Protein 6VSS (pdb70)

GO terms:
  GO:0034214 protein hexamerization (P, IDA)
  GO:0004053 arginase activity (F, IDA)

Structure (mmCIF, N/CA/C/O backbone):
data_6VSS
#
_entry.id   6VSS
#
_cell.length_a   79.331
_cell.length_b   142.907
_cell.length_c   90.045
_cell.angle_alpha   90.000
_cell.angle_beta   115.900
_cell.angle_gamma   90.000
#
_symmetry.space_group_name_H-M   'P 1 21 1'
#
loop_
_entity.id
_entity.type
_entity.pdbx_description
1 polymer Arginase
2 non-polymer 'MANGANESE (II) ION'
3 water water
#
loop_
_atom_site.group_PDB
_atom_site.id
_atom_site.type_symbol
_atom_site.label_atom_id
_atom_site.label_alt_id
_atom_site.label_comp_id
_atom_site.label_asym_id
_atom_site.label_entity_id
_atom_site.label_seq_id
_atom_site.pdbx_PDB_ins_code
_atom_site.Cartn_x
_atom_site.Cartn_y
_atom_site.Cartn_z
_atom_site.occupancy
_atom_site.B_iso_or_equiv
_atom_site.auth_seq_id
_atom_site.auth_comp_id
_atom_site.auth_asym_id
_atom_site.auth_atom_id
_atom_site.pdbx_PDB_model_num
ATOM 1 N N . VAL A 1 23 ? -17.333 33.057 89.203 1.00 98.24 20 VAL A N 1
ATOM 2 C CA . VAL A 1 23 ? -16.509 32.186 88.289 1.00 98.98 20 VAL A CA 1
ATOM 3 C C . VAL A 1 23 ? -15.660 31.219 89.126 1.00 97.70 20 VAL A C 1
ATOM 4 O O . VAL A 1 23 ? -14.712 31.694 89.776 1.00 102.14 20 VAL A O 1
ATOM 8 N N . SER A 1 24 ? -15.970 29.914 89.078 1.00 94.10 21 SER A N 1
ATOM 9 C CA . SER A 1 24 ? -15.254 28.824 89.801 1.00 87.57 21 SER A CA 1
ATOM 10 C C . SER A 1 24 ? -13.748 28.919 89.560 1.00 83.58 21 SER A C 1
ATOM 11 O O . SER A 1 24 ? -13.294 29.109 88.432 1.00 80.80 21 SER A O 1
ATOM 14 N N . PRO A 1 25 ? -12.918 28.770 90.616 1.00 83.61 22 PRO A N 1
ATOM 15 C CA . PRO A 1 25 ? -11.472 28.916 90.466 1.00 80.55 22 PRO A CA 1
ATOM 16 C C . PRO A 1 25 ? -10.829 27.637 89.913 1.00 74.97 22 PRO A C 1
ATOM 17 O O . PRO A 1 25 ? -9.970 27.764 89.061 1.00 75.92 22 PRO A O 1
ATOM 21 N N . ALA A 1 26 ? -11.259 26.454 90.376 1.00 69.55 23 ALA A N 1
ATOM 22 C CA . ALA A 1 26 ? -10.703 25.142 89.943 1.00 66.28 23 ALA A CA 1
ATOM 23 C C . ALA A 1 26 ? -11.232 24.742 88.550 1.00 59.65 23 ALA A C 1
ATOM 24 O O . ALA A 1 26 ? -10.847 23.669 88.069 1.00 58.01 23 ALA A O 1
ATOM 26 N N . LEU A 1 27 ? -12.135 25.519 87.952 1.00 52.63 24 LEU A N 1
ATOM 27 C CA . LEU A 1 27 ? -12.545 25.290 86.549 1.00 49.59 24 LEU A CA 1
ATOM 28 C C . LEU A 1 27 ? -11.467 25.919 85.667 1.00 47.16 24 LEU A C 1
ATOM 29 O O . LEU A 1 27 ? -10.873 25.207 84.816 1.00 44.90 24 LEU A O 1
ATOM 34 N N . LEU A 1 28 ? -11.185 27.195 85.914 1.00 47.17 25 LEU A N 1
ATOM 35 C CA . LEU A 1 28 ? -10.193 27.965 85.144 1.00 48.06 25 LEU A CA 1
ATOM 36 C C . LEU A 1 28 ? -8.842 27.276 85.256 1.00 49.88 25 LEU A C 1
ATOM 37 O O . LEU A 1 28 ? -8.192 27.097 84.182 1.00 47.69 25 LEU A O 1
ATOM 42 N N . GLU A 1 29 ? -8.450 26.933 86.486 1.00 50.46 26 GLU A N 1
ATOM 43 C CA . GLU A 1 29 ? -7.117 26.347 86.770 1.00 51.31 26 GLU A CA 1
ATOM 44 C C . GLU A 1 29 ? -6.943 25.016 86.034 1.00 47.73 26 GLU A C 1
ATOM 45 O O . GLU A 1 29 ? -5.866 24.838 85.447 1.00 48.05 26 GLU A O 1
ATOM 51 N N . LYS A 1 30 ? -7.952 24.141 85.998 1.00 45.92 27 LYS A N 1
ATOM 52 C CA . LYS A 1 30 ? -7.695 22.909 85.200 1.00 47.19 27 LYS A CA 1
ATOM 53 C C . LYS A 1 30 ? -7.914 23.150 83.695 1.00 43.45 27 LYS A C 1
ATOM 54 O O . LYS A 1 30 ? -7.216 22.506 82.909 1.00 39.25 27 LYS A O 1
ATOM 60 N N . ALA A 1 31 ? -8.781 24.080 83.291 1.00 40.92 28 ALA A N 1
ATOM 61 C CA . ALA A 1 31 ? -8.803 24.525 81.885 1.00 39.55 28 ALA A CA 1
ATOM 62 C C . ALA A 1 31 ? -7.395 25.029 81.525 1.00 38.93 28 ALA A C 1
ATOM 63 O O . ALA A 1 31 ? -6.829 24.507 80.554 1.00 38.28 28 ALA A O 1
ATOM 65 N N . GLN A 1 32 ? -6.820 25.980 82.269 1.00 38.75 29 GLN A N 1
ATOM 66 C CA . GLN A 1 32 ? -5.450 26.459 81.962 1.00 39.41 29 GLN A CA 1
ATOM 67 C C . GLN A 1 32 ? -4.535 25.260 81.756 1.00 38.50 29 GLN A C 1
ATOM 68 O O . GLN A 1 32 ? -3.842 25.204 80.732 1.00 36.31 29 GLN A O 1
ATOM 74 N N . ASN A 1 33 ? -4.503 24.329 82.711 1.00 38.55 30 ASN A N 1
ATOM 75 C CA . ASN A 1 33 ? -3.547 23.191 82.604 1.00 38.45 30 ASN A CA 1
ATOM 76 C C . ASN A 1 33 ? -3.795 22.422 81.307 1.00 35.46 30 ASN A C 1
ATOM 77 O O . ASN A 1 33 ? -2.833 22.063 80.615 1.00 33.71 30 ASN A O 1
ATOM 82 N N . ARG A 1 34 ? -5.048 22.106 81.056 1.00 34.69 31 ARG A N 1
ATOM 83 C CA . ARG A 1 34 ? -5.423 21.134 80.020 1.00 35.93 31 ARG A CA 1
ATOM 84 C C . ARG A 1 34 ? -5.158 21.755 78.633 1.00 34.28 31 ARG A C 1
ATOM 85 O O . ARG A 1 34 ? -4.581 21.071 77.788 1.00 31.77 31 ARG A O 1
ATOM 93 N N . VAL A 1 35 ? -5.475 23.039 78.440 1.00 33.94 32 VAL A N 1
ATOM 94 C CA . VAL A 1 35 ? -5.365 23.676 77.105 1.00 33.38 32 VAL A CA 1
ATOM 95 C C . VAL A 1 35 ? -3.885 23.926 76.789 1.00 32.47 32 VAL A C 1
ATOM 96 O O . VAL A 1 35 ? -3.434 23.582 75.668 1.00 31.09 32 VAL A O 1
ATOM 100 N N . ILE A 1 36 ? -3.121 24.463 77.753 1.00 32.79 33 ILE A N 1
ATOM 101 C CA . ILE A 1 36 ? -1.643 24.619 77.587 1.00 32.18 33 ILE A CA 1
ATOM 102 C C . ILE A 1 36 ? -1.060 23.262 77.190 1.00 31.54 33 ILE A C 1
ATOM 103 O O . ILE A 1 36 ? -0.302 23.218 76.221 1.00 30.25 33 ILE A O 1
ATOM 108 N N . ASP A 1 37 ? -1.367 22.203 77.938 1.00 32.01 34 ASP A N 1
ATOM 109 C CA . ASP A 1 37 ? -0.801 20.865 77.648 1.00 32.81 34 ASP A CA 1
ATOM 110 C C . ASP A 1 37 ? -1.158 20.428 76.216 1.00 31.34 34 ASP A C 1
ATOM 111 O O . ASP A 1 37 ? -0.287 19.895 75.470 1.00 31.05 34 ASP A O 1
ATOM 116 N N . ALA A 1 38 ? -2.409 20.603 75.807 1.00 31.12 35 ALA A N 1
ATOM 117 C CA . ALA A 1 38 ? -2.836 20.156 74.467 1.00 30.18 35 ALA A CA 1
ATOM 118 C C . ALA A 1 38 ? -2.105 21.005 73.389 1.00 29.37 35 ALA A C 1
ATOM 119 O O . ALA A 1 38 ? -1.611 20.452 72.412 1.00 27.84 35 ALA A O 1
ATOM 121 N N . ALA A 1 39 ? -1.907 22.302 73.632 1.00 28.93 36 ALA A N 1
ATOM 122 C CA . ALA A 1 39 ? -1.175 23.203 72.703 1.00 29.18 36 ALA A CA 1
ATOM 123 C C . ALA A 1 39 ? 0.299 22.799 72.564 1.00 29.15 36 ALA A C 1
ATOM 124 O O . ALA A 1 39 ? 0.803 22.682 71.413 1.00 26.95 36 ALA A O 1
ATOM 126 N N . LEU A 1 40 ? 0.977 22.574 73.691 1.00 30.52 37 LEU A N 1
ATOM 127 C CA . LEU A 1 40 ? 2.402 22.157 73.704 1.00 31.06 37 LEU A CA 1
ATOM 128 C C . LEU A 1 40 ? 2.524 20.760 73.070 1.00 30.57 37 LEU A C 1
ATOM 129 O O . LEU A 1 40 ? 3.474 20.561 72.289 1.00 29.03 37 LEU A O 1
ATOM 134 N N . THR A 1 41 ? 1.587 19.838 73.329 1.00 31.22 38 THR A N 1
ATOM 135 C CA . THR A 1 41 ? 1.605 18.480 72.693 1.00 30.74 38 THR A CA 1
ATOM 136 C C . THR A 1 41 ? 1.444 18.641 71.176 1.00 30.33 38 THR A C 1
ATOM 137 O O . THR A 1 41 ? 2.083 17.910 70.439 1.00 28.08 38 THR A O 1
ATOM 141 N N . PHE A 1 42 ? 0.693 19.631 70.681 1.00 30.58 39 PHE A N 1
ATOM 142 C CA . PHE A 1 42 ? 0.601 19.785 69.198 1.00 31.16 39 PHE A CA 1
ATOM 143 C C . PHE A 1 42 ? 1.960 20.222 68.593 1.00 30.11 39 PHE A C 1
ATOM 144 O O . PHE A 1 42 ? 2.435 19.670 67.588 1.00 28.33 39 PHE A O 1
ATOM 152 N N . ILE A 1 43 ? 2.598 21.207 69.216 1.00 31.46 40 ILE A N 1
ATOM 153 C CA . ILE A 1 43 ? 3.940 21.720 68.844 1.00 31.56 40 ILE A CA 1
ATOM 154 C C . ILE A 1 43 ? 4.950 20.581 68.937 1.00 31.99 40 ILE A C 1
ATOM 155 O O . ILE A 1 43 ? 5.793 20.480 68.057 1.00 30.36 40 ILE A O 1
ATOM 160 N N . ARG A 1 44 ? 4.857 19.752 69.964 1.00 35.40 41 ARG A N 1
ATOM 161 C CA . ARG A 1 44 ? 5.772 18.598 70.123 1.00 35.58 41 ARG A CA 1
ATOM 162 C C . ARG A 1 44 ? 5.583 17.641 68.954 1.00 34.24 41 ARG A C 1
ATOM 163 O O . ARG A 1 44 ? 6.595 17.233 68.362 1.00 33.86 41 ARG A O 1
ATOM 171 N N . GLU A 1 45 ? 4.359 17.202 68.677 1.00 33.86 42 GLU A N 1
ATOM 172 C CA . GLU A 1 45 ? 4.149 16.188 67.603 1.00 33.97 42 GLU A CA 1
ATOM 173 C C . GLU A 1 45 ? 4.627 16.756 66.246 1.00 32.02 42 GLU A C 1
ATOM 174 O O . GLU A 1 45 ? 5.179 16.041 65.428 1.00 30.26 42 GLU A O 1
ATOM 180 N N . ARG A 1 46 ? 4.427 18.047 66.014 1.00 31.68 43 ARG A N 1
ATOM 181 C CA . ARG A 1 46 ? 4.829 18.769 64.784 1.00 31.36 43 ARG A CA 1
ATOM 182 C C . ARG A 1 46 ? 6.356 18.855 64.728 1.00 30.88 43 ARG A C 1
ATOM 183 O O . ARG A 1 46 ? 6.937 18.604 63.641 1.00 31.28 43 ARG A O 1
ATOM 191 N N . ALA A 1 47 ? 7.009 19.202 65.829 1.00 29.88 44 ALA A N 1
ATOM 192 C CA . ALA A 1 47 ? 8.485 19.274 65.836 1.00 30.55 44 ALA A CA 1
ATOM 193 C C . ALA A 1 47 ? 9.054 17.847 65.646 1.00 31.73 44 ALA A C 1
ATOM 194 O O . ALA A 1 47 ? 10.040 17.621 64.832 1.00 32.22 44 ALA A O 1
ATOM 196 N N . LYS A 1 48 ? 8.475 16.899 66.355 1.00 33.53 45 LYS A N 1
ATOM 197 C CA . LYS A 1 48 ? 8.905 15.479 66.275 1.00 34.68 45 LYS A CA 1
ATOM 198 C C . LYS A 1 48 ? 8.772 15.035 64.817 1.00 34.79 45 LYS A C 1
ATOM 199 O O . LYS A 1 48 ? 9.766 14.575 64.311 1.00 35.62 45 LYS A O 1
ATOM 205 N N . PHE A 1 49 ? 7.632 15.257 64.141 1.00 36.32 46 PHE A N 1
ATOM 206 C CA . PHE A 1 49 ? 7.430 14.980 62.680 1.00 37.69 46 PHE A CA 1
ATOM 207 C C . PHE A 1 49 ? 8.569 15.585 61.841 1.00 36.36 46 PHE A C 1
ATOM 208 O O . PHE A 1 49 ? 9.239 14.852 61.150 1.00 35.82 46 PHE A O 1
ATOM 216 N N . LYS A 1 50 ? 8.819 16.882 61.944 1.00 34.74 47 LYS A N 1
ATOM 217 C CA . LYS A 1 50 ? 9.838 17.591 61.126 1.00 35.72 47 LYS A CA 1
ATOM 218 C C . LYS A 1 50 ? 11.267 17.140 61.469 1.00 35.58 47 LYS A C 1
ATOM 219 O O . LYS A 1 50 ? 12.019 16.979 60.528 1.00 32.83 47 LYS A O 1
ATOM 225 N N . GLY A 1 51 ? 11.630 16.960 62.748 1.00 37.38 48 GLY A N 1
ATOM 226 C CA . GLY A 1 51 ? 12.924 16.372 63.169 1.00 38.17 48 GLY A CA 1
ATOM 227 C C . GLY A 1 51 ? 13.144 15.027 62.503 1.00 40.41 48 GLY A C 1
ATOM 228 O O . GLY A 1 51 ? 14.135 14.863 61.805 1.00 41.21 48 GLY A O 1
ATOM 229 N N . GLU A 1 52 ? 12.173 14.132 62.607 1.00 43.32 49 GLU A N 1
ATOM 230 C CA . GLU A 1 52 ? 12.217 12.789 61.973 1.00 47.72 49 GLU A CA 1
ATOM 231 C C . GLU A 1 52 ? 12.440 12.947 60.458 1.00 46.48 49 GLU A C 1
ATOM 232 O O . GLU A 1 52 ? 13.293 12.215 59.906 1.00 48.09 49 GLU A O 1
ATOM 238 N N . LEU A 1 53 ? 11.719 13.868 59.804 1.00 43.62 50 LEU A N 1
ATOM 239 C CA . LEU A 1 53 ? 11.832 14.137 58.336 1.00 43.49 50 LEU A CA 1
ATOM 240 C C . LEU A 1 53 ? 13.291 14.500 57.981 1.00 43.33 50 LEU A C 1
ATOM 241 O O . LEU A 1 53 ? 13.884 13.764 57.173 1.00 41.83 50 LEU A O 1
ATOM 246 N N . MET A 1 54 ? 13.822 15.576 58.560 1.00 41.81 51 MET A N 1
ATOM 247 C CA . MET A 1 54 ? 15.188 16.069 58.271 1.00 43.31 51 MET A CA 1
ATOM 248 C C . MET A 1 54 ? 16.206 14.934 58.403 1.00 44.96 51 MET A C 1
ATOM 249 O O . MET A 1 54 ? 17.095 14.832 57.572 1.00 43.56 51 MET A O 1
ATOM 254 N N . ARG A 1 55 ? 16.052 14.124 59.437 1.00 48.23 52 ARG A N 1
ATOM 255 C CA . ARG A 1 55 ? 16.953 12.964 59.719 1.00 50.40 52 ARG A CA 1
ATOM 256 C C . ARG A 1 55 ? 16.823 11.920 58.602 1.00 52.27 52 ARG A C 1
ATOM 257 O O . ARG A 1 55 ? 17.866 11.453 58.128 1.00 55.20 52 ARG A O 1
ATOM 265 N N . SER A 1 56 ? 15.623 11.609 58.123 1.00 54.09 53 SER A N 1
ATOM 266 C CA . SER A 1 56 ? 15.467 10.596 57.047 1.00 58.22 53 SER A CA 1
ATOM 267 C C . SER A 1 56 ? 16.097 11.087 55.722 1.00 57.50 53 SER A C 1
ATOM 268 O O . SER A 1 56 ? 16.530 10.257 54.942 1.00 57.68 53 SER A O 1
ATOM 271 N N . LEU A 1 57 ? 16.124 12.393 55.447 1.00 57.94 54 LEU A N 1
ATOM 272 C CA . LEU A 1 57 ? 16.687 12.945 54.186 1.00 54.49 54 LEU A CA 1
ATOM 273 C C . LEU A 1 57 ? 18.197 12.984 54.352 1.00 54.16 54 LEU A C 1
ATOM 274 O O . LEU A 1 57 ? 18.889 12.722 53.379 1.00 61.10 54 LEU A O 1
ATOM 279 N N . GLY A 1 58 ? 18.688 13.357 55.525 1.00 55.29 55 GLY A N 1
ATOM 280 C CA . GLY A 1 58 ? 20.140 13.394 55.769 1.00 54.93 55 GLY A CA 1
ATOM 281 C C . GLY A 1 58 ? 20.850 14.592 55.163 1.00 55.35 55 GLY A C 1
ATOM 282 O O . GLY A 1 58 ? 20.216 15.407 54.495 1.00 52.72 55 GLY A O 1
ATOM 283 N N . GLY A 1 59 ? 22.151 14.709 55.430 1.00 56.23 56 GLY A N 1
ATOM 284 C CA . GLY A 1 59 ? 22.934 15.839 54.904 1.00 54.40 56 GLY A CA 1
ATOM 285 C C . GLY A 1 59 ? 22.357 17.154 55.380 1.00 52.89 56 GLY A C 1
ATOM 286 O O . GLY A 1 59 ? 21.884 17.926 54.562 1.00 55.99 56 GLY A O 1
ATOM 287 N N . VAL A 1 60 ? 22.422 17.379 56.681 1.00 50.65 57 VAL A N 1
ATOM 288 C CA . VAL A 1 60 ? 21.872 18.602 57.320 1.00 46.99 57 VAL A CA 1
ATOM 289 C C . VAL A 1 60 ? 22.405 18.669 58.749 1.00 43.42 57 VAL A C 1
ATOM 290 O O . VAL A 1 60 ? 22.348 17.664 59.435 1.00 45.53 57 VAL A O 1
ATOM 294 N N . ALA A 1 61 ? 22.982 19.800 59.126 1.00 40.55 58 ALA A N 1
ATOM 295 C CA . ALA A 1 61 ? 23.443 20.031 60.509 1.00 39.26 58 ALA A CA 1
ATOM 296 C C . ALA A 1 61 ? 22.404 20.901 61.240 1.00 38.63 58 ALA A C 1
ATOM 297 O O . ALA A 1 61 ? 22.317 20.801 62.460 1.00 38.73 58 ALA A O 1
ATOM 299 N N . ALA A 1 62 ? 21.655 21.726 60.502 1.00 36.40 59 ALA A N 1
ATOM 300 C CA . ALA A 1 62 ? 20.625 22.601 61.104 1.00 35.14 59 ALA A CA 1
ATOM 301 C C . ALA A 1 62 ? 19.561 22.963 60.064 1.00 34.04 59 ALA A C 1
ATOM 302 O O . ALA A 1 62 ? 19.910 23.213 58.937 1.00 31.86 59 ALA A O 1
ATOM 304 N N . THR A 1 63 ? 18.300 22.957 60.479 1.00 33.36 60 THR A N 1
ATOM 305 C CA . THR A 1 63 ? 17.164 23.340 59.612 1.00 32.71 60 THR A CA 1
ATOM 306 C C . THR A 1 63 ? 16.384 24.455 60.309 1.00 31.44 60 THR A C 1
ATOM 307 O O . THR A 1 63 ? 15.948 24.242 61.406 1.00 30.78 60 THR A O 1
ATOM 311 N N . SER A 1 64 ? 16.290 25.623 59.700 1.00 30.00 61 SER A N 1
ATOM 312 C CA . SER A 1 64 ? 15.469 26.720 60.284 1.00 29.06 61 SER A CA 1
ATOM 313 C C . SER A 1 64 ? 13.979 26.295 60.383 1.00 28.27 61 SER A C 1
ATOM 314 O O . SER A 1 64 ? 13.385 25.922 59.373 1.00 29.15 61 SER A O 1
ATOM 317 N N . SER A 1 65 ? 13.411 26.314 61.585 1.00 27.06 62 SER A N 1
ATOM 318 C CA . SER A 1 65 ? 12.065 25.833 61.898 1.00 28.25 62 SER A CA 1
ATOM 319 C C . SER A 1 65 ? 11.173 26.977 62.420 1.00 28.27 62 SER A C 1
ATOM 320 O O . SER A 1 65 ? 11.474 27.565 63.483 1.00 27.61 62 SER A O 1
ATOM 323 N N . LEU A 1 66 ? 10.055 27.230 61.715 1.00 27.94 63 LEU A N 1
ATOM 324 C CA . LEU A 1 66 ? 9.187 28.396 62.006 1.00 26.95 63 LEU A CA 1
ATOM 325 C C . LEU A 1 66 ? 8.197 27.994 63.103 1.00 26.97 63 LEU A C 1
ATOM 326 O O . LEU A 1 66 ? 7.379 27.040 62.954 1.00 27.82 63 LEU A O 1
ATOM 331 N N . LEU A 1 67 ? 8.271 28.748 64.179 1.00 26.26 64 LEU A N 1
ATOM 332 C CA . LEU A 1 67 ? 7.339 28.714 65.307 1.00 25.72 64 LEU A CA 1
ATOM 333 C C . LEU A 1 67 ? 6.709 30.105 65.393 1.00 24.58 64 LEU A C 1
ATOM 334 O O . LEU A 1 67 ? 7.434 31.067 65.656 1.00 23.78 64 LEU A O 1
ATOM 339 N N . GLY A 1 68 ? 5.405 30.194 65.157 1.00 24.09 65 GLY A N 1
ATOM 340 C CA . GLY A 1 68 ? 4.699 31.460 65.294 1.00 24.09 65 GLY A CA 1
ATOM 341 C C . GLY A 1 68 ? 4.308 31.711 66.729 1.00 24.34 65 GLY A C 1
ATOM 342 O O . GLY A 1 68 ? 3.924 30.770 67.409 1.00 24.89 65 GLY A O 1
ATOM 343 N N . VAL A 1 69 ? 4.324 32.976 67.146 1.00 24.04 66 VAL A N 1
ATOM 344 C CA . VAL A 1 69 ? 3.833 33.389 68.484 1.00 24.16 66 VAL A CA 1
ATOM 345 C C . VAL A 1 69 ? 2.947 34.603 68.258 1.00 24.76 66 VAL A C 1
ATOM 346 O O . VAL A 1 69 ? 3.437 35.744 68.195 1.00 23.81 66 VAL A O 1
ATOM 350 N N . PRO A 1 70 ? 1.664 34.319 67.911 1.00 24.73 67 PRO A N 1
ATOM 351 C CA . PRO A 1 70 ? 0.708 35.347 67.500 1.00 25.08 67 PRO A CA 1
ATOM 352 C C . PRO A 1 70 ? 0.234 36.147 68.709 1.00 25.98 67 PRO A C 1
ATOM 353 O O . PRO A 1 70 ? -0.883 36.038 69.085 1.00 27.16 67 PRO A O 1
ATOM 357 N N . LEU A 1 71 ? 1.130 36.906 69.323 1.00 25.82 68 LEU A N 1
ATOM 358 C CA . LEU A 1 71 ? 0.822 37.679 70.531 1.00 25.70 68 LEU A CA 1
ATOM 359 C C . LEU A 1 71 ? 0.969 39.165 70.218 1.00 25.54 68 LEU A C 1
ATOM 360 O O . LEU A 1 71 ? 2.064 39.554 69.752 1.00 26.50 68 LEU A O 1
ATOM 365 N N . GLY A 1 72 ? 0.004 39.973 70.572 1.00 25.67 69 GLY A N 1
ATOM 366 C CA . GLY A 1 72 ? 0.024 41.418 70.299 1.00 27.48 69 GLY A CA 1
ATOM 367 C C . GLY A 1 72 ? -0.393 42.274 71.479 1.00 28.87 69 GLY A C 1
ATOM 368 O O . GLY A 1 72 ? -0.227 43.506 71.392 1.00 29.40 69 GLY A O 1
ATOM 369 N N . HIS A 1 73 ? -0.840 41.652 72.575 1.00 31.49 70 HIS A N 1
ATOM 370 C CA . HIS A 1 73 ? -1.404 42.338 73.759 1.00 33.19 70 HIS A CA 1
ATOM 371 C C . HIS A 1 73 ? -0.288 43.013 74.594 1.00 33.18 70 HIS A C 1
ATOM 372 O O . HIS A 1 73 ? -0.665 43.700 75.504 1.00 34.31 70 HIS A O 1
ATOM 379 N N . HIS A 1 74 ? 1.006 42.915 74.275 1.00 32.46 71 HIS A N 1
ATOM 380 C CA . HIS A 1 74 ? 2.108 43.594 75.018 1.00 32.39 71 HIS A CA 1
ATOM 381 C C . HIS A 1 74 ? 2.553 44.852 74.258 1.00 33.05 71 HIS A C 1
ATOM 382 O O . HIS A 1 74 ? 3.598 45.469 74.603 1.00 30.72 71 HIS A O 1
ATOM 389 N N . SER A 1 75 ? 1.761 45.232 73.259 1.00 33.45 72 SER A N 1
ATOM 390 C CA . SER A 1 75 ? 2.048 46.369 72.354 1.00 33.77 72 SER A CA 1
ATOM 391 C C . SER A 1 75 ? 1.461 47.597 73.035 1.00 34.21 72 SER A C 1
ATOM 392 O O . SER A 1 75 ? 0.466 47.492 73.709 1.00 33.84 72 SER A O 1
ATOM 395 N N . SER A 1 76 ? 2.069 48.741 72.889 1.00 35.67 73 SER A N 1
ATOM 396 C CA . SER A 1 76 ? 1.600 49.936 73.620 1.00 36.87 73 SER A CA 1
ATOM 397 C C . SER A 1 76 ? 0.667 50.746 72.728 1.00 37.53 73 SER A C 1
ATOM 398 O O . SER A 1 76 ? 0.151 51.737 73.274 1.00 40.28 73 SER A O 1
ATOM 401 N N . PHE A 1 77 ? 0.487 50.382 71.428 1.00 36.44 74 PHE A N 1
ATOM 402 C CA . PHE A 1 77 ? -0.240 51.224 70.427 1.00 37.78 74 PHE A CA 1
ATOM 403 C C . PHE A 1 77 ? -1.258 50.407 69.584 1.00 36.76 74 PHE A C 1
ATOM 404 O O . PHE A 1 77 ? -2.402 50.863 69.500 1.00 33.94 74 PHE A O 1
ATOM 412 N N . HIS A 1 78 ? -0.876 49.274 68.980 1.00 32.26 75 HIS A N 1
ATOM 413 C CA . HIS A 1 78 ? -1.732 48.488 68.055 1.00 31.59 75 HIS A CA 1
ATOM 414 C C . HIS A 1 78 ? -1.296 47.036 68.232 1.00 30.53 75 HIS A C 1
ATOM 415 O O . HIS A 1 78 ? -0.124 46.827 68.482 1.00 30.94 75 HIS A O 1
ATOM 422 N N . GLU A 1 79 ? -2.213 46.085 68.168 1.00 30.68 76 GLU A N 1
ATOM 423 C CA . GLU A 1 79 ? -2.006 44.648 68.537 1.00 29.71 76 GLU A CA 1
ATOM 424 C C . GLU A 1 79 ? -1.994 43.788 67.268 1.00 28.00 76 GLU A C 1
ATOM 425 O O . GLU A 1 79 ? -1.979 42.553 67.382 1.00 26.94 76 GLU A O 1
ATOM 431 N N . GLY A 1 80 ? -1.935 44.443 66.097 1.00 26.29 77 GLY A N 1
ATOM 432 C CA . GLY A 1 80 ? -2.137 43.830 64.762 1.00 25.22 77 GLY A CA 1
ATOM 433 C C . GLY A 1 80 ? -1.097 42.798 64.406 1.00 24.44 77 GLY A C 1
ATOM 434 O O . GLY A 1 80 ? -1.426 41.838 63.714 1.00 22.85 77 GLY A O 1
ATOM 435 N N . SER A 1 81 ? 0.011 42.878 65.136 1.00 23.90 78 SER A N 1
ATOM 436 C CA . SER A 1 81 ? 1.171 41.961 65.163 1.00 24.51 78 SER A CA 1
ATOM 437 C C . SER A 1 81 ? 0.683 40.522 65.336 1.00 23.86 78 SER A C 1
ATOM 438 O O . SER A 1 81 ? 1.254 39.640 64.758 1.00 22.97 78 SER A O 1
ATOM 441 N N . ALA A 1 82 ? -0.292 40.350 66.218 1.00 24.25 79 ALA A N 1
ATOM 442 C CA . ALA A 1 82 ? -0.846 39.034 66.576 1.00 24.57 79 ALA A CA 1
ATOM 443 C C . ALA A 1 82 ? -1.176 38.272 65.290 1.00 25.25 79 ALA A C 1
ATOM 444 O O . ALA A 1 82 ? -1.190 37.023 65.361 1.00 26.18 79 ALA A O 1
ATOM 446 N N . PHE A 1 83 ? -1.530 38.958 64.179 1.00 23.69 80 PHE A N 1
ATOM 447 C CA . PHE A 1 83 ? -1.989 38.237 62.964 1.00 23.49 80 PHE A CA 1
ATOM 448 C C . PHE A 1 83 ? -0.855 38.012 61.961 1.00 22.53 80 PHE A C 1
ATOM 449 O O . PHE A 1 83 ? -1.134 37.561 60.822 1.00 22.81 80 PHE A O 1
ATOM 457 N N . ALA A 1 84 ? 0.378 38.355 62.302 1.00 21.58 81 ALA A N 1
ATOM 458 C CA . ALA A 1 84 ? 1.504 38.307 61.339 1.00 21.55 81 ALA A CA 1
ATOM 459 C C . ALA A 1 84 ? 1.884 36.874 60.947 1.00 21.56 81 ALA A C 1
ATOM 460 O O . ALA A 1 84 ? 2.128 36.586 59.786 1.00 21.84 81 ALA A O 1
ATOM 462 N N . PRO A 1 85 ? 2.038 35.884 61.838 1.00 21.55 82 PRO A N 1
ATOM 463 C CA . PRO A 1 85 ? 2.751 34.677 61.413 1.00 21.78 82 PRO A CA 1
ATOM 464 C C . PRO A 1 85 ? 2.177 33.994 60.177 1.00 22.22 82 PRO A C 1
ATOM 465 O O . PRO A 1 85 ? 2.914 33.662 59.263 1.00 22.08 82 PRO A O 1
ATOM 469 N N . PRO A 1 86 ? 0.864 33.734 60.093 1.00 23.50 83 PRO A N 1
ATOM 470 C CA . PRO A 1 86 ? 0.318 33.095 58.892 1.00 23.79 83 PRO A CA 1
ATOM 471 C C . PRO A 1 86 ? 0.522 33.923 57.618 1.00 23.66 83 PRO A C 1
ATOM 472 O O . PRO A 1 86 ? 0.720 33.350 56.615 1.00 23.55 83 PRO A O 1
ATOM 476 N N . ARG A 1 87 ? 0.442 35.243 57.702 1.00 24.10 84 ARG A N 1
ATOM 477 C CA . ARG A 1 87 ? 0.613 36.154 56.549 1.00 25.36 84 ARG A CA 1
ATOM 478 C C . ARG A 1 87 ? 2.063 36.072 56.022 1.00 24.38 84 ARG A C 1
ATOM 479 O O . ARG A 1 87 ? 2.264 36.040 54.826 1.00 24.03 84 ARG A O 1
ATOM 487 N N . ILE A 1 88 ? 3.055 36.019 56.904 1.00 23.99 85 ILE A N 1
ATOM 488 C CA . ILE A 1 88 ? 4.497 35.836 56.585 1.00 23.38 85 ILE A CA 1
ATOM 489 C C . ILE A 1 88 ? 4.689 34.480 55.883 1.00 23.68 85 ILE A C 1
ATOM 490 O O . ILE A 1 88 ? 5.329 34.446 54.800 1.00 21.79 85 ILE A O 1
ATOM 495 N N . ARG A 1 89 ? 4.143 33.391 56.413 1.00 25.02 86 ARG A N 1
ATOM 496 C CA . ARG A 1 89 ? 4.375 32.046 55.789 1.00 26.68 86 ARG A CA 1
ATOM 497 C C . ARG A 1 89 ? 3.751 32.005 54.387 1.00 27.76 86 ARG A C 1
ATOM 498 O O . ARG A 1 89 ? 4.301 31.367 53.507 1.00 27.10 86 ARG A O 1
ATOM 506 N N . GLU A 1 90 ? 2.631 32.683 54.170 1.00 28.79 87 GLU A N 1
ATOM 507 C CA . GLU A 1 90 ? 2.050 32.785 52.820 1.00 30.56 87 GLU A CA 1
ATOM 508 C C . GLU A 1 90 ? 2.986 33.566 51.907 1.00 30.78 87 GLU A C 1
ATOM 509 O O . GLU A 1 90 ? 3.171 33.125 50.766 1.00 29.37 87 GLU A O 1
ATOM 515 N N . ALA A 1 91 ? 3.548 34.684 52.362 1.00 30.16 88 ALA A N 1
ATOM 516 C CA . ALA A 1 91 ? 4.487 35.439 51.517 1.00 31.63 88 ALA A CA 1
ATOM 517 C C . ALA A 1 91 ? 5.800 34.659 51.331 1.00 33.70 88 ALA A C 1
ATOM 518 O O . ALA A 1 91 ? 6.391 34.807 50.299 1.00 33.66 88 ALA A O 1
ATOM 520 N N . ILE A 1 92 ? 6.269 33.831 52.270 1.00 35.54 89 ILE A N 1
ATOM 521 C CA . ILE A 1 92 ? 7.455 32.951 52.030 1.00 36.80 89 ILE A CA 1
ATOM 522 C C . ILE A 1 92 ? 7.219 32.008 50.852 1.00 42.63 89 ILE A C 1
ATOM 523 O O . ILE A 1 92 ? 8.138 31.921 50.013 1.00 43.96 89 ILE A O 1
ATOM 528 N N . TRP A 1 93 ? 6.102 31.276 50.844 1.00 45.97 90 TRP A N 1
ATOM 529 C CA . TRP A 1 93 ? 5.923 30.071 49.982 1.00 51.11 90 TRP A CA 1
ATOM 530 C C . TRP A 1 93 ? 5.093 30.387 48.738 1.00 50.75 90 TRP A C 1
ATOM 531 O O . TRP A 1 93 ? 4.768 29.445 48.014 1.00 52.47 90 TRP A O 1
ATOM 542 N N . CYS A 1 94 ? 4.931 31.665 48.436 1.00 53.79 91 CYS A N 1
ATOM 543 C CA . CYS A 1 94 ? 4.238 32.057 47.194 1.00 60.51 91 CYS A CA 1
ATOM 544 C C . CYS A 1 94 ? 5.307 32.449 46.165 1.00 65.99 91 CYS A C 1
ATOM 545 O O . CYS A 1 94 ? 5.124 33.468 45.465 1.00 75.80 91 CYS A O 1
ATOM 548 N N . ASN A 1 98 ? 11.242 34.122 43.145 1.00 78.94 95 ASN A N 1
ATOM 549 C CA . ASN A 1 98 ? 11.725 32.735 42.917 1.00 78.14 95 ASN A CA 1
ATOM 550 C C . ASN A 1 98 ? 11.745 31.966 44.241 1.00 75.09 95 ASN A C 1
ATOM 551 O O . ASN A 1 98 ? 11.365 32.544 45.263 1.00 71.67 95 ASN A O 1
ATOM 556 N N . SER A 1 99 ? 12.137 30.693 44.177 1.00 72.73 96 SER A N 1
ATOM 557 C CA . SER A 1 99 ? 12.241 29.772 45.345 1.00 70.38 96 SER A CA 1
ATOM 558 C C . SER A 1 99 ? 13.668 29.757 45.928 1.00 67.73 96 SER A C 1
ATOM 559 O O . SER A 1 99 ? 14.015 28.790 46.683 1.00 57.28 96 SER A O 1
ATOM 562 N N . THR A 1 100 ? 14.468 30.763 45.560 1.00 62.18 97 THR A N 1
ATOM 563 C CA . THR A 1 100 ? 15.934 30.786 45.770 1.00 64.35 97 THR A CA 1
ATOM 564 C C . THR A 1 100 ? 16.278 32.096 46.492 1.00 61.87 97 THR A C 1
ATOM 565 O O . THR A 1 100 ? 15.770 33.153 46.061 1.00 55.87 97 THR A O 1
ATOM 569 N N . THR A 1 101 ? 17.096 31.992 47.554 1.00 63.98 98 THR A N 1
ATOM 570 C CA . THR A 1 101 ? 17.500 33.085 48.488 1.00 65.13 98 THR A CA 1
ATOM 571 C C . THR A 1 101 ? 18.677 33.832 47.850 1.00 64.97 98 THR A C 1
ATOM 572 O O . THR A 1 101 ? 19.300 33.238 46.940 1.00 67.91 98 THR A O 1
ATOM 576 N N . GLU A 1 102 ? 19.040 34.991 48.383 1.00 65.52 99 GLU A N 1
ATOM 577 C CA . GLU A 1 102 ? 19.949 35.937 47.692 1.00 67.36 99 GLU A CA 1
ATOM 578 C C . GLU A 1 102 ? 21.274 35.273 47.319 1.00 72.26 99 GLU A C 1
ATOM 579 O O . GLU A 1 102 ? 21.967 35.794 46.434 1.00 74.42 99 GLU A O 1
ATOM 585 N N . GLU A 1 103 ? 21.613 34.197 48.012 1.00 76.02 100 GLU A N 1
ATOM 586 C CA . GLU A 1 103 ? 22.914 33.477 47.847 1.00 75.27 100 GLU A CA 1
ATOM 587 C C . GLU A 1 103 ? 22.710 32.040 47.330 1.00 71.35 100 GLU A C 1
ATOM 588 O O . GLU A 1 103 ? 23.713 31.317 47.255 1.00 68.33 100 GLU A O 1
ATOM 594 N N . GLY A 1 104 ? 21.473 31.651 46.969 1.00 70.50 101 GLY A N 1
ATOM 595 C CA . GLY A 1 104 ? 21.150 30.411 46.230 1.00 65.24 101 GLY A CA 1
ATOM 596 C C . GLY A 1 104 ? 20.905 29.179 47.104 1.00 66.07 101 GLY A C 1
ATOM 597 O O . GLY A 1 104 ? 21.197 28.084 46.623 1.00 65.89 101 GLY A O 1
ATOM 598 N N . LYS A 1 105 ? 20.344 29.298 48.316 1.00 65.33 102 LYS A N 1
ATOM 599 C CA . LYS A 1 105 ? 19.757 28.124 49.029 1.00 63.68 102 LYS A CA 1
ATOM 600 C C . LYS A 1 105 ? 18.329 27.914 48.497 1.00 66.97 102 LYS A C 1
ATOM 601 O O . LYS A 1 105 ? 17.723 28.910 47.993 1.00 64.16 102 LYS A O 1
ATOM 607 N N . ASN A 1 106 ? 17.804 26.683 48.598 1.00 67.10 103 ASN A N 1
ATOM 608 C CA . ASN A 1 106 ? 16.521 26.267 47.957 1.00 67.87 103 ASN A CA 1
ATOM 609 C C . ASN A 1 106 ? 15.357 26.162 48.967 1.00 66.77 103 ASN A C 1
ATOM 610 O O . ASN A 1 106 ? 15.281 25.135 49.698 1.00 64.86 103 ASN A O 1
ATOM 615 N N . LEU A 1 107 ? 14.418 27.117 48.921 1.00 67.55 104 LEU A N 1
ATOM 616 C CA . LEU A 1 107 ? 13.289 27.245 49.890 1.00 66.30 104 LEU A CA 1
ATOM 617 C C . LEU A 1 107 ? 12.383 26.010 49.900 1.00 67.25 104 LEU A C 1
ATOM 618 O O . LEU A 1 107 ? 11.756 25.762 50.930 1.00 72.75 104 LEU A O 1
ATOM 623 N N . ARG A 1 108 ? 12.248 25.316 48.777 1.00 66.64 105 ARG A N 1
ATOM 624 C CA . ARG A 1 108 ? 11.380 24.113 48.725 1.00 67.73 105 ARG A CA 1
ATOM 625 C C . ARG A 1 108 ? 12.150 22.933 49.297 1.00 63.19 105 ARG A C 1
ATOM 626 O O . ARG A 1 108 ? 11.534 21.878 49.499 1.00 64.43 105 ARG A O 1
ATOM 634 N N . ASP A 1 109 ? 13.449 23.100 49.547 1.00 59.49 106 ASP A N 1
ATOM 635 C CA . ASP A 1 109 ? 14.191 22.097 50.343 1.00 55.23 106 ASP A CA 1
ATOM 636 C C . ASP A 1 109 ? 13.710 22.262 51.780 1.00 53.40 106 ASP A C 1
ATOM 637 O O . ASP A 1 109 ? 13.834 23.333 52.378 1.00 51.12 106 ASP A O 1
ATOM 642 N N . PRO A 1 110 ? 13.110 21.209 52.364 1.00 49.44 107 PRO A N 1
ATOM 643 C CA . PRO A 1 110 ? 12.593 21.314 53.719 1.00 48.59 107 PRO A CA 1
ATOM 644 C C . PRO A 1 110 ? 13.772 21.417 54.685 1.00 46.89 107 PRO A C 1
ATOM 645 O O . PRO A 1 110 ? 13.577 21.848 55.820 1.00 43.40 107 PRO A O 1
ATOM 649 N N . ARG A 1 111 ? 14.952 21.050 54.198 1.00 44.91 108 ARG A N 1
ATOM 650 C CA . ARG A 1 111 ? 16.161 21.076 55.052 1.00 43.77 108 ARG A CA 1
ATOM 651 C C . ARG A 1 111 ? 16.640 22.514 55.270 1.00 39.59 108 ARG A C 1
ATOM 652 O O . ARG A 1 111 ? 17.350 22.709 56.234 1.00 37.36 108 ARG A O 1
ATOM 660 N N . VAL A 1 112 ? 16.218 23.454 54.413 1.00 38.14 109 VAL A N 1
ATOM 661 C CA . VAL A 1 112 ? 16.619 24.896 54.462 1.00 36.13 109 VAL A CA 1
ATOM 662 C C . VAL A 1 112 ? 15.641 25.652 55.343 1.00 35.63 109 VAL A C 1
ATOM 663 O O . VAL A 1 112 ? 16.084 26.602 56.005 1.00 36.78 109 VAL A O 1
ATOM 667 N N . ILE A 1 113 ? 14.355 25.297 55.279 1.00 34.33 110 ILE A N 1
ATOM 668 C CA . ILE A 1 113 ? 13.268 25.996 56.020 1.00 32.99 110 ILE A CA 1
ATOM 669 C C . ILE A 1 113 ? 12.080 25.045 56.086 1.00 32.61 110 ILE A C 1
ATOM 670 O O . ILE A 1 113 ? 11.732 24.442 55.043 1.00 31.97 110 ILE A O 1
ATOM 675 N N . THR A 1 114 ? 11.411 24.977 57.245 1.00 31.94 111 THR A N 1
ATOM 676 C CA . THR A 1 114 ? 10.213 24.136 57.408 1.00 31.79 111 THR A CA 1
ATOM 677 C C . THR A 1 114 ? 9.305 24.813 58.424 1.00 31.64 111 THR A C 1
ATOM 678 O O . THR A 1 114 ? 9.803 25.619 59.231 1.00 31.29 111 THR A O 1
ATOM 682 N N . ASN A 1 115 ? 8.031 24.449 58.456 1.00 32.36 112 ASN A N 1
ATOM 683 C CA . ASN A 1 115 ? 7.092 25.058 59.435 1.00 32.70 112 ASN A CA 1
ATOM 684 C C . ASN A 1 115 ? 6.878 24.105 60.595 1.00 32.54 112 ASN A C 1
ATOM 685 O O . ASN A 1 115 ? 6.646 22.911 60.365 1.00 31.30 112 ASN A O 1
ATOM 690 N N . VAL A 1 116 ? 6.904 24.633 61.806 1.00 32.05 113 VAL A N 1
ATOM 691 C CA . VAL A 1 116 ? 6.399 23.832 62.953 1.00 32.68 113 VAL A CA 1
ATOM 692 C C . VAL A 1 116 ? 4.941 24.169 63.200 1.00 32.28 113 VAL A C 1
ATOM 693 O O . VAL A 1 116 ? 4.095 23.250 63.106 1.00 31.74 113 VAL A O 1
ATOM 697 N N . GLY A 1 117 ? 4.644 25.444 63.459 1.00 31.45 114 GLY A N 1
ATOM 698 C CA . GLY A 1 117 ? 3.280 25.827 63.856 1.00 31.79 114 GLY A CA 1
ATOM 699 C C . GLY A 1 117 ? 3.271 27.122 64.640 1.00 31.18 114 GLY A C 1
ATOM 700 O O . GLY A 1 117 ? 4.333 27.722 64.774 1.00 29.63 114 GLY A O 1
ATOM 701 N N . ASP A 1 118 ? 2.096 27.484 65.129 1.00 31.47 115 ASP A N 1
ATOM 702 C CA . ASP A 1 118 ? 1.819 28.664 65.967 1.00 33.06 115 ASP A CA 1
ATOM 703 C C . ASP A 1 118 ? 1.411 28.172 67.349 1.00 33.11 115 ASP A C 1
ATOM 704 O O . ASP A 1 118 ? 0.579 27.278 67.464 1.00 35.61 115 ASP A O 1
ATOM 709 N N . VAL A 1 119 ? 1.904 28.836 68.359 1.00 32.34 116 VAL A N 1
ATOM 710 C CA . VAL A 1 119 ? 1.323 28.780 69.724 1.00 31.46 116 VAL A CA 1
ATOM 711 C C . VAL A 1 119 ? -0.021 29.486 69.714 1.00 32.41 116 VAL A C 1
ATOM 712 O O . VAL A 1 119 ? -0.110 30.668 69.346 1.00 31.05 116 VAL A O 1
ATOM 716 N N . PRO A 1 120 ? -1.092 28.764 70.127 1.00 30.55 117 PRO A N 1
ATOM 717 C CA . PRO A 1 120 ? -2.445 29.312 70.141 1.00 30.25 117 PRO A CA 1
ATOM 718 C C . PRO A 1 120 ? -2.678 30.209 71.370 1.00 30.84 117 PRO A C 1
ATOM 719 O O . PRO A 1 120 ? -3.376 29.849 72.363 1.00 30.69 117 PRO A O 1
ATOM 723 N N . ILE A 1 121 ? -2.046 31.383 71.295 1.00 29.79 118 ILE A N 1
ATOM 724 C CA . ILE A 1 121 ? -2.057 32.443 72.333 1.00 29.67 118 ILE A CA 1
ATOM 725 C C . ILE A 1 121 ? -3.492 32.781 72.761 1.00 30.63 118 ILE A C 1
ATOM 726 O O . ILE A 1 121 ? -3.758 32.804 73.930 1.00 30.52 118 ILE A O 1
ATOM 731 N N . GLU A 1 122 ? -4.396 33.072 71.831 1.00 33.04 119 GLU A N 1
ATOM 732 C CA . GLU A 1 122 ? -5.769 33.616 72.083 1.00 34.84 119 GLU A CA 1
ATOM 733 C C . GLU A 1 122 ? -6.546 32.627 72.954 1.00 33.74 119 GLU A C 1
ATOM 734 O O . GLU A 1 122 ? -7.148 33.046 73.961 1.00 35.74 119 GLU A O 1
ATOM 740 N N . GLU A 1 123 ? -6.485 31.351 72.596 1.00 32.96 120 GLU A N 1
ATOM 741 C CA . GLU A 1 123 ? -7.163 30.228 73.285 1.00 33.92 120 GLU A CA 1
ATOM 742 C C . GLU A 1 123 ? -6.556 30.017 74.668 1.00 34.96 120 GLU A C 1
ATOM 743 O O . GLU A 1 123 ? -7.316 29.766 75.625 1.00 36.92 120 GLU A O 1
ATOM 749 N N . ILE A 1 124 ? -5.236 30.153 74.786 1.00 33.43 121 ILE A N 1
ATOM 750 C CA . ILE A 1 124 ? -4.552 30.041 76.102 1.00 32.79 121 ILE A CA 1
ATOM 751 C C . ILE A 1 124 ? -4.951 31.236 76.976 1.00 32.92 121 ILE A C 1
ATOM 752 O O . ILE A 1 124 ? -5.372 30.984 78.118 1.00 33.17 121 ILE A O 1
ATOM 757 N N . ARG A 1 125 ? -4.956 32.461 76.461 1.00 31.30 122 ARG A N 1
ATOM 758 C CA . ARG A 1 125 ? -5.344 33.658 77.265 1.00 33.45 122 ARG A CA 1
ATOM 759 C C . ARG A 1 125 ? -6.806 33.581 77.717 1.00 32.90 122 ARG A C 1
ATOM 760 O O . ARG A 1 125 ? -7.123 33.974 78.806 1.00 31.31 122 ARG A O 1
ATOM 768 N N . ASP A 1 126 ? -7.683 33.107 76.849 1.00 34.84 123 ASP A N 1
ATOM 769 C CA . ASP A 1 126 ? -9.117 32.905 77.145 1.00 36.86 123 ASP A CA 1
ATOM 770 C C . ASP A 1 126 ? -9.305 31.921 78.343 1.00 38.52 123 ASP A C 1
ATOM 771 O O . ASP A 1 126 ? -10.438 31.740 78.783 1.00 38.07 123 ASP A O 1
ATOM 776 N N . CYS A 1 127 ? -8.269 31.246 78.856 1.00 36.96 124 CYS A N 1
ATOM 777 C CA . CYS A 1 127 ? -8.397 30.331 80.021 1.00 38.43 124 CYS A CA 1
ATOM 778 C C . CYS A 1 127 ? -8.042 31.084 81.311 1.00 38.10 124 CYS A C 1
ATOM 779 O O . CYS A 1 127 ? -8.076 30.470 82.364 1.00 40.42 124 CYS A O 1
ATOM 782 N N . GLY A 1 128 ? -7.615 32.337 81.171 1.00 37.70 125 GLY A N 1
ATOM 783 C CA . GLY A 1 128 ? -7.325 33.260 82.268 1.00 38.37 125 GLY A CA 1
ATOM 784 C C . GLY A 1 128 ? -5.871 33.185 82.627 1.00 39.29 125 GLY A C 1
ATOM 785 O O . GLY A 1 128 ? -5.514 33.678 83.657 1.00 44.12 125 GLY A O 1
ATOM 786 N N . VAL A 1 129 ? -5.062 32.535 81.816 1.00 39.71 126 VAL A N 1
ATOM 787 C CA . VAL A 1 129 ? -3.600 32.371 82.056 1.00 40.93 126 VAL A CA 1
ATOM 788 C C . VAL A 1 129 ? -2.975 33.760 82.256 1.00 41.36 126 VAL A C 1
ATOM 789 O O . VAL A 1 129 ? -3.439 34.688 81.643 1.00 43.98 126 VAL A O 1
ATOM 793 N N . ASP A 1 130 ? -2.053 33.960 83.194 1.00 41.55 127 ASP A N 1
ATOM 794 C CA . ASP A 1 130 ? -1.467 35.317 83.387 1.00 40.86 127 ASP A CA 1
ATOM 795 C C . ASP A 1 130 ? -0.222 35.362 82.502 1.00 40.83 127 ASP A C 1
ATOM 796 O O . ASP A 1 130 ? 0.141 34.278 81.971 1.00 38.59 127 ASP A O 1
ATOM 801 N N . ASP A 1 131 ? 0.410 36.530 82.380 1.00 39.77 128 ASP A N 1
ATOM 802 C CA . ASP A 1 131 ? 1.489 36.810 81.399 1.00 39.38 128 ASP A CA 1
ATOM 803 C C . ASP A 1 131 ? 2.743 36.010 81.737 1.00 36.41 128 ASP A C 1
ATOM 804 O O . ASP A 1 131 ? 3.420 35.605 80.806 1.00 33.23 128 ASP A O 1
ATOM 809 N N . LYS A 1 132 ? 3.033 35.799 83.009 1.00 36.70 129 LYS A N 1
ATOM 810 C CA . LYS A 1 132 ? 4.229 35.038 83.435 1.00 38.46 129 LYS A CA 1
ATOM 811 C C . LYS A 1 132 ? 4.087 33.614 82.918 1.00 36.95 129 LYS A C 1
ATOM 812 O O . LYS A 1 132 ? 5.112 33.067 82.455 1.00 34.51 129 LYS A O 1
ATOM 818 N N . ARG A 1 133 ? 2.906 33.022 83.041 1.00 35.32 130 ARG A N 1
ATOM 819 C CA . ARG A 1 133 ? 2.764 31.618 82.619 1.00 36.69 130 ARG A CA 1
ATOM 820 C C . ARG A 1 133 ? 2.781 31.579 81.086 1.00 35.88 130 ARG A C 1
ATOM 821 O O . ARG A 1 133 ? 3.123 30.520 80.494 1.00 34.10 130 ARG A O 1
ATOM 829 N N . LEU A 1 134 ? 2.370 32.676 80.456 1.00 36.52 131 LEU A N 1
ATOM 830 C CA . LEU A 1 134 ? 2.230 32.726 78.987 1.00 35.99 131 LEU A CA 1
ATOM 831 C C . LEU A 1 134 ? 3.647 32.737 78.422 1.00 34.27 131 LEU A C 1
ATOM 832 O O . LEU A 1 134 ? 3.912 31.978 77.463 1.00 34.30 131 LEU A O 1
ATOM 837 N N . ALA A 1 135 ? 4.523 33.487 79.082 1.00 32.07 132 ALA A N 1
ATOM 838 C CA . ALA A 1 135 ? 5.966 33.576 78.797 1.00 32.03 132 ALA A CA 1
ATOM 839 C C . ALA A 1 135 ? 6.589 32.193 78.913 1.00 31.86 132 ALA A C 1
ATOM 840 O O . ALA A 1 135 ? 7.425 31.832 78.068 1.00 30.55 132 ALA A O 1
ATOM 842 N N . ASN A 1 136 ? 6.196 31.441 79.926 1.00 33.50 133 ASN A N 1
ATOM 843 C CA . ASN A 1 136 ? 6.677 30.053 80.156 1.00 34.69 133 ASN A CA 1
ATOM 844 C C . ASN A 1 136 ? 6.173 29.130 79.049 1.00 32.19 133 ASN A C 1
ATOM 845 O O . ASN A 1 136 ? 6.865 28.198 78.671 1.00 31.18 133 ASN A O 1
ATOM 850 N N . VAL A 1 137 ? 4.978 29.350 78.569 1.00 32.07 134 VAL A N 1
ATOM 851 C CA . VAL A 1 137 ? 4.436 28.514 77.464 1.00 32.92 134 VAL A CA 1
ATOM 852 C C . VAL A 1 137 ? 5.282 28.722 76.200 1.00 30.68 134 VAL A C 1
ATOM 853 O O . VAL A 1 137 ? 5.672 27.710 75.544 1.00 30.03 134 VAL A O 1
ATOM 857 N N . ILE A 1 138 ? 5.573 29.982 75.893 1.00 29.25 135 ILE A N 1
ATOM 858 C CA . ILE A 1 138 ? 6.432 30.382 74.752 1.00 29.06 135 ILE A CA 1
ATOM 859 C C . ILE A 1 138 ? 7.810 29.725 74.901 1.00 27.92 135 ILE A C 1
ATOM 860 O O . ILE A 1 138 ? 8.234 29.160 73.964 1.00 27.51 135 ILE A O 1
ATOM 865 N N . SER A 1 139 ? 8.491 29.881 76.028 1.00 28.73 136 SER A N 1
ATOM 866 C CA . SER A 1 139 ? 9.797 29.248 76.303 1.00 29.78 136 SER A CA 1
ATOM 867 C C . SER A 1 139 ? 9.723 27.727 76.114 1.00 29.87 136 SER A C 1
ATOM 868 O O . SER A 1 139 ? 10.618 27.178 75.449 1.00 29.69 136 SER A O 1
ATOM 871 N N . GLU A 1 140 ? 8.711 27.065 76.660 1.00 30.23 137 GLU A N 1
ATOM 872 C CA . GLU A 1 140 ? 8.581 25.601 76.541 1.00 32.52 137 GLU A CA 1
ATOM 873 C C . GLU A 1 140 ? 8.402 25.244 75.070 1.00 33.21 137 GLU A C 1
ATOM 874 O O . GLU A 1 140 ? 9.071 24.263 74.674 1.00 32.48 137 GLU A O 1
ATOM 880 N N . SER A 1 141 ? 7.596 26.007 74.289 1.00 31.68 138 SER A N 1
ATOM 881 C CA . SER A 1 141 ? 7.425 25.772 72.831 1.00 32.09 138 SER A CA 1
ATOM 882 C C . SER A 1 141 ? 8.770 25.750 72.103 1.00 31.38 138 SER A C 1
ATOM 883 O O . SER A 1 141 ? 8.946 24.882 71.274 1.00 31.60 138 SER A O 1
ATOM 886 N N . VAL A 1 142 ? 9.595 26.780 72.320 1.00 30.67 139 VAL A N 1
ATOM 887 C CA . VAL A 1 142 ? 10.965 26.935 71.784 1.00 30.54 139 VAL A CA 1
ATOM 888 C C . VAL A 1 142 ? 11.773 25.677 72.173 1.00 31.45 139 VAL A C 1
ATOM 889 O O . VAL A 1 142 ? 12.406 25.055 71.300 1.00 31.65 139 VAL A O 1
ATOM 893 N N . LYS A 1 143 ? 11.769 25.268 73.424 1.00 31.42 140 LYS A N 1
ATOM 894 C CA . LYS A 1 143 ? 12.572 24.075 73.822 1.00 32.38 140 LYS A CA 1
ATOM 895 C C . LYS A 1 143 ? 12.047 22.793 73.171 1.00 32.34 140 LYS A C 1
ATOM 896 O O . LYS A 1 143 ? 12.883 21.962 72.894 1.00 34.98 140 LYS A O 1
ATOM 902 N N . LEU A 1 144 ? 10.758 22.693 72.823 1.00 32.15 141 LEU A N 1
ATOM 903 C CA . LEU A 1 144 ? 10.185 21.499 72.123 1.00 32.99 141 LEU A CA 1
ATOM 904 C C . LEU A 1 144 ? 10.793 21.354 70.728 1.00 32.21 141 LEU A C 1
ATOM 905 O O . LEU A 1 144 ? 11.008 20.222 70.289 1.00 30.98 141 LEU A O 1
ATOM 910 N N . VAL A 1 145 ? 11.134 22.475 70.106 1.00 31.98 142 VAL A N 1
ATOM 911 C CA . VAL A 1 145 ? 11.670 22.524 68.719 1.00 32.51 142 VAL A CA 1
ATOM 912 C C . VAL A 1 145 ? 13.135 22.075 68.756 1.00 32.89 142 VAL A C 1
ATOM 913 O O . VAL A 1 145 ? 13.482 21.060 68.094 1.00 34.99 142 VAL A O 1
ATOM 917 N N . MET A 1 146 ? 13.926 22.819 69.520 1.00 33.32 143 MET A N 1
ATOM 918 C CA . MET A 1 146 ? 15.352 22.586 69.848 1.00 34.12 143 MET A CA 1
ATOM 919 C C . MET A 1 146 ? 15.626 21.126 70.253 1.00 35.73 143 MET A C 1
ATOM 920 O O . MET A 1 146 ? 16.723 20.653 69.948 1.00 34.84 143 MET A O 1
ATOM 925 N N . ASP A 1 147 ? 14.740 20.484 71.007 1.00 37.95 144 ASP A N 1
ATOM 926 C CA . ASP A 1 147 ? 14.921 19.060 71.415 1.00 41.31 144 ASP A CA 1
ATOM 927 C C . ASP A 1 147 ? 14.942 18.159 70.186 1.00 41.50 144 ASP A C 1
ATOM 928 O O . ASP A 1 147 ? 15.529 17.101 70.288 1.00 42.31 144 ASP A O 1
ATOM 933 N N . GLU A 1 148 ? 14.312 18.546 69.074 1.00 40.63 145 GLU A N 1
ATOM 934 C CA . GLU A 1 148 ? 14.283 17.667 67.881 1.00 42.37 145 GLU A CA 1
ATOM 935 C C . GLU A 1 148 ? 15.413 18.059 66.912 1.00 40.60 145 GLU A C 1
ATOM 936 O O . GLU A 1 148 ? 15.275 18.995 66.150 1.00 40.73 145 GLU A O 1
ATOM 942 N N . ASP A 1 149 ? 16.515 17.314 66.950 1.00 41.22 146 ASP A N 1
ATOM 943 C CA . ASP A 1 149 ? 17.714 17.463 66.099 1.00 40.92 146 ASP A CA 1
ATOM 944 C C . ASP A 1 149 ? 17.252 17.184 64.685 1.00 39.32 146 ASP A C 1
ATOM 945 O O . ASP A 1 149 ? 16.444 16.294 64.512 1.00 41.51 146 ASP A O 1
ATOM 950 N N . PRO A 1 150 ? 17.571 17.986 63.652 1.00 38.03 147 PRO A N 1
ATOM 951 C CA . PRO A 1 150 ? 18.433 19.161 63.739 1.00 37.25 147 PRO A CA 1
ATOM 952 C C . PRO A 1 150 ? 17.686 20.500 63.638 1.00 36.75 147 PRO A C 1
ATOM 953 O O . PRO A 1 150 ? 18.184 21.414 63.050 1.00 36.35 147 PRO A O 1
ATOM 957 N N . LEU A 1 151 ? 16.521 20.583 64.247 1.00 34.44 148 LEU A N 1
ATOM 958 C CA . LEU A 1 151 ? 15.724 21.832 64.101 1.00 33.21 148 LEU A CA 1
ATOM 959 C C . LEU A 1 151 ? 16.351 22.942 64.954 1.00 31.76 148 LEU A C 1
ATOM 960 O O . LEU A 1 151 ? 16.795 22.657 66.129 1.00 30.67 148 LEU A O 1
ATOM 965 N N . ARG A 1 152 ? 16.336 24.174 64.437 1.00 31.00 149 ARG A N 1
ATOM 966 C CA . ARG A 1 152 ? 16.742 25.397 65.173 1.00 30.71 149 ARG A CA 1
ATOM 967 C C . ARG A 1 152 ? 15.642 26.440 65.027 1.00 29.46 149 ARG A C 1
ATOM 968 O O . ARG A 1 152 ? 15.161 26.622 63.938 1.00 30.01 149 ARG A O 1
ATOM 976 N N . PRO A 1 153 ? 15.292 27.210 66.075 1.00 27.81 150 PRO A N 1
ATOM 977 C CA . PRO A 1 153 ? 14.063 27.986 66.093 1.00 27.82 150 PRO A CA 1
ATOM 978 C C . PRO A 1 153 ? 14.193 29.332 65.378 1.00 27.21 150 PRO A C 1
ATOM 979 O O . PRO A 1 153 ? 15.091 30.105 65.606 1.00 26.16 150 PRO A O 1
ATOM 983 N N . LEU A 1 154 ? 13.294 29.537 64.447 1.00 27.82 151 LEU A N 1
ATOM 984 C CA . LEU A 1 154 ? 13.103 30.853 63.828 1.00 26.57 151 LEU A CA 1
ATOM 985 C C . LEU A 1 154 ? 11.687 31.262 64.174 1.00 26.49 151 LEU A C 1
ATOM 986 O O . LEU A 1 154 ? 10.754 30.678 63.595 1.00 26.22 151 LEU A O 1
ATOM 991 N N . VAL A 1 155 ? 11.556 32.219 65.093 1.00 25.16 152 VAL A N 1
ATOM 992 C CA . VAL A 1 155 ? 10.245 32.594 65.682 1.00 24.53 152 VAL A CA 1
ATOM 993 C C . VAL A 1 155 ? 9.661 33.725 64.851 1.00 24.19 152 VAL A C 1
ATOM 994 O O . VAL A 1 155 ? 10.404 34.706 64.532 1.00 24.52 152 VAL A O 1
ATOM 998 N N . LEU A 1 156 ? 8.408 33.568 64.469 1.00 23.72 153 LEU A N 1
ATOM 999 C CA . LEU A 1 156 ? 7.618 34.666 63.870 1.00 23.29 153 LEU A CA 1
ATOM 1000 C C . LEU A 1 156 ? 6.739 35.323 64.958 1.00 22.80 153 LEU A C 1
ATOM 1001 O O . LEU A 1 156 ? 5.850 34.669 65.503 1.00 21.25 153 LEU A O 1
ATOM 1006 N N . GLY A 1 157 ? 6.927 36.630 65.171 1.00 22.05 154 GLY A N 1
ATOM 1007 C CA . GLY A 1 157 ? 5.965 37.405 65.955 1.00 21.71 154 GLY A CA 1
ATOM 1008 C C . GLY A 1 157 ? 4.792 37.882 65.129 1.00 21.88 154 GLY A C 1
ATOM 1009 O O . GLY A 1 157 ? 4.765 37.703 63.897 1.00 21.94 154 GLY A O 1
ATOM 1010 N N . GLY A 1 158 ? 3.836 38.530 65.796 1.00 21.08 155 GLY A N 1
ATOM 1011 C CA . GLY A 1 158 ? 3.893 38.797 67.214 1.00 22.41 155 GLY A CA 1
ATOM 1012 C C . GLY A 1 158 ? 4.652 40.078 67.521 1.00 22.59 155 GLY A C 1
ATOM 1013 O O . GLY A 1 158 ? 5.484 40.489 66.704 1.00 23.70 155 GLY A O 1
ATOM 1014 N N . ASP A 1 159 ? 4.391 40.661 68.683 1.00 22.79 156 ASP A N 1
ATOM 1015 C CA . ASP A 1 159 ? 5.107 41.883 69.131 1.00 24.11 156 ASP A CA 1
ATOM 1016 C C . ASP A 1 159 ? 6.457 41.446 69.735 1.00 23.89 156 ASP A C 1
ATOM 1017 O O . ASP A 1 159 ? 6.691 40.207 69.967 1.00 24.53 156 ASP A O 1
ATOM 1022 N N . HIS A 1 160 ? 7.342 42.408 69.919 1.00 23.15 157 HIS A N 1
ATOM 1023 C CA . HIS A 1 160 ? 8.748 42.169 70.357 1.00 23.61 157 HIS A CA 1
ATOM 1024 C C . HIS A 1 160 ? 8.824 41.613 71.780 1.00 24.03 157 HIS A C 1
ATOM 1025 O O . HIS A 1 160 ? 9.919 41.149 72.184 1.00 24.29 157 HIS A O 1
ATOM 1032 N N . SER A 1 161 ? 7.748 41.654 72.563 1.00 24.84 158 SER A N 1
ATOM 1033 C CA . SER A 1 161 ? 7.770 41.100 73.943 1.00 25.09 158 SER A CA 1
ATOM 1034 C C . SER A 1 161 ? 8.162 39.630 73.862 1.00 26.36 158 SER A C 1
ATOM 1035 O O . SER A 1 161 ? 8.778 39.148 74.823 1.00 27.72 158 SER A O 1
ATOM 1038 N N . ILE A 1 162 ? 7.955 38.956 72.731 1.00 26.94 159 ILE A N 1
ATOM 1039 C CA . ILE A 1 162 ? 8.211 37.480 72.674 1.00 26.62 159 ILE A CA 1
ATOM 1040 C C . ILE A 1 162 ? 9.714 37.161 72.658 1.00 26.32 159 ILE A C 1
ATOM 1041 O O . ILE A 1 162 ? 10.078 36.013 72.999 1.00 24.80 159 ILE A O 1
ATOM 1046 N N . SER A 1 163 ? 10.574 38.099 72.274 1.00 26.05 160 SER A N 1
ATOM 1047 C CA . SER A 1 163 ? 12.040 37.825 72.250 1.00 26.65 160 SER A CA 1
ATOM 1048 C C . SER A 1 163 ? 12.564 37.364 73.636 1.00 26.93 160 SER A C 1
ATOM 1049 O O . SER A 1 163 ? 13.481 36.523 73.724 1.00 27.10 160 SER A O 1
ATOM 1052 N N . PHE A 1 164 ? 12.045 37.933 74.700 1.00 27.04 161 PHE A N 1
ATOM 1053 C CA . PHE A 1 164 ? 12.530 37.566 76.034 1.00 28.25 161 PHE A CA 1
ATOM 1054 C C . PHE A 1 164 ? 12.320 36.061 76.239 1.00 27.57 161 PHE A C 1
ATOM 1055 O O . PHE A 1 164 ? 13.285 35.350 76.500 1.00 26.60 161 PHE A O 1
ATOM 1063 N N . PRO A 1 165 ? 11.081 35.552 76.266 1.00 26.75 162 PRO A N 1
ATOM 1064 C CA . PRO A 1 165 ? 10.863 34.127 76.522 1.00 27.57 162 PRO A CA 1
ATOM 1065 C C . PRO A 1 165 ? 11.638 33.233 75.548 1.00 27.78 162 PRO A C 1
ATOM 1066 O O . PRO A 1 165 ? 11.966 32.121 75.908 1.00 28.21 162 PRO A O 1
ATOM 1070 N N . VAL A 1 166 ? 11.841 33.703 74.311 1.00 27.97 163 VAL A N 1
ATOM 1071 C CA . VAL A 1 166 ? 12.532 32.894 73.260 1.00 27.73 163 VAL A CA 1
ATOM 1072 C C . VAL A 1 166 ? 14.018 32.789 73.604 1.00 27.02 163 VAL A C 1
ATOM 1073 O O . VAL A 1 166 ? 14.580 31.638 73.630 1.00 25.49 163 VAL A O 1
ATOM 1077 N N . VAL A 1 167 ? 14.649 33.936 73.784 1.00 26.73 164 VAL A N 1
ATOM 1078 C CA . VAL A 1 167 ? 16.101 34.010 74.126 1.00 27.95 164 VAL A CA 1
ATOM 1079 C C . VAL A 1 167 ? 16.320 33.286 75.435 1.00 29.41 164 VAL A C 1
ATOM 1080 O O . VAL A 1 167 ? 17.353 32.611 75.527 1.00 28.92 164 VAL A O 1
ATOM 1084 N N . ARG A 1 168 ? 15.395 33.449 76.393 1.00 29.75 165 ARG A N 1
ATOM 1085 C CA . ARG A 1 168 ? 15.523 32.753 77.690 1.00 31.38 165 ARG A CA 1
ATOM 1086 C C . ARG A 1 168 ? 15.646 31.239 77.407 1.00 31.75 165 ARG A C 1
ATOM 1087 O O . ARG A 1 168 ? 16.557 30.580 78.037 1.00 32.65 165 ARG A O 1
ATOM 1095 N N . ALA A 1 169 ? 14.790 30.718 76.523 1.00 30.05 166 ALA A N 1
ATOM 1096 C CA . ALA A 1 169 ? 14.654 29.275 76.219 1.00 30.09 166 ALA A CA 1
ATOM 1097 C C . ALA A 1 169 ? 15.928 28.767 75.539 1.00 31.16 166 ALA A C 1
ATOM 1098 O O . ALA A 1 169 ? 16.439 27.735 75.997 1.00 31.77 166 ALA A O 1
ATOM 1100 N N . VAL A 1 170 ? 16.463 29.521 74.576 1.00 30.87 167 VAL A N 1
ATOM 1101 C CA . VAL A 1 170 ? 17.691 29.172 73.815 1.00 31.98 167 VAL A CA 1
ATOM 1102 C C . VAL A 1 170 ? 18.881 29.129 74.783 1.00 34.50 167 VAL A C 1
ATOM 1103 O O . VAL A 1 170 ? 19.671 28.155 74.730 1.00 35.37 167 VAL A O 1
ATOM 1107 N N . SER A 1 171 ? 18.985 30.103 75.670 1.00 34.87 168 SER A N 1
ATOM 1108 C CA . SER A 1 171 ? 20.093 30.178 76.649 1.00 37.51 168 SER A CA 1
ATOM 1109 C C . SER A 1 171 ? 20.027 28.994 77.635 1.00 37.72 168 SER A C 1
ATOM 1110 O O . SER A 1 171 ? 21.026 28.323 77.801 1.00 35.99 168 SER A O 1
ATOM 1113 N N . GLU A 1 172 ? 18.857 28.727 78.213 1.00 39.98 169 GLU A N 1
ATOM 1114 C CA . GLU A 1 172 ? 18.615 27.569 79.113 1.00 39.97 169 GLU A CA 1
ATOM 1115 C C . GLU A 1 172 ? 18.915 26.273 78.360 1.00 39.87 169 GLU A C 1
ATOM 1116 O O . GLU A 1 172 ? 19.668 25.470 78.889 1.00 38.56 169 GLU A O 1
ATOM 1122 N N . LYS A 1 173 ? 18.401 26.075 77.153 1.00 37.41 170 LYS A N 1
ATOM 1123 C CA . LYS A 1 173 ? 18.612 24.763 76.491 1.00 39.89 170 LYS A CA 1
ATOM 1124 C C . LYS A 1 173 ? 20.118 24.560 76.238 1.00 39.71 170 LYS A C 1
ATOM 1125 O O . LYS A 1 173 ? 20.622 23.458 76.474 1.00 39.91 170 LYS A O 1
ATOM 1131 N N . LEU A 1 174 ? 20.808 25.586 75.746 1.00 38.82 171 LEU A N 1
ATOM 1132 C CA . LEU A 1 174 ? 22.219 25.503 75.289 1.00 38.56 171 LEU A CA 1
ATOM 1133 C C . LEU A 1 174 ? 23.199 25.548 76.463 1.00 37.95 171 LEU A C 1
ATOM 1134 O O . LEU A 1 174 ? 24.391 25.220 76.267 1.00 40.48 171 LEU A O 1
ATOM 1139 N N . GLY A 1 175 ? 22.767 25.999 77.620 1.00 36.90 172 GLY A N 1
ATOM 1140 C CA . GLY A 1 175 ? 23.610 25.937 78.826 1.00 36.85 172 GLY A CA 1
ATOM 1141 C C . GLY A 1 175 ? 24.487 27.157 78.966 1.00 36.35 172 GLY A C 1
ATOM 1142 O O . GLY A 1 175 ? 25.398 27.063 79.734 1.00 37.81 172 GLY A O 1
ATOM 1143 N N . GLY A 1 176 ? 24.226 28.269 78.263 1.00 34.66 173 GLY A N 1
ATOM 1144 C CA . GLY A 1 176 ? 24.898 29.543 78.587 1.00 34.36 173 GLY A CA 1
ATOM 1145 C C . GLY A 1 176 ? 24.370 30.732 77.797 1.00 34.89 173 GLY A C 1
ATOM 1146 O O . GLY A 1 176 ? 23.286 30.617 77.178 1.00 33.58 173 GLY A O 1
ATOM 1147 N N . ALA A 1 177 ? 25.147 31.816 77.756 1.00 34.58 174 ALA A N 1
ATOM 1148 C CA . ALA A 1 177 ? 24.785 33.066 77.060 1.00 35.76 174 ALA A CA 1
ATOM 1149 C C . ALA A 1 177 ? 24.995 32.939 75.535 1.00 35.84 174 ALA A C 1
ATOM 1150 O O . ALA A 1 177 ? 25.790 32.106 75.072 1.00 36.23 174 ALA A O 1
ATOM 1152 N N . VAL A 1 178 ? 24.259 33.758 74.774 1.00 34.09 175 VAL A N 1
ATOM 1153 C CA . VAL A 1 178 ? 24.441 33.958 73.309 1.00 32.33 175 VAL A CA 1
ATOM 1154 C C . VAL A 1 178 ? 24.794 35.433 73.114 1.00 31.48 175 VAL A C 1
ATOM 1155 O O . VAL A 1 178 ? 24.532 36.222 74.039 1.00 31.37 175 VAL A O 1
ATOM 1159 N N . ASP A 1 179 ? 25.375 35.800 71.979 1.00 30.66 176 ASP A N 1
ATOM 1160 C CA . ASP A 1 179 ? 25.436 37.225 71.571 1.00 30.40 176 ASP A CA 1
ATOM 1161 C C . ASP A 1 179 ? 24.222 37.491 70.646 1.00 30.17 176 ASP A C 1
ATOM 1162 O O . ASP A 1 179 ? 23.752 36.553 69.960 1.00 29.10 176 ASP A O 1
ATOM 1167 N N . ILE A 1 180 ? 23.758 38.739 70.617 1.00 28.23 177 ILE A N 1
ATOM 1168 C CA . ILE A 1 180 ? 22.551 39.104 69.862 1.00 28.58 177 ILE A CA 1
ATOM 1169 C C . ILE A 1 180 ? 22.907 40.236 68.920 1.00 27.59 177 ILE A C 1
ATOM 1170 O O . ILE A 1 180 ? 23.464 41.266 69.364 1.00 27.62 177 ILE A O 1
ATOM 1175 N N . LEU A 1 181 ? 22.459 40.028 67.701 1.00 26.75 178 LEU A N 1
ATOM 1176 C CA . LEU A 1 181 ? 22.220 41.076 66.701 1.00 26.63 178 LEU A CA 1
ATOM 1177 C C . LEU A 1 181 ? 20.717 41.416 66.677 1.00 25.33 178 LEU A C 1
ATOM 1178 O O . LEU A 1 181 ? 19.890 40.520 66.477 1.00 24.27 178 LEU A O 1
ATOM 1183 N N . HIS A 1 182 ? 20.409 42.691 66.853 1.00 24.14 179 HIS A N 1
ATOM 1184 C CA . HIS A 1 182 ? 19.057 43.202 67.110 1.00 24.05 179 HIS A CA 1
ATOM 1185 C C . HIS A 1 182 ? 18.880 44.375 66.192 1.00 23.85 179 HIS A C 1
ATOM 1186 O O . HIS A 1 182 ? 19.554 45.437 66.378 1.00 24.71 179 HIS A O 1
ATOM 1193 N N . PHE A 1 183 ? 17.986 44.219 65.240 1.00 23.28 180 PHE A N 1
ATOM 1194 C CA . PHE A 1 183 ? 17.578 45.370 64.426 1.00 22.94 180 PHE A CA 1
ATOM 1195 C C . PHE A 1 183 ? 16.285 45.886 64.996 1.00 22.37 180 PHE A C 1
ATOM 1196 O O . PHE A 1 183 ? 15.346 45.104 65.156 1.00 23.53 180 PHE A O 1
ATOM 1204 N N . ASP A 1 184 ? 16.221 47.186 65.212 1.00 22.23 181 ASP A N 1
ATOM 1205 C CA . ASP A 1 184 ? 15.012 47.854 65.714 1.00 22.49 181 ASP A CA 1
ATOM 1206 C C . ASP A 1 184 ? 15.163 49.365 65.535 1.00 22.61 181 ASP A C 1
ATOM 1207 O O . ASP A 1 184 ? 16.275 49.819 65.598 1.00 23.06 181 ASP A O 1
ATOM 1212 N N . ALA A 1 185 ? 14.075 50.098 65.474 1.00 22.07 182 ALA A N 1
ATOM 1213 C CA . ALA A 1 185 ? 14.054 51.578 65.644 1.00 23.11 182 ALA A CA 1
ATOM 1214 C C . ALA A 1 185 ? 14.215 51.917 67.144 1.00 24.01 182 ALA A C 1
ATOM 1215 O O . ALA A 1 185 ? 14.491 53.095 67.473 1.00 23.72 182 ALA A O 1
ATOM 1217 N N . HIS A 1 186 ? 13.877 50.970 68.013 1.00 23.89 183 HIS A N 1
ATOM 1218 C CA . HIS A 1 186 ? 13.739 51.212 69.481 1.00 25.92 183 HIS A CA 1
ATOM 1219 C C . HIS A 1 186 ? 14.662 50.273 70.248 1.00 25.59 183 HIS A C 1
ATOM 1220 O O . HIS A 1 186 ? 14.722 49.077 69.987 1.00 25.11 183 HIS A O 1
ATOM 1227 N N . PRO A 1 187 ? 15.352 50.744 71.294 1.00 27.85 184 PRO A N 1
ATOM 1228 C CA . PRO A 1 187 ? 16.201 49.838 72.066 1.00 27.27 184 PRO A CA 1
ATOM 1229 C C . PRO A 1 187 ? 15.458 48.727 72.810 1.00 26.93 184 PRO A C 1
ATOM 1230 O O . PRO A 1 187 ? 16.092 47.710 73.101 1.00 26.62 184 PRO A O 1
ATOM 1234 N N . ASP A 1 188 ? 14.185 48.936 73.177 1.00 26.65 185 ASP A N 1
ATOM 1235 C CA . ASP A 1 188 ? 13.441 47.911 73.972 1.00 26.96 185 ASP A CA 1
ATOM 1236 C C . ASP A 1 188 ? 14.230 47.515 75.246 1.00 26.44 185 ASP A C 1
ATOM 1237 O O . ASP A 1 188 ? 14.253 46.300 75.660 1.00 24.75 185 ASP A O 1
ATOM 1242 N N . LEU A 1 189 ? 14.814 48.514 75.895 1.00 27.77 186 LEU A N 1
ATOM 1243 C CA . LEU A 1 189 ? 15.602 48.347 77.134 1.00 29.52 186 LEU A CA 1
ATOM 1244 C C . LEU A 1 189 ? 14.905 49.027 78.318 1.00 31.35 186 LEU A C 1
ATOM 1245 O O . LEU A 1 189 ? 15.565 49.171 79.338 1.00 31.27 186 LEU A O 1
ATOM 1250 N N . TYR A 1 190 ? 13.628 49.425 78.214 1.00 33.80 187 TYR A N 1
ATOM 1251 C CA . TYR A 1 190 ? 12.834 49.988 79.342 1.00 37.00 187 TYR A CA 1
ATOM 1252 C C . TYR A 1 190 ? 12.850 49.052 80.547 1.00 35.71 187 TYR A C 1
ATOM 1253 O O . TYR A 1 190 ? 12.415 47.883 80.382 1.00 35.07 187 TYR A O 1
ATOM 1262 N N . HIS A 1 191 ? 13.351 49.569 81.678 1.00 36.31 188 HIS A N 1
ATOM 1263 C CA . HIS A 1 191 ? 13.295 48.888 82.986 1.00 38.25 188 HIS A CA 1
ATOM 1264 C C . HIS A 1 191 ? 11.815 48.665 83.264 1.00 39.00 188 HIS A C 1
ATOM 1265 O O . HIS A 1 191 ? 11.413 47.498 83.400 1.00 39.32 188 HIS A O 1
ATOM 1272 N N . ASP A 1 192 ? 11.059 49.765 83.196 1.00 40.92 189 ASP A N 1
ATOM 1273 C CA . ASP A 1 192 ? 9.636 49.823 83.592 1.00 43.86 189 ASP A CA 1
ATOM 1274 C C . ASP A 1 192 ? 8.843 50.596 82.526 1.00 42.95 189 ASP A C 1
ATOM 1275 O O . ASP A 1 192 ? 8.932 51.845 82.499 1.00 45.00 189 ASP A O 1
ATOM 1280 N N . PHE A 1 193 ? 8.062 49.880 81.703 1.00 42.58 190 PHE A N 1
ATOM 1281 C CA . PHE A 1 193 ? 7.156 50.479 80.690 1.00 43.74 190 PHE A CA 1
ATOM 1282 C C . PHE A 1 193 ? 5.700 50.337 81.136 1.00 42.09 190 PHE A C 1
ATOM 1283 O O . PHE A 1 193 ? 5.228 49.212 81.182 1.00 40.58 190 PHE A O 1
ATOM 1291 N N . GLU A 1 194 ? 5.056 51.437 81.533 1.00 45.57 191 GLU A N 1
ATOM 1292 C CA . GLU A 1 194 ? 3.615 51.491 81.919 1.00 49.40 191 GLU A CA 1
ATOM 1293 C C . GLU A 1 194 ? 3.296 50.363 82.937 1.00 48.47 191 GLU A C 1
ATOM 1294 O O . GLU A 1 194 ? 2.200 49.781 82.850 1.00 50.95 191 GLU A O 1
ATOM 1300 N N . GLY A 1 195 ? 4.194 50.063 83.883 1.00 43.90 192 GLY A N 1
ATOM 1301 C CA . GLY A 1 195 ? 4.018 48.990 84.885 1.00 44.09 192 GLY A CA 1
ATOM 1302 C C . GLY A 1 195 ? 3.925 47.577 84.303 1.00 44.26 192 GLY A C 1
ATOM 1303 O O . GLY A 1 195 ? 3.624 46.651 85.077 1.00 43.79 192 GLY A O 1
ATOM 1304 N N . ASN A 1 196 ? 4.201 47.385 83.002 1.00 43.48 193 ASN A N 1
ATOM 1305 C CA . ASN A 1 196 ? 4.028 46.073 82.326 1.00 41.47 193 ASN A CA 1
ATOM 1306 C C . ASN A 1 196 ? 5.416 45.451 82.153 1.00 38.94 193 ASN A C 1
ATOM 1307 O O . ASN A 1 196 ? 6.110 45.807 81.180 1.00 36.02 193 ASN A O 1
ATOM 1312 N N . TYR A 1 197 ? 5.798 44.581 83.087 1.00 36.89 194 TYR A N 1
ATOM 1313 C CA . TYR A 1 197 ? 7.044 43.775 83.019 1.00 37.82 194 TYR A CA 1
ATOM 1314 C C . TYR A 1 197 ? 7.188 43.112 81.632 1.00 36.88 194 TYR A C 1
ATOM 1315 O O . TYR A 1 197 ? 8.337 42.908 81.232 1.00 35.50 194 TYR A O 1
ATOM 1324 N N . TYR A 1 198 ? 6.092 42.739 80.961 1.00 35.47 195 TYR A N 1
ATOM 1325 C CA . TYR A 1 198 ? 6.132 41.932 79.697 1.00 37.15 195 TYR A CA 1
ATOM 1326 C C . TYR A 1 198 ? 5.910 42.837 78.450 1.00 36.08 195 TYR A C 1
ATOM 1327 O O . TYR A 1 198 ? 5.620 42.303 77.353 1.00 37.14 195 TYR A O 1
ATOM 1336 N N . SER A 1 199 ? 6.084 44.161 78.588 1.00 33.27 196 SER A N 1
ATOM 1337 C CA . SER A 1 199 ? 5.901 45.173 77.520 1.00 31.98 196 SER A CA 1
ATOM 1338 C C . SER A 1 199 ? 6.812 44.824 76.339 1.00 32.28 196 SER A C 1
ATOM 1339 O O . SER A 1 199 ? 7.917 44.358 76.603 1.00 31.59 196 SER A O 1
ATOM 1342 N N . HIS A 1 200 ? 6.385 45.040 75.088 1.00 33.47 197 HIS A N 1
ATOM 1343 C CA . HIS A 1 200 ? 7.249 44.882 73.879 1.00 34.19 197 HIS A CA 1
ATOM 1344 C C . HIS A 1 200 ? 8.353 45.950 73.871 1.00 33.82 197 HIS A C 1
ATOM 1345 O O . HIS A 1 200 ? 9.213 45.856 73.011 1.00 35.56 197 HIS A O 1
ATOM 1352 N N . ALA A 1 201 ? 8.322 46.922 74.791 1.00 32.43 198 ALA A N 1
ATOM 1353 C CA . ALA A 1 201 ? 9.400 47.913 74.963 1.00 32.91 198 ALA A CA 1
ATOM 1354 C C . ALA A 1 201 ? 10.404 47.526 76.086 1.00 32.03 198 ALA A C 1
ATOM 1355 O O . ALA A 1 201 ? 11.290 48.380 76.389 1.00 30.74 198 ALA A O 1
ATOM 1357 N N . SER A 1 202 ? 10.329 46.310 76.669 1.00 29.32 199 SER A N 1
ATOM 1358 C CA . SER A 1 202 ? 11.253 45.857 77.742 1.00 28.89 199 SER A CA 1
ATOM 1359 C C . SER A 1 202 ? 11.867 44.470 77.551 1.00 28.20 199 SER A C 1
ATOM 1360 O O . SER A 1 202 ? 12.582 43.996 78.426 1.00 28.46 199 SER A O 1
ATOM 1363 N N . PRO A 1 203 ? 11.761 43.763 76.406 1.00 27.10 200 PRO A N 1
ATOM 1364 C CA . PRO A 1 203 ? 12.309 42.407 76.378 1.00 27.07 200 PRO A CA 1
ATOM 1365 C C . PRO A 1 203 ? 13.840 42.353 76.526 1.00 27.10 200 PRO A C 1
ATOM 1366 O O . PRO A 1 203 ? 14.303 41.369 77.067 1.00 27.16 200 PRO A O 1
ATOM 1370 N N . PHE A 1 204 ? 14.580 43.371 76.096 1.00 26.53 201 PHE A N 1
ATOM 1371 C CA . PHE A 1 204 ? 16.070 43.281 76.148 1.00 27.60 201 PHE A CA 1
ATOM 1372 C C . PHE A 1 204 ? 16.531 43.602 77.566 1.00 28.13 201 PHE A C 1
ATOM 1373 O O . PHE A 1 204 ? 17.596 43.052 77.955 1.00 29.39 201 PHE A O 1
ATOM 1381 N N . ALA A 1 205 ? 15.744 44.402 78.308 1.00 27.99 202 ALA A N 1
ATOM 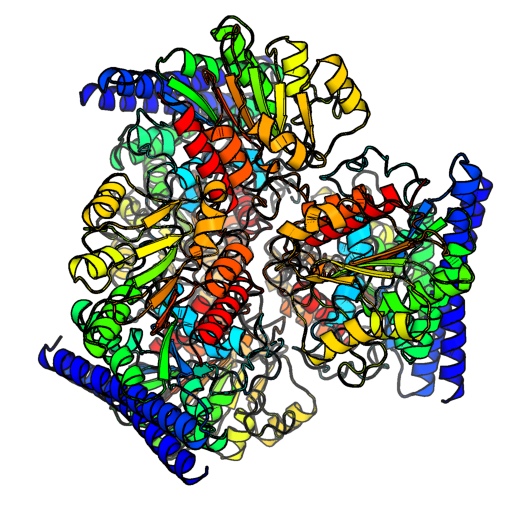1382 C CA . ALA A 1 205 ? 15.910 44.652 79.746 1.00 27.40 202 ALA A CA 1
ATOM 1383 C C . ALA A 1 205 ? 15.787 43.313 80.462 1.00 27.74 202 ALA A C 1
ATOM 1384 O O . ALA A 1 205 ? 16.673 42.977 81.251 1.00 27.15 202 ALA A O 1
ATOM 1386 N N . ARG A 1 206 ? 14.713 42.585 80.192 1.00 27.94 203 ARG A N 1
ATOM 1387 C CA . ARG A 1 206 ? 14.490 41.254 80.797 1.00 29.93 203 ARG A CA 1
ATOM 1388 C C . ARG A 1 206 ? 15.653 40.326 80.433 1.00 28.56 203 ARG A C 1
ATOM 1389 O O . ARG A 1 206 ? 16.190 39.707 81.333 1.00 29.11 203 ARG A O 1
ATOM 1397 N N . ILE A 1 207 ? 16.038 40.304 79.158 1.00 29.91 204 ILE A N 1
ATOM 1398 C CA . ILE A 1 207 ? 17.143 39.450 78.651 1.00 30.28 204 ILE A CA 1
ATOM 1399 C C . ILE A 1 207 ? 18.467 39.793 79.363 1.00 32.63 204 ILE A C 1
ATOM 1400 O O . ILE A 1 207 ? 19.166 38.797 79.825 1.00 31.29 204 ILE A O 1
ATOM 1405 N N . MET A 1 208 ? 18.841 41.083 79.415 1.00 32.28 205 MET A N 1
ATOM 1406 C CA . MET A 1 208 ? 20.113 41.500 80.074 1.00 34.74 205 MET A CA 1
ATOM 1407 C C . MET A 1 208 ? 19.999 41.311 81.601 1.00 34.97 205 MET A C 1
ATOM 1408 O O . MET A 1 208 ? 20.953 40.796 82.183 1.00 33.52 205 MET A O 1
ATOM 1413 N N . GLU A 1 209 ? 18.871 41.649 82.238 1.00 35.36 206 GLU A N 1
ATOM 1414 C CA . GLU A 1 209 ? 18.677 41.382 83.689 1.00 37.00 206 GLU A CA 1
ATOM 1415 C C . GLU A 1 209 ? 18.940 39.890 83.968 1.00 38.26 206 GLU A C 1
ATOM 1416 O O . GLU A 1 209 ? 19.377 39.595 85.109 1.00 38.75 206 GLU A O 1
ATOM 1422 N N . GLY A 1 210 ? 18.701 38.977 83.012 1.00 36.82 207 GLY A N 1
ATOM 1423 C CA . GLY A 1 210 ? 18.817 37.513 83.248 1.00 35.20 207 GLY A CA 1
ATOM 1424 C C . GLY A 1 210 ? 20.180 36.941 82.884 1.00 35.67 207 GLY A C 1
ATOM 1425 O O . GLY A 1 210 ? 20.417 35.712 83.122 1.00 36.98 207 GLY A O 1
ATOM 1426 N N . GLY A 1 211 ? 21.022 37.734 82.243 1.00 33.24 208 GLY A N 1
ATOM 1427 C CA . GLY A 1 211 ? 22.342 37.284 81.795 1.00 33.66 208 GLY A CA 1
ATOM 1428 C C . GLY A 1 211 ? 22.275 36.362 80.596 1.00 33.88 208 GLY A C 1
ATOM 1429 O O . GLY A 1 211 ? 23.235 35.652 80.382 1.00 33.86 208 GLY A O 1
ATOM 1430 N N . TYR A 1 212 ? 21.208 36.385 79.792 1.00 33.61 209 TYR A N 1
ATOM 1431 C CA . TYR A 1 212 ? 20.971 35.387 78.715 1.00 33.22 209 TYR A CA 1
ATOM 1432 C C . TYR A 1 212 ? 21.807 35.741 77.488 1.00 32.75 209 TYR A C 1
ATOM 1433 O O . TYR A 1 212 ? 22.155 34.828 76.730 1.00 32.88 209 TYR A O 1
ATOM 1442 N N . ALA A 1 213 ? 22.148 37.027 77.347 1.00 32.99 210 ALA A N 1
ATOM 1443 C CA . ALA A 1 213 ? 23.051 37.558 76.300 1.00 33.43 210 ALA A CA 1
ATOM 1444 C C . ALA A 1 213 ? 24.350 38.118 76.897 1.00 33.85 210 ALA A C 1
ATOM 1445 O O . ALA A 1 213 ? 24.330 38.711 77.940 1.00 34.55 210 ALA A O 1
ATOM 1447 N N . ARG A 1 214 ? 25.438 38.024 76.150 1.00 33.57 211 ARG A N 1
ATOM 1448 C CA . ARG A 1 214 ? 26.666 38.768 76.465 1.00 34.40 211 ARG A CA 1
ATOM 1449 C C . ARG A 1 214 ? 26.627 40.087 75.693 1.00 32.48 211 ARG A C 1
ATOM 1450 O O . ARG A 1 214 ? 26.239 41.128 76.272 1.00 30.62 211 ARG A O 1
ATOM 1458 N N . ARG A 1 215 ? 26.920 40.005 74.407 1.00 31.66 212 ARG A N 1
ATOM 1459 C CA . ARG A 1 215 ? 26.948 41.177 73.520 1.00 31.53 212 ARG A CA 1
ATOM 1460 C C . ARG A 1 215 ? 25.525 41.398 73.017 1.00 28.97 212 ARG A C 1
ATOM 1461 O O . ARG A 1 215 ? 24.811 40.419 72.784 1.00 27.52 212 ARG A O 1
ATOM 1469 N N . LEU A 1 216 ? 25.112 42.648 72.965 1.00 27.74 213 LEU A N 1
ATOM 1470 C CA . LEU A 1 216 ? 23.828 43.015 72.333 1.00 28.01 213 LEU A CA 1
ATOM 1471 C C . LEU A 1 216 ? 24.168 44.129 71.341 1.00 27.27 213 LEU A C 1
ATOM 1472 O O . LEU A 1 216 ? 24.568 45.234 71.761 1.00 26.18 213 LEU A O 1
ATOM 1477 N N . VAL A 1 217 ? 24.107 43.754 70.074 1.00 26.92 214 VAL A N 1
ATOM 1478 C CA . VAL A 1 217 ? 24.469 44.656 68.962 1.00 27.64 214 VAL A CA 1
ATOM 1479 C C . VAL A 1 217 ? 23.165 45.148 68.351 1.00 26.94 214 VAL A C 1
ATOM 1480 O O . VAL A 1 217 ? 22.447 44.302 67.756 1.00 28.13 214 VAL A O 1
ATOM 1484 N N . GLN A 1 218 ? 22.880 46.425 68.534 1.00 26.00 215 GLN A N 1
ATOM 1485 C CA . GLN A 1 218 ? 21.586 47.018 68.121 1.00 27.24 215 GLN A CA 1
ATOM 1486 C C . GLN A 1 218 ? 21.826 47.938 66.918 1.00 26.67 215 GLN A C 1
ATOM 1487 O O . GLN A 1 218 ? 22.731 48.795 66.967 1.00 26.34 215 GLN A O 1
ATOM 1493 N N . VAL A 1 219 ? 20.960 47.822 65.925 1.00 26.88 216 VAL A N 1
ATOM 1494 C CA . VAL A 1 219 ? 21.136 48.501 64.603 1.00 27.42 216 VAL A CA 1
ATOM 1495 C C . VAL A 1 219 ? 19.786 49.052 64.172 1.00 26.55 216 VAL A C 1
ATOM 1496 O O . VAL A 1 219 ? 18.824 48.325 64.289 1.00 26.32 216 VAL A O 1
ATOM 1500 N N . GLY A 1 220 ? 19.748 50.335 63.794 1.00 26.65 217 GLY A N 1
ATOM 1501 C CA . GLY A 1 220 ? 18.560 51.039 63.287 1.00 25.47 217 GLY A CA 1
ATOM 1502 C C . GLY A 1 220 ? 18.024 52.098 64.242 1.00 25.05 217 GLY A C 1
ATOM 1503 O O . GLY A 1 220 ? 16.951 52.675 63.917 1.00 24.48 217 GLY A O 1
ATOM 1504 N N . ILE A 1 221 ? 18.659 52.253 65.410 1.00 25.29 218 ILE A N 1
ATOM 1505 C CA . ILE A 1 221 ? 18.078 52.948 66.586 1.00 25.65 218 ILE A CA 1
ATOM 1506 C C . ILE A 1 221 ? 17.943 54.406 66.214 1.00 26.19 218 ILE A C 1
ATOM 1507 O O . ILE A 1 221 ? 18.939 55.041 65.862 1.00 24.72 218 ILE A O 1
ATOM 1512 N N . ARG A 1 222 ? 16.727 54.912 66.395 1.00 27.75 219 ARG A N 1
ATOM 1513 C CA . ARG A 1 222 ? 16.383 56.339 66.163 1.00 30.85 219 ARG A CA 1
ATOM 1514 C C . ARG A 1 222 ? 15.346 56.866 67.176 1.00 34.12 219 ARG A C 1
ATOM 1515 O O . ARG A 1 222 ? 15.041 58.031 67.099 1.00 37.17 219 ARG A O 1
ATOM 1523 N N . SER A 1 223 ? 14.836 56.024 68.070 1.00 35.38 220 SER A N 1
ATOM 1524 C CA . SER A 1 223 ? 13.931 56.429 69.166 1.00 38.23 220 SER A CA 1
ATOM 1525 C C . SER A 1 223 ? 14.466 55.863 70.499 1.00 40.45 220 SER A C 1
ATOM 1526 O O . SER A 1 223 ? 14.257 54.617 70.775 1.00 38.97 220 SER A O 1
ATOM 1529 N N . ILE A 1 224 ? 15.106 56.732 71.286 1.00 40.12 221 ILE A N 1
ATOM 1530 C CA . ILE A 1 224 ? 15.786 56.370 72.556 1.00 41.68 221 ILE A CA 1
ATOM 1531 C C . ILE A 1 224 ? 15.688 57.517 73.587 1.00 44.81 221 ILE A C 1
ATOM 1532 O O . ILE A 1 224 ? 16.176 58.644 73.291 1.00 45.19 221 ILE A O 1
ATOM 1537 N N . THR A 1 225 ? 15.140 57.213 74.776 1.00 42.92 222 THR A N 1
ATOM 1538 C CA . THR A 1 225 ? 15.152 58.092 75.967 1.00 44.40 222 THR A CA 1
ATOM 1539 C C . THR A 1 225 ? 16.525 58.068 76.634 1.00 43.40 222 THR A C 1
ATOM 1540 O O . THR A 1 225 ? 17.250 57.114 76.449 1.00 40.87 222 THR A O 1
ATOM 1544 N N . ASN A 1 226 ? 16.768 59.079 77.458 1.00 45.57 223 ASN A N 1
ATOM 1545 C CA . ASN A 1 226 ? 17.983 59.303 78.281 1.00 44.85 223 ASN A CA 1
ATOM 1546 C C . ASN A 1 226 ? 18.109 58.238 79.368 1.00 42.28 223 ASN A C 1
ATOM 1547 O O . ASN A 1 226 ? 19.244 57.804 79.649 1.00 41.26 223 ASN A O 1
ATOM 1552 N N . ASP A 1 227 ? 17.005 57.857 79.994 1.00 41.48 224 ASP A N 1
ATOM 1553 C CA . ASP A 1 227 ? 16.985 56.741 80.977 1.00 41.49 224 ASP A CA 1
ATOM 1554 C C . ASP A 1 227 ? 17.456 55.449 80.325 1.00 38.81 224 ASP A C 1
ATOM 1555 O O . ASP A 1 227 ? 18.071 54.616 80.999 1.00 37.77 224 ASP A O 1
ATOM 1560 N N . VAL A 1 228 ? 17.077 55.247 79.066 1.00 37.11 225 VAL A N 1
ATOM 1561 C CA . VAL A 1 228 ? 17.429 54.003 78.341 1.00 35.90 225 VAL A CA 1
ATOM 1562 C C . VAL A 1 228 ? 18.904 54.092 77.948 1.00 34.46 225 VAL A C 1
ATOM 1563 O O . VAL A 1 228 ? 19.542 53.035 77.884 1.00 32.29 225 VAL A O 1
ATOM 1567 N N . ARG A 1 229 ? 19.440 55.292 77.710 1.00 36.32 226 ARG A N 1
ATOM 1568 C CA . ARG A 1 229 ? 20.918 55.436 77.523 1.00 37.84 226 ARG A CA 1
ATOM 1569 C C . ARG A 1 229 ? 21.609 54.984 78.820 1.00 35.94 226 ARG A C 1
ATOM 1570 O O . ARG A 1 229 ? 22.714 54.412 78.734 1.00 35.31 226 ARG A O 1
ATOM 1578 N N . GLU A 1 230 ? 20.980 55.120 79.993 1.00 36.57 227 GLU A N 1
ATOM 1579 C CA . GLU A 1 230 ? 21.641 54.621 81.245 1.00 37.87 227 GLU A CA 1
ATOM 1580 C C . GLU A 1 230 ? 21.660 53.088 81.205 1.00 35.52 227 GLU A C 1
ATOM 1581 O O . GLU A 1 230 ? 22.659 52.498 81.638 1.00 34.15 227 GLU A O 1
ATOM 1587 N N . GLN A 1 231 ? 20.583 52.478 80.704 1.00 32.84 228 GLN A N 1
ATOM 1588 C CA . GLN A 1 231 ? 20.450 50.995 80.570 1.00 32.74 228 GLN A CA 1
ATOM 1589 C C . GLN A 1 231 ? 21.529 50.471 79.609 1.00 32.25 228 GLN A C 1
ATOM 1590 O O . GLN A 1 231 ? 22.132 49.442 79.863 1.00 32.90 228 GLN A O 1
ATOM 1596 N N . VAL A 1 232 ? 21.700 51.166 78.495 1.00 32.88 229 VAL A N 1
ATOM 1597 C CA . VAL A 1 232 ? 22.742 50.871 77.458 1.00 33.81 229 VAL A CA 1
ATOM 1598 C C . VAL A 1 232 ? 24.100 50.797 78.176 1.00 33.99 229 VAL A C 1
ATOM 1599 O O . VAL A 1 232 ? 24.808 49.759 77.983 1.00 31.91 229 VAL A O 1
ATOM 1603 N N . LYS A 1 233 ? 24.434 51.821 78.969 1.00 37.07 230 LYS A N 1
ATOM 1604 C CA . LYS A 1 233 ? 25.705 51.851 79.743 1.00 38.52 230 LYS A CA 1
ATOM 1605 C C . LYS A 1 233 ? 25.732 50.745 80.804 1.00 37.95 230 LYS A C 1
ATOM 1606 O O . LYS A 1 233 ? 26.752 50.043 80.886 1.00 37.73 230 LYS A O 1
ATOM 1612 N N . LYS A 1 234 ? 24.633 50.569 81.545 1.00 36.60 231 LYS A N 1
ATOM 1613 C CA . LYS A 1 234 ? 24.616 49.596 82.665 1.00 35.46 231 LYS A CA 1
ATOM 1614 C C . LYS A 1 234 ? 24.957 48.209 82.106 1.00 35.03 231 LYS A C 1
ATOM 1615 O O . LYS A 1 234 ? 25.738 47.482 82.749 1.00 32.20 231 LYS A O 1
ATOM 1621 N N . TYR A 1 235 ? 24.452 47.838 80.915 1.00 33.83 232 TYR A N 1
ATOM 1622 C CA . TYR A 1 235 ? 24.628 46.447 80.401 1.00 33.73 232 TYR A CA 1
ATOM 1623 C C . TYR A 1 235 ? 25.711 46.320 79.325 1.00 34.09 232 TYR A C 1
ATOM 1624 O O . TYR A 1 235 ? 25.913 45.166 78.870 1.00 37.12 232 TYR A O 1
ATOM 1633 N N . GLY A 1 236 ? 26.405 47.389 78.916 1.00 33.20 233 GLY A N 1
ATOM 1634 C CA . GLY A 1 236 ? 27.463 47.257 77.893 1.00 32.33 233 GLY A CA 1
ATOM 1635 C C . GLY A 1 236 ? 26.887 46.952 76.527 1.00 31.67 233 GLY A C 1
ATOM 1636 O O . GLY A 1 236 ? 27.484 46.222 75.727 1.00 31.65 233 GLY A O 1
ATOM 1637 N N . VAL A 1 237 ? 25.722 47.506 76.239 1.00 31.70 234 VAL A N 1
ATOM 1638 C CA . VAL A 1 237 ? 25.034 47.325 74.939 1.00 29.72 234 VAL A CA 1
ATOM 1639 C C . VAL A 1 237 ? 25.764 48.174 73.912 1.00 30.33 234 VAL A C 1
ATOM 1640 O O . VAL A 1 237 ? 26.074 49.360 74.177 1.00 31.40 234 VAL A O 1
ATOM 1644 N N . GLU A 1 238 ? 25.969 47.568 72.751 1.00 29.94 235 GLU A N 1
ATOM 1645 C CA . GLU A 1 238 ? 26.525 48.195 71.546 1.00 30.45 235 GLU A CA 1
ATOM 1646 C C . GLU A 1 238 ? 25.343 48.701 70.693 1.00 31.52 235 GLU A C 1
ATOM 1647 O O . GLU A 1 238 ? 24.967 48.036 69.683 1.00 31.36 235 GLU A O 1
ATOM 1653 N N . THR A 1 239 ? 24.870 49.895 71.037 1.00 31.01 236 THR A N 1
ATOM 1654 C CA . THR A 1 239 ? 23.676 50.539 70.454 1.00 31.45 236 THR A CA 1
ATOM 1655 C C . THR A 1 239 ? 24.134 51.454 69.336 1.00 30.44 236 THR A C 1
ATOM 1656 O O . THR A 1 239 ? 24.670 52.506 69.657 1.00 31.30 236 THR A O 1
ATOM 1660 N N . HIS A 1 240 ? 23.841 51.107 68.091 1.00 29.87 237 HIS A N 1
ATOM 1661 C CA . HIS A 1 240 ? 24.248 51.898 66.895 1.00 28.90 237 HIS A CA 1
ATOM 1662 C C . HIS A 1 240 ? 23.024 52.659 66.435 1.00 30.08 237 HIS A C 1
ATOM 1663 O O . HIS A 1 240 ? 22.005 51.977 66.126 1.00 28.95 237 HIS A O 1
ATOM 1670 N N . GLU A 1 241 ? 23.087 53.990 66.514 1.00 30.06 238 GLU A N 1
ATOM 1671 C CA . GLU A 1 241 ? 21.968 54.887 66.159 1.00 31.05 238 GLU A CA 1
ATOM 1672 C C . GLU A 1 241 ? 22.084 55.266 64.675 1.00 30.60 238 GLU A C 1
ATOM 1673 O O . GLU A 1 241 ? 23.205 55.367 64.172 1.00 30.17 238 GLU A O 1
ATOM 1679 N N . MET A 1 242 ? 20.956 55.534 64.017 1.00 30.03 239 MET A N 1
ATOM 1680 C CA . MET A 1 242 ? 20.902 55.981 62.599 1.00 30.69 239 MET A CA 1
ATOM 1681 C C . MET A 1 242 ? 21.766 57.240 62.378 1.00 32.59 239 MET A C 1
ATOM 1682 O O . MET A 1 242 ? 22.249 57.390 61.239 1.00 30.10 239 MET A O 1
ATOM 1687 N N . ARG A 1 243 ? 21.923 58.113 63.378 1.00 32.95 240 ARG A N 1
ATOM 1688 C CA . ARG A 1 243 ? 22.613 59.425 63.163 1.00 36.21 240 ARG A CA 1
ATOM 1689 C C . ARG A 1 243 ? 24.128 59.192 62.997 1.00 36.39 240 ARG A C 1
ATOM 1690 O O . ARG A 1 243 ? 24.802 60.118 62.565 1.00 36.04 240 ARG A O 1
ATOM 1698 N N . THR A 1 244 ? 24.625 57.977 63.258 1.00 37.07 241 THR A N 1
ATOM 1699 C CA . THR A 1 244 ? 26.031 57.560 62.991 1.00 38.01 241 THR A CA 1
ATOM 1700 C C . THR A 1 244 ? 26.153 56.385 62.012 1.00 36.32 241 THR A C 1
ATOM 1701 O O . THR A 1 244 ? 27.236 55.792 61.967 1.00 34.95 241 THR A O 1
ATOM 1705 N N . LEU A 1 245 ? 25.124 56.039 61.234 1.00 35.26 242 LEU A N 1
ATOM 1706 C CA . LEU A 1 245 ? 25.173 54.794 60.407 1.00 34.96 242 LEU A CA 1
ATOM 1707 C C . LEU A 1 245 ? 26.293 54.935 59.380 1.00 35.10 242 LEU A C 1
ATOM 1708 O O . LEU A 1 245 ? 26.879 53.934 59.046 1.00 32.54 242 LEU A O 1
ATOM 1713 N N . SER A 1 246 ? 26.512 56.118 58.819 1.00 37.78 243 SER A N 1
ATOM 1714 C CA . SER A 1 246 ? 27.487 56.247 57.705 1.00 43.55 243 SER A CA 1
ATOM 1715 C C . SER A 1 246 ? 28.904 55.967 58.266 1.00 43.93 243 SER A C 1
ATOM 1716 O O . SER A 1 246 ? 29.683 55.216 57.649 1.00 47.54 243 SER A O 1
ATOM 1719 N N . ARG A 1 247 ? 29.178 56.433 59.472 1.00 44.44 244 ARG A N 1
ATOM 1720 C CA . ARG A 1 247 ? 30.440 56.148 60.211 1.00 46.24 244 ARG A CA 1
ATOM 1721 C C . ARG A 1 247 ? 30.544 54.652 60.546 1.00 42.57 244 ARG A C 1
ATOM 1722 O O . ARG A 1 247 ? 31.660 54.147 60.696 1.00 36.32 244 ARG A O 1
ATOM 1730 N N . ASP A 1 248 ? 29.413 53.947 60.645 1.00 39.13 245 ASP A N 1
ATOM 1731 C CA . ASP A 1 248 ? 29.362 52.624 61.320 1.00 38.15 245 ASP A CA 1
ATOM 1732 C C . ASP A 1 248 ? 29.361 51.494 60.300 1.00 34.91 245 ASP A C 1
ATOM 1733 O O . ASP A 1 248 ? 29.440 50.291 60.715 1.00 32.31 245 ASP A O 1
ATOM 1738 N N . ARG A 1 249 ? 29.280 51.828 59.020 1.00 34.59 246 ARG A N 1
ATOM 1739 C CA . ARG A 1 249 ? 28.970 50.785 58.008 1.00 35.41 246 ARG A CA 1
ATOM 1740 C C . ARG A 1 249 ? 30.009 49.678 57.983 1.00 34.58 246 ARG A C 1
ATOM 1741 O O . ARG A 1 249 ? 29.635 48.520 57.802 1.00 34.88 246 ARG A O 1
ATOM 1749 N N . PRO A 1 250 ? 31.321 50.005 58.008 1.00 34.37 247 PRO A N 1
ATOM 1750 C CA . PRO A 1 250 ? 32.346 48.975 57.871 1.00 33.80 247 PRO A CA 1
ATOM 1751 C C . PRO A 1 250 ? 32.334 47.981 59.042 1.00 33.49 247 PRO A C 1
ATOM 1752 O O . PRO A 1 250 ? 32.437 46.800 58.820 1.00 34.45 247 PRO A O 1
ATOM 1756 N N . ILE A 1 251 ? 32.086 48.484 60.236 1.00 33.69 248 ILE A N 1
ATOM 1757 C CA . ILE A 1 251 ? 31.853 47.666 61.468 1.00 35.86 248 ILE A CA 1
ATOM 1758 C C . ILE A 1 251 ? 30.619 46.773 61.239 1.00 33.99 248 ILE A C 1
ATOM 1759 O O . ILE A 1 251 ? 30.695 45.503 61.394 1.00 33.71 248 ILE A O 1
ATOM 1764 N N . LEU A 1 252 ? 29.521 47.390 60.852 1.00 31.78 249 LEU A N 1
ATOM 1765 C CA . LEU A 1 252 ? 28.214 46.680 60.794 1.00 34.14 249 LEU A CA 1
ATOM 1766 C C . LEU A 1 252 ? 28.237 45.619 59.701 1.00 35.34 249 LEU A C 1
ATOM 1767 O O . LEU A 1 252 ? 27.584 44.542 59.902 1.00 36.70 249 LEU A O 1
ATOM 1772 N N . GLU A 1 253 ? 29.029 45.840 58.650 1.00 35.58 250 GLU A N 1
ATOM 1773 C CA . GLU A 1 253 ? 29.120 44.905 57.516 1.00 38.12 250 GLU A CA 1
ATOM 1774 C C . GLU A 1 253 ? 30.173 43.819 57.758 1.00 39.00 250 GLU A C 1
ATOM 1775 O O . GLU A 1 253 ? 30.381 43.043 56.834 1.00 40.29 250 GLU A O 1
ATOM 1781 N N . ASN A 1 254 ? 30.807 43.797 58.927 1.00 36.97 251 ASN A N 1
ATOM 1782 C CA . ASN A 1 254 ? 31.855 42.812 59.300 1.00 38.66 251 ASN A CA 1
ATOM 1783 C C . ASN A 1 254 ? 31.673 42.413 60.763 1.00 35.59 251 ASN A C 1
ATOM 1784 O O . ASN A 1 254 ? 32.655 42.415 61.511 1.00 32.52 251 ASN A O 1
ATOM 1789 N N . LEU A 1 255 ? 30.452 42.129 61.170 1.00 32.86 252 LEU A N 1
ATOM 1790 C CA . LEU A 1 255 ? 30.224 41.658 62.536 1.00 35.04 252 LEU A CA 1
ATOM 1791 C C . LEU A 1 255 ? 30.615 40.191 62.611 1.00 35.48 252 LEU A C 1
ATOM 1792 O O . LEU A 1 255 ? 30.405 39.477 61.613 1.00 34.81 252 LEU A O 1
ATOM 1797 N N . LYS A 1 256 ? 31.138 39.817 63.779 1.00 37.00 253 LYS A N 1
ATOM 1798 C CA . LYS A 1 256 ? 31.610 38.462 64.150 1.00 39.00 253 LYS A CA 1
ATOM 1799 C C . LYS A 1 256 ? 31.204 38.256 65.601 1.00 39.89 253 LYS A C 1
ATOM 1800 O O . LYS A 1 256 ? 31.772 38.971 66.442 1.00 41.41 253 LYS A O 1
ATOM 1806 N N . LEU A 1 257 ? 30.234 37.376 65.877 1.00 36.44 254 LEU A N 1
ATOM 1807 C CA . LEU A 1 257 ? 29.618 37.277 67.224 1.00 35.25 254 LEU A CA 1
ATOM 1808 C C . LEU A 1 257 ? 29.683 35.821 67.673 1.00 34.20 254 LEU A C 1
ATOM 1809 O O . LEU A 1 257 ? 29.868 34.956 66.796 1.00 33.19 254 LEU A O 1
ATOM 1814 N N . GLY A 1 258 ? 29.516 35.582 68.974 1.00 34.69 255 GLY A N 1
ATOM 1815 C CA . GLY A 1 258 ? 29.304 34.245 69.553 1.00 37.01 255 GLY A CA 1
ATOM 1816 C C . GLY A 1 258 ? 30.594 33.563 69.961 1.00 39.17 255 GLY A C 1
ATOM 1817 O O . GLY A 1 258 ? 30.505 32.489 70.522 1.00 38.50 255 GLY A O 1
ATOM 1818 N N . GLU A 1 259 ? 31.756 34.125 69.642 1.00 45.45 256 GLU A N 1
ATOM 1819 C CA . GLU A 1 259 ? 33.083 33.477 69.946 1.00 48.08 256 GLU A CA 1
ATOM 1820 C C . GLU A 1 259 ? 33.228 33.299 71.468 1.00 43.39 256 GLU A C 1
ATOM 1821 O O . GLU A 1 259 ? 33.249 34.294 72.170 1.00 38.53 256 GLU A O 1
ATOM 1827 N N . GLY A 1 260 ? 33.318 32.059 71.950 1.00 42.50 257 GLY A N 1
ATOM 1828 C CA . GLY A 1 260 ? 33.402 31.774 73.390 1.00 43.08 257 GLY A CA 1
ATOM 1829 C C . GLY A 1 260 ? 32.080 31.835 74.138 1.00 42.58 257 GLY A C 1
ATOM 1830 O O . GLY A 1 260 ? 32.108 31.812 75.374 1.00 41.50 257 GLY A O 1
ATOM 1831 N N . VAL A 1 261 ? 30.934 31.900 73.465 1.00 41.23 258 VAL A N 1
ATOM 1832 C CA . VAL A 1 261 ? 29.630 31.669 74.144 1.00 40.44 258 VAL A CA 1
ATOM 1833 C C . VAL A 1 261 ? 28.856 30.677 73.272 1.00 40.68 258 VAL A C 1
ATOM 1834 O O . VAL A 1 261 ? 29.446 30.147 72.334 1.00 40.67 258 VAL A O 1
ATOM 1838 N N . LYS A 1 262 ? 27.596 30.393 73.587 1.00 40.15 259 LYS A N 1
ATOM 1839 C CA . LYS A 1 262 ? 26.901 29.199 73.045 1.00 39.62 259 LYS A CA 1
ATOM 1840 C C . LYS A 1 262 ? 26.494 29.443 71.609 1.00 38.20 259 LYS A C 1
ATOM 1841 O O . LYS A 1 262 ? 26.239 28.466 70.927 1.00 40.52 259 LYS A O 1
ATOM 1847 N N . GLY A 1 263 ? 26.476 30.697 71.177 1.00 36.33 260 GLY A N 1
ATOM 1848 C CA . GLY A 1 263 ? 26.137 31.045 69.793 1.00 36.23 260 GLY A CA 1
ATOM 1849 C C . GLY A 1 263 ? 25.564 32.453 69.665 1.00 35.16 260 GLY A C 1
ATOM 1850 O O . GLY A 1 263 ? 25.795 33.304 70.543 1.00 34.62 260 GLY A O 1
ATOM 1851 N N . VAL A 1 264 ? 24.843 32.660 68.573 1.00 33.06 261 VAL A N 1
ATOM 1852 C CA . VAL A 1 264 ? 24.373 33.979 68.092 1.00 32.70 261 VAL A CA 1
ATOM 1853 C C . VAL A 1 264 ? 22.869 33.832 67.891 1.00 32.09 261 VAL A C 1
ATOM 1854 O O . VAL A 1 264 ? 22.463 32.797 67.344 1.00 33.84 261 VAL A O 1
ATOM 1858 N N . TYR A 1 265 ? 22.121 34.825 68.322 1.00 29.16 262 TYR A N 1
ATOM 1859 C CA . TYR A 1 265 ? 20.646 34.912 68.193 1.00 27.80 262 TYR A CA 1
ATOM 1860 C C . TYR A 1 265 ? 20.362 36.185 67.406 1.00 27.95 262 TYR A C 1
ATOM 1861 O O . TYR A 1 265 ? 20.952 37.243 67.823 1.00 27.51 262 TYR A O 1
ATOM 1870 N N . VAL A 1 266 ? 19.577 36.118 66.320 1.00 26.39 263 VAL A N 1
ATOM 1871 C CA . VAL A 1 266 ? 19.244 37.383 65.590 1.00 26.58 263 VAL A CA 1
ATOM 1872 C C . VAL A 1 266 ? 17.759 37.749 65.734 1.00 24.80 263 VAL A C 1
ATOM 1873 O O . VAL A 1 266 ? 16.894 36.984 65.317 1.00 23.96 263 VAL A O 1
ATOM 1877 N N . SER A 1 267 ? 17.499 38.958 66.185 1.00 24.91 264 SER A N 1
ATOM 1878 C CA . SER A 1 267 ? 16.149 39.535 66.341 1.00 25.37 264 SER A CA 1
ATOM 1879 C C . SER A 1 267 ? 15.962 40.672 65.342 1.00 25.36 264 SER A C 1
ATOM 1880 O O . SER A 1 267 ? 16.653 41.721 65.424 1.00 24.19 264 SER A O 1
ATOM 1883 N N . ILE A 1 268 ? 14.953 40.509 64.480 1.00 25.89 265 ILE A N 1
ATOM 1884 C CA . ILE A 1 268 ? 14.634 41.524 63.455 1.00 25.31 265 ILE A CA 1
ATOM 1885 C C . ILE A 1 268 ? 13.247 42.084 63.772 1.00 24.56 265 ILE A C 1
ATOM 1886 O O . ILE A 1 268 ? 12.231 41.324 63.600 1.00 23.31 265 ILE A O 1
ATOM 1891 N N . ASP A 1 269 ? 13.220 43.348 64.201 1.00 24.06 266 ASP A N 1
ATOM 1892 C CA . ASP A 1 269 ? 11.982 44.168 64.322 1.00 24.53 266 ASP A CA 1
ATOM 1893 C C . ASP A 1 269 ? 11.819 44.887 62.982 1.00 23.76 266 ASP A C 1
ATOM 1894 O O . ASP A 1 269 ? 12.652 45.663 62.619 1.00 23.31 266 ASP A O 1
ATOM 1899 N N . VAL A 1 270 ? 10.760 44.566 62.255 1.00 23.57 267 VAL A N 1
ATOM 1900 C CA . VAL A 1 270 ? 10.492 45.122 60.908 1.00 24.16 267 VAL A CA 1
ATOM 1901 C C . VAL A 1 270 ? 10.450 46.671 61.020 1.00 23.72 267 VAL A C 1
ATOM 1902 O O . VAL A 1 270 ? 10.799 47.298 60.018 1.00 24.52 267 VAL A O 1
ATOM 1906 N N . ASP A 1 271 ? 10.160 47.284 62.172 1.00 22.97 268 ASP A N 1
ATOM 1907 C CA . ASP A 1 271 ? 10.094 48.783 62.274 1.00 23.22 268 ASP A CA 1
ATOM 1908 C C . ASP A 1 271 ? 11.528 49.399 62.274 1.00 23.46 268 ASP A C 1
ATOM 1909 O O . ASP A 1 271 ? 11.713 50.672 62.180 1.00 21.84 268 ASP A O 1
ATOM 1914 N N . SER A 1 272 ? 12.547 48.544 62.340 1.00 22.53 269 SER A N 1
ATOM 1915 C CA . SER A 1 272 ? 13.939 48.935 62.013 1.00 23.96 269 SER A CA 1
ATOM 1916 C C . SER A 1 272 ? 14.041 49.564 60.589 1.00 23.17 269 SER A C 1
ATOM 1917 O O . SER A 1 272 ? 14.855 50.479 60.373 1.00 23.52 269 SER A O 1
ATOM 1920 N N . LEU A 1 273 ? 13.255 49.091 59.636 1.00 23.39 270 LEU A N 1
ATOM 1921 C CA . LEU A 1 273 ? 13.191 49.587 58.232 1.00 22.87 270 LEU A CA 1
ATOM 1922 C C . LEU A 1 273 ? 12.389 50.890 58.191 1.00 23.01 270 LEU A C 1
ATOM 1923 O O . LEU A 1 273 ? 11.392 51.057 58.999 1.00 22.23 270 LEU A O 1
ATOM 1928 N N . ASP A 1 274 ? 12.836 51.792 57.332 1.00 24.10 271 ASP A N 1
ATOM 1929 C CA . ASP A 1 274 ? 12.107 53.056 57.068 1.00 25.12 271 ASP A CA 1
ATOM 1930 C C . ASP A 1 274 ? 10.635 52.737 56.741 1.00 25.47 271 ASP A C 1
ATOM 1931 O O . ASP A 1 274 ? 10.315 51.757 56.071 1.00 24.31 271 ASP A O 1
ATOM 1936 N N . PRO A 1 275 ? 9.697 53.507 57.323 1.00 25.95 272 PRO A N 1
ATOM 1937 C CA . PRO A 1 275 ? 8.261 53.333 57.074 1.00 26.56 272 PRO A CA 1
ATOM 1938 C C . PRO A 1 275 ? 7.836 53.365 55.599 1.00 26.12 272 PRO A C 1
ATOM 1939 O O . PRO A 1 275 ? 6.876 52.732 55.280 1.00 26.64 272 PRO A O 1
ATOM 1943 N N . SER A 1 276 ? 8.615 54.014 54.745 1.00 26.67 273 SER A N 1
ATOM 1944 C CA . SER A 1 276 ? 8.419 54.065 53.271 1.00 27.06 273 SER A CA 1
ATOM 1945 C C . SER A 1 276 ? 8.517 52.653 52.726 1.00 27.31 273 SER A C 1
ATOM 1946 O O . SER A 1 276 ? 7.787 52.321 51.819 1.00 27.20 273 SER A O 1
ATOM 1949 N N . ILE A 1 277 ? 9.367 51.819 53.280 1.00 29.10 274 ILE A N 1
ATOM 1950 C CA . ILE A 1 277 ? 9.521 50.433 52.731 1.00 31.64 274 ILE A CA 1
ATOM 1951 C C . ILE A 1 277 ? 8.826 49.400 53.593 1.00 29.09 274 ILE A C 1
ATOM 1952 O O . ILE A 1 277 ? 8.567 48.331 53.076 1.00 31.64 274 ILE A O 1
ATOM 1957 N N . ALA A 1 278 ? 8.477 49.710 54.828 1.00 27.51 275 ALA A N 1
ATOM 1958 C CA . ALA A 1 278 ? 7.784 48.747 55.709 1.00 25.55 275 ALA A CA 1
ATOM 1959 C C . ALA A 1 278 ? 6.690 49.465 56.468 1.00 25.02 275 ALA A C 1
ATOM 1960 O O . ALA A 1 278 ? 6.797 49.637 57.683 1.00 24.58 275 ALA A O 1
ATOM 1962 N N . PRO A 1 279 ? 5.603 49.853 55.782 1.00 24.13 276 PRO A N 1
ATOM 1963 C CA . PRO A 1 279 ? 4.486 50.553 56.399 1.00 23.66 276 PRO A CA 1
ATOM 1964 C C . PRO A 1 279 ? 3.693 49.713 57.410 1.00 22.55 276 PRO A C 1
ATOM 1965 O O . PRO A 1 279 ? 3.167 50.262 58.311 1.00 21.78 276 PRO A O 1
ATOM 1969 N N . GLY A 1 280 ? 3.689 48.400 57.198 1.00 22.54 277 GLY A N 1
ATOM 1970 C CA . GLY A 1 280 ? 3.013 47.386 58.009 1.00 21.75 277 GLY A CA 1
ATOM 1971 C C . GLY A 1 280 ? 3.686 47.130 59.335 1.00 21.49 277 GLY A C 1
ATOM 1972 O O . GLY A 1 280 ? 4.051 45.950 59.565 1.00 20.57 277 GLY A O 1
ATOM 1973 N N . VAL A 1 281 ? 3.719 48.152 60.194 1.00 21.07 278 VAL A N 1
ATOM 1974 C CA . VAL A 1 281 ? 4.185 48.096 61.610 1.00 22.53 278 VAL A CA 1
ATOM 1975 C C . VAL A 1 281 ? 3.327 49.038 62.469 1.00 23.36 278 VAL A C 1
ATOM 1976 O O . VAL A 1 281 ? 2.642 49.912 61.924 1.00 25.49 278 VAL A O 1
ATOM 1980 N N . SER A 1 282 ? 3.338 48.826 63.775 1.00 24.45 279 SER A N 1
ATOM 1981 C CA . SER A 1 282 ? 2.628 49.657 64.750 1.00 25.13 279 SER A CA 1
ATOM 1982 C C . SER A 1 282 ? 3.364 50.977 64.902 1.00 25.48 279 SER A C 1
ATOM 1983 O O . SER A 1 282 ? 2.704 52.010 64.999 1.00 25.20 279 SER A O 1
ATOM 1986 N N . HIS A 1 283 ? 4.689 50.955 64.909 1.00 27.64 280 HIS A N 1
ATOM 1987 C CA . HIS A 1 283 ? 5.474 52.153 65.323 1.00 29.18 280 HIS A CA 1
ATOM 1988 C C . HIS A 1 283 ? 6.241 52.710 64.142 1.00 28.92 280 HIS A C 1
ATOM 1989 O O . HIS A 1 283 ? 7.369 52.333 63.943 1.00 29.18 280 HIS A O 1
ATOM 1996 N N . HIS A 1 284 ? 5.619 53.614 63.417 1.00 28.85 281 HIS A N 1
ATOM 1997 C CA . HIS A 1 284 ? 6.292 54.323 62.304 1.00 30.03 281 HIS A CA 1
ATOM 1998 C C . HIS A 1 284 ? 7.339 55.243 62.922 1.00 29.57 281 HIS A C 1
ATOM 1999 O O . HIS A 1 284 ? 6.977 56.089 63.731 1.00 28.05 281 HIS A O 1
ATOM 2006 N N . GLU A 1 285 ? 8.592 55.090 62.511 1.00 29.49 282 GLU A N 1
ATOM 2007 C CA . GLU A 1 285 ? 9.662 56.021 62.905 1.00 29.56 282 GLU A CA 1
ATOM 2008 C C . GLU A 1 285 ? 10.443 56.454 61.682 1.00 27.33 282 GLU A C 1
ATOM 2009 O O . GLU A 1 285 ? 11.321 55.732 61.227 1.00 26.00 282 GLU A O 1
ATOM 2015 N N . PRO A 1 286 ? 10.209 57.672 61.145 1.00 27.43 283 PRO A N 1
ATOM 2016 C CA . PRO A 1 286 ? 10.897 58.086 59.913 1.00 26.61 283 PRO A CA 1
ATOM 2017 C C . PRO A 1 286 ? 12.418 58.144 60.055 1.00 25.48 283 PRO A C 1
ATOM 2018 O O . PRO A 1 286 ? 12.917 58.326 61.107 1.00 25.81 283 PRO A O 1
ATOM 2022 N N . GLY A 1 287 ? 13.122 57.923 58.955 1.00 25.73 284 GLY A N 1
ATOM 2023 C CA . GLY A 1 287 ? 14.597 57.926 58.952 1.00 25.57 284 GLY A CA 1
ATOM 2024 C C . GLY A 1 287 ? 15.171 56.598 59.382 1.00 24.82 284 GLY A C 1
ATOM 2025 O O . GLY A 1 287 ? 16.167 56.655 60.115 1.00 25.35 284 GLY A O 1
ATOM 2026 N N . GLY A 1 288 ? 14.681 55.472 58.856 1.00 23.79 285 GLY A N 1
ATOM 2027 C CA . GLY A 1 288 ? 15.138 54.126 59.248 1.00 23.85 285 GLY A CA 1
ATOM 2028 C C . GLY A 1 288 ? 16.078 53.425 58.284 1.00 24.41 285 GLY A C 1
ATOM 2029 O O . GLY A 1 288 ? 16.601 54.052 57.352 1.00 25.80 285 GLY A O 1
ATOM 2030 N N . LEU A 1 289 ? 16.249 52.112 58.437 1.00 23.71 286 LEU A N 1
ATOM 2031 C CA . LEU A 1 289 ? 17.127 51.339 57.524 1.00 23.99 286 LEU A CA 1
ATOM 2032 C C . LEU A 1 289 ? 16.477 51.143 56.139 1.00 24.19 286 LEU A C 1
ATOM 2033 O O . LEU A 1 289 ? 15.235 51.144 56.063 1.00 23.15 286 LEU A O 1
ATOM 2038 N N . LEU A 1 290 ? 17.290 50.975 55.080 1.00 24.98 287 LEU A N 1
ATOM 2039 C CA . LEU A 1 290 ? 16.810 50.472 53.769 1.00 26.41 287 LEU A CA 1
ATOM 2040 C C . LEU A 1 290 ? 16.940 48.956 53.814 1.00 27.59 287 LEU A C 1
ATOM 2041 O O . LEU A 1 290 ? 17.653 48.434 54.692 1.00 27.20 287 LEU A O 1
ATOM 2046 N N . PHE A 1 291 ? 16.261 48.259 52.931 1.00 29.23 288 PHE A N 1
ATOM 2047 C CA . PHE A 1 291 ? 16.245 46.775 52.891 1.00 31.16 288 PHE A CA 1
ATOM 2048 C C . PHE A 1 291 ? 17.678 46.223 52.825 1.00 30.92 288 PHE A C 1
ATOM 2049 O O . PHE A 1 291 ? 17.954 45.253 53.474 1.00 31.09 288 PHE A O 1
ATOM 2057 N N . ARG A 1 292 ? 18.543 46.860 52.044 1.00 33.27 289 ARG A N 1
ATOM 2058 C CA . ARG A 1 292 ? 19.949 46.500 51.745 1.00 36.34 289 ARG A CA 1
ATOM 2059 C C . ARG A 1 292 ? 20.759 46.586 53.024 1.00 33.69 289 ARG A C 1
ATOM 2060 O O . ARG A 1 292 ? 21.697 45.787 53.249 1.00 36.22 289 ARG A O 1
ATOM 2068 N N . ASP A 1 293 ? 20.462 47.574 53.835 1.00 32.56 290 ASP A N 1
ATOM 2069 C CA . ASP A 1 293 ? 21.182 47.738 55.119 1.00 30.69 290 ASP A CA 1
ATOM 2070 C C . ASP A 1 293 ? 21.065 46.444 55.911 1.00 29.82 290 ASP A C 1
ATOM 2071 O O . ASP A 1 293 ? 22.073 45.982 56.457 1.00 30.21 290 ASP A O 1
ATOM 2076 N N . ILE A 1 294 ? 19.872 45.889 56.034 1.00 28.15 291 ILE A N 1
ATOM 2077 C CA . ILE A 1 294 ? 19.692 44.640 56.836 1.00 28.29 291 ILE A CA 1
ATOM 2078 C C . ILE A 1 294 ? 20.320 43.468 56.088 1.00 28.37 291 ILE A C 1
ATOM 2079 O O . ILE A 1 294 ? 21.088 42.757 56.698 1.00 30.45 291 ILE A O 1
ATOM 2084 N N . LEU A 1 295 ? 20.112 43.333 54.795 1.00 30.61 292 LEU A N 1
ATOM 2085 C CA . LEU A 1 295 ? 20.649 42.192 54.020 1.00 32.17 292 LEU A CA 1
ATOM 2086 C C . LEU A 1 295 ? 22.176 42.193 54.028 1.00 32.82 292 LEU A C 1
ATOM 2087 O O . LEU A 1 295 ? 22.747 41.100 54.235 1.00 33.57 292 LEU A O 1
ATOM 2092 N N . ASN A 1 296 ? 22.835 43.338 53.904 1.00 32.19 293 ASN A N 1
ATOM 2093 C CA . ASN A 1 296 ? 24.320 43.359 53.896 1.00 32.13 293 ASN A CA 1
ATOM 2094 C C . ASN A 1 296 ? 24.825 42.913 55.263 1.00 31.72 293 ASN A C 1
ATOM 2095 O O . ASN A 1 296 ? 25.777 42.118 55.380 1.00 33.20 293 ASN A O 1
ATOM 2100 N N . ILE A 1 297 ? 24.228 43.457 56.310 1.00 30.28 294 ILE A N 1
ATOM 2101 C CA . ILE A 1 297 ? 24.664 43.159 57.695 1.00 29.48 294 ILE A CA 1
ATOM 2102 C C . ILE A 1 297 ? 24.430 41.685 58.009 1.00 29.62 294 ILE A C 1
ATOM 2103 O O . ILE A 1 297 ? 25.360 41.029 58.414 1.00 29.29 294 ILE A O 1
ATOM 2108 N N . LEU A 1 298 ? 23.257 41.166 57.705 1.00 32.10 295 LEU A N 1
ATOM 2109 C CA . LEU A 1 298 ? 22.882 39.751 57.979 1.00 33.87 295 LEU A CA 1
ATOM 2110 C C . LEU A 1 298 ? 23.740 38.779 57.184 1.00 33.33 295 LEU A C 1
ATOM 2111 O O . LEU A 1 298 ? 24.235 37.814 57.788 1.00 34.30 295 LEU A O 1
ATOM 2116 N N . GLN A 1 299 ? 23.937 39.049 55.890 1.00 33.91 296 GLN A N 1
ATOM 2117 C CA . GLN A 1 299 ? 24.715 38.163 54.982 1.00 36.70 296 GLN A CA 1
ATOM 2118 C C . GLN A 1 299 ? 26.174 38.106 55.463 1.00 36.47 296 GLN A C 1
ATOM 2119 O O . GLN A 1 299 ? 26.743 36.986 55.534 1.00 37.14 296 GLN A O 1
ATOM 2125 N N . ASN A 1 300 ? 26.731 39.238 55.880 1.00 35.41 297 ASN A N 1
ATOM 2126 C CA . ASN A 1 300 ? 28.173 39.340 56.227 1.00 36.40 297 ASN A CA 1
ATOM 2127 C C . ASN A 1 300 ? 28.451 38.816 57.641 1.00 36.62 297 ASN A C 1
ATOM 2128 O O . ASN A 1 300 ? 29.640 38.695 57.989 1.00 37.76 297 ASN A O 1
ATOM 2133 N N . LEU A 1 301 ? 27.405 38.573 58.449 1.00 35.93 298 LEU A N 1
ATOM 2134 C CA . LEU A 1 301 ? 27.510 38.211 59.882 1.00 34.43 298 LEU A CA 1
ATOM 2135 C C . LEU A 1 301 ? 28.196 36.849 60.026 1.00 34.62 298 LEU A C 1
ATOM 2136 O O . LEU A 1 301 ? 27.671 35.854 59.513 1.00 35.07 298 LEU A O 1
ATOM 2141 N N . GLN A 1 302 ? 29.287 36.793 60.781 1.00 35.95 299 GLN A N 1
ATOM 2142 C CA . GLN A 1 302 ? 29.970 35.518 61.127 1.00 37.18 299 GLN A CA 1
ATOM 2143 C C . GLN A 1 302 ? 29.551 35.078 62.530 1.00 35.76 299 GLN A C 1
ATOM 2144 O O . GLN A 1 302 ? 29.408 35.916 63.400 1.00 33.84 299 GLN A O 1
ATOM 2150 N N . GLY A 1 303 ? 29.349 33.777 62.703 1.00 34.99 300 GLY A N 1
ATOM 2151 C CA . GLY A 1 303 ? 29.049 33.144 63.990 1.00 36.02 300 GLY A CA 1
ATOM 2152 C C . GLY A 1 303 ? 28.051 32.021 63.762 1.00 35.43 300 GLY A C 1
ATOM 2153 O O . GLY A 1 303 ? 27.469 31.989 62.668 1.00 36.34 300 GLY A O 1
ATOM 2154 N N . ASP A 1 304 ? 27.926 31.109 64.725 1.00 34.78 301 ASP A N 1
ATOM 2155 C CA . ASP A 1 304 ? 26.969 29.972 64.736 1.00 35.48 301 ASP A CA 1
ATOM 2156 C C . ASP A 1 304 ? 25.591 30.477 65.229 1.00 33.47 301 ASP A C 1
ATOM 2157 O O . ASP A 1 304 ? 25.356 30.721 66.448 1.00 31.13 301 ASP A O 1
ATOM 2162 N N . ILE A 1 305 ? 24.692 30.672 64.280 1.00 33.18 302 ILE A N 1
ATOM 2163 C CA . ILE A 1 305 ? 23.324 31.177 64.573 1.00 32.02 302 ILE A CA 1
ATOM 2164 C C . ILE A 1 305 ? 22.491 30.015 65.094 1.00 31.11 302 ILE A C 1
ATOM 2165 O O . ILE A 1 305 ? 22.334 29.073 64.365 1.00 31.57 302 ILE A O 1
ATOM 2170 N N . VAL A 1 306 ? 22.037 30.134 66.350 1.00 30.92 303 VAL A N 1
ATOM 2171 C CA . VAL A 1 306 ? 21.308 29.110 67.159 1.00 30.30 303 VAL A CA 1
ATOM 2172 C C . VAL A 1 306 ? 19.839 29.459 67.151 1.00 29.29 303 VAL A C 1
ATOM 2173 O O . VAL A 1 306 ? 19.083 28.602 67.499 1.00 31.29 303 VAL A O 1
ATOM 2177 N N . GLY A 1 307 ? 19.462 30.664 66.707 1.00 28.37 304 GLY A N 1
ATOM 2178 C CA . GLY A 1 307 ? 18.038 31.045 66.693 1.00 27.49 304 GLY A CA 1
ATOM 2179 C C . GLY A 1 307 ? 17.841 32.501 66.326 1.00 26.42 304 GLY A C 1
ATOM 2180 O O . GLY A 1 307 ? 18.792 33.279 66.312 1.00 25.58 304 GLY A O 1
ATOM 2181 N N . GLY A 1 308 ? 16.603 32.862 66.026 1.00 25.80 305 GLY A N 1
ATOM 2182 C CA . GLY A 1 308 ? 16.316 34.217 65.555 1.00 25.78 305 GLY A CA 1
ATOM 2183 C C . GLY A 1 308 ? 14.822 34.400 65.519 1.00 26.34 305 GLY A C 1
ATOM 2184 O O . GLY A 1 308 ? 14.082 33.356 65.704 1.00 25.27 305 GLY A O 1
ATOM 2185 N N . ASP A 1 309 ? 14.420 35.666 65.409 1.00 25.48 306 ASP A N 1
ATOM 2186 C CA . ASP A 1 309 ? 12.991 36.044 65.331 1.00 25.80 306 ASP A CA 1
ATOM 2187 C C . ASP A 1 309 ? 12.790 37.123 64.260 1.00 24.77 306 ASP A C 1
ATOM 2188 O O . ASP A 1 309 ? 13.735 37.819 63.878 1.00 26.18 306 ASP A O 1
ATOM 2193 N N . VAL A 1 310 ? 11.580 37.189 63.726 1.00 24.04 307 VAL A N 1
ATOM 2194 C CA . VAL A 1 310 ? 11.145 38.336 62.904 1.00 23.06 307 VAL A CA 1
ATOM 2195 C C . VAL A 1 310 ? 9.817 38.790 63.483 1.00 22.45 307 VAL A C 1
ATOM 2196 O O . VAL A 1 310 ? 8.865 37.979 63.549 1.00 23.14 307 VAL A O 1
ATOM 2200 N N . VAL A 1 311 ? 9.788 40.017 63.962 1.00 21.28 308 VAL A N 1
ATOM 2201 C CA . VAL A 1 311 ? 8.699 40.502 64.840 1.00 21.59 308 VAL A CA 1
ATOM 2202 C C . VAL A 1 311 ? 8.219 41.876 64.352 1.00 21.31 308 VAL A C 1
ATOM 2203 O O . VAL A 1 311 ? 8.930 42.591 63.618 1.00 20.47 308 VAL A O 1
ATOM 2207 N N . GLU A 1 312 ? 7.045 42.197 64.856 1.00 21.71 309 GLU A N 1
ATOM 2208 C CA . GLU A 1 312 ? 6.335 43.499 64.731 1.00 22.24 309 GLU A CA 1
ATOM 2209 C C . GLU A 1 312 ? 5.791 43.682 63.325 1.00 22.18 309 GLU A C 1
ATOM 2210 O O . GLU A 1 312 ? 5.378 44.823 63.039 1.00 23.80 309 GLU A O 1
ATOM 2216 N N . TYR A 1 313 ? 5.744 42.655 62.485 1.00 22.10 310 TYR A N 1
ATOM 2217 C CA . TYR A 1 313 ? 4.916 42.781 61.249 1.00 22.61 310 TYR A CA 1
ATOM 2218 C C . TYR A 1 313 ? 3.444 42.849 61.661 1.00 22.52 310 TYR A C 1
ATOM 2219 O O . TYR A 1 313 ? 2.898 41.967 62.361 1.00 23.78 310 TYR A O 1
ATOM 2228 N N . ASN A 1 314 ? 2.836 43.974 61.317 1.00 23.09 311 ASN A N 1
ATOM 2229 C CA . ASN A 1 314 ? 1.412 44.294 61.558 1.00 22.29 311 ASN A CA 1
ATOM 2230 C C . ASN A 1 314 ? 0.642 44.269 60.238 1.00 22.36 311 ASN A C 1
ATOM 2231 O O . ASN A 1 314 ? 0.587 45.270 59.556 1.00 21.91 311 ASN A O 1
ATOM 2236 N N . PRO A 1 315 ? -0.039 43.169 59.838 1.00 22.44 312 PRO A N 1
ATOM 2237 C CA . PRO A 1 315 ? -0.825 43.176 58.607 1.00 22.92 312 PRO A CA 1
ATOM 2238 C C . PRO A 1 315 ? -1.951 44.214 58.507 1.00 22.89 312 PRO A C 1
ATOM 2239 O O . PRO A 1 315 ? -2.316 44.589 57.405 1.00 22.17 312 PRO A O 1
ATOM 2243 N N . GLN A 1 316 ? -2.508 44.635 59.619 1.00 23.57 313 GLN A N 1
ATOM 2244 C CA . GLN A 1 316 ? -3.648 45.570 59.653 1.00 25.40 313 GLN A CA 1
ATOM 2245 C C . GLN A 1 316 ? -3.152 46.978 59.344 1.00 25.94 313 GLN A C 1
ATOM 2246 O O . GLN A 1 316 ? -3.987 47.819 59.092 1.00 25.55 313 GLN A O 1
ATOM 2252 N N . ARG A 1 317 ? -1.845 47.178 59.226 1.00 26.17 314 ARG A N 1
ATOM 2253 C CA . ARG A 1 317 ? -1.302 48.519 58.899 1.00 27.29 314 ARG A CA 1
ATOM 2254 C C . ARG A 1 317 ? -0.508 48.448 57.600 1.00 26.26 314 ARG A C 1
ATOM 2255 O O . ARG A 1 317 ? 0.065 49.442 57.218 1.00 24.65 314 ARG A O 1
ATOM 2263 N N . ASP A 1 318 ? -0.500 47.283 56.963 1.00 25.34 315 ASP A N 1
ATOM 2264 C CA . ASP A 1 318 ? 0.229 47.098 55.691 1.00 25.92 315 ASP A CA 1
ATOM 2265 C C . ASP A 1 318 ? -0.567 47.747 54.541 1.00 26.42 315 ASP A C 1
ATOM 2266 O O . ASP A 1 318 ? -1.739 48.028 54.682 1.00 25.14 315 ASP A O 1
ATOM 2271 N N . THR A 1 319 ? 0.054 47.879 53.381 1.00 27.69 316 THR A N 1
ATOM 2272 C CA . THR A 1 319 ? -0.684 48.398 52.210 1.00 30.08 316 THR A CA 1
ATOM 2273 C C . THR A 1 319 ? -1.528 47.261 51.602 1.00 30.74 316 THR A C 1
ATOM 2274 O O . THR A 1 319 ? -1.313 46.100 51.926 1.00 29.97 316 THR A O 1
ATOM 2278 N N . TYR A 1 320 ? -2.417 47.567 50.665 1.00 33.13 317 TYR A N 1
ATOM 2279 C CA . TYR A 1 320 ? -3.305 46.513 50.118 1.00 36.37 317 TYR A CA 1
ATOM 2280 C C . TYR A 1 320 ? -2.520 45.416 49.398 1.00 36.15 317 TYR A C 1
ATOM 2281 O O . TYR A 1 320 ? -2.936 44.289 49.470 1.00 36.78 317 TYR A O 1
ATOM 2290 N N . ASP A 1 321 ? -1.415 45.761 48.749 1.00 36.05 318 ASP A N 1
ATOM 2291 C CA . ASP A 1 321 ? -0.535 44.800 48.036 1.00 37.22 318 ASP A CA 1
ATOM 2292 C C . ASP A 1 321 ? 0.338 43.967 49.001 1.00 35.54 318 ASP A C 1
ATOM 2293 O O . ASP A 1 321 ? 1.070 43.136 48.510 1.00 33.46 318 ASP A O 1
ATOM 2298 N N . GLY A 1 322 ? 0.279 44.207 50.312 1.00 31.68 319 GLY A N 1
ATOM 2299 C CA . GLY A 1 322 ? 1.042 43.434 51.305 1.00 30.03 319 GLY A CA 1
ATOM 2300 C C . GLY A 1 322 ? 2.536 43.496 51.081 1.00 28.30 319 GLY A C 1
ATOM 2301 O O . GLY A 1 322 ? 3.158 42.466 51.160 1.00 24.60 319 GLY A O 1
ATOM 2302 N N . ILE A 1 323 ? 3.060 44.690 50.816 1.00 27.59 320 ILE A N 1
ATOM 2303 C CA . ILE A 1 323 ? 4.516 44.904 50.587 1.00 28.19 320 ILE A CA 1
ATOM 2304 C C . ILE A 1 323 ? 5.297 44.497 51.846 1.00 26.32 320 ILE A C 1
ATOM 2305 O O . ILE A 1 323 ? 6.309 43.866 51.706 1.00 25.28 320 ILE A O 1
ATOM 2310 N N . THR A 1 324 ? 4.773 44.804 53.027 1.00 25.58 321 THR A N 1
ATOM 2311 C CA . THR A 1 324 ? 5.432 44.516 54.314 1.00 24.35 321 THR A CA 1
ATOM 2312 C C . THR A 1 324 ? 5.429 42.999 54.584 1.00 24.20 321 THR A C 1
ATOM 2313 O O . THR A 1 324 ? 6.450 42.534 55.079 1.00 25.21 321 THR A O 1
ATOM 2317 N N . ALA A 1 325 ? 4.416 42.225 54.226 1.00 23.39 322 ALA A N 1
ATOM 2318 C CA . ALA A 1 325 ? 4.471 40.744 54.347 1.00 23.27 322 ALA A CA 1
ATOM 2319 C C . ALA A 1 325 ? 5.621 40.229 53.488 1.00 24.34 322 ALA A C 1
ATOM 2320 O O . ALA A 1 325 ? 6.368 39.320 53.907 1.00 23.71 322 ALA A O 1
ATOM 2322 N N . LEU A 1 326 ? 5.762 40.807 52.286 1.00 25.21 323 LEU A N 1
ATOM 2323 C CA . LEU A 1 326 ? 6.800 40.339 51.348 1.00 26.57 323 LEU A CA 1
ATOM 2324 C C . LEU A 1 326 ? 8.188 40.652 51.955 1.00 25.47 323 LEU A C 1
ATOM 2325 O O . LEU A 1 326 ? 9.031 39.767 51.954 1.00 23.42 323 LEU A O 1
ATOM 2330 N N . VAL A 1 327 ? 8.399 41.879 52.417 1.00 24.44 324 VAL A N 1
ATOM 2331 C CA . VAL A 1 327 ? 9.651 42.287 53.089 1.00 24.94 324 VAL A CA 1
ATOM 2332 C C . VAL A 1 327 ? 9.896 41.329 54.246 1.00 24.14 324 VAL A C 1
ATOM 2333 O O . VAL A 1 327 ? 10.990 40.768 54.312 1.00 25.13 324 VAL A O 1
ATOM 2337 N N . ALA A 1 328 ? 8.898 41.109 55.091 1.00 22.79 325 ALA A N 1
ATOM 2338 C CA . ALA A 1 328 ? 9.057 40.257 56.271 1.00 22.90 325 ALA A CA 1
ATOM 2339 C C . ALA A 1 328 ? 9.454 38.841 55.826 1.00 22.80 325 ALA A C 1
ATOM 2340 O O . ALA A 1 328 ? 10.398 38.250 56.496 1.00 22.43 325 ALA A O 1
ATOM 2342 N N . ALA A 1 329 ? 8.795 38.299 54.792 1.00 23.22 326 ALA A N 1
ATOM 2343 C CA . ALA A 1 329 ? 9.099 36.945 54.235 1.00 24.59 326 ALA A CA 1
ATOM 2344 C C . ALA A 1 329 ? 10.553 36.875 53.729 1.00 25.19 326 ALA A C 1
ATOM 2345 O O . ALA A 1 329 ? 11.230 35.835 53.903 1.00 24.79 326 ALA A O 1
ATOM 2347 N N . LYS A 1 330 ? 11.036 37.964 53.152 1.00 26.37 327 LYS A N 1
ATOM 2348 C CA . LYS A 1 330 ? 12.391 38.064 52.563 1.00 29.08 327 LYS A CA 1
ATOM 2349 C C . LYS A 1 330 ? 13.409 37.950 53.702 1.00 27.02 327 LYS A C 1
ATOM 2350 O O . LYS A 1 330 ? 14.399 37.193 53.580 1.00 27.52 327 LYS A O 1
ATOM 2356 N N . LEU A 1 331 ? 13.179 38.710 54.746 1.00 25.61 328 LEU A N 1
ATOM 2357 C CA . LEU A 1 331 ? 14.023 38.730 55.964 1.00 25.33 328 LEU A CA 1
ATOM 2358 C C . LEU A 1 331 ? 14.019 37.333 56.599 1.00 24.74 328 LEU A C 1
ATOM 2359 O O . LEU A 1 331 ? 15.075 36.842 56.968 1.00 23.66 328 LEU A O 1
ATOM 2364 N N . VAL A 1 332 ? 12.885 36.669 56.652 1.00 24.73 329 VAL A N 1
ATOM 2365 C CA . VAL A 1 332 ? 12.821 35.277 57.173 1.00 25.98 329 VAL A CA 1
ATOM 2366 C C . VAL A 1 332 ? 13.635 34.318 56.289 1.00 26.18 329 VAL A C 1
ATOM 2367 O O . VAL A 1 332 ? 14.395 33.498 56.821 1.00 26.85 329 VAL A O 1
ATOM 2371 N N . ARG A 1 333 ? 13.465 34.389 54.982 1.00 27.65 330 ARG A N 1
ATOM 2372 C CA . ARG A 1 333 ? 14.250 33.597 54.006 1.00 29.62 330 ARG A CA 1
ATOM 2373 C C . ARG A 1 333 ? 15.761 33.783 54.238 1.00 29.32 330 ARG A C 1
ATOM 2374 O O . ARG A 1 333 ? 16.482 32.758 54.247 1.00 27.67 330 ARG A O 1
ATOM 2382 N N . GLU A 1 334 ? 16.219 35.016 54.457 1.00 29.61 331 GLU A N 1
ATOM 2383 C CA . GLU A 1 334 ? 17.661 35.319 54.555 1.00 31.82 331 GLU A CA 1
ATOM 2384 C C . GLU A 1 334 ? 18.178 34.858 55.913 1.00 29.85 331 GLU A C 1
ATOM 2385 O O . GLU A 1 334 ? 19.278 34.217 55.935 1.00 27.81 331 GLU A O 1
ATOM 2391 N N . LEU A 1 335 ? 17.406 35.088 56.986 1.00 27.26 332 LEU A N 1
ATOM 2392 C CA . LEU A 1 335 ? 17.749 34.521 58.290 1.00 27.87 332 LEU A CA 1
ATOM 2393 C C . LEU A 1 335 ? 17.877 32.981 58.181 1.00 28.42 332 LEU A C 1
ATOM 2394 O O . LEU A 1 335 ? 18.858 32.438 58.727 1.00 28.61 332 LEU A O 1
ATOM 2399 N N . ALA A 1 336 ? 16.972 32.310 57.476 1.00 29.62 333 ALA A N 1
ATOM 2400 C CA . ALA A 1 336 ? 16.911 30.830 57.423 1.00 31.38 333 ALA A CA 1
ATOM 2401 C C . ALA A 1 336 ? 18.125 30.315 56.650 1.00 33.84 333 ALA A C 1
ATOM 2402 O O . ALA A 1 336 ? 18.648 29.281 57.008 1.00 32.76 333 ALA A O 1
ATOM 2404 N N . ALA A 1 337 ? 18.573 31.057 55.646 1.00 36.77 334 ALA A N 1
ATOM 2405 C CA . ALA A 1 337 ? 19.696 30.648 54.788 1.00 38.03 334 ALA A CA 1
ATOM 2406 C C . ALA A 1 337 ? 20.978 30.767 55.597 1.00 40.01 334 ALA A C 1
ATOM 2407 O O . ALA A 1 337 ? 21.863 29.965 55.342 1.00 41.53 334 ALA A O 1
ATOM 2409 N N . LYS A 1 338 ? 21.086 31.751 56.498 1.00 40.30 335 LYS A N 1
ATOM 2410 C CA . LYS A 1 338 ? 22.250 31.867 57.406 1.00 39.46 335 LYS A CA 1
ATOM 2411 C C . LYS A 1 338 ? 22.164 30.754 58.454 1.00 38.67 335 LYS A C 1
ATOM 2412 O O . LYS A 1 338 ? 23.215 30.212 58.811 1.00 38.26 335 LYS A O 1
ATOM 2418 N N . MET A 1 339 ? 20.982 30.445 58.976 1.00 34.98 336 MET A N 1
ATOM 2419 C CA . MET A 1 339 ? 20.902 29.561 60.152 1.00 35.46 336 MET A CA 1
ATOM 2420 C C . MET A 1 339 ? 20.872 28.080 59.733 1.00 34.76 336 MET A C 1
ATOM 2421 O O . MET A 1 339 ? 21.384 27.249 60.477 1.00 35.77 336 MET A O 1
ATOM 2426 N N . SER A 1 340 ? 20.255 27.742 58.624 1.00 33.74 337 SER A N 1
ATOM 2427 C CA . SER A 1 340 ? 20.267 26.368 58.059 1.00 36.19 337 SER A CA 1
ATOM 2428 C C . SER A 1 340 ? 21.684 26.065 57.562 1.00 38.97 337 SER A C 1
ATOM 2429 O O . SER A 1 340 ? 22.330 26.949 56.979 1.00 37.98 337 SER A O 1
ATOM 2432 N N . LYS A 1 341 ? 22.156 24.858 57.844 1.00 41.71 338 LYS A N 1
ATOM 2433 C CA . LYS A 1 341 ? 23.476 24.398 57.354 1.00 43.14 338 LYS A CA 1
ATOM 2434 C C . LYS A 1 341 ? 23.481 22.871 57.271 1.00 43.88 338 LYS A C 1
ATOM 2435 O O . LYS A 1 341 ? 22.588 22.239 57.755 1.00 41.43 338 LYS A O 1
ATOM 2442 N N . VAL B 1 23 ? -23.142 94.797 50.158 1.00 69.55 20 VAL B N 1
ATOM 2443 C CA . VAL B 1 23 ? -22.308 94.843 51.382 1.00 68.09 20 VAL B CA 1
ATOM 2444 C C . VAL B 1 23 ? -21.681 96.243 51.499 1.00 69.47 20 VAL B C 1
ATOM 2445 O O . VAL B 1 23 ? -20.669 96.490 50.803 1.00 68.79 20 VAL B O 1
ATOM 2449 N N . SER B 1 24 ? -22.243 97.109 52.361 1.00 68.59 21 SER B N 1
ATOM 2450 C CA . SER B 1 24 ? -21.618 98.376 52.830 1.00 68.62 21 SER B CA 1
ATOM 2451 C C . SER B 1 24 ? -20.121 98.155 53.049 1.00 68.98 21 SER B C 1
ATOM 2452 O O . SER B 1 24 ? -19.709 97.210 53.734 1.00 65.38 21 SER B O 1
ATOM 2455 N N . PRO B 1 25 ? -19.257 99.019 52.465 1.00 65.52 22 PRO B N 1
ATOM 2456 C CA . PRO B 1 25 ? -17.811 98.930 52.702 1.00 66.01 22 PRO B CA 1
ATOM 2457 C C . PRO B 1 25 ? -17.390 99.336 54.134 1.00 62.86 22 PRO B C 1
ATOM 2458 O O . PRO B 1 25 ? -16.446 98.736 54.645 1.00 59.81 22 PRO B O 1
ATOM 2462 N N . ALA B 1 26 ? -18.077 100.340 54.713 1.00 58.50 23 ALA B N 1
ATOM 2463 C CA . ALA B 1 26 ? -18.072 100.746 56.141 1.00 58.57 23 ALA B CA 1
ATOM 2464 C C . ALA B 1 26 ? -18.113 99.526 57.083 1.00 55.67 23 ALA B C 1
ATOM 2465 O O . ALA B 1 26 ? -17.145 99.327 57.850 1.00 51.54 23 ALA B O 1
ATOM 2467 N N . LEU B 1 27 ? -19.192 98.758 57.015 1.00 52.65 24 LEU B N 1
ATOM 2468 C CA . LEU B 1 27 ? -19.399 97.630 57.953 1.00 53.11 24 LEU B CA 1
ATOM 2469 C C . LEU B 1 27 ? -18.253 96.626 57.832 1.00 52.40 24 LEU B C 1
ATOM 2470 O O . LEU B 1 27 ? -17.712 96.258 58.850 1.00 51.82 24 LEU B O 1
ATOM 2475 N N . LEU B 1 28 ? -17.846 96.322 56.609 1.00 52.48 25 LEU B N 1
ATOM 2476 C CA . LEU B 1 28 ? -16.799 95.305 56.314 1.00 55.44 25 LEU B CA 1
ATOM 2477 C C . LEU B 1 28 ? -15.450 95.773 56.890 1.00 54.69 25 LEU B C 1
ATOM 2478 O O . LEU B 1 28 ? -14.784 94.940 57.551 1.00 55.45 25 LEU B O 1
ATOM 2483 N N . GLU B 1 29 ? -15.127 97.060 56.719 1.00 52.93 26 GLU B N 1
ATOM 2484 C CA . GLU B 1 29 ? -13.848 97.654 57.194 1.00 54.30 26 GLU B CA 1
ATOM 2485 C C . GLU B 1 29 ? -13.755 97.538 58.719 1.00 52.82 26 GLU B C 1
ATOM 2486 O O . GLU B 1 29 ? -12.682 97.164 59.218 1.00 47.52 26 GLU B O 1
ATOM 2492 N N . LYS B 1 30 ? -14.854 97.831 59.417 1.00 53.46 27 LYS B N 1
ATOM 2493 C CA . LYS B 1 30 ? -14.878 97.796 60.899 1.00 55.43 27 LYS B CA 1
ATOM 2494 C C . LYS B 1 30 ? -14.880 96.332 61.360 1.00 52.00 27 LYS B C 1
ATOM 2495 O O . LYS B 1 30 ? -14.213 96.036 62.342 1.00 51.72 27 LYS B O 1
ATOM 2501 N N . ALA B 1 31 ? -15.577 95.431 60.669 1.00 47.99 28 ALA B N 1
ATOM 2502 C CA . ALA B 1 31 ? -15.484 93.982 60.971 1.00 47.08 28 ALA B CA 1
ATOM 2503 C C . ALA B 1 31 ? -14.006 93.582 60.933 1.00 45.76 28 ALA B C 1
ATOM 2504 O O . ALA B 1 31 ? -13.524 92.999 61.933 1.00 46.20 28 ALA B O 1
ATOM 2506 N N . GLN B 1 32 ? -13.323 93.927 59.836 1.00 42.78 29 GLN B N 1
ATOM 2507 C CA . GLN B 1 32 ? -11.893 93.627 59.580 1.00 43.01 29 GLN B CA 1
ATOM 2508 C C . GLN B 1 32 ? -11.042 94.055 60.797 1.00 41.02 29 GLN B C 1
ATOM 2509 O O . GLN B 1 32 ? -10.466 93.182 61.425 1.00 38.65 29 GLN B O 1
ATOM 2515 N N . ASN B 1 33 ? -10.980 95.338 61.143 1.00 37.92 30 ASN B N 1
ATOM 2516 C CA . ASN B 1 33 ? -10.151 95.865 62.256 1.00 39.13 30 ASN B CA 1
ATOM 2517 C C . ASN B 1 33 ? -10.388 95.098 63.557 1.00 38.46 30 ASN B C 1
ATOM 2518 O O . ASN B 1 33 ? -9.408 94.717 64.233 1.00 37.11 30 ASN B O 1
ATOM 2523 N N . ARG B 1 34 ? -11.656 94.927 63.910 1.00 38.13 31 ARG B N 1
ATOM 2524 C CA . ARG B 1 34 ? -12.109 94.342 65.191 1.00 38.26 31 ARG B CA 1
ATOM 2525 C C . ARG B 1 34 ? -11.720 92.853 65.240 1.00 36.80 31 ARG B C 1
ATOM 2526 O O . ARG B 1 34 ? -11.210 92.347 66.311 1.00 35.48 31 ARG B O 1
ATOM 2534 N N . VAL B 1 35 ? -11.959 92.134 64.153 1.00 35.00 32 VAL B N 1
ATOM 2535 C CA . VAL B 1 35 ? -11.700 90.654 64.179 1.00 35.55 32 VAL B CA 1
ATOM 2536 C C . VAL B 1 35 ? -10.180 90.431 64.214 1.00 35.08 32 VAL B C 1
ATOM 2537 O O . VAL B 1 35 ? -9.714 89.522 64.878 1.00 34.21 32 VAL B O 1
ATOM 2541 N N . ILE B 1 36 ? -9.430 91.249 63.507 1.00 36.54 33 ILE B N 1
ATOM 2542 C CA . ILE B 1 36 ? -7.946 91.138 63.470 1.00 37.38 33 ILE B CA 1
ATOM 2543 C C . ILE B 1 36 ? -7.403 91.453 64.874 1.00 38.07 33 ILE B C 1
ATOM 2544 O O . ILE B 1 36 ? -6.606 90.616 65.397 1.00 36.94 33 ILE B O 1
ATOM 2549 N N . ASP B 1 37 ? -7.809 92.580 65.453 1.00 36.89 34 ASP B N 1
ATOM 2550 C CA . ASP B 1 37 ? -7.500 92.930 66.862 1.00 39.01 34 ASP B CA 1
ATOM 2551 C C . ASP B 1 37 ? -7.717 91.737 67.792 1.00 35.84 34 ASP B C 1
ATOM 2552 O O . ASP B 1 37 ? -6.880 91.458 68.668 1.00 34.88 34 ASP B O 1
ATOM 2557 N N . ALA B 1 38 ? -8.895 91.151 67.721 1.00 33.94 35 ALA B N 1
ATOM 2558 C CA . ALA B 1 38 ? -9.270 89.994 68.568 1.00 33.06 35 ALA B CA 1
ATOM 2559 C C . ALA B 1 38 ? -8.334 88.824 68.288 1.00 31.14 35 ALA B C 1
ATOM 2560 O O . ALA B 1 38 ? -7.986 88.088 69.217 1.00 31.60 35 ALA B O 1
ATOM 2562 N N . ALA B 1 39 ? -7.953 88.640 67.038 1.00 31.40 36 ALA B N 1
ATOM 2563 C CA . ALA B 1 39 ? -7.098 87.513 66.649 1.00 31.10 36 ALA B CA 1
ATOM 2564 C C . ALA B 1 39 ? -5.727 87.724 67.285 1.00 32.03 36 ALA B C 1
ATOM 2565 O O . ALA B 1 39 ? -5.149 86.762 67.842 1.00 29.40 36 ALA B O 1
ATOM 2567 N N . LEU B 1 40 ? -5.191 88.940 67.166 1.00 32.66 37 LEU B N 1
ATOM 2568 C CA . LEU B 1 40 ? -3.774 89.166 67.529 1.00 33.50 37 LEU B CA 1
ATOM 2569 C C . LEU B 1 40 ? -3.679 89.135 69.052 1.00 34.57 37 LEU B C 1
ATOM 2570 O O . LEU B 1 40 ? -2.735 88.502 69.589 1.00 36.53 37 LEU B O 1
ATOM 2575 N N . THR B 1 41 ? -4.638 89.758 69.731 1.00 35.67 38 THR B N 1
ATOM 2576 C CA . THR B 1 41 ? -4.796 89.650 71.199 1.00 34.28 38 THR B CA 1
ATOM 2577 C C . THR B 1 41 ? -4.820 88.165 71.604 1.00 33.01 38 THR B C 1
ATOM 2578 O O . THR B 1 41 ? -4.177 87.852 72.572 1.00 32.86 38 THR B O 1
ATOM 2582 N N . PHE B 1 42 ? -5.511 87.261 70.900 1.00 32.10 39 PHE B N 1
ATOM 2583 C CA . PHE B 1 42 ? -5.533 85.827 71.303 1.00 31.67 39 PHE B CA 1
ATOM 2584 C C . PHE B 1 42 ? -4.089 85.309 71.273 1.00 31.57 39 PHE B C 1
ATOM 2585 O O . PHE B 1 42 ? -3.625 84.679 72.284 1.00 31.67 39 PHE B O 1
ATOM 2593 N N . ILE B 1 43 ? -3.401 85.550 70.145 1.00 30.42 40 ILE B N 1
ATOM 2594 C CA . ILE B 1 43 ? -1.971 85.150 69.951 1.00 31.34 40 ILE B CA 1
ATOM 2595 C C . ILE B 1 43 ? -1.149 85.847 71.042 1.00 31.10 40 ILE B C 1
ATOM 2596 O O . ILE B 1 43 ? -0.313 85.194 71.633 1.00 30.42 40 ILE B O 1
ATOM 2601 N N . ARG B 1 44 ? -1.406 87.127 71.324 1.00 33.25 41 ARG B N 1
ATOM 2602 C CA . ARG B 1 44 ? -0.629 87.865 72.356 1.00 35.05 41 ARG B CA 1
ATOM 2603 C C . ARG B 1 44 ? -0.719 87.059 73.658 1.00 32.41 41 ARG B C 1
ATOM 2604 O O . ARG B 1 44 ? 0.324 86.832 74.257 1.00 32.76 41 ARG B O 1
ATOM 2612 N N . GLU B 1 45 ? -1.911 86.641 74.050 1.00 30.59 42 GLU B N 1
ATOM 2613 C CA . GLU B 1 45 ? -2.168 86.016 75.379 1.00 31.10 42 GLU B CA 1
ATOM 2614 C C . GLU B 1 45 ? -1.585 84.602 75.416 1.00 30.63 42 GLU B C 1
ATOM 2615 O O . GLU B 1 45 ? -1.089 84.174 76.478 1.00 28.98 42 GLU B O 1
ATOM 2621 N N . ARG B 1 46 ? -1.611 83.885 74.296 1.00 29.59 43 ARG B N 1
ATOM 2622 C CA . ARG B 1 46 ? -0.990 82.536 74.333 1.00 29.91 43 ARG B CA 1
ATOM 2623 C C . ARG B 1 46 ? 0.516 82.727 74.431 1.00 29.14 43 ARG B C 1
ATOM 2624 O O . ARG B 1 46 ? 1.154 81.977 75.193 1.00 29.72 43 ARG B O 1
ATOM 2632 N N . ALA B 1 47 ? 1.086 83.699 73.713 1.00 30.20 44 ALA B N 1
ATOM 2633 C CA . ALA B 1 47 ? 2.557 83.891 73.764 1.00 32.00 44 ALA B CA 1
ATOM 2634 C C . ALA B 1 47 ? 2.957 84.356 75.183 1.00 33.52 44 ALA B C 1
ATOM 2635 O O . ALA B 1 47 ? 4.063 83.988 75.702 1.00 35.64 44 ALA B O 1
ATOM 2637 N N . LYS B 1 48 ? 2.105 85.140 75.825 1.00 34.02 45 LYS B N 1
ATOM 2638 C CA . LYS B 1 48 ? 2.396 85.718 77.162 1.00 34.89 45 LYS B CA 1
ATOM 2639 C C . LYS B 1 48 ? 2.466 84.543 78.144 1.00 33.56 45 LYS B C 1
ATOM 2640 O O . LYS B 1 48 ? 3.416 84.462 78.929 1.00 32.06 45 LYS B O 1
ATOM 2646 N N . PHE B 1 49 ? 1.454 83.680 78.112 1.00 33.29 46 PHE B N 1
ATOM 2647 C CA . PHE B 1 49 ? 1.406 82.440 78.922 1.00 32.70 46 PHE B CA 1
ATOM 2648 C C . PHE B 1 49 ? 2.754 81.691 78.782 1.00 33.06 46 PHE B C 1
ATOM 2649 O O . PHE B 1 49 ? 3.506 81.567 79.783 1.00 31.00 46 PHE B O 1
ATOM 2657 N N . LYS B 1 50 ? 3.109 81.275 77.558 1.00 33.11 47 LYS B N 1
ATOM 2658 C CA . LYS B 1 50 ? 4.274 80.389 77.304 1.00 33.22 47 LYS B CA 1
ATOM 2659 C C . LYS B 1 50 ? 5.575 81.120 77.649 1.00 32.83 47 LYS B C 1
ATOM 2660 O O . LYS B 1 50 ? 6.448 80.460 78.218 1.00 30.66 47 LYS B O 1
ATOM 2666 N N . GLY B 1 51 ? 5.651 82.444 77.469 1.00 33.04 48 GLY B N 1
ATOM 2667 C CA . GLY B 1 51 ? 6.850 83.207 77.842 1.00 34.42 48 GLY B CA 1
ATOM 2668 C C . GLY B 1 51 ? 7.104 83.215 79.356 1.00 35.70 48 GLY B C 1
ATOM 2669 O O . GLY B 1 51 ? 8.239 83.014 79.782 1.00 36.46 48 GLY B O 1
ATOM 2670 N N . GLU B 1 52 ? 6.072 83.506 80.147 1.00 37.51 49 GLU B N 1
ATOM 2671 C CA . GLU B 1 52 ? 6.097 83.532 81.633 1.00 37.76 49 GLU B CA 1
ATOM 2672 C C . GLU B 1 52 ? 6.453 82.138 82.113 1.00 36.43 49 GLU B C 1
ATOM 2673 O O . GLU B 1 52 ? 7.262 82.013 82.999 1.00 34.79 49 GLU B O 1
ATOM 2679 N N . LEU B 1 53 ? 5.828 81.117 81.517 1.00 35.15 50 LEU B N 1
ATOM 2680 C CA . LEU B 1 53 ? 6.102 79.731 81.934 1.00 35.76 50 LEU B CA 1
ATOM 2681 C C . LEU B 1 53 ? 7.612 79.501 81.817 1.00 35.86 50 LEU B C 1
ATOM 2682 O O . LEU B 1 53 ? 8.260 79.147 82.811 1.00 35.54 50 LEU B O 1
ATOM 2687 N N . MET B 1 54 ? 8.175 79.720 80.638 1.00 35.76 51 MET B N 1
ATOM 2688 C CA . MET B 1 54 ? 9.614 79.437 80.462 1.00 37.69 51 MET B CA 1
ATOM 2689 C C . MET B 1 54 ? 10.419 80.324 81.403 1.00 38.82 51 MET B C 1
ATOM 2690 O O . MET B 1 54 ? 11.357 79.792 82.019 1.00 38.39 51 MET B O 1
ATOM 2695 N N . ARG B 1 55 ? 10.082 81.621 81.477 1.00 39.73 52 ARG B N 1
ATOM 2696 C CA . ARG B 1 55 ? 10.845 82.587 82.307 1.00 42.93 52 ARG B CA 1
ATOM 2697 C C . ARG B 1 55 ? 10.711 82.170 83.784 1.00 46.45 52 ARG B C 1
ATOM 2698 O O . ARG B 1 55 ? 11.595 82.531 84.602 1.00 47.15 52 ARG B O 1
ATOM 2706 N N . SER B 1 56 ? 9.698 81.396 84.155 1.00 44.56 53 SER B N 1
ATOM 2707 C CA . SER B 1 56 ? 9.635 81.000 85.571 1.00 46.41 53 SER B CA 1
ATOM 2708 C C . SER B 1 56 ? 10.309 79.632 85.776 1.00 47.64 53 SER B C 1
ATOM 2709 O O . SER B 1 56 ? 10.855 79.406 86.877 1.00 49.59 53 SER B O 1
ATOM 2712 N N . LEU B 1 57 ? 10.396 78.772 84.762 1.00 46.66 54 LEU B N 1
ATOM 2713 C CA . LEU B 1 57 ? 11.191 77.522 84.904 1.00 46.67 54 LEU B CA 1
ATOM 2714 C C . LEU B 1 57 ? 12.691 77.821 85.012 1.00 47.23 54 LEU B C 1
ATOM 2715 O O . LEU B 1 57 ? 13.389 77.047 85.657 1.00 46.48 54 LEU B O 1
ATOM 2720 N N . GLY B 1 58 ? 13.160 78.885 84.359 1.00 46.88 55 GLY B N 1
ATOM 2721 C CA . GLY B 1 58 ? 14.584 79.213 84.167 1.00 45.22 55 GLY B CA 1
ATOM 2722 C C . GLY B 1 58 ? 15.374 78.146 83.426 1.00 43.90 55 GLY B C 1
ATOM 2723 O O . GLY B 1 58 ? 14.775 77.113 83.010 1.00 41.05 55 GLY B O 1
ATOM 2724 N N . GLY B 1 59 ? 16.692 78.383 83.299 1.00 43.75 56 GLY B N 1
ATOM 2725 C CA . GLY B 1 59 ? 17.691 77.502 82.657 1.00 42.79 56 GLY B CA 1
ATOM 2726 C C . GLY B 1 59 ? 17.439 77.357 81.159 1.00 42.97 56 GLY B C 1
ATOM 2727 O O . GLY B 1 59 ? 17.486 76.239 80.650 1.00 45.24 56 GLY B O 1
ATOM 2728 N N . VAL B 1 60 ? 17.149 78.457 80.475 1.00 41.46 57 VAL B N 1
ATOM 2729 C CA . VAL B 1 60 ? 16.622 78.449 79.086 1.00 39.36 57 VAL B CA 1
ATOM 2730 C C . VAL B 1 60 ? 17.007 79.761 78.417 1.00 37.61 57 VAL B C 1
ATOM 2731 O O . VAL B 1 60 ? 16.729 80.835 78.970 1.00 36.45 57 VAL B O 1
ATOM 2735 N N . ALA B 1 61 ? 17.652 79.633 77.274 1.00 35.52 58 ALA B N 1
ATOM 2736 C CA . ALA B 1 61 ? 18.087 80.734 76.409 1.00 36.46 58 ALA B CA 1
ATOM 2737 C C . ALA B 1 61 ? 17.099 80.858 75.262 1.00 34.41 58 ALA B C 1
ATOM 2738 O O . ALA B 1 61 ? 16.898 81.977 74.814 1.00 33.56 58 ALA B O 1
ATOM 2740 N N . ALA B 1 62 ? 16.526 79.752 74.780 1.00 32.56 59 ALA B N 1
ATOM 2741 C CA . ALA B 1 62 ? 15.550 79.827 73.668 1.00 32.13 59 ALA B CA 1
ATOM 2742 C C . ALA B 1 62 ? 14.595 78.639 73.716 1.00 31.77 59 ALA B C 1
ATOM 2743 O O . ALA B 1 62 ? 15.034 77.503 74.103 1.00 31.64 59 ALA B O 1
ATOM 2745 N N . THR B 1 63 ? 13.339 78.908 73.345 1.00 30.78 60 THR B N 1
ATOM 2746 C CA . THR B 1 63 ? 12.269 77.896 73.247 1.00 29.90 60 THR B CA 1
ATOM 2747 C C . THR B 1 63 ? 11.553 77.988 71.895 1.00 28.77 60 THR B C 1
ATOM 2748 O O . THR B 1 63 ? 10.922 79.028 71.561 1.00 27.51 60 THR B O 1
ATOM 2752 N N . SER B 1 64 ? 11.628 76.892 71.150 1.00 27.71 61 SER B N 1
ATOM 2753 C CA . SER B 1 64 ? 10.906 76.709 69.871 1.00 27.36 61 SER B CA 1
ATOM 2754 C C . SER B 1 64 ? 9.399 76.725 70.205 1.00 26.79 61 SER B C 1
ATOM 2755 O O . SER B 1 64 ? 8.933 75.904 71.031 1.00 26.39 61 SER B O 1
ATOM 2758 N N . SER B 1 65 ? 8.674 77.641 69.577 1.00 27.80 62 SER B N 1
ATOM 2759 C CA . SER B 1 65 ? 7.270 78.016 69.860 1.00 27.62 62 SER B CA 1
ATOM 2760 C C . SER B 1 65 ? 6.439 77.911 68.579 1.00 27.68 62 SER B C 1
ATOM 2761 O O . SER B 1 65 ? 6.751 78.626 67.572 1.00 27.06 62 SER B O 1
ATOM 2764 N N . LEU B 1 66 ? 5.503 76.940 68.562 1.00 26.15 63 LEU B N 1
ATOM 2765 C CA . LEU B 1 66 ? 4.730 76.621 67.358 1.00 24.70 63 LEU B CA 1
ATOM 2766 C C . LEU B 1 66 ? 3.711 77.728 67.153 1.00 24.14 63 LEU B C 1
ATOM 2767 O O . LEU B 1 66 ? 2.869 77.948 68.010 1.00 23.55 63 LEU B O 1
ATOM 2772 N N . LEU B 1 67 ? 3.762 78.349 65.991 1.00 24.57 64 LEU B N 1
ATOM 2773 C CA . LEU B 1 67 ? 2.708 79.244 65.449 1.00 24.77 64 LEU B CA 1
ATOM 2774 C C . LEU B 1 67 ? 2.216 78.654 64.134 1.00 24.18 64 LEU B C 1
ATOM 2775 O O . LEU B 1 67 ? 3.022 78.544 63.184 1.00 23.91 64 LEU B O 1
ATOM 2780 N N . GLY B 1 68 ? 0.972 78.177 64.130 1.00 24.71 65 GLY B N 1
ATOM 2781 C CA . GLY B 1 68 ? 0.221 77.737 62.955 1.00 25.62 65 GLY B CA 1
ATOM 2782 C C . GLY B 1 68 ? -0.225 78.911 62.097 1.00 26.74 65 GLY B C 1
ATOM 2783 O O . GLY B 1 68 ? -0.714 79.955 62.646 1.00 25.90 65 GLY B O 1
ATOM 2784 N N . VAL B 1 69 ? -0.022 78.751 60.782 1.00 27.78 66 VAL B N 1
ATOM 2785 C CA . VAL B 1 69 ? -0.589 79.655 59.744 1.00 28.66 66 VAL B CA 1
ATOM 2786 C C . VAL B 1 69 ? -1.268 78.751 58.722 1.00 29.43 66 VAL B C 1
ATOM 2787 O O . VAL B 1 69 ? -0.641 78.339 57.740 1.00 28.14 66 VAL B O 1
ATOM 2791 N N . PRO B 1 70 ? -2.534 78.354 59.039 1.00 29.58 67 PRO B N 1
ATOM 2792 C CA . PRO B 1 70 ? -3.341 77.457 58.209 1.00 29.31 67 PRO B CA 1
ATOM 2793 C C . PRO B 1 70 ? -3.924 78.169 56.973 1.00 31.03 67 PRO B C 1
ATOM 2794 O O . PRO B 1 70 ? -5.059 78.470 56.949 1.00 30.83 67 PRO B O 1
ATOM 2798 N N . LEU B 1 71 ? -3.055 78.431 56.000 1.00 30.55 68 LEU B N 1
ATOM 2799 C CA . LEU B 1 71 ? -3.307 79.175 54.752 1.00 31.57 68 LEU B CA 1
ATOM 2800 C C . LEU B 1 71 ? -2.884 78.302 53.575 1.00 31.12 68 LEU B C 1
ATOM 2801 O O . LEU B 1 71 ? -1.710 77.856 53.525 1.00 29.91 68 LEU B O 1
ATOM 2806 N N . GLY B 1 72 ? -3.838 78.020 52.684 1.00 31.64 69 GLY B N 1
ATOM 2807 C CA . GLY B 1 72 ? -3.675 77.175 51.487 1.00 30.90 69 GLY B CA 1
ATOM 2808 C C . GLY B 1 72 ? -3.997 77.941 50.247 1.00 31.87 69 GLY B C 1
ATOM 2809 O O . GLY B 1 72 ? -3.723 77.400 49.152 1.00 30.94 69 GLY B O 1
ATOM 2810 N N . HIS B 1 73 ? -4.506 79.178 50.371 1.00 33.76 70 HIS B N 1
ATOM 2811 C CA . HIS B 1 73 ? -5.153 79.823 49.198 1.00 37.22 70 HIS B CA 1
ATOM 2812 C C . HIS B 1 73 ? -4.097 80.361 48.207 1.00 37.92 70 HIS B C 1
ATOM 2813 O O . HIS B 1 73 ? -4.485 80.935 47.171 1.00 38.33 70 HIS B O 1
ATOM 2820 N N . HIS B 1 74 ? -2.819 80.230 48.518 1.00 37.17 71 HIS B N 1
ATOM 2821 C CA . HIS B 1 74 ? -1.721 80.749 47.664 1.00 40.19 71 HIS B CA 1
ATOM 2822 C C . HIS B 1 74 ? -1.147 79.593 46.851 1.00 38.39 71 HIS B C 1
ATOM 2823 O O . HIS B 1 74 ? -0.269 79.841 46.060 1.00 39.97 71 HIS B O 1
ATOM 2830 N N . SER B 1 75 ? -1.614 78.367 47.071 1.00 38.22 72 SER B N 1
ATOM 2831 C CA . SER B 1 75 ? -1.128 77.154 46.368 1.00 37.53 72 SER B CA 1
ATOM 2832 C C . SER B 1 75 ? -1.641 77.170 44.920 1.00 38.86 72 SER B C 1
ATOM 2833 O O . SER B 1 75 ? -2.770 77.659 44.660 1.00 38.63 72 SER B O 1
ATOM 2836 N N . SER B 1 76 ? -0.855 76.616 44.014 1.00 37.45 73 SER B N 1
ATOM 2837 C CA . SER B 1 76 ? -1.091 76.627 42.551 1.00 40.21 73 SER B CA 1
ATOM 2838 C C . SER B 1 76 ? -1.972 75.426 42.158 1.00 41.69 73 SER B C 1
ATOM 2839 O O . SER B 1 76 ? -2.676 75.529 41.149 1.00 42.38 73 SER B O 1
ATOM 2842 N N . PHE B 1 77 ? -1.980 74.349 42.952 1.00 40.22 74 PHE B N 1
ATOM 2843 C CA . PHE B 1 77 ? -2.595 73.055 42.541 1.00 40.15 74 PHE B CA 1
ATOM 2844 C C . PHE B 1 77 ? -3.593 72.590 43.598 1.00 37.67 74 PHE B C 1
ATOM 2845 O O . PHE B 1 77 ? -4.666 72.187 43.203 1.00 36.15 74 PHE B O 1
ATOM 2853 N N . HIS B 1 78 ? -3.224 72.565 44.880 1.00 35.98 75 HIS B N 1
ATOM 2854 C CA . HIS B 1 78 ? -4.059 71.975 45.956 1.00 35.24 75 HIS B CA 1
ATOM 2855 C C . HIS B 1 78 ? -3.869 72.756 47.267 1.00 34.90 75 HIS B C 1
ATOM 2856 O O . HIS B 1 78 ? -2.698 73.008 47.674 1.00 36.58 75 HIS B O 1
ATOM 2863 N N . GLU B 1 79 ? -4.963 73.153 47.903 1.00 33.36 76 GLU B N 1
ATOM 2864 C CA . GLU B 1 79 ? -4.939 74.027 49.108 1.00 33.05 76 GLU B CA 1
ATOM 2865 C C . GLU B 1 79 ? -4.983 73.253 50.437 1.00 30.91 76 GLU B C 1
ATOM 2866 O O . GLU B 1 79 ? -5.085 73.887 51.454 1.00 29.84 76 GLU B O 1
ATOM 2872 N N . GLY B 1 80 ? -4.895 71.930 50.400 1.00 28.03 77 GLY B N 1
ATOM 2873 C CA . GLY B 1 80 ? -4.951 71.055 51.585 1.00 26.45 77 GLY B CA 1
ATOM 2874 C C . GLY B 1 80 ? -3.954 71.391 52.683 1.00 25.08 77 GLY B C 1
ATOM 2875 O O . GLY B 1 80 ? -4.231 71.067 53.866 1.00 23.63 77 GLY B O 1
ATOM 2876 N N . SER B 1 81 ? -2.786 71.965 52.380 1.00 24.64 78 SER B N 1
ATOM 2877 C CA . SER B 1 81 ? -1.823 72.290 53.475 1.00 24.63 78 SER B CA 1
ATOM 2878 C C . SER B 1 81 ? -2.481 73.266 54.472 1.00 23.81 78 SER B C 1
ATOM 2879 O O . SER B 1 81 ? -1.997 73.331 55.566 1.00 22.83 78 SER B O 1
ATOM 2882 N N . ALA B 1 82 ? -3.619 73.913 54.177 1.00 23.96 79 ALA B N 1
ATOM 2883 C CA . ALA B 1 82 ? -4.332 74.776 55.155 1.00 24.39 79 ALA B CA 1
ATOM 2884 C C . ALA B 1 82 ? -4.722 73.964 56.404 1.00 24.45 79 ALA B C 1
ATOM 2885 O O . ALA B 1 82 ? -4.762 74.524 57.494 1.00 23.96 79 ALA B O 1
ATOM 2887 N N . PHE B 1 83 ? -4.853 72.634 56.284 1.00 24.30 80 PHE B N 1
ATOM 2888 C CA . PHE B 1 83 ? -5.373 71.781 57.367 1.00 24.85 80 PHE B CA 1
ATOM 2889 C C . PHE B 1 83 ? -4.207 71.226 58.168 1.00 24.03 80 PHE B C 1
ATOM 2890 O O . PHE B 1 83 ? -4.447 70.519 59.164 1.00 24.08 80 PHE B O 1
ATOM 2898 N N . ALA B 1 84 ? -2.976 71.498 57.733 1.00 22.66 81 ALA B N 1
ATOM 2899 C CA . ALA B 1 84 ? -1.773 70.849 58.288 1.00 21.86 81 ALA B CA 1
ATOM 2900 C C . ALA B 1 84 ? -1.512 71.126 59.778 1.00 21.73 81 ALA B C 1
ATOM 2901 O O . ALA B 1 84 ? -1.168 70.200 60.523 1.00 20.84 81 ALA B O 1
ATOM 2903 N N . PRO B 1 85 ? -1.515 72.372 60.309 1.00 21.06 82 PRO B N 1
ATOM 2904 C CA . PRO B 1 85 ? -0.914 72.572 61.620 1.00 21.19 82 PRO B CA 1
ATOM 2905 C C . PRO B 1 85 ? -1.469 71.670 62.741 1.00 21.27 82 PRO B C 1
ATOM 2906 O O . PRO B 1 85 ? -0.661 71.074 63.440 1.00 20.81 82 PRO B O 1
ATOM 2910 N N . PRO B 1 86 ? -2.803 71.525 62.964 1.00 21.43 83 PRO B N 1
ATOM 2911 C CA . PRO B 1 86 ? -3.352 70.698 64.045 1.00 22.27 83 PRO B CA 1
ATOM 2912 C C . PRO B 1 86 ? -2.996 69.216 63.882 1.00 22.39 83 PRO B C 1
ATOM 2913 O O . PRO B 1 86 ? -2.795 68.547 64.888 1.00 23.19 83 PRO B O 1
ATOM 2917 N N . ARG B 1 87 ? -2.851 68.764 62.643 1.00 22.89 84 ARG B N 1
ATOM 2918 C CA A ARG B 1 87 ? -2.433 67.361 62.334 0.50 23.93 84 ARG B CA 1
ATOM 2919 C CA B ARG B 1 87 ? -2.426 67.364 62.321 0.50 24.07 84 ARG B CA 1
ATOM 2920 C C . ARG B 1 87 ? -0.969 67.193 62.753 1.00 23.71 84 ARG B C 1
ATOM 2921 O O . ARG B 1 87 ? -0.661 66.199 63.351 1.00 22.10 84 ARG B O 1
ATOM 2936 N N . ILE B 1 88 ? -0.143 68.198 62.486 1.00 24.05 85 ILE B N 1
ATOM 2937 C CA . ILE B 1 88 ? 1.292 68.128 62.909 1.00 24.85 85 ILE B CA 1
ATOM 2938 C C . ILE B 1 88 ? 1.383 68.137 64.441 1.00 24.67 85 ILE B C 1
ATOM 2939 O O . ILE B 1 88 ? 2.030 67.221 64.985 1.00 25.52 85 ILE B O 1
ATOM 2944 N N . ARG B 1 89 ? 0.703 69.031 65.150 1.00 24.94 86 ARG B N 1
ATOM 2945 C CA . ARG B 1 89 ? 0.785 68.985 66.641 1.00 24.73 86 ARG B CA 1
ATOM 2946 C C . ARG B 1 89 ? 0.336 67.617 67.164 1.00 24.62 86 ARG B C 1
ATOM 2947 O O . ARG B 1 89 ? 0.894 67.115 68.125 1.00 24.03 86 ARG B O 1
ATOM 2955 N N . GLU B 1 90 ? -0.750 67.095 66.671 1.00 24.78 87 GLU B N 1
ATOM 2956 C CA . GLU B 1 90 ? -1.206 65.793 67.187 1.00 25.93 87 GLU B CA 1
ATOM 2957 C C . GLU B 1 90 ? -0.086 64.762 66.964 1.00 24.75 87 GLU B C 1
ATOM 2958 O O . GLU B 1 90 ? 0.103 63.911 67.806 1.00 24.10 87 GLU B O 1
ATOM 2964 N N . ALA B 1 91 ? 0.543 64.728 65.785 1.00 24.08 88 ALA B N 1
ATOM 2965 C CA . ALA B 1 91 ? 1.590 63.730 65.509 1.00 24.76 88 ALA B CA 1
ATOM 2966 C C . ALA B 1 91 ? 2.830 63.984 66.383 1.00 25.52 88 ALA B C 1
ATOM 2967 O O . ALA B 1 91 ? 3.466 63.026 66.751 1.00 24.72 88 ALA B O 1
ATOM 2969 N N . ILE B 1 92 ? 3.164 65.232 66.721 1.00 26.78 89 ILE B N 1
ATOM 2970 C CA . ILE B 1 92 ? 4.315 65.501 67.613 1.00 29.05 89 ILE B CA 1
ATOM 2971 C C . ILE B 1 92 ? 4.068 64.773 68.922 1.00 32.64 89 ILE B C 1
ATOM 2972 O O . ILE B 1 92 ? 5.026 64.247 69.493 1.00 31.43 89 ILE B O 1
ATOM 2977 N N . TRP B 1 93 ? 2.836 64.897 69.401 1.00 37.57 90 TRP B N 1
ATOM 2978 C CA . TRP B 1 93 ? 2.387 64.471 70.737 1.00 41.52 90 TRP B CA 1
ATOM 2979 C C . TRP B 1 93 ? 1.667 63.111 70.576 1.00 47.02 90 TRP B C 1
ATOM 2980 O O . TRP B 1 93 ? 0.871 62.819 71.425 1.00 53.21 90 TRP B O 1
ATOM 2991 N N . CYS B 1 94 ? 2.068 62.242 69.603 1.00 51.34 91 CYS B N 1
ATOM 2992 C CA . CYS B 1 94 ? 1.403 60.956 69.180 1.00 55.51 91 CYS B CA 1
ATOM 2993 C C . CYS B 1 94 ? 1.821 59.718 70.005 1.00 61.63 91 CYS B C 1
ATOM 2994 O O . CYS B 1 94 ? 3.044 59.529 70.261 1.00 62.03 91 CYS B O 1
ATOM 2997 N N . ASP B 1 95 ? 0.875 58.828 70.307 1.00 61.45 92 ASP B N 1
ATOM 2998 C CA . ASP B 1 95 ? 1.076 57.695 71.257 1.00 66.05 92 ASP B CA 1
ATOM 2999 C C . ASP B 1 95 ? 2.183 56.701 70.859 1.00 67.60 92 ASP B C 1
ATOM 3000 O O . ASP B 1 95 ? 2.694 56.023 71.767 1.00 75.49 92 ASP B O 1
ATOM 3005 N N . SER B 1 96 ? 2.523 56.594 69.575 1.00 61.66 93 SER B N 1
ATOM 3006 C CA . SER B 1 96 ? 3.458 55.551 69.062 1.00 59.99 93 SER B CA 1
ATOM 3007 C C . SER B 1 96 ? 4.932 55.987 69.254 1.00 53.78 93 SER B C 1
ATOM 3008 O O . SER B 1 96 ? 5.822 55.118 69.128 1.00 51.81 93 SER B O 1
ATOM 3011 N N . THR B 1 97 ? 5.165 57.265 69.595 1.00 50.71 94 THR B N 1
ATOM 3012 C CA . THR B 1 97 ? 6.479 57.954 69.664 1.00 51.65 94 THR B CA 1
ATOM 3013 C C . THR B 1 97 ? 6.856 58.230 71.134 1.00 51.77 94 THR B C 1
ATOM 3014 O O . THR B 1 97 ? 5.923 58.520 71.910 1.00 55.95 94 THR B O 1
ATOM 3018 N N . ASN B 1 98 ? 8.123 58.137 71.565 1.00 47.11 95 ASN B N 1
ATOM 3019 C CA . ASN B 1 98 ? 8.484 58.700 72.900 1.00 49.16 95 ASN B CA 1
ATOM 3020 C C . ASN B 1 98 ? 8.667 60.198 72.677 1.00 45.29 95 ASN B C 1
ATOM 3021 O O . ASN B 1 98 ? 8.487 60.645 71.557 1.00 43.63 95 ASN B O 1
ATOM 3026 N N . SER B 1 99 ? 8.965 60.933 73.727 1.00 46.11 96 SER B N 1
ATOM 3027 C CA . SER B 1 99 ? 9.073 62.403 73.691 1.00 46.37 96 SER B CA 1
ATOM 3028 C C . SER B 1 99 ? 10.548 62.827 73.705 1.00 42.63 96 SER B C 1
ATOM 3029 O O . SER B 1 99 ? 10.789 63.947 74.130 1.00 41.80 96 SER B O 1
ATOM 3032 N N . THR B 1 100 ? 11.477 61.992 73.222 1.00 40.49 97 THR B N 1
ATOM 3033 C CA . THR B 1 100 ? 12.924 62.359 73.093 1.00 41.15 97 THR B CA 1
ATOM 3034 C C . THR B 1 100 ? 13.328 62.533 71.614 1.00 38.12 97 THR B C 1
ATOM 3035 O O . THR B 1 100 ? 13.045 61.652 70.815 1.00 39.03 97 THR B O 1
ATOM 3039 N N . THR B 1 101 ? 13.971 63.656 71.273 1.00 35.72 98 THR B N 1
ATOM 3040 C CA . THR B 1 101 ? 14.531 63.924 69.940 1.00 34.19 98 THR B CA 1
ATOM 3041 C C . THR B 1 101 ? 15.740 63.012 69.751 1.00 33.85 98 THR B C 1
ATOM 3042 O O . THR B 1 101 ? 16.186 62.442 70.721 1.00 31.19 98 THR B O 1
ATOM 3046 N N . GLU B 1 102 ? 16.191 62.895 68.508 1.00 34.98 99 GLU B N 1
ATOM 3047 C CA . GLU B 1 102 ? 17.220 61.929 68.072 1.00 37.57 99 GLU B CA 1
ATOM 3048 C C . GLU B 1 102 ? 18.479 62.187 68.885 1.00 38.59 99 GLU B C 1
ATOM 3049 O O . GLU B 1 102 ? 19.106 61.181 69.324 1.00 38.07 99 GLU B O 1
ATOM 3055 N N . GLU B 1 103 ? 18.798 63.465 69.126 1.00 38.93 100 GLU B N 1
ATOM 3056 C CA . GLU B 1 103 ? 20.035 63.824 69.864 1.00 42.70 100 GLU B CA 1
ATOM 3057 C C . GLU B 1 103 ? 19.803 64.063 71.363 1.00 41.72 100 GLU B C 1
ATOM 3058 O O . GLU B 1 103 ? 20.703 64.634 71.971 1.00 45.55 100 GLU B O 1
ATOM 3064 N N . GLY B 1 104 ? 18.719 63.555 71.946 1.00 39.03 101 GLY B N 1
ATOM 3065 C CA . GLY B 1 104 ? 18.565 63.419 73.403 1.00 39.63 101 GLY B CA 1
ATOM 3066 C C . GLY B 1 104 ? 17.722 64.492 74.061 1.00 39.28 101 GLY B C 1
ATOM 3067 O O . GLY B 1 104 ? 17.608 64.416 75.279 1.00 39.97 101 GLY B O 1
ATOM 3068 N N . LYS B 1 105 ? 17.139 65.453 73.341 1.00 38.26 102 LYS B N 1
ATOM 3069 C CA . LYS B 1 105 ? 16.316 66.498 74.016 1.00 38.56 102 LYS B CA 1
ATOM 3070 C C . LYS B 1 105 ? 14.914 65.947 74.376 1.00 38.86 102 LYS B C 1
ATOM 3071 O O . LYS B 1 105 ? 14.350 65.097 73.648 1.00 37.68 102 LYS B O 1
ATOM 3077 N N . ASN B 1 106 ? 14.374 66.385 75.506 1.00 38.52 103 ASN B N 1
ATOM 3078 C CA . ASN B 1 106 ? 13.065 65.929 76.045 1.00 40.09 103 ASN B CA 1
ATOM 3079 C C . ASN B 1 106 ? 11.944 66.917 75.637 1.00 39.18 103 ASN B C 1
ATOM 3080 O O . ASN B 1 106 ? 11.797 68.021 76.231 1.00 36.93 103 ASN B O 1
ATOM 3085 N N . LEU B 1 107 ? 11.081 66.488 74.717 1.00 38.34 104 LEU B N 1
ATOM 3086 C CA . LEU B 1 107 ? 9.930 67.288 74.220 1.00 38.38 104 LEU B CA 1
ATOM 3087 C C . LEU B 1 107 ? 8.889 67.526 75.328 1.00 40.08 104 LEU B C 1
ATOM 3088 O O . LEU B 1 107 ? 8.139 68.508 75.219 1.00 43.62 104 LEU B O 1
ATOM 3093 N N . ARG B 1 108 ? 8.845 66.703 76.374 1.00 41.32 105 ARG B N 1
ATOM 3094 C CA . ARG B 1 108 ? 8.032 66.978 77.595 1.00 42.14 105 ARG B CA 1
ATOM 3095 C C . ARG B 1 108 ? 8.518 68.238 78.315 1.00 40.01 105 ARG B C 1
ATOM 3096 O O . ARG B 1 108 ? 7.725 68.843 79.039 1.00 42.05 105 ARG B O 1
ATOM 3104 N N . ASP B 1 109 ? 9.781 68.607 78.197 1.00 36.97 106 ASP B N 1
ATOM 3105 C CA . ASP B 1 109 ? 10.225 69.886 78.780 1.00 35.45 106 ASP B CA 1
ATOM 3106 C C . ASP B 1 109 ? 9.641 71.012 77.924 1.00 35.09 106 ASP B C 1
ATOM 3107 O O . ASP B 1 109 ? 9.953 71.109 76.756 1.00 35.23 106 ASP B O 1
ATOM 3112 N N . PRO B 1 110 ? 8.768 71.904 78.456 1.00 35.14 107 PRO B N 1
ATOM 3113 C CA . PRO B 1 110 ? 8.258 73.043 77.707 1.00 35.70 107 PRO B CA 1
ATOM 3114 C C . PRO B 1 110 ? 9.325 73.998 77.179 1.00 34.63 107 PRO B C 1
ATOM 3115 O O . PRO B 1 110 ? 9.047 74.722 76.239 1.00 35.41 107 PRO B O 1
ATOM 3119 N N . ARG B 1 111 ? 10.517 73.957 77.749 1.00 33.38 108 ARG B N 1
ATOM 3120 C CA . ARG B 1 111 ? 11.595 74.875 77.336 1.00 34.31 108 ARG B CA 1
ATOM 3121 C C . ARG B 1 111 ? 12.174 74.358 76.021 1.00 31.66 108 ARG B C 1
ATOM 3122 O O . ARG B 1 111 ? 12.826 75.081 75.345 1.00 31.34 108 ARG B O 1
ATOM 3130 N N . VAL B 1 112 ? 11.934 73.102 75.700 1.00 31.33 109 VAL B N 1
ATOM 3131 C CA . VAL B 1 112 ? 12.380 72.514 74.412 1.00 30.94 109 VAL B CA 1
ATOM 3132 C C . VAL B 1 112 ? 11.365 72.834 73.320 1.00 28.58 109 VAL B C 1
ATOM 3133 O O . VAL B 1 112 ? 11.778 73.136 72.207 1.00 27.43 109 VAL B O 1
ATOM 3137 N N . ILE B 1 113 ? 10.078 72.704 73.604 1.00 28.62 110 ILE B N 1
ATOM 3138 C CA . ILE B 1 113 ? 9.044 72.982 72.564 1.00 28.29 110 ILE B CA 1
ATOM 3139 C C . ILE B 1 113 ? 7.717 73.315 73.232 1.00 29.17 110 ILE B C 1
ATOM 3140 O O . ILE B 1 113 ? 7.360 72.695 74.236 1.00 29.32 110 ILE B O 1
ATOM 3145 N N . THR B 1 114 ? 7.021 74.303 72.683 1.00 28.89 111 THR B N 1
ATOM 3146 C CA . THR B 1 114 ? 5.723 74.708 73.226 1.00 28.50 111 THR B CA 1
ATOM 3147 C C . THR B 1 114 ? 4.820 75.121 72.059 1.00 27.34 111 THR B C 1
ATOM 3148 O O . THR B 1 114 ? 5.324 75.698 71.083 1.00 26.24 111 THR B O 1
ATOM 3152 N N . ASN B 1 115 ? 3.513 74.970 72.232 1.00 27.82 112 ASN B N 1
ATOM 3153 C CA . ASN B 1 115 ? 2.510 75.449 71.253 1.00 27.81 112 ASN B CA 1
ATOM 3154 C C . ASN B 1 115 ? 2.046 76.848 71.646 1.00 27.87 112 ASN B C 1
ATOM 3155 O O . ASN B 1 115 ? 1.648 77.010 72.772 1.00 28.09 112 ASN B O 1
ATOM 3160 N N . VAL B 1 116 ? 2.033 77.799 70.736 1.00 28.62 113 VAL B N 1
ATOM 3161 C CA . VAL B 1 116 ? 1.389 79.121 70.960 1.00 30.12 113 VAL B CA 1
ATOM 3162 C C . VAL B 1 116 ? -0.019 79.027 70.369 1.00 30.50 113 VAL B C 1
ATOM 3163 O O . VAL B 1 116 ? -0.977 79.037 71.141 1.00 29.37 113 VAL B O 1
ATOM 3167 N N . GLY B 1 117 ? -0.134 78.773 69.062 1.00 30.36 114 GLY B N 1
ATOM 3168 C CA . GLY B 1 117 ? -1.433 78.467 68.438 1.00 29.94 114 GLY B CA 1
ATOM 3169 C C . GLY B 1 117 ? -1.481 78.865 66.979 1.00 29.47 114 GLY B C 1
ATOM 3170 O O . GLY B 1 117 ? -0.432 79.018 66.398 1.00 28.32 114 GLY B O 1
ATOM 3171 N N . ASP B 1 118 ? -2.685 78.952 66.418 1.00 29.02 115 ASP B N 1
ATOM 3172 C CA . ASP B 1 118 ? -2.923 79.111 64.988 1.00 30.10 115 ASP B CA 1
ATOM 3173 C C . ASP B 1 118 ? -3.450 80.528 64.799 1.00 31.70 115 ASP B C 1
ATOM 3174 O O . ASP B 1 118 ? -4.345 80.934 65.542 1.00 30.96 115 ASP B O 1
ATOM 3179 N N . VAL B 1 119 ? -2.880 81.260 63.856 1.00 32.33 116 VAL B N 1
ATOM 3180 C CA . VAL B 1 119 ? -3.536 82.465 63.285 1.00 33.73 116 VAL B CA 1
ATOM 3181 C C . VAL B 1 119 ? -4.787 81.993 62.544 1.00 34.67 116 VAL B C 1
ATOM 3182 O O . VAL B 1 119 ? -4.649 81.237 61.585 1.00 32.30 116 VAL B O 1
ATOM 3186 N N . PRO B 1 120 ? -5.990 82.491 62.925 1.00 31.22 117 PRO B N 1
ATOM 3187 C CA . PRO B 1 120 ? -7.267 82.105 62.307 1.00 30.98 117 PRO B CA 1
ATOM 3188 C C . PRO B 1 120 ? -7.514 82.732 60.929 1.00 32.32 117 PRO B C 1
ATOM 3189 O O . PRO B 1 120 ? -8.343 83.683 60.741 1.00 31.17 117 PRO B O 1
ATOM 3193 N N . ILE B 1 121 ? -6.792 82.173 59.956 1.00 31.45 118 ILE B N 1
ATOM 3194 C CA . ILE B 1 121 ? -6.703 82.687 58.567 1.00 31.34 118 ILE B CA 1
ATOM 3195 C C . ILE B 1 121 ? -8.113 82.728 57.948 1.00 32.13 118 ILE B C 1
ATOM 3196 O O . ILE B 1 121 ? -8.506 83.786 57.393 1.00 31.48 118 ILE B O 1
ATOM 3201 N N . GLU B 1 122 ? -8.825 81.602 58.013 1.00 31.81 119 GLU B N 1
ATOM 3202 C CA . GLU B 1 122 ? -10.163 81.429 57.390 1.00 33.19 119 GLU B CA 1
ATOM 3203 C C . GLU B 1 122 ? -11.099 82.539 57.897 1.00 33.50 119 GLU B C 1
ATOM 3204 O O . GLU B 1 122 ? -11.717 83.229 57.077 1.00 36.25 119 GLU B O 1
ATOM 3210 N N . GLU B 1 123 ? -11.246 82.705 59.199 1.00 32.81 120 GLU B N 1
ATOM 3211 C CA . GLU B 1 123 ? -12.175 83.716 59.782 1.00 34.80 120 GLU B CA 1
ATOM 3212 C C . GLU B 1 123 ? -11.786 85.158 59.391 1.00 33.09 120 GLU B C 1
ATOM 3213 O O . GLU B 1 123 ? -12.692 86.001 59.119 1.00 32.89 120 GLU B O 1
ATOM 3219 N N . ILE B 1 124 ? -10.502 85.435 59.293 1.00 32.42 121 ILE B N 1
ATOM 3220 C CA . ILE B 1 124 ? -10.015 86.765 58.852 1.00 34.76 121 ILE B CA 1
ATOM 3221 C C . ILE B 1 124 ? -10.302 86.963 57.367 1.00 37.04 121 ILE B C 1
ATOM 3222 O O . ILE B 1 124 ? -10.853 88.037 57.026 1.00 36.29 121 ILE B O 1
ATOM 3227 N N . ARG B 1 125 ? -9.918 86.014 56.514 1.00 38.57 122 ARG B N 1
ATOM 3228 C CA . ARG B 1 125 ? -10.209 86.112 55.055 1.00 39.85 122 ARG B CA 1
ATOM 3229 C C . ARG B 1 125 ? -11.719 86.331 54.936 1.00 40.08 122 ARG B C 1
ATOM 3230 O O . ARG B 1 125 ? -12.134 87.178 54.154 1.00 40.46 122 ARG B O 1
ATOM 3238 N N . ASP B 1 126 ? -12.513 85.585 55.699 1.00 40.42 123 ASP B N 1
ATOM 3239 C CA . ASP B 1 126 ? -14.000 85.664 55.624 1.00 42.70 123 ASP B CA 1
ATOM 3240 C C . ASP B 1 126 ? -14.529 87.057 56.042 1.00 42.15 123 ASP B C 1
ATOM 3241 O O . ASP B 1 126 ? -15.716 87.231 55.941 1.00 46.60 123 ASP B O 1
ATOM 3246 N N . CYS B 1 127 ? -13.723 87.988 56.550 1.00 41.79 124 CYS B N 1
ATOM 3247 C CA . CYS B 1 127 ? -14.120 89.402 56.825 1.00 41.40 124 CYS B CA 1
ATOM 3248 C C . CYS B 1 127 ? -13.815 90.281 55.614 1.00 42.52 124 CYS B C 1
ATOM 3249 O O . CYS B 1 127 ? -13.994 91.519 55.708 1.00 41.20 124 CYS B O 1
ATOM 3252 N N . GLY B 1 128 ? -13.284 89.656 54.565 1.00 43.08 125 GLY B N 1
ATOM 3253 C CA . GLY B 1 128 ? -12.950 90.286 53.279 1.00 43.28 125 GLY B CA 1
ATOM 3254 C C . GLY B 1 128 ? -11.604 90.956 53.315 1.00 43.25 125 GLY B C 1
ATOM 3255 O O . GLY B 1 128 ? -11.396 91.848 52.500 1.00 46.10 125 GLY B O 1
ATOM 3256 N N . VAL B 1 129 ? -10.692 90.500 54.174 1.00 43.22 126 VAL B N 1
ATOM 3257 C CA . VAL B 1 129 ? -9.320 91.070 54.272 1.00 43.38 126 VAL B CA 1
ATOM 3258 C C . VAL B 1 129 ? -8.513 90.654 53.031 1.00 43.56 126 VAL B C 1
ATOM 3259 O O . VAL B 1 129 ? -8.554 89.482 52.671 1.00 44.80 126 VAL B O 1
ATOM 3263 N N . ASP B 1 130 ? -7.766 91.578 52.433 1.00 44.22 127 ASP B N 1
ATOM 3264 C CA . ASP B 1 130 ? -6.961 91.338 51.203 1.00 45.09 127 ASP B CA 1
ATOM 3265 C C . ASP B 1 130 ? -5.657 90.659 51.628 1.00 44.42 127 ASP B C 1
ATOM 3266 O O . ASP B 1 130 ? -5.335 90.704 52.841 1.00 43.71 127 ASP B O 1
ATOM 3271 N N . ASP B 1 131 ? -4.936 90.065 50.674 1.00 43.01 128 ASP B N 1
ATOM 3272 C CA . ASP B 1 131 ? -3.723 89.257 50.955 1.00 42.79 128 ASP B CA 1
ATOM 3273 C C . ASP B 1 131 ? -2.569 90.103 51.499 1.00 40.65 128 ASP B C 1
ATOM 3274 O O . ASP B 1 131 ? -1.787 89.566 52.251 1.00 38.99 128 ASP B O 1
ATOM 3279 N N . LYS B 1 132 ? -2.479 91.381 51.158 1.00 43.02 129 LYS B N 1
ATOM 3280 C CA . LYS B 1 132 ? -1.415 92.274 51.691 1.00 44.48 129 LYS B CA 1
ATOM 3281 C C . LYS B 1 132 ? -1.642 92.427 53.191 1.00 42.69 129 LYS B C 1
ATOM 3282 O O . LYS B 1 132 ? -0.699 92.249 53.953 1.00 44.79 129 LYS B O 1
ATOM 3288 N N . ARG B 1 133 ? -2.873 92.675 53.623 1.00 42.60 130 ARG B N 1
ATOM 3289 C CA . ARG B 1 133 ? -3.176 92.872 55.060 1.00 41.73 130 ARG B CA 1
ATOM 3290 C C . ARG B 1 133 ? -3.090 91.497 55.727 1.00 38.18 130 ARG B C 1
ATOM 3291 O O . ARG B 1 133 ? -2.543 91.381 56.817 1.00 37.61 130 ARG B O 1
ATOM 3299 N N . LEU B 1 134 ? -3.526 90.442 55.066 1.00 36.23 131 LEU B N 1
ATOM 3300 C CA . LEU B 1 134 ? -3.329 89.083 55.644 1.00 36.21 131 LEU B CA 1
ATOM 3301 C C . LEU B 1 134 ? -1.845 88.822 55.987 1.00 34.90 131 LEU B C 1
ATOM 3302 O O . LEU B 1 134 ? -1.532 88.317 57.064 1.00 34.25 131 LEU B O 1
ATOM 3307 N N . ALA B 1 135 ? -0.936 89.104 55.052 1.00 35.44 132 ALA B N 1
ATOM 3308 C CA . ALA B 1 135 ? 0.523 88.955 55.238 1.00 34.52 132 ALA B CA 1
ATOM 3309 C C . ALA B 1 135 ? 0.980 89.786 56.451 1.00 34.50 132 ALA B C 1
ATOM 3310 O O . ALA B 1 135 ? 1.757 89.269 57.261 1.00 33.52 132 ALA B O 1
ATOM 3312 N N . ASN B 1 136 ? 0.461 91.005 56.576 1.00 35.11 133 ASN B N 1
ATOM 3313 C CA . ASN B 1 136 ? 0.787 91.905 57.706 1.00 35.22 133 ASN B CA 1
ATOM 3314 C C . ASN B 1 136 ? 0.376 91.238 59.018 1.00 33.64 133 ASN B C 1
ATOM 3315 O O . ASN B 1 136 ? 1.114 91.303 59.963 1.00 30.69 133 ASN B O 1
ATOM 3320 N N . VAL B 1 137 ? -0.788 90.602 59.036 1.00 33.97 134 VAL B N 1
ATOM 3321 C CA . VAL B 1 137 ? -1.305 89.932 60.258 1.00 33.80 134 VAL B CA 1
ATOM 3322 C C . VAL B 1 137 ? -0.398 88.737 60.598 1.00 32.49 134 VAL B C 1
ATOM 3323 O O . VAL B 1 137 ? -0.148 88.503 61.800 1.00 30.36 134 VAL B O 1
ATOM 3327 N N . ILE B 1 138 ? 0.115 88.022 59.600 1.00 32.39 135 ILE B N 1
ATOM 3328 C CA . ILE B 1 138 ? 1.038 86.873 59.853 1.00 32.43 135 ILE B CA 1
ATOM 3329 C C . ILE B 1 138 ? 2.341 87.415 60.471 1.00 32.51 135 ILE B C 1
ATOM 3330 O O . ILE B 1 138 ? 2.856 86.825 61.456 1.00 31.56 135 ILE B O 1
ATOM 3335 N N . SER B 1 139 ? 2.845 88.531 59.951 1.00 33.27 136 SER B N 1
ATOM 3336 C CA . SER B 1 139 ? 4.090 89.182 60.460 1.00 34.24 136 SER B CA 1
ATOM 3337 C C . SER B 1 139 ? 3.890 89.593 61.927 1.00 34.16 136 SER B C 1
ATOM 3338 O O . SER B 1 139 ? 4.814 89.372 62.742 1.00 32.42 136 SER B O 1
ATOM 3341 N N . GLU B 1 140 ? 2.785 90.293 62.230 1.00 34.35 137 GLU B N 1
ATOM 3342 C CA . GLU B 1 140 ? 2.504 90.755 63.618 1.00 33.79 137 GLU B CA 1
ATOM 3343 C C . GLU B 1 140 ? 2.487 89.535 64.526 1.00 31.74 137 GLU B C 1
ATOM 3344 O O . GLU B 1 140 ? 3.121 89.573 65.569 1.00 29.85 137 GLU B O 1
ATOM 3350 N N . SER B 1 141 ? 1.839 88.446 64.103 1.00 30.49 138 SER B N 1
ATOM 3351 C CA . SER B 1 141 ? 1.806 87.175 64.860 1.00 30.32 138 SER B CA 1
ATOM 3352 C C . SER B 1 141 ? 3.220 86.727 65.207 1.00 29.81 138 SER B C 1
ATOM 3353 O O . SER B 1 141 ? 3.491 86.476 66.404 1.00 29.56 138 SER B O 1
ATOM 3356 N N . VAL B 1 142 ? 4.099 86.681 64.219 1.00 29.19 139 VAL B N 1
ATOM 3357 C CA . VAL B 1 142 ? 5.518 86.283 64.435 1.00 30.22 139 VAL B CA 1
ATOM 3358 C C . VAL B 1 142 ? 6.152 87.202 65.473 1.00 29.92 139 VAL B C 1
ATOM 3359 O O . VAL B 1 142 ? 6.773 86.678 66.377 1.00 29.27 139 VAL B O 1
ATOM 3363 N N . LYS B 1 143 ? 5.898 88.510 65.391 1.00 31.25 140 LYS B N 1
ATOM 3364 C CA . LYS B 1 143 ? 6.551 89.529 66.252 1.00 32.50 140 LYS B CA 1
ATOM 3365 C C . LYS B 1 143 ? 6.081 89.364 67.700 1.00 32.76 140 LYS B C 1
ATOM 3366 O O . LYS B 1 143 ? 6.935 89.520 68.620 1.00 32.30 140 LYS B O 1
ATOM 3372 N N . LEU B 1 144 ? 4.791 89.045 67.884 1.00 32.16 141 LEU B N 1
ATOM 3373 C CA . LEU B 1 144 ? 4.187 88.784 69.205 1.00 32.96 141 LEU B CA 1
ATOM 3374 C C . LEU B 1 144 ? 4.892 87.576 69.853 1.00 33.06 141 LEU B C 1
ATOM 3375 O O . LEU B 1 144 ? 5.144 87.683 71.056 1.00 32.50 141 LEU B O 1
ATOM 3380 N N . VAL B 1 145 ? 5.294 86.533 69.107 1.00 33.02 142 VAL B N 1
ATOM 3381 C CA . VAL B 1 145 ? 6.061 85.385 69.708 1.00 33.67 142 VAL B CA 1
ATOM 3382 C C . VAL B 1 145 ? 7.488 85.853 70.052 1.00 34.47 142 VAL B C 1
ATOM 3383 O O . VAL B 1 145 ? 8.001 85.605 71.162 1.00 35.16 142 VAL B O 1
ATOM 3387 N N . MET B 1 146 ? 8.092 86.601 69.153 1.00 35.96 143 MET B N 1
ATOM 3388 C CA . MET B 1 146 ? 9.507 87.009 69.279 1.00 35.68 143 MET B CA 1
ATOM 3389 C C . MET B 1 146 ? 9.639 87.956 70.463 1.00 36.85 143 MET B C 1
ATOM 3390 O O . MET B 1 146 ? 10.714 87.908 71.106 1.00 36.35 143 MET B O 1
ATOM 3395 N N . ASP B 1 147 ? 8.598 88.744 70.728 1.00 36.34 144 ASP B N 1
ATOM 3396 C CA . ASP B 1 147 ? 8.631 89.748 71.814 1.00 39.50 144 ASP B CA 1
ATOM 3397 C C . ASP B 1 147 ? 8.635 89.045 73.159 1.00 41.51 144 ASP B C 1
ATOM 3398 O O . ASP B 1 147 ? 9.005 89.727 74.138 1.00 42.10 144 ASP B O 1
ATOM 3403 N N . GLU B 1 148 ? 8.182 87.785 73.215 1.00 36.82 145 GLU B N 1
ATOM 3404 C CA . GLU B 1 148 ? 8.152 87.001 74.467 1.00 38.38 145 GLU B CA 1
ATOM 3405 C C . GLU B 1 148 ? 9.394 86.121 74.600 1.00 37.25 145 GLU B C 1
ATOM 3406 O O . GLU B 1 148 ? 9.227 84.926 74.662 1.00 35.52 145 GLU B O 1
ATOM 3412 N N . ASP B 1 149 ? 10.566 86.733 74.783 1.00 40.16 146 ASP B N 1
ATOM 3413 C CA . ASP B 1 149 ? 11.815 85.948 74.951 1.00 41.22 146 ASP B CA 1
ATOM 3414 C C . ASP B 1 149 ? 11.619 85.061 76.183 1.00 37.99 146 ASP B C 1
ATOM 3415 O O . ASP B 1 149 ? 11.072 85.557 77.176 1.00 37.48 146 ASP B O 1
ATOM 3420 N N . PRO B 1 150 ? 12.018 83.773 76.164 1.00 36.72 147 PRO B N 1
ATOM 3421 C CA . PRO B 1 150 ? 13.005 83.253 75.224 1.00 34.74 147 PRO B CA 1
ATOM 3422 C C . PRO B 1 150 ? 12.356 82.536 74.030 1.00 35.35 147 PRO B C 1
ATOM 3423 O O . PRO B 1 150 ? 13.028 81.746 73.407 1.00 33.94 147 PRO B O 1
ATOM 3427 N N . LEU B 1 151 ? 11.068 82.792 73.779 1.00 33.89 148 LEU B N 1
ATOM 3428 C CA . LEU B 1 151 ? 10.336 82.100 72.687 1.00 33.74 148 LEU B CA 1
ATOM 3429 C C . LEU B 1 151 ? 10.972 82.467 71.354 1.00 32.83 148 LEU B C 1
ATOM 3430 O O . LEU B 1 151 ? 11.290 83.671 71.134 1.00 32.67 148 LEU B O 1
ATOM 3435 N N . ARG B 1 152 ? 11.067 81.482 70.469 1.00 30.91 149 ARG B N 1
ATOM 3436 C CA . ARG B 1 152 ? 11.532 81.634 69.072 1.00 30.55 149 ARG B CA 1
ATOM 3437 C C . ARG B 1 152 ? 10.504 80.936 68.160 1.00 30.24 149 ARG B C 1
ATOM 3438 O O . ARG B 1 152 ? 10.133 79.802 68.437 1.00 27.43 149 ARG B O 1
ATOM 3446 N N . PRO B 1 153 ? 10.051 81.613 67.097 1.00 29.41 150 PRO B N 1
ATOM 3447 C CA . PRO B 1 153 ? 8.962 81.139 66.243 1.00 29.67 150 PRO B CA 1
ATOM 3448 C C . PRO B 1 153 ? 9.357 79.970 65.334 1.00 28.33 150 PRO B C 1
ATOM 3449 O O . PRO B 1 153 ? 10.265 80.119 64.503 1.00 27.21 150 PRO B O 1
ATOM 3453 N N . LEU B 1 154 ? 8.716 78.832 65.568 1.00 27.65 151 LEU B N 1
ATOM 3454 C CA . LEU B 1 154 ? 8.730 77.658 64.654 1.00 26.53 151 LEU B CA 1
ATOM 3455 C C . LEU B 1 154 ? 7.323 77.609 64.016 1.00 25.14 151 LEU B C 1
ATOM 3456 O O . LEU B 1 154 ? 6.357 77.240 64.647 1.00 23.33 151 LEU B O 1
ATOM 3461 N N . VAL B 1 155 ? 7.209 78.169 62.815 1.00 25.54 152 VAL B N 1
ATOM 3462 C CA . VAL B 1 155 ? 5.920 78.316 62.108 1.00 25.35 152 VAL B CA 1
ATOM 3463 C C . VAL B 1 155 ? 5.502 76.985 61.472 1.00 24.72 152 VAL B C 1
ATOM 3464 O O . VAL B 1 155 ? 6.335 76.325 60.775 1.00 24.84 152 VAL B O 1
ATOM 3468 N N . LEU B 1 156 ? 4.238 76.604 61.646 1.00 24.35 153 LEU B N 1
ATOM 3469 C CA . LEU B 1 156 ? 3.671 75.442 60.897 1.00 24.41 153 LEU B CA 1
ATOM 3470 C C . LEU B 1 156 ? 2.738 75.953 59.807 1.00 24.65 153 LEU B C 1
ATOM 3471 O O . LEU B 1 156 ? 1.782 76.732 60.151 1.00 23.95 153 LEU B O 1
ATOM 3476 N N . GLY B 1 157 ? 3.091 75.650 58.540 1.00 24.35 154 GLY B N 1
ATOM 3477 C CA . GLY B 1 157 ? 2.229 75.962 57.383 1.00 23.35 154 GLY B CA 1
ATOM 3478 C C . GLY B 1 157 ? 1.251 74.815 57.207 1.00 23.24 154 GLY B C 1
ATOM 3479 O O . GLY B 1 157 ? 1.359 73.772 57.865 1.00 21.35 154 GLY B O 1
ATOM 3480 N N . GLY B 1 158 ? 0.332 75.003 56.267 1.00 23.23 155 GLY B N 1
ATOM 3481 C CA . GLY B 1 158 ? 0.339 76.171 55.420 1.00 24.06 155 GLY B CA 1
ATOM 3482 C C . GLY B 1 158 ? 1.201 75.955 54.199 1.00 24.09 155 GLY B C 1
ATOM 3483 O O . GLY B 1 158 ? 2.177 75.204 54.269 1.00 25.15 155 GLY B O 1
ATOM 3484 N N . ASP B 1 159 ? 0.868 76.623 53.109 1.00 25.73 156 ASP B N 1
ATOM 3485 C CA . ASP B 1 159 ? 1.689 76.606 51.868 1.00 25.53 156 ASP B CA 1
ATOM 3486 C C . ASP B 1 159 ? 2.873 77.555 52.011 1.00 26.51 156 ASP B C 1
ATOM 3487 O O . ASP B 1 159 ? 2.986 78.318 53.019 1.00 27.84 156 ASP B O 1
ATOM 3492 N N . HIS B 1 160 ? 3.795 77.486 51.059 1.00 26.66 157 HIS B N 1
ATOM 3493 C CA . HIS B 1 160 ? 5.123 78.055 51.264 1.00 27.89 157 HIS B CA 1
ATOM 3494 C C . HIS B 1 160 ? 5.054 79.582 51.240 1.00 27.29 157 HIS B C 1
ATOM 3495 O O . HIS B 1 160 ? 6.028 80.145 51.662 1.00 29.79 157 HIS B O 1
ATOM 3502 N N . SER B 1 161 ? 3.958 80.209 50.817 1.00 27.50 158 SER B N 1
ATOM 3503 C CA . SER B 1 161 ? 3.812 81.693 50.687 1.00 28.03 158 SER B CA 1
ATOM 3504 C C . SER B 1 161 ? 4.102 82.378 52.026 1.00 28.06 158 SER B C 1
ATOM 3505 O O . SER B 1 161 ? 4.540 83.604 52.043 1.00 30.16 158 SER B O 1
ATOM 3508 N N . ILE B 1 162 ? 3.859 81.653 53.102 1.00 27.21 159 ILE B N 1
ATOM 3509 C CA . ILE B 1 162 ? 3.909 82.216 54.476 1.00 27.95 159 ILE B CA 1
ATOM 3510 C C . ILE B 1 162 ? 5.361 82.579 54.837 1.00 27.50 159 ILE B C 1
ATOM 3511 O O . ILE B 1 162 ? 5.579 83.505 55.644 1.00 30.06 159 ILE B O 1
ATOM 3516 N N . SER B 1 163 ? 6.361 81.962 54.238 1.00 27.72 160 SER B N 1
ATOM 3517 C CA . SER B 1 163 ? 7.766 82.187 54.665 1.00 27.65 160 SER B CA 1
ATOM 3518 C C . SER B 1 163 ? 8.121 83.658 54.414 1.00 28.22 160 SER B C 1
ATOM 3519 O O . SER B 1 163 ? 8.872 84.215 55.197 1.00 26.79 160 SER B O 1
ATOM 3522 N N . PHE B 1 164 ? 7.533 84.295 53.391 1.00 29.79 161 PHE B N 1
ATOM 3523 C CA . PHE B 1 164 ? 7.819 85.732 53.112 1.00 30.29 161 PHE B CA 1
ATOM 3524 C C . PHE B 1 164 ? 7.474 86.553 54.346 1.00 30.72 161 PHE B C 1
ATOM 3525 O O . PHE B 1 164 ? 8.388 87.104 54.958 1.00 29.22 161 PHE B O 1
ATOM 3533 N N . PRO B 1 165 ? 6.179 86.661 54.753 1.00 30.97 162 PRO B N 1
ATOM 3534 C CA . PRO B 1 165 ? 5.804 87.430 55.942 1.00 30.85 162 PRO B CA 1
ATOM 3535 C C . PRO B 1 165 ? 6.478 86.993 57.254 1.00 30.44 162 PRO B C 1
ATOM 3536 O O . PRO B 1 165 ? 6.734 87.863 58.119 1.00 29.46 162 PRO B O 1
ATOM 3540 N N . VAL B 1 166 ? 6.784 85.699 57.396 1.00 28.22 163 VAL B N 1
ATOM 3541 C CA . VAL B 1 166 ? 7.523 85.209 58.591 1.00 28.32 163 VAL B CA 1
ATOM 3542 C C . VAL B 1 166 ? 8.939 85.794 58.548 1.00 28.78 163 VAL B C 1
ATOM 3543 O O . VAL B 1 166 ? 9.387 86.354 59.542 1.00 29.19 163 VAL B O 1
ATOM 3547 N N . VAL B 1 167 ? 9.633 85.658 57.431 1.00 28.97 164 VAL B N 1
ATOM 3548 C CA . VAL B 1 167 ? 11.065 86.040 57.399 1.00 29.71 164 VAL B CA 1
ATOM 3549 C C . VAL B 1 167 ? 11.154 87.576 57.442 1.00 31.27 164 VAL B C 1
ATOM 3550 O O . VAL B 1 167 ? 12.060 88.090 58.099 1.00 30.84 164 VAL B O 1
ATOM 3554 N N . ARG B 1 168 ? 10.203 88.282 56.842 1.00 32.23 165 ARG B N 1
ATOM 3555 C CA . ARG B 1 168 ? 10.157 89.763 56.914 1.00 34.32 165 ARG B CA 1
ATOM 3556 C C . ARG B 1 168 ? 10.089 90.187 58.387 1.00 35.58 165 ARG B C 1
ATOM 3557 O O . ARG B 1 168 ? 10.771 91.186 58.810 1.00 36.34 165 ARG B O 1
ATOM 3565 N N . ALA B 1 169 ? 9.215 89.516 59.132 1.00 35.07 166 ALA B N 1
ATOM 3566 C CA . ALA B 1 169 ? 8.925 89.804 60.550 1.00 34.81 166 ALA B CA 1
ATOM 3567 C C . ALA B 1 169 ? 10.168 89.490 61.386 1.00 35.39 166 ALA B C 1
ATOM 3568 O O . ALA B 1 169 ? 10.505 90.327 62.264 1.00 35.08 166 ALA B O 1
ATOM 3570 N N . VAL B 1 170 ? 10.842 88.366 61.115 1.00 31.97 167 VAL B N 1
ATOM 3571 C CA . VAL B 1 170 ? 12.073 88.004 61.864 1.00 32.78 167 VAL B CA 1
ATOM 3572 C C . VAL B 1 170 ? 13.152 89.082 61.660 1.00 34.48 167 VAL B C 1
ATOM 3573 O O . VAL B 1 170 ? 13.726 89.554 62.641 1.00 36.25 167 VAL B O 1
ATOM 3577 N N . SER B 1 171 ? 13.407 89.437 60.415 1.00 37.01 168 SER B N 1
ATOM 3578 C CA . SER B 1 171 ? 14.433 90.401 59.965 1.00 39.43 168 SER B CA 1
ATOM 3579 C C . SER B 1 171 ? 14.141 91.786 60.519 1.00 40.76 168 SER B C 1
ATOM 3580 O O . SER B 1 171 ? 15.102 92.481 60.886 1.00 41.31 168 SER B O 1
ATOM 3583 N N . GLU B 1 172 ? 12.886 92.206 60.462 1.00 40.14 169 GLU B N 1
ATOM 3584 C CA . GLU B 1 172 ? 12.492 93.567 60.876 1.00 40.92 169 GLU B CA 1
ATOM 3585 C C . GLU B 1 172 ? 12.629 93.609 62.394 1.00 42.84 169 GLU B C 1
ATOM 3586 O O . GLU B 1 172 ? 13.186 94.596 62.901 1.00 40.89 169 GLU B O 1
ATOM 3592 N N . LYS B 1 173 ? 12.188 92.555 63.092 1.00 42.77 170 LYS B N 1
ATOM 3593 C CA . LYS B 1 173 ? 12.321 92.545 64.563 1.00 44.76 170 LYS B CA 1
ATOM 3594 C C . LYS B 1 173 ? 13.805 92.439 64.949 1.00 44.75 170 LYS B C 1
ATOM 3595 O O . LYS B 1 173 ? 14.176 93.081 65.938 1.00 45.72 170 LYS B O 1
ATOM 3601 N N . LEU B 1 174 ? 14.648 91.676 64.242 1.00 44.85 171 LEU B N 1
ATOM 3602 C CA . LEU B 1 174 ? 16.062 91.522 64.688 1.00 43.41 171 LEU B CA 1
ATOM 3603 C C . LEU B 1 174 ? 16.833 92.785 64.326 1.00 43.34 171 LEU B C 1
ATOM 3604 O O . LEU B 1 174 ? 17.863 93.017 64.957 1.00 43.79 171 LEU B O 1
ATOM 3609 N N . GLY B 1 175 ? 16.306 93.555 63.382 1.00 41.56 172 GLY B N 1
ATOM 3610 C CA . GLY B 1 175 ? 16.954 94.732 62.782 1.00 41.28 172 GLY B CA 1
ATOM 3611 C C . GLY B 1 175 ? 17.996 94.374 61.734 1.00 39.96 172 GLY B C 1
ATOM 3612 O O . GLY B 1 175 ? 18.969 95.095 61.639 1.00 39.73 172 GLY B O 1
ATOM 3613 N N . GLY B 1 176 ? 17.842 93.323 60.934 1.00 38.84 173 GLY B N 1
ATOM 3614 C CA . GLY B 1 176 ? 18.780 93.125 59.810 1.00 38.62 173 GLY B CA 1
ATOM 3615 C C . GLY B 1 176 ? 18.594 91.810 59.102 1.00 37.91 173 GLY B C 1
ATOM 3616 O O . GLY B 1 176 ? 17.569 91.204 59.311 1.00 36.42 173 GLY B O 1
ATOM 3617 N N . ALA B 1 177 ? 19.576 91.413 58.284 1.00 37.85 174 ALA B N 1
ATOM 3618 C CA . ALA B 1 177 ? 19.449 90.271 57.362 1.00 37.58 174 ALA B CA 1
ATOM 3619 C C . ALA B 1 177 ? 19.655 88.970 58.149 1.00 37.10 174 ALA B C 1
ATOM 3620 O O . ALA B 1 177 ? 20.264 88.996 59.232 1.00 38.95 174 ALA B O 1
ATOM 3622 N N . VAL B 1 178 ? 19.115 87.877 57.655 1.00 34.19 175 VAL B N 1
ATOM 3623 C CA . VAL B 1 178 ? 19.371 86.541 58.229 1.00 33.79 175 VAL B CA 1
ATOM 3624 C C . VAL B 1 178 ? 19.951 85.737 57.081 1.00 33.78 175 VAL B C 1
ATOM 3625 O O . VAL B 1 178 ? 19.788 86.175 55.919 1.00 35.38 175 VAL B O 1
ATOM 3629 N N . ASP B 1 179 ? 20.615 84.624 57.369 1.00 34.18 176 ASP B N 1
ATOM 3630 C CA . ASP B 1 179 ? 20.949 83.617 56.326 1.00 33.22 176 ASP B CA 1
ATOM 3631 C C . ASP B 1 179 ? 19.832 82.591 56.377 1.00 30.04 176 ASP B C 1
ATOM 3632 O O . ASP B 1 179 ? 19.366 82.368 57.464 1.00 28.94 176 ASP B O 1
ATOM 3637 N N . ILE B 1 180 ? 19.478 81.980 55.247 1.00 29.16 177 ILE B N 1
ATOM 3638 C CA . ILE B 1 180 ? 18.394 80.972 55.178 1.00 27.19 177 ILE B CA 1
ATOM 3639 C C . ILE B 1 180 ? 18.919 79.654 54.632 1.00 26.58 177 ILE B C 1
ATOM 3640 O O . ILE B 1 180 ? 19.636 79.623 53.645 1.00 26.50 177 ILE B O 1
ATOM 3645 N N . LEU B 1 181 ? 18.537 78.594 55.302 1.00 25.47 178 LEU B N 1
ATOM 3646 C CA . LEU B 1 181 ? 18.710 77.217 54.831 1.00 24.73 178 LEU B CA 1
ATOM 3647 C C . LEU B 1 181 ? 17.307 76.778 54.477 1.00 24.62 178 LEU B C 1
ATOM 3648 O O . LEU B 1 181 ? 16.445 76.874 55.366 1.00 23.53 178 LEU B O 1
ATOM 3653 N N . HIS B 1 182 ? 17.094 76.439 53.206 1.00 24.50 179 HIS B N 1
ATOM 3654 C CA . HIS B 1 182 ? 15.761 76.234 52.616 1.00 24.53 179 HIS B CA 1
ATOM 3655 C C . HIS B 1 182 ? 15.791 74.857 51.978 1.00 25.31 179 HIS B C 1
ATOM 3656 O O . HIS B 1 182 ? 16.588 74.662 51.037 1.00 27.12 179 HIS B O 1
ATOM 3663 N N . PHE B 1 183 ? 14.987 73.937 52.481 1.00 24.77 180 PHE B N 1
ATOM 3664 C CA . PHE B 1 183 ? 14.759 72.599 51.875 1.00 25.41 180 PHE B CA 1
ATOM 3665 C C . PHE B 1 183 ? 13.515 72.664 51.002 1.00 25.69 180 PHE B C 1
ATOM 3666 O O . PHE B 1 183 ? 12.458 73.043 51.469 1.00 24.82 180 PHE B O 1
ATOM 3674 N N . ASP B 1 184 ? 13.654 72.263 49.753 1.00 25.84 181 ASP B N 1
ATOM 3675 C CA . ASP B 1 184 ? 12.513 72.314 48.818 1.00 26.22 181 ASP B CA 1
ATOM 3676 C C . ASP B 1 184 ? 12.811 71.479 47.567 1.00 25.66 181 ASP B C 1
ATOM 3677 O O . ASP B 1 184 ? 13.953 71.426 47.187 1.00 26.21 181 ASP B O 1
ATOM 3682 N N . ALA B 1 185 ? 11.811 70.902 46.911 1.00 25.25 182 ALA B N 1
ATOM 3683 C CA . ALA B 1 185 ? 11.925 70.453 45.501 1.00 25.43 182 ALA B CA 1
ATOM 3684 C C . ALA B 1 185 ? 12.019 71.663 44.555 1.00 26.61 182 ALA B C 1
ATOM 3685 O O . ALA B 1 185 ? 12.588 71.499 43.423 1.00 25.82 182 ALA B O 1
ATOM 3687 N N . HIS B 1 186 ? 11.533 72.833 44.979 1.00 26.86 183 HIS B N 1
ATOM 3688 C CA . HIS B 1 186 ? 11.185 73.972 44.093 1.00 28.14 183 HIS B CA 1
ATOM 3689 C C . HIS B 1 186 ? 11.892 75.198 44.617 1.00 28.08 183 HIS B C 1
ATOM 3690 O O . HIS B 1 186 ? 11.922 75.421 45.810 1.00 26.25 183 HIS B O 1
ATOM 3697 N N . PRO B 1 187 ? 12.588 75.984 43.778 1.00 29.62 184 PRO B N 1
ATOM 3698 C CA . PRO B 1 187 ? 13.297 77.144 44.317 1.00 29.90 184 PRO B CA 1
ATOM 3699 C C . PRO B 1 187 ? 12.372 78.178 44.982 1.00 30.74 184 PRO B C 1
ATOM 3700 O O . PRO B 1 187 ? 12.868 79.004 45.732 1.00 31.66 184 PRO B O 1
ATOM 3704 N N . ASP B 1 188 ? 11.101 78.230 44.598 1.00 30.94 185 ASP B N 1
ATOM 3705 C CA . ASP B 1 188 ? 10.153 79.279 45.040 1.00 31.88 185 ASP B CA 1
ATOM 3706 C C . ASP B 1 188 ? 10.732 80.681 44.814 1.00 33.37 185 ASP B C 1
ATOM 3707 O O . ASP B 1 188 ? 10.449 81.551 45.629 1.00 31.66 185 ASP B O 1
ATOM 3712 N N . LEU B 1 189 ? 11.324 80.927 43.636 1.00 36.04 186 LEU B N 1
ATOM 3713 C CA . LEU B 1 189 ? 11.971 82.225 43.298 1.00 37.00 186 LEU B CA 1
ATOM 3714 C C . LEU B 1 189 ? 11.333 82.910 42.080 1.00 37.88 186 LEU B C 1
ATOM 3715 O O . LEU B 1 189 ? 11.912 83.885 41.627 1.00 37.06 186 LEU B O 1
ATOM 3720 N N . TYR B 1 190 ? 10.178 82.454 41.585 1.00 40.59 187 TYR B N 1
ATOM 3721 C CA . TYR B 1 190 ? 9.460 83.118 40.467 1.00 43.38 187 TYR B CA 1
ATOM 3722 C C . TYR B 1 190 ? 9.227 84.606 40.755 1.00 44.68 187 TYR B C 1
ATOM 3723 O O . TYR B 1 190 ? 8.765 84.946 41.862 1.00 44.46 187 TYR B O 1
ATOM 3732 N N . HIS B 1 191 ? 9.463 85.478 39.777 1.00 45.76 188 HIS B N 1
ATOM 3733 C CA . HIS B 1 191 ? 9.160 86.927 39.932 1.00 47.82 188 HIS B CA 1
ATOM 3734 C C . HIS B 1 191 ? 7.643 87.097 39.891 1.00 47.66 188 HIS B C 1
ATOM 3735 O O . HIS B 1 191 ? 7.135 87.942 40.625 1.00 46.07 188 HIS B O 1
ATOM 3742 N N . ASP B 1 192 ? 6.957 86.256 39.115 1.00 49.37 189 ASP B N 1
ATOM 3743 C CA . ASP B 1 192 ? 5.555 86.491 38.673 1.00 50.08 189 ASP B CA 1
ATOM 3744 C C . ASP B 1 192 ? 4.944 85.141 38.283 1.00 49.14 189 ASP B C 1
ATOM 3745 O O . ASP B 1 192 ? 5.108 84.690 37.152 1.00 51.93 189 ASP B O 1
ATOM 3750 N N . PHE B 1 193 ? 4.250 84.531 39.228 1.00 49.29 190 PHE B N 1
ATOM 3751 C CA . PHE B 1 193 ? 3.475 83.280 39.076 1.00 48.48 190 PHE B CA 1
ATOM 3752 C C . PHE B 1 193 ? 1.985 83.648 39.057 1.00 50.51 190 PHE B C 1
ATOM 3753 O O . PHE B 1 193 ? 1.425 83.914 40.165 1.00 49.72 190 PHE B O 1
ATOM 3761 N N . GLU B 1 194 ? 1.399 83.689 37.845 1.00 52.56 191 GLU B N 1
ATOM 3762 C CA . GLU B 1 194 ? -0.054 83.860 37.548 1.00 52.15 191 GLU B CA 1
ATOM 3763 C C . GLU B 1 194 ? -0.541 85.195 38.140 1.00 53.11 191 GLU B C 1
ATOM 3764 O O . GLU B 1 194 ? -1.640 85.212 38.710 1.00 54.38 191 GLU B O 1
ATOM 3770 N N . GLY B 1 195 ? 0.278 86.261 38.045 1.00 55.56 192 GLY B N 1
ATOM 3771 C CA . GLY B 1 195 ? 0.038 87.605 38.621 1.00 53.89 192 GLY B CA 1
ATOM 3772 C C . GLY B 1 195 ? -0.245 87.610 40.127 1.00 55.99 192 GLY B C 1
ATOM 3773 O O . GLY B 1 195 ? -0.723 88.670 40.613 1.00 55.53 192 GLY B O 1
ATOM 3774 N N . ASN B 1 196 ? 0.036 86.513 40.860 1.00 55.04 193 ASN B N 1
ATOM 3775 C CA . ASN B 1 196 ? -0.112 86.433 42.344 1.00 52.59 193 ASN B CA 1
ATOM 3776 C C . ASN B 1 196 ? 1.237 86.696 43.020 1.00 51.78 193 ASN B C 1
ATOM 3777 O O . ASN B 1 196 ? 2.018 85.747 43.265 1.00 51.44 193 ASN B O 1
ATOM 3782 N N . TYR B 1 197 ? 1.452 87.948 43.375 1.00 48.50 194 TYR B N 1
ATOM 3783 C CA . TYR B 1 197 ? 2.571 88.437 44.202 1.00 49.12 194 TYR B CA 1
ATOM 3784 C C . TYR B 1 197 ? 2.898 87.528 45.413 1.00 47.66 194 TYR B C 1
ATOM 3785 O O . TYR B 1 197 ? 4.048 87.412 45.789 1.00 46.88 194 TYR B O 1
ATOM 3794 N N . TYR B 1 198 ? 1.891 86.959 46.062 1.00 47.19 195 TYR B N 1
ATOM 3795 C CA . TYR B 1 198 ? 2.003 86.169 47.317 1.00 48.43 195 TYR B CA 1
ATOM 3796 C C . TYR B 1 198 ? 1.965 84.657 47.032 1.00 45.29 195 TYR B C 1
ATOM 3797 O O . TYR B 1 198 ? 1.639 83.893 47.955 1.00 44.25 195 TYR B O 1
ATOM 3806 N N . SER B 1 199 ? 2.214 84.231 45.797 1.00 43.32 196 SER B N 1
ATOM 3807 C CA . SER B 1 199 ? 2.155 82.797 45.393 1.00 42.16 196 SER B CA 1
ATOM 3808 C C . SER B 1 199 ? 3.111 81.978 46.272 1.00 38.37 196 SER B C 1
ATOM 3809 O O . SER B 1 199 ? 4.161 82.516 46.647 1.00 35.66 196 SER B O 1
ATOM 3812 N N . HIS B 1 200 ? 2.849 80.682 46.435 1.00 37.37 197 HIS B N 1
ATOM 3813 C CA . HIS B 1 200 ? 3.742 79.755 47.177 1.00 35.98 197 HIS B CA 1
ATOM 3814 C C . HIS B 1 200 ? 5.007 79.438 46.378 1.00 36.72 197 HIS B C 1
ATOM 3815 O O . HIS B 1 200 ? 5.902 78.787 46.942 1.00 39.31 197 HIS B O 1
ATOM 3822 N N . ALA B 1 201 ? 5.114 79.976 45.154 1.00 38.25 198 ALA B N 1
ATOM 3823 C CA . ALA B 1 201 ? 6.239 79.808 44.211 1.00 37.90 198 ALA B CA 1
ATOM 3824 C C . ALA B 1 201 ? 7.095 81.090 44.080 1.00 36.94 198 ALA B C 1
ATOM 3825 O O . ALA B 1 201 ? 8.021 81.068 43.226 1.00 35.44 198 ALA B O 1
ATOM 3827 N N . SER B 1 202 ? 6.776 82.169 44.813 1.00 37.16 199 SER B N 1
ATOM 3828 C CA . SER B 1 202 ? 7.548 83.450 44.885 1.00 36.29 199 SER B CA 1
ATOM 3829 C C . SER B 1 202 ? 7.956 83.888 46.292 1.00 34.66 199 SER B C 1
ATOM 3830 O O . SER B 1 202 ? 8.525 84.973 46.436 1.00 34.32 199 SER B O 1
ATOM 3833 N N . PRO B 1 203 ? 7.758 83.110 47.384 1.00 33.45 200 PRO B N 1
ATOM 3834 C CA . PRO B 1 203 ? 8.118 83.637 48.686 1.00 32.97 200 PRO B CA 1
ATOM 3835 C C . PRO B 1 203 ? 9.550 84.143 48.655 1.00 33.26 200 PRO B C 1
ATOM 3836 O O . PRO B 1 203 ? 9.809 85.172 49.201 1.00 34.00 200 PRO B O 1
ATOM 3840 N N . PHE B 1 204 ? 10.459 83.395 48.047 1.00 33.28 201 PHE B N 1
ATOM 3841 C CA . PHE B 1 204 ? 11.897 83.728 48.175 1.00 32.77 201 PHE B CA 1
ATOM 3842 C C . PHE B 1 204 ? 12.261 84.872 47.210 1.00 34.23 201 PHE B C 1
ATOM 3843 O O . PHE B 1 204 ? 13.239 85.527 47.477 1.00 29.85 201 PHE B O 1
ATOM 3851 N N . ALA B 1 205 ? 11.513 85.096 46.127 1.00 34.33 202 ALA B N 1
ATOM 3852 C CA . ALA B 1 205 ? 11.686 86.329 45.319 1.00 35.05 202 ALA B CA 1
ATOM 3853 C C . ALA B 1 205 ? 11.314 87.529 46.201 1.00 35.83 202 ALA B C 1
ATOM 3854 O O . ALA B 1 205 ? 12.107 88.456 46.276 1.00 36.16 202 ALA B O 1
ATOM 3856 N N . ARG B 1 206 ? 10.188 87.470 46.920 1.00 37.71 203 ARG B N 1
ATOM 3857 C CA . ARG B 1 206 ? 9.765 88.561 47.838 1.00 38.47 203 ARG B CA 1
ATOM 3858 C C . ARG B 1 206 ? 10.895 88.806 48.841 1.00 38.79 203 ARG B C 1
ATOM 3859 O O . ARG B 1 206 ? 11.339 89.970 49.026 1.00 41.37 203 ARG B O 1
ATOM 3867 N N . ILE B 1 207 ? 11.407 87.733 49.433 1.00 37.05 204 ILE B N 1
ATOM 3868 C CA . ILE B 1 207 ? 12.363 87.833 50.568 1.00 36.99 204 ILE B CA 1
ATOM 3869 C C . ILE B 1 207 ? 13.606 88.500 50.011 1.00 38.74 204 ILE B C 1
ATOM 3870 O O . ILE B 1 207 ? 13.980 89.553 50.526 1.00 40.63 204 ILE B O 1
ATOM 3875 N N . MET B 1 208 ? 14.187 87.900 48.975 1.00 40.04 205 MET B N 1
ATOM 3876 C CA . MET B 1 208 ? 15.406 88.401 48.318 1.00 41.59 205 MET B CA 1
ATOM 3877 C C . MET B 1 208 ? 15.177 89.845 47.819 1.00 42.11 205 MET B C 1
ATOM 3878 O O . MET B 1 208 ? 16.028 90.680 48.087 1.00 41.87 205 MET B O 1
ATOM 3883 N N . GLU B 1 209 ? 14.069 90.143 47.133 1.00 43.35 206 GLU B N 1
ATOM 3884 C CA . GLU B 1 209 ? 13.756 91.522 46.681 1.00 44.73 206 GLU B CA 1
ATOM 3885 C C . GLU B 1 209 ? 13.890 92.471 47.866 1.00 44.05 206 GLU B C 1
ATOM 3886 O O . GLU B 1 209 ? 14.373 93.554 47.637 1.00 46.11 206 GLU B O 1
ATOM 3892 N N . GLY B 1 210 ? 13.390 92.082 49.048 1.00 41.55 207 GLY B N 1
ATOM 3893 C CA . GLY B 1 210 ? 13.340 92.905 50.270 1.00 40.75 207 GLY B CA 1
ATOM 3894 C C . GLY B 1 210 ? 14.686 93.028 50.956 1.00 42.43 207 GLY B C 1
ATOM 3895 O O . GLY B 1 210 ? 14.775 93.792 51.938 1.00 42.10 207 GLY B O 1
ATOM 3896 N N . GLY B 1 211 ? 15.706 92.308 50.470 1.00 43.05 208 GLY B N 1
ATOM 3897 C CA . GLY B 1 211 ? 17.011 92.166 51.146 1.00 41.35 208 GLY B CA 1
ATOM 3898 C C . GLY B 1 211 ? 16.825 91.668 52.561 1.00 41.35 208 GLY B C 1
ATOM 3899 O O . GLY B 1 211 ? 17.564 92.060 53.417 1.00 42.70 208 GLY B O 1
ATOM 3900 N N . TYR B 1 212 ? 15.824 90.848 52.846 1.00 40.94 209 TYR B N 1
ATOM 3901 C CA . TYR B 1 212 ? 15.582 90.369 54.232 1.00 39.84 209 TYR B CA 1
ATOM 3902 C C . TYR B 1 212 ? 16.566 89.256 54.529 1.00 37.81 209 TYR B C 1
ATOM 3903 O O . TYR B 1 212 ? 16.766 88.959 55.675 1.00 36.23 209 TYR B O 1
ATOM 3912 N N . ALA B 1 213 ? 17.139 88.653 53.492 1.00 39.05 210 ALA B N 1
ATOM 3913 C CA . ALA B 1 213 ? 18.089 87.521 53.605 1.00 38.80 210 ALA B CA 1
ATOM 3914 C C . ALA B 1 213 ? 19.381 87.860 52.859 1.00 39.96 210 ALA B C 1
ATOM 3915 O O . ALA B 1 213 ? 19.298 88.599 51.864 1.00 39.75 210 ALA B O 1
ATOM 3917 N N . ARG B 1 214 ? 20.522 87.372 53.356 1.00 40.32 211 ARG B N 1
ATOM 3918 C CA . ARG B 1 214 ? 21.835 87.509 52.670 1.00 40.65 211 ARG B CA 1
ATOM 3919 C C . ARG B 1 214 ? 22.108 86.216 51.899 1.00 38.30 211 ARG B C 1
ATOM 3920 O O . ARG B 1 214 ? 21.853 86.192 50.726 1.00 38.53 211 ARG B O 1
ATOM 3928 N N . ARG B 1 215 ? 22.536 85.162 52.572 1.00 36.12 212 ARG B N 1
ATOM 3929 C CA . ARG B 1 215 ? 22.665 83.828 51.974 1.00 34.61 212 ARG B CA 1
ATOM 3930 C C . ARG B 1 215 ? 21.304 83.134 51.987 1.00 34.35 212 ARG B C 1
ATOM 3931 O O . ARG B 1 215 ? 20.454 83.407 52.872 1.00 34.54 212 ARG B O 1
ATOM 3939 N N . LEU B 1 216 ? 21.048 82.401 50.926 1.00 33.37 213 LEU B N 1
ATOM 3940 C CA . LEU B 1 216 ? 19.883 81.508 50.805 1.00 32.07 213 LEU B CA 1
ATOM 3941 C C . LEU B 1 216 ? 20.447 80.202 50.281 1.00 30.83 213 LEU B C 1
ATOM 3942 O O . LEU B 1 216 ? 20.834 80.147 49.119 1.00 33.65 213 LEU B O 1
ATOM 3947 N N . VAL B 1 217 ? 20.542 79.210 51.120 1.00 29.54 214 VAL B N 1
ATOM 3948 C CA . VAL B 1 217 ? 21.140 77.907 50.731 1.00 29.54 214 VAL B CA 1
ATOM 3949 C C . VAL B 1 217 ? 19.991 76.949 50.496 1.00 29.01 214 VAL B C 1
ATOM 3950 O O . VAL B 1 217 ? 19.267 76.736 51.459 1.00 29.30 214 VAL B O 1
ATOM 3954 N N . GLN B 1 218 ? 19.800 76.500 49.254 1.00 29.01 215 GLN B N 1
ATOM 3955 C CA . GLN B 1 218 ? 18.618 75.703 48.862 1.00 29.30 215 GLN B CA 1
ATOM 3956 C C . GLN B 1 218 ? 19.089 74.276 48.695 1.00 28.59 215 GLN B C 1
ATOM 3957 O O . GLN B 1 218 ? 20.085 74.056 47.984 1.00 30.51 215 GLN B O 1
ATOM 3963 N N . VAL B 1 219 ? 18.357 73.327 49.213 1.00 27.68 216 VAL B N 1
ATOM 3964 C CA . VAL B 1 219 ? 18.745 71.890 49.145 1.00 27.48 216 VAL B CA 1
ATOM 3965 C C . VAL B 1 219 ? 17.527 71.047 48.764 1.00 27.13 216 VAL B C 1
ATOM 3966 O O . VAL B 1 219 ? 16.478 71.237 49.348 1.00 25.88 216 VAL B O 1
ATOM 3970 N N . GLY B 1 220 ? 17.719 70.085 47.861 1.00 28.06 217 GLY B N 1
ATOM 3971 C CA . GLY B 1 220 ? 16.698 69.155 47.338 1.00 27.83 217 GLY B CA 1
ATOM 3972 C C . GLY B 1 220 ? 16.078 69.603 46.019 1.00 26.90 217 GLY B C 1
ATOM 3973 O O . GLY B 1 220 ? 15.150 68.943 45.549 1.00 25.72 217 GLY B O 1
ATOM 3974 N N . ILE B 1 221 ? 16.641 70.632 45.397 1.00 26.33 218 ILE B N 1
ATOM 3975 C CA . ILE B 1 221 ? 16.040 71.267 44.202 1.00 27.09 218 ILE B CA 1
ATOM 3976 C C . ILE B 1 221 ? 16.131 70.313 43.006 1.00 26.20 218 ILE B C 1
ATOM 3977 O O . ILE B 1 221 ? 17.229 69.830 42.747 1.00 25.42 218 ILE B O 1
ATOM 3982 N N . ARG B 1 222 ? 14.999 70.042 42.359 1.00 26.04 219 ARG B N 1
ATOM 3983 C CA . ARG B 1 222 ? 14.914 69.140 41.202 1.00 27.58 219 ARG B CA 1
ATOM 3984 C C . ARG B 1 222 ? 13.819 69.594 40.236 1.00 29.13 219 ARG B C 1
ATOM 3985 O O . ARG B 1 222 ? 13.516 68.847 39.370 1.00 29.19 219 ARG B O 1
ATOM 3993 N N . SER B 1 223 ? 13.339 70.827 40.338 1.00 31.12 220 SER B N 1
ATOM 3994 C CA . SER B 1 223 ? 12.177 71.352 39.573 1.00 33.11 220 SER B CA 1
ATOM 3995 C C . SER B 1 223 ? 12.354 72.866 39.397 1.00 34.74 220 SER B C 1
ATOM 3996 O O . SER B 1 223 ? 11.981 73.618 40.301 1.00 34.35 220 SER B O 1
ATOM 3999 N N . ILE B 1 224 ? 12.929 73.280 38.282 1.00 35.60 221 ILE B N 1
ATOM 4000 C CA . ILE B 1 224 ? 13.386 74.676 38.132 1.00 38.32 221 ILE B CA 1
ATOM 4001 C C . ILE B 1 224 ? 13.325 75.018 36.643 1.00 39.02 221 ILE B C 1
ATOM 4002 O O . ILE B 1 224 ? 13.772 74.228 35.805 1.00 42.11 221 ILE B O 1
ATOM 4007 N N . THR B 1 225 ? 12.653 76.112 36.349 1.00 39.06 222 THR B N 1
ATOM 4008 C CA . THR B 1 225 ? 12.487 76.651 34.981 1.00 39.99 222 THR B CA 1
ATOM 4009 C C . THR B 1 225 ? 13.739 77.459 34.686 1.00 39.64 222 THR B C 1
ATOM 4010 O O . THR B 1 225 ? 14.410 77.847 35.641 1.00 37.55 222 THR B O 1
ATOM 4014 N N . ASN B 1 226 ? 14.013 77.719 33.416 1.00 40.10 223 ASN B N 1
ATOM 4015 C CA . ASN B 1 226 ? 15.226 78.458 33.007 1.00 41.21 223 ASN B CA 1
ATOM 4016 C C . ASN B 1 226 ? 15.069 79.922 33.433 1.00 40.97 223 ASN B C 1
ATOM 4017 O O . ASN B 1 226 ? 16.078 80.532 33.705 1.00 45.25 223 ASN B O 1
ATOM 4022 N N . ASP B 1 227 ? 13.877 80.464 33.588 1.00 41.47 224 ASP B N 1
ATOM 4023 C CA . ASP B 1 227 ? 13.740 81.881 34.032 1.00 44.27 224 ASP B CA 1
ATOM 4024 C C . ASP B 1 227 ? 14.100 82.022 35.509 1.00 43.01 224 ASP B C 1
ATOM 4025 O O . ASP B 1 227 ? 14.545 83.096 35.916 1.00 43.11 224 ASP B O 1
ATOM 4030 N N . VAL B 1 228 ? 13.914 80.963 36.286 1.00 41.84 225 VAL B N 1
ATOM 4031 C CA . VAL B 1 228 ? 14.199 80.981 37.754 1.00 40.99 225 VAL B CA 1
ATOM 4032 C C . VAL B 1 228 ? 15.686 80.720 37.934 1.00 39.51 225 VAL B C 1
ATOM 4033 O O . VAL B 1 228 ? 16.252 81.269 38.883 1.00 37.65 225 VAL B O 1
ATOM 4037 N N . ARG B 1 229 ? 16.306 80.004 36.984 1.00 40.16 226 ARG B N 1
ATOM 4038 C CA . ARG B 1 229 ? 17.788 79.913 36.927 1.00 41.34 226 ARG B CA 1
ATOM 4039 C C . ARG B 1 229 ? 18.342 81.332 36.832 1.00 42.32 226 ARG B C 1
ATOM 4040 O O . ARG B 1 229 ? 19.344 81.574 37.506 1.00 43.91 226 ARG B O 1
ATOM 4048 N N . GLU B 1 230 ? 17.674 82.245 36.109 1.00 45.81 227 GLU B N 1
ATOM 4049 C CA . GLU B 1 230 ? 18.085 83.686 36.059 1.00 48.18 227 GLU B CA 1
ATOM 4050 C C . GLU B 1 230 ? 18.017 84.250 37.474 1.00 44.30 227 GLU B C 1
ATOM 4051 O O . GLU B 1 230 ? 18.893 85.018 37.862 1.00 44.35 227 GLU B O 1
ATOM 4057 N N . GLN B 1 231 ? 16.923 83.953 38.173 1.00 43.09 228 GLN B N 1
ATOM 4058 C CA . GLN B 1 231 ? 16.625 84.558 39.501 1.00 42.45 228 GLN B CA 1
ATOM 4059 C C . GLN B 1 231 ? 17.736 84.132 40.473 1.00 41.27 228 GLN B C 1
ATOM 4060 O O . GLN B 1 231 ? 18.297 85.015 41.155 1.00 38.29 228 GLN B O 1
ATOM 4066 N N . VAL B 1 232 ? 18.095 82.837 40.433 1.00 41.23 229 VAL B N 1
ATOM 4067 C CA . VAL B 1 232 ? 19.204 82.217 41.220 1.00 40.87 229 VAL B CA 1
ATOM 4068 C C . VAL B 1 232 ? 20.495 83.004 41.004 1.00 43.60 229 VAL B C 1
ATOM 4069 O O . VAL B 1 232 ? 21.123 83.382 41.992 1.00 44.49 229 VAL B O 1
ATOM 4073 N N . LYS B 1 233 ? 20.864 83.254 39.751 1.00 46.47 230 LYS B N 1
ATOM 4074 C CA . LYS B 1 233 ? 22.104 84.007 39.434 1.00 49.33 230 LYS B CA 1
ATOM 4075 C C . LYS B 1 233 ? 21.947 85.475 39.858 1.00 46.75 230 LYS B C 1
ATOM 4076 O O . LYS B 1 233 ? 22.892 86.020 40.370 1.00 46.46 230 LYS B O 1
ATOM 4082 N N . LYS B 1 234 ? 20.789 86.088 39.652 1.00 45.56 231 LYS B N 1
ATOM 4083 C CA . LYS B 1 234 ? 20.592 87.534 39.919 1.00 46.71 231 LYS B CA 1
ATOM 4084 C C . LYS B 1 234 ? 20.735 87.826 41.427 1.00 47.57 231 LYS B C 1
ATOM 4085 O O . LYS B 1 234 ? 21.260 88.899 41.790 1.00 44.14 231 LYS B O 1
ATOM 4091 N N . TYR B 1 235 ? 20.231 86.958 42.307 1.00 45.53 232 TYR B N 1
ATOM 4092 C CA . TYR B 1 235 ? 20.275 87.234 43.767 1.00 44.66 232 TYR B CA 1
ATOM 4093 C C . TYR B 1 235 ? 21.439 86.463 44.409 1.00 42.10 232 TYR B C 1
ATOM 4094 O O . TYR B 1 235 ? 21.541 86.517 45.585 1.00 43.90 232 TYR B O 1
ATOM 4103 N N . GLY B 1 236 ? 22.345 85.852 43.645 1.00 40.91 233 GLY B N 1
ATOM 4104 C CA . GLY B 1 236 ? 23.458 85.051 44.185 1.00 40.36 233 GLY B CA 1
ATOM 4105 C C . GLY B 1 236 ? 22.948 83.978 45.148 1.00 38.97 233 GLY B C 1
ATOM 4106 O O . GLY B 1 236 ? 23.561 83.763 46.214 1.00 40.39 233 GLY B O 1
ATOM 4107 N N . VAL B 1 237 ? 21.861 83.315 44.785 1.00 37.05 234 VAL B N 1
ATOM 4108 C CA . VAL B 1 237 ? 21.268 82.209 45.579 1.00 35.30 234 VAL B CA 1
ATOM 4109 C C . VAL B 1 237 ? 22.153 80.994 45.415 1.00 34.11 234 VAL B C 1
ATOM 4110 O O . VAL B 1 237 ? 22.549 80.701 44.288 1.00 32.84 234 VAL B O 1
ATOM 4114 N N . GLU B 1 238 ? 22.424 80.307 46.509 1.00 34.82 235 GLU B N 1
ATOM 4115 C CA . GLU B 1 238 ? 23.217 79.062 46.498 1.00 35.42 235 GLU B CA 1
ATOM 4116 C C . GLU B 1 238 ? 22.274 77.883 46.292 1.00 36.19 235 GLU B C 1
ATOM 4117 O O . GLU B 1 238 ? 22.011 77.155 47.264 1.00 37.59 235 GLU B O 1
ATOM 4123 N N . THR B 1 239 ? 21.831 77.648 45.071 1.00 34.51 236 THR B N 1
ATOM 4124 C CA . THR B 1 239 ? 20.885 76.546 44.787 1.00 34.17 236 THR B CA 1
ATOM 4125 C C . THR B 1 239 ? 21.649 75.232 44.655 1.00 33.89 236 THR B C 1
ATOM 4126 O O . THR B 1 239 ? 22.395 75.102 43.708 1.00 36.33 236 THR B O 1
ATOM 4130 N N . HIS B 1 240 ? 21.389 74.239 45.492 1.00 32.24 237 HIS B N 1
ATOM 4131 C CA . HIS B 1 240 ? 21.954 72.891 45.306 1.00 32.03 237 HIS B CA 1
ATOM 4132 C C . HIS B 1 240 ? 20.893 71.963 44.723 1.00 32.19 237 HIS B C 1
ATOM 4133 O O . HIS B 1 240 ? 19.923 71.649 45.423 1.00 30.90 237 HIS B O 1
ATOM 4140 N N . GLU B 1 241 ? 21.145 71.452 43.518 1.00 33.54 238 GLU B N 1
ATOM 4141 C CA . GLU B 1 241 ? 20.256 70.512 42.779 1.00 33.85 238 GLU B CA 1
ATOM 4142 C C . GLU B 1 241 ? 20.550 69.050 43.150 1.00 32.21 238 GLU B C 1
ATOM 4143 O O . GLU B 1 241 ? 21.744 68.703 43.434 1.00 32.93 238 GLU B O 1
ATOM 4149 N N . MET B 1 242 ? 19.518 68.211 43.175 1.00 29.62 239 MET B N 1
ATOM 4150 C CA . MET B 1 242 ? 19.693 66.763 43.490 1.00 29.80 239 MET B CA 1
ATOM 4151 C C . MET B 1 242 ? 20.731 66.116 42.554 1.00 30.43 239 MET B C 1
ATOM 4152 O O . MET B 1 242 ? 21.434 65.225 42.987 1.00 29.12 239 MET B O 1
ATOM 4157 N N . ARG B 1 243 ? 20.801 66.537 41.289 1.00 32.83 240 ARG B N 1
ATOM 4158 C CA . ARG B 1 243 ? 21.757 65.952 40.302 1.00 34.81 240 ARG B CA 1
ATOM 4159 C C . ARG B 1 243 ? 23.227 66.229 40.682 1.00 35.56 240 ARG B C 1
ATOM 4160 O O . ARG B 1 243 ? 24.081 65.588 40.042 1.00 39.44 240 ARG B O 1
ATOM 4168 N N . THR B 1 244 ? 23.554 67.070 41.684 1.00 36.12 241 THR B N 1
ATOM 4169 C CA . THR B 1 244 ? 24.957 67.315 42.146 1.00 36.06 241 THR B CA 1
ATOM 4170 C C . THR B 1 244 ? 25.122 66.945 43.610 1.00 36.46 241 THR B C 1
ATOM 4171 O O . THR B 1 244 ? 26.085 67.448 44.265 1.00 38.35 241 THR B O 1
ATOM 4175 N N . LEU B 1 245 ? 24.222 66.138 44.158 1.00 36.33 242 LEU B N 1
ATOM 4176 C CA . LEU B 1 245 ? 24.139 66.005 45.628 1.00 34.82 242 LEU B CA 1
ATOM 4177 C C . LEU B 1 245 ? 25.408 65.340 46.151 1.00 37.11 242 LEU B C 1
ATOM 4178 O O . LEU B 1 245 ? 25.929 65.770 47.213 1.00 37.47 242 LEU B O 1
ATOM 4183 N N . SER B 1 246 ? 25.778 64.205 45.564 1.00 39.02 243 SER B N 1
ATOM 4184 C CA . SER B 1 246 ? 26.825 63.354 46.169 1.00 40.31 243 SER B CA 1
ATOM 4185 C C . SER B 1 246 ? 28.121 64.184 46.211 1.00 41.61 243 SER B C 1
ATOM 4186 O O . SER B 1 246 ? 28.748 64.205 47.235 1.00 42.19 243 SER B O 1
ATOM 4189 N N . ARG B 1 247 ? 28.343 65.013 45.192 1.00 42.38 244 ARG B N 1
ATOM 4190 C CA . ARG B 1 247 ? 29.486 65.962 45.209 1.00 43.76 244 ARG B CA 1
ATOM 4191 C C . ARG B 1 247 ? 29.285 67.022 46.311 1.00 43.68 244 ARG B C 1
ATOM 4192 O O . ARG B 1 247 ? 30.299 67.477 46.866 1.00 42.00 244 ARG B O 1
ATOM 4200 N N . ASP B 1 248 ? 28.040 67.461 46.558 1.00 42.29 245 ASP B N 1
ATOM 4201 C CA . ASP B 1 248 ? 27.744 68.523 47.549 1.00 39.40 245 ASP B CA 1
ATOM 4202 C C . ASP B 1 248 ? 27.723 67.987 48.975 1.00 38.33 245 ASP B C 1
ATOM 4203 O O . ASP B 1 248 ? 27.701 68.843 49.898 1.00 36.19 245 ASP B O 1
ATOM 4208 N N . ARG B 1 249 ? 27.689 66.662 49.213 1.00 38.53 246 ARG B N 1
ATOM 4209 C CA . ARG B 1 249 ? 27.496 66.146 50.610 1.00 38.86 246 ARG B CA 1
ATOM 4210 C C . ARG B 1 249 ? 28.475 66.814 51.565 1.00 40.21 246 ARG B C 1
ATOM 4211 O O . ARG B 1 249 ? 28.071 67.336 52.599 1.00 39.22 246 ARG B O 1
ATOM 4219 N N . PRO B 1 250 ? 29.785 66.846 51.245 1.00 40.60 247 PRO B N 1
ATOM 4220 C CA . PRO B 1 250 ? 30.774 67.345 52.199 1.00 41.30 247 PRO B CA 1
ATOM 4221 C C . PRO B 1 250 ? 30.507 68.804 52.606 1.00 41.56 247 PRO B C 1
ATOM 4222 O O . PRO B 1 250 ? 30.701 69.142 53.748 1.00 43.07 247 PRO B O 1
ATOM 4226 N N . ILE B 1 251 ? 30.012 69.636 51.703 1.00 41.19 248 ILE B N 1
ATOM 4227 C CA . ILE B 1 251 ? 29.720 71.065 52.035 1.00 41.99 248 ILE B CA 1
ATOM 4228 C C . ILE B 1 251 ? 28.418 71.109 52.819 1.00 39.78 248 ILE B C 1
ATOM 4229 O O . ILE B 1 251 ? 28.270 71.958 53.690 1.00 37.89 248 ILE B O 1
ATOM 4234 N N . LEU B 1 252 ? 27.454 70.293 52.432 1.00 37.99 249 LEU B N 1
ATOM 4235 C CA . LEU B 1 252 ? 26.083 70.451 52.983 1.00 37.99 249 LEU B CA 1
ATOM 4236 C C . LEU B 1 252 ? 26.087 69.941 54.424 1.00 38.37 249 LEU B C 1
ATOM 4237 O O . LEU B 1 252 ? 25.398 70.547 55.245 1.00 40.70 249 LEU B O 1
ATOM 4242 N N . GLU B 1 253 ? 26.878 68.910 54.704 1.00 37.74 250 GLU B N 1
ATOM 4243 C CA . GLU B 1 253 ? 27.095 68.361 56.063 1.00 38.55 250 GLU B CA 1
ATOM 4244 C C . GLU B 1 253 ? 28.038 69.224 56.917 1.00 36.70 250 GLU B C 1
ATOM 4245 O O . GLU B 1 253 ? 28.457 68.784 57.956 1.00 35.93 250 GLU B O 1
ATOM 4251 N N . ASN B 1 254 ? 28.309 70.460 56.570 1.00 38.17 251 ASN B N 1
ATOM 4252 C CA . ASN B 1 254 ? 29.199 71.298 57.405 1.00 38.39 251 ASN B CA 1
ATOM 4253 C C . ASN B 1 254 ? 28.926 72.754 57.153 1.00 36.81 251 ASN B C 1
ATOM 4254 O O . ASN B 1 254 ? 29.880 73.517 57.105 1.00 39.57 251 ASN B O 1
ATOM 4259 N N . LEU B 1 255 ? 27.678 73.112 57.011 1.00 34.30 252 LEU B N 1
ATOM 4260 C CA . LEU B 1 255 ? 27.278 74.502 56.772 1.00 35.85 252 LEU B CA 1
ATOM 4261 C C . LEU B 1 255 ? 27.482 75.321 58.032 1.00 37.50 252 LEU B C 1
ATOM 4262 O O . LEU B 1 255 ? 27.242 74.803 59.137 1.00 36.56 252 LEU B O 1
ATOM 4267 N N . LYS B 1 256 ? 27.899 76.565 57.848 1.00 38.31 253 LYS B N 1
ATOM 4268 C CA . LYS B 1 256 ? 28.070 77.528 58.954 1.00 40.14 253 LYS B CA 1
ATOM 4269 C C . LYS B 1 256 ? 27.422 78.831 58.509 1.00 37.72 253 LYS B C 1
ATOM 4270 O O . LYS B 1 256 ? 27.961 79.507 57.624 1.00 36.30 253 LYS B O 1
ATOM 4276 N N . LEU B 1 257 ? 26.248 79.118 59.041 1.00 36.01 254 LEU B N 1
ATOM 4277 C CA . LEU B 1 257 ? 25.428 80.203 58.461 1.00 37.07 254 LEU B CA 1
ATOM 4278 C C . LEU B 1 257 ? 25.329 81.295 59.499 1.00 36.03 254 LEU B C 1
ATOM 4279 O O . LEU B 1 257 ? 25.539 80.999 60.661 1.00 36.95 254 LEU B O 1
ATOM 4284 N N . GLY B 1 258 ? 25.008 82.501 59.062 1.00 36.81 255 GLY B N 1
ATOM 4285 C CA . GLY B 1 258 ? 24.617 83.587 59.966 1.00 38.21 255 GLY B CA 1
ATOM 4286 C C . GLY B 1 258 ? 25.818 84.390 60.455 1.00 39.91 255 GLY B C 1
ATOM 4287 O O . GLY B 1 258 ? 25.593 85.396 61.136 1.00 39.16 255 GLY B O 1
ATOM 4288 N N . GLU B 1 259 ? 27.046 84.004 60.135 1.00 42.20 256 GLU B N 1
ATOM 4289 C CA . GLU B 1 259 ? 28.214 84.733 60.703 1.00 45.52 256 GLU B CA 1
ATOM 4290 C C . GLU B 1 259 ? 28.214 86.153 60.133 1.00 42.90 256 GLU B C 1
ATOM 4291 O O . GLU B 1 259 ? 28.392 86.309 58.895 1.00 42.50 256 GLU B O 1
ATOM 4297 N N . GLY B 1 260 ? 27.942 87.128 61.004 1.00 42.22 257 GLY B N 1
ATOM 4298 C CA . GLY B 1 260 ? 27.983 88.578 60.711 1.00 42.86 257 GLY B CA 1
ATOM 4299 C C . GLY B 1 260 ? 26.626 89.117 60.274 1.00 44.88 257 GLY B C 1
ATOM 4300 O O . GLY B 1 260 ? 26.578 90.254 59.785 1.00 42.67 257 GLY B O 1
ATOM 4301 N N . VAL B 1 261 ? 25.544 88.333 60.367 1.00 41.74 258 VAL B N 1
ATOM 4302 C CA . VAL B 1 261 ? 24.188 88.912 60.169 1.00 42.83 258 VAL B CA 1
ATOM 4303 C C . VAL B 1 261 ? 23.410 88.550 61.422 1.00 42.83 258 VAL B C 1
ATOM 4304 O O . VAL B 1 261 ? 24.034 88.118 62.378 1.00 44.01 258 VAL B O 1
ATOM 4308 N N . LYS B 1 262 ? 22.100 88.715 61.441 1.00 43.76 259 LYS B N 1
ATOM 4309 C CA . LYS B 1 262 ? 21.339 88.670 62.707 1.00 40.79 259 LYS B CA 1
ATOM 4310 C C . LYS B 1 262 ? 21.060 87.216 63.089 1.00 41.16 259 LYS B C 1
ATOM 4311 O O . LYS B 1 262 ? 20.612 86.973 64.217 1.00 42.19 259 LYS B O 1
ATOM 4317 N N . GLY B 1 263 ? 21.308 86.264 62.198 1.00 41.00 260 GLY B N 1
ATOM 4318 C CA . GLY B 1 263 ? 21.166 84.839 62.527 1.00 38.88 260 GLY B CA 1
ATOM 4319 C C . GLY B 1 263 ? 20.649 84.045 61.345 1.00 38.67 260 GLY B C 1
ATOM 4320 O O . GLY B 1 263 ? 20.739 84.549 60.181 1.00 33.84 260 GLY B O 1
ATOM 4321 N N . VAL B 1 264 ? 20.141 82.844 61.659 1.00 35.94 261 VAL B N 1
ATOM 4322 C CA . VAL B 1 264 ? 19.822 81.782 60.670 1.00 36.33 261 VAL B CA 1
ATOM 4323 C C . VAL B 1 264 ? 18.333 81.434 60.772 1.00 34.07 261 VAL B C 1
ATOM 4324 O O . VAL B 1 264 ? 17.855 81.103 61.892 1.00 34.15 261 VAL B O 1
ATOM 4328 N N . TYR B 1 265 ? 17.647 81.436 59.630 1.00 32.94 262 TYR B N 1
ATOM 4329 C CA . TYR B 1 265 ? 16.239 80.956 59.503 1.00 31.09 262 TYR B CA 1
ATOM 4330 C C . TYR B 1 265 ? 16.211 79.657 58.688 1.00 29.84 262 TYR B C 1
ATOM 4331 O O . TYR B 1 265 ? 16.902 79.621 57.619 1.00 29.22 262 TYR B O 1
ATOM 4340 N N . VAL B 1 266 ? 15.482 78.644 59.163 1.00 27.60 263 VAL B N 1
ATOM 4341 C CA . VAL B 1 266 ? 15.441 77.300 58.511 1.00 27.18 263 VAL B CA 1
ATOM 4342 C C . VAL B 1 266 ? 14.033 77.011 58.001 1.00 26.19 263 VAL B C 1
ATOM 4343 O O . VAL B 1 266 ? 13.140 76.845 58.797 1.00 25.93 263 VAL B O 1
ATOM 4347 N N . SER B 1 267 ? 13.848 76.976 56.691 1.00 25.83 264 SER B N 1
ATOM 4348 C CA . SER B 1 267 ? 12.536 76.754 56.045 1.00 25.00 264 SER B CA 1
ATOM 4349 C C . SER B 1 267 ? 12.527 75.335 55.465 1.00 24.33 264 SER B C 1
ATOM 4350 O O . SER B 1 267 ? 13.353 75.034 54.564 1.00 24.14 264 SER B O 1
ATOM 4353 N N . ILE B 1 268 ? 11.692 74.463 55.970 1.00 23.59 265 ILE B N 1
ATOM 4354 C CA . ILE B 1 268 ? 11.598 73.067 55.442 1.00 23.64 265 ILE B CA 1
ATOM 4355 C C . ILE B 1 268 ? 10.288 72.900 54.654 1.00 23.63 265 ILE B C 1
ATOM 4356 O O . ILE B 1 268 ? 9.174 72.853 55.293 1.00 22.66 265 ILE B O 1
ATOM 4361 N N . ASP B 1 269 ? 10.389 72.790 53.319 1.00 23.51 266 ASP B N 1
ATOM 4362 C CA . ASP B 1 269 ? 9.238 72.341 52.496 1.00 24.21 266 ASP B CA 1
ATOM 4363 C C . ASP B 1 269 ? 9.236 70.796 52.472 1.00 24.13 266 ASP B C 1
ATOM 4364 O O . ASP B 1 269 ? 10.238 70.203 52.127 1.00 24.33 266 ASP B O 1
ATOM 4369 N N . VAL B 1 270 ? 8.173 70.174 52.998 1.00 23.66 267 VAL B N 1
ATOM 4370 C CA . VAL B 1 270 ? 8.026 68.688 53.104 1.00 23.60 267 VAL B CA 1
ATOM 4371 C C . VAL B 1 270 ? 8.234 68.063 51.712 1.00 22.88 267 VAL B C 1
ATOM 4372 O O . VAL B 1 270 ? 8.721 66.927 51.673 1.00 22.36 267 VAL B O 1
ATOM 4376 N N . ASP B 1 271 ? 7.915 68.781 50.623 1.00 22.24 268 ASP B N 1
ATOM 4377 C CA . ASP B 1 271 ? 8.091 68.232 49.243 1.00 23.15 268 ASP B CA 1
ATOM 4378 C C . ASP B 1 271 ? 9.560 68.205 48.856 1.00 22.35 268 ASP B C 1
ATOM 4379 O O . ASP B 1 271 ? 9.786 67.524 47.853 1.00 23.67 268 ASP B O 1
ATOM 4384 N N . SER B 1 272 ? 10.498 68.694 49.679 1.00 21.64 269 SER B N 1
ATOM 4385 C CA . SER B 1 272 ? 11.942 68.385 49.548 1.00 21.76 269 SER B CA 1
ATOM 4386 C C . SER B 1 272 ? 12.166 66.869 49.593 1.00 21.76 269 SER B C 1
ATOM 4387 O O . SER B 1 272 ? 13.026 66.362 48.865 1.00 20.72 269 SER B O 1
ATOM 4390 N N . LEU B 1 273 ? 11.378 66.160 50.373 1.00 21.79 270 LEU B N 1
ATOM 4391 C CA . LEU B 1 273 ? 11.557 64.698 50.543 1.00 22.88 270 LEU B CA 1
ATOM 4392 C C . LEU B 1 273 ? 10.941 63.966 49.372 1.00 23.87 270 LEU B C 1
ATOM 4393 O O . LEU B 1 273 ? 9.947 64.462 48.774 1.00 24.02 270 LEU B O 1
ATOM 4398 N N . ASP B 1 274 ? 11.536 62.822 49.041 1.00 25.13 271 ASP B N 1
ATOM 4399 C CA . ASP B 1 274 ? 10.985 61.959 47.987 1.00 24.45 271 ASP B CA 1
ATOM 4400 C C . ASP B 1 274 ? 9.526 61.671 48.350 1.00 23.57 271 ASP B C 1
ATOM 4401 O O . ASP B 1 274 ? 9.138 61.510 49.512 1.00 22.84 271 ASP B O 1
ATOM 4406 N N . PRO B 1 275 ? 8.632 61.657 47.353 1.00 23.24 272 PRO B N 1
ATOM 4407 C CA . PRO B 1 275 ? 7.237 61.308 47.607 1.00 23.48 272 PRO B CA 1
ATOM 4408 C C . PRO B 1 275 ? 7.045 59.880 48.162 1.00 23.20 272 PRO B C 1
ATOM 4409 O O . PRO B 1 275 ? 6.059 59.682 48.708 1.00 23.92 272 PRO B O 1
ATOM 4413 N N . SER B 1 276 ? 8.000 58.964 48.077 1.00 23.08 273 SER B N 1
ATOM 4414 C CA . SER B 1 276 ? 7.897 57.625 48.717 1.00 23.87 273 SER B CA 1
ATOM 4415 C C . SER B 1 276 ? 7.886 57.797 50.247 1.00 24.42 273 SER B C 1
ATOM 4416 O O . SER B 1 276 ? 7.458 56.858 50.961 1.00 24.83 273 SER B O 1
ATOM 4419 N N . ILE B 1 277 ? 8.517 58.875 50.724 1.00 25.11 274 ILE B N 1
ATOM 4420 C CA . ILE B 1 277 ? 8.685 59.226 52.165 1.00 25.95 274 ILE B CA 1
ATOM 4421 C C . ILE B 1 277 ? 7.547 60.170 52.602 1.00 24.43 274 ILE B C 1
ATOM 4422 O O . ILE B 1 277 ? 6.991 60.026 53.726 1.00 26.24 274 ILE B O 1
ATOM 4427 N N . ALA B 1 278 ? 7.224 61.127 51.762 1.00 23.05 275 ALA B N 1
ATOM 4428 C CA . ALA B 1 278 ? 6.324 62.251 52.067 1.00 22.90 275 ALA B CA 1
ATOM 4429 C C . ALA B 1 278 ? 5.220 62.319 51.024 1.00 22.51 275 ALA B C 1
ATOM 4430 O O . ALA B 1 278 ? 5.220 63.235 50.241 1.00 24.01 275 ALA B O 1
ATOM 4432 N N . PRO B 1 279 ? 4.314 61.336 50.934 1.00 22.42 276 PRO B N 1
ATOM 4433 C CA . PRO B 1 279 ? 3.261 61.391 49.947 1.00 21.96 276 PRO B CA 1
ATOM 4434 C C . PRO B 1 279 ? 2.261 62.532 50.185 1.00 21.54 276 PRO B C 1
ATOM 4435 O O . PRO B 1 279 ? 1.680 62.991 49.272 1.00 21.39 276 PRO B O 1
ATOM 4439 N N . GLY B 1 280 ? 2.148 62.970 51.429 1.00 21.11 277 GLY B N 1
ATOM 4440 C CA . GLY B 1 280 ? 1.190 63.995 51.847 1.00 21.63 277 GLY B CA 1
ATOM 4441 C C . GLY B 1 280 ? 1.665 65.378 51.464 1.00 21.23 277 GLY B C 1
ATOM 4442 O O . GLY B 1 280 ? 1.957 66.126 52.359 1.00 21.23 277 GLY B O 1
ATOM 4443 N N . VAL B 1 281 ? 1.796 65.681 50.167 1.00 21.64 278 VAL B N 1
ATOM 4444 C CA . VAL B 1 281 ? 2.158 67.050 49.677 1.00 22.31 278 VAL B CA 1
ATOM 4445 C C . VAL B 1 281 ? 1.324 67.352 48.435 1.00 23.15 278 VAL B C 1
ATOM 4446 O O . VAL B 1 281 ? 0.889 66.383 47.789 1.00 23.67 278 VAL B O 1
ATOM 4450 N N . SER B 1 282 ? 1.189 68.613 48.049 1.00 23.67 279 SER B N 1
ATOM 4451 C CA . SER B 1 282 ? 0.523 69.026 46.792 1.00 25.69 279 SER B CA 1
ATOM 4452 C C . SER B 1 282 ? 1.363 68.674 45.539 1.00 25.81 279 SER B C 1
ATOM 4453 O O . SER B 1 282 ? 0.760 68.251 44.541 1.00 27.25 279 SER B O 1
ATOM 4456 N N . HIS B 1 283 ? 2.685 68.785 45.564 1.00 24.89 280 HIS B N 1
ATOM 4457 C CA . HIS B 1 283 ? 3.516 68.671 44.344 1.00 25.70 280 HIS B CA 1
ATOM 4458 C C . HIS B 1 283 ? 4.422 67.467 44.506 1.00 25.01 280 HIS B C 1
ATOM 4459 O O . HIS B 1 283 ? 5.510 67.649 44.972 1.00 25.68 280 HIS B O 1
ATOM 4466 N N . HIS B 1 284 ? 4.002 66.289 44.100 1.00 25.70 281 HIS B N 1
ATOM 4467 C CA . HIS B 1 284 ? 4.902 65.112 44.050 1.00 26.59 281 HIS B CA 1
ATOM 4468 C C . HIS B 1 284 ? 6.060 65.378 43.045 1.00 27.14 281 HIS B C 1
ATOM 4469 O O . HIS B 1 284 ? 5.773 65.702 41.902 1.00 26.39 281 HIS B O 1
ATOM 4476 N N . GLU B 1 285 ? 7.336 65.278 43.445 1.00 27.38 282 GLU B N 1
ATOM 4477 C CA . GLU B 1 285 ? 8.482 65.420 42.492 1.00 27.08 282 GLU B CA 1
ATOM 4478 C C . GLU B 1 285 ? 9.430 64.252 42.724 1.00 24.97 282 GLU B C 1
ATOM 4479 O O . GLU B 1 285 ? 10.268 64.318 43.609 1.00 24.20 282 GLU B O 1
ATOM 4485 N N . PRO B 1 286 ? 9.347 63.149 41.963 1.00 24.35 283 PRO B N 1
ATOM 4486 C CA . PRO B 1 286 ? 10.204 61.994 42.249 1.00 24.77 283 PRO B CA 1
ATOM 4487 C C . PRO B 1 286 ? 11.692 62.333 42.161 1.00 25.04 283 PRO B C 1
ATOM 4488 O O . PRO B 1 286 ? 12.092 63.274 41.467 1.00 27.27 283 PRO B O 1
ATOM 4492 N N . GLY B 1 287 ? 12.469 61.628 42.955 1.00 24.83 284 GLY B N 1
ATOM 4493 C CA . GLY B 1 287 ? 13.932 61.812 43.030 1.00 24.88 284 GLY B CA 1
ATOM 4494 C C . GLY B 1 287 ? 14.362 62.784 44.117 1.00 24.74 284 GLY B C 1
ATOM 4495 O O . GLY B 1 287 ? 15.371 63.469 43.873 1.00 25.15 284 GLY B O 1
ATOM 4496 N N . GLY B 1 288 ? 13.721 62.748 45.303 1.00 23.90 285 GLY B N 1
ATOM 4497 C CA . GLY B 1 288 ? 13.898 63.762 46.335 1.00 24.04 285 GLY B CA 1
ATOM 4498 C C . GLY B 1 288 ? 14.864 63.292 47.398 1.00 24.18 285 GLY B C 1
ATOM 4499 O O . GLY B 1 288 ? 15.410 62.195 47.272 1.00 24.73 285 GLY B O 1
ATOM 4500 N N . LEU B 1 289 ? 14.970 64.045 48.468 1.00 24.11 286 LEU B N 1
ATOM 4501 C CA . LEU B 1 289 ? 15.820 63.709 49.647 1.00 24.14 286 LEU B CA 1
ATOM 4502 C C . LEU B 1 289 ? 15.261 62.508 50.427 1.00 24.51 286 LEU B C 1
ATOM 4503 O O . LEU B 1 289 ? 14.031 62.292 50.438 1.00 23.49 286 LEU B O 1
ATOM 4508 N N . LEU B 1 290 ? 16.131 61.793 51.100 1.00 25.04 287 LEU B N 1
ATOM 4509 C CA . LEU B 1 290 ? 15.688 60.842 52.134 1.00 26.58 287 LEU B CA 1
ATOM 4510 C C . LEU B 1 290 ? 15.605 61.617 53.434 1.00 26.07 287 LEU B C 1
ATOM 4511 O O . LEU B 1 290 ? 16.188 62.720 53.564 1.00 25.87 287 LEU B O 1
ATOM 4516 N N . PHE B 1 291 ? 14.822 61.077 54.346 1.00 26.23 288 PHE B N 1
ATOM 4517 C CA . PHE B 1 291 ? 14.549 61.732 55.638 1.00 27.58 288 PHE B CA 1
ATOM 4518 C C . PHE B 1 291 ? 15.876 62.102 56.343 1.00 27.71 288 PHE B C 1
ATOM 4519 O O . PHE B 1 291 ? 16.060 63.260 56.796 1.00 27.23 288 PHE B O 1
ATOM 4527 N N . ARG B 1 292 ? 16.788 61.147 56.371 1.00 29.20 289 ARG B N 1
ATOM 4528 C CA . ARG B 1 292 ? 18.122 61.202 57.010 1.00 31.18 289 ARG B CA 1
ATOM 4529 C C . ARG B 1 292 ? 19.000 62.243 56.296 1.00 31.86 289 ARG B C 1
ATOM 4530 O O . ARG B 1 292 ? 19.967 62.685 56.870 1.00 33.19 289 ARG B O 1
ATOM 4538 N N . ASP B 1 293 ? 18.740 62.629 55.055 1.00 30.87 290 ASP B N 1
ATOM 4539 C CA . ASP B 1 293 ? 19.583 63.691 54.431 1.00 30.64 290 ASP B CA 1
ATOM 4540 C C . ASP B 1 293 ? 19.289 65.029 55.120 1.00 29.13 290 ASP B C 1
ATOM 4541 O O . ASP B 1 293 ? 20.210 65.756 55.489 1.00 28.19 290 ASP B O 1
ATOM 4546 N N . ILE B 1 294 ? 18.023 65.348 55.333 1.00 27.43 291 ILE B N 1
ATOM 4547 C CA . ILE B 1 294 ? 17.667 66.606 56.058 1.00 27.95 291 ILE B CA 1
ATOM 4548 C C . ILE B 1 294 ? 18.296 66.565 57.476 1.00 28.90 291 ILE B C 1
ATOM 4549 O O . ILE B 1 294 ? 18.782 67.627 57.970 1.00 26.55 291 ILE B O 1
ATOM 4554 N N . LEU B 1 295 ? 18.274 65.403 58.148 1.00 29.51 292 LEU B N 1
ATOM 4555 C CA . LEU B 1 295 ? 18.733 65.332 59.564 1.00 30.98 292 LEU B CA 1
ATOM 4556 C C . LEU B 1 295 ? 20.258 65.524 59.592 1.00 31.79 292 LEU B C 1
ATOM 4557 O O . LEU B 1 295 ? 20.770 66.182 60.493 1.00 31.50 292 LEU B O 1
ATOM 4562 N N . ASN B 1 296 ? 20.973 64.919 58.654 1.00 32.56 293 ASN B N 1
ATOM 4563 C CA . ASN B 1 296 ? 22.453 65.082 58.558 1.00 32.60 293 ASN B CA 1
ATOM 4564 C C . ASN B 1 296 ? 22.813 66.572 58.443 1.00 33.50 293 ASN B C 1
ATOM 4565 O O . ASN B 1 296 ? 23.688 67.075 59.201 1.00 32.79 293 ASN B O 1
ATOM 4570 N N . ILE B 1 297 ? 22.180 67.267 57.517 1.00 31.79 294 ILE B N 1
ATOM 4571 C CA . ILE B 1 297 ? 22.468 68.707 57.292 1.00 33.65 294 ILE B CA 1
ATOM 4572 C C . ILE B 1 297 ? 22.109 69.499 58.559 1.00 33.77 294 ILE B C 1
ATOM 4573 O O . ILE B 1 297 ? 22.868 70.412 58.977 1.00 33.02 294 ILE B O 1
ATOM 4578 N N . LEU B 1 298 ? 21.001 69.144 59.192 1.00 34.71 295 LEU B N 1
ATOM 4579 C CA . LEU B 1 298 ? 20.420 69.980 60.265 1.00 36.62 295 LEU B CA 1
ATOM 4580 C C . LEU B 1 298 ? 21.212 69.741 61.548 1.00 36.79 295 LEU B C 1
ATOM 4581 O O . LEU B 1 298 ? 21.547 70.730 62.269 1.00 34.86 295 LEU B O 1
ATOM 4586 N N . GLN B 1 299 ? 21.573 68.478 61.773 1.00 36.87 296 GLN B N 1
ATOM 4587 C CA . GLN B 1 299 ? 22.365 68.038 62.935 1.00 38.08 296 GLN B CA 1
ATOM 4588 C C . GLN B 1 299 ? 23.744 68.688 62.840 1.00 39.28 296 GLN B C 1
ATOM 4589 O O . GLN B 1 299 ? 24.263 69.114 63.862 1.00 41.00 296 GLN B O 1
ATOM 4595 N N . ASN B 1 300 ? 24.274 68.875 61.650 1.00 39.54 297 ASN B N 1
ATOM 4596 C CA . ASN B 1 300 ? 25.639 69.406 61.451 1.00 40.45 297 ASN B CA 1
ATOM 4597 C C . ASN B 1 300 ? 25.617 70.938 61.379 1.00 39.43 297 ASN B C 1
ATOM 4598 O O . ASN B 1 300 ? 26.660 71.519 61.538 1.00 37.19 297 ASN B O 1
ATOM 4603 N N . LEU B 1 301 ? 24.468 71.582 61.212 1.00 38.71 298 LEU B N 1
ATOM 4604 C CA . LEU B 1 301 ? 24.421 73.038 60.879 1.00 38.80 298 LEU B CA 1
ATOM 4605 C C . LEU B 1 301 ? 24.926 73.874 62.055 1.00 39.47 298 LEU B C 1
ATOM 4606 O O . LEU B 1 301 ? 24.487 73.622 63.161 1.00 37.99 298 LEU B O 1
ATOM 4611 N N . GLN B 1 302 ? 25.800 74.845 61.782 1.00 40.21 299 GLN B N 1
ATOM 4612 C CA . GLN B 1 302 ? 26.265 75.856 62.755 1.00 40.62 299 GLN B CA 1
ATOM 4613 C C . GLN B 1 302 ? 25.615 77.195 62.427 1.00 37.88 299 GLN B C 1
ATOM 4614 O O . GLN B 1 302 ? 25.456 77.549 61.251 1.00 39.11 299 GLN B O 1
ATOM 4620 N N . GLY B 1 303 ? 25.323 77.950 63.458 1.00 35.95 300 GLY B N 1
ATOM 4621 C CA . GLY B 1 303 ? 24.687 79.268 63.350 1.00 34.89 300 GLY B CA 1
ATOM 4622 C C . GLY B 1 303 ? 23.625 79.406 64.422 1.00 34.57 300 GLY B C 1
ATOM 4623 O O . GLY B 1 303 ? 23.113 78.398 64.961 1.00 32.22 300 GLY B O 1
ATOM 4624 N N . ASP B 1 304 ? 23.335 80.641 64.768 1.00 35.17 301 ASP B N 1
ATOM 4625 C CA . ASP B 1 304 ? 22.270 80.995 65.716 1.00 35.41 301 ASP B CA 1
ATOM 4626 C C . ASP B 1 304 ? 20.950 80.914 64.949 1.00 33.26 301 ASP B C 1
ATOM 4627 O O . ASP B 1 304 ? 20.621 81.873 64.232 1.00 32.73 301 ASP B O 1
ATOM 4632 N N . ILE B 1 305 ? 20.199 79.824 65.118 1.00 33.36 302 ILE B N 1
ATOM 4633 C CA . ILE B 1 305 ? 18.823 79.673 64.564 1.00 30.61 302 ILE B CA 1
ATOM 4634 C C . ILE B 1 305 ? 17.831 80.557 65.339 1.00 29.25 302 ILE B C 1
ATOM 4635 O O . ILE B 1 305 ? 17.544 80.307 66.550 1.00 28.40 302 ILE B O 1
ATOM 4640 N N . VAL B 1 306 ? 17.315 81.560 64.623 1.00 28.49 303 VAL B N 1
ATOM 4641 C CA . VAL B 1 306 ? 16.376 82.595 65.143 1.00 29.60 303 VAL B CA 1
ATOM 4642 C C . VAL B 1 306 ? 14.919 82.288 64.756 1.00 29.73 303 VAL B C 1
ATOM 4643 O O . VAL B 1 306 ? 13.982 82.767 65.425 1.00 30.01 303 VAL B O 1
ATOM 4647 N N . GLY B 1 307 ? 14.689 81.509 63.704 1.00 31.83 304 GLY B N 1
ATOM 4648 C CA . GLY B 1 307 ? 13.334 81.064 63.372 1.00 29.40 304 GLY B CA 1
ATOM 4649 C C . GLY B 1 307 ? 13.355 79.926 62.387 1.00 29.26 304 GLY B C 1
ATOM 4650 O O . GLY B 1 307 ? 14.410 79.622 61.842 1.00 28.23 304 GLY B O 1
ATOM 4651 N N . GLY B 1 308 ? 12.172 79.405 62.061 1.00 28.52 305 GLY B N 1
ATOM 4652 C CA . GLY B 1 308 ? 12.081 78.299 61.113 1.00 29.36 305 GLY B CA 1
ATOM 4653 C C . GLY B 1 308 ? 10.642 78.014 60.760 1.00 28.90 305 GLY B C 1
ATOM 4654 O O . GLY B 1 308 ? 9.742 78.571 61.362 1.00 27.95 305 GLY B O 1
ATOM 4655 N N . ASP B 1 309 ? 10.440 77.184 59.761 1.00 28.78 306 ASP B N 1
ATOM 4656 C CA . ASP B 1 309 ? 9.075 76.804 59.355 1.00 27.44 306 ASP B CA 1
ATOM 4657 C C . ASP B 1 309 ? 9.109 75.391 58.770 1.00 25.76 306 ASP B C 1
ATOM 4658 O O . ASP B 1 309 ? 10.183 74.865 58.374 1.00 27.37 306 ASP B O 1
ATOM 4663 N N . VAL B 1 310 ? 7.985 74.736 58.877 1.00 23.69 307 VAL B N 1
ATOM 4664 C CA . VAL B 1 310 ? 7.710 73.448 58.210 1.00 22.49 307 VAL B CA 1
ATOM 4665 C C . VAL B 1 310 ? 6.400 73.603 57.447 1.00 21.74 307 VAL B C 1
ATOM 4666 O O . VAL B 1 310 ? 5.409 73.833 58.109 1.00 21.13 307 VAL B O 1
ATOM 4670 N N . VAL B 1 311 ? 6.463 73.569 56.099 1.00 21.55 308 VAL B N 1
ATOM 4671 C CA . VAL B 1 311 ? 5.375 73.943 55.168 1.00 22.10 308 VAL B CA 1
ATOM 4672 C C . VAL B 1 311 ? 5.059 72.816 54.198 1.00 22.23 308 VAL B C 1
ATOM 4673 O O . VAL B 1 311 ? 5.900 71.934 54.071 1.00 21.12 308 VAL B O 1
ATOM 4677 N N . GLU B 1 312 ? 3.842 72.901 53.640 1.00 21.91 309 GLU B N 1
ATOM 4678 C CA . GLU B 1 312 ? 3.375 72.168 52.467 1.00 22.30 309 GLU B CA 1
ATOM 4679 C C . GLU B 1 312 ? 3.069 70.707 52.881 1.00 22.37 309 GLU B C 1
ATOM 4680 O O . GLU B 1 312 ? 2.701 69.930 51.983 1.00 22.21 309 GLU B O 1
ATOM 4686 N N . TYR B 1 313 ? 3.009 70.348 54.181 1.00 22.28 310 TYR B N 1
ATOM 4687 C CA . TYR B 1 313 ? 2.301 69.098 54.562 1.00 22.28 310 TYR B CA 1
ATOM 4688 C C . TYR B 1 313 ? 0.821 69.290 54.148 1.00 22.64 310 TYR B C 1
ATOM 4689 O O . TYR B 1 313 ? 0.220 70.295 54.530 1.00 22.18 310 TYR B O 1
ATOM 4698 N N . ASN B 1 314 ? 0.273 68.332 53.384 1.00 22.97 311 ASN B N 1
ATOM 4699 C CA . ASN B 1 314 ? -1.131 68.321 52.899 1.00 23.10 311 ASN B CA 1
ATOM 4700 C C . ASN B 1 314 ? -1.773 67.038 53.405 1.00 22.97 311 ASN B C 1
ATOM 4701 O O . ASN B 1 314 ? -1.682 65.980 52.783 1.00 22.88 311 ASN B O 1
ATOM 4706 N N . PRO B 1 315 ? -2.516 67.087 54.519 1.00 23.36 312 PRO B N 1
ATOM 4707 C CA . PRO B 1 315 ? -3.157 65.895 55.051 1.00 24.06 312 PRO B CA 1
ATOM 4708 C C . PRO B 1 315 ? -4.233 65.281 54.143 1.00 25.02 312 PRO B C 1
ATOM 4709 O O . PRO B 1 315 ? -4.470 64.122 54.229 1.00 25.15 312 PRO B O 1
ATOM 4713 N N . GLN B 1 316 ? -4.814 66.054 53.240 1.00 27.20 313 GLN B N 1
ATOM 4714 C CA . GLN B 1 316 ? -5.765 65.529 52.221 1.00 28.30 313 GLN B CA 1
ATOM 4715 C C . GLN B 1 316 ? -5.037 64.653 51.216 1.00 27.32 313 GLN B C 1
ATOM 4716 O O . GLN B 1 316 ? -5.742 64.023 50.511 1.00 27.48 313 GLN B O 1
ATOM 4722 N N . ARG B 1 317 ? -3.719 64.693 51.116 1.00 26.25 314 ARG B N 1
ATOM 4723 C CA . ARG B 1 317 ? -3.038 63.831 50.120 1.00 27.76 314 ARG B CA 1
ATOM 4724 C C . ARG B 1 317 ? -2.168 62.792 50.828 1.00 27.06 314 ARG B C 1
ATOM 4725 O O . ARG B 1 317 ? -1.412 62.119 50.155 1.00 26.89 314 ARG B O 1
ATOM 4733 N N . ASP B 1 318 ? -2.324 62.670 52.142 1.00 25.49 315 ASP B N 1
ATOM 4734 C CA . ASP B 1 318 ? -1.524 61.729 52.962 1.00 25.43 315 ASP B CA 1
ATOM 4735 C C . ASP B 1 318 ? -2.085 60.306 52.825 1.00 25.94 315 ASP B C 1
ATOM 4736 O O . ASP B 1 318 ? -3.169 60.130 52.302 1.00 26.57 315 ASP B O 1
ATOM 4741 N N . THR B 1 319 ? -1.373 59.319 53.350 1.00 27.21 316 THR B N 1
ATOM 4742 C CA . THR B 1 319 ? -1.905 57.939 53.347 1.00 29.18 316 THR B CA 1
ATOM 4743 C C . THR B 1 319 ? -2.914 57.792 54.495 1.00 29.86 316 THR B C 1
ATOM 4744 O O . THR B 1 319 ? -2.991 58.646 55.377 1.00 27.32 316 THR B O 1
ATOM 4748 N N . TYR B 1 320 ? -3.600 56.661 54.546 1.00 31.17 317 TYR B N 1
ATOM 4749 C CA . TYR B 1 320 ? -4.619 56.475 55.604 1.00 33.82 317 TYR B CA 1
ATOM 4750 C C . TYR B 1 320 ? -3.989 56.484 57.003 1.00 33.29 317 TYR B C 1
ATOM 4751 O O . TYR B 1 320 ? -4.624 56.979 57.892 1.00 32.56 317 TYR B O 1
ATOM 4760 N N . ASP B 1 321 ? -2.760 55.992 57.155 1.00 32.26 318 ASP B N 1
ATOM 4761 C CA . ASP B 1 321 ? -2.023 55.938 58.446 1.00 32.65 318 ASP B CA 1
ATOM 4762 C C . ASP B 1 321 ? -1.438 57.306 58.839 1.00 30.49 318 ASP B C 1
ATOM 4763 O O . ASP B 1 321 ? -0.916 57.391 59.894 1.00 31.46 318 ASP B O 1
ATOM 4768 N N . GLY B 1 322 ? -1.524 58.326 57.998 1.00 29.41 319 GLY B N 1
ATOM 4769 C CA . GLY B 1 322 ? -0.986 59.654 58.344 1.00 28.03 319 GLY B CA 1
ATOM 4770 C C . GLY B 1 322 ? 0.530 59.665 58.415 1.00 28.11 319 GLY B C 1
ATOM 4771 O O . GLY B 1 322 ? 1.050 60.406 59.211 1.00 27.99 319 GLY B O 1
ATOM 4772 N N . ILE B 1 323 ? 1.207 58.873 57.587 1.00 26.91 320 ILE B N 1
ATOM 4773 C CA . ILE B 1 323 ? 2.699 58.828 57.628 1.00 26.08 320 ILE B CA 1
ATOM 4774 C C . ILE B 1 323 ? 3.300 60.236 57.466 1.00 24.33 320 ILE B C 1
ATOM 4775 O O . ILE B 1 323 ? 4.189 60.563 58.198 1.00 23.36 320 ILE B O 1
ATOM 4780 N N . THR B 1 324 ? 2.779 61.046 56.573 1.00 22.64 321 THR B N 1
ATOM 4781 C CA . THR B 1 324 ? 3.395 62.372 56.350 1.00 22.42 321 THR B CA 1
ATOM 4782 C C . THR B 1 324 ? 3.183 63.268 57.559 1.00 21.79 321 THR B C 1
ATOM 4783 O O . THR B 1 324 ? 4.031 64.090 57.799 1.00 21.99 321 THR B O 1
ATOM 4787 N N . ALA B 1 325 ? 2.110 63.127 58.319 1.00 22.63 322 ALA B N 1
ATOM 4788 C CA . ALA B 1 325 ? 1.942 63.911 59.564 1.00 22.57 322 ALA B CA 1
ATOM 4789 C C . ALA B 1 325 ? 3.135 63.631 60.499 1.00 22.21 322 ALA B C 1
ATOM 4790 O O . ALA B 1 325 ? 3.724 64.575 61.075 1.00 21.13 322 ALA B O 1
ATOM 4792 N N . LEU B 1 326 ? 3.473 62.342 60.623 1.00 22.49 323 LEU B N 1
ATOM 4793 C CA . LEU B 1 326 ? 4.616 61.872 61.449 1.00 23.80 323 LEU B CA 1
ATOM 4794 C C . LEU B 1 326 ? 5.923 62.427 60.875 1.00 22.61 323 LEU B C 1
ATOM 4795 O O . LEU B 1 326 ? 6.744 62.914 61.668 1.00 21.20 323 LEU B O 1
ATOM 4800 N N . VAL B 1 327 ? 6.091 62.378 59.549 1.00 21.12 324 VAL B N 1
ATOM 4801 C CA . VAL B 1 327 ? 7.299 62.943 58.935 1.00 20.88 324 VAL B CA 1
ATOM 4802 C C . VAL B 1 327 ? 7.397 64.461 59.289 1.00 20.81 324 VAL B C 1
ATOM 4803 O O . VAL B 1 327 ? 8.461 64.978 59.714 1.00 20.62 324 VAL B O 1
ATOM 4807 N N . ALA B 1 328 ? 6.377 65.216 59.037 1.00 20.41 325 ALA B N 1
ATOM 4808 C CA . ALA B 1 328 ? 6.371 66.666 59.350 1.00 20.75 325 ALA B CA 1
ATOM 4809 C C . ALA B 1 328 ? 6.651 66.880 60.866 1.00 21.31 325 ALA B C 1
ATOM 4810 O O . ALA B 1 328 ? 7.420 67.765 61.211 1.00 21.14 325 ALA B O 1
ATOM 4812 N N . ALA B 1 329 ? 6.042 66.073 61.738 1.00 22.01 326 ALA B N 1
ATOM 4813 C CA . ALA B 1 329 ? 6.156 66.180 63.212 1.00 22.44 326 ALA B CA 1
ATOM 4814 C C . ALA B 1 329 ? 7.611 65.930 63.632 1.00 23.56 326 ALA B C 1
ATOM 4815 O O . ALA B 1 329 ? 8.168 66.760 64.363 1.00 23.63 326 ALA B O 1
ATOM 4817 N N . LYS B 1 330 ? 8.271 64.933 63.025 1.00 24.99 327 LYS B N 1
ATOM 4818 C CA . LYS B 1 330 ? 9.697 64.655 63.275 1.00 25.84 327 LYS B CA 1
ATOM 4819 C C . LYS B 1 330 ? 10.598 65.777 62.741 1.00 25.49 327 LYS B C 1
ATOM 4820 O O . LYS B 1 330 ? 11.560 66.101 63.409 1.00 24.72 327 LYS B O 1
ATOM 4826 N N . LEU B 1 331 ? 10.330 66.331 61.562 1.00 25.59 328 LEU B N 1
ATOM 4827 C CA . LEU B 1 331 ? 11.041 67.564 61.098 1.00 25.76 328 LEU B CA 1
ATOM 4828 C C . LEU B 1 331 ? 10.866 68.678 62.131 1.00 25.47 328 LEU B C 1
ATOM 4829 O O . LEU B 1 331 ? 11.863 69.331 62.440 1.00 26.14 328 LEU B O 1
ATOM 4834 N N . VAL B 1 332 ? 9.671 68.877 62.669 1.00 25.86 329 VAL B N 1
ATOM 4835 C CA . VAL B 1 332 ? 9.426 69.944 63.687 1.00 26.17 329 VAL B CA 1
ATOM 4836 C C . VAL B 1 332 ? 10.258 69.623 64.930 1.00 25.85 329 VAL B C 1
ATOM 4837 O O . VAL B 1 332 ? 10.905 70.541 65.472 1.00 24.16 329 VAL B O 1
ATOM 4841 N N . ARG B 1 333 ? 10.249 68.376 65.379 1.00 26.13 330 ARG B N 1
ATOM 4842 C CA . ARG B 1 333 ? 10.940 67.971 66.631 1.00 27.61 330 ARG B CA 1
ATOM 4843 C C . ARG B 1 333 ? 12.445 68.215 66.482 1.00 27.37 330 ARG B C 1
ATOM 4844 O O . ARG B 1 333 ? 13.055 68.769 67.383 1.00 28.28 330 ARG B O 1
ATOM 4852 N N . GLU B 1 334 ? 13.029 67.871 65.356 1.00 26.88 331 GLU B N 1
ATOM 4853 C CA . GLU B 1 334 ? 14.473 67.970 65.217 1.00 27.34 331 GLU B CA 1
ATOM 4854 C C . GLU B 1 334 ? 14.838 69.442 64.983 1.00 27.98 331 GLU B C 1
ATOM 4855 O O . GLU B 1 334 ? 15.882 69.856 65.453 1.00 27.27 331 GLU B O 1
ATOM 4861 N N . LEU B 1 335 ? 14.010 70.218 64.290 1.00 28.15 332 LEU B N 1
ATOM 4862 C CA . LEU B 1 335 ? 14.237 71.681 64.161 1.00 28.06 332 LEU B CA 1
ATOM 4863 C C . LEU B 1 335 ? 14.178 72.326 65.542 1.00 28.91 332 LEU B C 1
ATOM 4864 O O . LEU B 1 335 ? 15.082 73.136 65.834 1.00 28.92 332 LEU B O 1
ATOM 4869 N N . ALA B 1 336 ? 13.143 72.031 66.358 1.00 28.96 333 ALA B N 1
ATOM 4870 C CA . ALA B 1 336 ? 13.024 72.540 67.746 1.00 28.64 333 ALA B CA 1
ATOM 4871 C C . ALA B 1 336 ? 14.285 72.178 68.573 1.00 29.30 333 ALA B C 1
ATOM 4872 O O . ALA B 1 336 ? 14.792 73.051 69.266 1.00 27.33 333 ALA B O 1
ATOM 4874 N N . ALA B 1 337 ? 14.752 70.924 68.513 1.00 30.00 334 ALA B N 1
ATOM 4875 C CA . ALA B 1 337 ? 15.951 70.417 69.213 1.00 30.30 334 ALA B CA 1
ATOM 4876 C C . ALA B 1 337 ? 17.161 71.300 68.880 1.00 32.36 334 ALA B C 1
ATOM 4877 O O . ALA B 1 337 ? 17.998 71.532 69.780 1.00 33.53 334 ALA B O 1
ATOM 4879 N N . LYS B 1 338 ? 17.313 71.734 67.634 1.00 33.38 335 LYS B N 1
ATOM 4880 C CA . LYS B 1 338 ? 18.405 72.642 67.238 1.00 35.31 335 LYS B CA 1
ATOM 4881 C C . LYS B 1 338 ? 18.127 74.089 67.664 1.00 35.59 335 LYS B C 1
ATOM 4882 O O . LYS B 1 338 ? 19.084 74.814 67.989 1.00 35.39 335 LYS B O 1
ATOM 4888 N N . MET B 1 339 ? 16.906 74.581 67.533 1.00 32.79 336 MET B N 1
ATOM 4889 C CA . MET B 1 339 ? 16.684 76.026 67.748 1.00 34.90 336 MET B CA 1
ATOM 4890 C C . MET B 1 339 ? 16.583 76.307 69.270 1.00 35.69 336 MET B C 1
ATOM 4891 O O . MET B 1 339 ? 16.996 77.375 69.740 1.00 37.20 336 MET B O 1
ATOM 4896 N N . SER B 1 340 ? 16.044 75.368 70.038 1.00 35.81 337 SER B N 1
ATOM 4897 C CA . SER B 1 340 ? 15.971 75.461 71.508 1.00 35.88 337 SER B CA 1
ATOM 4898 C C . SER B 1 340 ? 17.359 75.340 72.127 1.00 36.72 337 SER B C 1
ATOM 4899 O O . SER B 1 340 ? 18.200 74.608 71.628 1.00 37.04 337 SER B O 1
ATOM 4902 N N . LYS B 1 341 ? 17.523 75.994 73.260 1.00 40.17 338 LYS B N 1
ATOM 4903 C CA . LYS B 1 341 ? 18.852 76.315 73.845 1.00 43.32 338 LYS B CA 1
ATOM 4904 C C . LYS B 1 341 ? 18.636 76.753 75.290 1.00 42.53 338 LYS B C 1
ATOM 4905 O O . LYS B 1 341 ? 17.517 77.172 75.641 1.00 39.66 338 LYS B O 1
ATOM 4912 N N . SER C 1 24 ? -14.471 29.982 8.952 1.00 85.38 21 SER C N 1
ATOM 4913 C CA . SER C 1 24 ? -13.859 30.237 7.629 1.00 84.06 21 SER C CA 1
ATOM 4914 C C . SER C 1 24 ? -12.353 30.363 7.785 1.00 85.49 21 SER C C 1
ATOM 4915 O O . SER C 1 24 ? -11.875 31.009 8.711 1.00 86.99 21 SER C O 1
ATOM 4918 N N . PRO C 1 25 ? -11.558 29.793 6.860 1.00 86.53 22 PRO C N 1
ATOM 4919 C CA . PRO C 1 25 ? -10.131 30.091 6.831 1.00 85.85 22 PRO C CA 1
ATOM 4920 C C . PRO C 1 25 ? -9.901 31.531 6.344 1.00 85.07 22 PRO C C 1
ATOM 4921 O O . PRO C 1 25 ? -9.248 32.271 7.071 1.00 92.60 22 PRO C O 1
ATOM 4925 N N . ALA C 1 26 ? -10.474 31.905 5.188 1.00 81.95 23 ALA C N 1
ATOM 4926 C CA . ALA C 1 26 ? -10.150 33.145 4.431 1.00 80.05 23 ALA C CA 1
ATOM 4927 C C . ALA C 1 26 ? -10.564 34.376 5.244 1.00 75.41 23 ALA C C 1
ATOM 4928 O O . ALA C 1 26 ? -9.712 35.258 5.470 1.00 67.95 23 ALA C O 1
ATOM 4930 N N . LEU C 1 27 ? -11.825 34.417 5.675 1.00 72.77 24 LEU C N 1
ATOM 4931 C CA . LEU C 1 27 ? -12.350 35.507 6.533 1.00 75.81 24 LEU C CA 1
ATOM 4932 C C . LEU C 1 27 ? -11.200 36.007 7.415 1.00 75.41 24 LEU C C 1
ATOM 4933 O O . LEU C 1 27 ? -10.891 37.218 7.364 1.00 76.04 24 LEU C O 1
ATOM 4938 N N . LEU C 1 28 ? -10.582 35.088 8.167 1.00 70.61 25 LEU C N 1
ATOM 4939 C CA . LEU C 1 28 ? -9.556 35.391 9.188 1.00 64.42 25 LEU C CA 1
ATOM 4940 C C . LEU C 1 28 ? -8.343 35.991 8.497 1.00 58.76 25 LEU C C 1
ATOM 4941 O O . LEU C 1 28 ? -8.082 37.186 8.719 1.00 51.79 25 LEU C O 1
ATOM 4946 N N . GLU C 1 29 ? -7.626 35.176 7.730 1.00 58.26 26 GLU C N 1
ATOM 4947 C CA . GLU C 1 29 ? -6.523 35.636 6.857 1.00 59.24 26 GLU C CA 1
ATOM 4948 C C . GLU C 1 29 ? -6.853 37.047 6.343 1.00 56.38 26 GLU C C 1
ATOM 4949 O O . GLU C 1 29 ? -6.042 37.948 6.544 1.00 48.53 26 GLU C O 1
ATOM 4955 N N . LYS C 1 30 ? -8.041 37.220 5.751 1.00 60.57 27 LYS C N 1
ATOM 4956 C CA . LYS C 1 30 ? -8.514 38.459 5.063 1.00 60.98 27 LYS C CA 1
ATOM 4957 C C . LYS C 1 30 ? -8.590 39.595 6.063 1.00 52.02 27 LYS C C 1
ATOM 4958 O O . LYS C 1 30 ? -8.021 40.646 5.797 1.00 51.78 27 LYS C O 1
ATOM 4964 N N . ALA C 1 31 ? -9.391 39.382 7.096 1.00 48.00 28 ALA C N 1
ATOM 4965 C CA . ALA C 1 31 ? -9.688 40.355 8.158 1.00 47.74 28 ALA C CA 1
ATOM 4966 C C . ALA C 1 31 ? -8.380 40.864 8.724 1.00 42.14 28 ALA C C 1
ATOM 4967 O O . ALA C 1 31 ? -8.199 42.125 8.823 1.00 39.32 28 ALA C O 1
ATOM 4969 N N . GLN C 1 32 ? -7.559 39.896 9.120 1.00 37.00 29 GLN C N 1
ATOM 4970 C CA . GLN C 1 32 ? -6.285 40.136 9.837 1.00 36.66 29 GLN C CA 1
ATOM 4971 C C . GLN C 1 32 ? -5.490 41.150 9.040 1.00 33.79 29 GLN C C 1
ATOM 4972 O O . GLN C 1 32 ? -5.065 42.182 9.628 1.00 32.18 29 GLN C O 1
ATOM 4978 N N . ASN C 1 33 ? -5.364 40.893 7.732 1.00 33.27 30 ASN C N 1
ATOM 4979 C CA . ASN C 1 33 ? -4.456 41.672 6.880 1.00 33.17 30 ASN C CA 1
ATOM 4980 C C . ASN C 1 33 ? -5.051 43.054 6.786 1.00 30.12 30 ASN C C 1
ATOM 4981 O O . ASN C 1 33 ? -4.284 44.044 6.818 1.00 28.18 30 ASN C O 1
ATOM 4986 N N . ARG C 1 34 ? -6.365 43.122 6.650 1.00 29.51 31 ARG C N 1
ATOM 4987 C CA . ARG C 1 34 ? -6.981 44.438 6.385 1.00 31.49 31 ARG C CA 1
ATOM 4988 C C . ARG C 1 34 ? -6.917 45.297 7.626 1.00 29.63 31 ARG C C 1
ATOM 4989 O O . ARG C 1 34 ? -6.543 46.465 7.494 1.00 29.62 31 ARG C O 1
ATOM 4997 N N . VAL C 1 35 ? -7.290 44.721 8.772 1.00 28.18 32 VAL C N 1
ATOM 4998 C CA . VAL C 1 35 ? -7.242 45.405 10.092 1.00 27.96 32 VAL C CA 1
ATOM 4999 C C . VAL C 1 35 ? -5.784 45.819 10.388 1.00 26.82 32 VAL C C 1
ATOM 5000 O O . VAL C 1 35 ? -5.575 46.986 10.802 1.00 24.88 32 VAL C O 1
ATOM 5004 N N . ILE C 1 36 ? -4.825 44.935 10.144 1.00 26.51 33 ILE C N 1
ATOM 5005 C CA . ILE C 1 36 ? -3.397 45.287 10.407 1.00 27.13 33 ILE C CA 1
ATOM 5006 C C . ILE C 1 36 ? -2.983 46.450 9.508 1.00 28.13 33 ILE C C 1
ATOM 5007 O O . ILE C 1 36 ? -2.364 47.348 10.042 1.00 26.08 33 ILE C O 1
ATOM 5012 N N . ASP C 1 37 ? -3.392 46.440 8.218 1.00 29.41 34 ASP C N 1
ATOM 5013 C CA . ASP C 1 37 ? -2.994 47.502 7.280 1.00 30.08 34 ASP C CA 1
ATOM 5014 C C . ASP C 1 37 ? -3.612 48.836 7.714 1.00 27.70 34 ASP C C 1
ATOM 5015 O O . ASP C 1 37 ? -2.937 49.864 7.603 1.00 26.03 34 ASP C O 1
ATOM 5020 N N . ALA C 1 38 ? -4.879 48.852 8.130 1.00 26.63 35 ALA C N 1
ATOM 5021 C CA . ALA C 1 38 ? -5.510 50.102 8.606 1.00 26.27 35 ALA C CA 1
ATOM 5022 C C . ALA C 1 38 ? -4.806 50.623 9.887 1.00 25.97 35 ALA C C 1
ATOM 5023 O O . ALA C 1 38 ? -4.649 51.894 10.041 1.00 24.52 35 ALA C O 1
ATOM 5025 N N . ALA C 1 39 ? -4.438 49.739 10.813 1.00 25.46 36 ALA C N 1
ATOM 5026 C CA . ALA C 1 39 ? -3.714 50.163 12.042 1.00 27.19 36 ALA C CA 1
ATOM 5027 C C . ALA C 1 39 ? -2.359 50.786 11.697 1.00 26.76 36 ALA C C 1
ATOM 5028 O O . ALA C 1 39 ? -2.070 51.873 12.255 1.00 27.18 36 ALA C O 1
ATOM 5030 N N . LEU C 1 40 ? -1.591 50.171 10.787 1.00 26.91 37 LEU C N 1
ATOM 5031 C CA . LEU C 1 40 ? -0.219 50.659 10.436 1.00 26.48 37 LEU C CA 1
ATOM 5032 C C . LEU C 1 40 ? -0.353 51.963 9.661 1.00 25.82 37 LEU C C 1
ATOM 5033 O O . LEU C 1 40 ? 0.477 52.847 9.924 1.00 25.67 37 LEU C O 1
ATOM 5038 N N . THR C 1 41 ? -1.439 52.105 8.886 1.00 24.42 38 THR C N 1
ATOM 5039 C CA . THR C 1 41 ? -1.740 53.327 8.117 1.00 24.80 38 THR C CA 1
ATOM 5040 C C . THR C 1 41 ? -1.971 54.485 9.082 1.00 24.28 38 THR C C 1
ATOM 5041 O O . THR C 1 41 ? -1.516 55.552 8.761 1.00 23.25 38 THR C O 1
ATOM 5045 N N . PHE C 1 42 ? -2.740 54.271 10.169 1.00 25.22 39 PHE C N 1
ATOM 5046 C CA . PHE C 1 42 ? -3.011 55.274 11.233 1.00 25.24 39 PHE C CA 1
ATOM 5047 C C . PHE C 1 42 ? -1.680 55.725 11.860 1.00 25.17 39 PHE C C 1
ATOM 5048 O O . PHE C 1 42 ? -1.415 56.985 12.013 1.00 25.27 39 PHE C O 1
ATOM 5056 N N . ILE C 1 43 ? -0.823 54.772 12.191 1.00 24.56 40 ILE C N 1
ATOM 5057 C CA . ILE C 1 43 ? 0.515 55.139 12.757 1.00 25.99 40 ILE C CA 1
ATOM 5058 C C . ILE C 1 43 ? 1.300 55.944 11.720 1.00 26.01 40 ILE C C 1
ATOM 5059 O O . ILE C 1 43 ? 1.918 56.988 12.141 1.00 25.31 40 ILE C O 1
ATOM 5064 N N . ARG C 1 44 ? 1.301 55.479 10.441 1.00 26.88 41 ARG C N 1
ATOM 5065 C CA . ARG C 1 44 ? 2.064 56.129 9.352 1.00 27.29 41 ARG C CA 1
ATOM 5066 C C . ARG C 1 44 ? 1.608 57.596 9.298 1.00 27.61 41 ARG C C 1
ATOM 5067 O O . ARG C 1 44 ? 2.457 58.500 9.310 1.00 27.49 41 ARG C O 1
ATOM 5075 N N . GLU C 1 45 ? 0.304 57.840 9.343 1.00 28.79 42 GLU C N 1
ATOM 5076 C CA . GLU C 1 45 ? -0.223 59.204 9.098 1.00 29.69 42 GLU C CA 1
ATOM 5077 C C . GLU C 1 45 ? 0.195 60.069 10.273 1.00 28.60 42 GLU C C 1
ATOM 5078 O O . GLU C 1 45 ? 0.530 61.236 10.050 1.00 28.97 42 GLU C O 1
ATOM 5084 N N . ARG C 1 46 ? 0.108 59.525 11.488 1.00 27.13 43 ARG C N 1
ATOM 5085 C CA . ARG C 1 46 ? 0.452 60.279 12.715 1.00 26.16 43 ARG C CA 1
ATOM 5086 C C . ARG C 1 46 ? 1.949 60.613 12.692 1.00 25.64 43 ARG C C 1
ATOM 5087 O O . ARG C 1 46 ? 2.300 61.764 12.919 1.00 24.65 43 ARG C O 1
ATOM 5095 N N . ALA C 1 47 ? 2.790 59.635 12.397 1.00 26.14 44 ALA C N 1
ATOM 5096 C CA . ALA C 1 47 ? 4.262 59.842 12.294 1.00 27.13 44 ALA C CA 1
ATOM 5097 C C . ALA C 1 47 ? 4.526 60.910 11.235 1.00 27.96 44 ALA C C 1
ATOM 5098 O O . ALA C 1 47 ? 5.281 61.888 11.488 1.00 27.40 44 ALA C O 1
ATOM 5100 N N . LYS C 1 48 ? 3.919 60.751 10.060 1.00 29.82 45 LYS C N 1
ATOM 5101 C CA . LYS C 1 48 ? 4.110 61.714 8.954 1.00 30.39 45 LYS C CA 1
ATOM 5102 C C . LYS C 1 48 ? 3.739 63.134 9.393 1.00 30.38 45 LYS C C 1
ATOM 5103 O O . LYS C 1 48 ? 4.442 64.090 9.083 1.00 28.76 45 LYS C O 1
ATOM 5109 N N . PHE C 1 49 ? 2.644 63.264 10.115 1.00 31.79 46 PHE C N 1
ATOM 5110 C CA . PHE C 1 49 ? 2.166 64.572 10.601 1.00 33.40 46 PHE C CA 1
ATOM 5111 C C . PHE C 1 49 ? 3.247 65.164 11.520 1.00 32.61 46 PHE C C 1
ATOM 5112 O O . PHE C 1 49 ? 3.580 66.352 11.385 1.00 33.12 46 PHE C O 1
ATOM 5120 N N . LYS C 1 50 ? 3.782 64.370 12.455 1.00 31.25 47 LYS C N 1
ATOM 5121 C CA . LYS C 1 50 ? 4.737 64.879 13.493 1.00 30.58 47 LYS C CA 1
ATOM 5122 C C . LYS C 1 50 ? 6.105 65.137 12.833 1.00 31.16 47 LYS C C 1
ATOM 5123 O O . LYS C 1 50 ? 6.787 66.142 13.161 1.00 30.75 47 LYS C O 1
ATOM 5129 N N . GLY C 1 51 ? 6.507 64.284 11.907 1.00 31.05 48 GLY C N 1
ATOM 5130 C CA . GLY C 1 51 ? 7.738 64.530 11.141 1.00 32.89 48 GLY C CA 1
ATOM 5131 C C . GLY C 1 51 ? 7.690 65.873 10.393 1.00 34.39 48 GLY C C 1
ATOM 5132 O O . GLY C 1 51 ? 8.682 66.638 10.425 1.00 33.30 48 GLY C O 1
ATOM 5133 N N . GLU C 1 52 ? 6.584 66.124 9.705 1.00 35.48 49 GLU C N 1
ATOM 5134 C CA . GLU C 1 52 ? 6.388 67.339 8.889 1.00 38.96 49 GLU C CA 1
ATOM 5135 C C . GLU C 1 52 ? 6.416 68.562 9.807 1.00 37.81 49 GLU C C 1
ATOM 5136 O O . GLU C 1 52 ? 7.105 69.506 9.487 1.00 37.13 49 GLU C O 1
ATOM 5142 N N . LEU C 1 53 ? 5.717 68.496 10.935 1.00 37.99 50 LEU C N 1
ATOM 5143 C CA . LEU C 1 53 ? 5.745 69.615 11.909 1.00 36.89 50 LEU C CA 1
ATOM 5144 C C . LEU C 1 53 ? 7.197 69.916 12.328 1.00 36.63 50 LEU C C 1
ATOM 5145 O O . LEU C 1 53 ? 7.600 71.076 12.312 1.00 36.13 50 LEU C O 1
ATOM 5150 N N . MET C 1 54 ? 7.959 68.906 12.736 1.00 35.06 51 MET C N 1
ATOM 5151 C CA . MET C 1 54 ? 9.295 69.150 13.320 1.00 35.76 51 MET C CA 1
ATOM 5152 C C . MET C 1 54 ? 10.142 69.852 12.251 1.00 37.49 51 MET C C 1
ATOM 5153 O O . MET C 1 54 ? 10.864 70.839 12.601 1.00 35.84 51 MET C O 1
ATOM 5158 N N . ARG C 1 55 ? 10.094 69.315 11.018 1.00 38.11 52 ARG C N 1
ATOM 5159 C CA . ARG C 1 55 ? 10.944 69.803 9.888 1.00 38.70 52 ARG C CA 1
ATOM 5160 C C . ARG C 1 55 ? 10.480 71.212 9.529 1.00 39.67 52 ARG C C 1
ATOM 5161 O O . ARG C 1 55 ? 11.322 72.022 9.147 1.00 42.03 52 ARG C O 1
ATOM 5169 N N . SER C 1 56 ? 9.205 71.529 9.719 1.00 42.10 53 SER C N 1
ATOM 5170 C CA . SER C 1 56 ? 8.695 72.891 9.434 1.00 43.79 53 SER C CA 1
ATOM 5171 C C . SER C 1 56 ? 9.218 73.855 10.514 1.00 44.35 53 SER C C 1
ATOM 5172 O O . SER C 1 56 ? 9.652 74.947 10.150 1.00 47.48 53 SER C O 1
ATOM 5175 N N . LEU C 1 57 ? 9.307 73.436 11.773 1.00 43.55 54 LEU C N 1
ATOM 5176 C CA . LEU C 1 57 ? 9.822 74.315 12.851 1.00 42.70 54 LEU C CA 1
ATOM 5177 C C . LEU C 1 57 ? 11.304 74.569 12.622 1.00 42.61 54 LEU C C 1
ATOM 5178 O O . LEU C 1 57 ? 11.717 75.716 12.825 1.00 44.44 54 LEU C O 1
ATOM 5183 N N . GLY C 1 58 ? 12.061 73.524 12.286 1.00 39.58 55 GLY C N 1
ATOM 5184 C CA . GLY C 1 58 ? 13.515 73.611 12.051 1.00 40.20 55 GLY C CA 1
ATOM 5185 C C . GLY C 1 58 ? 14.317 73.668 13.343 1.00 39.61 55 GLY C C 1
ATOM 5186 O O . GLY C 1 58 ? 13.701 73.658 14.442 1.00 37.34 55 GLY C O 1
ATOM 5187 N N . GLY C 1 59 ? 15.646 73.683 13.220 1.00 39.62 56 GLY C N 1
ATOM 5188 C CA . GLY C 1 59 ? 16.596 73.703 14.354 1.00 40.71 56 GLY C CA 1
ATOM 5189 C C . GLY C 1 59 ? 16.456 72.475 15.241 1.00 41.06 56 GLY C C 1
ATOM 5190 O O . GLY C 1 59 ? 16.288 72.677 16.419 1.00 42.83 56 GLY C O 1
ATOM 5191 N N . VAL C 1 60 ? 16.457 71.247 14.694 1.00 39.83 57 VAL C N 1
ATOM 5192 C CA . VAL C 1 60 ? 16.229 69.996 15.484 1.00 38.18 57 VAL C CA 1
ATOM 5193 C C . VAL C 1 60 ? 16.865 68.829 14.733 1.00 36.70 57 VAL C C 1
ATOM 5194 O O . VAL C 1 60 ? 16.584 68.668 13.547 1.00 39.53 57 VAL C O 1
ATOM 5198 N N . ALA C 1 61 ? 17.688 68.055 15.418 1.00 34.50 58 ALA C N 1
ATOM 5199 C CA . ALA C 1 61 ? 18.391 66.849 14.939 1.00 34.34 58 ALA C CA 1
ATOM 5200 C C . ALA C 1 61 ? 17.646 65.569 15.375 1.00 33.56 58 ALA C C 1
ATOM 5201 O O . ALA C 1 61 ? 17.663 64.563 14.600 1.00 32.21 58 ALA C O 1
ATOM 5203 N N . ALA C 1 62 ? 17.003 65.575 16.559 1.00 32.10 59 ALA C N 1
ATOM 5204 C CA . ALA C 1 62 ? 16.239 64.400 17.030 1.00 32.16 59 ALA C CA 1
ATOM 5205 C C . ALA C 1 62 ? 15.067 64.828 17.944 1.00 31.62 59 ALA C C 1
ATOM 5206 O O . ALA C 1 62 ? 15.249 65.738 18.800 1.00 33.29 59 ALA C O 1
ATOM 5208 N N . THR C 1 63 ? 13.900 64.221 17.742 1.00 30.48 60 THR C N 1
ATOM 5209 C CA . THR C 1 63 ? 12.688 64.432 18.567 1.00 29.11 60 THR C CA 1
ATOM 5210 C C . THR C 1 63 ? 12.212 63.089 19.089 1.00 28.19 60 THR C C 1
ATOM 5211 O O . THR C 1 63 ? 11.858 62.206 18.293 1.00 27.39 60 THR C O 1
ATOM 5215 N N . SER C 1 64 ? 12.224 62.967 20.406 1.00 27.87 61 SER C N 1
ATOM 5216 C CA . SER C 1 64 ? 11.700 61.794 21.153 1.00 27.10 61 SER C CA 1
ATOM 5217 C C . SER C 1 64 ? 10.214 61.668 20.856 1.00 26.51 61 SER C C 1
ATOM 5218 O O . SER C 1 64 ? 9.542 62.627 21.093 1.00 26.46 61 SER C O 1
ATOM 5221 N N . SER C 1 65 ? 9.776 60.563 20.244 1.00 26.29 62 SER C N 1
ATOM 5222 C CA . SER C 1 65 ? 8.411 60.387 19.666 1.00 25.47 62 SER C CA 1
ATOM 5223 C C . SER C 1 65 ? 7.719 59.210 20.358 1.00 24.72 62 SER C C 1
ATOM 5224 O O . SER C 1 65 ? 8.184 58.075 20.116 1.00 23.36 62 SER C O 1
ATOM 5227 N N . LEU C 1 66 ? 6.629 59.467 21.137 1.00 24.24 63 LEU C N 1
ATOM 5228 C CA . LEU C 1 66 ? 5.975 58.425 21.963 1.00 24.37 63 LEU C CA 1
ATOM 5229 C C . LEU C 1 66 ? 5.129 57.469 21.124 1.00 24.48 63 LEU C C 1
ATOM 5230 O O . LEU C 1 66 ? 4.238 57.933 20.339 1.00 25.30 63 LEU C O 1
ATOM 5235 N N . LEU C 1 67 ? 5.416 56.177 21.235 1.00 24.70 64 LEU C N 1
ATOM 5236 C CA . LEU C 1 67 ? 4.650 55.112 20.553 1.00 24.46 64 LEU C CA 1
ATOM 5237 C C . LEU C 1 67 ? 4.221 54.122 21.632 1.00 24.20 64 LEU C C 1
ATOM 5238 O O . LEU C 1 67 ? 5.065 53.462 22.199 1.00 22.22 64 LEU C O 1
ATOM 5243 N N . GLY C 1 68 ? 2.925 54.099 21.954 1.00 23.08 65 GLY C N 1
ATOM 5244 C CA . GLY C 1 68 ? 2.422 53.143 22.929 1.00 23.54 65 GLY C CA 1
ATOM 5245 C C . GLY C 1 68 ? 2.302 51.800 22.266 1.00 23.61 65 GLY C C 1
ATOM 5246 O O . GLY C 1 68 ? 1.794 51.696 21.120 1.00 25.86 65 GLY C O 1
ATOM 5247 N N . VAL C 1 69 ? 2.670 50.798 23.004 1.00 23.76 66 VAL C N 1
ATOM 5248 C CA . VAL C 1 69 ? 2.386 49.392 22.686 1.00 23.66 66 VAL C CA 1
ATOM 5249 C C . VAL C 1 69 ? 1.655 48.844 23.897 1.00 23.86 66 VAL C C 1
ATOM 5250 O O . VAL C 1 69 ? 2.258 48.313 24.800 1.00 23.40 66 VAL C O 1
ATOM 5254 N N . PRO C 1 70 ? 0.309 49.026 23.968 1.00 24.57 67 PRO C N 1
ATOM 5255 C CA . PRO C 1 70 ? -0.477 48.611 25.133 1.00 25.55 67 PRO C CA 1
ATOM 5256 C C . PRO C 1 70 ? -0.678 47.082 25.118 1.00 27.18 67 PRO C C 1
ATOM 5257 O O . PRO C 1 70 ? -1.796 46.630 24.916 1.00 27.36 67 PRO C O 1
ATOM 5261 N N . LEU C 1 71 ? 0.396 46.310 25.313 1.00 28.96 68 LEU C N 1
ATOM 5262 C CA . LEU C 1 71 ? 0.344 44.819 25.374 1.00 30.59 68 LEU C CA 1
ATOM 5263 C C . LEU C 1 71 ? 0.729 44.296 26.764 1.00 31.97 68 LEU C C 1
ATOM 5264 O O . LEU C 1 71 ? 1.801 44.670 27.231 1.00 31.34 68 LEU C O 1
ATOM 5269 N N . GLY C 1 72 ? -0.077 43.399 27.343 1.00 32.85 69 GLY C N 1
ATOM 5270 C CA . GLY C 1 72 ? 0.064 42.828 28.694 1.00 35.21 69 GLY C CA 1
ATOM 5271 C C . GLY C 1 72 ? 0.005 41.305 28.740 1.00 39.12 69 GLY C C 1
ATOM 5272 O O . GLY C 1 72 ? 0.376 40.731 29.764 1.00 40.90 69 GLY C O 1
ATOM 5273 N N . HIS C 1 73 ? -0.478 40.618 27.717 1.00 43.10 70 HIS C N 1
ATOM 5274 C CA . HIS C 1 73 ? -0.844 39.166 27.810 1.00 48.05 70 HIS C CA 1
ATOM 5275 C C . HIS C 1 73 ? 0.417 38.265 27.857 1.00 48.17 70 HIS C C 1
ATOM 5276 O O . HIS C 1 73 ? 0.266 37.029 27.784 1.00 47.70 70 HIS C O 1
ATOM 5283 N N . HIS C 1 74 ? 1.593 38.887 27.871 1.00 48.13 71 HIS C N 1
ATOM 5284 C CA . HIS C 1 74 ? 2.886 38.156 27.896 1.00 53.06 71 HIS C CA 1
ATOM 5285 C C . HIS C 1 74 ? 3.463 38.150 29.321 1.00 53.19 71 HIS C C 1
ATOM 5286 O O . HIS C 1 74 ? 4.538 37.572 29.518 1.00 48.44 71 HIS C O 1
ATOM 5293 N N . SER C 1 75 ? 2.726 38.761 30.253 1.00 54.49 72 SER C N 1
ATOM 5294 C CA . SER C 1 75 ? 3.032 38.893 31.708 1.00 54.28 72 SER C CA 1
ATOM 5295 C C . SER C 1 75 ? 2.785 37.555 32.424 1.00 54.65 72 SER C C 1
ATOM 5296 O O . SER C 1 75 ? 1.871 36.864 32.044 1.00 50.94 72 SER C O 1
ATOM 5299 N N . SER C 1 76 ? 3.526 37.247 33.486 1.00 59.16 73 SER C N 1
ATOM 5300 C CA . SER C 1 76 ? 3.472 35.933 34.186 1.00 63.74 73 SER C CA 1
ATOM 5301 C C . SER C 1 76 ? 2.645 36.021 35.474 1.00 65.24 73 SER C C 1
ATOM 5302 O O . SER C 1 76 ? 2.556 34.988 36.145 1.00 69.53 73 SER C O 1
ATOM 5305 N N . PHE C 1 77 ? 2.107 37.200 35.832 1.00 64.53 74 PHE C N 1
ATOM 5306 C CA . PHE C 1 77 ? 1.334 37.423 37.091 1.00 65.01 74 PHE C CA 1
ATOM 5307 C C . PHE C 1 77 ? 0.130 38.357 36.842 1.00 58.90 74 PHE C C 1
ATOM 5308 O O . PHE C 1 77 ? -0.924 38.072 37.418 1.00 57.91 74 PHE C O 1
ATOM 5316 N N . HIS C 1 78 ? 0.316 39.424 36.054 1.00 54.58 75 HIS C N 1
ATOM 5317 C CA . HIS C 1 78 ? -0.712 40.479 35.834 1.00 50.64 75 HIS C CA 1
ATOM 5318 C C . HIS C 1 78 ? -0.478 41.167 34.482 1.00 46.67 75 HIS C C 1
ATOM 5319 O O . HIS C 1 78 ? 0.671 41.417 34.181 1.00 44.60 75 HIS C O 1
ATOM 5326 N N . GLU C 1 79 ? -1.552 41.484 33.741 1.00 41.12 76 GLU C N 1
ATOM 5327 C CA . GLU C 1 79 ? -1.535 42.041 32.359 1.00 40.23 76 GLU C CA 1
ATOM 5328 C C . GLU C 1 79 ? -1.936 43.524 32.348 1.00 36.53 76 GLU C C 1
ATOM 5329 O O . GLU C 1 79 ? -2.126 44.076 31.276 1.00 32.68 76 GLU C O 1
ATOM 5335 N N . GLY C 1 80 ? -1.988 44.164 33.518 1.00 32.02 77 GLY C N 1
ATOM 5336 C CA . GLY C 1 80 ? -2.444 45.555 33.694 1.00 29.45 77 GLY C CA 1
ATOM 5337 C C . GLY C 1 80 ? -1.527 46.609 33.134 1.00 27.56 77 GLY C C 1
ATOM 5338 O O . GLY C 1 80 ? -1.968 47.752 33.012 1.00 25.62 77 GLY C O 1
ATOM 5339 N N . SER C 1 81 ? -0.271 46.293 32.796 1.00 27.68 78 SER C N 1
ATOM 5340 C CA . SER C 1 81 ? 0.604 47.258 32.090 1.00 27.19 78 SER C CA 1
ATOM 5341 C C . SER C 1 81 ? 0.061 47.553 30.671 1.00 26.31 78 SER C C 1
ATOM 5342 O O . SER C 1 81 ? 0.460 48.560 30.108 1.00 24.80 78 SER C O 1
ATOM 5345 N N . ALA C 1 82 ? -0.921 46.811 30.128 1.00 26.45 79 ALA C N 1
ATOM 5346 C CA . ALA C 1 82 ? -1.555 47.200 28.854 1.00 25.94 79 ALA C CA 1
ATOM 5347 C C . ALA C 1 82 ? -2.227 48.576 28.986 1.00 25.60 79 ALA C C 1
ATOM 5348 O O . ALA C 1 82 ? -2.380 49.236 27.946 1.00 26.17 79 ALA C O 1
ATOM 5350 N N . PHE C 1 83 ? -2.522 49.053 30.205 1.00 24.48 80 PHE C N 1
ATOM 5351 C CA . PHE C 1 83 ? -3.266 50.320 30.393 1.00 23.98 80 PHE C CA 1
ATOM 5352 C C . PHE C 1 83 ? -2.276 51.474 30.462 1.00 22.52 80 PHE C C 1
ATOM 5353 O O . PHE C 1 83 ? -2.701 52.621 30.526 1.00 21.79 80 PHE C O 1
ATOM 5361 N N . ALA C 1 84 ? -0.958 51.231 30.519 1.00 22.58 81 ALA C N 1
ATOM 5362 C CA . ALA C 1 84 ? -0.029 52.306 30.940 1.00 21.50 81 ALA C CA 1
ATOM 5363 C C . ALA C 1 84 ? 0.048 53.488 29.995 1.00 21.63 81 ALA C C 1
ATOM 5364 O O . ALA C 1 84 ? 0.076 54.635 30.458 1.00 21.33 81 ALA C O 1
ATOM 5366 N N . PRO C 1 85 ? 0.235 53.290 28.654 1.00 20.79 82 PRO C N 1
ATOM 5367 C CA . PRO C 1 85 ? 0.618 54.393 27.812 1.00 20.61 82 PRO C CA 1
ATOM 5368 C C . PRO C 1 85 ? -0.195 55.666 27.956 1.00 21.04 82 PRO C C 1
ATOM 5369 O O . PRO C 1 85 ? 0.336 56.777 28.140 1.00 20.63 82 PRO C O 1
ATOM 5373 N N . PRO C 1 86 ? -1.528 55.633 27.827 1.00 22.06 83 PRO C N 1
ATOM 5374 C CA . PRO C 1 86 ? -2.251 56.901 27.928 1.00 22.47 83 PRO C CA 1
ATOM 5375 C C . PRO C 1 86 ? -2.099 57.523 29.326 1.00 23.13 83 PRO C C 1
ATOM 5376 O O . PRO C 1 86 ? -2.083 58.780 29.491 1.00 23.09 83 PRO C O 1
ATOM 5380 N N . ARG C 1 87 ? -1.993 56.685 30.354 1.00 23.38 84 ARG C N 1
ATOM 5381 C CA . ARG C 1 87 ? -1.811 57.232 31.734 1.00 24.87 84 ARG C CA 1
ATOM 5382 C C . ARG C 1 87 ? -0.449 57.926 31.846 1.00 23.97 84 ARG C C 1
ATOM 5383 O O . ARG C 1 87 ? -0.324 58.940 32.556 1.00 23.70 84 ARG C O 1
ATOM 5391 N N . ILE C 1 88 ? 0.573 57.386 31.204 1.00 24.10 85 ILE C N 1
ATOM 5392 C CA . ILE C 1 88 ? 1.944 58.009 31.232 1.00 23.29 85 ILE C CA 1
ATOM 5393 C C . ILE C 1 88 ? 1.865 59.365 30.542 1.00 24.35 85 ILE C C 1
ATOM 5394 O O . ILE C 1 88 ? 2.404 60.338 31.123 1.00 21.93 85 ILE C O 1
ATOM 5399 N N . ARG C 1 89 ? 1.245 59.395 29.358 1.00 25.44 86 ARG C N 1
ATOM 5400 C CA . ARG C 1 89 ? 1.095 60.612 28.524 1.00 27.60 86 ARG C CA 1
ATOM 5401 C C . ARG C 1 89 ? 0.347 61.703 29.292 1.00 28.38 86 ARG C C 1
ATOM 5402 O O . ARG C 1 89 ? 0.699 62.844 29.167 1.00 29.03 86 ARG C O 1
ATOM 5410 N N . GLU C 1 90 ? -0.653 61.324 30.065 1.00 30.31 87 GLU C N 1
ATOM 5411 C CA . GLU C 1 90 ? -1.436 62.303 30.836 1.00 31.64 87 GLU C CA 1
ATOM 5412 C C . GLU C 1 90 ? -0.534 62.885 31.905 1.00 30.13 87 GLU C C 1
ATOM 5413 O O . GLU C 1 90 ? -0.541 64.110 32.103 1.00 28.35 87 GLU C O 1
ATOM 5419 N N . ALA C 1 91 ? 0.219 62.015 32.570 1.00 28.88 88 ALA C N 1
ATOM 5420 C CA . ALA C 1 91 ? 1.115 62.426 33.677 1.00 28.95 88 ALA C CA 1
ATOM 5421 C C . ALA C 1 91 ? 2.255 63.288 33.140 1.00 30.01 88 ALA C C 1
ATOM 5422 O O . ALA C 1 91 ? 2.727 64.080 33.913 1.00 29.33 88 ALA C O 1
ATOM 5424 N N . ILE C 1 92 ? 2.674 63.156 31.877 1.00 29.77 89 ILE C N 1
ATOM 5425 C CA . ILE C 1 92 ? 3.741 64.041 31.334 1.00 32.68 89 ILE C CA 1
ATOM 5426 C C . ILE C 1 92 ? 3.258 65.495 31.311 1.00 37.70 89 ILE C C 1
ATOM 5427 O O . ILE C 1 92 ? 4.069 66.368 31.561 1.00 38.41 89 ILE C O 1
ATOM 5432 N N . TRP C 1 93 ? 1.977 65.710 31.052 1.00 45.65 90 TRP C N 1
ATOM 5433 C CA . TRP C 1 93 ? 1.315 67.022 30.776 1.00 52.78 90 TRP C CA 1
ATOM 5434 C C . TRP C 1 93 ? 0.221 67.226 31.844 1.00 55.18 90 TRP C C 1
ATOM 5435 O O . TRP C 1 93 ? -0.952 67.327 31.457 1.00 68.19 90 TRP C O 1
ATOM 5446 N N . CYS C 1 94 ? 0.592 67.195 33.139 1.00 57.68 91 CYS C N 1
ATOM 5447 C CA . CYS C 1 94 ? -0.292 67.134 34.348 1.00 61.10 91 CYS C CA 1
ATOM 5448 C C . CYS C 1 94 ? -0.010 68.336 35.257 1.00 67.07 91 CYS C C 1
ATOM 5449 O O . CYS C 1 94 ? 1.128 68.871 35.211 1.00 68.24 91 CYS C O 1
ATOM 5452 N N . ASP C 1 95 ? -0.975 68.691 36.109 1.00 65.60 92 ASP C N 1
ATOM 5453 C CA . ASP C 1 95 ? -1.141 70.071 36.650 1.00 68.15 92 ASP C CA 1
ATOM 5454 C C . ASP C 1 95 ? -0.138 70.416 37.764 1.00 64.75 92 ASP C C 1
ATOM 5455 O O . ASP C 1 95 ? 0.121 71.629 37.910 1.00 66.79 92 ASP C O 1
ATOM 5460 N N . SER C 1 96 ? 0.371 69.430 38.528 1.00 62.86 93 SER C N 1
ATOM 5461 C CA . SER C 1 96 ? 1.280 69.600 39.710 1.00 60.53 93 SER C CA 1
ATOM 5462 C C . SER C 1 96 ? 2.715 70.001 39.293 1.00 58.31 93 SER C C 1
ATOM 5463 O O . SER C 1 96 ? 3.358 70.689 40.113 1.00 59.30 93 SER C O 1
ATOM 5466 N N . THR C 1 97 ? 3.196 69.594 38.101 1.00 54.81 94 THR C N 1
ATOM 5467 C CA . THR C 1 97 ? 4.604 69.743 37.618 1.00 53.07 94 THR C CA 1
ATOM 5468 C C . THR C 1 97 ? 4.688 70.917 36.633 1.00 50.34 94 THR C C 1
ATOM 5469 O O . THR C 1 97 ? 3.652 71.253 36.090 1.00 53.23 94 THR C O 1
ATOM 5473 N N . ASN C 1 98 ? 5.885 71.441 36.337 1.00 47.25 95 ASN C N 1
ATOM 5474 C CA . ASN C 1 98 ? 6.138 72.349 35.185 1.00 42.96 95 ASN C CA 1
ATOM 5475 C C . ASN C 1 98 ? 6.649 71.549 33.996 1.00 39.39 95 ASN C C 1
ATOM 5476 O O . ASN C 1 98 ? 6.941 70.367 34.109 1.00 37.35 95 ASN C O 1
ATOM 5481 N N . SER C 1 99 ? 6.847 72.229 32.890 1.00 38.55 96 SER C N 1
ATOM 5482 C CA . SER C 1 99 ? 7.168 71.595 31.597 1.00 38.95 96 SER C CA 1
ATOM 5483 C C . SER C 1 99 ? 8.669 71.569 31.355 1.00 35.61 96 SER C C 1
ATOM 5484 O O . SER C 1 99 ? 9.026 71.278 30.266 1.00 35.56 96 SER C O 1
ATOM 5487 N N . THR C 1 100 ? 9.507 71.885 32.335 1.00 34.49 97 THR C N 1
ATOM 5488 C CA . THR C 1 100 ? 10.982 71.912 32.193 1.00 33.76 97 THR C CA 1
ATOM 5489 C C . THR C 1 100 ? 11.567 70.648 32.848 1.00 32.54 97 THR C C 1
ATOM 5490 O O . THR C 1 100 ? 11.212 70.330 33.983 1.00 31.24 97 THR C O 1
ATOM 5494 N N . THR C 1 101 ? 12.418 69.917 32.151 1.00 30.73 98 THR C N 1
ATOM 5495 C CA . THR C 1 101 ? 13.122 68.751 32.733 1.00 30.92 98 THR C CA 1
ATOM 5496 C C . THR C 1 101 ? 14.205 69.230 33.708 1.00 29.78 98 THR C C 1
ATOM 5497 O O . THR C 1 101 ? 14.439 70.447 33.807 1.00 28.82 98 THR C O 1
ATOM 5501 N N . GLU C 1 102 ? 14.856 68.312 34.391 1.00 30.58 99 GLU C N 1
ATOM 5502 C CA . GLU C 1 102 ? 15.804 68.668 35.509 1.00 32.88 99 GLU C CA 1
ATOM 5503 C C . GLU C 1 102 ? 16.989 69.516 35.033 1.00 35.13 99 GLU C C 1
ATOM 5504 O O . GLU C 1 102 ? 17.450 70.456 35.763 1.00 34.16 99 GLU C O 1
ATOM 5510 N N . GLU C 1 103 ? 17.464 69.178 33.835 1.00 38.46 100 GLU C N 1
ATOM 5511 C CA . GLU C 1 103 ? 18.642 69.814 33.230 1.00 38.32 100 GLU C CA 1
ATOM 5512 C C . GLU C 1 103 ? 18.183 70.891 32.233 1.00 37.42 100 GLU C C 1
ATOM 5513 O O . GLU C 1 103 ? 19.038 71.320 31.460 1.00 39.00 100 GLU C O 1
ATOM 5519 N N . GLY C 1 104 ? 16.917 71.308 32.213 1.00 34.92 101 GLY C N 1
ATOM 5520 C CA . GLY C 1 104 ? 16.508 72.576 31.553 1.00 35.80 101 GLY C CA 1
ATOM 5521 C C . GLY C 1 104 ? 15.921 72.466 30.143 1.00 37.32 101 GLY C C 1
ATOM 5522 O O . GLY C 1 104 ? 15.642 73.526 29.579 1.00 38.62 101 GLY C O 1
ATOM 5523 N N . LYS C 1 105 ? 15.569 71.288 29.608 1.00 37.64 102 LYS C N 1
ATOM 5524 C CA . LYS C 1 105 ? 14.787 71.235 28.332 1.00 37.81 102 LYS C CA 1
ATOM 5525 C C . LYS C 1 105 ? 13.288 71.571 28.580 1.00 39.68 102 LYS C C 1
ATOM 5526 O O . LYS C 1 105 ? 12.720 71.246 29.645 1.00 38.65 102 LYS C O 1
ATOM 5532 N N . ASN C 1 106 ? 12.646 72.213 27.603 1.00 40.42 103 ASN C N 1
ATOM 5533 C CA . ASN C 1 106 ? 11.253 72.683 27.709 1.00 40.31 103 ASN C CA 1
ATOM 5534 C C . ASN C 1 106 ? 10.371 71.674 26.982 1.00 37.67 103 ASN C C 1
ATOM 5535 O O . ASN C 1 106 ? 10.512 71.606 25.785 1.00 37.26 103 ASN C O 1
ATOM 5540 N N . LEU C 1 107 ? 9.456 70.991 27.662 1.00 36.73 104 LEU C N 1
ATOM 5541 C CA . LEU C 1 107 ? 8.625 69.909 27.059 1.00 38.39 104 LEU C CA 1
ATOM 5542 C C . LEU C 1 107 ? 7.476 70.504 26.243 1.00 39.65 104 LEU C C 1
ATOM 5543 O O . LEU C 1 107 ? 6.776 69.731 25.592 1.00 42.34 104 LEU C O 1
ATOM 5548 N N . ARG C 1 108 ? 7.268 71.814 26.271 1.00 42.19 105 ARG C N 1
ATOM 5549 C CA . ARG C 1 108 ? 6.162 72.418 25.479 1.00 45.23 105 ARG C CA 1
ATOM 5550 C C . ARG C 1 108 ? 6.669 72.663 24.054 1.00 43.84 105 ARG C C 1
ATOM 5551 O O . ARG C 1 108 ? 5.834 72.821 23.185 1.00 51.16 105 ARG C O 1
ATOM 5559 N N . ASP C 1 109 ? 7.984 72.640 23.816 1.00 41.94 106 ASP C N 1
ATOM 5560 C CA . ASP C 1 109 ? 8.584 72.547 22.461 1.00 38.32 106 ASP C CA 1
ATOM 5561 C C . ASP C 1 109 ? 8.372 71.122 21.952 1.00 38.20 106 ASP C C 1
ATOM 5562 O O . ASP C 1 109 ? 8.999 70.162 22.400 1.00 34.31 106 ASP C O 1
ATOM 5567 N N . PRO C 1 110 ? 7.541 70.989 20.895 1.00 39.60 107 PRO C N 1
ATOM 5568 C CA . PRO C 1 110 ? 7.292 69.710 20.225 1.00 38.36 107 PRO C CA 1
ATOM 5569 C C . PRO C 1 110 ? 8.552 69.016 19.674 1.00 37.24 107 PRO C C 1
ATOM 5570 O O . PRO C 1 110 ? 8.525 67.776 19.447 1.00 33.01 107 PRO C O 1
ATOM 5574 N N . ARG C 1 111 ? 9.637 69.787 19.493 1.00 35.14 108 ARG C N 1
ATOM 5575 C CA . ARG C 1 111 ? 10.947 69.214 19.060 1.00 36.41 108 ARG C CA 1
ATOM 5576 C C . ARG C 1 111 ? 11.603 68.471 20.213 1.00 33.50 108 ARG C C 1
ATOM 5577 O O . ARG C 1 111 ? 12.450 67.565 19.947 1.00 34.37 108 ARG C O 1
ATOM 5585 N N . VAL C 1 112 ? 11.204 68.779 21.442 1.00 30.75 109 VAL C N 1
ATOM 5586 C CA . VAL C 1 112 ? 11.753 68.037 22.594 1.00 28.92 109 VAL C CA 1
ATOM 5587 C C . VAL C 1 112 ? 10.978 66.727 22.792 1.00 28.08 109 VAL C C 1
ATOM 5588 O O . VAL C 1 112 ? 11.611 65.690 23.118 1.00 27.32 109 VAL C O 1
ATOM 5592 N N . ILE C 1 113 ? 9.655 66.752 22.647 1.00 26.94 110 ILE C N 1
ATOM 5593 C CA . ILE C 1 113 ? 8.864 65.501 22.789 1.00 26.11 110 ILE C CA 1
ATOM 5594 C C . ILE C 1 113 ? 7.543 65.646 22.042 1.00 25.57 110 ILE C C 1
ATOM 5595 O O . ILE C 1 113 ? 7.055 66.769 21.827 1.00 25.32 110 ILE C O 1
ATOM 5600 N N . THR C 1 114 ? 7.072 64.535 21.536 1.00 24.25 111 THR C N 1
ATOM 5601 C CA . THR C 1 114 ? 5.857 64.538 20.732 1.00 26.10 111 THR C CA 1
ATOM 5602 C C . THR C 1 114 ? 5.279 63.138 20.812 1.00 25.91 111 THR C C 1
ATOM 5603 O O . THR C 1 114 ? 6.011 62.195 21.117 1.00 25.91 111 THR C O 1
ATOM 5607 N N . ASN C 1 115 ? 3.973 63.079 20.636 1.00 26.04 112 ASN C N 1
ATOM 5608 C CA . ASN C 1 115 ? 3.223 61.832 20.684 1.00 25.63 112 ASN C CA 1
ATOM 5609 C C . ASN C 1 115 ? 2.942 61.393 19.259 1.00 25.72 112 ASN C C 1
ATOM 5610 O O . ASN C 1 115 ? 2.412 62.215 18.475 1.00 26.97 112 ASN C O 1
ATOM 5615 N N . VAL C 1 116 ? 3.078 60.106 19.005 1.00 25.47 113 VAL C N 1
ATOM 5616 C CA . VAL C 1 116 ? 2.541 59.516 17.759 1.00 26.92 113 VAL C CA 1
ATOM 5617 C C . VAL C 1 116 ? 1.171 58.909 18.056 1.00 26.06 113 VAL C C 1
ATOM 5618 O O . VAL C 1 116 ? 0.184 59.362 17.515 1.00 26.90 113 VAL C O 1
ATOM 5622 N N . GLY C 1 117 ? 1.093 57.980 18.972 1.00 26.38 114 GLY C N 1
ATOM 5623 C CA . GLY C 1 117 ? -0.145 57.228 19.201 1.00 26.01 114 GLY C CA 1
ATOM 5624 C C . GLY C 1 117 ? 0.185 55.826 19.650 1.00 25.88 114 GLY C C 1
ATOM 5625 O O . GLY C 1 117 ? 1.355 55.524 19.856 1.00 24.94 114 GLY C O 1
ATOM 5626 N N . ASP C 1 118 ? -0.835 55.009 19.711 1.00 25.64 115 ASP C N 1
ATOM 5627 C CA . ASP C 1 118 ? -0.828 53.705 20.377 1.00 27.19 115 ASP C CA 1
ATOM 5628 C C . ASP C 1 118 ? -1.112 52.686 19.294 1.00 28.41 115 ASP C C 1
ATOM 5629 O O . ASP C 1 118 ? -2.152 52.864 18.548 1.00 28.76 115 ASP C O 1
ATOM 5634 N N . VAL C 1 119 ? -0.284 51.643 19.242 1.00 28.81 116 VAL C N 1
ATOM 5635 C CA . VAL C 1 119 ? -0.616 50.457 18.415 1.00 29.51 116 VAL C CA 1
ATOM 5636 C C . VAL C 1 119 ? -1.840 49.791 19.027 1.00 28.47 116 VAL C C 1
ATOM 5637 O O . VAL C 1 119 ? -1.833 49.498 20.216 1.00 27.90 116 VAL C O 1
ATOM 5641 N N . PRO C 1 120 ? -2.944 49.580 18.261 1.00 27.26 117 PRO C N 1
ATOM 5642 C CA . PRO C 1 120 ? -4.175 48.988 18.810 1.00 27.39 117 PRO C CA 1
ATOM 5643 C C . PRO C 1 120 ? -4.078 47.450 18.966 1.00 28.78 117 PRO C C 1
ATOM 5644 O O . PRO C 1 120 ? -4.681 46.631 18.286 1.00 26.56 117 PRO C O 1
ATOM 5648 N N . ILE C 1 121 ? -3.311 47.084 19.973 1.00 29.67 118 ILE C N 1
ATOM 5649 C CA . ILE C 1 121 ? -2.900 45.693 20.246 1.00 30.27 118 ILE C CA 1
ATOM 5650 C C . ILE C 1 121 ? -4.169 44.868 20.479 1.00 30.10 118 ILE C C 1
ATOM 5651 O O . ILE C 1 121 ? -4.318 43.854 19.799 1.00 31.02 118 ILE C O 1
ATOM 5656 N N . GLU C 1 122 ? -5.041 45.322 21.376 1.00 31.00 119 GLU C N 1
ATOM 5657 C CA . GLU C 1 122 ? -6.287 44.603 21.737 1.00 33.40 119 GLU C CA 1
ATOM 5658 C C . GLU C 1 122 ? -7.060 44.216 20.468 1.00 32.64 119 GLU C C 1
ATOM 5659 O O . GLU C 1 122 ? -7.357 43.027 20.283 1.00 32.01 119 GLU C O 1
ATOM 5665 N N . GLU C 1 123 ? -7.230 45.178 19.578 1.00 31.28 120 GLU C N 1
ATOM 5666 C CA . GLU C 1 123 ? -8.077 45.028 18.375 1.00 33.11 120 GLU C CA 1
ATOM 5667 C C . GLU C 1 123 ? -7.438 44.001 17.444 1.00 32.34 120 GLU C C 1
ATOM 5668 O O . GLU C 1 123 ? -8.200 43.136 16.969 1.00 32.71 120 GLU C O 1
ATOM 5674 N N . ILE C 1 124 ? -6.117 44.088 17.241 1.00 31.71 121 ILE C N 1
ATOM 5675 C CA . ILE C 1 124 ? -5.332 43.177 16.385 1.00 31.57 121 ILE C CA 1
ATOM 5676 C C . ILE C 1 124 ? -5.342 41.761 16.962 1.00 33.91 121 ILE C C 1
ATOM 5677 O O . ILE C 1 124 ? -5.636 40.850 16.174 1.00 33.44 121 ILE C O 1
ATOM 5682 N N . ARG C 1 125 ? -5.071 41.591 18.266 1.00 36.74 122 ARG C N 1
ATOM 5683 C CA . ARG C 1 125 ? -5.157 40.284 18.980 1.00 39.55 122 ARG C CA 1
ATOM 5684 C C . ARG C 1 125 ? -6.548 39.682 18.739 1.00 39.17 122 ARG C C 1
ATOM 5685 O O . ARG C 1 125 ? -6.671 38.457 18.487 1.00 36.54 122 ARG C O 1
ATOM 5693 N N . ASP C 1 126 ? -7.559 40.528 18.831 1.00 37.58 123 ASP C N 1
ATOM 5694 C CA . ASP C 1 126 ? -8.972 40.098 18.857 1.00 41.27 123 ASP C CA 1
ATOM 5695 C C . ASP C 1 126 ? -9.334 39.606 17.457 1.00 40.75 123 ASP C C 1
ATOM 5696 O O . ASP C 1 126 ? -10.387 38.983 17.349 1.00 46.12 123 ASP C O 1
ATOM 5701 N N . CYS C 1 127 ? -8.484 39.816 16.446 1.00 38.87 124 CYS C N 1
ATOM 5702 C CA . CYS C 1 127 ? -8.644 39.204 15.091 1.00 38.84 124 CYS C CA 1
ATOM 5703 C C . CYS C 1 127 ? -8.024 37.795 14.986 1.00 37.46 124 CYS C C 1
ATOM 5704 O O . CYS C 1 127 ? -8.045 37.273 13.877 1.00 37.14 124 CYS C O 1
ATOM 5707 N N . GLY C 1 128 ? -7.487 37.220 16.062 1.00 37.19 125 GLY C N 1
ATOM 5708 C CA . GLY C 1 128 ? -6.912 35.863 16.089 1.00 38.32 125 GLY C CA 1
ATOM 5709 C C . GLY C 1 128 ? -5.494 35.823 15.553 1.00 39.29 125 GLY C C 1
ATOM 5710 O O . GLY C 1 128 ? -5.025 34.755 15.071 1.00 39.96 125 GLY C O 1
ATOM 5711 N N . VAL C 1 129 ? -4.807 36.947 15.670 1.00 40.38 126 VAL C N 1
ATOM 5712 C CA . VAL C 1 129 ? -3.395 37.143 15.244 1.00 41.90 126 VAL C CA 1
ATOM 5713 C C . VAL C 1 129 ? -2.436 36.611 16.328 1.00 43.82 126 VAL C C 1
ATOM 5714 O O . VAL C 1 129 ? -2.525 37.107 17.473 1.00 44.40 126 VAL C O 1
ATOM 5718 N N . ASP C 1 130 ? -1.511 35.710 15.974 1.00 43.83 127 ASP C N 1
ATOM 5719 C CA . ASP C 1 130 ? -0.571 35.074 16.935 1.00 45.18 127 ASP C CA 1
ATOM 5720 C C . ASP C 1 130 ? 0.518 36.070 17.294 1.00 44.44 127 ASP C C 1
ATOM 5721 O O . ASP C 1 130 ? 0.661 37.051 16.579 1.00 44.49 127 ASP C O 1
ATOM 5726 N N . ASP C 1 131 ? 1.288 35.768 18.339 1.00 44.30 128 ASP C N 1
ATOM 5727 C CA . ASP C 1 131 ? 2.326 36.644 18.926 1.00 44.11 128 ASP C CA 1
ATOM 5728 C C . ASP C 1 131 ? 3.434 36.951 17.926 1.00 40.89 128 ASP C C 1
ATOM 5729 O O . ASP C 1 131 ? 3.921 38.111 17.940 1.00 38.69 128 ASP C O 1
ATOM 5734 N N . LYS C 1 132 ? 3.783 35.988 17.070 1.00 39.42 129 LYS C N 1
ATOM 5735 C CA . LYS C 1 132 ? 4.820 36.202 16.032 1.00 40.08 129 LYS C CA 1
ATOM 5736 C C . LYS C 1 132 ? 4.354 37.331 15.109 1.00 36.93 129 LYS C C 1
ATOM 5737 O O . LYS C 1 132 ? 5.178 38.190 14.799 1.00 35.16 129 LYS C O 1
ATOM 5743 N N . ARG C 1 133 ? 3.099 37.310 14.650 1.00 34.60 130 ARG C N 1
ATOM 5744 C CA . ARG C 1 133 ? 2.603 38.367 13.740 1.00 35.78 130 ARG C CA 1
ATOM 5745 C C . ARG C 1 133 ? 2.556 39.676 14.533 1.00 33.12 130 ARG C C 1
ATOM 5746 O O . ARG C 1 133 ? 2.956 40.701 14.012 1.00 31.29 130 ARG C O 1
ATOM 5754 N N . LEU C 1 134 ? 2.152 39.614 15.789 1.00 33.72 131 LEU C N 1
ATOM 5755 C CA . LEU C 1 134 ? 2.010 40.812 16.650 1.00 34.81 131 LEU C CA 1
ATOM 5756 C C . LEU C 1 134 ? 3.351 41.531 16.825 1.00 33.66 131 LEU C C 1
ATOM 5757 O O . LEU C 1 134 ? 3.385 42.757 16.732 1.00 35.27 131 LEU C O 1
ATOM 5762 N N . ALA C 1 135 ? 4.399 40.778 17.142 1.00 34.98 132 ALA C N 1
ATOM 5763 C CA . ALA C 1 135 ? 5.820 41.220 17.161 1.00 33.11 132 ALA C CA 1
ATOM 5764 C C . ALA C 1 135 ? 6.154 41.907 15.824 1.00 31.46 132 ALA C C 1
ATOM 5765 O O . ALA C 1 135 ? 6.754 43.041 15.850 1.00 30.05 132 ALA C O 1
ATOM 5767 N N . ASN C 1 136 ? 5.696 41.364 14.691 1.00 31.81 133 ASN C N 1
ATOM 5768 C CA . ASN C 1 136 ? 6.026 41.993 13.371 1.00 31.32 133 ASN C CA 1
ATOM 5769 C C . ASN C 1 136 ? 5.301 43.321 13.232 1.00 28.93 133 ASN C C 1
ATOM 5770 O O . ASN C 1 136 ? 5.933 44.269 12.730 1.00 27.96 133 ASN C O 1
ATOM 5775 N N . VAL C 1 137 ? 4.063 43.417 13.724 1.00 28.08 134 VAL C N 1
ATOM 5776 C CA . VAL C 1 137 ? 3.302 44.700 13.697 1.00 27.18 134 VAL C CA 1
ATOM 5777 C C . VAL C 1 137 ? 3.987 45.759 14.564 1.00 26.64 134 VAL C C 1
ATOM 5778 O O . VAL C 1 137 ? 4.036 46.963 14.161 1.00 27.15 134 VAL C O 1
ATOM 5782 N N . ILE C 1 138 ? 4.421 45.352 15.752 1.00 26.87 135 ILE C N 1
ATOM 5783 C CA . ILE C 1 138 ? 5.152 46.238 16.701 1.00 27.54 135 ILE C CA 1
ATOM 5784 C C . ILE C 1 138 ? 6.436 46.668 16.009 1.00 26.86 135 ILE C C 1
ATOM 5785 O O . ILE C 1 138 ? 6.740 47.895 15.961 1.00 27.44 135 ILE C O 1
ATOM 5790 N N . SER C 1 139 ? 7.111 45.734 15.370 1.00 27.39 136 SER C N 1
ATOM 5791 C CA . SER C 1 139 ? 8.367 46.061 14.607 1.00 27.34 136 SER C CA 1
ATOM 5792 C C . SER C 1 139 ? 8.074 47.107 13.519 1.00 27.29 136 SER C C 1
ATOM 5793 O O . SER C 1 139 ? 8.788 48.137 13.450 1.00 26.79 136 SER C O 1
ATOM 5796 N N . GLU C 1 140 ? 7.032 46.905 12.733 1.00 27.91 137 GLU C N 1
ATOM 5797 C CA . GLU C 1 140 ? 6.779 47.798 11.593 1.00 28.96 137 GLU C CA 1
ATOM 5798 C C . GLU C 1 140 ? 6.370 49.159 12.120 1.00 27.57 137 GLU C C 1
ATOM 5799 O O . GLU C 1 140 ? 6.729 50.147 11.468 1.00 27.16 137 GLU C O 1
ATOM 5805 N N . SER C 1 141 ? 5.626 49.209 13.224 1.00 26.45 138 SER C N 1
ATOM 5806 C CA . SER C 1 141 ? 5.155 50.484 13.787 1.00 27.02 138 SER C CA 1
ATOM 5807 C C . SER C 1 141 ? 6.365 51.312 14.184 1.00 26.54 138 SER C C 1
ATOM 5808 O O . SER C 1 141 ? 6.382 52.517 13.961 1.00 27.50 138 SER C O 1
ATOM 5811 N N . VAL C 1 142 ? 7.326 50.694 14.834 1.00 26.17 139 VAL C N 1
ATOM 5812 C CA . VAL C 1 142 ? 8.566 51.421 15.173 1.00 27.29 139 VAL C CA 1
ATOM 5813 C C . VAL C 1 142 ? 9.249 51.922 13.890 1.00 27.88 139 VAL C C 1
ATOM 5814 O O . VAL C 1 142 ? 9.680 53.097 13.849 1.00 28.06 139 VAL C O 1
ATOM 5818 N N . LYS C 1 143 ? 9.372 51.106 12.864 1.00 28.60 140 LYS C N 1
ATOM 5819 C CA . LYS C 1 143 ? 10.056 51.589 11.609 1.00 29.30 140 LYS C CA 1
ATOM 5820 C C . LYS C 1 143 ? 9.350 52.790 10.991 1.00 30.21 140 LYS C C 1
ATOM 5821 O O . LYS C 1 143 ? 10.022 53.632 10.420 1.00 30.43 140 LYS C O 1
ATOM 5827 N N . LEU C 1 144 ? 8.026 52.857 11.112 1.00 30.45 141 LEU C N 1
ATOM 5828 C CA . LEU C 1 144 ? 7.198 53.940 10.562 1.00 30.85 141 LEU C CA 1
ATOM 5829 C C . LEU C 1 144 ? 7.578 55.224 11.291 1.00 29.86 141 LEU C C 1
ATOM 5830 O O . LEU C 1 144 ? 7.611 56.253 10.665 1.00 31.40 141 LEU C O 1
ATOM 5835 N N . VAL C 1 145 ? 7.841 55.169 12.588 1.00 28.64 142 VAL C N 1
ATOM 5836 C CA . VAL C 1 145 ? 8.306 56.384 13.296 1.00 28.23 142 VAL C CA 1
ATOM 5837 C C . VAL C 1 145 ? 9.736 56.736 12.837 1.00 29.01 142 VAL C C 1
ATOM 5838 O O . VAL C 1 145 ? 10.024 57.911 12.524 1.00 28.19 142 VAL C O 1
ATOM 5842 N N . MET C 1 146 ? 10.602 55.743 12.759 1.00 29.10 143 MET C N 1
ATOM 5843 C CA . MET C 1 146 ? 12.010 56.000 12.347 1.00 31.84 143 MET C CA 1
ATOM 5844 C C . MET C 1 146 ? 12.056 56.450 10.874 1.00 33.64 143 MET C C 1
ATOM 5845 O O . MET C 1 146 ? 13.011 57.180 10.516 1.00 33.75 143 MET C O 1
ATOM 5850 N N . ASP C 1 147 ? 11.069 56.094 10.057 1.00 34.59 144 ASP C N 1
ATOM 5851 C CA . ASP C 1 147 ? 11.037 56.571 8.654 1.00 37.30 144 ASP C CA 1
ATOM 5852 C C . ASP C 1 147 ? 10.776 58.094 8.592 1.00 36.54 144 ASP C C 1
ATOM 5853 O O . ASP C 1 147 ? 10.848 58.644 7.504 1.00 37.13 144 ASP C O 1
ATOM 5858 N N . GLU C 1 148 ? 10.488 58.785 9.694 1.00 35.13 145 GLU C N 1
ATOM 5859 C CA . GLU C 1 148 ? 10.176 60.245 9.682 1.00 35.95 145 GLU C CA 1
ATOM 5860 C C . GLU C 1 148 ? 11.212 61.037 10.480 1.00 36.89 145 GLU C C 1
ATOM 5861 O O . GLU C 1 148 ? 10.973 61.314 11.638 1.00 38.47 145 GLU C O 1
ATOM 5867 N N . ASP C 1 149 ? 12.327 61.416 9.863 1.00 41.79 146 ASP C N 1
ATOM 5868 C CA . ASP C 1 149 ? 13.367 62.265 10.487 1.00 41.88 146 ASP C CA 1
ATOM 5869 C C . ASP C 1 149 ? 12.712 63.614 10.761 1.00 41.11 146 ASP C C 1
ATOM 5870 O O . ASP C 1 149 ? 11.856 64.087 9.993 1.00 43.29 146 ASP C O 1
ATOM 5875 N N . PRO C 1 150 ? 12.997 64.230 11.926 1.00 36.42 147 PRO C N 1
ATOM 5876 C CA . PRO C 1 150 ? 13.959 63.699 12.909 1.00 34.95 147 PRO C CA 1
ATOM 5877 C C . PRO C 1 150 ? 13.433 62.881 14.109 1.00 31.41 147 PRO C C 1
ATOM 5878 O O . PRO C 1 150 ? 14.054 62.842 15.127 1.00 29.92 147 PRO C O 1
ATOM 5882 N N . LEU C 1 151 ? 12.308 62.205 13.944 1.00 30.51 148 LEU C N 1
ATOM 5883 C CA . LEU C 1 151 ? 11.648 61.467 15.068 1.00 28.87 148 LEU C CA 1
ATOM 5884 C C . LEU C 1 151 ? 12.547 60.298 15.444 1.00 27.87 148 LEU C C 1
ATOM 5885 O O . LEU C 1 151 ? 13.124 59.663 14.552 1.00 27.78 148 LEU C O 1
ATOM 5890 N N . ARG C 1 152 ? 12.658 60.024 16.734 1.00 27.48 149 ARG C N 1
ATOM 5891 C CA . ARG C 1 152 ? 13.223 58.748 17.228 1.00 26.93 149 ARG C CA 1
ATOM 5892 C C . ARG C 1 152 ? 12.220 58.154 18.200 1.00 25.34 149 ARG C C 1
ATOM 5893 O O . ARG C 1 152 ? 11.602 58.912 18.916 1.00 23.12 149 ARG C O 1
ATOM 5901 N N . PRO C 1 153 ? 12.079 56.800 18.205 1.00 24.70 150 PRO C N 1
ATOM 5902 C CA . PRO C 1 153 ? 11.031 56.126 18.941 1.00 24.44 150 PRO C CA 1
ATOM 5903 C C . PRO C 1 153 ? 11.291 55.999 20.449 1.00 23.47 150 PRO C C 1
ATOM 5904 O O . PRO C 1 153 ? 12.310 55.483 20.885 1.00 23.26 150 PRO C O 1
ATOM 5908 N N . LEU C 1 154 ? 10.364 56.522 21.218 1.00 22.70 151 LEU C N 1
ATOM 5909 C CA . LEU C 1 154 ? 10.350 56.286 22.670 1.00 22.65 151 LEU C CA 1
ATOM 5910 C C . LEU C 1 154 ? 9.068 55.523 22.940 1.00 22.15 151 LEU C C 1
ATOM 5911 O O . LEU C 1 154 ? 8.002 56.075 22.849 1.00 21.60 151 LEU C O 1
ATOM 5916 N N . VAL C 1 155 ? 9.211 54.232 23.157 1.00 22.10 152 VAL C N 1
ATOM 5917 C CA . VAL C 1 155 ? 8.058 53.319 23.275 1.00 22.01 152 VAL C CA 1
ATOM 5918 C C . VAL C 1 155 ? 7.570 53.285 24.721 1.00 21.75 152 VAL C C 1
ATOM 5919 O O . VAL C 1 155 ? 8.383 53.159 25.651 1.00 21.43 152 VAL C O 1
ATOM 5923 N N . LEU C 1 156 ? 6.276 53.410 24.904 1.00 21.57 153 LEU C N 1
ATOM 5924 C CA . LEU C 1 156 ? 5.593 53.199 26.206 1.00 21.81 153 LEU C CA 1
ATOM 5925 C C . LEU C 1 156 ? 4.949 51.818 26.178 1.00 22.31 153 LEU C C 1
ATOM 5926 O O . LEU C 1 156 ? 4.058 51.544 25.295 1.00 22.66 153 LEU C O 1
ATOM 5931 N N . GLY C 1 157 ? 5.462 50.926 27.015 1.00 21.75 154 GLY C N 1
ATOM 5932 C CA . GLY C 1 157 ? 4.788 49.659 27.272 1.00 21.45 154 GLY C CA 1
ATOM 5933 C C . GLY C 1 157 ? 3.623 49.849 28.229 1.00 21.08 154 GLY C C 1
ATOM 5934 O O . GLY C 1 157 ? 3.400 50.930 28.777 1.00 21.31 154 GLY C O 1
ATOM 5935 N N . GLY C 1 158 ? 2.882 48.788 28.502 1.00 21.41 155 GLY C N 1
ATOM 5936 C CA . GLY C 1 158 ? 3.097 47.453 27.994 1.00 22.33 155 GLY C CA 1
ATOM 5937 C C . GLY C 1 158 ? 4.113 46.702 28.798 1.00 23.86 155 GLY C C 1
ATOM 5938 O O . GLY C 1 158 ? 4.963 47.381 29.454 1.00 22.37 155 GLY C O 1
ATOM 5939 N N . ASP C 1 159 ? 4.093 45.366 28.692 1.00 25.33 156 ASP C N 1
ATOM 5940 C CA . ASP C 1 159 ? 5.048 44.527 29.436 1.00 26.68 156 ASP C CA 1
ATOM 5941 C C . ASP C 1 159 ? 6.390 44.447 28.682 1.00 27.13 156 ASP C C 1
ATOM 5942 O O . ASP C 1 159 ? 6.525 45.016 27.535 1.00 25.65 156 ASP C O 1
ATOM 5947 N N . HIS C 1 160 ? 7.390 43.818 29.313 1.00 28.18 157 HIS C N 1
ATOM 5948 C CA . HIS C 1 160 ? 8.783 43.916 28.810 1.00 29.09 157 HIS C CA 1
ATOM 5949 C C . HIS C 1 160 ? 8.994 43.165 27.499 1.00 28.66 157 HIS C C 1
ATOM 5950 O O . HIS C 1 160 ? 9.980 43.457 26.881 1.00 29.60 157 HIS C O 1
ATOM 5957 N N . SER C 1 161 ? 8.130 42.216 27.130 1.00 28.65 158 SER C N 1
ATOM 5958 C CA . SER C 1 161 ? 8.196 41.420 25.888 1.00 28.35 158 SER C CA 1
ATOM 5959 C C . SER C 1 161 ? 8.343 42.353 24.692 1.00 28.40 158 SER C C 1
ATOM 5960 O O . SER C 1 161 ? 8.924 41.953 23.702 1.00 27.63 158 SER C O 1
ATOM 5963 N N . ILE C 1 162 ? 7.841 43.581 24.787 1.00 27.93 159 ILE C N 1
ATOM 5964 C CA . ILE C 1 162 ? 7.853 44.490 23.616 1.00 27.44 159 ILE C CA 1
ATOM 5965 C C . ILE C 1 162 ? 9.275 44.874 23.222 1.00 27.50 159 ILE C C 1
ATOM 5966 O O . ILE C 1 162 ? 9.468 45.229 22.025 1.00 27.29 159 ILE C O 1
ATOM 5971 N N . SER C 1 163 ? 10.218 44.912 24.167 1.00 27.51 160 SER C N 1
ATOM 5972 C CA . SER C 1 163 ? 11.588 45.432 23.893 1.00 28.86 160 SER C CA 1
ATOM 5973 C C . SER C 1 163 ? 12.225 44.625 22.756 1.00 29.46 160 SER C C 1
ATOM 5974 O O . SER C 1 163 ? 12.954 45.195 21.964 1.00 31.95 160 SER C O 1
ATOM 5977 N N . PHE C 1 164 ? 11.928 43.334 22.643 1.00 29.97 161 PHE C N 1
ATOM 5978 C CA . PHE C 1 164 ? 12.506 42.456 21.609 1.00 30.81 161 PHE C CA 1
ATOM 5979 C C . PHE C 1 164 ? 12.101 42.970 20.233 1.00 29.48 161 PHE C C 1
ATOM 5980 O O . PHE C 1 164 ? 12.952 43.425 19.492 1.00 27.16 161 PHE C O 1
ATOM 5988 N N . PRO C 1 165 ? 10.810 42.985 19.845 1.00 28.09 162 PRO C N 1
ATOM 5989 C CA . PRO C 1 165 ? 10.442 43.505 18.534 1.00 28.64 162 PRO C CA 1
ATOM 5990 C C . PRO C 1 165 ? 10.862 44.981 18.344 1.00 27.84 162 PRO C C 1
ATOM 5991 O O . PRO C 1 165 ? 11.183 45.352 17.215 1.00 28.16 162 PRO C O 1
ATOM 5995 N N . VAL C 1 166 ? 10.902 45.797 19.395 1.00 27.57 163 VAL C N 1
ATOM 5996 C CA . VAL C 1 166 ? 11.319 47.229 19.231 1.00 28.45 163 VAL C CA 1
ATOM 5997 C C . VAL C 1 166 ? 12.813 47.316 18.848 1.00 28.30 163 VAL C C 1
ATOM 5998 O O . VAL C 1 166 ? 13.167 47.975 17.843 1.00 28.75 163 VAL C O 1
ATOM 6002 N N . VAL C 1 167 ? 13.649 46.631 19.597 1.00 27.33 164 VAL C N 1
ATOM 6003 C CA . VAL C 1 167 ? 15.133 46.638 19.400 1.00 27.99 164 VAL C CA 1
ATOM 6004 C C . VAL C 1 167 ? 15.486 45.964 18.070 1.00 29.13 164 VAL C C 1
ATOM 6005 O O . VAL C 1 167 ? 16.343 46.491 17.368 1.00 28.48 164 VAL C O 1
ATOM 6009 N N . ARG C 1 168 ? 14.815 44.864 17.729 1.00 30.35 165 ARG C N 1
ATOM 6010 C CA . ARG C 1 168 ? 14.957 44.241 16.405 1.00 32.00 165 ARG C CA 1
ATOM 6011 C C . ARG C 1 168 ? 14.727 45.322 15.348 1.00 32.08 165 ARG C C 1
ATOM 6012 O O . ARG C 1 168 ? 15.557 45.393 14.411 1.00 32.67 165 ARG C O 1
ATOM 6020 N N . ALA C 1 169 ? 13.695 46.153 15.499 1.00 31.05 166 ALA C N 1
ATOM 6021 C CA . ALA C 1 169 ? 13.329 47.144 14.456 1.00 31.72 166 ALA C CA 1
ATOM 6022 C C . ALA C 1 169 ? 14.422 48.198 14.375 1.00 31.97 166 ALA C C 1
ATOM 6023 O O . ALA C 1 169 ? 14.820 48.584 13.276 1.00 31.34 166 ALA C O 1
ATOM 6025 N N . VAL C 1 170 ? 14.852 48.693 15.506 1.00 32.32 167 VAL C N 1
ATOM 6026 C CA . VAL C 1 170 ? 15.877 49.774 15.534 1.00 32.38 167 VAL C CA 1
ATOM 6027 C C . VAL C 1 170 ? 17.178 49.274 14.888 1.00 32.58 167 VAL C C 1
ATOM 6028 O O . VAL C 1 170 ? 17.761 49.992 14.093 1.00 33.30 167 VAL C O 1
ATOM 6032 N N . SER C 1 171 ? 17.575 48.061 15.196 1.00 32.92 168 SER C N 1
ATOM 6033 C CA . SER C 1 171 ? 18.785 47.418 14.675 1.00 35.66 168 SER C CA 1
ATOM 6034 C C . SER C 1 171 ? 18.701 47.270 13.147 1.00 36.61 168 SER C C 1
ATOM 6035 O O . SER C 1 171 ? 19.560 47.833 12.420 1.00 34.55 168 SER C O 1
ATOM 6038 N N . GLU C 1 172 ? 17.654 46.590 12.688 1.00 38.80 169 GLU C N 1
ATOM 6039 C CA . GLU C 1 172 ? 17.368 46.357 11.254 1.00 37.94 169 GLU C CA 1
ATOM 6040 C C . GLU C 1 172 ? 17.371 47.703 10.559 1.00 38.78 169 GLU C C 1
ATOM 6041 O O . GLU C 1 172 ? 18.014 47.814 9.500 1.00 36.27 169 GLU C O 1
ATOM 6047 N N . LYS C 1 173 ? 16.717 48.694 11.147 1.00 36.59 170 LYS C N 1
ATOM 6048 C CA . LYS C 1 173 ? 16.560 49.992 10.464 1.00 39.11 170 LYS C CA 1
ATOM 6049 C C . LYS C 1 173 ? 17.926 50.675 10.366 1.00 38.63 170 LYS C C 1
ATOM 6050 O O . LYS C 1 173 ? 18.217 51.254 9.308 1.00 39.64 170 LYS C O 1
ATOM 6056 N N . LEU C 1 174 ? 18.748 50.631 11.412 1.00 37.13 171 LEU C N 1
ATOM 6057 C CA . LEU C 1 174 ? 20.029 51.376 11.391 1.00 37.62 171 LEU C CA 1
ATOM 6058 C C . LEU C 1 174 ? 21.121 50.564 10.688 1.00 38.78 171 LEU C C 1
ATOM 6059 O O . LEU C 1 174 ? 22.149 51.168 10.409 1.00 38.08 171 LEU C O 1
ATOM 6064 N N . GLY C 1 175 ? 20.897 49.257 10.482 1.00 37.48 172 GLY C N 1
ATOM 6065 C CA . GLY C 1 175 ? 21.763 48.341 9.726 1.00 37.37 172 GLY C CA 1
ATOM 6066 C C . GLY C 1 175 ? 22.862 47.814 10.592 1.00 39.32 172 GLY C C 1
ATOM 6067 O O . GLY C 1 175 ? 23.960 47.666 10.090 1.00 39.59 172 GLY C O 1
ATOM 6068 N N . GLY C 1 176 ? 22.603 47.505 11.863 1.00 37.65 173 GLY C N 1
ATOM 6069 C CA . GLY C 1 176 ? 23.669 46.951 12.716 1.00 37.05 173 GLY C CA 1
ATOM 6070 C C . GLY C 1 176 ? 23.322 47.050 14.176 1.00 36.70 173 GLY C C 1
ATOM 6071 O O . GLY C 1 176 ? 22.185 47.542 14.490 1.00 35.45 173 GLY C O 1
ATOM 6072 N N . ALA C 1 177 ? 24.260 46.683 15.037 1.00 34.44 174 ALA C N 1
ATOM 6073 C CA . ALA C 1 177 ? 23.981 46.491 16.476 1.00 35.36 174 ALA C CA 1
ATOM 6074 C C . ALA C 1 177 ? 23.903 47.833 17.210 1.00 33.56 174 ALA C C 1
ATOM 6075 O O . ALA C 1 177 ? 24.424 48.847 16.739 1.00 33.19 174 ALA C O 1
ATOM 6077 N N . VAL C 1 178 ? 23.248 47.780 18.370 1.00 33.92 175 VAL C N 1
ATOM 6078 C CA . VAL C 1 178 ? 23.154 48.876 19.375 1.00 32.40 175 VAL C CA 1
ATOM 6079 C C . VAL C 1 178 ? 23.708 48.344 20.685 1.00 30.45 175 VAL C C 1
ATOM 6080 O O . VAL C 1 178 ? 23.798 47.112 20.877 1.00 30.44 175 VAL C O 1
ATOM 6084 N N . ASP C 1 179 ? 24.184 49.252 21.495 1.00 29.64 176 ASP C N 1
ATOM 6085 C CA . ASP C 1 179 ? 24.484 48.934 22.903 1.00 29.75 176 ASP C CA 1
ATOM 6086 C C . ASP C 1 179 ? 23.223 49.277 23.686 1.00 29.25 176 ASP C C 1
ATOM 6087 O O . ASP C 1 179 ? 22.614 50.314 23.347 1.00 29.36 176 ASP C O 1
ATOM 6092 N N . ILE C 1 180 ? 22.909 48.506 24.739 1.00 29.69 177 ILE C N 1
ATOM 6093 C CA . ILE C 1 180 ? 21.674 48.683 25.561 1.00 28.87 177 ILE C CA 1
ATOM 6094 C C . ILE C 1 180 ? 22.023 48.949 27.023 1.00 28.20 177 ILE C C 1
ATOM 6095 O O . ILE C 1 180 ? 22.709 48.114 27.633 1.00 29.95 177 ILE C O 1
ATOM 6100 N N . LEU C 1 181 ? 21.451 50.013 27.574 1.00 26.59 178 LEU C N 1
ATOM 6101 C CA . LEU C 1 181 ? 21.294 50.195 29.027 1.00 26.13 178 LEU C CA 1
ATOM 6102 C C . LEU C 1 181 ? 19.870 49.763 29.417 1.00 26.32 178 LEU C C 1
ATOM 6103 O O . LEU C 1 181 ? 18.922 50.345 28.873 1.00 25.54 178 LEU C O 1
ATOM 6108 N N . HIS C 1 182 ? 19.768 48.786 30.307 1.00 26.10 179 HIS C N 1
ATOM 6109 C CA . HIS C 1 182 ? 18.552 48.081 30.731 1.00 26.17 179 HIS C CA 1
ATOM 6110 C C . HIS C 1 182 ? 18.444 48.236 32.225 1.00 26.11 179 HIS C C 1
ATOM 6111 O O . HIS C 1 182 ? 19.352 47.816 32.908 1.00 27.05 179 HIS C O 1
ATOM 6118 N N . PHE C 1 183 ? 17.398 48.889 32.713 1.00 26.07 180 PHE C N 1
ATOM 6119 C CA . PHE C 1 183 ? 17.065 48.949 34.153 1.00 25.37 180 PHE C CA 1
ATOM 6120 C C . PHE C 1 183 ? 16.029 47.886 34.449 1.00 24.85 180 PHE C C 1
ATOM 6121 O O . PHE C 1 183 ? 14.975 47.889 33.784 1.00 23.75 180 PHE C O 1
ATOM 6129 N N . ASP C 1 184 ? 16.278 47.027 35.434 1.00 24.52 181 ASP C N 1
ATOM 6130 C CA . ASP C 1 184 ? 15.274 45.980 35.752 1.00 25.94 181 ASP C CA 1
ATOM 6131 C C . ASP C 1 184 ? 15.554 45.274 37.083 1.00 25.68 181 ASP C C 1
ATOM 6132 O O . ASP C 1 184 ? 16.687 45.250 37.490 1.00 25.37 181 ASP C O 1
ATOM 6137 N N . ALA C 1 185 ? 14.509 44.834 37.778 1.00 25.61 182 ALA C N 1
ATOM 6138 C CA . ALA C 1 185 ? 14.686 43.897 38.926 1.00 26.31 182 ALA C CA 1
ATOM 6139 C C . ALA C 1 185 ? 15.126 42.492 38.479 1.00 28.36 182 ALA C C 1
ATOM 6140 O O . ALA C 1 185 ? 15.772 41.778 39.291 1.00 29.31 182 ALA C O 1
ATOM 6142 N N . HIS C 1 186 ? 14.750 42.137 37.251 1.00 30.54 183 HIS C N 1
ATOM 6143 C CA . HIS C 1 186 ? 14.915 40.797 36.638 1.00 33.45 183 HIS C CA 1
ATOM 6144 C C . HIS C 1 186 ? 15.865 40.831 35.442 1.00 34.10 183 HIS C C 1
ATOM 6145 O O . HIS C 1 186 ? 15.876 41.787 34.746 1.00 35.17 183 HIS C O 1
ATOM 6152 N N . PRO C 1 187 ? 16.691 39.814 35.179 1.00 38.77 184 PRO C N 1
ATOM 6153 C CA . PRO C 1 187 ? 17.524 39.818 33.981 1.00 40.31 184 PRO C CA 1
ATOM 6154 C C . PRO C 1 187 ? 16.769 39.682 32.644 1.00 40.36 184 PRO C C 1
ATOM 6155 O O . PRO C 1 187 ? 17.267 40.164 31.686 1.00 38.17 184 PRO C O 1
ATOM 6159 N N . ASP C 1 188 ? 15.580 39.077 32.649 1.00 42.11 185 ASP C N 1
ATOM 6160 C CA . ASP C 1 188 ? 14.754 38.808 31.440 1.00 45.32 185 ASP C CA 1
ATOM 6161 C C . ASP C 1 188 ? 15.598 38.057 30.397 1.00 46.45 185 ASP C C 1
ATOM 6162 O O . ASP C 1 188 ? 15.429 38.303 29.157 1.00 45.78 185 ASP C O 1
ATOM 6167 N N . LEU C 1 189 ? 16.427 37.121 30.861 1.00 48.40 186 LEU C N 1
ATOM 6168 C CA . LEU C 1 189 ? 17.348 36.348 29.982 1.00 51.94 186 LEU C CA 1
ATOM 6169 C C . LEU C 1 189 ? 17.016 34.846 29.984 1.00 53.59 186 LEU C C 1
ATOM 6170 O O . LEU C 1 189 ? 17.832 34.072 29.471 1.00 55.48 186 LEU C O 1
ATOM 6175 N N . TYR C 1 190 ? 15.849 34.450 30.487 1.00 56.44 187 TYR C N 1
ATOM 6176 C CA . TYR C 1 190 ? 15.311 33.071 30.364 1.00 59.68 187 TYR C CA 1
ATOM 6177 C C . TYR C 1 190 ? 15.291 32.623 28.890 1.00 62.46 187 TYR C C 1
ATOM 6178 O O . TYR C 1 190 ? 14.777 33.369 28.017 1.00 57.16 187 TYR C O 1
ATOM 6187 N N . HIS C 1 191 ? 15.810 31.417 28.623 1.00 65.08 188 HIS C N 1
ATOM 6188 C CA . HIS C 1 191 ? 15.697 30.732 27.303 1.00 69.44 188 HIS C CA 1
ATOM 6189 C C . HIS C 1 191 ? 14.255 30.228 27.084 1.00 68.76 188 HIS C C 1
ATOM 6190 O O . HIS C 1 191 ? 13.809 30.275 25.937 1.00 65.61 188 HIS C O 1
ATOM 6197 N N . ASP C 1 192 ? 13.560 29.795 28.147 1.00 71.58 189 ASP C N 1
ATOM 6198 C CA . ASP C 1 192 ? 12.195 29.194 28.123 1.00 73.75 189 ASP C CA 1
ATOM 6199 C C . ASP C 1 192 ? 11.463 29.519 29.439 1.00 74.48 189 ASP C C 1
ATOM 6200 O O . ASP C 1 192 ? 11.510 28.675 30.372 1.00 69.67 189 ASP C O 1
ATOM 6205 N N . PHE C 1 193 ? 10.854 30.710 29.541 1.00 79.29 190 PHE C N 1
ATOM 6206 C CA . PHE C 1 193 ? 9.845 31.026 30.589 1.00 80.45 190 PHE C CA 1
ATOM 6207 C C . PHE C 1 193 ? 8.546 30.375 30.126 1.00 81.70 190 PHE C C 1
ATOM 6208 O O . PHE C 1 193 ? 7.789 30.981 29.326 1.00 84.06 190 PHE C O 1
ATOM 6216 N N . GLU C 1 194 ? 8.392 29.119 30.553 1.00 83.63 191 GLU C N 1
ATOM 6217 C CA . GLU C 1 194 ? 7.124 28.349 30.579 1.00 83.72 191 GLU C CA 1
ATOM 6218 C C . GLU C 1 194 ? 6.628 28.168 29.142 1.00 79.20 191 GLU C C 1
ATOM 6219 O O . GLU C 1 194 ? 5.422 28.280 28.926 1.00 84.40 191 GLU C O 1
ATOM 6225 N N . GLY C 1 195 ? 7.529 27.919 28.192 1.00 74.90 192 GLY C N 1
ATOM 6226 C CA . GLY C 1 195 ? 7.165 27.595 26.800 1.00 74.51 192 GLY C CA 1
ATOM 6227 C C . GLY C 1 195 ? 6.694 28.804 26.009 1.00 70.64 192 GLY C C 1
ATOM 6228 O O . GLY C 1 195 ? 6.274 28.606 24.871 1.00 66.27 192 GLY C O 1
ATOM 6229 N N . ASN C 1 196 ? 6.748 30.013 26.578 1.00 69.97 193 ASN C N 1
ATOM 6230 C CA . ASN C 1 196 ? 6.342 31.256 25.871 1.00 65.83 193 ASN C CA 1
ATOM 6231 C C . ASN C 1 196 ? 7.603 31.976 25.387 1.00 63.96 193 ASN C C 1
ATOM 6232 O O . ASN C 1 196 ? 8.284 32.622 26.197 1.00 61.24 193 ASN C O 1
ATOM 6237 N N . TYR C 1 197 ? 7.885 31.836 24.095 1.00 64.42 194 TYR C N 1
ATOM 6238 C CA . TYR C 1 197 ? 8.991 32.500 23.362 1.00 63.41 194 TYR C CA 1
ATOM 6239 C C . TYR C 1 197 ? 8.923 34.025 23.553 1.00 59.91 194 TYR C C 1
ATOM 6240 O O . TYR C 1 197 ? 9.980 34.614 23.860 1.00 60.36 194 TYR C O 1
ATOM 6249 N N . TYR C 1 198 ? 7.745 34.648 23.434 1.00 57.15 195 TYR C N 1
ATOM 6250 C CA . TYR C 1 198 ? 7.551 36.110 23.662 1.00 56.52 195 TYR C CA 1
ATOM 6251 C C . TYR C 1 198 ? 7.190 36.393 25.132 1.00 54.67 195 TYR C C 1
ATOM 6252 O O . TYR C 1 198 ? 6.487 37.386 25.362 1.00 51.90 195 TYR C O 1
ATOM 6261 N N . SER C 1 199 ? 7.662 35.587 26.095 1.00 51.81 196 SER C N 1
ATOM 6262 C CA . SER C 1 199 ? 7.531 35.918 27.537 1.00 54.40 196 SER C CA 1
ATOM 6263 C C . SER C 1 199 ? 8.113 37.321 27.768 1.00 54.53 196 SER C C 1
ATOM 6264 O O . SER C 1 199 ? 9.003 37.718 26.972 1.00 52.81 196 SER C O 1
ATOM 6267 N N . HIS C 1 200 ? 7.624 38.043 28.799 1.00 54.70 197 HIS C N 1
ATOM 6268 C CA . HIS C 1 200 ? 8.209 39.321 29.327 1.00 49.44 197 HIS C CA 1
ATOM 6269 C C . HIS C 1 200 ? 9.500 39.061 30.120 1.00 48.26 197 HIS C C 1
ATOM 6270 O O . HIS C 1 200 ? 10.182 40.077 30.389 1.00 45.77 197 HIS C O 1
ATOM 6277 N N . ALA C 1 201 ? 9.802 37.787 30.465 1.00 47.69 198 ALA C N 1
ATOM 6278 C CA . ALA C 1 201 ? 11.031 37.344 31.191 1.00 50.65 198 ALA C CA 1
ATOM 6279 C C . ALA C 1 201 ? 12.103 36.829 30.205 1.00 48.26 198 ALA C C 1
ATOM 6280 O O . ALA C 1 201 ? 13.114 36.255 30.695 1.00 48.08 198 ALA C O 1
ATOM 6282 N N . SER C 1 202 ? 11.914 36.989 28.879 1.00 46.11 199 SER C N 1
ATOM 6283 C CA . SER C 1 202 ? 12.860 36.480 27.842 1.00 45.64 199 SER C CA 1
ATOM 6284 C C . SER C 1 202 ? 13.247 37.499 26.768 1.00 43.88 199 SER C C 1
ATOM 6285 O O . SER C 1 202 ? 14.011 37.149 25.870 1.00 42.87 199 SER C O 1
ATOM 6288 N N . PRO C 1 203 ? 12.797 38.776 26.773 1.00 41.05 200 PRO C N 1
ATOM 6289 C CA . PRO C 1 203 ? 13.064 39.643 25.618 1.00 40.56 200 PRO C CA 1
ATOM 6290 C C . PRO C 1 203 ? 14.562 39.821 25.305 1.00 39.30 200 PRO C C 1
ATOM 6291 O O . PRO C 1 203 ? 14.975 39.866 24.135 1.00 37.20 200 PRO C O 1
ATOM 6295 N N . PHE C 1 204 ? 15.398 39.872 26.332 1.00 39.60 201 PHE C N 1
ATOM 6296 C CA . PHE C 1 204 ? 16.858 40.082 26.125 1.00 38.52 201 PHE C CA 1
ATOM 6297 C C . PHE C 1 204 ? 17.531 38.772 25.674 1.00 39.35 201 PHE C C 1
ATOM 6298 O O . PHE C 1 204 ? 18.551 38.846 24.906 1.00 38.64 201 PHE C O 1
ATOM 6306 N N . ALA C 1 205 ? 16.965 37.621 26.025 1.00 39.43 202 ALA C N 1
ATOM 6307 C CA . ALA C 1 205 ? 17.418 36.339 25.425 1.00 41.20 202 ALA C CA 1
ATOM 6308 C C . ALA C 1 205 ? 17.301 36.466 23.900 1.00 41.00 202 ALA C C 1
ATOM 6309 O O . ALA C 1 205 ? 18.324 36.354 23.237 1.00 45.57 202 ALA C O 1
ATOM 6311 N N . ARG C 1 206 ? 16.141 36.862 23.376 1.00 40.98 203 ARG C N 1
ATOM 6312 C CA . ARG C 1 206 ? 15.871 36.977 21.917 1.00 40.22 203 ARG C CA 1
ATOM 6313 C C . ARG C 1 206 ? 16.782 38.030 21.275 1.00 39.62 203 ARG C C 1
ATOM 6314 O O . ARG C 1 206 ? 17.167 37.836 20.121 1.00 40.19 203 ARG C O 1
ATOM 6322 N N . ILE C 1 207 ? 17.045 39.154 21.949 1.00 37.63 204 ILE C N 1
ATOM 6323 C CA . ILE C 1 207 ? 17.865 40.266 21.384 1.00 38.76 204 ILE C CA 1
ATOM 6324 C C . ILE C 1 207 ? 19.318 39.771 21.193 1.00 40.50 204 ILE C C 1
ATOM 6325 O O . ILE C 1 207 ? 19.903 39.998 20.114 1.00 41.94 204 ILE C O 1
ATOM 6330 N N . MET C 1 208 ? 19.905 39.165 22.229 1.00 42.61 205 MET C N 1
ATOM 6331 C CA . MET C 1 208 ? 21.318 38.727 22.191 1.00 44.61 205 MET C CA 1
ATOM 6332 C C . MET C 1 208 ? 21.467 37.590 21.156 1.00 46.21 205 MET C C 1
ATOM 6333 O O . MET C 1 208 ? 22.372 37.721 20.340 1.00 46.35 205 MET C O 1
ATOM 6338 N N . GLU C 1 209 ? 20.555 36.599 21.127 1.00 49.64 206 GLU C N 1
ATOM 6339 C CA . GLU C 1 209 ? 20.438 35.509 20.099 1.00 51.35 206 GLU C CA 1
ATOM 6340 C C . GLU C 1 209 ? 20.459 36.068 18.673 1.00 51.56 206 GLU C C 1
ATOM 6341 O O . GLU C 1 209 ? 21.033 35.420 17.797 1.00 52.47 206 GLU C O 1
ATOM 6347 N N . GLY C 1 210 ? 19.769 37.186 18.441 1.00 49.96 207 GLY C N 1
ATOM 6348 C CA . GLY C 1 210 ? 19.575 37.780 17.110 1.00 46.09 207 GLY C CA 1
ATOM 6349 C C . GLY C 1 210 ? 20.766 38.611 16.692 1.00 43.15 207 GLY C C 1
ATOM 6350 O O . GLY C 1 210 ? 20.885 38.912 15.516 1.00 44.20 207 GLY C O 1
ATOM 6351 N N . GLY C 1 211 ? 21.625 38.991 17.617 1.00 41.14 208 GLY C N 1
ATOM 6352 C CA . GLY C 1 211 ? 22.757 39.868 17.294 1.00 41.25 208 GLY C CA 1
ATOM 6353 C C . GLY C 1 211 ? 22.413 41.351 17.317 1.00 41.35 208 GLY C C 1
ATOM 6354 O O . GLY C 1 211 ? 23.282 42.144 16.877 1.00 40.12 208 GLY C O 1
ATOM 6355 N N . TYR C 1 212 ? 21.251 41.763 17.856 1.00 38.30 209 TYR C N 1
ATOM 6356 C CA . TYR C 1 212 ? 20.795 43.165 17.649 1.00 37.80 209 TYR C CA 1
ATOM 6357 C C . TYR C 1 212 ? 21.510 44.123 18.601 1.00 37.59 209 TYR C C 1
ATOM 6358 O O . TYR C 1 212 ? 21.555 45.336 18.304 1.00 36.39 209 TYR C O 1
ATOM 6367 N N . ALA C 1 213 ? 22.117 43.580 19.665 1.00 38.90 210 ALA C N 1
ATOM 6368 C CA . ALA C 1 213 ? 22.871 44.337 20.684 1.00 38.11 210 ALA C CA 1
ATOM 6369 C C . ALA C 1 213 ? 24.290 43.777 20.882 1.00 38.33 210 ALA C C 1
ATOM 6370 O O . ALA C 1 213 ? 24.506 42.570 20.848 1.00 37.64 210 ALA C O 1
ATOM 6372 N N . ARG C 1 214 ? 25.248 44.666 21.095 1.00 38.32 211 ARG C N 1
ATOM 6373 C CA . ARG C 1 214 ? 26.654 44.308 21.430 1.00 36.86 211 ARG C CA 1
ATOM 6374 C C . ARG C 1 214 ? 26.805 44.319 22.956 1.00 36.04 211 ARG C C 1
ATOM 6375 O O . ARG C 1 214 ? 26.934 43.254 23.520 1.00 36.24 211 ARG C O 1
ATOM 6383 N N . ARG C 1 215 ? 26.773 45.474 23.605 1.00 34.81 212 ARG C N 1
ATOM 6384 C CA . ARG C 1 215 ? 26.787 45.522 25.097 1.00 35.70 212 ARG C CA 1
ATOM 6385 C C . ARG C 1 215 ? 25.335 45.539 25.630 1.00 34.37 212 ARG C C 1
ATOM 6386 O O . ARG C 1 215 ? 24.450 46.216 25.002 1.00 34.64 212 ARG C O 1
ATOM 6394 N N . LEU C 1 216 ? 25.093 44.807 26.724 1.00 33.89 213 LEU C N 1
ATOM 6395 C CA . LEU C 1 216 ? 23.844 44.822 27.539 1.00 32.41 213 LEU C CA 1
ATOM 6396 C C . LEU C 1 216 ? 24.229 45.127 28.984 1.00 32.30 213 LEU C C 1
ATOM 6397 O O . LEU C 1 216 ? 24.612 44.210 29.710 1.00 33.19 213 LEU C O 1
ATOM 6402 N N . VAL C 1 217 ? 24.097 46.392 29.380 1.00 31.04 214 VAL C N 1
ATOM 6403 C CA . VAL C 1 217 ? 24.327 46.862 30.768 1.00 30.83 214 VAL C CA 1
ATOM 6404 C C . VAL C 1 217 ? 22.997 46.851 31.577 1.00 31.41 214 VAL C C 1
ATOM 6405 O O . VAL C 1 217 ? 22.079 47.695 31.289 1.00 30.31 214 VAL C O 1
ATOM 6409 N N . GLN C 1 218 ? 22.856 45.907 32.522 1.00 30.75 215 GLN C N 1
ATOM 6410 C CA . GLN C 1 218 ? 21.641 45.718 33.361 1.00 30.74 215 GLN C CA 1
ATOM 6411 C C . GLN C 1 218 ? 21.941 46.285 34.735 1.00 29.74 215 GLN C C 1
ATOM 6412 O O . GLN C 1 218 ? 23.020 46.008 35.310 1.00 30.82 215 GLN C O 1
ATOM 6418 N N . VAL C 1 219 ? 21.025 47.082 35.230 1.00 28.63 216 VAL C N 1
ATOM 6419 C CA . VAL C 1 219 ? 21.134 47.843 36.504 1.00 28.56 216 VAL C CA 1
ATOM 6420 C C . VAL C 1 219 ? 19.854 47.589 37.290 1.00 27.62 216 VAL C C 1
ATOM 6421 O O . VAL C 1 219 ? 18.796 47.688 36.628 1.00 27.03 216 VAL C O 1
ATOM 6425 N N . GLY C 1 220 ? 19.940 47.234 38.579 1.00 26.88 217 GLY C N 1
ATOM 6426 C CA . GLY C 1 220 ? 18.808 47.053 39.510 1.00 26.66 217 GLY C CA 1
ATOM 6427 C C . GLY C 1 220 ? 18.545 45.585 39.819 1.00 26.97 217 GLY C C 1
ATOM 6428 O O . GLY C 1 220 ? 17.715 45.299 40.628 1.00 25.66 217 GLY C O 1
ATOM 6429 N N . ILE C 1 221 ? 19.276 44.675 39.204 1.00 27.72 218 ILE C N 1
ATOM 6430 C CA . ILE C 1 221 ? 18.983 43.228 39.378 1.00 30.51 218 ILE C CA 1
ATOM 6431 C C . ILE C 1 221 ? 19.028 42.794 40.844 1.00 31.72 218 ILE C C 1
ATOM 6432 O O . ILE C 1 221 ? 19.979 43.128 41.538 1.00 31.72 218 ILE C O 1
ATOM 6437 N N . ARG C 1 222 ? 18.004 42.053 41.255 1.00 34.21 219 ARG C N 1
ATOM 6438 C CA . ARG C 1 222 ? 17.908 41.489 42.625 1.00 38.08 219 ARG C CA 1
ATOM 6439 C C . ARG C 1 222 ? 17.138 40.163 42.608 1.00 44.28 219 ARG C C 1
ATOM 6440 O O . ARG C 1 222 ? 16.964 39.584 43.687 1.00 47.32 219 ARG C O 1
ATOM 6448 N N . SER C 1 223 ? 16.683 39.717 41.434 1.00 47.10 220 SER C N 1
ATOM 6449 C CA . SER C 1 223 ? 15.929 38.450 41.303 1.00 50.03 220 SER C CA 1
ATOM 6450 C C . SER C 1 223 ? 16.565 37.684 40.156 1.00 58.46 220 SER C C 1
ATOM 6451 O O . SER C 1 223 ? 16.362 38.118 39.032 1.00 59.80 220 SER C O 1
ATOM 6454 N N . ILE C 1 224 ? 17.310 36.612 40.449 1.00 60.71 221 ILE C N 1
ATOM 6455 C CA . ILE C 1 224 ? 18.081 35.909 39.385 1.00 63.40 221 ILE C CA 1
ATOM 6456 C C . ILE C 1 224 ? 18.408 34.467 39.782 1.00 66.64 221 ILE C C 1
ATOM 6457 O O . ILE C 1 224 ? 19.140 34.284 40.758 1.00 68.01 221 ILE C O 1
ATOM 6462 N N . THR C 1 225 ? 17.964 33.489 38.991 1.00 68.05 222 THR C N 1
ATOM 6463 C CA . THR C 1 225 ? 18.265 32.064 39.304 1.00 70.04 222 THR C CA 1
ATOM 6464 C C . THR C 1 225 ? 19.652 31.699 38.758 1.00 72.76 222 THR C C 1
ATOM 6465 O O . THR C 1 225 ? 20.216 32.496 38.003 1.00 70.28 222 THR C O 1
ATOM 6469 N N . ASN C 1 226 ? 20.160 30.532 39.137 1.00 78.19 223 ASN C N 1
ATOM 6470 C CA . ASN C 1 226 ? 21.497 30.029 38.717 1.00 77.00 223 ASN C CA 1
ATOM 6471 C C . ASN C 1 226 ? 21.526 29.753 37.204 1.00 72.40 223 ASN C C 1
ATOM 6472 O O . ASN C 1 226 ? 22.487 30.158 36.561 1.00 66.47 223 ASN C O 1
ATOM 6477 N N . ASP C 1 227 ? 20.429 29.224 36.679 1.00 73.31 224 ASP C N 1
ATOM 6478 C CA . ASP C 1 227 ? 20.319 28.902 35.242 1.00 74.17 224 ASP C CA 1
ATOM 6479 C C . ASP C 1 227 ? 20.515 30.182 34.439 1.00 72.98 224 ASP C C 1
ATOM 6480 O O . ASP C 1 227 ? 21.166 30.118 33.411 1.00 71.97 224 ASP C O 1
ATOM 6485 N N . VAL C 1 228 ? 19.980 31.298 34.930 1.00 72.96 225 VAL C N 1
ATOM 6486 C CA . VAL C 1 228 ? 20.108 32.625 34.259 1.00 71.85 225 VAL C CA 1
ATOM 6487 C C . VAL C 1 228 ? 21.537 33.169 34.348 1.00 69.88 225 VAL C C 1
ATOM 6488 O O . VAL C 1 228 ? 21.984 33.734 33.353 1.00 70.49 225 VAL C O 1
ATOM 6492 N N . ARG C 1 229 ? 22.200 33.050 35.502 1.00 67.36 226 ARG C N 1
ATOM 6493 C CA . ARG C 1 229 ? 23.594 33.549 35.666 1.00 66.13 226 ARG C CA 1
ATOM 6494 C C . ARG C 1 229 ? 24.481 33.053 34.517 1.00 66.56 226 ARG C C 1
ATOM 6495 O O . ARG C 1 229 ? 25.429 33.763 34.153 1.00 68.40 226 ARG C O 1
ATOM 6503 N N . GLU C 1 230 ? 24.169 31.871 33.991 1.00 64.03 227 GLU C N 1
ATOM 6504 C CA . GLU C 1 230 ? 24.876 31.167 32.888 1.00 65.76 227 GLU C CA 1
ATOM 6505 C C . GLU C 1 230 ? 24.511 31.786 31.540 1.00 64.50 227 GLU C C 1
ATOM 6506 O O . GLU C 1 230 ? 25.383 31.830 30.650 1.00 61.19 227 GLU C O 1
ATOM 6512 N N . GLN C 1 231 ? 23.260 32.212 31.366 1.00 62.61 228 GLN C N 1
ATOM 6513 C CA . GLN C 1 231 ? 22.869 33.054 30.203 1.00 61.99 228 GLN C CA 1
ATOM 6514 C C . GLN C 1 231 ? 23.721 34.347 30.166 1.00 58.86 228 GLN C C 1
ATOM 6515 O O . GLN C 1 231 ? 24.189 34.714 29.064 1.00 53.75 228 GLN C O 1
ATOM 6521 N N . VAL C 1 232 ? 23.932 34.995 31.323 1.00 56.79 229 VAL C N 1
ATOM 6522 C CA . VAL C 1 232 ? 24.747 36.238 31.501 1.00 57.34 229 VAL C CA 1
ATOM 6523 C C . VAL C 1 232 ? 26.190 35.973 31.032 1.00 59.80 229 VAL C C 1
ATOM 6524 O O . VAL C 1 232 ? 26.740 36.796 30.221 1.00 58.07 229 VAL C O 1
ATOM 6528 N N . LYS C 1 233 ? 26.788 34.860 31.475 1.00 63.32 230 LYS C N 1
ATOM 6529 C CA . LYS C 1 233 ? 28.197 34.531 31.105 1.00 67.12 230 LYS C CA 1
ATOM 6530 C C . LYS C 1 233 ? 28.227 34.238 29.601 1.00 64.71 230 LYS C C 1
ATOM 6531 O O . LYS C 1 233 ? 29.137 34.756 28.919 1.00 64.15 230 LYS C O 1
ATOM 6537 N N . LYS C 1 234 ? 27.202 33.551 29.095 1.00 61.58 231 LYS C N 1
ATOM 6538 C CA . LYS C 1 234 ? 27.089 33.125 27.671 1.00 61.40 231 LYS C CA 1
ATOM 6539 C C . LYS C 1 234 ? 27.050 34.331 26.711 1.00 59.44 231 LYS C C 1
ATOM 6540 O O . LYS C 1 234 ? 27.634 34.218 25.627 1.00 57.63 231 LYS C O 1
ATOM 6546 N N . TYR C 1 235 ? 26.412 35.453 27.054 1.00 58.81 232 TYR C N 1
ATOM 6547 C CA . TYR C 1 235 ? 26.242 36.590 26.108 1.00 60.32 232 TYR C CA 1
ATOM 6548 C C . TYR C 1 235 ? 27.161 37.771 26.456 1.00 59.93 232 TYR C C 1
ATOM 6549 O O . TYR C 1 235 ? 27.141 38.769 25.702 1.00 60.12 232 TYR C O 1
ATOM 6558 N N . GLY C 1 236 ? 27.975 37.652 27.509 1.00 58.83 233 GLY C N 1
ATOM 6559 C CA . GLY C 1 236 ? 28.910 38.715 27.942 1.00 57.13 233 GLY C CA 1
ATOM 6560 C C . GLY C 1 236 ? 28.143 39.902 28.497 1.00 52.99 233 GLY C C 1
ATOM 6561 O O . GLY C 1 236 ? 28.597 41.050 28.370 1.00 50.24 233 GLY C O 1
ATOM 6562 N N . VAL C 1 237 ? 27.003 39.640 29.117 1.00 50.12 234 VAL C N 1
ATOM 6563 C CA . VAL C 1 237 ? 26.111 40.727 29.615 1.00 46.76 234 VAL C CA 1
ATOM 6564 C C . VAL C 1 237 ? 26.759 41.335 30.848 1.00 44.33 234 VAL C C 1
ATOM 6565 O O . VAL C 1 237 ? 27.324 40.546 31.620 1.00 43.93 234 VAL C O 1
ATOM 6569 N N . GLU C 1 238 ? 26.681 42.665 30.992 1.00 41.21 235 GLU C N 1
ATOM 6570 C CA . GLU C 1 238 ? 27.176 43.426 32.168 1.00 39.18 235 GLU C CA 1
ATOM 6571 C C . GLU C 1 238 ? 25.987 43.624 33.132 1.00 38.81 235 GLU C C 1
ATOM 6572 O O . GLU C 1 238 ? 25.384 44.755 33.207 1.00 34.20 235 GLU C O 1
ATOM 6578 N N . THR C 1 239 ? 25.683 42.551 33.863 1.00 38.23 236 THR C N 1
ATOM 6579 C CA . THR C 1 239 ? 24.651 42.456 34.918 1.00 39.28 236 THR C CA 1
ATOM 6580 C C . THR C 1 239 ? 25.153 43.037 36.244 1.00 39.92 236 THR C C 1
ATOM 6581 O O . THR C 1 239 ? 26.036 42.392 36.886 1.00 40.67 236 THR C O 1
ATOM 6585 N N . HIS C 1 240 ? 24.638 44.209 36.653 1.00 38.68 237 HIS C N 1
ATOM 6586 C CA . HIS C 1 240 ? 24.946 44.867 37.955 1.00 38.55 237 HIS C CA 1
ATOM 6587 C C . HIS C 1 240 ? 23.813 44.564 38.970 1.00 40.34 237 HIS C C 1
ATOM 6588 O O . HIS C 1 240 ? 22.661 45.031 38.805 1.00 41.50 237 HIS C O 1
ATOM 6595 N N . GLU C 1 241 ? 24.128 43.802 40.006 1.00 39.74 238 GLU C N 1
ATOM 6596 C CA . GLU C 1 241 ? 23.148 43.451 41.059 1.00 37.86 238 GLU C CA 1
ATOM 6597 C C . GLU C 1 241 ? 23.114 44.569 42.113 1.00 36.49 238 GLU C C 1
ATOM 6598 O O . GLU C 1 241 ? 24.059 45.324 42.185 1.00 34.62 238 GLU C O 1
ATOM 6604 N N . MET C 1 242 ? 22.001 44.692 42.836 1.00 32.86 239 MET C N 1
ATOM 6605 C CA . MET C 1 242 ? 21.787 45.676 43.935 1.00 32.69 239 MET C CA 1
ATOM 6606 C C . MET C 1 242 ? 22.859 45.522 45.044 1.00 32.71 239 MET C C 1
ATOM 6607 O O . MET C 1 242 ? 23.298 46.545 45.619 1.00 28.07 239 MET C O 1
ATOM 6612 N N . ARG C 1 243 ? 23.241 44.283 45.356 1.00 35.37 240 ARG C N 1
ATOM 6613 C CA . ARG C 1 243 ? 24.214 44.025 46.447 1.00 40.46 240 ARG C CA 1
ATOM 6614 C C . ARG C 1 243 ? 25.576 44.657 46.144 1.00 40.74 240 ARG C C 1
ATOM 6615 O O . ARG C 1 243 ? 26.317 44.901 47.108 1.00 43.47 240 ARG C O 1
ATOM 6623 N N . THR C 1 244 ? 25.919 44.942 44.887 1.00 39.61 241 THR C N 1
ATOM 6624 C CA . THR C 1 244 ? 27.169 45.675 44.570 1.00 39.68 241 THR C CA 1
ATOM 6625 C C . THR C 1 244 ? 26.900 47.118 44.137 1.00 39.58 241 THR C C 1
ATOM 6626 O O . THR C 1 244 ? 27.841 47.727 43.620 1.00 39.54 241 THR C O 1
ATOM 6630 N N . LEU C 1 245 ? 25.700 47.667 44.349 1.00 38.60 242 LEU C N 1
ATOM 6631 C CA . LEU C 1 245 ? 25.340 48.978 43.766 1.00 40.24 242 LEU C CA 1
ATOM 6632 C C . LEU C 1 245 ? 26.263 50.088 44.270 1.00 42.41 242 LEU C C 1
ATOM 6633 O O . LEU C 1 245 ? 26.607 51.008 43.461 1.00 40.31 242 LEU C O 1
ATOM 6638 N N . SER C 1 246 ? 26.507 50.089 45.574 1.00 44.58 243 SER C N 1
ATOM 6639 C CA . SER C 1 246 ? 27.215 51.189 46.273 1.00 47.99 243 SER C CA 1
ATOM 6640 C C . SER C 1 246 ? 28.649 51.299 45.726 1.00 47.05 243 SER C C 1
ATOM 6641 O O . SER C 1 246 ? 29.080 52.438 45.481 1.00 45.77 243 SER C O 1
ATOM 6644 N N . ARG C 1 247 ? 29.307 50.155 45.477 1.00 45.33 244 ARG C N 1
ATOM 6645 C CA . ARG C 1 247 ? 30.650 50.055 44.847 1.00 45.06 244 ARG C CA 1
ATOM 6646 C C . ARG C 1 247 ? 30.613 50.465 43.359 1.00 45.22 244 ARG C C 1
ATOM 6647 O O . ARG C 1 247 ? 31.571 51.170 42.958 1.00 44.30 244 ARG C O 1
ATOM 6655 N N . ASP C 1 248 ? 29.629 49.970 42.557 1.00 40.84 245 ASP C N 1
ATOM 6656 C CA . ASP C 1 248 ? 29.521 50.167 41.084 1.00 39.34 245 ASP C CA 1
ATOM 6657 C C . ASP C 1 248 ? 29.103 51.597 40.762 1.00 39.32 245 ASP C C 1
ATOM 6658 O O . ASP C 1 248 ? 29.121 51.945 39.593 1.00 37.03 245 ASP C O 1
ATOM 6663 N N . ARG C 1 249 ? 28.789 52.428 41.746 1.00 40.07 246 ARG C N 1
ATOM 6664 C CA . ARG C 1 249 ? 28.275 53.790 41.438 1.00 41.47 246 ARG C CA 1
ATOM 6665 C C . ARG C 1 249 ? 29.150 54.498 40.414 1.00 40.26 246 ARG C C 1
ATOM 6666 O O . ARG C 1 249 ? 28.678 54.966 39.378 1.00 37.87 246 ARG C O 1
ATOM 6674 N N . PRO C 1 250 ? 30.467 54.632 40.650 1.00 42.55 247 PRO C N 1
ATOM 6675 C CA . PRO C 1 250 ? 31.297 55.390 39.715 1.00 39.86 247 PRO C CA 1
ATOM 6676 C C . PRO C 1 250 ? 31.223 54.842 38.284 1.00 37.57 247 PRO C C 1
ATOM 6677 O O . PRO C 1 250 ? 31.268 55.670 37.416 1.00 39.47 247 PRO C O 1
ATOM 6681 N N . ILE C 1 251 ? 31.154 53.522 38.058 1.00 35.44 248 ILE C N 1
ATOM 6682 C CA . ILE C 1 251 ? 31.013 52.929 36.683 1.00 37.50 248 ILE C CA 1
ATOM 6683 C C . ILE C 1 251 ? 29.699 53.456 36.066 1.00 35.94 248 ILE C C 1
ATOM 6684 O O . ILE C 1 251 ? 29.680 53.913 34.939 1.00 32.97 248 ILE C O 1
ATOM 6689 N N . LEU C 1 252 ? 28.607 53.282 36.815 1.00 36.35 249 LEU C N 1
ATOM 6690 C CA . LEU C 1 252 ? 27.196 53.439 36.340 1.00 35.26 249 LEU C CA 1
ATOM 6691 C C . LEU C 1 252 ? 26.896 54.933 36.154 1.00 35.22 249 LEU C C 1
ATOM 6692 O O . LEU C 1 252 ? 26.155 55.264 35.206 1.00 36.14 249 LEU C O 1
ATOM 6697 N N . GLU C 1 253 ? 27.631 55.802 36.839 1.00 35.60 250 GLU C N 1
ATOM 6698 C CA . GLU C 1 253 ? 27.516 57.276 36.716 1.00 36.25 250 GLU C CA 1
ATOM 6699 C C . GLU C 1 253 ? 28.517 57.754 35.666 1.00 37.09 250 GLU C C 1
ATOM 6700 O O . GLU C 1 253 ? 28.571 58.974 35.402 1.00 37.26 250 GLU C O 1
ATOM 6706 N N . ASN C 1 254 ? 29.175 56.825 34.961 1.00 35.16 251 ASN C N 1
ATOM 6707 C CA . ASN C 1 254 ? 30.117 57.222 33.885 1.00 35.96 251 ASN C CA 1
ATOM 6708 C C . ASN C 1 254 ? 29.983 56.308 32.668 1.00 34.95 251 ASN C C 1
ATOM 6709 O O . ASN C 1 254 ? 31.004 56.054 32.032 1.00 34.94 251 ASN C O 1
ATOM 6714 N N . LEU C 1 255 ? 28.773 55.890 32.289 1.00 33.05 252 LEU C N 1
ATOM 6715 C CA . LEU C 1 255 ? 28.637 54.967 31.133 1.00 34.12 252 LEU C CA 1
ATOM 6716 C C . LEU C 1 255 ? 28.903 55.721 29.840 1.00 32.82 252 LEU C C 1
ATOM 6717 O O . LEU C 1 255 ? 28.542 56.933 29.685 1.00 29.58 252 LEU C O 1
ATOM 6722 N N . LYS C 1 256 ? 29.575 55.045 28.930 1.00 35.19 253 LYS C N 1
ATOM 6723 C CA . LYS C 1 256 ? 29.763 55.599 27.558 1.00 35.84 253 LYS C CA 1
ATOM 6724 C C . LYS C 1 256 ? 29.431 54.446 26.629 1.00 36.44 253 LYS C C 1
ATOM 6725 O O . LYS C 1 256 ? 30.226 53.486 26.581 1.00 36.58 253 LYS C O 1
ATOM 6731 N N . LEU C 1 257 ? 28.277 54.514 25.955 1.00 36.63 254 LEU C N 1
ATOM 6732 C CA . LEU C 1 257 ? 27.807 53.362 25.152 1.00 36.35 254 LEU C CA 1
ATOM 6733 C C . LEU C 1 257 ? 27.711 53.698 23.669 1.00 33.75 254 LEU C C 1
ATOM 6734 O O . LEU C 1 257 ? 27.597 54.882 23.296 1.00 31.62 254 LEU C O 1
ATOM 6739 N N . GLY C 1 258 ? 27.715 52.641 22.873 1.00 32.47 255 GLY C N 1
ATOM 6740 C CA . GLY C 1 258 ? 27.402 52.713 21.434 1.00 34.92 255 GLY C CA 1
ATOM 6741 C C . GLY C 1 258 ? 28.579 53.093 20.523 1.00 36.36 255 GLY C C 1
ATOM 6742 O O . GLY C 1 258 ? 28.363 53.161 19.287 1.00 37.02 255 GLY C O 1
ATOM 6743 N N . GLU C 1 259 ? 29.736 53.443 21.083 1.00 37.72 256 GLU C N 1
ATOM 6744 C CA . GLU C 1 259 ? 30.909 53.825 20.256 1.00 40.02 256 GLU C CA 1
ATOM 6745 C C . GLU C 1 259 ? 31.349 52.601 19.477 1.00 37.53 256 GLU C C 1
ATOM 6746 O O . GLU C 1 259 ? 31.452 51.512 20.080 1.00 35.62 256 GLU C O 1
ATOM 6752 N N . GLY C 1 260 ? 31.511 52.806 18.175 1.00 38.07 257 GLY C N 1
ATOM 6753 C CA . GLY C 1 260 ? 31.825 51.766 17.181 1.00 37.09 257 GLY C CA 1
ATOM 6754 C C . GLY C 1 260 ? 30.597 51.033 16.681 1.00 38.07 257 GLY C C 1
ATOM 6755 O O . GLY C 1 260 ? 30.790 50.250 15.722 1.00 39.52 257 GLY C O 1
ATOM 6756 N N . VAL C 1 261 ? 29.379 51.193 17.262 1.00 35.60 258 VAL C N 1
ATOM 6757 C CA . VAL C 1 261 ? 28.165 50.569 16.661 1.00 35.05 258 VAL C CA 1
ATOM 6758 C C . VAL C 1 261 ? 27.129 51.644 16.331 1.00 35.93 258 VAL C C 1
ATOM 6759 O O . VAL C 1 261 ? 27.522 52.815 16.299 1.00 37.76 258 VAL C O 1
ATOM 6763 N N . LYS C 1 262 ? 25.860 51.284 16.084 1.00 37.06 259 LYS C N 1
ATOM 6764 C CA . LYS C 1 262 ? 24.842 52.219 15.531 1.00 37.59 259 LYS C CA 1
ATOM 6765 C C . LYS C 1 262 ? 24.328 53.178 16.583 1.00 37.61 259 LYS C C 1
ATOM 6766 O O . LYS C 1 262 ? 23.683 54.161 16.202 1.00 38.87 259 LYS C O 1
ATOM 6772 N N . GLY C 1 263 ? 24.559 52.866 17.855 1.00 37.64 260 GLY C N 1
ATOM 6773 C CA . GLY C 1 263 ? 24.243 53.773 18.976 1.00 35.62 260 GLY C CA 1
ATOM 6774 C C . GLY C 1 263 ? 23.726 53.027 20.181 1.00 33.24 260 GLY C C 1
ATOM 6775 O O . GLY C 1 263 ? 24.043 51.790 20.348 1.00 31.08 260 GLY C O 1
ATOM 6776 N N . VAL C 1 264 ? 22.853 53.719 20.924 1.00 31.52 261 VAL C N 1
ATOM 6777 C CA . VAL C 1 264 ? 22.419 53.296 22.288 1.00 31.06 261 VAL C CA 1
ATOM 6778 C C . VAL C 1 264 ? 20.888 53.268 22.356 1.00 29.44 261 VAL C C 1
ATOM 6779 O O . VAL C 1 264 ? 20.234 54.274 21.939 1.00 28.59 261 VAL C O 1
ATOM 6783 N N . TYR C 1 265 ? 20.377 52.164 22.902 1.00 28.15 262 TYR C N 1
ATOM 6784 C CA . TYR C 1 265 ? 18.955 51.956 23.239 1.00 27.81 262 TYR C CA 1
ATOM 6785 C C . TYR C 1 265 ? 18.833 51.841 24.761 1.00 27.97 262 TYR C C 1
ATOM 6786 O O . TYR C 1 265 ? 19.599 51.070 25.401 1.00 27.87 262 TYR C O 1
ATOM 6795 N N . VAL C 1 266 ? 17.877 52.583 25.342 1.00 27.39 263 VAL C N 1
ATOM 6796 C CA . VAL C 1 266 ? 17.661 52.624 26.819 1.00 26.89 263 VAL C CA 1
ATOM 6797 C C . VAL C 1 266 ? 16.285 52.025 27.108 1.00 27.34 263 VAL C C 1
ATOM 6798 O O . VAL C 1 266 ? 15.281 52.675 26.724 1.00 26.78 263 VAL C O 1
ATOM 6802 N N . SER C 1 267 ? 16.262 50.851 27.753 1.00 27.07 264 SER C N 1
ATOM 6803 C CA . SER C 1 267 ? 15.048 50.143 28.220 1.00 26.27 264 SER C CA 1
ATOM 6804 C C . SER C 1 267 ? 14.881 50.301 29.737 1.00 25.16 264 SER C C 1
ATOM 6805 O O . SER C 1 267 ? 15.722 49.772 30.505 1.00 24.71 264 SER C O 1
ATOM 6808 N N . ILE C 1 268 ? 13.827 50.984 30.193 1.00 24.40 265 ILE C N 1
ATOM 6809 C CA . ILE C 1 268 ? 13.526 51.197 31.648 1.00 24.07 265 ILE C CA 1
ATOM 6810 C C . ILE C 1 268 ? 12.281 50.399 32.066 1.00 24.24 265 ILE C C 1
ATOM 6811 O O . ILE C 1 268 ? 11.169 50.841 31.766 1.00 22.67 265 ILE C O 1
ATOM 6816 N N . ASP C 1 269 ? 12.478 49.228 32.681 1.00 24.52 266 ASP C N 1
ATOM 6817 C CA . ASP C 1 269 ? 11.458 48.467 33.411 1.00 25.09 266 ASP C CA 1
ATOM 6818 C C . ASP C 1 269 ? 11.228 49.168 34.780 1.00 26.44 266 ASP C C 1
ATOM 6819 O O . ASP C 1 269 ? 12.124 49.251 35.655 1.00 26.71 266 ASP C O 1
ATOM 6824 N N . VAL C 1 270 ? 10.020 49.677 35.005 1.00 25.84 267 VAL C N 1
ATOM 6825 C CA . VAL C 1 270 ? 9.658 50.505 36.187 1.00 25.03 267 VAL C CA 1
ATOM 6826 C C . VAL C 1 270 ? 9.871 49.668 37.462 1.00 24.42 267 VAL C C 1
ATOM 6827 O O . VAL C 1 270 ? 10.126 50.299 38.564 1.00 23.43 267 VAL C O 1
ATOM 6831 N N . ASP C 1 271 ? 9.829 48.341 37.317 1.00 24.01 268 ASP C N 1
ATOM 6832 C CA . ASP C 1 271 ? 10.038 47.402 38.453 1.00 25.09 268 ASP C CA 1
ATOM 6833 C C . ASP C 1 271 ? 11.470 47.504 39.019 1.00 24.70 268 ASP C C 1
ATOM 6834 O O . ASP C 1 271 ? 11.653 47.104 40.129 1.00 24.27 268 ASP C O 1
ATOM 6839 N N . SER C 1 272 ? 12.443 47.917 38.198 1.00 24.04 269 SER C N 1
ATOM 6840 C CA . SER C 1 272 ? 13.821 48.314 38.615 1.00 24.22 269 SER C CA 1
ATOM 6841 C C . SER C 1 272 ? 13.756 49.120 39.943 1.00 23.34 269 SER C C 1
ATOM 6842 O O . SER C 1 272 ? 14.655 49.010 40.793 1.00 22.13 269 SER C O 1
ATOM 6845 N N . LEU C 1 273 ? 12.764 49.993 40.080 1.00 23.79 270 LEU C N 1
ATOM 6846 C CA . LEU C 1 273 ? 12.705 50.908 41.220 1.00 24.67 270 LEU C CA 1
ATOM 6847 C C . LEU C 1 273 ? 12.121 50.144 42.405 1.00 25.24 270 LEU C C 1
ATOM 6848 O O . LEU C 1 273 ? 11.223 49.278 42.191 1.00 25.85 270 LEU C O 1
ATOM 6853 N N . ASP C 1 274 ? 12.497 50.548 43.617 1.00 26.20 271 ASP C N 1
ATOM 6854 C CA . ASP C 1 274 ? 11.875 50.036 44.861 1.00 27.08 271 ASP C CA 1
ATOM 6855 C C . ASP C 1 274 ? 10.369 50.207 44.770 1.00 27.63 271 ASP C C 1
ATOM 6856 O O . ASP C 1 274 ? 9.877 51.240 44.368 1.00 27.49 271 ASP C O 1
ATOM 6861 N N . PRO C 1 275 ? 9.577 49.201 45.161 1.00 29.59 272 PRO C N 1
ATOM 6862 C CA . PRO C 1 275 ? 8.127 49.359 45.280 1.00 29.77 272 PRO C CA 1
ATOM 6863 C C . PRO C 1 275 ? 7.590 50.505 46.139 1.00 29.13 272 PRO C C 1
ATOM 6864 O O . PRO C 1 275 ? 6.445 50.841 45.936 1.00 29.19 272 PRO C O 1
ATOM 6868 N N . SER C 1 276 ? 8.397 51.089 47.026 1.00 28.63 273 SER C N 1
ATOM 6869 C CA . SER C 1 276 ? 8.023 52.289 47.823 1.00 28.91 273 SER C CA 1
ATOM 6870 C C . SER C 1 276 ? 7.890 53.497 46.907 1.00 28.71 273 SER C C 1
ATOM 6871 O O . SER C 1 276 ? 7.213 54.446 47.267 1.00 30.22 273 SER C O 1
ATOM 6874 N N . ILE C 1 277 ? 8.576 53.458 45.791 1.00 27.32 274 ILE C N 1
ATOM 6875 C CA . ILE C 1 277 ? 8.650 54.560 44.804 1.00 27.81 274 ILE C CA 1
ATOM 6876 C C . ILE C 1 277 ? 7.712 54.235 43.646 1.00 24.97 274 ILE C C 1
ATOM 6877 O O . ILE C 1 277 ? 7.084 55.162 43.130 1.00 25.23 274 ILE C O 1
ATOM 6882 N N . ALA C 1 278 ? 7.629 52.962 43.277 1.00 23.35 275 ALA C N 1
ATOM 6883 C CA . ALA C 1 278 ? 6.857 52.494 42.112 1.00 24.08 275 ALA C CA 1
ATOM 6884 C C . ALA C 1 278 ? 6.001 51.285 42.479 1.00 23.85 275 ALA C C 1
ATOM 6885 O O . ALA C 1 278 ? 6.366 50.212 42.114 1.00 23.88 275 ALA C O 1
ATOM 6887 N N . PRO C 1 279 ? 4.910 51.462 43.252 1.00 24.58 276 PRO C N 1
ATOM 6888 C CA . PRO C 1 279 ? 4.042 50.366 43.632 1.00 24.47 276 PRO C CA 1
ATOM 6889 C C . PRO C 1 279 ? 3.246 49.810 42.443 1.00 25.24 276 PRO C C 1
ATOM 6890 O O . PRO C 1 279 ? 2.930 48.676 42.494 1.00 25.10 276 PRO C O 1
ATOM 6894 N N . GLY C 1 280 ? 2.983 50.646 41.431 1.00 24.75 277 GLY C N 1
ATOM 6895 C CA . GLY C 1 280 ? 2.282 50.306 40.187 1.00 24.31 277 GLY C CA 1
ATOM 6896 C C . GLY C 1 280 ? 3.109 49.400 39.298 1.00 24.32 277 GLY C C 1
ATOM 6897 O O . GLY C 1 280 ? 3.404 49.799 38.199 1.00 22.22 277 GLY C O 1
ATOM 6898 N N . VAL C 1 281 ? 3.365 48.167 39.718 1.00 24.33 278 VAL C N 1
ATOM 6899 C CA . VAL C 1 281 ? 4.051 47.185 38.832 1.00 24.99 278 VAL C CA 1
ATOM 6900 C C . VAL C 1 281 ? 3.463 45.823 39.149 1.00 26.45 278 VAL C C 1
ATOM 6901 O O . VAL C 1 281 ? 2.801 45.741 40.161 1.00 26.94 278 VAL C O 1
ATOM 6905 N N . SER C 1 282 ? 3.640 44.817 38.306 1.00 28.13 279 SER C N 1
ATOM 6906 C CA . SER C 1 282 ? 3.049 43.473 38.548 1.00 30.55 279 SER C CA 1
ATOM 6907 C C . SER C 1 282 ? 3.894 42.683 39.528 1.00 32.72 279 SER C C 1
ATOM 6908 O O . SER C 1 282 ? 3.325 41.934 40.281 1.00 34.82 279 SER C O 1
ATOM 6911 N N . HIS C 1 283 ? 5.218 42.837 39.534 1.00 35.81 280 HIS C N 1
ATOM 6912 C CA . HIS C 1 283 ? 6.086 42.069 40.462 1.00 36.77 280 HIS C CA 1
ATOM 6913 C C . HIS C 1 283 ? 6.833 43.053 41.331 1.00 35.03 280 HIS C C 1
ATOM 6914 O O . HIS C 1 283 ? 7.774 43.695 40.796 1.00 34.46 280 HIS C O 1
ATOM 6921 N N . HIS C 1 284 ? 6.462 43.094 42.608 1.00 33.87 281 HIS C N 1
ATOM 6922 C CA . HIS C 1 284 ? 7.147 43.855 43.676 1.00 33.68 281 HIS C CA 1
ATOM 6923 C C . HIS C 1 284 ? 8.426 43.116 44.036 1.00 32.97 281 HIS C C 1
ATOM 6924 O O . HIS C 1 284 ? 8.348 41.933 44.258 1.00 33.28 281 HIS C O 1
ATOM 6931 N N . GLU C 1 285 ? 9.557 43.803 44.070 1.00 31.41 282 GLU C N 1
ATOM 6932 C CA . GLU C 1 285 ? 10.831 43.214 44.512 1.00 31.93 282 GLU C CA 1
ATOM 6933 C C . GLU C 1 285 ? 11.469 44.204 45.470 1.00 31.64 282 GLU C C 1
ATOM 6934 O O . GLU C 1 285 ? 12.016 45.197 45.021 1.00 30.70 282 GLU C O 1
ATOM 6940 N N . PRO C 1 286 ? 11.416 43.965 46.806 1.00 31.19 283 PRO C N 1
ATOM 6941 C CA . PRO C 1 286 ? 12.083 44.826 47.787 1.00 31.06 283 PRO C CA 1
ATOM 6942 C C . PRO C 1 286 ? 13.558 45.077 47.493 1.00 28.80 283 PRO C C 1
ATOM 6943 O O . PRO C 1 286 ? 14.138 44.309 46.823 1.00 31.12 283 PRO C O 1
ATOM 6947 N N . GLY C 1 287 ? 14.099 46.193 47.958 1.00 27.49 284 GLY C N 1
ATOM 6948 C CA . GLY C 1 287 ? 15.539 46.479 47.798 1.00 26.60 284 GLY C CA 1
ATOM 6949 C C . GLY C 1 287 ? 15.894 47.007 46.408 1.00 25.76 284 GLY C C 1
ATOM 6950 O O . GLY C 1 287 ? 16.917 46.707 45.939 1.00 25.68 284 GLY C O 1
ATOM 6951 N N . GLY C 1 288 ? 15.106 47.870 45.797 1.00 25.39 285 GLY C N 1
ATOM 6952 C CA . GLY C 1 288 ? 15.356 48.281 44.413 1.00 24.93 285 GLY C CA 1
ATOM 6953 C C . GLY C 1 288 ? 16.036 49.619 44.370 1.00 25.07 285 GLY C C 1
ATOM 6954 O O . GLY C 1 288 ? 16.376 50.154 45.435 1.00 25.47 285 GLY C O 1
ATOM 6955 N N . LEU C 1 289 ? 16.197 50.160 43.168 1.00 24.31 286 LEU C N 1
ATOM 6956 C CA . LEU C 1 289 ? 16.753 51.512 42.934 1.00 24.20 286 LEU C CA 1
ATOM 6957 C C . LEU C 1 289 ? 15.872 52.598 43.548 1.00 24.79 286 LEU C C 1
ATOM 6958 O O . LEU C 1 289 ? 14.630 52.430 43.639 1.00 23.94 286 LEU C O 1
ATOM 6963 N N . LEU C 1 290 ? 16.515 53.650 44.052 1.00 26.10 287 LEU C N 1
ATOM 6964 C CA . LEU C 1 290 ? 15.871 54.977 44.232 1.00 26.63 287 LEU C CA 1
ATOM 6965 C C . LEU C 1 290 ? 15.737 55.654 42.859 1.00 26.38 287 LEU C C 1
ATOM 6966 O O . LEU C 1 290 ? 16.453 55.322 41.850 1.00 24.78 287 LEU C O 1
ATOM 6971 N N . PHE C 1 291 ? 14.748 56.519 42.743 1.00 27.24 288 PHE C N 1
ATOM 6972 C CA . PHE C 1 291 ? 14.483 57.216 41.457 1.00 26.83 288 PHE C CA 1
ATOM 6973 C C . PHE C 1 291 ? 15.741 58.008 41.090 1.00 26.73 288 PHE C C 1
ATOM 6974 O O . PHE C 1 291 ? 16.104 58.047 39.931 1.00 25.37 288 PHE C O 1
ATOM 6982 N N . ARG C 1 292 ? 16.405 58.608 42.081 1.00 26.90 289 ARG C N 1
ATOM 6983 C CA . ARG C 1 292 ? 17.659 59.369 41.887 1.00 27.97 289 ARG C CA 1
ATOM 6984 C C . ARG C 1 292 ? 18.798 58.470 41.401 1.00 28.17 289 ARG C C 1
ATOM 6985 O O . ARG C 1 292 ? 19.573 58.976 40.617 1.00 28.09 289 ARG C O 1
ATOM 6993 N N . ASP C 1 293 ? 18.821 57.177 41.751 1.00 27.83 290 ASP C N 1
ATOM 6994 C CA . ASP C 1 293 ? 19.766 56.166 41.196 1.00 27.44 290 ASP C CA 1
ATOM 6995 C C . ASP C 1 293 ? 19.613 56.091 39.650 1.00 26.42 290 ASP C C 1
ATOM 6996 O O . ASP C 1 293 ? 20.634 56.196 38.898 1.00 25.39 290 ASP C O 1
ATOM 7001 N N . ILE C 1 294 ? 18.378 55.975 39.133 1.00 25.93 291 ILE C N 1
ATOM 7002 C CA . ILE C 1 294 ? 18.137 55.944 37.672 1.00 25.45 291 ILE C CA 1
ATOM 7003 C C . ILE C 1 294 ? 18.564 57.297 37.120 1.00 24.79 291 ILE C C 1
ATOM 7004 O O . ILE C 1 294 ? 19.253 57.309 36.074 1.00 24.47 291 ILE C O 1
ATOM 7009 N N . LEU C 1 295 ? 18.154 58.407 37.716 1.00 24.32 292 LEU C N 1
ATOM 7010 C CA . LEU C 1 295 ? 18.471 59.711 37.057 1.00 25.37 292 LEU C CA 1
ATOM 7011 C C . LEU C 1 295 ? 19.985 59.945 36.961 1.00 26.43 292 LEU C C 1
ATOM 7012 O O . LEU C 1 295 ? 20.434 60.455 35.897 1.00 25.96 292 LEU C O 1
ATOM 7017 N N . ASN C 1 296 ? 20.735 59.594 38.014 1.00 26.70 293 ASN C N 1
ATOM 7018 C CA . ASN C 1 296 ? 22.214 59.763 38.035 1.00 28.23 293 ASN C CA 1
ATOM 7019 C C . ASN C 1 296 ? 22.810 59.069 36.807 1.00 28.63 293 ASN C C 1
ATOM 7020 O O . ASN C 1 296 ? 23.629 59.661 36.124 1.00 30.30 293 ASN C O 1
ATOM 7025 N N . ILE C 1 297 ? 22.418 57.838 36.549 1.00 27.84 294 ILE C N 1
ATOM 7026 C CA . ILE C 1 297 ? 22.963 57.005 35.473 1.00 27.91 294 ILE C CA 1
ATOM 7027 C C . ILE C 1 297 ? 22.525 57.598 34.140 1.00 28.21 294 ILE C C 1
ATOM 7028 O O . ILE C 1 297 ? 23.351 57.794 33.271 1.00 28.48 294 ILE C O 1
ATOM 7033 N N . LEU C 1 298 ? 21.246 57.882 34.014 1.00 28.22 295 LEU C N 1
ATOM 7034 C CA . LEU C 1 298 ? 20.655 58.299 32.746 1.00 29.71 295 LEU C CA 1
ATOM 7035 C C . LEU C 1 298 ? 21.161 59.709 32.409 1.00 30.28 295 LEU C C 1
ATOM 7036 O O . LEU C 1 298 ? 21.583 59.908 31.262 1.00 29.38 295 LEU C O 1
ATOM 7041 N N . GLN C 1 299 ? 21.124 60.669 33.316 1.00 30.88 296 GLN C N 1
ATOM 7042 C CA . GLN C 1 299 ? 21.627 62.031 32.990 1.00 33.30 296 GLN C CA 1
ATOM 7043 C C . GLN C 1 299 ? 23.125 61.962 32.629 1.00 34.73 296 GLN C C 1
ATOM 7044 O O . GLN C 1 299 ? 23.546 62.632 31.670 1.00 35.39 296 GLN C O 1
ATOM 7050 N N . ASN C 1 300 ? 23.930 61.125 33.283 1.00 34.60 297 ASN C N 1
ATOM 7051 C CA . ASN C 1 300 ? 25.380 61.076 32.957 1.00 35.13 297 ASN C CA 1
ATOM 7052 C C . ASN C 1 300 ? 25.705 60.246 31.688 1.00 35.12 297 ASN C C 1
ATOM 7053 O O . ASN C 1 300 ? 26.833 60.257 31.271 1.00 33.43 297 ASN C O 1
ATOM 7058 N N . LEU C 1 301 ? 24.759 59.541 31.063 1.00 35.20 298 LEU C N 1
ATOM 7059 C CA . LEU C 1 301 ? 25.064 58.552 29.995 1.00 34.37 298 LEU C CA 1
ATOM 7060 C C . LEU C 1 301 ? 25.571 59.319 28.788 1.00 34.00 298 LEU C C 1
ATOM 7061 O O . LEU C 1 301 ? 24.934 60.298 28.436 1.00 34.69 298 LEU C O 1
ATOM 7066 N N . GLN C 1 302 ? 26.727 58.948 28.254 1.00 32.95 299 GLN C N 1
ATOM 7067 C CA . GLN C 1 302 ? 27.218 59.501 26.977 1.00 33.15 299 GLN C CA 1
ATOM 7068 C C . GLN C 1 302 ? 26.978 58.489 25.877 1.00 31.52 299 GLN C C 1
ATOM 7069 O O . GLN C 1 302 ? 27.102 57.297 26.105 1.00 29.55 299 GLN C O 1
ATOM 7075 N N . GLY C 1 303 ? 26.622 58.963 24.700 1.00 32.59 300 GLY C N 1
ATOM 7076 C CA . GLY C 1 303 ? 26.379 58.063 23.554 1.00 32.39 300 GLY C CA 1
ATOM 7077 C C . GLY C 1 303 ? 25.134 58.507 22.797 1.00 31.76 300 GLY C C 1
ATOM 7078 O O . GLY C 1 303 ? 24.309 59.135 23.374 1.00 32.05 300 GLY C O 1
ATOM 7079 N N . ASP C 1 304 ? 25.064 58.184 21.515 1.00 31.75 301 ASP C N 1
ATOM 7080 C CA . ASP C 1 304 ? 23.976 58.478 20.558 1.00 31.87 301 ASP C CA 1
ATOM 7081 C C . ASP C 1 304 ? 22.757 57.596 20.864 1.00 29.42 301 ASP C C 1
ATOM 7082 O O . ASP C 1 304 ? 22.695 56.419 20.420 1.00 27.78 301 ASP C O 1
ATOM 7087 N N . ILE C 1 305 ? 21.828 58.139 21.648 1.00 28.32 302 ILE C N 1
ATOM 7088 C CA . ILE C 1 305 ? 20.568 57.436 21.990 1.00 27.65 302 ILE C CA 1
ATOM 7089 C C . ILE C 1 305 ? 19.659 57.505 20.776 1.00 27.53 302 ILE C C 1
ATOM 7090 O O . ILE C 1 305 ? 19.347 58.624 20.319 1.00 26.86 302 ILE C O 1
ATOM 7095 N N . VAL C 1 306 ? 19.331 56.324 20.262 1.00 27.35 303 VAL C N 1
ATOM 7096 C CA . VAL C 1 306 ? 18.595 56.130 18.989 1.00 28.61 303 VAL C CA 1
ATOM 7097 C C . VAL C 1 306 ? 17.185 55.624 19.287 1.00 27.26 303 VAL C C 1
ATOM 7098 O O . VAL C 1 306 ? 16.415 55.575 18.360 1.00 27.30 303 VAL C O 1
ATOM 7102 N N . GLY C 1 307 ? 16.904 55.231 20.539 1.00 26.30 304 GLY C N 1
ATOM 7103 C CA . GLY C 1 307 ? 15.556 54.907 20.963 1.00 25.84 304 GLY C CA 1
ATOM 7104 C C . GLY C 1 307 ? 15.563 54.339 22.336 1.00 25.34 304 GLY C C 1
ATOM 7105 O O . GLY C 1 307 ? 16.620 54.186 22.896 1.00 24.59 304 GLY C O 1
ATOM 7106 N N . GLY C 1 308 ? 14.368 54.096 22.856 1.00 24.77 305 GLY C N 1
ATOM 7107 C CA . GLY C 1 308 ? 14.208 53.662 24.242 1.00 24.26 305 GLY C CA 1
ATOM 7108 C C . GLY C 1 308 ? 12.784 53.266 24.541 1.00 24.41 305 GLY C C 1
ATOM 7109 O O . GLY C 1 308 ? 11.909 53.490 23.662 1.00 23.11 305 GLY C O 1
ATOM 7110 N N . ASP C 1 309 ? 12.584 52.649 25.716 1.00 24.51 306 ASP C N 1
ATOM 7111 C CA . ASP C 1 309 ? 11.246 52.253 26.221 1.00 24.79 306 ASP C CA 1
ATOM 7112 C C . ASP C 1 309 ? 11.166 52.381 27.747 1.00 23.09 306 ASP C C 1
ATOM 7113 O O . ASP C 1 309 ? 12.169 52.269 28.462 1.00 22.18 306 ASP C O 1
ATOM 7118 N N . VAL C 1 310 ? 9.947 52.589 28.213 1.00 22.21 307 VAL C N 1
ATOM 7119 C CA . VAL C 1 310 ? 9.551 52.613 29.639 1.00 22.49 307 VAL C CA 1
ATOM 7120 C C . VAL C 1 310 ? 8.408 51.623 29.738 1.00 22.45 307 VAL C C 1
ATOM 7121 O O . VAL C 1 310 ? 7.405 51.881 29.069 1.00 23.08 307 VAL C O 1
ATOM 7125 N N . VAL C 1 311 ? 8.652 50.454 30.327 1.00 22.12 308 VAL C N 1
ATOM 7126 C CA . VAL C 1 311 ? 7.728 49.296 30.348 1.00 22.21 308 VAL C CA 1
ATOM 7127 C C . VAL C 1 311 ? 7.343 48.964 31.791 1.00 22.63 308 VAL C C 1
ATOM 7128 O O . VAL C 1 311 ? 8.012 49.436 32.728 1.00 22.44 308 VAL C O 1
ATOM 7132 N N . GLU C 1 312 ? 6.298 48.154 31.935 1.00 23.18 309 GLU C N 1
ATOM 7133 C CA . GLU C 1 312 ? 5.897 47.415 33.162 1.00 24.28 309 GLU C CA 1
ATOM 7134 C C . GLU C 1 312 ? 5.230 48.312 34.202 1.00 24.21 309 GLU C C 1
ATOM 7135 O O . GLU C 1 312 ? 4.855 47.814 35.248 1.00 25.85 309 GLU C O 1
ATOM 7141 N N . TYR C 1 313 ? 4.997 49.583 33.932 1.00 24.31 310 TYR C N 1
ATOM 7142 C CA . TYR C 1 313 ? 4.064 50.364 34.765 1.00 24.13 310 TYR C CA 1
ATOM 7143 C C . TYR C 1 313 ? 2.672 49.721 34.647 1.00 24.20 310 TYR C C 1
ATOM 7144 O O . TYR C 1 313 ? 2.168 49.531 33.530 1.00 24.81 310 TYR C O 1
ATOM 7153 N N . ASN C 1 314 ? 2.026 49.461 35.782 1.00 23.96 311 ASN C N 1
ATOM 7154 C CA . ASN C 1 314 ? 0.747 48.718 35.839 1.00 24.54 311 ASN C CA 1
ATOM 7155 C C . ASN C 1 314 ? -0.235 49.602 36.575 1.00 24.14 311 ASN C C 1
ATOM 7156 O O . ASN C 1 314 ? -0.327 49.525 37.762 1.00 24.43 311 ASN C O 1
ATOM 7161 N N . PRO C 1 315 ? -0.997 50.494 35.929 1.00 24.53 312 PRO C N 1
ATOM 7162 C CA . PRO C 1 315 ? -1.942 51.347 36.670 1.00 25.32 312 PRO C CA 1
ATOM 7163 C C . PRO C 1 315 ? -2.918 50.647 37.654 1.00 26.09 312 PRO C C 1
ATOM 7164 O O . PRO C 1 315 ? -3.479 51.250 38.542 1.00 24.87 312 PRO C O 1
ATOM 7168 N N . GLN C 1 316 ? -3.179 49.345 37.465 1.00 27.59 313 GLN C N 1
ATOM 7169 C CA . GLN C 1 316 ? -4.175 48.605 38.272 1.00 28.07 313 GLN C CA 1
ATOM 7170 C C . GLN C 1 316 ? -3.506 48.203 39.581 1.00 28.41 313 GLN C C 1
ATOM 7171 O O . GLN C 1 316 ? -4.206 47.695 40.408 1.00 29.66 313 GLN C O 1
ATOM 7177 N N . ARG C 1 317 ? -2.217 48.491 39.787 1.00 28.09 314 ARG C N 1
ATOM 7178 C CA . ARG C 1 317 ? -1.555 48.236 41.098 1.00 28.38 314 ARG C CA 1
ATOM 7179 C C . ARG C 1 317 ? -0.995 49.555 41.639 1.00 26.82 314 ARG C C 1
ATOM 7180 O O . ARG C 1 317 ? -0.251 49.540 42.573 1.00 25.05 314 ARG C O 1
ATOM 7188 N N . ASP C 1 318 ? -1.387 50.661 41.043 1.00 26.52 315 ASP C N 1
ATOM 7189 C CA . ASP C 1 318 ? -0.874 51.973 41.488 1.00 27.05 315 ASP C CA 1
ATOM 7190 C C . ASP C 1 318 ? -1.672 52.451 42.695 1.00 29.01 315 ASP C C 1
ATOM 7191 O O . ASP C 1 318 ? -2.727 51.916 42.974 1.00 27.06 315 ASP C O 1
ATOM 7196 N N . THR C 1 319 ? -1.170 53.497 43.328 1.00 31.53 316 THR C N 1
ATOM 7197 C CA . THR C 1 319 ? -1.832 54.151 44.471 1.00 33.31 316 THR C CA 1
ATOM 7198 C C . THR C 1 319 ? -2.951 55.054 43.960 1.00 32.65 316 THR C C 1
ATOM 7199 O O . THR C 1 319 ? -3.011 55.349 42.783 1.00 30.39 316 THR C O 1
ATOM 7203 N N . TYR C 1 320 ? -3.751 55.560 44.884 1.00 33.29 317 TYR C N 1
ATOM 7204 C CA . TYR C 1 320 ? -4.895 56.425 44.533 1.00 35.02 317 TYR C CA 1
ATOM 7205 C C . TYR C 1 320 ? -4.414 57.712 43.857 1.00 36.20 317 TYR C C 1
ATOM 7206 O O . TYR C 1 320 ? -5.082 58.153 42.965 1.00 37.96 317 TYR C O 1
ATOM 7215 N N . ASP C 1 321 ? -3.254 58.253 44.222 1.00 36.22 318 ASP C N 1
ATOM 7216 C CA . ASP C 1 321 ? -2.758 59.509 43.600 1.00 37.86 318 ASP C CA 1
ATOM 7217 C C . ASP C 1 321 ? -2.022 59.227 42.283 1.00 35.36 318 ASP C C 1
ATOM 7218 O O . ASP C 1 321 ? -1.620 60.167 41.661 1.00 34.06 318 ASP C O 1
ATOM 7223 N N . GLY C 1 322 ? -1.842 57.961 41.921 1.00 32.87 319 GLY C N 1
ATOM 7224 C CA . GLY C 1 322 ? -1.186 57.562 40.667 1.00 31.19 319 GLY C CA 1
ATOM 7225 C C . GLY C 1 322 ? 0.263 57.986 40.628 1.00 29.55 319 GLY C C 1
ATOM 7226 O O . GLY C 1 322 ? 0.680 58.492 39.634 1.00 27.03 319 GLY C O 1
ATOM 7227 N N . ILE C 1 323 ? 0.988 57.756 41.711 1.00 27.41 320 ILE C N 1
ATOM 7228 C CA . ILE C 1 323 ? 2.407 58.191 41.777 1.00 27.13 320 ILE C CA 1
ATOM 7229 C C . ILE C 1 323 ? 3.260 57.463 40.726 1.00 26.27 320 ILE C C 1
ATOM 7230 O O . ILE C 1 323 ? 4.124 58.076 40.179 1.00 25.59 320 ILE C O 1
ATOM 7235 N N . THR C 1 324 ? 2.998 56.188 40.486 1.00 24.48 321 THR C N 1
ATOM 7236 C CA . THR C 1 324 ? 3.806 55.409 39.553 1.00 23.88 321 THR C CA 1
ATOM 7237 C C . THR C 1 324 ? 3.613 56.017 38.169 1.00 22.92 321 THR C C 1
ATOM 7238 O O . THR C 1 324 ? 4.567 55.987 37.449 1.00 22.50 321 THR C O 1
ATOM 7242 N N . ALA C 1 325 ? 2.432 56.488 37.814 1.00 23.46 322 ALA C N 1
ATOM 7243 C CA . ALA C 1 325 ? 2.187 57.207 36.545 1.00 23.87 322 ALA C CA 1
ATOM 7244 C C . ALA C 1 325 ? 3.155 58.399 36.513 1.00 24.06 322 ALA C C 1
ATOM 7245 O O . ALA C 1 325 ? 3.701 58.687 35.429 1.00 21.98 322 ALA C O 1
ATOM 7247 N N . LEU C 1 326 ? 3.298 59.107 37.633 1.00 24.19 323 LEU C N 1
ATOM 7248 C CA . LEU C 1 326 ? 4.142 60.325 37.657 1.00 25.69 323 LEU C CA 1
ATOM 7249 C C . LEU C 1 326 ? 5.623 59.919 37.556 1.00 24.77 323 LEU C C 1
ATOM 7250 O O . LEU C 1 326 ? 6.389 60.506 36.796 1.00 23.89 323 LEU C O 1
ATOM 7255 N N . VAL C 1 327 ? 5.988 58.856 38.240 1.00 24.27 324 VAL C N 1
ATOM 7256 C CA . VAL C 1 327 ? 7.336 58.240 38.121 1.00 23.90 324 VAL C CA 1
ATOM 7257 C C . VAL C 1 327 ? 7.608 57.824 36.661 1.00 23.63 324 VAL C C 1
ATOM 7258 O O . VAL C 1 327 ? 8.652 58.184 36.157 1.00 22.09 324 VAL C O 1
ATOM 7262 N N . ALA C 1 328 ? 6.700 57.065 36.000 1.00 23.34 325 ALA C N 1
ATOM 7263 C CA . ALA C 1 328 ? 6.912 56.660 34.592 1.00 23.13 325 ALA C CA 1
ATOM 7264 C C . ALA C 1 328 ? 7.046 57.929 33.713 1.00 22.63 325 ALA C C 1
ATOM 7265 O O . ALA C 1 328 ? 7.994 58.022 32.831 1.00 22.36 325 ALA C O 1
ATOM 7267 N N . ALA C 1 329 ? 6.179 58.911 33.925 1.00 22.37 326 ALA C N 1
ATOM 7268 C CA . ALA C 1 329 ? 6.228 60.154 33.134 1.00 22.98 326 ALA C CA 1
ATOM 7269 C C . ALA C 1 329 ? 7.587 60.852 33.316 1.00 22.52 326 ALA C C 1
ATOM 7270 O O . ALA C 1 329 ? 8.175 61.269 32.335 1.00 21.46 326 ALA C O 1
ATOM 7272 N N . LYS C 1 330 ? 8.099 60.918 34.545 1.00 23.83 327 LYS C N 1
ATOM 7273 C CA . LYS C 1 330 ? 9.415 61.579 34.778 1.00 23.67 327 LYS C CA 1
ATOM 7274 C C . LYS C 1 330 ? 10.531 60.751 34.119 1.00 23.84 327 LYS C C 1
ATOM 7275 O O . LYS C 1 330 ? 11.389 61.375 33.497 1.00 24.09 327 LYS C O 1
ATOM 7281 N N . LEU C 1 331 ? 10.503 59.416 34.184 1.00 23.21 328 LEU C N 1
ATOM 7282 C CA . LEU C 1 331 ? 11.476 58.601 33.443 1.00 23.04 328 LEU C CA 1
ATOM 7283 C C . LEU C 1 331 ? 11.418 58.987 31.960 1.00 23.24 328 LEU C C 1
ATOM 7284 O O . LEU C 1 331 ? 12.494 59.111 31.322 1.00 23.23 328 LEU C O 1
ATOM 7289 N N . VAL C 1 332 ? 10.199 59.060 31.392 1.00 22.41 329 VAL C N 1
ATOM 7290 C CA . VAL C 1 332 ? 10.014 59.370 29.959 1.00 22.65 329 VAL C CA 1
ATOM 7291 C C . VAL C 1 332 ? 10.523 60.801 29.707 1.00 23.62 329 VAL C C 1
ATOM 7292 O O . VAL C 1 332 ? 11.210 61.013 28.690 1.00 24.06 329 VAL C O 1
ATOM 7296 N N . ARG C 1 333 ? 10.164 61.756 30.546 1.00 24.66 330 ARG C N 1
ATOM 7297 C CA . ARG C 1 333 ? 10.638 63.142 30.333 1.00 26.14 330 ARG C CA 1
ATOM 7298 C C . ARG C 1 333 ? 12.171 63.183 30.349 1.00 26.60 330 ARG C C 1
ATOM 7299 O O . ARG C 1 333 ? 12.738 63.816 29.485 1.00 25.64 330 ARG C O 1
ATOM 7307 N N . GLU C 1 334 ? 12.791 62.464 31.276 1.00 26.35 331 GLU C N 1
ATOM 7308 C CA . GLU C 1 334 ? 14.271 62.567 31.414 1.00 27.51 331 GLU C CA 1
ATOM 7309 C C . GLU C 1 334 ? 14.959 61.798 30.269 1.00 27.43 331 GLU C C 1
ATOM 7310 O O . GLU C 1 334 ? 15.949 62.319 29.758 1.00 29.07 331 GLU C O 1
ATOM 7316 N N . LEU C 1 335 ? 14.440 60.655 29.819 1.00 27.12 332 LEU C N 1
ATOM 7317 C CA . LEU C 1 335 ? 14.933 59.932 28.623 1.00 26.91 332 LEU C CA 1
ATOM 7318 C C . LEU C 1 335 ? 14.748 60.797 27.376 1.00 27.08 332 LEU C C 1
ATOM 7319 O O . LEU C 1 335 ? 15.695 60.863 26.570 1.00 27.73 332 LEU C O 1
ATOM 7324 N N . ALA C 1 336 ? 13.602 61.445 27.200 1.00 26.64 333 ALA C N 1
ATOM 7325 C CA . ALA C 1 336 ? 13.402 62.393 26.077 1.00 26.56 333 ALA C CA 1
ATOM 7326 C C . ALA C 1 336 ? 14.466 63.514 26.078 1.00 28.01 333 ALA C C 1
ATOM 7327 O O . ALA C 1 336 ? 14.957 63.854 24.975 1.00 26.95 333 ALA C O 1
ATOM 7329 N N . ALA C 1 337 ? 14.797 64.095 27.234 1.00 28.57 334 ALA C N 1
ATOM 7330 C CA . ALA C 1 337 ? 15.800 65.186 27.358 1.00 31.11 334 ALA C CA 1
ATOM 7331 C C . ALA C 1 337 ? 17.112 64.726 26.741 1.00 31.79 334 ALA C C 1
ATOM 7332 O O . ALA C 1 337 ? 17.751 65.535 26.093 1.00 32.18 334 ALA C O 1
ATOM 7334 N N . LYS C 1 338 ? 17.434 63.445 26.900 1.00 31.85 335 LYS C N 1
ATOM 7335 C CA . LYS C 1 338 ? 18.726 62.881 26.491 1.00 31.69 335 LYS C CA 1
ATOM 7336 C C . LYS C 1 338 ? 18.651 62.506 25.014 1.00 32.97 335 LYS C C 1
ATOM 7337 O O . LYS C 1 338 ? 19.652 62.727 24.322 1.00 31.60 335 LYS C O 1
ATOM 7343 N N . MET C 1 339 ? 17.518 61.969 24.530 1.00 31.49 336 MET C N 1
ATOM 7344 C CA . MET C 1 339 ? 17.479 61.423 23.157 1.00 32.36 336 MET C CA 1
ATOM 7345 C C . MET C 1 339 ? 17.187 62.565 22.203 1.00 32.28 336 MET C C 1
ATOM 7346 O O . MET C 1 339 ? 17.676 62.530 21.085 1.00 34.46 336 MET C O 1
ATOM 7351 N N . SER C 1 340 ? 16.442 63.552 22.650 1.00 31.68 337 SER C N 1
ATOM 7352 C CA . SER C 1 340 ? 16.105 64.731 21.819 1.00 32.47 337 SER C CA 1
ATOM 7353 C C . SER C 1 340 ? 17.318 65.651 21.730 1.00 34.30 337 SER C C 1
ATOM 7354 O O . SER C 1 340 ? 18.019 65.834 22.746 1.00 35.26 337 SER C O 1
ATOM 7357 N N . LYS C 1 341 ? 17.567 66.185 20.541 1.00 34.71 338 LYS C N 1
ATOM 7358 C CA . LYS C 1 341 ? 18.658 67.159 20.354 1.00 37.07 338 LYS C CA 1
ATOM 7359 C C . LYS C 1 341 ? 18.447 67.970 19.080 1.00 38.20 338 LYS C C 1
ATOM 7360 O O . LYS C 1 341 ? 19.331 68.778 18.899 1.00 39.88 338 LYS C O 1
ATOM 7367 N N . SER D 1 24 ? 9.492 8.747 52.770 1.00 76.66 21 SER D N 1
ATOM 7368 C CA . SER D 1 24 ? 9.415 7.559 53.655 1.00 76.15 21 SER D CA 1
ATOM 7369 C C . SER D 1 24 ? 7.976 7.399 54.136 1.00 76.97 21 SER D C 1
ATOM 7370 O O . SER D 1 24 ? 7.496 8.297 54.821 1.00 79.80 21 SER D O 1
ATOM 7373 N N . PRO D 1 25 ? 7.305 6.268 53.848 1.00 77.44 22 PRO D N 1
ATOM 7374 C CA . PRO D 1 25 ? 5.888 6.102 54.169 1.00 77.89 22 PRO D CA 1
ATOM 7375 C C . PRO D 1 25 ? 5.393 6.001 55.621 1.00 80.10 22 PRO D C 1
ATOM 7376 O O . PRO D 1 25 ? 4.514 6.754 55.972 1.00 86.14 22 PRO D O 1
ATOM 7380 N N . ALA D 1 26 ? 6.011 5.148 56.439 1.00 79.77 23 ALA D N 1
ATOM 7381 C CA . ALA D 1 26 ? 5.553 4.913 57.827 1.00 77.01 23 ALA D CA 1
ATOM 7382 C C . ALA D 1 26 ? 5.567 6.249 58.553 1.00 75.08 23 ALA D C 1
ATOM 7383 O O . ALA D 1 26 ? 4.682 6.525 59.348 1.00 78.61 23 ALA D O 1
ATOM 7385 N N . LEU D 1 27 ? 6.546 7.054 58.198 1.00 75.48 24 LEU D N 1
ATOM 7386 C CA . LEU D 1 27 ? 6.743 8.414 58.785 1.00 75.37 24 LEU D CA 1
ATOM 7387 C C . LEU D 1 27 ? 5.446 9.227 58.702 1.00 76.54 24 LEU D C 1
ATOM 7388 O O . LEU D 1 27 ? 5.112 9.881 59.709 1.00 74.67 24 LEU D O 1
ATOM 7393 N N . LEU D 1 28 ? 4.764 9.205 57.548 1.00 78.77 25 LEU D N 1
ATOM 7394 C CA . LEU D 1 28 ? 3.544 10.026 57.293 1.00 77.66 25 LEU D CA 1
ATOM 7395 C C . LEU D 1 28 ? 2.348 9.425 58.031 1.00 75.09 25 LEU D C 1
ATOM 7396 O O . LEU D 1 28 ? 1.844 10.086 58.951 1.00 75.94 25 LEU D O 1
ATOM 7401 N N . GLU D 1 29 ? 1.912 8.235 57.627 1.00 73.14 26 GLU D N 1
ATOM 7402 C CA . GLU D 1 29 ? 0.916 7.436 58.386 1.00 74.19 26 GLU D CA 1
ATOM 7403 C C . GLU D 1 29 ? 1.008 7.852 59.863 1.00 68.97 26 GLU D C 1
ATOM 7404 O O . GLU D 1 29 ? 0.025 8.431 60.382 1.00 61.22 26 GLU D O 1
ATOM 7410 N N . LYS D 1 30 ? 2.186 7.621 60.464 1.00 69.40 27 LYS D N 1
ATOM 7411 C CA . LYS D 1 30 ? 2.523 7.816 61.904 1.00 68.63 27 LYS D CA 1
ATOM 7412 C C . LYS D 1 30 ? 2.148 9.225 62.334 1.00 59.87 27 LYS D C 1
ATOM 7413 O O . LYS D 1 30 ? 1.227 9.364 63.175 1.00 58.56 27 LYS D O 1
ATOM 7419 N N . ALA D 1 31 ? 2.909 10.185 61.800 1.00 53.19 28 ALA D N 1
ATOM 7420 C CA . ALA D 1 31 ? 2.906 11.621 62.145 1.00 51.26 28 ALA D CA 1
ATOM 7421 C C . ALA D 1 31 ? 1.510 12.181 61.926 1.00 47.18 28 ALA D C 1
ATOM 7422 O O . ALA D 1 31 ? 1.005 12.853 62.823 1.00 47.11 28 ALA D O 1
ATOM 7424 N N . GLN D 1 32 ? 0.948 11.910 60.749 1.00 42.95 29 GLN D N 1
ATOM 7425 C CA . GLN D 1 32 ? -0.365 12.443 60.327 1.00 41.71 29 GLN D CA 1
ATOM 7426 C C . GLN D 1 32 ? -1.429 12.153 61.380 1.00 38.90 29 GLN D C 1
ATOM 7427 O O . GLN D 1 32 ? -2.061 13.096 61.851 1.00 39.04 29 GLN D O 1
ATOM 7433 N N . ASN D 1 33 ? -1.631 10.892 61.724 1.00 39.64 30 ASN D N 1
ATOM 7434 C CA . ASN D 1 33 ? -2.605 10.471 62.758 1.00 39.74 30 ASN D CA 1
ATOM 7435 C C . ASN D 1 33 ? -2.289 11.147 64.098 1.00 38.05 30 ASN D C 1
ATOM 7436 O O . ASN D 1 33 ? -3.239 11.568 64.774 1.00 38.50 30 ASN D O 1
ATOM 7441 N N . ARG D 1 34 ? -1.017 11.176 64.498 1.00 36.91 31 ARG D N 1
ATOM 7442 C CA . ARG D 1 34 ? -0.563 11.785 65.783 1.00 36.28 31 ARG D CA 1
ATOM 7443 C C . ARG D 1 34 ? -0.717 13.315 65.769 1.00 34.84 31 ARG D C 1
ATOM 7444 O O . ARG D 1 34 ? -1.138 13.864 66.791 1.00 34.53 31 ARG D O 1
ATOM 7452 N N . VAL D 1 35 ? -0.435 13.999 64.670 1.00 34.29 32 VAL D N 1
ATOM 7453 C CA . VAL D 1 35 ? -0.664 15.481 64.595 1.00 35.20 32 VAL D CA 1
ATOM 7454 C C . VAL D 1 35 ? -2.174 15.773 64.648 1.00 34.31 32 VAL D C 1
ATOM 7455 O O . VAL D 1 35 ? -2.566 16.787 65.267 1.00 35.91 32 VAL D O 1
ATOM 7459 N N . ILE D 1 36 ? -2.977 14.981 63.946 1.00 33.99 33 ILE D N 1
ATOM 7460 C CA . ILE D 1 36 ? -4.461 15.118 63.894 1.00 34.00 33 ILE D CA 1
ATOM 7461 C C . ILE D 1 36 ? -4.995 14.844 65.293 1.00 34.02 33 ILE D C 1
ATOM 7462 O O . ILE D 1 36 ? -5.788 15.656 65.805 1.00 32.53 33 ILE D O 1
ATOM 7467 N N . ASP D 1 37 ? -4.542 13.749 65.915 1.00 35.51 34 ASP D N 1
ATOM 7468 C CA . ASP D 1 37 ? -5.002 13.388 67.277 1.00 37.45 34 ASP D CA 1
ATOM 7469 C C . ASP D 1 37 ? -4.749 14.556 68.240 1.00 33.19 34 ASP D C 1
ATOM 7470 O O . ASP D 1 37 ? -5.601 14.844 69.060 1.00 32.84 34 ASP D O 1
ATOM 7475 N N . ALA D 1 38 ? -3.568 15.126 68.205 1.00 30.92 35 ALA D N 1
ATOM 7476 C CA . ALA D 1 38 ? -3.196 16.286 69.036 1.00 31.57 35 ALA D CA 1
ATOM 7477 C C . ALA D 1 38 ? -4.084 17.513 68.701 1.00 30.45 35 ALA D C 1
ATOM 7478 O O . ALA D 1 38 ? -4.532 18.169 69.662 1.00 29.96 35 ALA D O 1
ATOM 7480 N N . ALA D 1 39 ? -4.411 17.767 67.429 1.00 30.08 36 ALA D N 1
ATOM 7481 C CA . ALA D 1 39 ? -5.313 18.877 67.023 1.00 30.07 36 ALA D CA 1
ATOM 7482 C C . ALA D 1 39 ? -6.689 18.632 67.628 1.00 30.29 36 ALA D C 1
ATOM 7483 O O . ALA D 1 39 ? -7.273 19.544 68.215 1.00 29.29 36 ALA D O 1
ATOM 7485 N N . LEU D 1 40 ? -7.222 17.419 67.452 1.00 31.22 37 LEU D N 1
ATOM 7486 C CA . LEU D 1 40 ? -8.588 17.107 67.921 1.00 30.45 37 LEU D CA 1
ATOM 7487 C C . LEU D 1 40 ? -8.604 17.167 69.455 1.00 31.79 37 LEU D C 1
ATOM 7488 O O . LEU D 1 40 ? -9.568 17.680 70.021 1.00 33.90 37 LEU D O 1
ATOM 7493 N N . THR D 1 41 ? -7.545 16.699 70.118 1.00 32.13 38 THR D N 1
ATOM 7494 C CA . THR D 1 41 ? -7.407 16.783 71.576 1.00 30.24 38 THR D CA 1
ATOM 7495 C C . THR D 1 41 ? -7.591 18.244 71.967 1.00 30.71 38 THR D C 1
ATOM 7496 O O . THR D 1 41 ? -8.439 18.508 72.899 1.00 30.85 38 THR D O 1
ATOM 7500 N N . PHE D 1 42 ? -6.889 19.161 71.297 1.00 30.90 39 PHE D N 1
ATOM 7501 C CA . PHE D 1 42 ? -6.935 20.618 71.608 1.00 30.47 39 PHE D CA 1
ATOM 7502 C C . PHE D 1 42 ? -8.402 21.070 71.613 1.00 30.79 39 PHE D C 1
ATOM 7503 O O . PHE D 1 42 ? -8.860 21.646 72.611 1.00 29.73 39 PHE D O 1
ATOM 7511 N N . ILE D 1 43 ? -9.136 20.770 70.543 1.00 30.98 40 ILE D N 1
ATOM 7512 C CA . ILE D 1 43 ? -10.536 21.254 70.356 1.00 31.10 40 ILE D CA 1
ATOM 7513 C C . ILE D 1 43 ? -11.432 20.677 71.467 1.00 33.04 40 ILE D C 1
ATOM 7514 O O . ILE D 1 43 ? -12.161 21.483 72.080 1.00 32.17 40 ILE D O 1
ATOM 7519 N N . ARG D 1 44 ? -11.327 19.364 71.760 1.00 34.53 41 ARG D N 1
ATOM 7520 C CA . ARG D 1 44 ? -12.046 18.650 72.861 1.00 36.47 41 ARG D CA 1
ATOM 7521 C C . ARG D 1 44 ? -11.857 19.355 74.205 1.00 34.69 41 ARG D C 1
ATOM 7522 O O . ARG D 1 44 ? -12.856 19.580 74.874 1.00 33.88 41 ARG D O 1
ATOM 7530 N N . GLU D 1 45 ? -10.631 19.689 74.584 1.00 34.14 42 GLU D N 1
ATOM 7531 C CA . GLU D 1 45 ? -10.364 20.338 75.888 1.00 35.24 42 GLU D CA 1
ATOM 7532 C C . GLU D 1 45 ? -10.997 21.730 75.912 1.00 33.88 42 GLU D C 1
ATOM 7533 O O . GLU D 1 45 ? -11.539 22.109 76.974 1.00 32.53 42 GLU D O 1
ATOM 7539 N N . ARG D 1 46 ? -10.919 22.496 74.822 1.00 31.55 43 ARG D N 1
ATOM 7540 C CA . ARG D 1 46 ? -11.596 23.811 74.786 1.00 30.63 43 ARG D CA 1
ATOM 7541 C C . ARG D 1 46 ? -13.115 23.575 74.939 1.00 31.10 43 ARG D C 1
ATOM 7542 O O . ARG D 1 46 ? -13.746 24.285 75.788 1.00 32.00 43 ARG D O 1
ATOM 7550 N N . ALA D 1 47 ? -13.694 22.631 74.181 1.00 30.40 44 ALA D N 1
ATOM 7551 C CA . ALA D 1 47 ? -15.145 22.360 74.195 1.00 32.85 44 ALA D CA 1
ATOM 7552 C C . ALA D 1 47 ? -15.542 21.860 75.594 1.00 34.01 44 ALA D C 1
ATOM 7553 O O . ALA D 1 47 ? -16.610 22.276 76.103 1.00 33.82 44 ALA D O 1
ATOM 7555 N N . LYS D 1 48 ? -14.701 21.047 76.223 1.00 34.85 45 LYS D N 1
ATOM 7556 C CA . LYS D 1 48 ? -15.018 20.528 77.574 1.00 35.10 45 LYS D CA 1
ATOM 7557 C C . LYS D 1 48 ? -14.979 21.661 78.584 1.00 34.40 45 LYS D C 1
ATOM 7558 O O . LYS D 1 48 ? -15.902 21.704 79.401 1.00 36.47 45 LYS D O 1
ATOM 7564 N N . PHE D 1 49 ? -13.987 22.536 78.546 1.00 33.32 46 PHE D N 1
ATOM 7565 C CA . PHE D 1 49 ? -13.924 23.747 79.410 1.00 33.98 46 PHE D CA 1
ATOM 7566 C C . PHE D 1 49 ? -15.201 24.591 79.229 1.00 33.74 46 PHE D C 1
ATOM 7567 O O . PHE D 1 49 ? -15.807 25.014 80.231 1.00 33.72 46 PHE D O 1
ATOM 7575 N N . LYS D 1 50 ? -15.586 24.871 77.983 1.00 33.40 47 LYS D N 1
ATOM 7576 C CA . LYS D 1 50 ? -16.687 25.827 77.660 1.00 33.25 47 LYS D CA 1
ATOM 7577 C C . LYS D 1 50 ? -18.033 25.195 78.024 1.00 32.98 47 LYS D C 1
ATOM 7578 O O . LYS D 1 50 ? -18.916 25.939 78.501 1.00 31.65 47 LYS D O 1
ATOM 7584 N N . GLY D 1 51 ? -18.164 23.876 77.852 1.00 31.64 48 GLY D N 1
ATOM 7585 C CA . GLY D 1 51 ? -19.411 23.163 78.153 1.00 34.43 48 GLY D CA 1
ATOM 7586 C C . GLY D 1 51 ? -19.691 23.150 79.640 1.00 37.38 48 GLY D C 1
ATOM 7587 O O . GLY D 1 51 ? -20.842 23.429 80.023 1.00 36.92 48 GLY D O 1
ATOM 7588 N N . GLU D 1 52 ? -18.638 22.893 80.438 1.00 40.01 49 GLU D N 1
ATOM 7589 C CA . GLU D 1 52 ? -18.711 22.796 81.915 1.00 41.80 49 GLU D CA 1
ATOM 7590 C C . GLU D 1 52 ? -19.030 24.172 82.476 1.00 39.04 49 GLU D C 1
ATOM 7591 O O . GLU D 1 52 ? -19.876 24.243 83.340 1.00 36.98 49 GLU D O 1
ATOM 7597 N N . LEU D 1 53 ? -18.406 25.213 81.928 1.00 37.65 50 LEU D N 1
ATOM 7598 C CA . LEU D 1 53 ? -18.705 26.630 82.278 1.00 38.17 50 LEU D CA 1
ATOM 7599 C C . LEU D 1 53 ? -20.207 26.945 82.131 1.00 38.61 50 LEU D C 1
ATOM 7600 O O . LEU D 1 53 ? -20.849 27.363 83.125 1.00 39.36 50 LEU D O 1
ATOM 7605 N N . MET D 1 54 ? -20.792 26.728 80.955 1.00 37.30 51 MET D N 1
ATOM 7606 C CA . MET D 1 54 ? -22.247 26.953 80.770 1.00 37.32 51 MET D CA 1
ATOM 7607 C C . MET D 1 54 ? -23.049 26.096 81.767 1.00 39.89 51 MET D C 1
ATOM 7608 O O . MET D 1 54 ? -23.980 26.652 82.415 1.00 37.34 51 MET D O 1
ATOM 7613 N N . ARG D 1 55 ? -22.700 24.811 81.912 1.00 40.77 52 ARG D N 1
ATOM 7614 C CA . ARG D 1 55 ? -23.442 23.906 82.832 1.00 43.57 52 ARG D CA 1
ATOM 7615 C C . ARG D 1 55 ? -23.385 24.433 84.289 1.00 43.51 52 ARG D C 1
ATOM 7616 O O . ARG D 1 55 ? -24.433 24.464 84.927 1.00 44.71 52 ARG D O 1
ATOM 7624 N N . SER D 1 56 ? -22.235 24.896 84.774 1.00 43.83 53 SER D N 1
ATOM 7625 C CA . SER D 1 56 ? -22.044 25.574 86.084 1.00 43.89 53 SER D CA 1
ATOM 7626 C C . SER D 1 56 ? -22.845 26.875 86.205 1.00 45.67 53 SER D C 1
ATOM 7627 O O . SER D 1 56 ? -23.341 27.141 87.278 1.00 49.17 53 SER D O 1
ATOM 7630 N N . LEU D 1 57 ? -22.945 27.697 85.172 1.00 44.94 54 LEU D N 1
ATOM 7631 C CA . LEU D 1 57 ? -23.730 28.961 85.249 1.00 44.96 54 LEU D CA 1
ATOM 7632 C C . LEU D 1 57 ? -25.222 28.649 85.322 1.00 44.82 54 LEU D C 1
ATOM 7633 O O . LEU D 1 57 ? -25.906 29.413 85.936 1.00 46.51 54 LEU D O 1
ATOM 7638 N N . GLY D 1 58 ? -25.687 27.584 84.665 1.00 45.10 55 GLY D N 1
ATOM 7639 C CA . GLY D 1 58 ? -27.110 27.225 84.519 1.00 43.80 55 GLY D CA 1
ATOM 7640 C C . GLY D 1 58 ? -27.927 28.244 83.737 1.00 43.97 55 GLY D C 1
ATOM 7641 O O . GLY D 1 58 ? -27.379 29.246 83.283 1.00 43.25 55 GLY D O 1
ATOM 7642 N N . GLY D 1 59 ? -29.224 27.974 83.591 1.00 44.86 56 GLY D N 1
ATOM 7643 C CA . GLY D 1 59 ? -30.204 28.872 82.954 1.00 43.38 56 GLY D CA 1
ATOM 7644 C C . GLY D 1 59 ? -29.979 28.971 81.460 1.00 42.76 56 GLY D C 1
ATOM 7645 O O . GLY D 1 59 ? -30.220 30.041 80.892 1.00 46.66 56 GLY D O 1
ATOM 7646 N N . VAL D 1 60 ? -29.513 27.902 80.838 1.00 42.57 57 VAL D N 1
ATOM 7647 C CA . VAL D 1 60 ? -29.124 27.900 79.398 1.00 41.49 57 VAL D CA 1
ATOM 7648 C C . VAL D 1 60 ? -29.575 26.584 78.770 1.00 39.76 57 VAL D C 1
ATOM 7649 O O . VAL D 1 60 ? -29.312 25.547 79.340 1.00 38.68 57 VAL D O 1
ATOM 7653 N N . ALA D 1 61 ? -30.154 26.671 77.589 1.00 37.85 58 ALA D N 1
ATOM 7654 C CA . ALA D 1 61 ? -30.525 25.535 76.732 1.00 38.38 58 ALA D CA 1
ATOM 7655 C C . ALA D 1 61 ? -29.532 25.368 75.572 1.00 36.96 58 ALA D C 1
ATOM 7656 O O . ALA D 1 61 ? -29.323 24.219 75.150 1.00 37.98 58 ALA D O 1
ATOM 7658 N N . ALA D 1 62 ? -28.944 26.448 75.038 1.00 35.81 59 ALA D N 1
ATOM 7659 C CA . ALA D 1 62 ? -28.017 26.387 73.876 1.00 33.82 59 ALA D CA 1
ATOM 7660 C C . ALA D 1 62 ? -27.047 27.574 73.900 1.00 33.19 59 ALA D C 1
ATOM 7661 O O . ALA D 1 62 ? -27.482 28.718 74.138 1.00 32.02 59 ALA D O 1
ATOM 7663 N N . THR D 1 63 ? -25.757 27.288 73.669 1.00 32.52 60 THR D N 1
ATOM 7664 C CA . THR D 1 63 ? -24.670 28.300 73.599 1.00 29.50 60 THR D CA 1
ATOM 7665 C C . THR D 1 63 ? -23.987 28.170 72.241 1.00 28.29 60 THR D C 1
ATOM 7666 O O . THR D 1 63 ? -23.421 27.091 71.907 1.00 28.75 60 THR D O 1
ATOM 7670 N N . SER D 1 64 ? -24.030 29.285 71.538 1.00 27.87 61 SER D N 1
ATOM 7671 C CA . SER D 1 64 ? -23.338 29.573 70.265 1.00 27.82 61 SER D CA 1
ATOM 7672 C C . SER D 1 64 ? -21.839 29.517 70.527 1.00 27.09 61 SER D C 1
ATOM 7673 O O . SER D 1 64 ? -21.390 30.282 71.330 1.00 27.33 61 SER D O 1
ATOM 7676 N N . SER D 1 65 ? -21.158 28.590 69.873 1.00 27.67 62 SER D N 1
ATOM 7677 C CA . SER D 1 65 ? -19.761 28.198 70.151 1.00 27.89 62 SER D CA 1
ATOM 7678 C C . SER D 1 65 ? -18.920 28.282 68.876 1.00 27.16 62 SER D C 1
ATOM 7679 O O . SER D 1 65 ? -19.176 27.515 67.923 1.00 26.29 62 SER D O 1
ATOM 7682 N N . LEU D 1 66 ? -17.990 29.245 68.836 1.00 26.82 63 LEU D N 1
ATOM 7683 C CA . LEU D 1 66 ? -17.192 29.585 67.642 1.00 26.30 63 LEU D CA 1
ATOM 7684 C C . LEU D 1 66 ? -16.112 28.520 67.386 1.00 25.86 63 LEU D C 1
ATOM 7685 O O . LEU D 1 66 ? -15.224 28.326 68.196 1.00 25.83 63 LEU D O 1
ATOM 7690 N N . LEU D 1 67 ? -16.146 27.873 66.242 1.00 25.97 64 LEU D N 1
ATOM 7691 C CA . LEU D 1 67 ? -15.079 26.958 65.767 1.00 27.09 64 LEU D CA 1
ATOM 7692 C C . LEU D 1 67 ? -14.558 27.534 64.466 1.00 26.96 64 LEU D C 1
ATOM 7693 O O . LEU D 1 67 ? -15.347 27.559 63.435 1.00 28.60 64 LEU D O 1
ATOM 7698 N N . GLY D 1 68 ? -13.314 27.997 64.485 1.00 26.87 65 GLY D N 1
ATOM 7699 C CA . GLY D 1 68 ? -12.605 28.482 63.284 1.00 26.69 65 GLY D CA 1
ATOM 7700 C C . GLY D 1 68 ? -12.164 27.352 62.359 1.00 27.67 65 GLY D C 1
ATOM 7701 O O . GLY D 1 68 ? -11.490 26.384 62.849 1.00 24.90 65 GLY D O 1
ATOM 7702 N N . VAL D 1 69 ? -12.469 27.471 61.055 1.00 27.10 66 VAL D N 1
ATOM 7703 C CA . VAL D 1 69 ? -11.854 26.593 60.028 1.00 28.58 66 VAL D CA 1
ATOM 7704 C C . VAL D 1 69 ? -11.129 27.459 58.997 1.00 28.12 66 VAL D C 1
ATOM 7705 O O . VAL D 1 69 ? -11.722 27.922 58.015 1.00 27.30 66 VAL D O 1
ATOM 7709 N N . PRO D 1 70 ? -9.848 27.804 59.272 1.00 27.57 67 PRO D N 1
ATOM 7710 C CA . PRO D 1 70 ? -9.105 28.775 58.475 1.00 28.01 67 PRO D CA 1
ATOM 7711 C C . PRO D 1 70 ? -8.592 28.093 57.205 1.00 29.13 67 PRO D C 1
ATOM 7712 O O . PRO D 1 70 ? -7.419 27.841 57.118 1.00 30.22 67 PRO D O 1
ATOM 7716 N N . LEU D 1 71 ? -9.496 27.775 56.285 1.00 28.58 68 LEU D N 1
ATOM 7717 C CA . LEU D 1 71 ? -9.203 27.006 55.054 1.00 29.04 68 LEU D CA 1
ATOM 7718 C C . LEU D 1 71 ? -9.639 27.829 53.857 1.00 27.95 68 LEU D C 1
ATOM 7719 O O . LEU D 1 71 ? -10.792 28.144 53.798 1.00 28.50 68 LEU D O 1
ATOM 7724 N N . GLY D 1 72 ? -8.719 28.112 52.947 1.00 28.39 69 GLY D N 1
ATOM 7725 C CA . GLY D 1 72 ? -8.921 28.951 51.756 1.00 30.94 69 GLY D CA 1
ATOM 7726 C C . GLY D 1 72 ? -8.527 28.256 50.472 1.00 31.96 69 GLY D C 1
ATOM 7727 O O . GLY D 1 72 ? -8.798 28.839 49.392 1.00 32.28 69 GLY D O 1
ATOM 7728 N N . HIS D 1 73 ? -7.970 27.043 50.543 1.00 33.45 70 HIS D N 1
ATOM 7729 C CA . HIS D 1 73 ? -7.313 26.409 49.366 1.00 37.46 70 HIS D CA 1
ATOM 7730 C C . HIS D 1 73 ? -8.335 25.773 48.411 1.00 40.21 70 HIS D C 1
ATOM 7731 O O . HIS D 1 73 ? -7.910 25.139 47.458 1.00 41.37 70 HIS D O 1
ATOM 7738 N N . HIS D 1 74 ? -9.624 25.916 48.665 1.00 38.84 71 HIS D N 1
ATOM 7739 C CA . HIS D 1 74 ? -10.691 25.378 47.794 1.00 40.61 71 HIS D CA 1
ATOM 7740 C C . HIS D 1 74 ? -11.270 26.569 47.041 1.00 38.80 71 HIS D C 1
ATOM 7741 O O . HIS D 1 74 ? -12.242 26.382 46.314 1.00 35.93 71 HIS D O 1
ATOM 7748 N N . SER D 1 75 ? -10.626 27.726 47.191 1.00 37.59 72 SER D N 1
ATOM 7749 C CA . SER D 1 75 ? -11.047 28.996 46.553 1.00 38.74 72 SER D CA 1
ATOM 7750 C C . SER D 1 75 ? -10.616 28.971 45.092 1.00 39.36 72 SER D C 1
ATOM 7751 O O . SER D 1 75 ? -9.564 28.431 44.819 1.00 38.22 72 SER D O 1
ATOM 7754 N N . SER D 1 76 ? -11.410 29.585 44.221 1.00 39.15 73 SER D N 1
ATOM 7755 C CA . SER D 1 76 ? -11.207 29.641 42.746 1.00 41.37 73 SER D CA 1
ATOM 7756 C C . SER D 1 76 ? -10.443 30.916 42.317 1.00 42.00 73 SER D C 1
ATOM 7757 O O . SER D 1 76 ? -9.938 30.947 41.188 1.00 48.26 73 SER D O 1
ATOM 7760 N N . PHE D 1 77 ? -10.386 31.960 43.135 1.00 40.50 74 PHE D N 1
ATOM 7761 C CA . PHE D 1 77 ? -9.799 33.265 42.732 1.00 41.79 74 PHE D CA 1
ATOM 7762 C C . PHE D 1 77 ? -8.790 33.716 43.793 1.00 41.40 74 PHE D C 1
ATOM 7763 O O . PHE D 1 77 ? -7.647 34.009 43.430 1.00 42.96 74 PHE D O 1
ATOM 7771 N N . HIS D 1 78 ? -9.194 33.754 45.067 1.00 37.75 75 HIS D N 1
ATOM 7772 C CA . HIS D 1 78 ? -8.348 34.250 46.168 1.00 36.34 75 HIS D CA 1
ATOM 7773 C C . HIS D 1 78 ? -8.624 33.424 47.425 1.00 34.94 75 HIS D C 1
ATOM 7774 O O . HIS D 1 78 ? -9.821 33.179 47.760 1.00 34.81 75 HIS D O 1
ATOM 7781 N N . GLU D 1 79 ? -7.544 33.051 48.121 1.00 34.07 76 GLU D N 1
ATOM 7782 C CA . GLU D 1 79 ? -7.582 32.145 49.290 1.00 32.71 76 GLU D CA 1
ATOM 7783 C C . GLU D 1 79 ? -7.513 32.923 50.617 1.00 30.18 76 GLU D C 1
ATOM 7784 O O . GLU D 1 79 ? -7.338 32.258 51.634 1.00 28.69 76 GLU D O 1
ATOM 7790 N N . GLY D 1 80 ? -7.581 34.266 50.602 1.00 27.13 77 GLY D N 1
ATOM 7791 C CA . GLY D 1 80 ? -7.374 35.084 51.790 1.00 26.78 77 GLY D CA 1
ATOM 7792 C C . GLY D 1 80 ? -8.418 34.865 52.897 1.00 26.50 77 GLY D C 1
ATOM 7793 O O . GLY D 1 80 ? -8.121 35.197 54.045 1.00 24.50 77 GLY D O 1
ATOM 7794 N N . SER D 1 81 ? -9.555 34.212 52.631 1.00 26.48 78 SER D N 1
ATOM 7795 C CA . SER D 1 81 ? -10.553 33.860 53.672 1.00 25.91 78 SER D CA 1
ATOM 7796 C C . SER D 1 81 ? -9.949 32.866 54.685 1.00 24.93 78 SER D C 1
ATOM 7797 O O . SER D 1 81 ? -10.441 32.745 55.795 1.00 22.91 78 SER D O 1
ATOM 7800 N N . ALA D 1 82 ? -8.850 32.215 54.353 1.00 26.03 79 ALA D N 1
ATOM 7801 C CA . ALA D 1 82 ? -8.067 31.416 55.339 1.00 25.91 79 ALA D CA 1
ATOM 7802 C C . ALA D 1 82 ? -7.714 32.255 56.572 1.00 25.09 79 ALA D C 1
ATOM 7803 O O . ALA D 1 82 ? -7.608 31.675 57.581 1.00 24.65 79 ALA D O 1
ATOM 7805 N N . PHE D 1 83 ? -7.559 33.580 56.473 1.00 24.69 80 PHE D N 1
ATOM 7806 C CA . PHE D 1 83 ? -7.030 34.426 57.567 1.00 24.86 80 PHE D CA 1
ATOM 7807 C C . PHE D 1 83 ? -8.162 35.043 58.416 1.00 24.21 80 PHE D C 1
ATOM 7808 O O . PHE D 1 83 ? -7.852 35.757 59.380 1.00 23.08 80 PHE D O 1
ATOM 7816 N N . ALA D 1 84 ? -9.423 34.726 58.078 1.00 22.75 81 ALA D N 1
ATOM 7817 C CA . ALA D 1 84 ? -10.636 35.412 58.570 1.00 21.82 81 ALA D CA 1
ATOM 7818 C C . ALA D 1 84 ? -10.964 35.120 60.026 1.00 21.00 81 ALA D C 1
ATOM 7819 O O . ALA D 1 84 ? -11.288 36.098 60.688 1.00 20.62 81 ALA D O 1
ATOM 7821 N N . PRO D 1 85 ? -10.973 33.857 60.557 1.00 20.36 82 PRO D N 1
ATOM 7822 C CA . PRO D 1 85 ? -11.526 33.592 61.868 1.00 20.48 82 PRO D CA 1
ATOM 7823 C C . PRO D 1 85 ? -10.960 34.509 62.942 1.00 21.20 82 PRO D C 1
ATOM 7824 O O . PRO D 1 85 ? -11.741 35.146 63.648 1.00 21.28 82 PRO D O 1
ATOM 7828 N N . PRO D 1 86 ? -9.623 34.683 63.081 1.00 21.53 83 PRO D N 1
ATOM 7829 C CA . PRO D 1 86 ? -9.109 35.472 64.189 1.00 21.91 83 PRO D CA 1
ATOM 7830 C C . PRO D 1 86 ? -9.446 36.954 64.021 1.00 22.23 83 PRO D C 1
ATOM 7831 O O . PRO D 1 86 ? -9.652 37.653 65.031 1.00 22.57 83 PRO D O 1
ATOM 7835 N N . ARG D 1 87 ? -9.576 37.417 62.783 1.00 21.81 84 ARG D N 1
ATOM 7836 C CA A ARG D 1 87 ? -9.991 38.825 62.515 0.50 22.09 84 ARG D CA 1
ATOM 7837 C CA B ARG D 1 87 ? -9.985 38.827 62.517 0.50 22.38 84 ARG D CA 1
ATOM 7838 C C . ARG D 1 87 ? -11.444 39.006 62.937 1.00 21.64 84 ARG D C 1
ATOM 7839 O O . ARG D 1 87 ? -11.808 40.130 63.371 1.00 20.49 84 ARG D O 1
ATOM 7854 N N . ILE D 1 88 ? -12.253 37.962 62.756 1.00 22.18 85 ILE D N 1
ATOM 7855 C CA . ILE D 1 88 ? -13.716 38.026 63.063 1.00 22.59 85 ILE D CA 1
ATOM 7856 C C . ILE D 1 88 ? -13.849 38.104 64.594 1.00 22.81 85 ILE D C 1
ATOM 7857 O O . ILE D 1 88 ? -14.473 39.051 65.100 1.00 22.61 85 ILE D O 1
ATOM 7862 N N . ARG D 1 89 ? -13.145 37.250 65.318 1.00 23.57 86 ARG D N 1
ATOM 7863 C CA . ARG D 1 89 ? -13.170 37.242 66.813 1.00 24.85 86 ARG D CA 1
ATOM 7864 C C . ARG D 1 89 ? -12.696 38.604 67.364 1.00 25.25 86 ARG D C 1
ATOM 7865 O O . ARG D 1 89 ? -13.351 39.174 68.257 1.00 24.88 86 ARG D O 1
ATOM 7873 N N . GLU D 1 90 ? -11.587 39.120 66.884 1.00 25.98 87 GLU D N 1
ATOM 7874 C CA . GLU D 1 90 ? -11.177 40.471 67.340 1.00 27.03 87 GLU D CA 1
ATOM 7875 C C . GLU D 1 90 ? -12.328 41.470 67.106 1.00 25.99 87 GLU D C 1
ATOM 7876 O O . GLU D 1 90 ? -12.620 42.291 68.016 1.00 25.10 87 GLU D O 1
ATOM 7882 N N . ALA D 1 91 ? -12.971 41.474 65.925 1.00 25.81 88 ALA D N 1
ATOM 7883 C CA . ALA D 1 91 ? -14.055 42.451 65.660 1.00 25.85 88 ALA D CA 1
ATOM 7884 C C . ALA D 1 91 ? -15.235 42.200 66.621 1.00 26.43 88 ALA D C 1
ATOM 7885 O O . ALA D 1 91 ? -15.853 43.156 67.032 1.00 25.75 88 ALA D O 1
ATOM 7887 N N . ILE D 1 92 ? -15.511 40.954 67.033 1.00 26.61 89 ILE D N 1
ATOM 7888 C CA . ILE D 1 92 ? -16.698 40.634 67.867 1.00 28.47 89 ILE D CA 1
ATOM 7889 C C . ILE D 1 92 ? -16.580 41.400 69.171 1.00 33.24 89 ILE D C 1
ATOM 7890 O O . ILE D 1 92 ? -17.593 41.902 69.656 1.00 35.12 89 ILE D O 1
ATOM 7895 N N . TRP D 1 93 ? -15.352 41.488 69.662 1.00 38.75 90 TRP D N 1
ATOM 7896 C CA . TRP D 1 93 ? -14.981 41.854 71.040 1.00 43.14 90 TRP D CA 1
ATOM 7897 C C . TRP D 1 93 ? -14.193 43.169 70.973 1.00 49.22 90 TRP D C 1
ATOM 7898 O O . TRP D 1 93 ? -13.398 43.426 71.849 1.00 57.97 90 TRP D O 1
ATOM 7909 N N . CYS D 1 94 ? -14.495 44.012 69.985 1.00 56.05 91 CYS D N 1
ATOM 7910 C CA . CYS D 1 94 ? -13.784 45.279 69.605 1.00 62.43 91 CYS D CA 1
ATOM 7911 C C . CYS D 1 94 ? -14.262 46.472 70.460 1.00 62.29 91 CYS D C 1
ATOM 7912 O O . CYS D 1 94 ? -15.438 46.492 70.882 1.00 61.50 91 CYS D O 1
ATOM 7915 N N . ASP D 1 95 ? -13.385 47.467 70.644 1.00 63.74 92 ASP D N 1
ATOM 7916 C CA . ASP D 1 95 ? -13.518 48.584 71.626 1.00 65.89 92 ASP D CA 1
ATOM 7917 C C . ASP D 1 95 ? -14.167 49.813 70.960 1.00 65.05 92 ASP D C 1
ATOM 7918 O O . ASP D 1 95 ? -14.219 50.866 71.608 1.00 69.24 92 ASP D O 1
ATOM 7923 N N . SER D 1 96 ? -14.651 49.717 69.719 1.00 63.81 93 SER D N 1
ATOM 7924 C CA . SER D 1 96 ? -15.548 50.747 69.106 1.00 62.08 93 SER D CA 1
ATOM 7925 C C . SER D 1 96 ? -17.009 50.286 69.240 1.00 54.95 93 SER D C 1
ATOM 7926 O O . SER D 1 96 ? -17.882 51.133 69.139 1.00 47.27 93 SER D O 1
ATOM 7929 N N . THR D 1 97 ? -17.234 48.976 69.425 1.00 55.69 94 THR D N 1
ATOM 7930 C CA . THR D 1 97 ? -18.572 48.352 69.600 1.00 56.46 94 THR D CA 1
ATOM 7931 C C . THR D 1 97 ? -18.787 47.995 71.072 1.00 57.16 94 THR D C 1
ATOM 7932 O O . THR D 1 97 ? -17.779 47.685 71.752 1.00 58.77 94 THR D O 1
ATOM 7936 N N . ASN D 1 98 ? -20.049 48.008 71.525 1.00 55.50 95 ASN D N 1
ATOM 7937 C CA . ASN D 1 98 ? -20.444 47.443 72.846 1.00 52.28 95 ASN D CA 1
ATOM 7938 C C . ASN D 1 98 ? -20.918 45.998 72.664 1.00 47.58 95 ASN D C 1
ATOM 7939 O O . ASN D 1 98 ? -20.999 45.462 71.502 1.00 43.48 95 ASN D O 1
ATOM 7944 N N . SER D 1 99 ? -21.258 45.390 73.789 1.00 44.53 96 SER D N 1
ATOM 7945 C CA . SER D 1 99 ? -21.363 43.920 73.908 1.00 42.25 96 SER D CA 1
ATOM 7946 C C . SER D 1 99 ? -22.828 43.474 73.884 1.00 38.35 96 SER D C 1
ATOM 7947 O O . SER D 1 99 ? -23.044 42.323 74.259 1.00 38.98 96 SER D O 1
ATOM 7950 N N . THR D 1 100 ? -23.757 44.319 73.390 1.00 36.76 97 THR D N 1
ATOM 7951 C CA . THR D 1 100 ? -25.209 44.025 73.294 1.00 35.16 97 THR D CA 1
ATOM 7952 C C . THR D 1 100 ? -25.644 43.858 71.839 1.00 34.14 97 THR D C 1
ATOM 7953 O O . THR D 1 100 ? -25.373 44.758 71.057 1.00 33.93 97 THR D O 1
ATOM 7957 N N . THR D 1 101 ? -26.338 42.752 71.512 1.00 31.59 98 THR D N 1
ATOM 7958 C CA . THR D 1 101 ? -26.882 42.475 70.171 1.00 30.86 98 THR D CA 1
ATOM 7959 C C . THR D 1 101 ? -28.088 43.393 69.981 1.00 32.35 98 THR D C 1
ATOM 7960 O O . THR D 1 101 ? -28.504 44.019 70.960 1.00 32.21 98 THR D O 1
ATOM 7964 N N . GLU D 1 102 ? -28.630 43.452 68.768 1.00 33.62 99 GLU D N 1
ATOM 7965 C CA . GLU D 1 102 ? -29.673 44.435 68.358 1.00 35.98 99 GLU D CA 1
ATOM 7966 C C . GLU D 1 102 ? -30.931 44.211 69.184 1.00 38.02 99 GLU D C 1
ATOM 7967 O O . GLU D 1 102 ? -31.558 45.241 69.542 1.00 37.15 99 GLU D O 1
ATOM 7973 N N . GLU D 1 103 ? -31.253 42.930 69.447 1.00 39.56 100 GLU D N 1
ATOM 7974 C CA . GLU D 1 103 ? -32.476 42.512 70.191 1.00 42.17 100 GLU D CA 1
ATOM 7975 C C . GLU D 1 103 ? -32.166 42.294 71.683 1.00 42.35 100 GLU D C 1
ATOM 7976 O O . GLU D 1 103 ? -33.058 41.801 72.384 1.00 42.66 100 GLU D O 1
ATOM 7982 N N . GLY D 1 104 ? -30.981 42.705 72.141 1.00 41.03 101 GLY D N 1
ATOM 7983 C CA . GLY D 1 104 ? -30.698 43.019 73.545 1.00 40.41 101 GLY D CA 1
ATOM 7984 C C . GLY D 1 104 ? -30.068 41.843 74.264 1.00 41.71 101 GLY D C 1
ATOM 7985 O O . GLY D 1 104 ? -30.237 41.791 75.488 1.00 43.92 101 GLY D O 1
ATOM 7986 N N . LYS D 1 105 ? -29.399 40.904 73.578 1.00 39.23 102 LYS D N 1
ATOM 7987 C CA . LYS D 1 105 ? -28.629 39.850 74.296 1.00 37.28 102 LYS D CA 1
ATOM 7988 C C . LYS D 1 105 ? -27.235 40.394 74.619 1.00 36.59 102 LYS D C 1
ATOM 7989 O O . LYS D 1 105 ? -26.644 41.135 73.816 1.00 34.90 102 LYS D O 1
ATOM 7995 N N . ASN D 1 106 ? -26.730 40.065 75.791 1.00 37.13 103 ASN D N 1
ATOM 7996 C CA . ASN D 1 106 ? -25.411 40.535 76.261 1.00 38.74 103 ASN D CA 1
ATOM 7997 C C . ASN D 1 106 ? -24.385 39.455 75.889 1.00 39.70 103 ASN D C 1
ATOM 7998 O O . ASN D 1 106 ? -24.378 38.345 76.517 1.00 35.84 103 ASN D O 1
ATOM 8003 N N . LEU D 1 107 ? -23.489 39.821 74.968 1.00 40.14 104 LEU D N 1
ATOM 8004 C CA . LEU D 1 107 ? -22.412 38.940 74.479 1.00 41.30 104 LEU D CA 1
ATOM 8005 C C . LEU D 1 107 ? -21.359 38.742 75.587 1.00 42.95 104 LEU D C 1
ATOM 8006 O O . LEU D 1 107 ? -20.674 37.700 75.517 1.00 42.79 104 LEU D O 1
ATOM 8011 N N . ARG D 1 108 ? -21.358 39.570 76.632 1.00 43.27 105 ARG D N 1
ATOM 8012 C CA . ARG D 1 108 ? -20.402 39.364 77.756 1.00 45.48 105 ARG D CA 1
ATOM 8013 C C . ARG D 1 108 ? -20.762 38.080 78.523 1.00 41.76 105 ARG D C 1
ATOM 8014 O O . ARG D 1 108 ? -19.911 37.604 79.296 1.00 38.91 105 ARG D O 1
ATOM 8022 N N . ASP D 1 109 ? -21.993 37.581 78.352 1.00 37.57 106 ASP D N 1
ATOM 8023 C CA . ASP D 1 109 ? -22.480 36.350 79.025 1.00 37.93 106 ASP D CA 1
ATOM 8024 C C . ASP D 1 109 ? -21.987 35.147 78.219 1.00 36.64 106 ASP D C 1
ATOM 8025 O O . ASP D 1 109 ? -22.393 34.967 77.087 1.00 37.45 106 ASP D O 1
ATOM 8030 N N . PRO D 1 110 ? -21.055 34.315 78.759 1.00 36.22 107 PRO D N 1
ATOM 8031 C CA . PRO D 1 110 ? -20.553 33.131 78.070 1.00 34.73 107 PRO D CA 1
ATOM 8032 C C . PRO D 1 110 ? -21.663 32.255 77.477 1.00 33.38 107 PRO D C 1
ATOM 8033 O O . PRO D 1 110 ? -21.381 31.601 76.507 1.00 30.78 107 PRO D O 1
ATOM 8037 N N . ARG D 1 111 ? -22.864 32.284 78.056 1.00 32.12 108 ARG D N 1
ATOM 8038 C CA . ARG D 1 111 ? -24.012 31.429 77.631 1.00 33.30 108 ARG D CA 1
ATOM 8039 C C . ARG D 1 111 ? -24.560 31.913 76.285 1.00 30.67 108 ARG D C 1
ATOM 8040 O O . ARG D 1 111 ? -25.268 31.143 75.628 1.00 27.98 108 ARG D O 1
ATOM 8048 N N . VAL D 1 112 ? -24.302 33.176 75.964 1.00 29.83 109 VAL D N 1
ATOM 8049 C CA . VAL D 1 112 ? -24.722 33.825 74.704 1.00 30.58 109 VAL D CA 1
ATOM 8050 C C . VAL D 1 112 ? -23.730 33.487 73.563 1.00 28.47 109 VAL D C 1
ATOM 8051 O O . VAL D 1 112 ? -24.185 33.068 72.461 1.00 28.69 109 VAL D O 1
ATOM 8055 N N . ILE D 1 113 ? -22.429 33.639 73.770 1.00 26.71 110 ILE D N 1
ATOM 8056 C CA . ILE D 1 113 ? -21.413 33.318 72.715 1.00 26.00 110 ILE D CA 1
ATOM 8057 C C . ILE D 1 113 ? -20.103 32.976 73.426 1.00 26.77 110 ILE D C 1
ATOM 8058 O O . ILE D 1 113 ? -19.794 33.564 74.431 1.00 26.67 110 ILE D O 1
ATOM 8063 N N . THR D 1 114 ? -19.444 31.915 72.989 1.00 27.02 111 THR D N 1
ATOM 8064 C CA . THR D 1 114 ? -18.156 31.489 73.545 1.00 26.81 111 THR D CA 1
ATOM 8065 C C . THR D 1 114 ? -17.224 31.157 72.372 1.00 26.78 111 THR D C 1
ATOM 8066 O O . THR D 1 114 ? -17.707 30.753 71.340 1.00 28.73 111 THR D O 1
ATOM 8070 N N . ASN D 1 115 ? -15.921 31.215 72.565 1.00 27.02 112 ASN D N 1
ATOM 8071 C CA . ASN D 1 115 ? -14.937 30.729 71.585 1.00 27.05 112 ASN D CA 1
ATOM 8072 C C . ASN D 1 115 ? -14.487 29.330 72.001 1.00 27.52 112 ASN D C 1
ATOM 8073 O O . ASN D 1 115 ? -14.043 29.186 73.161 1.00 29.87 112 ASN D O 1
ATOM 8078 N N . VAL D 1 116 ? -14.518 28.364 71.097 1.00 26.17 113 VAL D N 1
ATOM 8079 C CA . VAL D 1 116 ? -13.770 27.087 71.264 1.00 26.55 113 VAL D CA 1
ATOM 8080 C C . VAL D 1 116 ? -12.356 27.218 70.691 1.00 26.90 113 VAL D C 1
ATOM 8081 O O . VAL D 1 116 ? -11.387 27.198 71.479 1.00 25.34 113 VAL D O 1
ATOM 8085 N N . GLY D 1 117 ? -12.188 27.372 69.376 1.00 27.89 114 GLY D N 1
ATOM 8086 C CA . GLY D 1 117 ? -10.841 27.589 68.810 1.00 28.07 114 GLY D CA 1
ATOM 8087 C C . GLY D 1 117 ? -10.823 27.346 67.319 1.00 28.59 114 GLY D C 1
ATOM 8088 O O . GLY D 1 117 ? -11.950 27.153 66.750 1.00 28.09 114 GLY D O 1
ATOM 8089 N N . ASP D 1 118 ? -9.626 27.392 66.707 1.00 29.32 115 ASP D N 1
ATOM 8090 C CA . ASP D 1 118 ? -9.386 27.127 65.253 1.00 28.87 115 ASP D CA 1
ATOM 8091 C C . ASP D 1 118 ? -8.847 25.695 65.115 1.00 29.82 115 ASP D C 1
ATOM 8092 O O . ASP D 1 118 ? -8.021 25.304 65.918 1.00 30.76 115 ASP D O 1
ATOM 8097 N N . VAL D 1 119 ? -9.417 24.914 64.217 1.00 29.63 116 VAL D N 1
ATOM 8098 C CA . VAL D 1 119 ? -8.795 23.702 63.628 1.00 32.55 116 VAL D CA 1
ATOM 8099 C C . VAL D 1 119 ? -7.550 24.172 62.875 1.00 33.37 116 VAL D C 1
ATOM 8100 O O . VAL D 1 119 ? -7.643 25.012 61.970 1.00 29.84 116 VAL D O 1
ATOM 8104 N N . PRO D 1 120 ? -6.347 23.657 63.230 1.00 34.18 117 PRO D N 1
ATOM 8105 C CA . PRO D 1 120 ? -5.091 24.092 62.602 1.00 33.78 117 PRO D CA 1
ATOM 8106 C C . PRO D 1 120 ? -4.881 23.461 61.208 1.00 32.14 117 PRO D C 1
ATOM 8107 O O . PRO D 1 120 ? -4.010 22.622 60.974 1.00 32.40 117 PRO D O 1
ATOM 8111 N N . ILE D 1 121 ? -5.668 23.946 60.265 1.00 32.04 118 ILE D N 1
ATOM 8112 C CA . ILE D 1 121 ? -5.718 23.454 58.866 1.00 32.50 118 ILE D CA 1
ATOM 8113 C C . ILE D 1 121 ? -4.307 23.448 58.253 1.00 32.33 118 ILE D C 1
ATOM 8114 O O . ILE D 1 121 ? -3.901 22.399 57.731 1.00 31.75 118 ILE D O 1
ATOM 8119 N N . GLU D 1 122 ? -3.627 24.585 58.276 1.00 30.54 119 GLU D N 1
ATOM 8120 C CA . GLU D 1 122 ? -2.314 24.747 57.611 1.00 30.85 119 GLU D CA 1
ATOM 8121 C C . GLU D 1 122 ? -1.425 23.598 58.091 1.00 28.95 119 GLU D C 1
ATOM 8122 O O . GLU D 1 122 ? -0.806 22.957 57.289 1.00 28.23 119 GLU D O 1
ATOM 8128 N N . GLU D 1 123 ? -1.329 23.428 59.389 1.00 29.39 120 GLU D N 1
ATOM 8129 C CA . GLU D 1 123 ? -0.344 22.542 60.046 1.00 30.62 120 GLU D CA 1
ATOM 8130 C C . GLU D 1 123 ? -0.693 21.095 59.676 1.00 30.78 120 GLU D C 1
ATOM 8131 O O . GLU D 1 123 ? 0.211 20.368 59.351 1.00 32.29 120 GLU D O 1
ATOM 8137 N N . ILE D 1 124 ? -1.975 20.741 59.631 1.00 31.06 121 ILE D N 1
ATOM 8138 C CA . ILE D 1 124 ? -2.422 19.368 59.254 1.00 33.06 121 ILE D CA 1
ATOM 8139 C C . ILE D 1 124 ? -2.160 19.171 57.754 1.00 34.46 121 ILE D C 1
ATOM 8140 O O . ILE D 1 124 ? -1.650 18.081 57.347 1.00 31.94 121 ILE D O 1
ATOM 8145 N N . ARG D 1 125 ? -2.434 20.191 56.960 1.00 33.14 122 ARG D N 1
ATOM 8146 C CA . ARG D 1 125 ? -2.188 20.066 55.515 1.00 37.33 122 ARG D CA 1
ATOM 8147 C C . ARG D 1 125 ? -0.689 19.885 55.299 1.00 36.56 122 ARG D C 1
ATOM 8148 O O . ARG D 1 125 ? -0.313 19.055 54.470 1.00 38.03 122 ARG D O 1
ATOM 8156 N N . ASP D 1 126 ? 0.135 20.556 56.091 1.00 35.41 123 ASP 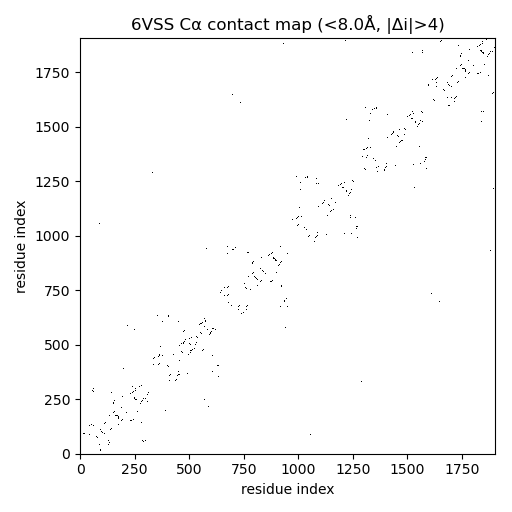D N 1
ATOM 8157 C CA . ASP D 1 126 ? 1.610 20.484 55.922 1.00 36.18 123 ASP D CA 1
ATOM 8158 C C . ASP D 1 126 ? 2.168 19.168 56.499 1.00 36.64 123 ASP D C 1
ATOM 8159 O O . ASP D 1 126 ? 3.350 19.131 56.765 1.00 38.28 123 ASP D O 1
ATOM 8164 N N . CYS D 1 127 ? 1.356 18.153 56.745 1.00 37.12 124 CYS D N 1
ATOM 8165 C CA . CYS D 1 127 ? 1.810 16.773 57.091 1.00 40.23 124 CYS D CA 1
ATOM 8166 C C . CYS D 1 127 ? 1.485 15.865 55.908 1.00 40.38 124 CYS D C 1
ATOM 8167 O O . CYS D 1 127 ? 1.625 14.609 56.028 1.00 41.86 124 CYS D O 1
ATOM 8170 N N . GLY D 1 128 ? 1.028 16.498 54.833 1.00 41.19 125 GLY D N 1
ATOM 8171 C CA . GLY D 1 128 ? 0.637 15.879 53.553 1.00 41.59 125 GLY D CA 1
ATOM 8172 C C . GLY D 1 128 ? -0.714 15.210 53.641 1.00 40.55 125 GLY D C 1
ATOM 8173 O O . GLY D 1 128 ? -0.900 14.231 52.986 1.00 41.68 125 GLY D O 1
ATOM 8174 N N . VAL D 1 129 ? -1.640 15.745 54.428 1.00 40.97 126 VAL D N 1
ATOM 8175 C CA . VAL D 1 129 ? -2.999 15.166 54.589 1.00 41.66 126 VAL D CA 1
ATOM 8176 C C . VAL D 1 129 ? -3.868 15.655 53.423 1.00 40.96 126 VAL D C 1
ATOM 8177 O O . VAL D 1 129 ? -3.887 16.887 53.136 1.00 39.16 126 VAL D O 1
ATOM 8181 N N . ASP D 1 130 ? -4.601 14.737 52.811 1.00 39.98 127 ASP D N 1
ATOM 8182 C CA . ASP D 1 130 ? -5.390 15.027 51.584 1.00 42.07 127 ASP D CA 1
ATOM 8183 C C . ASP D 1 130 ? -6.744 15.662 51.968 1.00 41.38 127 ASP D C 1
ATOM 8184 O O . ASP D 1 130 ? -7.103 15.727 53.184 1.00 38.35 127 ASP D O 1
ATOM 8189 N N . ASP D 1 131 ? -7.497 16.090 50.963 1.00 41.60 128 ASP D N 1
ATOM 8190 C CA . ASP D 1 131 ? -8.702 16.925 51.172 1.00 42.89 128 ASP D CA 1
ATOM 8191 C C . ASP D 1 131 ? -9.824 16.119 51.827 1.00 41.85 128 ASP D C 1
ATOM 8192 O O . ASP D 1 131 ? -10.512 16.712 52.649 1.00 37.96 128 ASP D O 1
ATOM 8197 N N . LYS D 1 132 ? -9.956 14.812 51.549 1.00 44.30 129 LYS D N 1
ATOM 8198 C CA . LYS D 1 132 ? -11.008 13.981 52.185 1.00 42.95 129 LYS D CA 1
ATOM 8199 C C . LYS D 1 132 ? -10.749 13.893 53.698 1.00 41.65 129 LYS D C 1
ATOM 8200 O O . LYS D 1 132 ? -11.709 14.009 54.512 1.00 38.33 129 LYS D O 1
ATOM 8206 N N . ARG D 1 133 ? -9.488 13.717 54.073 1.00 39.88 130 ARG D N 1
ATOM 8207 C CA . ARG D 1 133 ? -9.082 13.489 55.469 1.00 40.69 130 ARG D CA 1
ATOM 8208 C C . ARG D 1 133 ? -9.273 14.802 56.233 1.00 38.88 130 ARG D C 1
ATOM 8209 O O . ARG D 1 133 ? -9.766 14.771 57.365 1.00 38.24 130 ARG D O 1
ATOM 8217 N N . LEU D 1 134 ? -8.955 15.918 55.602 1.00 38.25 131 LEU D N 1
ATOM 8218 C CA . LEU D 1 134 ? -9.212 17.286 56.140 1.00 38.79 131 LEU D CA 1
ATOM 8219 C C . LEU D 1 134 ? -10.706 17.497 56.417 1.00 36.06 131 LEU D C 1
ATOM 8220 O O . LEU D 1 134 ? -11.054 18.016 57.455 1.00 36.63 131 LEU D O 1
ATOM 8225 N N . ALA D 1 135 ? -11.567 17.160 55.473 1.00 34.35 132 ALA D N 1
ATOM 8226 C CA . ALA D 1 135 ? -13.027 17.262 55.636 1.00 33.46 132 ALA D CA 1
ATOM 8227 C C . ALA D 1 135 ? -13.435 16.436 56.868 1.00 33.00 132 ALA D C 1
ATOM 8228 O O . ALA D 1 135 ? -14.222 16.886 57.716 1.00 29.64 132 ALA D O 1
ATOM 8230 N N . ASN D 1 136 ? -12.856 15.255 57.016 1.00 33.83 133 ASN D N 1
ATOM 8231 C CA . ASN D 1 136 ? -13.233 14.405 58.154 1.00 34.40 133 ASN D CA 1
ATOM 8232 C C . ASN D 1 136 ? -12.753 15.037 59.488 1.00 32.88 133 ASN D C 1
ATOM 8233 O O . ASN D 1 136 ? -13.411 14.858 60.512 1.00 32.18 133 ASN D O 1
ATOM 8238 N N . VAL D 1 137 ? -11.614 15.704 59.524 1.00 31.12 134 VAL D N 1
ATOM 8239 C CA . VAL D 1 137 ? -11.108 16.422 60.726 1.00 31.25 134 VAL D CA 1
ATOM 8240 C C . VAL D 1 137 ? -12.056 17.579 61.051 1.00 30.18 134 VAL D C 1
ATOM 8241 O O . VAL D 1 137 ? -12.368 17.794 62.233 1.00 28.86 134 VAL D O 1
ATOM 8245 N N . ILE D 1 138 ? -12.475 18.315 60.035 1.00 30.28 135 ILE D N 1
ATOM 8246 C CA . ILE D 1 138 ? -13.471 19.413 60.227 1.00 31.06 135 ILE D CA 1
ATOM 8247 C C . ILE D 1 138 ? -14.756 18.828 60.819 1.00 30.42 135 ILE D C 1
ATOM 8248 O O . ILE D 1 138 ? -15.251 19.382 61.820 1.00 29.05 135 ILE D O 1
ATOM 8253 N N . SER D 1 139 ? -15.258 17.719 60.260 1.00 31.60 136 SER D N 1
ATOM 8254 C CA . SER D 1 139 ? -16.507 17.098 60.744 1.00 31.21 136 SER D CA 1
ATOM 8255 C C . SER D 1 139 ? -16.312 16.703 62.210 1.00 32.29 136 SER D C 1
ATOM 8256 O O . SER D 1 139 ? -17.188 17.050 63.042 1.00 32.86 136 SER D O 1
ATOM 8259 N N . GLU D 1 140 ? -15.217 16.003 62.531 1.00 33.22 137 GLU D N 1
ATOM 8260 C CA . GLU D 1 140 ? -14.947 15.490 63.898 1.00 33.55 137 GLU D CA 1
ATOM 8261 C C . GLU D 1 140 ? -14.845 16.681 64.819 1.00 32.19 137 GLU D C 1
ATOM 8262 O O . GLU D 1 140 ? -15.304 16.591 65.974 1.00 31.42 137 GLU D O 1
ATOM 8268 N N . SER D 1 141 ? -14.215 17.767 64.358 1.00 30.38 138 SER D N 1
ATOM 8269 C CA . SER D 1 141 ? -14.100 18.964 65.226 1.00 29.31 138 SER D CA 1
ATOM 8270 C C . SER D 1 141 ? -15.500 19.445 65.631 1.00 28.40 138 SER D C 1
ATOM 8271 O O . SER D 1 141 ? -15.738 19.679 66.790 1.00 26.56 138 SER D O 1
ATOM 8274 N N . VAL D 1 142 ? -16.389 19.573 64.670 1.00 29.72 139 VAL D N 1
ATOM 8275 C CA . VAL D 1 142 ? -17.798 20.014 64.872 1.00 31.09 139 VAL D CA 1
ATOM 8276 C C . VAL D 1 142 ? -18.440 19.079 65.908 1.00 32.21 139 VAL D C 1
ATOM 8277 O O . VAL D 1 142 ? -19.132 19.586 66.786 1.00 32.54 139 VAL D O 1
ATOM 8281 N N . LYS D 1 143 ? -18.216 17.777 65.757 1.00 33.68 140 LYS D N 1
ATOM 8282 C CA . LYS D 1 143 ? -18.789 16.712 66.616 1.00 36.21 140 LYS D CA 1
ATOM 8283 C C . LYS D 1 143 ? -18.301 16.851 68.057 1.00 36.29 140 LYS D C 1
ATOM 8284 O O . LYS D 1 143 ? -19.099 16.645 68.957 1.00 35.39 140 LYS D O 1
ATOM 8290 N N . LEU D 1 144 ? -17.046 17.223 68.249 1.00 35.29 141 LEU D N 1
ATOM 8291 C CA . LEU D 1 144 ? -16.545 17.422 69.626 1.00 35.39 141 LEU D CA 1
ATOM 8292 C C . LEU D 1 144 ? -17.297 18.586 70.290 1.00 34.86 141 LEU D C 1
ATOM 8293 O O . LEU D 1 144 ? -17.642 18.453 71.437 1.00 37.09 141 LEU D O 1
ATOM 8298 N N . VAL D 1 145 ? -17.571 19.674 69.572 1.00 34.17 142 VAL D N 1
ATOM 8299 C CA . VAL D 1 145 ? -18.307 20.826 70.172 1.00 32.44 142 VAL D CA 1
ATOM 8300 C C . VAL D 1 145 ? -19.728 20.369 70.521 1.00 32.88 142 VAL D C 1
ATOM 8301 O O . VAL D 1 145 ? -20.146 20.577 71.630 1.00 33.51 142 VAL D O 1
ATOM 8305 N N . MET D 1 146 ? -20.382 19.660 69.609 1.00 33.68 143 MET D N 1
ATOM 8306 C CA . MET D 1 146 ? -21.789 19.194 69.746 1.00 35.24 143 MET D CA 1
ATOM 8307 C C . MET D 1 146 ? -21.936 18.197 70.899 1.00 37.33 143 MET D C 1
ATOM 8308 O O . MET D 1 146 ? -23.001 18.159 71.484 1.00 37.23 143 MET D O 1
ATOM 8313 N N . ASP D 1 147 ? -20.882 17.440 71.200 1.00 37.03 144 ASP D N 1
ATOM 8314 C CA . ASP D 1 147 ? -20.857 16.463 72.310 1.00 39.74 144 ASP D CA 1
ATOM 8315 C C . ASP D 1 147 ? -20.921 17.174 73.666 1.00 40.58 144 ASP D C 1
ATOM 8316 O O . ASP D 1 147 ? -21.386 16.572 74.601 1.00 40.48 144 ASP D O 1
ATOM 8321 N N . GLU D 1 148 ? -20.454 18.414 73.756 1.00 38.74 145 GLU D N 1
ATOM 8322 C CA . GLU D 1 148 ? -20.468 19.138 75.042 1.00 39.30 145 GLU D CA 1
ATOM 8323 C C . GLU D 1 148 ? -21.774 19.907 75.224 1.00 39.02 145 GLU D C 1
ATOM 8324 O O . GLU D 1 148 ? -21.883 21.011 74.707 1.00 39.95 145 GLU D O 1
ATOM 8330 N N . ASP D 1 149 ? -22.780 19.342 75.887 1.00 38.84 146 ASP D N 1
ATOM 8331 C CA . ASP D 1 149 ? -24.061 20.069 76.100 1.00 37.92 146 ASP D CA 1
ATOM 8332 C C . ASP D 1 149 ? -23.741 21.306 76.936 1.00 36.30 146 ASP D C 1
ATOM 8333 O O . ASP D 1 149 ? -22.946 21.165 77.822 1.00 37.28 146 ASP D O 1
ATOM 8338 N N . PRO D 1 150 ? -24.275 22.515 76.697 1.00 33.31 147 PRO D N 1
ATOM 8339 C CA . PRO D 1 150 ? -25.239 22.804 75.657 1.00 33.05 147 PRO D CA 1
ATOM 8340 C C . PRO D 1 150 ? -24.673 23.566 74.449 1.00 33.40 147 PRO D C 1
ATOM 8341 O O . PRO D 1 150 ? -25.361 24.319 73.856 1.00 34.53 147 PRO D O 1
ATOM 8345 N N . LEU D 1 151 ? -23.430 23.286 74.107 1.00 32.77 148 LEU D N 1
ATOM 8346 C CA . LEU D 1 151 ? -22.727 23.986 73.006 1.00 32.68 148 LEU D CA 1
ATOM 8347 C C . LEU D 1 151 ? -23.396 23.640 71.686 1.00 31.35 148 LEU D C 1
ATOM 8348 O O . LEU D 1 151 ? -23.651 22.463 71.445 1.00 30.31 148 LEU D O 1
ATOM 8353 N N . ARG D 1 152 ? -23.619 24.633 70.848 1.00 31.53 149 ARG D N 1
ATOM 8354 C CA . ARG D 1 152 ? -23.946 24.387 69.409 1.00 32.37 149 ARG D CA 1
ATOM 8355 C C . ARG D 1 152 ? -22.994 25.158 68.480 1.00 31.57 149 ARG D C 1
ATOM 8356 O O . ARG D 1 152 ? -22.569 26.292 68.768 1.00 29.73 149 ARG D O 1
ATOM 8364 N N . PRO D 1 153 ? -22.581 24.491 67.381 1.00 30.55 150 PRO D N 1
ATOM 8365 C CA . PRO D 1 153 ? -21.484 24.959 66.533 1.00 28.94 150 PRO D CA 1
ATOM 8366 C C . PRO D 1 153 ? -21.855 26.154 65.645 1.00 27.04 150 PRO D C 1
ATOM 8367 O O . PRO D 1 153 ? -22.798 26.061 64.893 1.00 28.10 150 PRO D O 1
ATOM 8371 N N . LEU D 1 154 ? -21.196 27.286 65.848 1.00 25.75 151 LEU D N 1
ATOM 8372 C CA . LEU D 1 154 ? -21.205 28.444 64.910 1.00 24.61 151 LEU D CA 1
ATOM 8373 C C . LEU D 1 154 ? -19.803 28.546 64.262 1.00 23.42 151 LEU D C 1
ATOM 8374 O O . LEU D 1 154 ? -18.826 29.010 64.887 1.00 23.35 151 LEU D O 1
ATOM 8379 N N . VAL D 1 155 ? -19.677 28.051 63.038 1.00 23.14 152 VAL D N 1
ATOM 8380 C CA . VAL D 1 155 ? -18.365 27.929 62.347 1.00 23.08 152 VAL D CA 1
ATOM 8381 C C . VAL D 1 155 ? -17.975 29.231 61.635 1.00 22.84 152 VAL D C 1
ATOM 8382 O O . VAL D 1 155 ? -18.795 29.832 60.907 1.00 22.49 152 VAL D O 1
ATOM 8386 N N . LEU D 1 156 ? -16.722 29.624 61.813 1.00 23.17 153 LEU D N 1
ATOM 8387 C CA . LEU D 1 156 ? -16.158 30.782 61.101 1.00 24.33 153 LEU D CA 1
ATOM 8388 C C . LEU D 1 156 ? -15.241 30.255 59.989 1.00 24.69 153 LEU D C 1
ATOM 8389 O O . LEU D 1 156 ? -14.220 29.637 60.310 1.00 24.04 153 LEU D O 1
ATOM 8394 N N . GLY D 1 157 ? -15.603 30.466 58.721 1.00 24.32 154 GLY D N 1
ATOM 8395 C CA . GLY D 1 157 ? -14.676 30.192 57.617 1.00 24.14 154 GLY D CA 1
ATOM 8396 C C . GLY D 1 157 ? -13.664 31.343 57.458 1.00 24.58 154 GLY D C 1
ATOM 8397 O O . GLY D 1 157 ? -13.827 32.428 58.049 1.00 24.56 154 GLY D O 1
ATOM 8398 N N . GLY D 1 158 ? -12.677 31.145 56.566 1.00 24.23 155 GLY D N 1
ATOM 8399 C CA . GLY D 1 158 ? -12.644 30.005 55.678 1.00 24.64 155 GLY D CA 1
ATOM 8400 C C . GLY D 1 158 ? -13.577 30.190 54.491 1.00 25.30 155 GLY D C 1
ATOM 8401 O O . GLY D 1 158 ? -14.514 30.970 54.541 1.00 24.17 155 GLY D O 1
ATOM 8402 N N . ASP D 1 159 ? -13.356 29.446 53.417 1.00 26.69 156 ASP D N 1
ATOM 8403 C CA . ASP D 1 159 ? -14.212 29.569 52.208 1.00 25.96 156 ASP D CA 1
ATOM 8404 C C . ASP D 1 159 ? -15.402 28.624 52.295 1.00 25.56 156 ASP D C 1
ATOM 8405 O O . ASP D 1 159 ? -15.461 27.806 53.224 1.00 24.93 156 ASP D O 1
ATOM 8410 N N . HIS D 1 160 ? -16.325 28.737 51.331 1.00 25.94 157 HIS D N 1
ATOM 8411 C CA . HIS D 1 160 ? -17.647 28.093 51.456 1.00 27.23 157 HIS D CA 1
ATOM 8412 C C . HIS D 1 160 ? -17.462 26.558 51.438 1.00 27.67 157 HIS D C 1
ATOM 8413 O O . HIS D 1 160 ? -18.394 25.895 51.848 1.00 29.49 157 HIS D O 1
ATOM 8420 N N . SER D 1 161 ? -16.328 26.012 51.016 1.00 27.19 158 SER D N 1
ATOM 8421 C CA . SER D 1 161 ? -16.110 24.536 50.987 1.00 29.14 158 SER D CA 1
ATOM 8422 C C . SER D 1 161 ? -16.480 23.944 52.344 1.00 30.22 158 SER D C 1
ATOM 8423 O O . SER D 1 161 ? -16.981 22.825 52.383 1.00 32.42 158 SER D O 1
ATOM 8426 N N . ILE D 1 162 ? -16.220 24.674 53.422 1.00 30.33 159 ILE D N 1
ATOM 8427 C CA . ILE D 1 162 ? -16.318 24.125 54.813 1.00 29.33 159 ILE D CA 1
ATOM 8428 C C . ILE D 1 162 ? -17.756 23.740 55.158 1.00 28.08 159 ILE D C 1
ATOM 8429 O O . ILE D 1 162 ? -17.908 22.879 56.000 1.00 27.15 159 ILE D O 1
ATOM 8434 N N . SER D 1 163 ? -18.776 24.317 54.527 1.00 27.23 160 SER D N 1
ATOM 8435 C CA . SER D 1 163 ? -20.171 24.013 54.893 1.00 28.56 160 SER D CA 1
ATOM 8436 C C . SER D 1 163 ? -20.475 22.490 54.733 1.00 28.63 160 SER D C 1
ATOM 8437 O O . SER D 1 163 ? -21.273 21.981 55.459 1.00 28.32 160 SER D O 1
ATOM 8440 N N . PHE D 1 164 ? -19.904 21.784 53.781 1.00 27.96 161 PHE D N 1
ATOM 8441 C CA . PHE D 1 164 ? -20.261 20.366 53.544 1.00 29.16 161 PHE D CA 1
ATOM 8442 C C . PHE D 1 164 ? -19.866 19.533 54.777 1.00 30.39 161 PHE D C 1
ATOM 8443 O O . PHE D 1 164 ? -20.709 18.906 55.389 1.00 30.51 161 PHE D O 1
ATOM 8451 N N . PRO D 1 165 ? -18.590 19.507 55.230 1.00 31.28 162 PRO D N 1
ATOM 8452 C CA . PRO D 1 165 ? -18.242 18.680 56.388 1.00 32.27 162 PRO D CA 1
ATOM 8453 C C . PRO D 1 165 ? -18.865 19.171 57.717 1.00 31.21 162 PRO D C 1
ATOM 8454 O O . PRO D 1 165 ? -19.125 18.374 58.569 1.00 30.86 162 PRO D O 1
ATOM 8458 N N . VAL D 1 166 ? -19.151 20.468 57.857 1.00 30.76 163 VAL D N 1
ATOM 8459 C CA . VAL D 1 166 ? -19.911 21.001 59.017 1.00 29.73 163 VAL D CA 1
ATOM 8460 C C . VAL D 1 166 ? -21.325 20.409 58.961 1.00 29.65 163 VAL D C 1
ATOM 8461 O O . VAL D 1 166 ? -21.767 19.795 59.958 1.00 29.29 163 VAL D O 1
ATOM 8465 N N . VAL D 1 167 ? -22.049 20.664 57.881 1.00 28.63 164 VAL D N 1
ATOM 8466 C CA . VAL D 1 167 ? -23.472 20.252 57.801 1.00 30.15 164 VAL D CA 1
ATOM 8467 C C . VAL D 1 167 ? -23.574 18.705 57.852 1.00 31.60 164 VAL D C 1
ATOM 8468 O O . VAL D 1 167 ? -24.527 18.195 58.446 1.00 29.41 164 VAL D O 1
ATOM 8472 N N . ARG D 1 168 ? -22.630 17.999 57.243 1.00 32.68 165 ARG D N 1
ATOM 8473 C CA . ARG D 1 168 ? -22.613 16.523 57.346 1.00 35.89 165 ARG D CA 1
ATOM 8474 C C . ARG D 1 168 ? -22.517 16.166 58.827 1.00 36.92 165 ARG D C 1
ATOM 8475 O O . ARG D 1 168 ? -23.260 15.235 59.259 1.00 37.17 165 ARG D O 1
ATOM 8483 N N . ALA D 1 169 ? -21.589 16.802 59.556 1.00 35.36 166 ALA D N 1
ATOM 8484 C CA . ALA D 1 169 ? -21.354 16.461 60.977 1.00 34.88 166 ALA D CA 1
ATOM 8485 C C . ALA D 1 169 ? -22.651 16.707 61.745 1.00 35.09 166 ALA D C 1
ATOM 8486 O O . ALA D 1 169 ? -23.107 15.730 62.464 1.00 35.16 166 ALA D O 1
ATOM 8488 N N . VAL D 1 170 ? -23.249 17.892 61.557 1.00 32.14 167 VAL D N 1
ATOM 8489 C CA . VAL D 1 170 ? -24.509 18.275 62.242 1.00 32.63 167 VAL D CA 1
ATOM 8490 C C . VAL D 1 170 ? -25.554 17.168 62.038 1.00 35.43 167 VAL D C 1
ATOM 8491 O O . VAL D 1 170 ? -26.104 16.650 63.036 1.00 35.54 167 VAL D O 1
ATOM 8495 N N . SER D 1 171 ? -25.829 16.841 60.793 1.00 36.55 168 SER D N 1
ATOM 8496 C CA . SER D 1 171 ? -26.875 15.874 60.392 1.00 40.09 168 SER D CA 1
ATOM 8497 C C . SER D 1 171 ? -26.586 14.491 60.971 1.00 42.23 168 SER D C 1
ATOM 8498 O O . SER D 1 171 ? -27.493 13.886 61.536 1.00 45.53 168 SER D O 1
ATOM 8501 N N . GLU D 1 172 ? -25.382 13.977 60.774 1.00 42.20 169 GLU D N 1
ATOM 8502 C CA . GLU D 1 172 ? -24.991 12.655 61.314 1.00 42.93 169 GLU D CA 1
ATOM 8503 C C . GLU D 1 172 ? -25.212 12.659 62.837 1.00 44.15 169 GLU D C 1
ATOM 8504 O O . GLU D 1 172 ? -25.804 11.711 63.391 1.00 42.27 169 GLU D O 1
ATOM 8510 N N . LYS D 1 173 ? -24.733 13.709 63.486 1.00 43.89 170 LYS D N 1
ATOM 8511 C CA . LYS D 1 173 ? -24.802 13.841 64.953 1.00 43.77 170 LYS D CA 1
ATOM 8512 C C . LYS D 1 173 ? -26.247 13.766 65.461 1.00 42.26 170 LYS D C 1
ATOM 8513 O O . LYS D 1 173 ? -26.496 13.126 66.468 1.00 40.22 170 LYS D O 1
ATOM 8519 N N . LEU D 1 174 ? -27.144 14.479 64.801 1.00 42.71 171 LEU D N 1
ATOM 8520 C CA . LEU D 1 174 ? -28.578 14.565 65.150 1.00 40.99 171 LEU D CA 1
ATOM 8521 C C . LEU D 1 174 ? -29.325 13.345 64.595 1.00 41.08 171 LEU D C 1
ATOM 8522 O O . LEU D 1 174 ? -30.452 13.178 65.004 1.00 42.13 171 LEU D O 1
ATOM 8527 N N . GLY D 1 175 ? -28.708 12.556 63.705 1.00 41.01 172 GLY D N 1
ATOM 8528 C CA . GLY D 1 175 ? -29.311 11.414 62.984 1.00 43.42 172 GLY D CA 1
ATOM 8529 C C . GLY D 1 175 ? -30.465 11.808 62.064 1.00 44.39 172 GLY D C 1
ATOM 8530 O O . GLY D 1 175 ? -31.491 11.125 62.075 1.00 45.64 172 GLY D O 1
ATOM 8531 N N . GLY D 1 176 ? -30.329 12.842 61.241 1.00 44.18 173 GLY D N 1
ATOM 8532 C CA . GLY D 1 176 ? -31.346 13.154 60.220 1.00 43.84 173 GLY D CA 1
ATOM 8533 C C . GLY D 1 176 ? -31.100 14.467 59.500 1.00 43.75 173 GLY D C 1
ATOM 8534 O O . GLY D 1 176 ? -30.108 15.150 59.781 1.00 43.75 173 GLY D O 1
ATOM 8535 N N . ALA D 1 177 ? -31.985 14.810 58.576 1.00 44.26 174 ALA D N 1
ATOM 8536 C CA . ALA D 1 177 ? -31.834 15.981 57.693 1.00 44.38 174 ALA D CA 1
ATOM 8537 C C . ALA D 1 177 ? -31.943 17.258 58.533 1.00 44.27 174 ALA D C 1
ATOM 8538 O O . ALA D 1 177 ? -32.435 17.191 59.695 1.00 46.04 174 ALA D O 1
ATOM 8540 N N . VAL D 1 178 ? -31.454 18.372 57.982 1.00 39.57 175 VAL D N 1
ATOM 8541 C CA . VAL D 1 178 ? -31.749 19.725 58.498 1.00 37.15 175 VAL D CA 1
ATOM 8542 C C . VAL D 1 178 ? -32.358 20.483 57.329 1.00 36.19 175 VAL D C 1
ATOM 8543 O O . VAL D 1 178 ? -32.098 20.101 56.168 1.00 38.08 175 VAL D O 1
ATOM 8547 N N . ASP D 1 179 ? -33.095 21.539 57.622 1.00 35.16 176 ASP D N 1
ATOM 8548 C CA . ASP D 1 179 ? -33.429 22.589 56.624 1.00 34.21 176 ASP D CA 1
ATOM 8549 C C . ASP D 1 179 ? -32.325 23.637 56.701 1.00 33.08 176 ASP D C 1
ATOM 8550 O O . ASP D 1 179 ? -31.856 23.851 57.806 1.00 31.52 176 ASP D O 1
ATOM 8555 N N . ILE D 1 180 ? -31.891 24.191 55.561 1.00 32.55 177 ILE D N 1
ATOM 8556 C CA . ILE D 1 180 ? -30.794 25.199 55.510 1.00 30.88 177 ILE D CA 1
ATOM 8557 C C . ILE D 1 180 ? -31.335 26.501 54.964 1.00 30.09 177 ILE D C 1
ATOM 8558 O O . ILE D 1 180 ? -32.060 26.475 53.976 1.00 30.68 177 ILE D O 1
ATOM 8563 N N . LEU D 1 181 ? -31.059 27.590 55.666 1.00 29.05 178 LEU D N 1
ATOM 8564 C CA . LEU D 1 181 ? -31.141 28.965 55.137 1.00 26.88 178 LEU D CA 1
ATOM 8565 C C . LEU D 1 181 ? -29.713 29.348 54.742 1.00 27.02 178 LEU D C 1
ATOM 8566 O O . LEU D 1 181 ? -28.800 29.348 55.636 1.00 24.02 178 LEU D O 1
ATOM 8571 N N . HIS D 1 182 ? -29.520 29.661 53.451 1.00 27.15 179 HIS D N 1
ATOM 8572 C CA . HIS D 1 182 ? -28.203 29.965 52.853 1.00 27.09 179 HIS D CA 1
ATOM 8573 C C . HIS D 1 182 ? -28.225 31.370 52.248 1.00 26.46 179 HIS D C 1
ATOM 8574 O O . HIS D 1 182 ? -29.004 31.599 51.236 1.00 27.59 179 HIS D O 1
ATOM 8581 N N . PHE D 1 183 ? -27.387 32.270 52.745 1.00 24.57 180 PHE D N 1
ATOM 8582 C CA . PHE D 1 183 ? -27.205 33.607 52.137 1.00 24.58 180 PHE D CA 1
ATOM 8583 C C . PHE D 1 183 ? -25.967 33.597 51.241 1.00 25.03 180 PHE D C 1
ATOM 8584 O O . PHE D 1 183 ? -24.889 33.268 51.746 1.00 25.18 180 PHE D O 1
ATOM 8592 N N . ASP D 1 184 ? -26.105 33.975 49.972 1.00 25.69 181 ASP D N 1
ATOM 8593 C CA . ASP D 1 184 ? -24.950 33.926 49.039 1.00 26.61 181 ASP D CA 1
ATOM 8594 C C . ASP D 1 184 ? -25.264 34.603 47.696 1.00 26.47 181 ASP D C 1
ATOM 8595 O O . ASP D 1 184 ? -26.412 34.606 47.297 1.00 27.59 181 ASP D O 1
ATOM 8600 N N . ALA D 1 185 ? -24.259 35.208 47.065 1.00 26.30 182 ALA D N 1
ATOM 8601 C CA . ALA D 1 185 ? -24.376 35.669 45.666 1.00 26.05 182 ALA D CA 1
ATOM 8602 C C . ALA D 1 185 ? -24.433 34.459 44.755 1.00 26.79 182 ALA D C 1
ATOM 8603 O O . ALA D 1 185 ? -25.017 34.661 43.688 1.00 27.62 182 ALA D O 1
ATOM 8605 N N . HIS D 1 186 ? -23.925 33.290 45.178 1.00 25.90 183 HIS D N 1
ATOM 8606 C CA . HIS D 1 186 ? -23.612 32.118 44.317 1.00 29.20 183 HIS D CA 1
ATOM 8607 C C . HIS D 1 186 ? -24.358 30.902 44.843 1.00 30.01 183 HIS D C 1
ATOM 8608 O O . HIS D 1 186 ? -24.386 30.675 46.036 1.00 29.76 183 HIS D O 1
ATOM 8615 N N . PRO D 1 187 ? -25.037 30.113 44.002 1.00 32.56 184 PRO D N 1
ATOM 8616 C CA . PRO D 1 187 ? -25.729 28.924 44.488 1.00 33.15 184 PRO D CA 1
ATOM 8617 C C . PRO D 1 187 ? -24.811 27.887 45.140 1.00 33.19 184 PRO D C 1
ATOM 8618 O O . PRO D 1 187 ? -25.270 27.130 45.989 1.00 34.89 184 PRO D O 1
ATOM 8622 N N . ASP D 1 188 ? -23.571 27.817 44.712 1.00 32.34 185 ASP D N 1
ATOM 8623 C CA . ASP D 1 188 ? -22.606 26.853 45.271 1.00 33.96 185 ASP D CA 1
ATOM 8624 C C . ASP D 1 188 ? -23.133 25.428 45.018 1.00 35.27 185 ASP D C 1
ATOM 8625 O O . ASP D 1 188 ? -22.914 24.543 45.904 1.00 33.63 185 ASP D O 1
ATOM 8630 N N . LEU D 1 189 ? -23.744 25.198 43.854 1.00 37.87 186 LEU D N 1
ATOM 8631 C CA . LEU D 1 189 ? -24.387 23.900 43.494 1.00 40.77 186 LEU D CA 1
ATOM 8632 C C . LEU D 1 189 ? -23.714 23.185 42.315 1.00 41.81 186 LEU D C 1
ATOM 8633 O O . LEU D 1 189 ? -24.327 22.205 41.811 1.00 40.68 186 LEU D O 1
ATOM 8638 N N . TYR D 1 190 ? -22.509 23.587 41.887 1.00 42.86 187 TYR D N 1
ATOM 8639 C CA . TYR D 1 190 ? -21.779 22.860 40.818 1.00 45.69 187 TYR D CA 1
ATOM 8640 C C . TYR D 1 190 ? -21.562 21.402 41.225 1.00 49.80 187 TYR D C 1
ATOM 8641 O O . TYR D 1 190 ? -21.117 21.191 42.391 1.00 48.48 187 TYR D O 1
ATOM 8650 N N . HIS D 1 191 ? -21.829 20.435 40.325 1.00 52.87 188 HIS D N 1
ATOM 8651 C CA . HIS D 1 191 ? -21.434 19.015 40.563 1.00 56.64 188 HIS D CA 1
ATOM 8652 C C . HIS D 1 191 ? -19.916 18.962 40.483 1.00 55.89 188 HIS D C 1
ATOM 8653 O O . HIS D 1 191 ? -19.304 18.231 41.270 1.00 58.82 188 HIS D O 1
ATOM 8660 N N . ASP D 1 192 ? -19.346 19.760 39.588 1.00 59.31 189 ASP D N 1
ATOM 8661 C CA . ASP D 1 192 ? -17.947 19.606 39.117 1.00 60.09 189 ASP D CA 1
ATOM 8662 C C . ASP D 1 192 ? -17.379 21.007 38.856 1.00 58.24 189 ASP D C 1
ATOM 8663 O O . ASP D 1 192 ? -17.605 21.536 37.762 1.00 56.55 189 ASP D O 1
ATOM 8668 N N . PHE D 1 193 ? -16.701 21.625 39.820 1.00 57.57 190 PHE D N 1
ATOM 8669 C CA . PHE D 1 193 ? -15.996 22.909 39.561 1.00 57.36 190 PHE D CA 1
ATOM 8670 C C . PHE D 1 193 ? -14.512 22.576 39.423 1.00 58.00 190 PHE D C 1
ATOM 8671 O O . PHE D 1 193 ? -13.896 22.233 40.441 1.00 60.97 190 PHE D O 1
ATOM 8679 N N . GLU D 1 194 ? -14.011 22.585 38.178 1.00 59.37 191 GLU D N 1
ATOM 8680 C CA . GLU D 1 194 ? -12.590 22.373 37.773 1.00 58.38 191 GLU D CA 1
ATOM 8681 C C . GLU D 1 194 ? -12.026 21.057 38.349 1.00 58.39 191 GLU D C 1
ATOM 8682 O O . GLU D 1 194 ? -10.810 21.024 38.619 1.00 57.42 191 GLU D O 1
ATOM 8688 N N . GLY D 1 195 ? -12.842 20.005 38.523 1.00 57.15 192 GLY D N 1
ATOM 8689 C CA . GLY D 1 195 ? -12.394 18.678 39.017 1.00 56.83 192 GLY D CA 1
ATOM 8690 C C . GLY D 1 195 ? -11.984 18.649 40.500 1.00 56.25 192 GLY D C 1
ATOM 8691 O O . GLY D 1 195 ? -11.383 17.636 40.936 1.00 55.75 192 GLY D O 1
ATOM 8692 N N . ASN D 1 196 ? -12.263 19.707 41.270 1.00 54.26 193 ASN D N 1
ATOM 8693 C CA . ASN D 1 196 ? -12.180 19.701 42.755 1.00 51.96 193 ASN D CA 1
ATOM 8694 C C . ASN D 1 196 ? -13.546 19.290 43.327 1.00 50.41 193 ASN D C 1
ATOM 8695 O O . ASN D 1 196 ? -14.437 20.120 43.308 1.00 49.42 193 ASN D O 1
ATOM 8700 N N . TYR D 1 197 ? -13.702 18.055 43.814 1.00 50.02 194 TYR D N 1
ATOM 8701 C CA . TYR D 1 197 ? -14.890 17.598 44.589 1.00 50.61 194 TYR D CA 1
ATOM 8702 C C . TYR D 1 197 ? -15.216 18.590 45.735 1.00 48.35 194 TYR D C 1
ATOM 8703 O O . TYR D 1 197 ? -16.423 18.831 46.044 1.00 46.06 194 TYR D O 1
ATOM 8712 N N . TYR D 1 198 ? -14.174 19.130 46.385 1.00 44.42 195 TYR D N 1
ATOM 8713 C CA . TYR D 1 198 ? -14.259 19.952 47.632 1.00 42.12 195 TYR D CA 1
ATOM 8714 C C . TYR D 1 198 ? -14.237 21.467 47.289 1.00 41.45 195 TYR D C 1
ATOM 8715 O O . TYR D 1 198 ? -13.928 22.232 48.209 1.00 36.35 195 TYR D O 1
ATOM 8724 N N . SER D 1 199 ? -14.514 21.896 46.032 1.00 38.99 196 SER D N 1
ATOM 8725 C CA . SER D 1 199 ? -14.521 23.331 45.644 1.00 38.58 196 SER D CA 1
ATOM 8726 C C . SER D 1 199 ? -15.480 24.137 46.547 1.00 38.20 196 SER D C 1
ATOM 8727 O O . SER D 1 199 ? -16.542 23.584 46.949 1.00 34.81 196 SER D O 1
ATOM 8730 N N . HIS D 1 200 ? -15.203 25.432 46.814 1.00 38.45 197 HIS D N 1
ATOM 8731 C CA . HIS D 1 200 ? -16.173 26.341 47.521 1.00 36.46 197 HIS D CA 1
ATOM 8732 C C . HIS D 1 200 ? -17.428 26.624 46.694 1.00 37.60 197 HIS D C 1
ATOM 8733 O O . HIS D 1 200 ? -18.373 27.087 47.309 1.00 38.70 197 HIS D O 1
ATOM 8740 N N . ALA D 1 201 ? -17.444 26.312 45.379 1.00 40.88 198 ALA D N 1
ATOM 8741 C CA . ALA D 1 201 ? -18.592 26.446 44.438 1.00 41.10 198 ALA D CA 1
ATOM 8742 C C . ALA D 1 201 ? -19.478 25.179 44.400 1.00 41.59 198 ALA D C 1
ATOM 8743 O O . ALA D 1 201 ? -20.478 25.170 43.639 1.00 41.33 198 ALA D O 1
ATOM 8745 N N . SER D 1 202 ? -19.161 24.142 45.184 1.00 41.12 199 SER D N 1
ATOM 8746 C CA . SER D 1 202 ? -19.885 22.834 45.203 1.00 39.37 199 SER D CA 1
ATOM 8747 C C . SER D 1 202 ? -20.350 22.374 46.586 1.00 38.16 199 SER D C 1
ATOM 8748 O O . SER D 1 202 ? -20.939 21.310 46.668 1.00 38.01 199 SER D O 1
ATOM 8751 N N . PRO D 1 203 ? -20.164 23.086 47.729 1.00 36.64 200 PRO D N 1
ATOM 8752 C CA . PRO D 1 203 ? -20.550 22.495 49.017 1.00 36.44 200 PRO D CA 1
ATOM 8753 C C . PRO D 1 203 ? -22.012 21.993 49.060 1.00 35.78 200 PRO D C 1
ATOM 8754 O O . PRO D 1 203 ? -22.260 20.907 49.567 1.00 34.63 200 PRO D O 1
ATOM 8758 N N . PHE D 1 204 ? -22.956 22.751 48.504 1.00 35.33 201 PHE D N 1
ATOM 8759 C CA . PHE D 1 204 ? -24.411 22.436 48.581 1.00 36.29 201 PHE D CA 1
ATOM 8760 C C . PHE D 1 204 ? -24.784 21.302 47.597 1.00 38.28 201 PHE D C 1
ATOM 8761 O O . PHE D 1 204 ? -25.773 20.619 47.898 1.00 38.40 201 PHE D O 1
ATOM 8769 N N . ALA D 1 205 ? -24.027 21.070 46.509 1.00 38.68 202 ALA D N 1
ATOM 8770 C CA . ALA D 1 205 ? -24.172 19.837 45.679 1.00 40.81 202 ALA D CA 1
ATOM 8771 C C . ALA D 1 205 ? -23.870 18.629 46.569 1.00 41.38 202 ALA D C 1
ATOM 8772 O O . ALA D 1 205 ? -24.729 17.747 46.639 1.00 38.90 202 ALA D O 1
ATOM 8774 N N . ARG D 1 206 ? -22.724 18.678 47.282 1.00 42.62 203 ARG D N 1
ATOM 8775 C CA . ARG D 1 206 ? -22.208 17.638 48.216 1.00 42.12 203 ARG D CA 1
ATOM 8776 C C . ARG D 1 206 ? -23.254 17.416 49.303 1.00 42.63 203 ARG D C 1
ATOM 8777 O O . ARG D 1 206 ? -23.574 16.247 49.615 1.00 43.02 203 ARG D O 1
ATOM 8785 N N . ILE D 1 207 ? -23.825 18.511 49.822 1.00 42.04 204 ILE D N 1
ATOM 8786 C CA . ILE D 1 207 ? -24.879 18.452 50.879 1.00 40.88 204 ILE D CA 1
ATOM 8787 C C . ILE D 1 207 ? -26.126 17.773 50.282 1.00 42.76 204 ILE D C 1
ATOM 8788 O O . ILE D 1 207 ? -26.569 16.742 50.849 1.00 42.09 204 ILE D O 1
ATOM 8793 N N . MET D 1 208 ? -26.695 18.324 49.207 1.00 43.45 205 MET D N 1
ATOM 8794 C CA . MET D 1 208 ? -28.017 17.864 48.698 1.00 45.54 205 MET D CA 1
ATOM 8795 C C . MET D 1 208 ? -27.888 16.418 48.194 1.00 46.64 205 MET D C 1
ATOM 8796 O O . MET D 1 208 ? -28.802 15.634 48.452 1.00 47.55 205 MET D O 1
ATOM 8801 N N . GLU D 1 209 ? -26.774 16.090 47.541 1.00 47.48 206 GLU D N 1
ATOM 8802 C CA . GLU D 1 209 ? -26.416 14.719 47.082 1.00 49.36 206 GLU D CA 1
ATOM 8803 C C . GLU D 1 209 ? -26.419 13.710 48.232 1.00 47.69 206 GLU D C 1
ATOM 8804 O O . GLU D 1 209 ? -26.782 12.585 47.953 1.00 46.94 206 GLU D O 1
ATOM 8810 N N . GLY D 1 210 ? -25.913 14.056 49.429 1.00 46.26 207 GLY D N 1
ATOM 8811 C CA . GLY D 1 210 ? -25.777 13.127 50.576 1.00 43.52 207 GLY D CA 1
ATOM 8812 C C . GLY D 1 210 ? -27.050 13.099 51.404 1.00 44.41 207 GLY D C 1
ATOM 8813 O O . GLY D 1 210 ? -27.116 12.369 52.436 1.00 44.58 207 GLY D O 1
ATOM 8814 N N . GLY D 1 211 ? -28.045 13.888 50.980 1.00 43.83 208 GLY D N 1
ATOM 8815 C CA . GLY D 1 211 ? -29.355 14.009 51.636 1.00 42.29 208 GLY D CA 1
ATOM 8816 C C . GLY D 1 211 ? -29.234 14.550 53.036 1.00 41.53 208 GLY D C 1
ATOM 8817 O O . GLY D 1 211 ? -30.108 14.306 53.801 1.00 42.13 208 GLY D O 1
ATOM 8818 N N . TYR D 1 212 ? -28.186 15.300 53.360 1.00 41.24 209 TYR D N 1
ATOM 8819 C CA . TYR D 1 212 ? -27.981 15.854 54.726 1.00 40.35 209 TYR D CA 1
ATOM 8820 C C . TYR D 1 212 ? -28.966 16.976 54.974 1.00 39.30 209 TYR D C 1
ATOM 8821 O O . TYR D 1 212 ? -29.212 17.216 56.154 1.00 38.81 209 TYR D O 1
ATOM 8830 N N . ALA D 1 213 ? -29.516 17.587 53.918 1.00 40.73 210 ALA D N 1
ATOM 8831 C CA . ALA D 1 213 ? -30.491 18.699 54.014 1.00 40.36 210 ALA D CA 1
ATOM 8832 C C . ALA D 1 213 ? -31.794 18.318 53.315 1.00 42.51 210 ALA D C 1
ATOM 8833 O O . ALA D 1 213 ? -31.728 17.591 52.294 1.00 45.32 210 ALA D O 1
ATOM 8835 N N . ARG D 1 214 ? -32.935 18.807 53.813 1.00 42.09 211 ARG D N 1
ATOM 8836 C CA . ARG D 1 214 ? -34.239 18.696 53.118 1.00 41.46 211 ARG D CA 1
ATOM 8837 C C . ARG D 1 214 ? -34.469 19.964 52.299 1.00 41.42 211 ARG D C 1
ATOM 8838 O O . ARG D 1 214 ? -34.282 19.939 51.051 1.00 41.80 211 ARG D O 1
ATOM 8846 N N . ARG D 1 215 ? -34.897 21.034 52.955 1.00 38.40 212 ARG D N 1
ATOM 8847 C CA . ARG D 1 215 ? -35.115 22.322 52.277 1.00 36.35 212 ARG D CA 1
ATOM 8848 C C . ARG D 1 215 ? -33.787 23.082 52.307 1.00 36.76 212 ARG D C 1
ATOM 8849 O O . ARG D 1 215 ? -33.033 23.005 53.316 1.00 36.72 212 ARG D O 1
ATOM 8857 N N . LEU D 1 216 ? -33.484 23.752 51.213 1.00 35.48 213 LEU D N 1
ATOM 8858 C CA . LEU D 1 216 ? -32.316 24.639 51.069 1.00 34.98 213 LEU D CA 1
ATOM 8859 C C . LEU D 1 216 ? -32.857 25.953 50.523 1.00 33.45 213 LEU D C 1
ATOM 8860 O O . LEU D 1 216 ? -33.275 26.002 49.347 1.00 33.03 213 LEU D O 1
ATOM 8865 N N . VAL D 1 217 ? -32.937 26.953 51.380 1.00 32.70 214 VAL D N 1
ATOM 8866 C CA . VAL D 1 217 ? -33.514 28.266 51.005 1.00 32.97 214 VAL D CA 1
ATOM 8867 C C . VAL D 1 217 ? -32.329 29.178 50.753 1.00 31.87 214 VAL D C 1
ATOM 8868 O O . VAL D 1 217 ? -31.643 29.445 51.696 1.00 30.98 214 VAL D O 1
ATOM 8872 N N . GLN D 1 218 ? -32.136 29.633 49.521 1.00 30.64 215 GLN D N 1
ATOM 8873 C CA . GLN D 1 218 ? -30.984 30.472 49.155 1.00 29.52 215 GLN D CA 1
ATOM 8874 C C . GLN D 1 218 ? -31.480 31.878 48.926 1.00 28.76 215 GLN D C 1
ATOM 8875 O O . GLN D 1 218 ? -32.538 32.019 48.296 1.00 29.58 215 GLN D O 1
ATOM 8881 N N . VAL D 1 219 ? -30.748 32.876 49.423 1.00 27.03 216 VAL D N 1
ATOM 8882 C CA . VAL D 1 219 ? -31.163 34.315 49.395 1.00 26.07 216 VAL D CA 1
ATOM 8883 C C . VAL D 1 219 ? -29.949 35.151 49.007 1.00 25.65 216 VAL D C 1
ATOM 8884 O O . VAL D 1 219 ? -28.872 34.912 49.596 1.00 25.65 216 VAL D O 1
ATOM 8888 N N . GLY D 1 220 ? -30.130 36.103 48.085 1.00 25.88 217 GLY D N 1
ATOM 8889 C CA . GLY D 1 220 ? -29.105 37.011 47.537 1.00 26.71 217 GLY D CA 1
ATOM 8890 C C . GLY D 1 220 ? -28.535 36.543 46.203 1.00 27.77 217 GLY D C 1
ATOM 8891 O O . GLY D 1 220 ? -27.629 37.225 45.690 1.00 27.73 217 GLY D O 1
ATOM 8892 N N . ILE D 1 221 ? -29.005 35.409 45.668 1.00 28.40 218 ILE D N 1
ATOM 8893 C CA . ILE D 1 221 ? -28.440 34.808 44.430 1.00 29.24 218 ILE D CA 1
ATOM 8894 C C . ILE D 1 221 ? -28.521 35.803 43.270 1.00 29.81 218 ILE D C 1
ATOM 8895 O O . ILE D 1 221 ? -29.594 36.363 43.025 1.00 31.03 218 ILE D O 1
ATOM 8900 N N . ARG D 1 222 ? -27.400 36.016 42.573 1.00 29.79 219 ARG D N 1
ATOM 8901 C CA . ARG D 1 222 ? -27.334 36.923 41.409 1.00 30.22 219 ARG D CA 1
ATOM 8902 C C . ARG D 1 222 ? -26.203 36.498 40.446 1.00 32.53 219 ARG D C 1
ATOM 8903 O O . ARG D 1 222 ? -26.009 37.225 39.448 1.00 32.58 219 ARG D O 1
ATOM 8911 N N . SER D 1 223 ? -25.480 35.398 40.717 1.00 35.23 220 SER D N 1
ATOM 8912 C CA . SER D 1 223 ? -24.440 34.822 39.823 1.00 36.50 220 SER D CA 1
ATOM 8913 C C . SER D 1 223 ? -24.741 33.335 39.692 1.00 38.76 220 SER D C 1
ATOM 8914 O O . SER D 1 223 ? -24.533 32.622 40.683 1.00 40.98 220 SER D O 1
ATOM 8917 N N . ILE D 1 224 ? -25.328 32.920 38.566 1.00 38.80 221 ILE D N 1
ATOM 8918 C CA . ILE D 1 224 ? -25.844 31.526 38.358 1.00 40.35 221 ILE D CA 1
ATOM 8919 C C . ILE D 1 224 ? -25.806 31.186 36.855 1.00 41.32 221 ILE D C 1
ATOM 8920 O O . ILE D 1 224 ? -26.250 31.990 36.053 1.00 39.69 221 ILE D O 1
ATOM 8925 N N . THR D 1 225 ? -25.230 30.048 36.494 1.00 42.87 222 THR D N 1
ATOM 8926 C CA . THR D 1 225 ? -25.092 29.568 35.096 1.00 44.43 222 THR D CA 1
ATOM 8927 C C . THR D 1 225 ? -26.351 28.761 34.776 1.00 44.53 222 THR D C 1
ATOM 8928 O O . THR D 1 225 ? -26.998 28.302 35.744 1.00 44.56 222 THR D O 1
ATOM 8932 N N . ASN D 1 226 ? -26.688 28.567 33.498 1.00 43.70 223 ASN D N 1
ATOM 8933 C CA . ASN D 1 226 ? -27.924 27.833 33.100 1.00 43.82 223 ASN D CA 1
ATOM 8934 C C . ASN D 1 226 ? -27.814 26.376 33.582 1.00 43.62 223 ASN D C 1
ATOM 8935 O O . ASN D 1 226 ? -28.804 25.862 34.070 1.00 42.73 223 ASN D O 1
ATOM 8940 N N . ASP D 1 227 ? -26.642 25.759 33.545 1.00 44.80 224 ASP D N 1
ATOM 8941 C CA . ASP D 1 227 ? -26.418 24.378 34.072 1.00 49.21 224 ASP D CA 1
ATOM 8942 C C . ASP D 1 227 ? -26.862 24.289 35.535 1.00 49.44 224 ASP D C 1
ATOM 8943 O O . ASP D 1 227 ? -27.417 23.259 35.931 1.00 50.44 224 ASP D O 1
ATOM 8948 N N . VAL D 1 228 ? -26.497 25.285 36.350 1.00 47.61 225 VAL D N 1
ATOM 8949 C CA . VAL D 1 228 ? -26.771 25.282 37.814 1.00 45.41 225 VAL D CA 1
ATOM 8950 C C . VAL D 1 228 ? -28.270 25.538 38.024 1.00 44.28 225 VAL D C 1
ATOM 8951 O O . VAL D 1 228 ? -28.816 24.956 38.993 1.00 41.62 225 VAL D O 1
ATOM 8955 N N . ARG D 1 229 ? -28.909 26.374 37.180 1.00 45.03 226 ARG D N 1
ATOM 8956 C CA . ARG D 1 229 ? -30.398 26.454 37.081 1.00 46.61 226 ARG D CA 1
ATOM 8957 C C . ARG D 1 229 ? -30.974 25.037 37.036 1.00 47.62 226 ARG D C 1
ATOM 8958 O O . ARG D 1 229 ? -31.862 24.782 37.866 1.00 48.93 226 ARG D O 1
ATOM 8966 N N . GLU D 1 230 ? -30.434 24.137 36.201 1.00 51.59 227 GLU D N 1
ATOM 8967 C CA . GLU D 1 230 ? -30.861 22.699 36.138 1.00 56.06 227 GLU D CA 1
ATOM 8968 C C . GLU D 1 230 ? -30.776 22.112 37.550 1.00 54.14 227 GLU D C 1
ATOM 8969 O O . GLU D 1 230 ? -31.800 21.633 38.039 1.00 54.09 227 GLU D O 1
ATOM 8975 N N . GLN D 1 231 ? -29.585 22.185 38.162 1.00 53.89 228 GLN D N 1
ATOM 8976 C CA . GLN D 1 231 ? -29.256 21.612 39.500 1.00 51.89 228 GLN D CA 1
ATOM 8977 C C . GLN D 1 231 ? -30.354 22.016 40.515 1.00 49.29 228 GLN D C 1
ATOM 8978 O O . GLN D 1 231 ? -30.859 21.095 41.182 1.00 45.35 228 GLN D O 1
ATOM 8984 N N . VAL D 1 232 ? -30.751 23.316 40.575 1.00 46.27 229 VAL D N 1
ATOM 8985 C CA . VAL D 1 232 ? -31.833 23.869 41.456 1.00 43.42 229 VAL D CA 1
ATOM 8986 C C . VAL D 1 232 ? -33.129 23.069 41.307 1.00 45.90 229 VAL D C 1
ATOM 8987 O O . VAL D 1 232 ? -33.595 22.591 42.334 1.00 45.60 229 VAL D O 1
ATOM 8991 N N . LYS D 1 233 ? -33.749 23.023 40.113 1.00 51.34 230 LYS D N 1
ATOM 8992 C CA . LYS D 1 233 ? -34.969 22.196 39.859 1.00 53.37 230 LYS D CA 1
ATOM 8993 C C . LYS D 1 233 ? -34.648 20.761 40.270 1.00 54.01 230 LYS D C 1
ATOM 8994 O O . LYS D 1 233 ? -35.461 20.166 40.953 1.00 54.36 230 LYS D O 1
ATOM 9000 N N . LYS D 1 234 ? -33.483 20.243 39.882 1.00 55.60 231 LYS D N 1
ATOM 9001 C CA . LYS D 1 234 ? -33.110 18.829 40.130 1.00 59.83 231 LYS D CA 1
ATOM 9002 C C . LYS D 1 234 ? -33.237 18.498 41.630 1.00 60.35 231 LYS D C 1
ATOM 9003 O O . LYS D 1 234 ? -33.734 17.413 41.961 1.00 57.47 231 LYS D O 1
ATOM 9009 N N . TYR D 1 235 ? -32.795 19.386 42.522 1.00 59.62 232 TYR D N 1
ATOM 9010 C CA . TYR D 1 235 ? -32.735 19.121 43.985 1.00 56.37 232 TYR D CA 1
ATOM 9011 C C . TYR D 1 235 ? -33.894 19.814 44.727 1.00 55.45 232 TYR D C 1
ATOM 9012 O O . TYR D 1 235 ? -33.915 19.752 45.955 1.00 54.33 232 TYR D O 1
ATOM 9021 N N . GLY D 1 236 ? -34.841 20.438 44.016 1.00 53.48 233 GLY D N 1
ATOM 9022 C CA . GLY D 1 236 ? -35.914 21.242 44.632 1.00 52.29 233 GLY D CA 1
ATOM 9023 C C . GLY D 1 236 ? -35.359 22.368 45.508 1.00 49.08 233 GLY D C 1
ATOM 9024 O O . GLY D 1 236 ? -35.953 22.714 46.536 1.00 50.23 233 GLY D O 1
ATOM 9025 N N . VAL D 1 237 ? -34.287 23.000 45.096 1.00 43.21 234 VAL D N 1
ATOM 9026 C CA . VAL D 1 237 ? -33.700 24.095 45.896 1.00 40.33 234 VAL D CA 1
ATOM 9027 C C . VAL D 1 237 ? -34.588 25.317 45.754 1.00 39.72 234 VAL D C 1
ATOM 9028 O O . VAL D 1 237 ? -35.086 25.565 44.678 1.00 39.64 234 VAL D O 1
ATOM 9032 N N . GLU D 1 238 ? -34.872 25.986 46.853 1.00 39.02 235 GLU D N 1
ATOM 9033 C CA . GLU D 1 238 ? -35.696 27.212 46.828 1.00 38.23 235 GLU D CA 1
ATOM 9034 C C . GLU D 1 238 ? -34.746 28.384 46.666 1.00 37.47 235 GLU D C 1
ATOM 9035 O O . GLU D 1 238 ? -34.455 29.063 47.678 1.00 39.67 235 GLU D O 1
ATOM 9041 N N . THR D 1 239 ? -34.251 28.559 45.450 1.00 35.28 236 THR D N 1
ATOM 9042 C CA . THR D 1 239 ? -33.289 29.619 45.109 1.00 34.74 236 THR D CA 1
ATOM 9043 C C . THR D 1 239 ? -34.083 30.906 44.937 1.00 34.91 236 THR D C 1
ATOM 9044 O O . THR D 1 239 ? -34.875 30.935 44.018 1.00 35.24 236 THR D O 1
ATOM 9048 N N . HIS D 1 240 ? -33.810 31.955 45.717 1.00 33.35 237 HIS D N 1
ATOM 9049 C CA . HIS D 1 240 ? -34.362 33.314 45.481 1.00 34.44 237 HIS D CA 1
ATOM 9050 C C . HIS D 1 240 ? -33.279 34.241 44.925 1.00 34.94 237 HIS D C 1
ATOM 9051 O O . HIS D 1 240 ? -32.254 34.508 45.609 1.00 34.74 237 HIS D O 1
ATOM 9058 N N . GLU D 1 241 ? -33.527 34.759 43.739 1.00 33.99 238 GLU D N 1
ATOM 9059 C CA . GLU D 1 241 ? -32.608 35.620 42.989 1.00 33.20 238 GLU D CA 1
ATOM 9060 C C . GLU D 1 241 ? -32.892 37.074 43.355 1.00 31.31 238 GLU D C 1
ATOM 9061 O O . GLU D 1 241 ? -34.015 37.414 43.707 1.00 30.64 238 GLU D O 1
ATOM 9067 N N . MET D 1 242 ? -31.868 37.913 43.279 1.00 29.61 239 MET D N 1
ATOM 9068 C CA . MET D 1 242 ? -31.994 39.342 43.640 1.00 28.42 239 MET D CA 1
ATOM 9069 C C . MET D 1 242 ? -33.094 39.974 42.779 1.00 29.41 239 MET D C 1
ATOM 9070 O O . MET D 1 242 ? -33.852 40.733 43.283 1.00 27.79 239 MET D O 1
ATOM 9075 N N . ARG D 1 243 ? -33.202 39.578 41.522 1.00 33.09 240 ARG D N 1
ATOM 9076 C CA . ARG D 1 243 ? -34.154 40.210 40.560 1.00 35.96 240 ARG D CA 1
ATOM 9077 C C . ARG D 1 243 ? -35.606 39.919 40.954 1.00 36.46 240 ARG D C 1
ATOM 9078 O O . ARG D 1 243 ? -36.428 40.564 40.335 1.00 36.71 240 ARG D O 1
ATOM 9086 N N . THR D 1 244 ? -35.925 39.039 41.929 1.00 36.92 241 THR D N 1
ATOM 9087 C CA . THR D 1 244 ? -37.330 38.865 42.414 1.00 39.10 241 THR D CA 1
ATOM 9088 C C . THR D 1 244 ? -37.504 39.237 43.876 1.00 39.18 241 THR D C 1
ATOM 9089 O O . THR D 1 244 ? -38.511 38.824 44.473 1.00 40.42 241 THR D O 1
ATOM 9093 N N . LEU D 1 245 ? -36.568 39.985 44.455 1.00 40.82 242 LEU D N 1
ATOM 9094 C CA . LEU D 1 245 ? -36.527 40.210 45.925 1.00 38.82 242 LEU D CA 1
ATOM 9095 C C . LEU D 1 245 ? -37.841 40.802 46.477 1.00 39.70 242 LEU D C 1
ATOM 9096 O O . LEU D 1 245 ? -38.358 40.238 47.456 1.00 40.44 242 LEU D O 1
ATOM 9101 N N . SER D 1 246 ? -38.247 41.995 46.018 1.00 41.45 243 SER D N 1
ATOM 9102 C CA . SER D 1 246 ? -39.441 42.719 46.536 1.00 44.99 243 SER D CA 1
ATOM 9103 C C . SER D 1 246 ? -40.670 41.811 46.446 1.00 43.25 243 SER D C 1
ATOM 9104 O O . SER D 1 246 ? -41.365 41.720 47.427 1.00 44.12 243 SER D O 1
ATOM 9107 N N . ARG D 1 247 ? -40.884 41.132 45.322 1.00 43.30 244 ARG D N 1
ATOM 9108 C CA . ARG D 1 247 ? -41.927 40.083 45.198 1.00 46.03 244 ARG D CA 1
ATOM 9109 C C . ARG D 1 247 ? -41.773 39.041 46.325 1.00 44.29 244 ARG D C 1
ATOM 9110 O O . ARG D 1 247 ? -42.801 38.551 46.802 1.00 41.18 244 ARG D O 1
ATOM 9118 N N . ASP D 1 248 ? -40.552 38.681 46.720 1.00 42.54 245 ASP D N 1
ATOM 9119 C CA . ASP D 1 248 ? -40.283 37.595 47.706 1.00 41.47 245 ASP D CA 1
ATOM 9120 C C . ASP D 1 248 ? -40.230 38.117 49.144 1.00 40.29 245 ASP D C 1
ATOM 9121 O O . ASP D 1 248 ? -40.328 37.277 50.034 1.00 41.05 245 ASP D O 1
ATOM 9126 N N . ARG D 1 249 ? -40.069 39.423 49.402 1.00 40.78 246 ARG D N 1
ATOM 9127 C CA . ARG D 1 249 ? -39.892 39.947 50.804 1.00 41.54 246 ARG D CA 1
ATOM 9128 C C . ARG D 1 249 ? -40.859 39.299 51.805 1.00 40.84 246 ARG D C 1
ATOM 9129 O O . ARG D 1 249 ? -40.433 38.695 52.778 1.00 41.06 246 ARG D O 1
ATOM 9137 N N . PRO D 1 250 ? -42.201 39.377 51.657 1.00 42.35 247 PRO D N 1
ATOM 9138 C CA . PRO D 1 250 ? -43.097 38.881 52.694 1.00 41.32 247 PRO D CA 1
ATOM 9139 C C . PRO D 1 250 ? -42.896 37.385 52.918 1.00 40.86 247 PRO D C 1
ATOM 9140 O O . PRO D 1 250 ? -43.161 36.920 54.011 1.00 41.59 247 PRO D O 1
ATOM 9144 N N . ILE D 1 251 ? -42.440 36.647 51.905 1.00 39.66 248 ILE D N 1
ATOM 9145 C CA . ILE D 1 251 ? -42.166 35.209 52.169 1.00 39.82 248 ILE D CA 1
ATOM 9146 C C . ILE D 1 251 ? -40.872 35.161 52.980 1.00 39.15 248 ILE D C 1
ATOM 9147 O O . ILE D 1 251 ? -40.793 34.415 53.969 1.00 39.59 248 ILE D O 1
ATOM 9152 N N . LEU D 1 252 ? -39.892 35.965 52.598 1.00 39.28 249 LEU D N 1
ATOM 9153 C CA . LEU D 1 252 ? -38.510 35.846 53.167 1.00 39.68 249 LEU D CA 1
ATOM 9154 C C . LEU D 1 252 ? -38.484 36.328 54.629 1.00 40.76 249 LEU D C 1
ATOM 9155 O O . LEU D 1 252 ? -37.614 35.815 55.430 1.00 41.36 249 LEU D O 1
ATOM 9160 N N . GLU D 1 253 ? -39.375 37.272 54.952 1.00 38.47 250 GLU D N 1
ATOM 9161 C CA . GLU D 1 253 ? -39.542 37.842 56.301 1.00 39.14 250 GLU D CA 1
ATOM 9162 C C . GLU D 1 253 ? -40.468 36.972 57.125 1.00 37.06 250 GLU D C 1
ATOM 9163 O O . GLU D 1 253 ? -40.798 37.399 58.207 1.00 38.19 250 GLU D O 1
ATOM 9169 N N . ASN D 1 254 ? -40.837 35.778 56.688 1.00 37.03 251 ASN D N 1
ATOM 9170 C CA . ASN D 1 254 ? -41.722 34.935 57.529 1.00 39.26 251 ASN D CA 1
ATOM 9171 C C . ASN D 1 254 ? -41.376 33.468 57.327 1.00 39.73 251 ASN D C 1
ATOM 9172 O O . ASN D 1 254 ? -42.307 32.646 57.268 1.00 37.75 251 ASN D O 1
ATOM 9177 N N . LEU D 1 255 ? -40.091 33.146 57.202 1.00 37.80 252 LEU D N 1
ATOM 9178 C CA . LEU D 1 255 ? -39.664 31.749 56.973 1.00 37.36 252 LEU D CA 1
ATOM 9179 C C . LEU D 1 255 ? -39.927 30.939 58.246 1.00 37.63 252 LEU D C 1
ATOM 9180 O O . LEU D 1 255 ? -39.776 31.474 59.360 1.00 36.52 252 LEU D O 1
ATOM 9185 N N . LYS D 1 256 ? -40.281 29.664 58.091 1.00 39.55 253 LYS D N 1
ATOM 9186 C CA . LYS D 1 256 ? -40.348 28.724 59.228 1.00 43.07 253 LYS D CA 1
ATOM 9187 C C . LYS D 1 256 ? -39.736 27.435 58.728 1.00 42.83 253 LYS D C 1
ATOM 9188 O O . LYS D 1 256 ? -40.310 26.865 57.819 1.00 40.31 253 LYS D O 1
ATOM 9194 N N . LEU D 1 257 ? -38.605 27.017 59.285 1.00 43.13 254 LEU D N 1
ATOM 9195 C CA . LEU D 1 257 ? -37.906 25.820 58.757 1.00 43.33 254 LEU D CA 1
ATOM 9196 C C . LEU D 1 257 ? -37.790 24.793 59.860 1.00 41.25 254 LEU D C 1
ATOM 9197 O O . LEU D 1 257 ? -37.973 25.171 60.998 1.00 41.86 254 LEU D O 1
ATOM 9202 N N . GLY D 1 258 ? -37.359 23.597 59.486 1.00 41.51 255 GLY D N 1
ATOM 9203 C CA . GLY D 1 258 ? -36.947 22.531 60.414 1.00 43.94 255 GLY D CA 1
ATOM 9204 C C . GLY D 1 258 ? -38.130 21.691 60.870 1.00 46.22 255 GLY D C 1
ATOM 9205 O O . GLY D 1 258 ? -37.896 20.642 61.503 1.00 43.64 255 GLY D O 1
ATOM 9206 N N . GLU D 1 259 ? -39.361 22.132 60.609 1.00 48.89 256 GLU D N 1
ATOM 9207 C CA . GLU D 1 259 ? -40.537 21.448 61.217 1.00 51.81 256 GLU D CA 1
ATOM 9208 C C . GLU D 1 259 ? -40.634 20.101 60.480 1.00 48.41 256 GLU D C 1
ATOM 9209 O O . GLU D 1 259 ? -40.827 20.104 59.261 1.00 49.00 256 GLU D O 1
ATOM 9215 N N . GLY D 1 260 ? -40.395 18.991 61.176 1.00 47.42 257 GLY D N 1
ATOM 9216 C CA . GLY D 1 260 ? -40.461 17.625 60.606 1.00 47.90 257 GLY D CA 1
ATOM 9217 C C . GLY D 1 260 ? -39.086 16.978 60.525 1.00 48.33 257 GLY D C 1
ATOM 9218 O O . GLY D 1 260 ? -39.004 15.762 60.315 1.00 43.48 257 GLY D O 1
ATOM 9219 N N . VAL D 1 261 ? -38.011 17.769 60.666 1.00 46.81 258 VAL D N 1
ATOM 9220 C CA . VAL D 1 261 ? -36.628 17.213 60.695 1.00 45.44 258 VAL D CA 1
ATOM 9221 C C . VAL D 1 261 ? -35.906 17.704 61.952 1.00 43.69 258 VAL D C 1
ATOM 9222 O O . VAL D 1 261 ? -36.582 18.144 62.899 1.00 44.37 258 VAL D O 1
ATOM 9226 N N . LYS D 1 262 ? -34.578 17.645 61.971 1.00 43.55 259 LYS D N 1
ATOM 9227 C CA . LYS D 1 262 ? -33.796 17.739 63.227 1.00 42.40 259 LYS D CA 1
ATOM 9228 C C . LYS D 1 262 ? -33.543 19.201 63.584 1.00 41.91 259 LYS D C 1
ATOM 9229 O O . LYS D 1 262 ? -33.140 19.461 64.733 1.00 42.37 259 LYS D O 1
ATOM 9235 N N . GLY D 1 263 ? -33.766 20.131 62.660 1.00 40.42 260 GLY D N 1
ATOM 9236 C CA . GLY D 1 263 ? -33.514 21.549 62.978 1.00 39.54 260 GLY D CA 1
ATOM 9237 C C . GLY D 1 263 ? -33.092 22.353 61.767 1.00 37.34 260 GLY D C 1
ATOM 9238 O O . GLY D 1 263 ? -33.215 21.847 60.626 1.00 34.08 260 GLY D O 1
ATOM 9239 N N . VAL D 1 264 ? -32.571 23.550 62.050 1.00 35.19 261 VAL D N 1
ATOM 9240 C CA . VAL D 1 264 ? -32.229 24.573 61.039 1.00 32.69 261 VAL D CA 1
ATOM 9241 C C . VAL D 1 264 ? -30.723 24.875 61.125 1.00 30.39 261 VAL D C 1
ATOM 9242 O O . VAL D 1 264 ? -30.203 25.102 62.204 1.00 29.04 261 VAL D O 1
ATOM 9246 N N . TYR D 1 265 ? -30.053 24.867 59.972 1.00 30.29 262 TYR D N 1
ATOM 9247 C CA . TYR D 1 265 ? -28.661 25.339 59.815 1.00 29.10 262 TYR D CA 1
ATOM 9248 C C . TYR D 1 265 ? -28.692 26.600 58.970 1.00 28.71 262 TYR D C 1
ATOM 9249 O O . TYR D 1 265 ? -29.367 26.612 57.870 1.00 28.73 262 TYR D O 1
ATOM 9258 N N . VAL D 1 266 ? -27.972 27.612 59.411 1.00 27.41 263 VAL D N 1
ATOM 9259 C CA . VAL D 1 266 ? -27.904 28.905 58.672 1.00 27.19 263 VAL D CA 1
ATOM 9260 C C . VAL D 1 266 ? -26.478 29.059 58.151 1.00 26.79 263 VAL D C 1
ATOM 9261 O O . VAL D 1 266 ? -25.528 29.151 58.965 1.00 28.01 263 VAL D O 1
ATOM 9265 N N . SER D 1 267 ? -26.303 29.214 56.851 1.00 27.34 264 SER D N 1
ATOM 9266 C CA . SER D 1 267 ? -24.964 29.458 56.238 1.00 26.42 264 SER D CA 1
ATOM 9267 C C . SER D 1 267 ? -24.985 30.869 55.659 1.00 26.00 264 SER D C 1
ATOM 9268 O O . SER D 1 267 ? -25.861 31.115 54.774 1.00 24.88 264 SER D O 1
ATOM 9271 N N . ILE D 1 268 ? -24.135 31.757 56.168 1.00 24.54 265 ILE D N 1
ATOM 9272 C CA . ILE D 1 268 ? -24.055 33.173 55.709 1.00 24.36 265 ILE D CA 1
ATOM 9273 C C . ILE D 1 268 ? -22.742 33.353 54.932 1.00 25.08 265 ILE D C 1
ATOM 9274 O O . ILE D 1 268 ? -21.641 33.357 55.593 1.00 25.18 265 ILE D O 1
ATOM 9279 N N . ASP D 1 269 ? -22.825 33.469 53.597 1.00 25.01 266 ASP D N 1
ATOM 9280 C CA . ASP D 1 269 ? -21.639 33.793 52.774 1.00 25.93 266 ASP D CA 1
ATOM 9281 C C . ASP D 1 269 ? -21.601 35.320 52.694 1.00 26.22 266 ASP D C 1
ATOM 9282 O O . ASP D 1 269 ? -22.581 35.961 52.295 1.00 26.78 266 ASP D O 1
ATOM 9287 N N . VAL D 1 270 ? -20.509 35.891 53.162 1.00 25.44 267 VAL D N 1
ATOM 9288 C CA . VAL D 1 270 ? -20.359 37.368 53.246 1.00 25.02 267 VAL D CA 1
ATOM 9289 C C . VAL D 1 270 ? -20.580 38.010 51.862 1.00 24.30 267 VAL D C 1
ATOM 9290 O O . VAL D 1 270 ? -21.047 39.150 51.883 1.00 24.03 267 VAL D O 1
ATOM 9294 N N . ASP D 1 271 ? -20.262 37.343 50.739 1.00 22.81 268 ASP D N 1
ATOM 9295 C CA . ASP D 1 271 ? -20.472 37.919 49.394 1.00 24.41 268 ASP D CA 1
ATOM 9296 C C . ASP D 1 271 ? -21.966 38.025 49.058 1.00 23.48 268 ASP D C 1
ATOM 9297 O O . ASP D 1 271 ? -22.227 38.669 48.045 1.00 24.00 268 ASP D O 1
ATOM 9302 N N . SER D 1 272 ? -22.906 37.529 49.882 1.00 23.52 269 SER D N 1
ATOM 9303 C CA . SER D 1 272 ? -24.380 37.756 49.705 1.00 22.76 269 SER D CA 1
ATOM 9304 C C . SER D 1 272 ? -24.661 39.263 49.789 1.00 22.81 269 SER D C 1
ATOM 9305 O O . SER D 1 272 ? -25.511 39.772 49.029 1.00 22.58 269 SER D O 1
ATOM 9308 N N . LEU D 1 273 ? -23.857 39.986 50.557 1.00 22.77 270 LEU D N 1
ATOM 9309 C CA . LEU D 1 273 ? -24.001 41.449 50.717 1.00 23.10 270 LEU D CA 1
ATOM 9310 C C . LEU D 1 273 ? -23.399 42.154 49.524 1.00 23.11 270 LEU D C 1
ATOM 9311 O O . LEU D 1 273 ? -22.365 41.691 48.988 1.00 21.73 270 LEU D O 1
ATOM 9316 N N . ASP D 1 274 ? -23.972 43.325 49.219 1.00 23.43 271 ASP D N 1
ATOM 9317 C CA . ASP D 1 274 ? -23.459 44.153 48.124 1.00 23.42 271 ASP D CA 1
ATOM 9318 C C . ASP D 1 274 ? -22.010 44.435 48.481 1.00 23.40 271 ASP D C 1
ATOM 9319 O O . ASP D 1 274 ? -21.686 44.609 49.640 1.00 23.76 271 ASP D O 1
ATOM 9324 N N . PRO D 1 275 ? -21.108 44.462 47.496 1.00 22.26 272 PRO D N 1
ATOM 9325 C CA . PRO D 1 275 ? -19.739 44.858 47.718 1.00 23.18 272 PRO D CA 1
ATOM 9326 C C . PRO D 1 275 ? -19.552 46.270 48.301 1.00 23.02 272 PRO D C 1
ATOM 9327 O O . PRO D 1 275 ? -18.538 46.465 48.953 1.00 23.44 272 PRO D O 1
ATOM 9331 N N . SER D 1 276 ? -20.472 47.218 48.118 1.00 23.30 273 SER D N 1
ATOM 9332 C CA . SER D 1 276 ? -20.349 48.526 48.808 1.00 23.98 273 SER D CA 1
ATOM 9333 C C . SER D 1 276 ? -20.341 48.322 50.351 1.00 24.28 273 SER D C 1
ATOM 9334 O O . SER D 1 276 ? -19.850 49.164 51.116 1.00 25.38 273 SER D O 1
ATOM 9337 N N . ILE D 1 277 ? -20.933 47.257 50.831 1.00 24.54 274 ILE D N 1
ATOM 9338 C CA . ILE D 1 277 ? -21.059 46.994 52.293 1.00 26.10 274 ILE D CA 1
ATOM 9339 C C . ILE D 1 277 ? -19.995 45.996 52.740 1.00 24.94 274 ILE D C 1
ATOM 9340 O O . ILE D 1 277 ? -19.516 46.070 53.871 1.00 25.24 274 ILE D O 1
ATOM 9345 N N . ALA D 1 278 ? -19.730 44.999 51.914 1.00 24.19 275 ALA D N 1
ATOM 9346 C CA . ALA D 1 278 ? -18.773 43.940 52.275 1.00 24.13 275 ALA D CA 1
ATOM 9347 C C . ALA D 1 278 ? -17.672 43.845 51.223 1.00 22.94 275 ALA D C 1
ATOM 9348 O O . ALA D 1 278 ? -17.675 42.904 50.500 1.00 23.91 275 ALA D O 1
ATOM 9350 N N . PRO D 1 279 ? -16.768 44.827 51.095 1.00 23.41 276 PRO D N 1
ATOM 9351 C CA . PRO D 1 279 ? -15.706 44.726 50.118 1.00 23.04 276 PRO D CA 1
ATOM 9352 C C . PRO D 1 279 ? -14.698 43.605 50.421 1.00 22.04 276 PRO D C 1
ATOM 9353 O O . PRO D 1 279 ? -14.084 43.187 49.538 1.00 22.13 276 PRO D O 1
ATOM 9357 N N . GLY D 1 280 ? -14.615 43.151 51.665 1.00 21.42 277 GLY D N 1
ATOM 9358 C CA . GLY D 1 280 ? -13.621 42.133 52.041 1.00 21.09 277 GLY D CA 1
ATOM 9359 C C . GLY D 1 280 ? -14.098 40.756 51.672 1.00 20.45 277 GLY D C 1
ATOM 9360 O O . GLY D 1 280 ? -14.407 40.007 52.609 1.00 20.35 277 GLY D O 1
ATOM 9361 N N . VAL D 1 281 ? -14.199 40.441 50.368 1.00 20.11 278 VAL D N 1
ATOM 9362 C CA . VAL D 1 281 ? -14.591 39.083 49.871 1.00 20.48 278 VAL D CA 1
ATOM 9363 C C . VAL D 1 281 ? -13.756 38.781 48.612 1.00 21.27 278 VAL D C 1
ATOM 9364 O O . VAL D 1 281 ? -13.386 39.745 47.927 1.00 20.84 278 VAL D O 1
ATOM 9368 N N . SER D 1 282 ? -13.622 37.507 48.209 1.00 21.85 279 SER D N 1
ATOM 9369 C CA . SER D 1 282 ? -12.956 37.088 46.952 1.00 23.85 279 SER D CA 1
ATOM 9370 C C . SER D 1 282 ? -13.752 37.436 45.663 1.00 24.32 279 SER D C 1
ATOM 9371 O O . SER D 1 282 ? -13.112 37.928 44.722 1.00 26.01 279 SER D O 1
ATOM 9374 N N . HIS D 1 283 ? -15.075 37.247 45.642 1.00 24.68 280 HIS D N 1
ATOM 9375 C CA . HIS D 1 283 ? -15.990 37.442 44.476 1.00 25.11 280 HIS D CA 1
ATOM 9376 C C . HIS D 1 283 ? -16.866 38.688 44.663 1.00 24.30 280 HIS D C 1
ATOM 9377 O O . HIS D 1 283 ? -17.920 38.590 45.282 1.00 25.65 280 HIS D O 1
ATOM 9384 N N . HIS D 1 284 ? -16.470 39.820 44.116 1.00 24.10 281 HIS D N 1
ATOM 9385 C CA . HIS D 1 284 ? -17.368 40.995 44.170 1.00 24.99 281 HIS D CA 1
ATOM 9386 C C . HIS D 1 284 ? -18.542 40.799 43.189 1.00 24.92 281 HIS D C 1
ATOM 9387 O O . HIS D 1 284 ? -18.277 40.630 42.038 1.00 25.46 281 HIS D O 1
ATOM 9394 N N . GLU D 1 285 ? -19.793 40.803 43.647 1.00 24.26 282 GLU D N 1
ATOM 9395 C CA . GLU D 1 285 ? -20.965 40.655 42.742 1.00 24.78 282 GLU D CA 1
ATOM 9396 C C . GLU D 1 285 ? -21.862 41.868 42.936 1.00 23.30 282 GLU D C 1
ATOM 9397 O O . GLU D 1 285 ? -22.657 41.885 43.845 1.00 23.60 282 GLU D O 1
ATOM 9403 N N . PRO D 1 286 ? -21.755 42.959 42.156 1.00 23.76 283 PRO D N 1
ATOM 9404 C CA . PRO D 1 286 ? -22.608 44.146 42.379 1.00 24.11 283 PRO D CA 1
ATOM 9405 C C . PRO D 1 286 ? -24.127 43.863 42.369 1.00 23.99 283 PRO D C 1
ATOM 9406 O O . PRO D 1 286 ? -24.541 42.922 41.677 1.00 24.40 283 PRO D O 1
ATOM 9410 N N . GLY D 1 287 ? -24.878 44.576 43.203 1.00 23.06 284 GLY D N 1
ATOM 9411 C CA . GLY D 1 287 ? -26.343 44.468 43.313 1.00 24.23 284 GLY D CA 1
ATOM 9412 C C . GLY D 1 287 ? -26.815 43.465 44.348 1.00 24.66 284 GLY D C 1
ATOM 9413 O O . GLY D 1 287 ? -27.803 42.741 44.052 1.00 25.13 284 GLY D O 1
ATOM 9414 N N . GLY D 1 288 ? -26.192 43.435 45.539 1.00 24.15 285 GLY D N 1
ATOM 9415 C CA . GLY D 1 288 ? -26.382 42.357 46.517 1.00 24.27 285 GLY D CA 1
ATOM 9416 C C . GLY D 1 288 ? -27.310 42.804 47.616 1.00 24.76 285 GLY D C 1
ATOM 9417 O O . GLY D 1 288 ? -27.828 43.877 47.510 1.00 24.90 285 GLY D O 1
ATOM 9418 N N . LEU D 1 289 ? -27.404 42.050 48.694 1.00 24.55 286 LEU D N 1
ATOM 9419 C CA . LEU D 1 289 ? -28.194 42.400 49.905 1.00 25.57 286 LEU D CA 1
ATOM 9420 C C . LEU D 1 289 ? -27.591 43.588 50.670 1.00 25.64 286 LEU D C 1
ATOM 9421 O O . LEU D 1 289 ? -26.321 43.790 50.685 1.00 25.22 286 LEU D O 1
ATOM 9426 N N . LEU D 1 290 ? -28.481 44.345 51.302 1.00 27.29 287 LEU D N 1
ATOM 9427 C CA . LEU D 1 290 ? -28.141 45.325 52.365 1.00 28.46 287 LEU D CA 1
ATOM 9428 C C . LEU D 1 290 ? -28.022 44.537 53.652 1.00 27.29 287 LEU D C 1
ATOM 9429 O O . LEU D 1 290 ? -28.654 43.455 53.782 1.00 27.77 287 LEU D O 1
ATOM 9434 N N . PHE D 1 291 ? -27.213 45.054 54.562 1.00 26.88 288 PHE D N 1
ATOM 9435 C CA . PHE D 1 291 ? -26.989 44.413 55.878 1.00 27.83 288 PHE D CA 1
ATOM 9436 C C . PHE D 1 291 ? -28.365 44.121 56.521 1.00 27.50 288 PHE D C 1
ATOM 9437 O O . PHE D 1 291 ? -28.645 43.032 56.959 1.00 25.55 288 PHE D O 1
ATOM 9445 N N . ARG D 1 292 ? -29.252 45.103 56.503 1.00 28.68 289 ARG D N 1
ATOM 9446 C CA . ARG D 1 292 ? -30.547 45.035 57.214 1.00 30.06 289 ARG D CA 1
ATOM 9447 C C . ARG D 1 292 ? -31.393 43.906 56.603 1.00 30.97 289 ARG D C 1
ATOM 9448 O O . ARG D 1 292 ? -32.387 43.456 57.230 1.00 33.56 289 ARG D O 1
ATOM 9456 N N . ASP D 1 293 ? -31.111 43.499 55.373 1.00 29.25 290 ASP D N 1
ATOM 9457 C CA . ASP D 1 293 ? -31.979 42.505 54.701 1.00 28.10 290 ASP D CA 1
ATOM 9458 C C . ASP D 1 293 ? -31.694 41.139 55.295 1.00 26.78 290 ASP D C 1
ATOM 9459 O O . ASP D 1 293 ? -32.614 40.390 55.441 1.00 26.99 290 ASP D O 1
ATOM 9464 N N . ILE D 1 294 ? -30.428 40.832 55.595 1.00 25.43 291 ILE D N 1
ATOM 9465 C CA . ILE D 1 294 ? -30.066 39.558 56.284 1.00 26.04 291 ILE D CA 1
ATOM 9466 C C . ILE D 1 294 ? -30.706 39.605 57.673 1.00 26.32 291 ILE D C 1
ATOM 9467 O O . ILE D 1 294 ? -31.193 38.568 58.135 1.00 25.08 291 ILE D O 1
ATOM 9472 N N . LEU D 1 295 ? -30.628 40.747 58.347 1.00 26.88 292 LEU D N 1
ATOM 9473 C CA . LEU D 1 295 ? -31.101 40.820 59.754 1.00 28.90 292 LEU D CA 1
ATOM 9474 C C . LEU D 1 295 ? -32.616 40.665 59.734 1.00 29.97 292 LEU D C 1
ATOM 9475 O O . LEU D 1 295 ? -33.137 39.890 60.580 1.00 31.50 292 LEU D O 1
ATOM 9480 N N . ASN D 1 296 ? -33.300 41.325 58.785 1.00 30.15 293 ASN D N 1
ATOM 9481 C CA . ASN D 1 296 ? -34.785 41.251 58.702 1.00 30.03 293 ASN D CA 1
ATOM 9482 C C . ASN D 1 296 ? -35.140 39.754 58.652 1.00 30.89 293 ASN D C 1
ATOM 9483 O O . ASN D 1 296 ? -35.875 39.291 59.534 1.00 29.32 293 ASN D O 1
ATOM 9488 N N . ILE D 1 297 ? -34.520 39.003 57.739 1.00 30.88 294 ILE D N 1
ATOM 9489 C CA . ILE D 1 297 ? -34.856 37.571 57.514 1.00 31.68 294 ILE D CA 1
ATOM 9490 C C . ILE D 1 297 ? -34.539 36.796 58.778 1.00 33.04 294 ILE D C 1
ATOM 9491 O O . ILE D 1 297 ? -35.368 36.054 59.230 1.00 32.30 294 ILE D O 1
ATOM 9496 N N . LEU D 1 298 ? -33.338 36.983 59.305 1.00 34.89 295 LEU D N 1
ATOM 9497 C CA . LEU D 1 298 ? -32.836 36.170 60.412 1.00 36.70 295 LEU D CA 1
ATOM 9498 C C . LEU D 1 298 ? -33.652 36.535 61.652 1.00 36.81 295 LEU D C 1
ATOM 9499 O O . LEU D 1 298 ? -33.985 35.615 62.361 1.00 35.21 295 LEU D O 1
ATOM 9504 N N . GLN D 1 299 ? -33.937 37.830 61.886 1.00 36.31 296 GLN D N 1
ATOM 9505 C CA . GLN D 1 299 ? -34.678 38.312 63.081 1.00 37.34 296 GLN D CA 1
ATOM 9506 C C . GLN D 1 299 ? -36.039 37.614 63.083 1.00 38.53 296 GLN D C 1
ATOM 9507 O O . GLN D 1 299 ? -36.473 37.192 64.164 1.00 39.13 296 GLN D O 1
ATOM 9513 N N . ASN D 1 300 ? -36.634 37.387 61.914 1.00 37.46 297 ASN D N 1
ATOM 9514 C CA . ASN D 1 300 ? -38.010 36.828 61.832 1.00 38.96 297 ASN D CA 1
ATOM 9515 C C . ASN D 1 300 ? -37.998 35.304 61.691 1.00 38.48 297 ASN D C 1
ATOM 9516 O O . ASN D 1 300 ? -39.089 34.740 61.698 1.00 38.44 297 ASN D O 1
ATOM 9521 N N . LEU D 1 301 ? -36.845 34.658 61.500 1.00 36.13 298 LEU D N 1
ATOM 9522 C CA . LEU D 1 301 ? -36.851 33.211 61.140 1.00 36.87 298 LEU D CA 1
ATOM 9523 C C . LEU D 1 301 ? -37.432 32.425 62.314 1.00 36.99 298 LEU D C 1
ATOM 9524 O O . LEU D 1 301 ? -36.980 32.657 63.425 1.00 38.07 298 LEU D O 1
ATOM 9529 N N . GLN D 1 302 ? -38.347 31.501 62.056 1.00 37.90 299 GLN D N 1
ATOM 9530 C CA . GLN D 1 302 ? -38.788 30.502 63.051 1.00 38.34 299 GLN D CA 1
ATOM 9531 C C . GLN D 1 302 ? -38.127 29.160 62.783 1.00 36.13 299 GLN D C 1
ATOM 9532 O O . GLN D 1 302 ? -37.916 28.814 61.625 1.00 34.35 299 GLN D O 1
ATOM 9538 N N . GLY D 1 303 ? -37.852 28.449 63.879 1.00 35.66 300 GLY D N 1
ATOM 9539 C CA . GLY D 1 303 ? -37.356 27.068 63.894 1.00 34.79 300 GLY D CA 1
ATOM 9540 C C . GLY D 1 303 ? -36.138 26.951 64.769 1.00 33.90 300 GLY D C 1
ATOM 9541 O O . GLY D 1 303 ? -35.578 27.976 65.168 1.00 33.15 300 GLY D O 1
ATOM 9542 N N . ASP D 1 304 ? -35.767 25.720 65.049 1.00 33.57 301 ASP D N 1
ATOM 9543 C CA . ASP D 1 304 ? -34.731 25.357 66.035 1.00 34.53 301 ASP D CA 1
ATOM 9544 C C . ASP D 1 304 ? -33.339 25.390 65.359 1.00 33.17 301 ASP D C 1
ATOM 9545 O O . ASP D 1 304 ? -32.963 24.435 64.684 1.00 33.31 301 ASP D O 1
ATOM 9550 N N . ILE D 1 305 ? -32.592 26.473 65.532 1.00 32.86 302 ILE D N 1
ATOM 9551 C CA . ILE D 1 305 ? -31.264 26.625 64.871 1.00 32.82 302 ILE D CA 1
ATOM 9552 C C . ILE D 1 305 ? -30.296 25.699 65.579 1.00 33.01 302 ILE D C 1
ATOM 9553 O O . ILE D 1 305 ? -30.050 25.898 66.789 1.00 32.23 302 ILE D O 1
ATOM 9558 N N . VAL D 1 306 ? -29.766 24.722 64.850 1.00 33.83 303 VAL D N 1
ATOM 9559 C CA . VAL D 1 306 ? -28.866 23.663 65.414 1.00 34.06 303 VAL D CA 1
ATOM 9560 C C . VAL D 1 306 ? -27.387 23.945 65.068 1.00 33.07 303 VAL D C 1
ATOM 9561 O O . VAL D 1 306 ? -26.472 23.445 65.768 1.00 31.86 303 VAL D O 1
ATOM 9565 N N . GLY D 1 307 ? -27.123 24.732 64.014 1.00 33.69 304 GLY D N 1
ATOM 9566 C CA . GLY D 1 307 ? -25.768 25.197 63.652 1.00 31.24 304 GLY D CA 1
ATOM 9567 C C . GLY D 1 307 ? -25.788 26.361 62.673 1.00 30.71 304 GLY D C 1
ATOM 9568 O O . GLY D 1 307 ? -26.854 26.683 62.141 1.00 29.80 304 GLY D O 1
ATOM 9569 N N . GLY D 1 308 ? -24.609 26.901 62.360 1.00 29.84 305 GLY D N 1
ATOM 9570 C CA . GLY D 1 308 ? -24.466 27.988 61.380 1.00 29.38 305 GLY D CA 1
ATOM 9571 C C . GLY D 1 308 ? -23.008 28.223 61.041 1.00 27.85 305 GLY D C 1
ATOM 9572 O O . GLY D 1 308 ? -22.150 27.686 61.738 1.00 26.38 305 GLY D O 1
ATOM 9573 N N . ASP D 1 309 ? -22.742 28.989 59.986 1.00 27.11 306 ASP D N 1
ATOM 9574 C CA . ASP D 1 309 ? -21.368 29.381 59.605 1.00 25.73 306 ASP D CA 1
ATOM 9575 C C . ASP D 1 309 ? -21.466 30.804 59.057 1.00 24.27 306 ASP D C 1
ATOM 9576 O O . ASP D 1 309 ? -22.576 31.230 58.654 1.00 23.89 306 ASP D O 1
ATOM 9581 N N . VAL D 1 310 ? -20.394 31.546 59.215 1.00 22.04 307 VAL D N 1
ATOM 9582 C CA . VAL D 1 310 ? -20.124 32.796 58.487 1.00 20.95 307 VAL D CA 1
ATOM 9583 C C . VAL D 1 310 ? -18.827 32.583 57.717 1.00 20.76 307 VAL D C 1
ATOM 9584 O O . VAL D 1 310 ? -17.800 32.313 58.343 1.00 20.70 307 VAL D O 1
ATOM 9588 N N . VAL D 1 311 ? -18.894 32.612 56.387 1.00 21.16 308 VAL D N 1
ATOM 9589 C CA . VAL D 1 311 ? -17.827 32.164 55.459 1.00 21.57 308 VAL D CA 1
ATOM 9590 C C . VAL D 1 311 ? -17.509 33.288 54.480 1.00 22.21 308 VAL D C 1
ATOM 9591 O O . VAL D 1 311 ? -18.364 34.208 54.307 1.00 21.38 308 VAL D O 1
ATOM 9595 N N . GLU D 1 312 ? -16.310 33.206 53.883 1.00 21.75 309 GLU D N 1
ATOM 9596 C CA . GLU D 1 312 ? -15.884 33.991 52.706 1.00 22.84 309 GLU D CA 1
ATOM 9597 C C . GLU D 1 312 ? -15.573 35.459 53.084 1.00 22.50 309 GLU D C 1
ATOM 9598 O O . GLU D 1 312 ? -15.247 36.193 52.179 1.00 22.74 309 GLU D O 1
ATOM 9604 N N . TYR D 1 313 ? -15.432 35.833 54.361 1.00 22.10 310 TYR D N 1
ATOM 9605 C CA . TYR D 1 313 ? -14.723 37.091 54.722 1.00 22.40 310 TYR D CA 1
ATOM 9606 C C . TYR D 1 313 ? -13.238 36.919 54.336 1.00 22.40 310 TYR D C 1
ATOM 9607 O O . TYR D 1 313 ? -12.670 35.885 54.683 1.00 22.84 310 TYR D O 1
ATOM 9616 N N . ASN D 1 314 ? -12.715 37.818 53.511 1.00 22.06 311 ASN D N 1
ATOM 9617 C CA . ASN D 1 314 ? -11.321 37.832 53.001 1.00 22.12 311 ASN D CA 1
ATOM 9618 C C . ASN D 1 314 ? -10.631 39.089 53.503 1.00 22.18 311 ASN D C 1
ATOM 9619 O O . ASN D 1 314 ? -10.805 40.173 52.907 1.00 22.18 311 ASN D O 1
ATOM 9624 N N . PRO D 1 315 ? -9.888 38.998 54.647 1.00 22.20 312 PRO D N 1
ATOM 9625 C CA . PRO D 1 315 ? -9.174 40.136 55.199 1.00 22.88 312 PRO D CA 1
ATOM 9626 C C . PRO D 1 315 ? -8.235 40.835 54.218 1.00 24.55 312 PRO D C 1
ATOM 9627 O O . PRO D 1 315 ? -8.133 42.045 54.255 1.00 23.02 312 PRO D O 1
ATOM 9631 N N . GLN D 1 316 ? -7.655 40.079 53.283 1.00 27.02 313 GLN D N 1
ATOM 9632 C CA . GLN D 1 316 ? -6.711 40.643 52.287 1.00 27.93 313 GLN D CA 1
ATOM 9633 C C . GLN D 1 316 ? -7.423 41.532 51.282 1.00 27.85 313 GLN D C 1
ATOM 9634 O O . GLN D 1 316 ? -6.708 42.257 50.579 1.00 28.37 313 GLN D O 1
ATOM 9640 N N . ARG D 1 317 ? -8.742 41.474 51.189 1.00 27.13 314 ARG D N 1
ATOM 9641 C CA . ARG D 1 317 ? -9.442 42.323 50.197 1.00 27.66 314 ARG D CA 1
ATOM 9642 C C . ARG D 1 317 ? -10.313 43.350 50.916 1.00 26.09 314 ARG D C 1
ATOM 9643 O O . ARG D 1 317 ? -11.070 44.023 50.254 1.00 26.12 314 ARG D O 1
ATOM 9651 N N . ASP D 1 318 ? -10.144 43.470 52.229 1.00 24.33 315 ASP D N 1
ATOM 9652 C CA . ASP D 1 318 ? -10.929 44.415 53.050 1.00 24.78 315 ASP D CA 1
ATOM 9653 C C . ASP D 1 318 ? -10.345 45.825 52.910 1.00 25.61 315 ASP D C 1
ATOM 9654 O O . ASP D 1 318 ? -9.267 45.979 52.411 1.00 25.00 315 ASP D O 1
ATOM 9659 N N . THR D 1 319 ? -11.051 46.816 53.426 1.00 27.75 316 THR D N 1
ATOM 9660 C CA . THR D 1 319 ? -10.531 48.203 53.378 1.00 27.84 316 THR D CA 1
ATOM 9661 C C . THR D 1 319 ? -9.536 48.416 54.517 1.00 29.04 316 THR D C 1
ATOM 9662 O O . THR D 1 319 ? -9.434 47.596 55.395 1.00 28.14 316 THR D O 1
ATOM 9666 N N . TYR D 1 320 ? -8.926 49.577 54.560 1.00 29.55 317 TYR D N 1
ATOM 9667 C CA . TYR D 1 320 ? -7.892 49.767 55.593 1.00 32.71 317 TYR D CA 1
ATOM 9668 C C . TYR D 1 320 ? -8.477 49.764 57.002 1.00 31.37 317 TYR D C 1
ATOM 9669 O O . TYR D 1 320 ? -7.805 49.339 57.913 1.00 29.70 317 TYR D O 1
ATOM 9678 N N . ASP D 1 321 ? -9.717 50.201 57.138 1.00 31.56 318 ASP D N 1
ATOM 9679 C CA . ASP D 1 321 ? -10.404 50.267 58.449 1.00 32.33 318 ASP D CA 1
ATOM 9680 C C . ASP D 1 321 ? -11.010 48.914 58.859 1.00 29.77 318 ASP D C 1
ATOM 9681 O O . ASP D 1 321 ? -11.684 48.899 59.826 1.00 32.58 318 ASP D O 1
ATOM 9686 N N . GLY D 1 322 ? -10.816 47.843 58.107 1.00 28.04 319 GLY D N 1
ATOM 9687 C CA . GLY D 1 322 ? -11.363 46.517 58.461 1.00 27.36 319 GLY D CA 1
ATOM 9688 C C . GLY D 1 322 ? -12.890 46.485 58.548 1.00 26.68 319 GLY D C 1
ATOM 9689 O O . GLY D 1 322 ? -13.400 45.735 59.359 1.00 27.17 319 GLY D O 1
ATOM 9690 N N . ILE D 1 323 ? -13.598 47.274 57.736 1.00 25.15 320 ILE D N 1
ATOM 9691 C CA . ILE D 1 323 ? -15.092 47.311 57.785 1.00 24.64 320 ILE D CA 1
ATOM 9692 C C . ILE D 1 323 ? -15.693 45.902 57.602 1.00 23.26 320 ILE D C 1
ATOM 9693 O O . ILE D 1 323 ? -16.594 45.570 58.315 1.00 22.53 320 ILE D O 1
ATOM 9698 N N . THR D 1 324 ? -15.182 45.104 56.680 1.00 22.25 321 THR D N 1
ATOM 9699 C CA . THR D 1 324 ? -15.771 43.762 56.448 1.00 22.21 321 THR D CA 1
ATOM 9700 C C . THR D 1 324 ? -15.608 42.873 57.689 1.00 21.48 321 THR D C 1
ATOM 9701 O O . THR D 1 324 ? -16.447 42.047 57.858 1.00 20.96 321 THR D O 1
ATOM 9705 N N . ALA D 1 325 ? -14.568 43.019 58.504 1.00 22.07 322 ALA D N 1
ATOM 9706 C CA . ALA D 1 325 ? -14.370 42.219 59.740 1.00 22.04 322 ALA D CA 1
ATOM 9707 C C . ALA D 1 325 ? -15.547 42.504 60.691 1.00 21.86 322 ALA D C 1
ATOM 9708 O O . ALA D 1 325 ? -16.127 41.573 61.284 1.00 20.81 322 ALA D O 1
ATOM 9710 N N . LEU D 1 326 ? -15.937 43.764 60.744 1.00 21.98 323 LEU D N 1
ATOM 9711 C CA . LEU D 1 326 ? -17.001 44.250 61.644 1.00 23.24 323 LEU D CA 1
ATOM 9712 C C . LEU D 1 326 ? -18.300 43.734 61.081 1.00 22.40 323 LEU D C 1
ATOM 9713 O O . LEU D 1 326 ? -19.137 43.430 61.845 1.00 21.32 323 LEU D O 1
ATOM 9718 N N . VAL D 1 327 ? -18.446 43.715 59.747 1.00 21.56 324 VAL D N 1
ATOM 9719 C CA . VAL D 1 327 ? -19.659 43.198 59.085 1.00 21.48 324 VAL D CA 1
ATOM 9720 C C . VAL D 1 327 ? -19.795 41.693 59.459 1.00 21.26 324 VAL D C 1
ATOM 9721 O O . VAL D 1 327 ? -20.859 41.276 59.993 1.00 22.11 324 VAL D O 1
ATOM 9725 N N . ALA D 1 328 ? -18.749 40.905 59.323 1.00 20.65 325 ALA D N 1
ATOM 9726 C CA . ALA D 1 328 ? -18.788 39.462 59.607 1.00 21.28 325 ALA D CA 1
ATOM 9727 C C . ALA D 1 328 ? -19.090 39.256 61.105 1.00 21.80 325 ALA D C 1
ATOM 9728 O O . ALA D 1 328 ? -19.885 38.459 61.416 1.00 22.35 325 ALA D O 1
ATOM 9730 N N . ALA D 1 329 ? -18.372 39.953 61.978 1.00 22.42 326 ALA D N 1
ATOM 9731 C CA . ALA D 1 329 ? -18.515 39.945 63.441 1.00 22.60 326 ALA D CA 1
ATOM 9732 C C . ALA D 1 329 ? -19.979 40.203 63.777 1.00 23.48 326 ALA D C 1
ATOM 9733 O O . ALA D 1 329 ? -20.510 39.489 64.561 1.00 23.72 326 ALA D O 1
ATOM 9735 N N . LYS D 1 330 ? -20.591 41.252 63.213 1.00 24.28 327 LYS D N 1
ATOM 9736 C CA . LYS D 1 330 ? -22.002 41.512 63.547 1.00 25.19 327 LYS D CA 1
ATOM 9737 C C . LYS D 1 330 ? -22.889 40.360 63.057 1.00 24.93 327 LYS D C 1
ATOM 9738 O O . LYS D 1 330 ? -23.880 40.084 63.691 1.00 25.40 327 LYS D O 1
ATOM 9744 N N . LEU D 1 331 ? -22.643 39.792 61.883 1.00 24.58 328 LEU D N 1
ATOM 9745 C CA . LEU D 1 331 ? -23.431 38.636 61.397 1.00 24.95 328 LEU D CA 1
ATOM 9746 C C . LEU D 1 331 ? -23.326 37.485 62.423 1.00 24.93 328 LEU D C 1
ATOM 9747 O O . LEU D 1 331 ? -24.293 36.728 62.608 1.00 26.08 328 LEU D O 1
ATOM 9752 N N . VAL D 1 332 ? -22.137 37.251 62.948 1.00 24.17 329 VAL D N 1
ATOM 9753 C CA . VAL D 1 332 ? -21.891 36.147 63.924 1.00 24.41 329 VAL D CA 1
ATOM 9754 C C . VAL D 1 332 ? -22.692 36.471 65.195 1.00 24.30 329 VAL D C 1
ATOM 9755 O O . VAL D 1 332 ? -23.292 35.576 65.760 1.00 23.51 329 VAL D O 1
ATOM 9759 N N . ARG D 1 333 ? -22.644 37.740 65.623 1.00 24.66 330 ARG D N 1
ATOM 9760 C CA . ARG D 1 333 ? -23.296 38.195 66.855 1.00 25.15 330 ARG D CA 1
ATOM 9761 C C . ARG D 1 333 ? -24.797 37.979 66.696 1.00 25.18 330 ARG D C 1
ATOM 9762 O O . ARG D 1 333 ? -25.462 37.526 67.686 1.00 23.77 330 ARG D O 1
ATOM 9770 N N . GLU D 1 334 ? -25.351 38.315 65.537 1.00 25.38 331 GLU D N 1
ATOM 9771 C CA . GLU D 1 334 ? -26.820 38.266 65.402 1.00 27.58 331 GLU D CA 1
ATOM 9772 C C . GLU D 1 334 ? -27.239 36.798 65.213 1.00 28.31 331 GLU D C 1
ATOM 9773 O O . GLU D 1 334 ? -28.247 36.391 65.812 1.00 27.23 331 GLU D O 1
ATOM 9779 N N . LEU D 1 335 ? -26.432 35.985 64.544 1.00 28.33 332 LEU D N 1
ATOM 9780 C CA . LEU D 1 335 ? -26.704 34.525 64.429 1.00 28.22 332 LEU D CA 1
ATOM 9781 C C . LEU D 1 335 ? -26.611 33.920 65.831 1.00 29.06 332 LEU D C 1
ATOM 9782 O O . LEU D 1 335 ? -27.461 33.058 66.205 1.00 27.99 332 LEU D O 1
ATOM 9787 N N . ALA D 1 336 ? -25.644 34.360 66.633 1.00 29.25 333 ALA D N 1
ATOM 9788 C CA . ALA D 1 336 ? -25.452 33.761 67.973 1.00 30.24 333 ALA D CA 1
ATOM 9789 C C . ALA D 1 336 ? -26.665 34.102 68.850 1.00 31.63 333 ALA D C 1
ATOM 9790 O O . ALA D 1 336 ? -27.147 33.223 69.582 1.00 31.08 333 ALA D O 1
ATOM 9792 N N . ALA D 1 337 ? -27.110 35.349 68.793 1.00 32.54 334 ALA D N 1
ATOM 9793 C CA . ALA D 1 337 ? -28.268 35.873 69.542 1.00 33.69 334 ALA D CA 1
ATOM 9794 C C . ALA D 1 337 ? -29.465 34.990 69.219 1.00 33.92 334 ALA D C 1
ATOM 9795 O O . ALA D 1 337 ? -30.233 34.709 70.153 1.00 33.25 334 ALA D O 1
ATOM 9797 N N . LYS D 1 338 ? -29.630 34.622 67.947 1.00 33.69 335 LYS D N 1
ATOM 9798 C CA . LYS D 1 338 ? -30.739 33.758 67.486 1.00 36.36 335 LYS D CA 1
ATOM 9799 C C . LYS D 1 338 ? -30.478 32.286 67.832 1.00 36.18 335 LYS D C 1
ATOM 9800 O O . LYS D 1 338 ? -31.439 31.566 68.091 1.00 33.59 335 LYS D O 1
ATOM 9806 N N . MET D 1 339 ? -29.231 31.828 67.818 1.00 34.41 336 MET D N 1
ATOM 9807 C CA . MET D 1 339 ? -28.997 30.384 67.993 1.00 33.50 336 MET D CA 1
ATOM 9808 C C . MET D 1 339 ? -28.961 30.075 69.491 1.00 33.84 336 MET D C 1
ATOM 9809 O O . MET D 1 339 ? -29.390 28.945 69.887 1.00 32.91 336 MET D O 1
ATOM 9814 N N . SER D 1 340 ? -28.510 31.022 70.307 1.00 34.30 337 SER D N 1
ATOM 9815 C CA . SER D 1 340 ? -28.366 30.826 71.784 1.00 34.98 337 SER D CA 1
ATOM 9816 C C . SER D 1 340 ? -29.754 30.934 72.453 1.00 36.27 337 SER D C 1
ATOM 9817 O O . SER D 1 340 ? -30.563 31.846 72.105 1.00 32.95 337 SER D O 1
ATOM 9820 N N . LYS D 1 341 ? -30.065 30.011 73.354 1.00 38.29 338 LYS D N 1
ATOM 9821 C CA . LYS D 1 341 ? -31.320 30.125 74.139 1.00 40.37 338 LYS D CA 1
ATOM 9822 C C . LYS D 1 341 ? -31.146 29.516 75.538 1.00 41.58 338 LYS D C 1
ATOM 9823 O O . LYS D 1 341 ? -32.190 29.497 76.209 1.00 41.14 338 LYS D O 1
ATOM 9830 N N . SER E 1 24 ? 4.112 79.074 89.903 1.00 63.97 21 SER E N 1
ATOM 9831 C CA . SER E 1 24 ? 2.926 79.423 90.726 1.00 63.42 21 SER E CA 1
ATOM 9832 C C . SER E 1 24 ? 1.705 78.874 90.015 1.00 62.17 21 SER E C 1
ATOM 9833 O O . SER E 1 24 ? 1.687 78.764 88.799 1.00 64.95 21 SER E O 1
ATOM 9836 N N . PRO E 1 25 ? 0.653 78.498 90.752 1.00 59.75 22 PRO E N 1
ATOM 9837 C CA . PRO E 1 25 ? -0.624 78.191 90.115 1.00 56.65 22 PRO E CA 1
ATOM 9838 C C . PRO E 1 25 ? -1.311 79.470 89.605 1.00 53.62 22 PRO E C 1
ATOM 9839 O O . PRO E 1 25 ? -2.116 79.355 88.716 1.00 51.71 22 PRO E O 1
ATOM 9843 N N . ALA E 1 26 ? -0.945 80.641 90.150 1.00 52.88 23 ALA E N 1
ATOM 9844 C CA . ALA E 1 26 ? -1.376 81.982 89.680 1.00 51.82 23 ALA E CA 1
ATOM 9845 C C . ALA E 1 26 ? -1.034 82.153 88.196 1.00 48.15 23 ALA E C 1
ATOM 9846 O O . ALA E 1 26 ? -1.771 82.814 87.473 1.00 46.65 23 ALA E O 1
ATOM 9848 N N . LEU E 1 27 ? 0.095 81.589 87.782 1.00 45.41 24 LEU E N 1
ATOM 9849 C CA . LEU E 1 27 ? 0.511 81.663 86.363 1.00 45.04 24 LEU E CA 1
ATOM 9850 C C . LEU E 1 27 ? -0.504 80.907 85.509 1.00 42.07 24 LEU E C 1
ATOM 9851 O O . LEU E 1 27 ? -0.964 81.498 84.564 1.00 40.60 24 LEU E O 1
ATOM 9856 N N . LEU E 1 28 ? -0.874 79.690 85.907 1.00 39.77 25 LEU E N 1
ATOM 9857 C CA . LEU E 1 28 ? -1.932 78.933 85.185 1.00 42.30 25 LEU E CA 1
ATOM 9858 C C . LEU E 1 28 ? -3.299 79.637 85.226 1.00 40.62 25 LEU E C 1
ATOM 9859 O O . LEU E 1 28 ? -3.975 79.688 84.131 1.00 38.24 25 LEU E O 1
ATOM 9864 N N . GLU E 1 29 ? -3.776 80.065 86.404 1.00 37.94 26 GLU E N 1
ATOM 9865 C CA . GLU E 1 29 ? -5.152 80.606 86.498 1.00 39.84 26 GLU E CA 1
ATOM 9866 C C . GLU E 1 29 ? -5.271 81.827 85.583 1.00 40.87 26 GLU E C 1
ATOM 9867 O O . GLU E 1 29 ? -6.272 81.978 84.857 1.00 39.18 26 GLU E O 1
ATOM 9873 N N . LYS E 1 30 ? -4.281 82.708 85.662 1.00 42.65 27 LYS E N 1
ATOM 9874 C CA . LYS E 1 30 ? -4.197 83.927 84.830 1.00 42.62 27 LYS E CA 1
ATOM 9875 C C . LYS E 1 30 ? -4.301 83.541 83.349 1.00 39.11 27 LYS E C 1
ATOM 9876 O O . LYS E 1 30 ? -5.044 84.168 82.630 1.00 37.14 27 LYS E O 1
ATOM 9882 N N . ALA E 1 31 ? -3.495 82.599 82.894 1.00 37.18 28 ALA E N 1
ATOM 9883 C CA . ALA E 1 31 ? -3.459 82.170 81.475 1.00 37.35 28 ALA E CA 1
ATOM 9884 C C . ALA E 1 31 ? -4.865 81.716 81.077 1.00 37.29 28 ALA E C 1
ATOM 9885 O O . ALA E 1 31 ? -5.400 82.238 80.073 1.00 37.32 28 ALA E O 1
ATOM 9887 N N . GLN E 1 32 ? -5.486 80.904 81.931 1.00 36.29 29 GLN E N 1
ATOM 9888 C CA . GLN E 1 32 ? -6.861 80.411 81.708 1.00 35.25 29 GLN E CA 1
ATOM 9889 C C . GLN E 1 32 ? -7.777 81.599 81.519 1.00 35.98 29 GLN E C 1
ATOM 9890 O O . GLN E 1 32 ? -8.420 81.702 80.471 1.00 34.10 29 GLN E O 1
ATOM 9896 N N . ASN E 1 33 ? -7.821 82.496 82.499 1.00 37.54 30 ASN E N 1
ATOM 9897 C CA . ASN E 1 33 ? -8.811 83.601 82.465 1.00 36.84 30 ASN E CA 1
ATOM 9898 C C . ASN E 1 33 ? -8.568 84.394 81.178 1.00 35.03 30 ASN E C 1
ATOM 9899 O O . ASN E 1 33 ? -9.518 84.723 80.510 1.00 33.91 30 ASN E O 1
ATOM 9904 N N . ARG E 1 34 ? -7.325 84.681 80.849 1.00 34.02 31 ARG E N 1
ATOM 9905 C CA . ARG E 1 34 ? -7.001 85.705 79.831 1.00 37.14 31 ARG E CA 1
ATOM 9906 C C . ARG E 1 34 ? -7.149 85.095 78.440 1.00 36.01 31 ARG E C 1
ATOM 9907 O O . ARG E 1 34 ? -7.655 85.804 77.566 1.00 37.41 31 ARG E O 1
ATOM 9915 N N . VAL E 1 35 ? -6.744 83.838 78.268 1.00 35.70 32 VAL E N 1
ATOM 9916 C CA . VAL E 1 35 ? -6.889 83.089 76.978 1.00 35.02 32 VAL E CA 1
ATOM 9917 C C . VAL E 1 35 ? -8.396 82.850 76.686 1.00 33.52 32 VAL E C 1
ATOM 9918 O O . VAL E 1 35 ? -8.852 83.071 75.547 1.00 32.81 32 VAL E O 1
ATOM 9922 N N . ILE E 1 36 ? -9.174 82.393 77.652 1.00 32.68 33 ILE E N 1
ATOM 9923 C CA . ILE E 1 36 ? -10.632 82.169 77.418 1.00 31.89 33 ILE E CA 1
ATOM 9924 C C . ILE E 1 36 ? -11.279 83.521 77.061 1.00 32.91 33 ILE E C 1
ATOM 9925 O O . ILE E 1 36 ? -12.105 83.620 76.107 1.00 31.23 33 ILE E O 1
ATOM 9930 N N . ASP E 1 37 ? -10.904 84.555 77.787 1.00 33.46 34 ASP E N 1
ATOM 9931 C CA . ASP E 1 37 ? -11.464 85.899 77.549 1.00 35.62 34 ASP E CA 1
ATOM 9932 C C . ASP E 1 37 ? -11.214 86.372 76.097 1.00 33.73 34 ASP E C 1
ATOM 9933 O O . ASP E 1 37 ? -12.187 86.704 75.403 1.00 31.90 34 ASP E O 1
ATOM 9938 N N . ALA E 1 38 ? -9.959 86.391 75.641 1.00 32.82 35 ALA E N 1
ATOM 9939 C CA . ALA E 1 38 ? -9.564 86.583 74.221 1.00 32.09 35 ALA E CA 1
ATOM 9940 C C . ALA E 1 38 ? -10.338 85.670 73.232 1.00 31.58 35 ALA E C 1
ATOM 9941 O O . ALA E 1 38 ? -10.703 86.139 72.142 1.00 29.86 35 ALA E O 1
ATOM 9943 N N . ALA E 1 39 ? -10.505 84.378 73.516 1.00 31.91 36 ALA E N 1
ATOM 9944 C CA . ALA E 1 39 ? -11.210 83.458 72.580 1.00 32.49 36 ALA E CA 1
ATOM 9945 C C . ALA E 1 39 ? -12.693 83.850 72.495 1.00 32.26 36 ALA E C 1
ATOM 9946 O O . ALA E 1 39 ? -13.207 83.939 71.381 1.00 32.89 36 ALA E O 1
ATOM 9948 N N . LEU E 1 40 ? -13.341 84.153 73.613 1.00 32.33 37 LEU E N 1
ATOM 9949 C CA . LEU E 1 40 ? -14.766 84.544 73.586 1.00 33.91 37 LEU E CA 1
ATOM 9950 C C . LEU E 1 40 ? -14.908 85.914 72.926 1.00 34.19 37 LEU E C 1
ATOM 9951 O O . LEU E 1 40 ? -15.918 86.083 72.199 1.00 32.61 37 LEU E O 1
ATOM 9956 N N . THR E 1 41 ? -13.959 86.843 73.131 1.00 34.11 38 THR E N 1
ATOM 9957 C CA . THR E 1 41 ? -14.024 88.154 72.433 1.00 35.10 38 THR E CA 1
ATOM 9958 C C . THR E 1 41 ? -13.901 87.898 70.910 1.00 36.56 38 THR E C 1
ATOM 9959 O O . THR E 1 41 ? -14.579 88.604 70.130 1.00 37.02 38 THR E O 1
ATOM 9963 N N . PHE E 1 42 ? -13.146 86.882 70.460 1.00 35.32 39 PHE E N 1
ATOM 9964 C CA . PHE E 1 42 ? -12.988 86.600 69.006 1.00 36.13 39 PHE E CA 1
ATOM 9965 C C . PHE E 1 42 ? -14.355 86.196 68.432 1.00 35.09 39 PHE E C 1
ATOM 9966 O O . PHE E 1 42 ? -14.828 86.745 67.406 1.00 34.93 39 PHE E O 1
ATOM 9974 N N . ILE E 1 43 ? -14.997 85.263 69.112 1.00 33.92 40 ILE E N 1
ATOM 9975 C CA . ILE E 1 43 ? -16.318 84.722 68.717 1.00 35.62 40 ILE E CA 1
ATOM 9976 C C . ILE E 1 43 ? -17.341 85.859 68.779 1.00 36.45 40 ILE E C 1
ATOM 9977 O O . ILE E 1 43 ? -18.257 85.910 67.921 1.00 36.55 40 ILE E O 1
ATOM 9982 N N . ARG E 1 44 ? -17.189 86.738 69.753 1.00 39.06 41 ARG E N 1
ATOM 9983 C CA . ARG E 1 44 ? -18.095 87.892 69.927 1.00 40.96 41 ARG E CA 1
ATOM 9984 C C . ARG E 1 44 ? -17.976 88.796 68.697 1.00 40.27 41 ARG E C 1
ATOM 9985 O O . ARG E 1 44 ? -19.018 89.111 68.084 1.00 44.24 41 ARG E O 1
ATOM 9993 N N . GLU E 1 45 ? -16.764 89.180 68.321 1.00 38.86 42 GLU E N 1
ATOM 9994 C CA . GLU E 1 45 ? -16.525 90.115 67.192 1.00 37.16 42 GLU E CA 1
ATOM 9995 C C . GLU E 1 45 ? -16.999 89.443 65.897 1.00 35.95 42 GLU E C 1
ATOM 9996 O O . GLU E 1 45 ? -17.625 90.142 65.038 1.00 33.52 42 GLU E O 1
ATOM 10002 N N . ARG E 1 46 ? -16.815 88.115 65.763 1.00 34.23 43 ARG E N 1
ATOM 10003 C CA . ARG E 1 46 ? -17.293 87.390 64.554 1.00 33.45 43 ARG E CA 1
ATOM 10004 C C . ARG E 1 46 ? -18.824 87.372 64.546 1.00 33.47 43 ARG E C 1
ATOM 10005 O O . ARG E 1 46 ? -19.424 87.675 63.494 1.00 34.22 43 ARG E O 1
ATOM 10013 N N . ALA E 1 47 ? -19.458 87.034 65.661 1.00 33.76 44 ALA E N 1
ATOM 10014 C CA . ALA E 1 47 ? -20.928 87.010 65.738 1.00 34.02 44 ALA E CA 1
ATOM 10015 C C . ALA E 1 47 ? -21.482 88.440 65.531 1.00 36.53 44 ALA E C 1
ATOM 10016 O O . ALA E 1 47 ? -22.467 88.594 64.777 1.00 37.19 44 ALA E O 1
ATOM 10018 N N . LYS E 1 48 ? -20.859 89.447 66.139 1.00 38.63 45 LYS E N 1
ATOM 10019 C CA . LYS E 1 48 ? -21.232 90.880 66.000 1.00 40.87 45 LYS E CA 1
ATOM 10020 C C . LYS E 1 48 ? -21.142 91.256 64.524 1.00 40.24 45 LYS E C 1
ATOM 10021 O O . LYS E 1 48 ? -22.117 91.835 64.012 1.00 40.03 45 LYS E O 1
ATOM 10027 N N . PHE E 1 49 ? -20.074 90.837 63.828 1.00 39.60 46 PHE E N 1
ATOM 10028 C CA . PHE E 1 49 ? -19.935 91.080 62.364 1.00 39.40 46 PHE E CA 1
ATOM 10029 C C . PHE E 1 49 ? -21.161 90.499 61.626 1.00 37.08 46 PHE E C 1
ATOM 10030 O O . PHE E 1 49 ? -21.906 91.271 60.960 1.00 37.43 46 PHE E O 1
ATOM 10038 N N . LYS E 1 50 ? -21.405 89.196 61.733 1.00 33.71 47 LYS E N 1
ATOM 10039 C CA . LYS E 1 50 ? -22.396 88.496 60.882 1.00 33.92 47 LYS E CA 1
ATOM 10040 C C . LYS E 1 50 ? -23.799 89.007 61.208 1.00 36.54 47 LYS E C 1
ATOM 10041 O O . LYS E 1 50 ? -24.607 89.113 60.260 1.00 37.59 47 LYS E O 1
ATOM 10047 N N . GLY E 1 51 ? -24.108 89.267 62.482 1.00 37.59 48 GLY E N 1
ATOM 10048 C CA . GLY E 1 51 ? -25.387 89.873 62.880 1.00 40.65 48 GLY E CA 1
ATOM 10049 C C . GLY E 1 51 ? -25.631 91.136 62.047 1.00 42.22 48 GLY E C 1
ATOM 10050 O O . GLY E 1 51 ? -26.592 91.144 61.261 1.00 42.59 48 GLY E O 1
ATOM 10051 N N . GLU E 1 52 ? -24.712 92.100 62.126 1.00 44.53 49 GLU E N 1
ATOM 10052 C CA . GLU E 1 52 ? -24.813 93.419 61.447 1.00 47.06 49 GLU E CA 1
ATOM 10053 C C . GLU E 1 52 ? -24.994 93.187 59.950 1.00 47.31 49 GLU E C 1
ATOM 10054 O O . GLU E 1 52 ? -25.779 93.942 59.335 1.00 45.55 49 GLU E O 1
ATOM 10060 N N . LEU E 1 53 ? -24.282 92.193 59.390 1.00 46.78 50 LEU E N 1
ATOM 10061 C CA . LEU E 1 53 ? -24.360 91.853 57.940 1.00 45.80 50 LEU E CA 1
ATOM 10062 C C . LEU E 1 53 ? -25.812 91.459 57.637 1.00 45.38 50 LEU E C 1
ATOM 10063 O O . LEU E 1 53 ? -26.414 92.137 56.783 1.00 46.45 50 LEU E O 1
ATOM 10068 N N . MET E 1 54 ? -26.406 90.522 58.375 1.00 42.51 51 MET E N 1
ATOM 10069 C CA . MET E 1 54 ? -27.781 90.072 58.039 1.00 45.39 51 MET E CA 1
ATOM 10070 C C . MET E 1 54 ? -28.776 91.237 58.212 1.00 45.78 51 MET E C 1
ATOM 10071 O O . MET E 1 54 ? -29.592 91.471 57.276 1.00 45.24 51 MET E O 1
ATOM 10076 N N . ARG E 1 55 ? -28.699 91.946 59.338 1.00 46.46 52 ARG E N 1
ATOM 10077 C CA . ARG E 1 55 ? -29.607 93.076 59.678 1.00 49.79 52 ARG E CA 1
ATOM 10078 C C . ARG E 1 55 ? -29.489 94.151 58.582 1.00 50.97 52 ARG E C 1
ATOM 10079 O O . ARG E 1 55 ? -30.510 94.576 58.085 1.00 54.42 52 ARG E O 1
ATOM 10087 N N . SER E 1 56 ? -28.296 94.510 58.132 1.00 51.17 53 SER E N 1
ATOM 10088 C CA . SER E 1 56 ? -28.140 95.514 57.053 1.00 53.40 53 SER E CA 1
ATOM 10089 C C . SER E 1 56 ? -28.728 94.979 55.737 1.00 55.15 53 SER E C 1
ATOM 10090 O O . SER E 1 56 ? -29.222 95.807 54.964 1.00 56.85 53 SER E O 1
ATOM 10093 N N . LEU E 1 57 ? -28.713 93.655 55.508 1.00 57.08 54 LEU E N 1
ATOM 10094 C CA . LEU E 1 57 ? -29.158 93.000 54.242 1.00 55.81 54 LEU E CA 1
ATOM 10095 C C . LEU E 1 57 ? -30.679 92.891 54.198 1.00 56.97 54 LEU E C 1
ATOM 10096 O O . LEU E 1 57 ? -31.197 92.935 53.061 1.00 57.49 54 LEU E O 1
ATOM 10101 N N . GLY E 1 58 ? -31.338 92.720 55.360 1.00 56.20 55 GLY E N 1
ATOM 10102 C CA . GLY E 1 58 ? -32.808 92.615 55.514 1.00 54.91 55 GLY E CA 1
ATOM 10103 C C . GLY E 1 58 ? -33.385 91.386 54.814 1.00 54.66 55 GLY E C 1
ATOM 10104 O O . GLY E 1 58 ? -32.604 90.610 54.277 1.00 53.57 55 GLY E O 1
ATOM 10105 N N . GLY E 1 59 ? -34.711 91.194 54.828 1.00 54.40 56 GLY E N 1
ATOM 10106 C CA . GLY E 1 59 ? -35.378 90.037 54.186 1.00 53.98 56 GLY E CA 1
ATOM 10107 C C . GLY E 1 59 ? -35.170 88.708 54.925 1.00 53.27 56 GLY E C 1
ATOM 10108 O O . GLY E 1 59 ? -35.487 87.644 54.335 1.00 52.57 56 GLY E O 1
ATOM 10109 N N . VAL E 1 60 ? -34.665 88.772 56.163 1.00 52.04 57 VAL E N 1
ATOM 10110 C CA . VAL E 1 60 ? -34.347 87.544 56.953 1.00 49.52 57 VAL E CA 1
ATOM 10111 C C . VAL E 1 60 ? -34.840 87.661 58.403 1.00 46.87 57 VAL E C 1
ATOM 10112 O O . VAL E 1 60 ? -34.770 88.761 58.977 1.00 46.93 57 VAL E O 1
ATOM 10116 N N . ALA E 1 61 ? -35.265 86.524 58.963 1.00 44.01 58 ALA E N 1
ATOM 10117 C CA . ALA E 1 61 ? -35.715 86.341 60.367 1.00 43.33 58 ALA E CA 1
ATOM 10118 C C . ALA E 1 61 ? -34.840 85.323 61.140 1.00 40.55 58 ALA E C 1
ATOM 10119 O O . ALA E 1 61 ? -34.869 85.306 62.359 1.00 41.80 58 ALA E O 1
ATOM 10121 N N . ALA E 1 62 ? -34.136 84.443 60.446 1.00 37.95 59 ALA E N 1
ATOM 10122 C CA . ALA E 1 62 ? -33.189 83.464 61.013 1.00 36.37 59 ALA E CA 1
ATOM 10123 C C . ALA E 1 62 ? -32.111 83.224 59.960 1.00 36.19 59 ALA E C 1
ATOM 10124 O O . ALA E 1 62 ? -32.493 82.880 58.806 1.00 34.86 59 ALA E O 1
ATOM 10126 N N . THR E 1 63 ? -30.836 83.323 60.372 1.00 36.82 60 THR E N 1
ATOM 10127 C CA . THR E 1 63 ? -29.623 82.896 59.620 1.00 35.42 60 THR E CA 1
ATOM 10128 C C . THR E 1 63 ? -28.855 81.802 60.346 1.00 33.81 60 THR E C 1
ATOM 10129 O O . THR E 1 63 ? -28.239 82.139 61.338 1.00 34.13 60 THR E O 1
ATOM 10133 N N . SER E 1 64 ? -28.874 80.563 59.852 1.00 31.69 61 SER E N 1
ATOM 10134 C CA . SER E 1 64 ? -27.987 79.454 60.311 1.00 30.92 61 SER E CA 1
ATOM 10135 C C . SER E 1 64 ? -26.509 79.877 60.275 1.00 30.13 61 SER E C 1
ATOM 10136 O O . SER E 1 64 ? -25.982 80.101 59.168 1.00 29.88 61 SER E O 1
ATOM 10139 N N . SER E 1 65 ? -25.883 79.902 61.453 1.00 29.90 62 SER E N 1
ATOM 10140 C CA . SER E 1 65 ? -24.543 80.437 61.732 1.00 29.31 62 SER E CA 1
ATOM 10141 C C . SER E 1 65 ? -23.672 79.289 62.231 1.00 29.33 62 SER E C 1
ATOM 10142 O O . SER E 1 65 ? -23.945 78.741 63.290 1.00 27.33 62 SER E O 1
ATOM 10145 N N . LEU E 1 66 ? -22.622 78.968 61.481 1.00 30.73 63 LEU E N 1
ATOM 10146 C CA . LEU E 1 66 ? -21.698 77.854 61.824 1.00 29.91 63 LEU E CA 1
ATOM 10147 C C . LEU E 1 66 ? -20.761 78.258 62.966 1.00 28.78 63 LEU E C 1
ATOM 10148 O O . LEU E 1 66 ? -20.110 79.301 62.903 1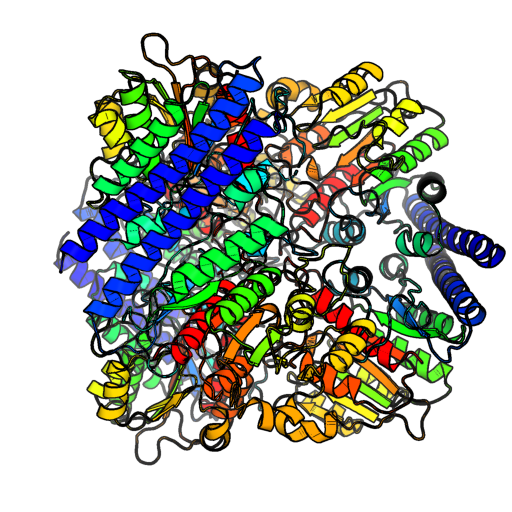.00 30.67 63 LEU E O 1
ATOM 10153 N N . LEU E 1 67 ? -20.748 77.468 64.017 1.00 26.61 64 LEU E N 1
ATOM 10154 C CA . LEU E 1 67 ? -19.780 77.568 65.135 1.00 26.28 64 LEU E CA 1
ATOM 10155 C C . LEU E 1 67 ? -19.089 76.211 65.248 1.00 25.84 64 LEU E C 1
ATOM 10156 O O . LEU E 1 67 ? -19.794 75.244 65.505 1.00 23.73 64 LEU E O 1
ATOM 10161 N N . GLY E 1 68 ? -17.780 76.130 64.992 1.00 25.18 65 GLY E N 1
ATOM 10162 C CA . GLY E 1 68 ? -17.060 74.856 65.165 1.00 24.81 65 GLY E CA 1
ATOM 10163 C C . GLY E 1 68 ? -16.727 74.611 66.630 1.00 24.67 65 GLY E C 1
ATOM 10164 O O . GLY E 1 68 ? -16.338 75.572 67.332 1.00 22.40 65 GLY E O 1
ATOM 10165 N N . VAL E 1 69 ? -16.782 73.342 67.049 1.00 23.15 66 VAL E N 1
ATOM 10166 C CA . VAL E 1 69 ? -16.291 72.962 68.382 1.00 23.77 66 VAL E CA 1
ATOM 10167 C C . VAL E 1 69 ? -15.404 71.782 68.146 1.00 23.99 66 VAL E C 1
ATOM 10168 O O . VAL E 1 69 ? -15.853 70.621 68.123 1.00 24.20 66 VAL E O 1
ATOM 10172 N N . PRO E 1 70 ? -14.149 72.101 67.781 1.00 24.62 67 PRO E N 1
ATOM 10173 C CA . PRO E 1 70 ? -13.217 71.060 67.397 1.00 24.47 67 PRO E CA 1
ATOM 10174 C C . PRO E 1 70 ? -12.717 70.335 68.640 1.00 25.85 67 PRO E C 1
ATOM 10175 O O . PRO E 1 70 ? -11.576 70.526 69.003 1.00 27.70 67 PRO E O 1
ATOM 10179 N N . LEU E 1 71 ? -13.510 69.409 69.178 1.00 26.67 68 LEU E N 1
ATOM 10180 C CA . LEU E 1 71 ? -13.190 68.637 70.405 1.00 25.08 68 LEU E CA 1
ATOM 10181 C C . LEU E 1 71 ? -13.342 67.140 70.152 1.00 24.55 68 LEU E C 1
ATOM 10182 O O . LEU E 1 71 ? -14.358 66.736 69.622 1.00 23.89 68 LEU E O 1
ATOM 10187 N N . GLY E 1 72 ? -12.386 66.329 70.523 1.00 23.93 69 GLY E N 1
ATOM 10188 C CA . GLY E 1 72 ? -12.494 64.889 70.307 1.00 26.62 69 GLY E CA 1
ATOM 10189 C C . GLY E 1 72 ? -12.036 64.072 71.479 1.00 27.64 69 GLY E C 1
ATOM 10190 O O . GLY E 1 72 ? -12.063 62.808 71.358 1.00 32.20 69 GLY E O 1
ATOM 10191 N N . HIS E 1 73 ? -11.587 64.726 72.552 1.00 29.70 70 HIS E N 1
ATOM 10192 C CA . HIS E 1 73 ? -11.000 64.046 73.739 1.00 32.07 70 HIS E CA 1
ATOM 10193 C C . HIS E 1 73 ? -12.066 63.345 74.584 1.00 32.34 70 HIS E C 1
ATOM 10194 O O . HIS E 1 73 ? -11.710 62.562 75.419 1.00 30.98 70 HIS E O 1
ATOM 10201 N N . HIS E 1 74 ? -13.333 63.596 74.306 1.00 30.71 71 HIS E N 1
ATOM 10202 C CA . HIS E 1 74 ? -14.381 62.887 75.069 1.00 30.04 71 HIS E CA 1
ATOM 10203 C C . HIS E 1 74 ? -14.762 61.630 74.305 1.00 30.17 71 HIS E C 1
ATOM 10204 O O . HIS E 1 74 ? -15.657 60.956 74.755 1.00 29.70 71 HIS E O 1
ATOM 10211 N N . SER E 1 75 ? -14.065 61.323 73.216 1.00 30.01 72 SER E N 1
ATOM 10212 C CA . SER E 1 75 ? -14.299 60.127 72.388 1.00 31.44 72 SER E CA 1
ATOM 10213 C C . SER E 1 75 ? -13.745 58.911 73.114 1.00 31.66 72 SER E C 1
ATOM 10214 O O . SER E 1 75 ? -12.742 59.044 73.766 1.00 33.32 72 SER E O 1
ATOM 10217 N N . SER E 1 76 ? -14.331 57.757 72.893 1.00 30.66 73 SER E N 1
ATOM 10218 C CA . SER E 1 76 ? -13.975 56.474 73.534 1.00 32.92 73 SER E CA 1
ATOM 10219 C C . SER E 1 76 ? -13.087 55.624 72.623 1.00 33.13 73 SER E C 1
ATOM 10220 O O . SER E 1 76 ? -12.697 54.547 73.116 1.00 33.80 73 SER E O 1
ATOM 10223 N N . PHE E 1 77 ? -12.841 56.012 71.352 1.00 31.21 74 PHE E N 1
ATOM 10224 C CA . PHE E 1 77 ? -12.117 55.136 70.401 1.00 33.76 74 PHE E CA 1
ATOM 10225 C C . PHE E 1 77 ? -11.083 55.920 69.568 1.00 32.70 74 PHE E C 1
ATOM 10226 O O . PHE E 1 77 ? -9.946 55.468 69.572 1.00 31.55 74 PHE E O 1
ATOM 10234 N N . HIS E 1 78 ? -11.451 57.037 68.941 1.00 29.20 75 HIS E N 1
ATOM 10235 C CA . HIS E 1 78 ? -10.582 57.856 68.078 1.00 28.67 75 HIS E CA 1
ATOM 10236 C C . HIS E 1 78 ? -11.041 59.321 68.240 1.00 28.28 75 HIS E C 1
ATOM 10237 O O . HIS E 1 78 ? -12.285 59.539 68.341 1.00 27.78 75 HIS E O 1
ATOM 10244 N N . GLU E 1 79 ? -10.113 60.286 68.261 1.00 26.56 76 GLU E N 1
ATOM 10245 C CA . GLU E 1 79 ? -10.389 61.737 68.517 1.00 26.16 76 GLU E CA 1
ATOM 10246 C C . GLU E 1 79 ? -10.403 62.594 67.267 1.00 24.73 76 GLU E C 1
ATOM 10247 O O . GLU E 1 79 ? -10.498 63.837 67.380 1.00 25.54 76 GLU E O 1
ATOM 10253 N N . GLY E 1 80 ? -10.309 61.962 66.109 1.00 24.41 77 GLY E N 1
ATOM 10254 C CA . GLY E 1 80 ? -10.170 62.620 64.801 1.00 23.26 77 GLY E CA 1
ATOM 10255 C C . GLY E 1 80 ? -11.335 63.502 64.408 1.00 22.37 77 GLY E C 1
ATOM 10256 O O . GLY E 1 80 ? -11.080 64.402 63.630 1.00 20.79 77 GLY E O 1
ATOM 10257 N N . SER E 1 81 ? -12.485 63.427 65.097 1.00 22.00 78 SER E N 1
ATOM 10258 C CA . SER E 1 81 ? -13.565 64.399 64.887 1.00 22.62 78 SER E CA 1
ATOM 10259 C C . SER E 1 81 ? -13.131 65.787 65.333 1.00 22.43 78 SER E C 1
ATOM 10260 O O . SER E 1 81 ? -13.730 66.768 64.833 1.00 22.83 78 SER E O 1
ATOM 10263 N N . ALA E 1 82 ? -12.098 65.922 66.160 1.00 22.44 79 ALA E N 1
ATOM 10264 C CA . ALA E 1 82 ? -11.562 67.260 66.474 1.00 23.42 79 ALA E CA 1
ATOM 10265 C C . ALA E 1 82 ? -11.232 68.036 65.169 1.00 24.31 79 ALA E C 1
ATOM 10266 O O . ALA E 1 82 ? -11.284 69.324 65.215 1.00 24.62 79 ALA E O 1
ATOM 10268 N N . PHE E 1 83 ? -10.870 67.351 64.055 1.00 23.00 80 PHE E N 1
ATOM 10269 C CA . PHE E 1 83 ? -10.406 68.056 62.826 1.00 23.13 80 PHE E CA 1
ATOM 10270 C C . PHE E 1 83 ? -11.582 68.289 61.844 1.00 22.61 80 PHE E C 1
ATOM 10271 O O . PHE E 1 83 ? -11.356 68.674 60.738 1.00 21.31 80 PHE E O 1
ATOM 10279 N N . ALA E 1 84 ? -12.845 68.039 62.219 1.00 21.87 81 ALA E N 1
ATOM 10280 C CA . ALA E 1 84 ? -13.931 68.030 61.220 1.00 21.15 81 ALA E CA 1
ATOM 10281 C C . ALA E 1 84 ? -14.331 69.445 60.816 1.00 20.83 81 ALA E C 1
ATOM 10282 O O . ALA E 1 84 ? -14.637 69.684 59.667 1.00 20.77 81 ALA E O 1
ATOM 10284 N N . PRO E 1 85 ? -14.518 70.417 61.718 1.00 21.34 82 PRO E N 1
ATOM 10285 C CA . PRO E 1 85 ? -15.190 71.650 61.295 1.00 21.83 82 PRO E CA 1
ATOM 10286 C C . PRO E 1 85 ? -14.625 72.303 60.024 1.00 23.08 82 PRO E C 1
ATOM 10287 O O . PRO E 1 85 ? -15.402 72.596 59.106 1.00 22.75 82 PRO E O 1
ATOM 10291 N N . PRO E 1 86 ? -13.293 72.588 59.916 1.00 24.11 83 PRO E N 1
ATOM 10292 C CA . PRO E 1 86 ? -12.730 73.164 58.701 1.00 24.45 83 PRO E CA 1
ATOM 10293 C C . PRO E 1 86 ? -13.007 72.307 57.460 1.00 23.97 83 PRO E C 1
ATOM 10294 O O . PRO E 1 86 ? -13.187 72.881 56.397 1.00 25.80 83 PRO E O 1
ATOM 10298 N N . ARG E 1 87 ? -12.915 70.997 57.593 1.00 23.43 84 ARG E N 1
ATOM 10299 C CA A ARG E 1 87 ? -13.113 70.063 56.466 0.50 24.34 84 ARG E CA 1
ATOM 10300 C CA B ARG E 1 87 ? -13.108 70.054 56.468 0.50 24.89 84 ARG E CA 1
ATOM 10301 C C . ARG E 1 87 ? -14.554 70.154 55.973 1.00 24.01 84 ARG E C 1
ATOM 10302 O O . ARG E 1 87 ? -14.766 70.127 54.749 1.00 23.65 84 ARG E O 1
ATOM 10317 N N . ILE E 1 88 ? -15.503 70.206 56.906 1.00 23.58 85 ILE E N 1
ATOM 10318 C CA . ILE E 1 88 ? -16.936 70.305 56.556 1.00 23.09 85 ILE E CA 1
ATOM 10319 C C . ILE E 1 88 ? -17.152 71.665 55.881 1.00 24.58 85 ILE E C 1
ATOM 10320 O O . ILE E 1 88 ? -17.749 71.699 54.771 1.00 24.74 85 ILE E O 1
ATOM 10325 N N . ARG E 1 89 ? -16.656 72.762 56.446 1.00 25.61 86 ARG E N 1
ATOM 10326 C CA . ARG E 1 89 ? -16.861 74.093 55.769 1.00 28.43 86 ARG E CA 1
ATOM 10327 C C . ARG E 1 89 ? -16.272 74.071 54.351 1.00 29.37 86 ARG E C 1
ATOM 10328 O O . ARG E 1 89 ? -16.877 74.664 53.413 1.00 29.69 86 ARG E O 1
ATOM 10336 N N . GLU E 1 90 ? -15.115 73.433 54.151 1.00 28.56 87 GLU E N 1
ATOM 10337 C CA . GLU E 1 90 ? -14.556 73.377 52.774 1.00 30.51 87 GLU E CA 1
ATOM 10338 C C . GLU E 1 90 ? -15.481 72.571 51.837 1.00 31.24 87 GLU E C 1
ATOM 10339 O O . GLU E 1 90 ? -15.609 72.944 50.641 1.00 30.56 87 GLU E O 1
ATOM 10345 N N . ALA E 1 91 ? -16.112 71.486 52.304 1.00 30.51 88 ALA E N 1
ATOM 10346 C CA . ALA E 1 91 ? -16.998 70.710 51.398 1.00 31.19 88 ALA E CA 1
ATOM 10347 C C . ALA E 1 91 ? -18.313 71.468 51.152 1.00 31.19 88 ALA E C 1
ATOM 10348 O O . ALA E 1 91 ? -18.967 71.147 50.187 1.00 30.52 88 ALA E O 1
ATOM 10350 N N . ILE E 1 92 ? -18.680 72.439 51.992 1.00 32.79 89 ILE E N 1
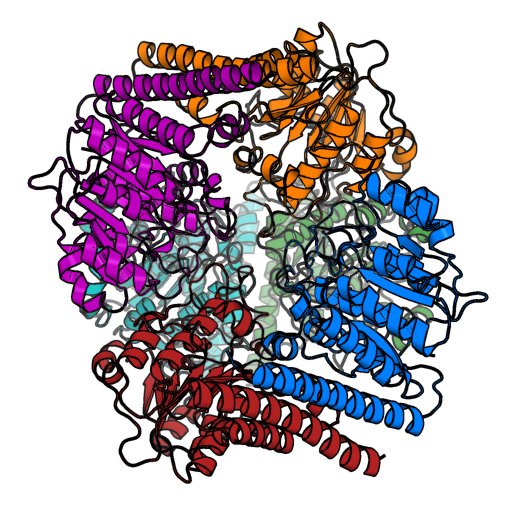ATOM 10351 C CA . ILE E 1 92 ? -19.958 73.210 51.862 1.00 36.21 89 ILE E CA 1
ATOM 10352 C C . ILE E 1 92 ? -19.792 74.115 50.645 1.00 41.32 89 ILE E C 1
ATOM 10353 O O . ILE E 1 92 ? -20.592 74.001 49.739 1.00 44.33 89 ILE E O 1
ATOM 10358 N N . TRP E 1 93 ? -18.686 74.847 50.599 1.00 46.30 90 TRP E N 1
ATOM 10359 C CA . TRP E 1 93 ? -18.389 75.806 49.512 1.00 52.30 90 TRP E CA 1
ATOM 10360 C C . TRP E 1 93 ? -17.482 75.219 48.418 1.00 54.68 90 TRP E C 1
ATOM 10361 O O . TRP E 1 93 ? -17.072 76.020 47.572 1.00 58.93 90 TRP E O 1
ATOM 10372 N N . CYS E 1 94 ? -17.273 73.890 48.339 1.00 57.99 91 CYS E N 1
ATOM 10373 C CA . CYS E 1 94 ? -16.716 73.190 47.131 1.00 60.04 91 CYS E CA 1
ATOM 10374 C C . CYS E 1 94 ? -17.859 72.941 46.141 1.00 63.24 91 CYS E C 1
ATOM 10375 O O . CYS E 1 94 ? -18.950 73.477 46.413 1.00 64.12 91 CYS E O 1
ATOM 10378 N N . THR E 1 97 ? -19.969 69.726 42.745 1.00 83.29 94 THR E N 1
ATOM 10379 C CA . THR E 1 97 ? -21.268 69.976 43.426 1.00 83.47 94 THR E CA 1
ATOM 10380 C C . THR E 1 97 ? -21.859 71.316 42.987 1.00 81.43 94 THR E C 1
ATOM 10381 O O . THR E 1 97 ? -21.162 72.052 42.291 1.00 83.63 94 THR E O 1
ATOM 10385 N N . ASN E 1 98 ? -23.103 71.598 43.393 1.00 77.01 95 ASN E N 1
ATOM 10386 C CA . ASN E 1 98 ? -23.807 72.854 43.024 1.00 73.82 95 ASN E CA 1
ATOM 10387 C C . ASN E 1 98 ? -23.787 73.793 44.238 1.00 71.30 95 ASN E C 1
ATOM 10388 O O . ASN E 1 98 ? -22.983 73.535 45.152 1.00 76.35 95 ASN E O 1
ATOM 10393 N N . SER E 1 99 ? -24.652 74.816 44.233 1.00 69.71 96 SER E N 1
ATOM 10394 C CA . SER E 1 99 ? -24.727 75.916 45.232 1.00 67.13 96 SER E CA 1
ATOM 10395 C C . SER E 1 99 ? -26.175 76.148 45.641 1.00 63.89 96 SER E C 1
ATOM 10396 O O . SER E 1 99 ? -26.467 77.241 46.091 1.00 64.67 96 SER E O 1
ATOM 10399 N N . THR E 1 100 ? -27.043 75.155 45.426 1.00 60.43 97 THR E N 1
ATOM 10400 C CA . THR E 1 100 ? -28.479 75.279 45.791 1.00 61.17 97 THR E CA 1
ATOM 10401 C C . THR E 1 100 ? -28.891 74.094 46.673 1.00 58.43 97 THR E C 1
ATOM 10402 O O . THR E 1 100 ? -28.571 72.952 46.311 1.00 53.80 97 THR E O 1
ATOM 10406 N N . THR E 1 101 ? -29.593 74.377 47.772 1.00 58.97 98 THR E N 1
ATOM 10407 C CA . THR E 1 101 ? -30.082 73.334 48.723 1.00 60.41 98 THR E CA 1
ATOM 10408 C C . THR E 1 101 ? -31.165 72.536 47.998 1.00 60.11 98 THR E C 1
ATOM 10409 O O . THR E 1 101 ? -31.711 73.074 47.005 1.00 62.32 98 THR E O 1
ATOM 10413 N N . GLU E 1 102 ? -31.439 71.302 48.432 1.00 58.29 99 GLU E N 1
ATOM 10414 C CA . GLU E 1 102 ? -32.369 70.390 47.716 1.00 58.93 99 GLU E CA 1
ATOM 10415 C C . GLU E 1 102 ? -33.683 71.133 47.430 1.00 61.77 99 GLU E C 1
ATOM 10416 O O . GLU E 1 102 ? -34.258 70.903 46.358 1.00 62.44 99 GLU E O 1
ATOM 10422 N N . GLU E 1 103 ? -34.101 72.045 48.315 1.00 63.98 100 GLU E N 1
ATOM 10423 C CA . GLU E 1 103 ? -35.396 72.768 48.185 1.00 67.88 100 GLU E CA 1
ATOM 10424 C C . GLU E 1 103 ? -35.141 74.197 47.688 1.00 66.45 100 GLU E C 1
ATOM 10425 O O . GLU E 1 103 ? -36.040 75.042 47.823 1.00 72.41 100 GLU E O 1
ATOM 10431 N N . GLY E 1 104 ? -33.990 74.416 47.052 1.00 66.75 101 GLY E N 1
ATOM 10432 C CA . GLY E 1 104 ? -33.713 75.584 46.195 1.00 66.76 101 GLY E CA 1
ATOM 10433 C C . GLY E 1 104 ? -33.234 76.798 46.975 1.00 67.53 101 GLY E C 1
ATOM 10434 O O . GLY E 1 104 ? -33.344 77.913 46.436 1.00 71.71 101 GLY E O 1
ATOM 10435 N N . LYS E 1 105 ? -32.703 76.627 48.186 1.00 63.17 102 LYS E N 1
ATOM 10436 C CA . LYS E 1 105 ? -32.095 77.764 48.920 1.00 61.31 102 LYS E CA 1
ATOM 10437 C C . LYS E 1 105 ? -30.674 77.979 48.370 1.00 60.72 102 LYS E C 1
ATOM 10438 O O . LYS E 1 105 ? -29.954 76.997 48.065 1.00 57.31 102 LYS E O 1
ATOM 10444 N N . ASN E 1 106 ? -30.332 79.246 48.157 1.00 59.95 103 ASN E N 1
ATOM 10445 C CA . ASN E 1 106 ? -29.084 79.669 47.490 1.00 60.38 103 ASN E CA 1
ATOM 10446 C C . ASN E 1 106 ? -28.030 79.885 48.583 1.00 60.99 103 ASN E C 1
ATOM 10447 O O . ASN E 1 106 ? -28.071 80.937 49.285 1.00 63.57 103 ASN E O 1
ATOM 10452 N N . LEU E 1 107 ? -27.094 78.948 48.702 1.00 58.34 104 LEU E N 1
ATOM 10453 C CA . LEU E 1 107 ? -26.091 78.964 49.791 1.00 60.37 104 LEU E CA 1
ATOM 10454 C C . LEU E 1 107 ? -25.026 80.045 49.551 1.00 60.58 104 LEU E C 1
ATOM 10455 O O . LEU E 1 107 ? -24.199 80.211 50.443 1.00 64.65 104 LEU E O 1
ATOM 10460 N N . ARG E 1 108 ? -25.000 80.759 48.428 1.00 60.51 105 ARG E N 1
ATOM 10461 C CA . ARG E 1 108 ? -24.100 81.939 48.315 1.00 63.87 105 ARG E CA 1
ATOM 10462 C C . ARG E 1 108 ? -24.799 83.143 48.955 1.00 63.27 105 ARG E C 1
ATOM 10463 O O . ARG E 1 108 ? -24.145 84.189 49.078 1.00 65.78 105 ARG E O 1
ATOM 10471 N N . ASP E 1 109 ? -26.073 83.012 49.329 1.00 57.33 106 ASP E N 1
ATOM 10472 C CA . ASP E 1 109 ? -26.782 84.046 50.114 1.00 56.47 106 ASP E CA 1
ATOM 10473 C C . ASP E 1 109 ? -26.342 83.869 51.572 1.00 54.84 106 ASP E C 1
ATOM 10474 O O . ASP E 1 109 ? -26.564 82.831 52.192 1.00 54.28 106 ASP E O 1
ATOM 10479 N N . PRO E 1 110 ? -25.716 84.903 52.171 1.00 51.86 107 PRO E N 1
ATOM 10480 C CA . PRO E 1 110 ? -25.235 84.838 53.545 1.00 49.29 107 PRO E CA 1
ATOM 10481 C C . PRO E 1 110 ? -26.369 84.713 54.564 1.00 47.37 107 PRO E C 1
ATOM 10482 O O . PRO E 1 110 ? -26.118 84.285 55.700 1.00 42.54 107 PRO E O 1
ATOM 10486 N N . ARG E 1 111 ? -27.583 85.096 54.156 1.00 45.78 108 ARG E N 1
ATOM 10487 C CA . ARG E 1 111 ? -28.751 85.030 55.063 1.00 44.38 108 ARG E CA 1
ATOM 10488 C C . ARG E 1 111 ? -29.205 83.587 55.221 1.00 40.37 108 ARG E C 1
ATOM 10489 O O . ARG E 1 111 ? -29.928 83.341 56.188 1.00 39.60 108 ARG E O 1
ATOM 10497 N N . VAL E 1 112 ? -28.789 82.699 54.316 1.00 39.56 109 VAL E N 1
ATOM 10498 C CA . VAL E 1 112 ? -29.159 81.248 54.323 1.00 39.73 109 VAL E CA 1
ATOM 10499 C C . VAL E 1 112 ? -28.151 80.490 55.191 1.00 40.06 109 VAL E C 1
ATOM 10500 O O . VAL E 1 112 ? -28.578 79.650 55.967 1.00 39.76 109 VAL E O 1
ATOM 10504 N N . ILE E 1 113 ? -26.854 80.759 55.040 1.00 39.24 110 ILE E N 1
ATOM 10505 C CA . ILE E 1 113 ? -25.836 80.137 55.924 1.00 37.78 110 ILE E CA 1
ATOM 10506 C C . ILE E 1 113 ? -24.611 81.037 55.973 1.00 37.59 110 ILE E C 1
ATOM 10507 O O . ILE E 1 113 ? -24.311 81.654 54.945 1.00 38.28 110 ILE E O 1
ATOM 10512 N N . THR E 1 114 ? -23.956 81.122 57.130 1.00 37.28 111 THR E N 1
ATOM 10513 C CA . THR E 1 114 ? -22.776 81.996 57.367 1.00 36.53 111 THR E CA 1
ATOM 10514 C C . THR E 1 114 ? -21.883 81.346 58.431 1.00 34.44 111 THR E C 1
ATOM 10515 O O . THR E 1 114 ? -22.385 80.634 59.297 1.00 34.04 111 THR E O 1
ATOM 10519 N N . ASN E 1 115 ? -20.585 81.548 58.317 1.00 33.60 112 ASN E N 1
ATOM 10520 C CA . ASN E 1 115 ? -19.587 81.004 59.266 1.00 33.85 112 ASN E CA 1
ATOM 10521 C C . ASN E 1 115 ? -19.329 82.060 60.328 1.00 33.36 112 ASN E C 1
ATOM 10522 O O . ASN E 1 115 ? -18.980 83.186 59.948 1.00 36.77 112 ASN E O 1
ATOM 10527 N N . VAL E 1 116 ? -19.448 81.708 61.598 1.00 31.63 113 VAL E N 1
ATOM 10528 C CA . VAL E 1 116 ? -18.912 82.538 62.700 1.00 33.11 113 VAL E CA 1
ATOM 10529 C C . VAL E 1 116 ? -17.433 82.199 62.928 1.00 33.79 113 VAL E C 1
ATOM 10530 O O . VAL E 1 116 ? -16.606 83.083 62.843 1.00 35.20 113 VAL E O 1
ATOM 10534 N N . GLY E 1 117 ? -17.106 80.952 63.232 1.00 33.51 114 GLY E N 1
ATOM 10535 C CA . GLY E 1 117 ? -15.721 80.579 63.561 1.00 33.91 114 GLY E CA 1
ATOM 10536 C C . GLY E 1 117 ? -15.675 79.332 64.424 1.00 32.93 114 GLY E C 1
ATOM 10537 O O . GLY E 1 117 ? -16.754 78.793 64.727 1.00 29.93 114 GLY E O 1
ATOM 10538 N N . ASP E 1 118 ? -14.464 78.939 64.840 1.00 32.62 115 ASP E N 1
ATOM 10539 C CA . ASP E 1 118 ? -14.208 77.800 65.753 1.00 32.44 115 ASP E CA 1
ATOM 10540 C C . ASP E 1 118 ? -13.781 78.305 67.126 1.00 33.26 115 ASP E C 1
ATOM 10541 O O . ASP E 1 118 ? -12.971 79.219 67.247 1.00 33.21 115 ASP E O 1
ATOM 10546 N N . VAL E 1 119 ? -14.335 77.676 68.149 1.00 34.11 116 VAL E N 1
ATOM 10547 C CA . VAL E 1 119 ? -13.833 77.770 69.542 1.00 34.57 116 VAL E CA 1
ATOM 10548 C C . VAL E 1 119 ? -12.478 77.087 69.629 1.00 33.46 116 VAL E C 1
ATOM 10549 O O . VAL E 1 119 ? -12.374 75.908 69.290 1.00 31.23 116 VAL E O 1
ATOM 10553 N N . PRO E 1 120 ? -11.426 77.799 70.114 1.00 33.03 117 PRO E N 1
ATOM 10554 C CA . PRO E 1 120 ? -10.076 77.263 70.033 1.00 31.78 117 PRO E CA 1
ATOM 10555 C C . PRO E 1 120 ? -9.804 76.285 71.164 1.00 32.27 117 PRO E C 1
ATOM 10556 O O . PRO E 1 120 ? -9.060 76.609 72.120 1.00 31.32 117 PRO E O 1
ATOM 10560 N N . ILE E 1 121 ? -10.325 75.064 70.981 1.00 30.57 118 ILE E N 1
ATOM 10561 C CA . ILE E 1 121 ? -10.438 74.068 72.078 1.00 31.41 118 ILE E CA 1
ATOM 10562 C C . ILE E 1 121 ? -9.037 73.661 72.557 1.00 31.53 118 ILE E C 1
ATOM 10563 O O . ILE E 1 121 ? -8.826 73.602 73.782 1.00 30.96 118 ILE E O 1
ATOM 10568 N N . GLU E 1 122 ? -8.173 73.268 71.619 1.00 32.27 119 GLU E N 1
ATOM 10569 C CA . GLU E 1 122 ? -6.771 72.804 71.825 1.00 34.67 119 GLU E CA 1
ATOM 10570 C C . GLU E 1 122 ? -6.042 73.874 72.678 1.00 33.63 119 GLU E C 1
ATOM 10571 O O . GLU E 1 122 ? -5.457 73.540 73.714 1.00 33.51 119 GLU E O 1
ATOM 10577 N N . GLU E 1 123 ? -6.150 75.137 72.286 1.00 34.34 120 GLU E N 1
ATOM 10578 C CA . GLU E 1 123 ? -5.431 76.277 72.929 1.00 36.16 120 GLU E CA 1
ATOM 10579 C C . GLU E 1 123 ? -6.014 76.575 74.313 1.00 35.74 120 GLU E C 1
ATOM 10580 O O . GLU E 1 123 ? -5.267 76.943 75.152 1.00 36.61 120 GLU E O 1
ATOM 10586 N N . ILE E 1 124 ? -7.294 76.347 74.563 1.00 35.07 121 ILE E N 1
ATOM 10587 C CA . ILE E 1 124 ? -7.897 76.559 75.905 1.00 34.68 121 ILE E CA 1
ATOM 10588 C C . ILE E 1 124 ? -7.509 75.350 76.770 1.00 35.92 121 ILE E C 1
ATOM 10589 O O . ILE E 1 124 ? -6.967 75.580 77.870 1.00 34.68 121 ILE E O 1
ATOM 10594 N N . ARG E 1 125 ? -7.580 74.116 76.263 1.00 35.61 122 ARG E N 1
ATOM 10595 C CA . ARG E 1 125 ? -7.197 72.918 77.071 1.00 37.55 122 ARG E CA 1
ATOM 10596 C C . ARG E 1 125 ? -5.724 72.990 77.506 1.00 36.97 122 ARG E C 1
ATOM 10597 O O . ARG E 1 125 ? -5.384 72.550 78.618 1.00 37.90 122 ARG E O 1
ATOM 10605 N N . ASP E 1 126 ? -4.873 73.499 76.628 1.00 36.79 123 ASP E N 1
ATOM 10606 C CA . ASP E 1 126 ? -3.411 73.595 76.841 1.00 37.27 123 ASP E CA 1
ATOM 10607 C C . ASP E 1 126 ? -3.066 74.671 77.901 1.00 37.86 123 ASP E C 1
ATOM 10608 O O . ASP E 1 126 ? -1.900 74.767 78.221 1.00 40.81 123 ASP E O 1
ATOM 10613 N N . CYS E 1 127 ? -4.020 75.450 78.420 1.00 36.67 124 CYS E N 1
ATOM 10614 C CA . CYS E 1 127 ? -3.882 76.305 79.642 1.00 38.02 124 CYS E CA 1
ATOM 10615 C C . CYS E 1 127 ? -4.285 75.581 80.942 1.00 38.20 124 CYS E C 1
ATOM 10616 O O . CYS E 1 127 ? -4.216 76.225 81.991 1.00 38.58 124 CYS E O 1
ATOM 10619 N N . GLY E 1 128 ? -4.679 74.295 80.888 1.00 36.61 125 GLY E N 1
ATOM 10620 C CA . GLY E 1 128 ? -4.974 73.469 82.071 1.00 35.69 125 GLY E CA 1
ATOM 10621 C C . GLY E 1 128 ? -6.444 73.538 82.472 1.00 36.42 125 GLY E C 1
ATOM 10622 O O . GLY E 1 128 ? -6.784 73.015 83.537 1.00 37.96 125 GLY E O 1
ATOM 10623 N N . VAL E 1 129 ? -7.287 74.162 81.652 1.00 36.35 126 VAL E N 1
ATOM 10624 C CA . VAL E 1 129 ? -8.763 74.293 81.856 1.00 38.81 126 VAL E CA 1
ATOM 10625 C C . VAL E 1 129 ? -9.388 72.892 81.976 1.00 38.27 126 VAL E C 1
ATOM 10626 O O . VAL E 1 129 ? -8.968 72.035 81.267 1.00 40.81 126 VAL E O 1
ATOM 10630 N N . ASP E 1 130 ? -10.305 72.656 82.902 1.00 38.08 127 ASP E N 1
ATOM 10631 C CA . ASP E 1 130 ? -10.882 71.298 83.092 1.00 39.39 127 ASP E CA 1
ATOM 10632 C C . ASP E 1 130 ? -12.145 71.202 82.238 1.00 38.35 127 ASP E C 1
ATOM 10633 O O . ASP E 1 130 ? -12.546 72.231 81.635 1.00 35.23 127 ASP E O 1
ATOM 10638 N N . ASP E 1 131 ? -12.729 70.011 82.181 1.00 35.43 128 ASP E N 1
ATOM 10639 C CA . ASP E 1 131 ? -13.864 69.694 81.292 1.00 35.26 128 ASP E CA 1
ATOM 10640 C C . ASP E 1 131 ? -15.079 70.565 81.598 1.00 35.43 128 ASP E C 1
ATOM 10641 O O . ASP E 1 131 ? -15.761 71.044 80.619 1.00 34.27 128 ASP E O 1
ATOM 10646 N N . LYS E 1 132 ? -15.383 70.749 82.887 1.00 36.04 129 LYS E N 1
ATOM 10647 C CA . LYS E 1 132 ? -16.501 71.612 83.316 1.00 37.13 129 LYS E CA 1
ATOM 10648 C C . LYS E 1 132 ? -16.285 73.042 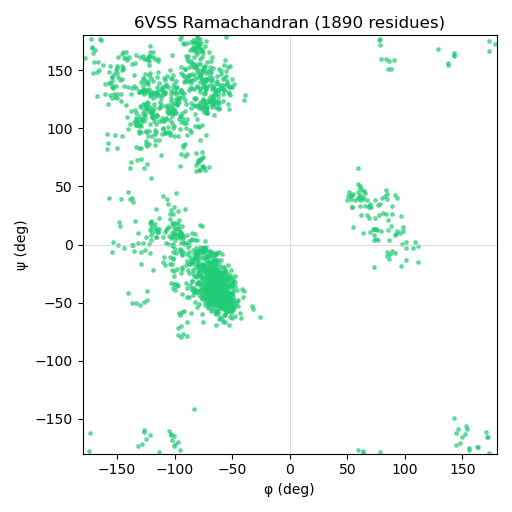82.809 1.00 35.20 129 LYS E C 1
ATOM 10649 O O . LYS E 1 132 ? -17.209 73.610 82.261 1.00 35.69 129 LYS E O 1
ATOM 10655 N N . ARG E 1 133 ? -15.116 73.626 82.980 1.00 34.86 130 ARG E N 1
ATOM 10656 C CA . ARG E 1 133 ? -14.911 75.026 82.509 1.00 36.10 130 ARG E CA 1
ATOM 10657 C C . ARG E 1 133 ? -14.993 75.030 80.967 1.00 32.97 130 ARG E C 1
ATOM 10658 O O . ARG E 1 133 ? -15.421 75.997 80.346 1.00 32.09 130 ARG E O 1
ATOM 10666 N N . LEU E 1 134 ? -14.654 73.935 80.342 1.00 32.24 131 LEU E N 1
ATOM 10667 C CA . LEU E 1 134 ? -14.613 73.851 78.869 1.00 32.88 131 LEU E CA 1
ATOM 10668 C C . LEU E 1 134 ? -16.038 73.823 78.342 1.00 31.25 131 LEU E C 1
ATOM 10669 O O . LEU E 1 134 ? -16.327 74.598 77.380 1.00 30.40 131 LEU E O 1
ATOM 10674 N N . ALA E 1 135 ? -16.885 72.991 78.957 1.00 30.85 132 ALA E N 1
ATOM 10675 C CA . ALA E 1 135 ? -18.347 72.953 78.713 1.00 30.24 132 ALA E CA 1
ATOM 10676 C C . ALA E 1 135 ? -18.899 74.386 78.839 1.00 30.13 132 ALA E C 1
ATOM 10677 O O . ALA E 1 135 ? -19.667 74.801 77.984 1.00 28.15 132 ALA E O 1
ATOM 10679 N N . ASN E 1 136 ? -18.456 75.118 79.856 1.00 31.50 133 ASN E N 1
ATOM 10680 C CA . ASN E 1 136 ? -18.933 76.507 80.054 1.00 32.37 133 ASN E CA 1
ATOM 10681 C C . ASN E 1 136 ? -18.507 77.377 78.879 1.00 31.72 133 ASN E C 1
ATOM 10682 O O . ASN E 1 136 ? -19.344 78.116 78.382 1.00 32.06 133 ASN E O 1
ATOM 10687 N N . VAL E 1 137 ? -17.260 77.259 78.440 1.00 31.27 134 VAL E N 1
ATOM 10688 C CA . VAL E 1 137 ? -16.765 78.114 77.305 1.00 31.40 134 VAL E CA 1
ATOM 10689 C C . VAL E 1 137 ? -17.613 77.852 76.053 1.00 29.30 134 VAL E C 1
ATOM 10690 O O . VAL E 1 137 ? -17.997 78.822 75.333 1.00 28.19 134 VAL E O 1
ATOM 10694 N N . ILE E 1 138 ? -17.935 76.592 75.817 1.00 27.66 135 ILE E N 1
ATOM 10695 C CA . ILE E 1 138 ? -18.789 76.150 74.666 1.00 28.46 135 ILE E CA 1
ATOM 10696 C C . ILE E 1 138 ? -20.176 76.791 74.778 1.00 27.60 135 ILE E C 1
ATOM 10697 O O . ILE E 1 138 ? -20.631 77.458 73.807 1.00 26.61 135 ILE E O 1
ATOM 10702 N N . SER E 1 139 ? -20.812 76.641 75.942 1.00 29.22 136 SER E N 1
ATOM 10703 C CA . SER E 1 139 ? -22.137 77.258 76.240 1.00 30.79 136 SER E CA 1
ATOM 10704 C C . SER E 1 139 ? -22.157 78.783 75.983 1.00 32.49 136 SER E C 1
ATOM 10705 O O . SER E 1 139 ? -23.102 79.262 75.279 1.00 31.27 136 SER E O 1
ATOM 10708 N N . GLU E 1 140 ? -21.191 79.513 76.545 1.00 33.76 137 GLU E N 1
ATOM 10709 C CA . GLU E 1 140 ? -21.003 80.970 76.338 1.00 35.81 137 GLU E CA 1
ATOM 10710 C C . GLU E 1 140 ? -20.814 81.268 74.851 1.00 35.25 137 GLU E C 1
ATOM 10711 O O . GLU E 1 140 ? -21.372 82.254 74.403 1.00 34.51 137 GLU E O 1
ATOM 10717 N N . SER E 1 141 ? -20.037 80.465 74.105 1.00 33.07 138 SER E N 1
ATOM 10718 C CA . SER E 1 141 ? -19.834 80.770 72.670 1.00 33.66 138 SER E CA 1
ATOM 10719 C C . SER E 1 141 ? -21.180 80.707 71.943 1.00 34.07 138 SER E C 1
ATOM 10720 O O . SER E 1 141 ? -21.447 81.626 71.134 1.00 33.70 138 SER E O 1
ATOM 10723 N N . VAL E 1 142 ? -21.985 79.668 72.205 1.00 32.44 139 VAL E N 1
ATOM 10724 C CA . VAL E 1 142 ? -23.310 79.514 71.549 1.00 33.61 139 VAL E CA 1
ATOM 10725 C C . VAL E 1 142 ? -24.170 80.739 71.924 1.00 34.18 139 VAL E C 1
ATOM 10726 O O . VAL E 1 142 ? -24.761 81.305 71.022 1.00 35.94 139 VAL E O 1
ATOM 10730 N N . LYS E 1 143 ? -24.147 81.199 73.176 1.00 34.88 140 LYS E N 1
ATOM 10731 C CA . LYS E 1 143 ? -24.935 82.395 73.640 1.00 36.11 140 LYS E CA 1
ATOM 10732 C C . LYS E 1 143 ? -24.491 83.664 72.912 1.00 35.95 140 LYS E C 1
ATOM 10733 O O . LYS E 1 143 ? -25.359 84.481 72.503 1.00 36.83 140 LYS E O 1
ATOM 10739 N N . LEU E 1 144 ? -23.193 83.819 72.694 1.00 36.51 141 LEU E N 1
ATOM 10740 C CA . LEU E 1 144 ? -22.674 84.971 71.917 1.00 36.38 141 LEU E CA 1
ATOM 10741 C C . LEU E 1 144 ? -23.303 85.003 70.529 1.00 34.67 141 LEU E C 1
ATOM 10742 O O . LEU E 1 144 ? -23.573 86.088 70.019 1.00 33.65 141 LEU E O 1
ATOM 10747 N N . VAL E 1 145 ? -23.516 83.837 69.919 1.00 34.06 142 VAL E N 1
ATOM 10748 C CA . VAL E 1 145 ? -24.111 83.738 68.553 1.00 34.19 142 VAL E CA 1
ATOM 10749 C C . VAL E 1 145 ? -25.590 84.179 68.620 1.00 34.81 142 VAL E C 1
ATOM 10750 O O . VAL E 1 145 ? -26.039 85.005 67.776 1.00 35.33 142 VAL E O 1
ATOM 10754 N N . MET E 1 146 ? -26.328 83.556 69.529 1.00 34.95 143 MET E N 1
ATOM 10755 C CA . MET E 1 146 ? -27.768 83.792 69.775 1.00 36.11 143 MET E CA 1
ATOM 10756 C C . MET E 1 146 ? -28.020 85.258 70.175 1.00 37.69 143 MET E C 1
ATOM 10757 O O . MET E 1 146 ? -29.080 85.737 69.825 1.00 37.24 143 MET E O 1
ATOM 10762 N N . ASP E 1 147 ? -27.082 85.953 70.823 1.00 39.13 144 ASP E N 1
ATOM 10763 C CA . ASP E 1 147 ? -27.307 87.358 71.275 1.00 42.85 144 ASP E CA 1
ATOM 10764 C C . ASP E 1 147 ? -27.406 88.269 70.058 1.00 44.50 144 ASP E C 1
ATOM 10765 O O . ASP E 1 147 ? -27.874 89.379 70.236 1.00 45.71 144 ASP E O 1
ATOM 10770 N N . GLU E 1 148 ? -26.988 87.792 68.878 1.00 46.48 145 GLU E N 1
ATOM 10771 C CA . GLU E 1 148 ? -26.950 88.581 67.621 1.00 46.67 145 GLU E CA 1
ATOM 10772 C C . GLU E 1 148 ? -28.108 88.185 66.695 1.00 46.71 145 GLU E C 1
ATOM 10773 O O . GLU E 1 148 ? -27.957 87.228 65.881 1.00 47.37 145 GLU E O 1
ATOM 10779 N N . ASP E 1 149 ? -29.218 88.913 66.764 1.00 45.10 146 ASP E N 1
ATOM 10780 C CA . ASP E 1 149 ? -30.342 88.714 65.819 1.00 46.45 146 ASP E CA 1
ATOM 10781 C C . ASP E 1 149 ? -29.848 88.996 64.395 1.00 43.47 146 ASP E C 1
ATOM 10782 O O . ASP E 1 149 ? -29.181 90.000 64.127 1.00 44.68 146 ASP E O 1
ATOM 10787 N N . PRO E 1 150 ? -30.159 88.141 63.405 1.00 40.33 147 PRO E N 1
ATOM 10788 C CA . PRO E 1 150 ? -31.005 86.962 63.566 1.00 39.87 147 PRO E CA 1
ATOM 10789 C C . PRO E 1 150 ? -30.246 85.632 63.450 1.00 36.78 147 PRO E C 1
ATOM 10790 O O . PRO E 1 150 ? -30.763 84.677 62.915 1.00 37.65 147 PRO E O 1
ATOM 10794 N N . LEU E 1 151 ? -29.073 85.571 64.041 1.00 34.82 148 LEU E N 1
ATOM 10795 C CA . LEU E 1 151 ? -28.267 84.335 63.996 1.00 35.00 148 LEU E CA 1
ATOM 10796 C C . LEU E 1 151 ? -28.874 83.260 64.890 1.00 34.21 148 LEU E C 1
ATOM 10797 O O . LEU E 1 151 ? -29.191 83.555 66.030 1.00 35.30 148 LEU E O 1
ATOM 10802 N N . ARG E 1 152 ? -28.974 82.049 64.358 1.00 34.77 149 ARG E N 1
ATOM 10803 C CA . ARG E 1 152 ? -29.237 80.790 65.115 1.00 34.89 149 ARG E CA 1
ATOM 10804 C C . ARG E 1 152 ? -28.030 79.851 65.024 1.00 33.06 149 ARG E C 1
ATOM 10805 O O . ARG E 1 152 ? -27.462 79.678 63.963 1.00 31.60 149 ARG E O 1
ATOM 10813 N N . PRO E 1 153 ? -27.584 79.207 66.123 1.00 32.83 150 PRO E N 1
ATOM 10814 C CA . PRO E 1 153 ? -26.361 78.405 66.093 1.00 32.30 150 PRO E CA 1
ATOM 10815 C C . PRO E 1 153 ? -26.557 77.039 65.406 1.00 30.92 150 PRO E C 1
ATOM 10816 O O . PRO E 1 153 ? -27.435 76.299 65.781 1.00 30.87 150 PRO E O 1
ATOM 10820 N N . LEU E 1 154 ? -25.774 76.799 64.358 1.00 30.28 151 LEU E N 1
ATOM 10821 C CA . LEU E 1 154 ? -25.544 75.472 63.738 1.00 28.54 151 LEU E CA 1
ATOM 10822 C C . LEU E 1 154 ? -24.099 75.084 64.037 1.00 27.90 151 LEU E C 1
ATOM 10823 O O . LEU E 1 154 ? -23.201 75.619 63.373 1.00 28.65 151 LEU E O 1
ATOM 10828 N N . VAL E 1 155 ? -23.916 74.143 64.950 1.00 26.22 152 VAL E N 1
ATOM 10829 C CA . VAL E 1 155 ? -22.597 73.791 65.533 1.00 26.11 152 VAL E CA 1
ATOM 10830 C C . VAL E 1 155 ? -21.985 72.618 64.771 1.00 25.60 152 VAL E C 1
ATOM 10831 O O . VAL E 1 155 ? -22.720 71.554 64.512 1.00 25.13 152 VAL E O 1
ATOM 10835 N N . LEU E 1 156 ? -20.715 72.763 64.435 1.00 23.96 153 LEU E N 1
ATOM 10836 C CA . LEU E 1 156 ? -19.986 71.650 63.801 1.00 24.18 153 LEU E CA 1
ATOM 10837 C C . LEU E 1 156 ? -19.149 70.995 64.904 1.00 23.08 153 LEU E C 1
ATOM 10838 O O . LEU E 1 156 ? -18.242 71.647 65.436 1.00 23.24 153 LEU E O 1
ATOM 10843 N N . GLY E 1 157 ? -19.370 69.709 65.133 1.00 21.77 154 GLY E N 1
ATOM 10844 C CA . GLY E 1 157 ? -18.396 68.889 65.873 1.00 21.54 154 GLY E CA 1
ATOM 10845 C C . GLY E 1 157 ? -17.209 68.450 65.024 1.00 21.78 154 GLY E C 1
ATOM 10846 O O . GLY E 1 157 ? -17.201 68.644 63.808 1.00 21.26 154 GLY E O 1
ATOM 10847 N N . GLY E 1 158 ? -16.227 67.820 65.693 1.00 21.44 155 GLY E N 1
ATOM 10848 C CA . GLY E 1 158 ? -16.333 67.591 67.132 1.00 21.65 155 GLY E CA 1
ATOM 10849 C C . GLY E 1 158 ? -17.101 66.308 67.461 1.00 22.18 155 GLY E C 1
ATOM 10850 O O . GLY E 1 158 ? -18.002 65.934 66.686 1.00 20.86 155 GLY E O 1
ATOM 10851 N N . ASP E 1 159 ? -16.790 65.676 68.597 1.00 22.74 156 ASP E N 1
ATOM 10852 C CA . ASP E 1 159 ? -17.507 64.479 69.082 1.00 23.89 156 ASP E CA 1
ATOM 10853 C C . ASP E 1 159 ? -18.855 64.894 69.716 1.00 23.66 156 ASP E C 1
ATOM 10854 O O . ASP E 1 159 ? -19.143 66.108 69.988 1.00 23.18 156 ASP E O 1
ATOM 10859 N N . HIS E 1 160 ? -19.721 63.922 69.940 1.00 23.98 157 HIS E N 1
ATOM 10860 C CA . HIS E 1 160 ? -21.128 64.187 70.362 1.00 23.42 157 HIS E CA 1
ATOM 10861 C C . HIS E 1 160 ? -21.227 64.816 71.760 1.00 23.95 157 HIS E C 1
ATOM 10862 O O . HIS E 1 160 ? -22.295 65.383 72.069 1.00 23.34 157 HIS E O 1
ATOM 10869 N N . SER E 1 161 ? -20.148 64.796 72.562 1.00 24.65 158 SER E N 1
ATOM 10870 C CA . SER E 1 161 ? -20.117 65.382 73.935 1.00 25.47 158 SER E CA 1
ATOM 10871 C C . SER E 1 161 ? -20.545 66.851 73.875 1.00 25.48 158 SER E C 1
ATOM 10872 O O . SER E 1 161 ? -21.135 67.294 74.854 1.00 27.22 158 SER E O 1
ATOM 10875 N N . ILE E 1 162 ? -20.348 67.535 72.757 1.00 25.64 159 ILE E N 1
ATOM 10876 C CA . ILE E 1 162 ? -20.567 69.019 72.673 1.00 27.13 159 ILE E CA 1
ATOM 10877 C C . ILE E 1 162 ? -22.060 69.352 72.666 1.00 26.20 159 ILE E C 1
ATOM 10878 O O . ILE E 1 162 ? -22.404 70.508 72.893 1.00 25.24 159 ILE E O 1
ATOM 10883 N N . SER E 1 163 ? -22.927 68.398 72.327 1.00 26.32 160 SER E N 1
ATOM 10884 C CA . SER E 1 163 ? -24.398 68.650 72.291 1.00 26.59 160 SER E CA 1
ATOM 10885 C C . SER E 1 163 ? -24.932 69.043 73.691 1.00 26.78 160 SER E C 1
ATOM 10886 O O . SER E 1 163 ? -25.936 69.793 73.769 1.00 26.71 160 SER E O 1
ATOM 10889 N N . PHE E 1 164 ? -24.364 68.500 74.767 1.00 26.39 161 PHE E N 1
ATOM 10890 C CA . PHE E 1 164 ? -24.782 68.884 76.134 1.00 28.04 161 PHE E CA 1
ATOM 10891 C C . PHE E 1 164 ? -24.622 70.405 76.278 1.00 28.36 161 PHE E C 1
ATOM 10892 O O . PHE E 1 164 ? -25.598 71.123 76.467 1.00 27.05 161 PHE E O 1
ATOM 10900 N N . PRO E 1 165 ? -23.401 70.962 76.254 1.00 27.75 162 PRO E N 1
ATOM 10901 C CA . PRO E 1 165 ? -23.252 72.401 76.525 1.00 27.62 162 PRO E CA 1
ATOM 10902 C C . PRO E 1 165 ? -24.004 73.296 75.519 1.00 28.36 162 PRO E C 1
ATOM 10903 O O . PRO E 1 165 ? -24.488 74.357 75.854 1.00 27.44 162 PRO E O 1
ATOM 10907 N N . VAL E 1 166 ? -24.166 72.815 74.280 1.00 28.99 163 VAL E N 1
ATOM 10908 C CA . VAL E 1 166 ? -24.891 73.577 73.218 1.00 28.92 163 VAL E CA 1
ATOM 10909 C C . VAL E 1 166 ? -26.366 73.652 73.594 1.00 28.15 163 VAL E C 1
ATOM 10910 O O . VAL E 1 166 ? -26.895 74.769 73.633 1.00 26.43 163 VAL E O 1
ATOM 10914 N N . VAL E 1 167 ? -26.990 72.498 73.790 1.00 27.66 164 VAL E N 1
ATOM 10915 C CA . VAL E 1 167 ? -28.432 72.447 74.085 1.00 29.96 164 VAL E CA 1
ATOM 10916 C C . VAL E 1 167 ? -28.703 73.189 75.399 1.00 30.89 164 VAL E C 1
ATOM 10917 O O . VAL E 1 167 ? -29.728 73.873 75.477 1.00 30.55 164 VAL E O 1
ATOM 10921 N N . ARG E 1 168 ? -27.852 73.013 76.413 1.00 31.61 165 ARG E N 1
ATOM 10922 C CA . ARG E 1 168 ? -28.012 73.735 77.699 1.00 32.43 165 ARG E CA 1
ATOM 10923 C C . ARG E 1 168 ? -28.021 75.245 77.357 1.00 33.07 165 ARG E C 1
ATOM 10924 O O . ARG E 1 168 ? -28.933 75.973 77.833 1.00 33.92 165 ARG E O 1
ATOM 10932 N N . ALA E 1 169 ? -27.082 75.728 76.559 1.00 31.61 166 ALA E N 1
ATOM 10933 C CA . ALA E 1 169 ? -27.014 77.175 76.251 1.00 32.62 166 ALA E CA 1
ATOM 10934 C C . ALA E 1 169 ? -28.295 77.614 75.511 1.00 34.62 166 ALA E C 1
ATOM 10935 O O . ALA E 1 169 ? -28.863 78.680 75.851 1.00 32.17 166 ALA E O 1
ATOM 10937 N N . VAL E 1 170 ? -28.764 76.817 74.552 1.00 33.67 167 VAL E N 1
ATOM 10938 C CA . VAL E 1 170 ? -29.963 77.192 73.763 1.00 34.70 167 VAL E CA 1
ATOM 10939 C C . VAL E 1 170 ? -31.138 77.291 74.730 1.00 36.66 167 VAL E C 1
ATOM 10940 O O . VAL E 1 170 ? -31.844 78.306 74.654 1.00 38.73 167 VAL E O 1
ATOM 10944 N N . SER E 1 171 ? -31.335 76.272 75.577 1.00 36.19 168 SER E N 1
ATOM 10945 C CA . SER E 1 171 ? -32.387 76.201 76.634 1.00 36.83 168 SER E CA 1
ATOM 10946 C C . SER E 1 171 ? -32.332 77.402 77.610 1.00 36.30 168 SER E C 1
ATOM 10947 O O . SER E 1 171 ? -33.380 77.991 77.850 1.00 37.56 168 SER E O 1
ATOM 10950 N N . GLU E 1 172 ? -31.179 77.733 78.167 1.00 35.28 169 GLU E N 1
ATOM 10951 C CA . GLU E 1 172 ? -31.003 78.909 79.057 1.00 36.80 169 GLU E CA 1
ATOM 10952 C C . GLU E 1 172 ? -31.333 80.216 78.317 1.00 37.58 169 GLU E C 1
ATOM 10953 O O . GLU E 1 172 ? -32.167 80.955 78.775 1.00 40.16 169 GLU E O 1
ATOM 10959 N N . LYS E 1 173 ? -30.801 80.465 77.140 1.00 38.70 170 LYS E N 1
ATOM 10960 C CA . LYS E 1 173 ? -31.044 81.754 76.449 1.00 39.78 170 LYS E CA 1
ATOM 10961 C C . LYS E 1 173 ? -32.530 81.857 76.031 1.00 38.83 170 LYS E C 1
ATOM 10962 O O . LYS E 1 173 ? -33.034 82.968 75.985 1.00 36.85 170 LYS E O 1
ATOM 10968 N N . LEU E 1 174 ? -33.205 80.756 75.699 1.00 38.61 171 LEU E N 1
ATOM 10969 C CA . LEU E 1 174 ? -34.609 80.810 75.209 1.00 39.60 171 LEU E CA 1
ATOM 10970 C C . LEU E 1 174 ? -35.597 80.799 76.382 1.00 39.71 171 LEU E C 1
ATOM 10971 O O . LEU E 1 174 ? -36.781 81.078 76.135 1.00 41.02 171 LEU E O 1
ATOM 10976 N N . GLY E 1 175 ? -35.138 80.414 77.578 1.00 38.08 172 GLY E N 1
ATOM 10977 C CA . GLY E 1 175 ? -35.896 80.515 78.828 1.00 38.56 172 GLY E CA 1
ATOM 10978 C C . GLY E 1 175 ? -36.731 79.286 79.090 1.00 39.69 172 GLY E C 1
ATOM 10979 O O . GLY E 1 175 ? -37.809 79.455 79.686 1.00 42.28 172 GLY E O 1
ATOM 10980 N N . GLY E 1 176 ? -36.342 78.112 78.573 1.00 38.98 173 GLY E N 1
ATOM 10981 C CA . GLY E 1 176 ? -37.116 76.870 78.778 1.00 38.84 173 GLY E CA 1
ATOM 10982 C C . GLY E 1 176 ? -36.609 75.732 77.922 1.00 39.62 173 GLY E C 1
ATOM 10983 O O . GLY E 1 176 ? -35.490 75.831 77.380 1.00 39.36 173 GLY E O 1
ATOM 10984 N N . ALA E 1 177 ? -37.436 74.716 77.736 1.00 40.83 174 ALA E N 1
ATOM 10985 C CA . ALA E 1 177 ? -37.064 73.464 77.060 1.00 40.54 174 ALA E CA 1
ATOM 10986 C C . ALA E 1 177 ? -37.295 73.572 75.542 1.00 39.47 174 ALA E C 1
ATOM 10987 O O . ALA E 1 177 ? -38.035 74.441 75.082 1.00 37.31 174 ALA E O 1
ATOM 10989 N N . VAL E 1 178 ? -36.648 72.649 74.829 1.00 36.12 175 VAL E N 1
ATOM 10990 C CA . VAL E 1 178 ? -36.808 72.360 73.388 1.00 34.12 175 VAL E CA 1
ATOM 10991 C C . VAL E 1 178 ? -37.180 70.881 73.238 1.00 32.83 175 VAL E C 1
ATOM 10992 O O . VAL E 1 178 ? -36.882 70.071 74.162 1.00 30.08 175 VAL E O 1
ATOM 10996 N N . ASP E 1 179 ? -37.732 70.549 72.078 1.00 31.08 176 ASP E N 1
ATOM 10997 C CA . ASP E 1 179 ? -37.850 69.157 71.591 1.00 31.53 176 ASP E CA 1
ATOM 10998 C C . ASP E 1 179 ? -36.601 68.904 70.722 1.00 30.55 176 ASP E C 1
ATOM 10999 O O . ASP E 1 179 ? -36.127 69.873 70.104 1.00 30.46 176 ASP E O 1
ATOM 11004 N N . ILE E 1 180 ? -36.077 67.670 70.721 1.00 29.00 177 ILE E N 1
ATOM 11005 C CA . ILE E 1 180 ? -34.845 67.278 69.982 1.00 28.56 177 ILE E CA 1
ATOM 11006 C C . ILE E 1 180 ? -35.188 66.164 69.009 1.00 27.64 177 ILE E C 1
ATOM 11007 O O . ILE E 1 180 ? -35.784 65.158 69.428 1.00 27.97 177 ILE E O 1
ATOM 11012 N N . LEU E 1 181 ? -34.757 66.348 67.772 1.00 27.69 178 LEU E N 1
ATOM 11013 C CA . LEU E 1 181 ? -34.603 65.236 66.808 1.00 26.90 178 LEU E CA 1
ATOM 11014 C C . LEU E 1 181 ? -33.107 64.926 66.731 1.00 25.26 178 LEU E C 1
ATOM 11015 O O . LEU E 1 181 ? -32.312 65.855 66.521 1.00 23.71 178 LEU E O 1
ATOM 11020 N N . HIS E 1 182 ? -32.791 63.649 66.966 1.00 23.58 179 HIS E N 1
ATOM 11021 C CA . HIS E 1 182 ? -31.455 63.107 67.209 1.00 22.90 179 HIS E CA 1
ATOM 11022 C C . HIS E 1 182 ? -31.289 61.896 66.302 1.00 23.34 179 HIS E C 1
ATOM 11023 O O . HIS E 1 182 ? -32.000 60.858 66.530 1.00 23.34 179 HIS E O 1
ATOM 11030 N N . PHE E 1 183 ? -30.405 62.043 65.296 1.00 22.48 180 PHE E N 1
ATOM 11031 C CA . PHE E 1 183 ? -29.958 60.897 64.484 1.00 22.14 180 PHE E CA 1
ATOM 11032 C C . PHE E 1 183 ? -28.649 60.315 65.016 1.00 21.15 180 PHE E C 1
ATOM 11033 O O . PHE E 1 183 ? -27.696 61.019 65.205 1.00 20.61 180 PHE E O 1
ATOM 11041 N N . ASP E 1 184 ? -28.579 58.996 65.192 1.00 21.00 181 ASP E N 1
ATOM 11042 C CA . ASP E 1 184 ? -27.364 58.376 65.730 1.00 20.61 181 ASP E CA 1
ATOM 11043 C C . ASP E 1 184 ? -27.473 56.866 65.594 1.00 20.67 181 ASP E C 1
ATOM 11044 O O . ASP E 1 184 ? -28.577 56.388 65.585 1.00 20.19 181 ASP E O 1
ATOM 11049 N N . ALA E 1 185 ? -26.378 56.120 65.573 1.00 20.20 182 ALA E N 1
ATOM 11050 C CA . ALA E 1 185 ? -26.450 54.648 65.766 1.00 20.54 182 ALA E CA 1
ATOM 11051 C C . ALA E 1 185 ? -26.607 54.318 67.265 1.00 21.13 182 ALA E C 1
ATOM 11052 O O . ALA E 1 185 ? -26.885 53.143 67.597 1.00 21.40 182 ALA E O 1
ATOM 11054 N N . HIS E 1 186 ? -26.229 55.252 68.132 1.00 21.30 183 HIS E N 1
ATOM 11055 C CA . HIS E 1 186 ? -26.068 55.066 69.623 1.00 22.37 183 HIS E CA 1
ATOM 11056 C C . HIS E 1 186 ? -27.011 55.983 70.338 1.00 22.07 183 HIS E C 1
ATOM 11057 O O . HIS E 1 186 ? -27.132 57.122 69.918 1.00 23.22 183 HIS E O 1
ATOM 11064 N N . PRO E 1 187 ? -27.662 55.577 71.438 1.00 22.80 184 PRO E N 1
ATOM 11065 C CA . PRO E 1 187 ? -28.513 56.506 72.151 1.00 23.05 184 PRO E CA 1
ATOM 11066 C C . PRO E 1 187 ? -27.829 57.690 72.868 1.00 24.31 184 PRO E C 1
ATOM 11067 O O . PRO E 1 187 ? -28.469 58.769 73.054 1.00 23.67 184 PRO E O 1
ATOM 11071 N N . ASP E 1 188 ? -26.590 57.490 73.310 1.00 24.20 185 ASP E N 1
ATOM 11072 C CA . ASP E 1 188 ? -25.801 58.550 73.998 1.00 25.33 185 ASP E CA 1
ATOM 11073 C C . ASP E 1 188 ? -26.493 58.936 75.320 1.00 24.11 185 ASP E C 1
ATOM 11074 O O . ASP E 1 188 ? -26.428 60.153 75.734 1.00 23.65 185 ASP E O 1
ATOM 11079 N N . LEU E 1 189 ? -26.995 57.912 76.014 1.00 24.15 186 LEU E N 1
ATOM 11080 C CA . LEU E 1 189 ? -27.828 58.039 77.240 1.00 25.61 186 LEU E CA 1
ATOM 11081 C C . LEU E 1 189 ? -27.187 57.309 78.422 1.00 27.02 186 LEU E C 1
ATOM 11082 O O . LEU E 1 189 ? -27.889 57.182 79.433 1.00 24.98 186 LEU E O 1
ATOM 11087 N N . TYR E 1 190 ? -25.882 57.002 78.352 1.00 28.70 187 TYR E N 1
ATOM 11088 C CA . TYR E 1 190 ? -25.149 56.379 79.472 1.00 31.49 187 TYR E CA 1
ATOM 11089 C C . TYR E 1 190 ? -25.110 57.342 80.624 1.00 31.70 187 TYR E C 1
ATOM 11090 O O . TYR E 1 190 ? -24.646 58.464 80.395 1.00 31.58 187 TYR E O 1
ATOM 11099 N N . HIS E 1 191 ? -25.504 56.873 81.810 1.00 34.86 188 HIS E N 1
ATOM 11100 C CA . HIS E 1 191 ? -25.445 57.677 83.054 1.00 37.22 188 HIS E CA 1
ATOM 11101 C C . HIS E 1 191 ? -23.971 57.902 83.382 1.00 37.88 188 HIS E C 1
ATOM 11102 O O . HIS E 1 191 ? -23.582 59.059 83.636 1.00 37.10 188 HIS E O 1
ATOM 11109 N N . ASP E 1 192 ? -23.196 56.828 83.339 1.00 40.88 189 ASP E N 1
ATOM 11110 C CA . ASP E 1 192 ? -21.759 56.824 83.720 1.00 45.96 189 ASP E CA 1
ATOM 11111 C C . ASP E 1 192 ? -20.999 56.075 82.617 1.00 45.30 189 ASP E C 1
ATOM 11112 O O . ASP E 1 192 ? -21.087 54.823 82.554 1.00 46.31 189 ASP E O 1
ATOM 11117 N N . PHE E 1 193 ? -20.308 56.789 81.733 1.00 42.11 190 PHE E N 1
ATOM 11118 C CA . PHE E 1 193 ? -19.445 56.078 80.763 1.00 41.68 190 PHE E CA 1
ATOM 11119 C C . PHE E 1 193 ? -17.995 56.168 81.222 1.00 41.14 190 PHE E C 1
ATOM 11120 O O . PHE E 1 193 ? -17.385 57.230 81.025 1.00 40.25 190 PHE E O 1
ATOM 11128 N N . GLU E 1 194 ? -17.509 55.093 81.839 1.00 41.02 191 GLU E N 1
ATOM 11129 C CA . GLU E 1 194 ? -16.122 54.957 82.336 1.00 45.01 191 GLU E CA 1
ATOM 11130 C C . GLU E 1 194 ? -15.716 56.159 83.203 1.00 45.41 191 GLU E C 1
ATOM 11131 O O . GLU E 1 194 ? -14.558 56.613 83.094 1.00 47.14 191 GLU E O 1
ATOM 11137 N N . GLY E 1 195 ? -16.587 56.654 84.077 1.00 43.21 192 GLY E N 1
ATOM 11138 C CA . GLY E 1 195 ? -16.203 57.762 84.967 1.00 42.37 192 GLY E CA 1
ATOM 11139 C C . GLY E 1 195 ? -16.090 59.097 84.249 1.00 41.99 192 GLY E C 1
ATOM 11140 O O . GLY E 1 195 ? -15.772 60.064 84.927 1.00 41.19 192 GLY E O 1
ATOM 11141 N N . ASN E 1 196 ? -16.402 59.182 82.949 1.00 42.20 193 ASN E N 1
ATOM 11142 C CA . ASN E 1 196 ? -16.305 60.460 82.185 1.00 41.58 193 ASN E CA 1
ATOM 11143 C C . ASN E 1 196 ? -17.704 61.043 82.062 1.00 39.41 193 ASN E C 1
ATOM 11144 O O . ASN E 1 196 ? -18.418 60.670 81.122 1.00 38.23 193 ASN E O 1
ATOM 11149 N N . TYR E 1 197 ? -18.065 61.923 82.999 1.00 39.03 194 TYR E N 1
ATOM 11150 C CA . TYR E 1 197 ? -19.332 62.702 82.972 1.00 39.51 194 TYR E CA 1
ATOM 11151 C C . TYR E 1 197 ? -19.526 63.323 81.589 1.00 37.58 194 TYR E C 1
ATOM 11152 O O . TYR E 1 197 ? -20.701 63.495 81.193 1.00 33.93 194 TYR E O 1
ATOM 11161 N N . TYR E 1 198 ? -18.415 63.750 80.944 1.00 36.16 195 TYR E N 1
ATOM 11162 C CA . TYR E 1 198 ? -18.441 64.508 79.667 1.00 35.25 195 TYR E CA 1
ATOM 11163 C C . TYR E 1 198 ? -18.245 63.532 78.493 1.00 32.12 195 TYR E C 1
ATOM 11164 O O . TYR E 1 198 ? -18.002 63.980 77.399 1.00 30.95 195 TYR E O 1
ATOM 11173 N N . SER E 1 199 ? -18.350 62.225 78.684 1.00 31.70 196 SER E N 1
ATOM 11174 C CA . SER E 1 199 ? -18.210 61.243 77.570 1.00 29.94 196 SER E CA 1
ATOM 11175 C C . SER E 1 199 ? -19.102 61.644 76.384 1.00 30.21 196 SER E C 1
ATOM 11176 O O . SER E 1 199 ? -20.252 62.094 76.598 1.00 29.78 196 SER E O 1
ATOM 11179 N N . HIS E 1 200 ? -18.654 61.456 75.144 1.00 30.16 197 HIS E N 1
ATOM 11180 C CA . HIS E 1 200 ? -19.533 61.516 73.921 1.00 29.67 197 HIS E CA 1
ATOM 11181 C C . HIS E 1 200 ? -20.652 60.449 73.932 1.00 28.75 197 HIS E C 1
ATOM 11182 O O . HIS E 1 200 ? -21.509 60.465 72.999 1.00 30.02 197 HIS E O 1
ATOM 11189 N N . ALA E 1 201 ? -20.646 59.533 74.904 1.00 27.56 198 ALA E N 1
ATOM 11190 C CA . ALA E 1 201 ? -21.622 58.448 75.033 1.00 27.37 198 ALA E CA 1
ATOM 11191 C C . ALA E 1 201 ? -22.665 58.822 76.104 1.00 27.45 198 ALA E C 1
ATOM 11192 O O . ALA E 1 201 ? -23.522 57.979 76.388 1.00 25.78 198 ALA E O 1
ATOM 11194 N N . SER E 1 202 ? -22.644 60.073 76.594 1.00 26.62 199 SER E N 1
ATOM 11195 C CA . SER E 1 202 ? -23.457 60.561 77.737 1.00 26.31 199 SER E CA 1
ATOM 11196 C C . SER E 1 202 ? -24.105 61.931 77.535 1.00 26.11 199 SER E C 1
ATOM 11197 O O . SER E 1 202 ? -24.842 62.351 78.411 1.00 27.16 199 SER E O 1
ATOM 11200 N N . PRO E 1 203 ? -23.961 62.681 76.418 1.00 25.21 200 PRO E N 1
ATOM 11201 C CA . PRO E 1 203 ? -24.526 64.042 76.370 1.00 25.15 200 PRO E CA 1
ATOM 11202 C C . PRO E 1 203 ? -26.057 64.097 76.542 1.00 24.84 200 PRO E C 1
ATOM 11203 O O . PRO E 1 203 ? -26.528 65.107 77.097 1.00 23.97 200 PRO E O 1
ATOM 11207 N N . PHE E 1 204 ? -26.791 63.065 76.106 1.00 25.04 201 PHE E N 1
ATOM 11208 C CA . PHE E 1 204 ? -28.285 63.129 76.157 1.00 25.80 201 PHE E CA 1
ATOM 11209 C C . PHE E 1 204 ? -28.728 62.715 77.551 1.00 26.16 201 PHE E C 1
ATOM 11210 O O . PHE E 1 204 ? -29.760 63.179 77.943 1.00 27.48 201 PHE E O 1
ATOM 11218 N N . ALA E 1 205 ? -27.936 61.932 78.288 1.00 26.21 202 ALA E N 1
ATOM 11219 C CA . ALA E 1 205 ? -28.183 61.753 79.721 1.00 26.14 202 ALA E CA 1
ATOM 11220 C C . ALA E 1 205 ? -28.032 63.138 80.400 1.00 27.80 202 ALA E C 1
ATOM 11221 O O . ALA E 1 205 ? -28.981 63.551 81.148 1.00 26.77 202 ALA E O 1
ATOM 11223 N N . ARG E 1 206 ? -26.942 63.875 80.147 1.00 27.85 203 ARG E N 1
ATOM 11224 C CA . ARG E 1 206 ? -26.737 65.197 80.810 1.00 30.53 203 ARG E CA 1
ATOM 11225 C C . ARG E 1 206 ? -27.921 66.112 80.462 1.00 30.52 203 ARG E C 1
ATOM 11226 O O . ARG E 1 206 ? -28.452 66.769 81.353 1.00 30.91 203 ARG E O 1
ATOM 11234 N N . ILE E 1 207 ? -28.319 66.122 79.195 1.00 30.89 204 ILE E N 1
ATOM 11235 C CA . ILE E 1 207 ? -29.419 66.984 78.677 1.00 31.83 204 ILE E CA 1
ATOM 11236 C C . ILE E 1 207 ? -30.718 66.631 79.433 1.00 33.95 204 ILE E C 1
ATOM 11237 O O . ILE E 1 207 ? -31.350 67.585 79.885 1.00 34.48 204 ILE E O 1
ATOM 11242 N N . MET E 1 208 ? -31.120 65.345 79.517 1.00 34.11 205 MET E N 1
ATOM 11243 C CA . MET E 1 208 ? -32.399 64.951 80.162 1.00 36.94 205 MET E CA 1
ATOM 11244 C C . MET E 1 208 ? -32.315 65.219 81.683 1.00 37.92 205 MET E C 1
ATOM 11245 O O . MET E 1 208 ? -33.318 65.718 82.222 1.00 37.69 205 MET E O 1
ATOM 11250 N N . GLU E 1 209 ? -31.186 64.916 82.351 1.00 38.89 206 GLU E N 1
ATOM 11251 C CA . GLU E 1 209 ? -30.944 65.160 83.791 1.00 38.68 206 GLU E CA 1
ATOM 11252 C C . GLU E 1 209 ? -31.259 66.627 84.099 1.00 39.75 206 GLU E C 1
ATOM 11253 O O . GLU E 1 209 ? -31.790 66.881 85.157 1.00 44.40 206 GLU E O 1
ATOM 11259 N N . GLY E 1 210 ? -30.851 67.553 83.243 1.00 37.47 207 GLY E N 1
ATOM 11260 C CA . GLY E 1 210 ? -30.985 69.008 83.437 1.00 35.21 207 GLY E CA 1
ATOM 11261 C C . GLY E 1 210 ? -32.319 69.489 82.896 1.00 35.56 207 GLY E C 1
ATOM 11262 O O . GLY E 1 210 ? -32.601 70.656 82.987 1.00 35.67 207 GLY E O 1
ATOM 11263 N N . GLY E 1 211 ? -33.135 68.625 82.307 1.00 34.34 208 GLY E N 1
ATOM 11264 C CA . GLY E 1 211 ? -34.477 69.042 81.871 1.00 34.62 208 GLY E CA 1
ATOM 11265 C C . GLY E 1 211 ? -34.459 70.057 80.727 1.00 34.97 208 GLY E C 1
ATOM 11266 O O . GLY E 1 211 ? -35.469 70.696 80.533 1.00 33.98 208 GLY E O 1
ATOM 11267 N N . TYR E 1 212 ? -33.411 70.105 79.893 1.00 33.65 209 TYR E N 1
ATOM 11268 C CA . TYR E 1 212 ? -33.298 71.071 78.765 1.00 34.10 209 TYR E CA 1
ATOM 11269 C C . TYR E 1 212 ? -34.163 70.648 77.580 1.00 34.22 209 TYR E C 1
ATOM 11270 O O . TYR E 1 212 ? -34.514 71.515 76.765 1.00 36.65 209 TYR E O 1
ATOM 11279 N N . ALA E 1 213 ? -34.514 69.361 77.503 1.00 33.31 210 ALA E N 1
ATOM 11280 C CA . ALA E 1 213 ? -35.369 68.806 76.440 1.00 33.03 210 ALA E CA 1
ATOM 11281 C C . ALA E 1 213 ? -36.608 68.193 77.050 1.00 34.09 210 ALA E C 1
ATOM 11282 O O . ALA E 1 213 ? -36.475 67.508 78.071 1.00 35.93 210 ALA E O 1
ATOM 11284 N N . ARG E 1 214 ? -37.729 68.337 76.354 1.00 34.01 211 ARG E N 1
ATOM 11285 C CA . ARG E 1 214 ? -39.009 67.630 76.650 1.00 34.30 211 ARG E CA 1
ATOM 11286 C C . ARG E 1 214 ? -38.994 66.301 75.886 1.00 32.75 211 ARG E C 1
ATOM 11287 O O . ARG E 1 214 ? -38.549 65.319 76.424 1.00 32.20 211 ARG E O 1
ATOM 11295 N N . ARG E 1 215 ? -39.280 66.336 74.591 1.00 32.47 212 ARG E N 1
ATOM 11296 C CA . ARG E 1 215 ? -39.264 65.138 73.723 1.00 31.01 212 ARG E CA 1
ATOM 11297 C C . ARG E 1 215 ? -37.848 64.936 73.160 1.00 30.40 212 ARG E C 1
ATOM 11298 O O . ARG E 1 215 ? -37.125 65.932 72.970 1.00 29.53 212 ARG E O 1
ATOM 11306 N N . LEU E 1 216 ? -37.451 63.672 73.000 1.00 28.46 213 LEU E N 1
ATOM 11307 C CA . LEU E 1 216 ? -36.147 63.297 72.425 1.00 28.25 213 LEU E CA 1
ATOM 11308 C C . LEU E 1 216 ? -36.472 62.128 71.516 1.00 27.79 213 LEU E C 1
ATOM 11309 O O . LEU E 1 216 ? -36.736 61.050 72.042 1.00 28.40 213 LEU E O 1
ATOM 11314 N N . VAL E 1 217 ? -36.495 62.418 70.220 1.00 26.84 214 VAL E N 1
ATOM 11315 C CA . VAL E 1 217 ? -36.832 61.490 69.116 1.00 26.77 214 VAL E CA 1
ATOM 11316 C C . VAL E 1 217 ? -35.486 61.046 68.518 1.00 24.95 214 VAL E C 1
ATOM 11317 O O . VAL E 1 217 ? -34.773 61.90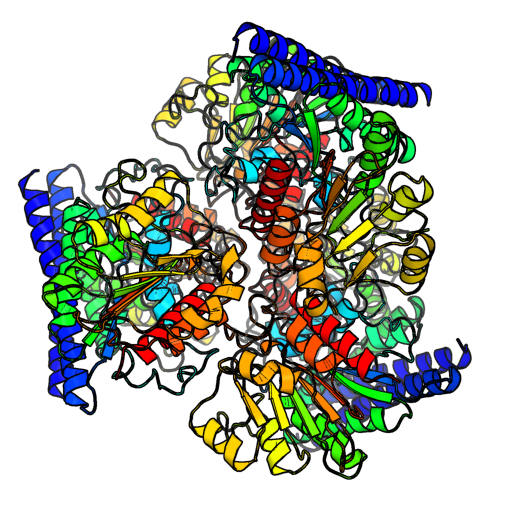4 68.047 1.00 25.27 214 VAL E O 1
ATOM 11321 N N . GLN E 1 218 ? -35.154 59.773 68.659 1.00 23.61 215 GLN E N 1
ATOM 11322 C CA . GLN E 1 218 ? -33.885 59.203 68.230 1.00 24.23 215 GLN E CA 1
ATOM 11323 C C . GLN E 1 218 ? -34.194 58.352 67.012 1.00 24.45 215 GLN E C 1
ATOM 11324 O O . GLN E 1 218 ? -35.105 57.517 67.064 1.00 27.35 215 GLN E O 1
ATOM 11330 N N . VAL E 1 219 ? -33.414 58.544 65.977 1.00 24.49 216 VAL E N 1
ATOM 11331 C CA . VAL E 1 219 ? -33.545 57.782 64.709 1.00 24.77 216 VAL E CA 1
ATOM 11332 C C . VAL E 1 219 ? -32.176 57.235 64.326 1.00 23.47 216 VAL E C 1
ATOM 11333 O O . VAL E 1 219 ? -31.208 57.984 64.403 1.00 22.56 216 VAL E O 1
ATOM 11337 N N . GLY E 1 220 ? -32.154 55.954 63.987 1.00 23.13 217 GLY E N 1
ATOM 11338 C CA . GLY E 1 220 ? -30.991 55.247 63.441 1.00 23.43 217 GLY E CA 1
ATOM 11339 C C . GLY E 1 220 ? -30.398 54.270 64.433 1.00 22.49 217 GLY E C 1
ATOM 11340 O O . GLY E 1 220 ? -29.375 53.629 64.091 1.00 22.34 217 GLY E O 1
ATOM 11341 N N . ILE E 1 221 ? -31.016 54.162 65.590 1.00 22.28 218 ILE E N 1
ATOM 11342 C CA . ILE E 1 221 ? -30.437 53.438 66.759 1.00 22.88 218 ILE E CA 1
ATOM 11343 C C . ILE E 1 221 ? -30.307 51.942 66.437 1.00 23.21 218 ILE E C 1
ATOM 11344 O O . ILE E 1 221 ? -31.285 51.341 65.949 1.00 22.06 218 ILE E O 1
ATOM 11349 N N . ARG E 1 222 ? -29.138 51.375 66.726 1.00 24.55 219 ARG E N 1
ATOM 11350 C CA . ARG E 1 222 ? -28.862 49.938 66.438 1.00 26.76 219 ARG E CA 1
ATOM 11351 C C . ARG E 1 222 ? -27.786 49.370 67.374 1.00 29.83 219 ARG E C 1
ATOM 11352 O O . ARG E 1 222 ? -27.473 48.214 67.239 1.00 32.62 219 ARG E O 1
ATOM 11360 N N . SER E 1 223 ? -27.168 50.216 68.188 1.00 31.44 220 SER E N 1
ATOM 11361 C CA . SER E 1 223 ? -26.222 49.821 69.254 1.00 32.23 220 SER E CA 1
ATOM 11362 C C . SER E 1 223 ? -26.796 50.359 70.580 1.00 33.86 220 SER E C 1
ATOM 11363 O O . SER E 1 223 ? -26.778 51.594 70.785 1.00 35.11 220 SER E O 1
ATOM 11366 N N . ILE E 1 224 ? -27.385 49.492 71.384 1.00 33.35 221 ILE E N 1
ATOM 11367 C CA . ILE E 1 224 ? -28.056 49.918 72.638 1.00 36.02 221 ILE E CA 1
ATOM 11368 C C . ILE E 1 224 ? -27.995 48.815 73.704 1.00 37.11 221 ILE E C 1
ATOM 11369 O O . ILE E 1 224 ? -28.393 47.655 73.419 1.00 38.81 221 ILE E O 1
ATOM 11374 N N . THR E 1 225 ? -27.484 49.170 74.875 1.00 35.37 222 THR E N 1
ATOM 11375 C CA . THR E 1 225 ? -27.364 48.243 76.029 1.00 38.76 222 THR E CA 1
ATOM 11376 C C . THR E 1 225 ? -28.670 48.238 76.820 1.00 36.81 222 THR E C 1
ATOM 11377 O O . THR E 1 225 ? -29.415 49.183 76.728 1.00 36.30 222 THR E O 1
ATOM 11381 N N . ASN E 1 226 ? -28.903 47.177 77.573 1.00 38.62 223 ASN E N 1
ATOM 11382 C CA . ASN E 1 226 ? -30.083 47.002 78.446 1.00 38.62 223 ASN E CA 1
ATOM 11383 C C . ASN E 1 226 ? -30.129 48.065 79.555 1.00 37.46 223 ASN E C 1
ATOM 11384 O O . ASN E 1 226 ? -31.228 48.546 79.848 1.00 38.75 223 ASN E O 1
ATOM 11389 N N . ASP E 1 227 ? -29.030 48.510 80.141 1.00 37.11 224 ASP E N 1
ATOM 11390 C CA . ASP E 1 227 ? -29.107 49.628 81.122 1.00 36.99 224 ASP E CA 1
ATOM 11391 C C . ASP E 1 227 ? -29.555 50.913 80.415 1.00 35.35 224 ASP E C 1
ATOM 11392 O O . ASP E 1 227 ? -30.260 51.719 81.008 1.00 33.25 224 ASP E O 1
ATOM 11397 N N . VAL E 1 228 ? -29.218 51.098 79.133 1.00 33.29 225 VAL E N 1
ATOM 11398 C CA . VAL E 1 228 ? -29.602 52.360 78.441 1.00 32.66 225 VAL E CA 1
ATOM 11399 C C . VAL E 1 228 ? -31.103 52.321 78.089 1.00 31.70 225 VAL E C 1
ATOM 11400 O O . VAL E 1 228 ? -31.695 53.403 78.050 1.00 30.90 225 VAL E O 1
ATOM 11404 N N . ARG E 1 229 ? -31.691 51.144 77.875 1.00 31.48 226 ARG E N 1
ATOM 11405 C CA . ARG E 1 229 ? -33.155 50.994 77.671 1.00 32.61 226 ARG E CA 1
ATOM 11406 C C . ARG E 1 229 ? -33.866 51.529 78.934 1.00 33.15 226 ARG E C 1
ATOM 11407 O O . ARG E 1 229 ? -34.924 52.170 78.791 1.00 32.60 226 ARG E O 1
ATOM 11415 N N . GLU E 1 230 ? -33.293 51.329 80.131 1.00 33.79 227 GLU E N 1
ATOM 11416 C CA . GLU E 1 230 ? -33.867 51.846 81.417 1.00 33.70 227 GLU E CA 1
ATOM 11417 C C . GLU E 1 230 ? -33.814 53.382 81.435 1.00 31.51 227 GLU E C 1
ATOM 11418 O O . GLU E 1 230 ? -34.737 54.012 81.947 1.00 29.82 227 GLU E O 1
ATOM 11424 N N . GLN E 1 231 ? -32.735 53.960 80.918 1.00 29.37 228 GLN E N 1
ATOM 11425 C CA . GLN E 1 231 ? -32.619 55.432 80.705 1.00 28.88 228 GLN E CA 1
ATOM 11426 C C . GLN E 1 231 ? -33.697 55.934 79.736 1.00 28.59 228 GLN E C 1
ATOM 11427 O O . GLN E 1 231 ? -34.196 57.074 79.910 1.00 30.54 228 GLN E O 1
ATOM 11433 N N . VAL E 1 232 ? -33.978 55.170 78.689 1.00 30.25 229 VAL E N 1
ATOM 11434 C CA . VAL E 1 232 ? -35.010 55.501 77.647 1.00 30.42 229 VAL E CA 1
ATOM 11435 C C . VAL E 1 232 ? -36.339 55.587 78.400 1.00 30.73 229 VAL E C 1
ATOM 11436 O O . VAL E 1 232 ? -37.055 56.590 78.195 1.00 29.52 229 VAL E O 1
ATOM 11440 N N . LYS E 1 233 ? -36.667 54.516 79.135 1.00 33.05 230 LYS E N 1
ATOM 11441 C CA . LYS E 1 233 ? -37.879 54.454 80.028 1.00 35.64 230 LYS E CA 1
ATOM 11442 C C . LYS E 1 233 ? -37.851 55.637 80.989 1.00 34.92 230 LYS E C 1
ATOM 11443 O O . LYS E 1 233 ? -38.855 56.346 81.049 1.00 34.89 230 LYS E O 1
ATOM 11449 N N . LYS E 1 234 ? -36.753 55.815 81.735 1.00 33.34 231 LYS E N 1
ATOM 11450 C CA . LYS E 1 234 ? -36.690 56.878 82.774 1.00 33.61 231 LYS E CA 1
ATOM 11451 C C . LYS E 1 234 ? -37.073 58.236 82.183 1.00 33.99 231 LYS E C 1
ATOM 11452 O O . LYS E 1 234 ? -37.852 58.927 82.793 1.00 33.41 231 LYS E O 1
ATOM 11458 N N . TYR E 1 235 ? -36.563 58.633 81.010 1.00 33.71 232 TYR E N 1
ATOM 11459 C CA . TYR E 1 235 ? -36.810 60.014 80.513 1.00 32.74 232 TYR E CA 1
ATOM 11460 C C . TYR E 1 235 ? -37.937 60.105 79.475 1.00 30.73 232 TYR E C 1
ATOM 11461 O O . TYR E 1 235 ? -38.135 61.189 78.995 1.00 32.20 232 TYR E O 1
ATOM 11470 N N . GLY E 1 236 ? -38.647 59.039 79.152 1.00 29.94 233 GLY E N 1
ATOM 11471 C CA . GLY E 1 236 ? -39.719 59.042 78.129 1.00 29.06 233 GLY E CA 1
ATOM 11472 C C . GLY E 1 236 ? -39.150 59.316 76.751 1.00 28.63 233 GLY E C 1
ATOM 11473 O O . GLY E 1 236 ? -39.813 59.979 75.954 1.00 29.02 233 GLY E O 1
ATOM 11474 N N . VAL E 1 237 ? -37.925 58.856 76.470 1.00 27.06 234 VAL E N 1
ATOM 11475 C CA . VAL E 1 237 ? -37.294 59.011 75.132 1.00 27.08 234 VAL E CA 1
ATOM 11476 C C . VAL E 1 237 ? -38.057 58.186 74.073 1.00 27.44 234 VAL E C 1
ATOM 11477 O O . VAL E 1 237 ? -38.362 56.973 74.281 1.00 27.75 234 VAL E O 1
ATOM 11481 N N . GLU E 1 238 ? -38.300 58.804 72.924 1.00 27.88 235 GLU E N 1
ATOM 11482 C CA . GLU E 1 238 ? -38.879 58.116 71.742 1.00 28.36 235 GLU E CA 1
ATOM 11483 C C . GLU E 1 238 ? -37.716 57.578 70.873 1.00 28.74 235 GLU E C 1
ATOM 11484 O O . GLU E 1 238 ? -37.211 58.292 69.972 1.00 27.54 235 GLU E O 1
ATOM 11490 N N . THR E 1 239 ? -37.271 56.377 71.209 1.00 27.80 236 THR E N 1
ATOM 11491 C CA . THR E 1 239 ? -36.085 55.727 70.626 1.00 28.83 236 THR E CA 1
ATOM 11492 C C . THR E 1 239 ? -36.547 54.803 69.494 1.00 28.45 236 THR E C 1
ATOM 11493 O O . THR E 1 239 ? -37.102 53.749 69.796 1.00 28.68 236 THR E O 1
ATOM 11497 N N . HIS E 1 240 ? -36.232 55.154 68.243 1.00 28.07 237 HIS E N 1
ATOM 11498 C CA . HIS E 1 240 ? -36.583 54.338 67.067 1.00 27.69 237 HIS E CA 1
ATOM 11499 C C . HIS E 1 240 ? -35.349 53.556 66.671 1.00 27.40 237 HIS E C 1
ATOM 11500 O O . HIS E 1 240 ? -34.373 54.178 66.260 1.00 28.21 237 HIS E O 1
ATOM 11507 N N . GLU E 1 241 ? -35.426 52.246 66.780 1.00 26.65 238 GLU E N 1
ATOM 11508 C CA . GLU E 1 241 ? -34.371 51.304 66.346 1.00 27.49 238 GLU E CA 1
ATOM 11509 C C . GLU E 1 241 ? -34.488 50.973 64.862 1.00 27.08 238 GLU E C 1
ATOM 11510 O O . GLU E 1 241 ? -35.609 50.928 64.306 1.00 27.04 238 GLU E O 1
ATOM 11516 N N . MET E 1 242 ? -33.350 50.765 64.236 1.00 27.20 239 MET E N 1
ATOM 11517 C CA . MET E 1 242 ? -33.276 50.296 62.834 1.00 27.63 239 MET E CA 1
ATOM 11518 C C . MET E 1 242 ? -34.162 49.051 62.648 1.00 28.73 239 MET E C 1
ATOM 11519 O O . MET E 1 242 ? -34.679 48.889 61.536 1.00 26.67 239 MET E O 1
ATOM 11524 N N . ARG E 1 243 ? -34.315 48.171 63.635 1.00 29.26 240 ARG E N 1
ATOM 11525 C CA . ARG E 1 243 ? -35.052 46.909 63.362 1.00 31.81 240 ARG E CA 1
ATOM 11526 C C . ARG E 1 243 ? -36.565 47.185 63.275 1.00 33.03 240 ARG E C 1
ATOM 11527 O O . ARG E 1 243 ? -37.265 46.234 62.914 1.00 33.47 240 ARG E O 1
ATOM 11535 N N . THR E 1 244 ? -37.053 48.431 63.505 1.00 33.05 241 THR E N 1
ATOM 11536 C CA . THR E 1 244 ? -38.486 48.824 63.307 1.00 32.70 241 THR E CA 1
ATOM 11537 C C . THR E 1 244 ? -38.616 49.962 62.276 1.00 34.38 241 THR E C 1
ATOM 11538 O O . THR E 1 244 ? -39.745 50.585 62.153 1.00 32.71 241 THR E O 1
ATOM 11542 N N . LEU E 1 245 ? -37.550 50.237 61.513 1.00 31.93 242 LEU E N 1
ATOM 11543 C CA . LEU E 1 245 ? -37.578 51.418 60.629 1.00 32.10 242 LEU E CA 1
ATOM 11544 C C . LEU E 1 245 ? -38.726 51.262 59.624 1.00 32.97 242 LEU E C 1
ATOM 11545 O O . LEU E 1 245 ? -39.296 52.289 59.254 1.00 31.89 242 LEU E O 1
ATOM 11550 N N . SER E 1 246 ? -38.977 50.068 59.072 1.00 35.07 243 SER E N 1
ATOM 11551 C CA . SER E 1 246 ? -40.006 49.967 58.015 1.00 38.08 243 SER E CA 1
ATOM 11552 C C . SER E 1 246 ? -41.387 50.300 58.616 1.00 38.06 243 SER E C 1
ATOM 11553 O O . SER E 1 246 ? -42.224 50.958 57.950 1.00 40.20 243 SER E O 1
ATOM 11556 N N . ARG E 1 247 ? -41.622 49.940 59.873 1.00 38.11 244 ARG E N 1
ATOM 11557 C CA . ARG E 1 247 ? -42.943 50.159 60.508 1.00 38.49 244 ARG E CA 1
ATOM 11558 C C . ARG E 1 247 ? -43.009 51.653 60.872 1.00 35.48 244 ARG E C 1
ATOM 11559 O O . ARG E 1 247 ? -44.044 52.212 60.683 1.00 32.35 244 ARG E O 1
ATOM 11567 N N . ASP E 1 248 ? -41.870 52.291 61.147 1.00 32.42 245 ASP E N 1
ATOM 11568 C CA . ASP E 1 248 ? -41.754 53.661 61.704 1.00 32.32 245 ASP E CA 1
ATOM 11569 C C . ASP E 1 248 ? -41.748 54.744 60.630 1.00 30.74 245 ASP E C 1
ATOM 11570 O O . ASP E 1 248 ? -41.952 55.891 60.993 1.00 29.04 245 ASP E O 1
ATOM 11575 N N . ARG E 1 249 ? -41.505 54.389 59.370 1.00 32.53 246 ARG E N 1
ATOM 11576 C CA . ARG E 1 249 ? -41.257 55.342 58.268 1.00 34.08 246 ARG E CA 1
ATOM 11577 C C . ARG E 1 249 ? -42.299 56.446 58.202 1.00 33.47 246 ARG E C 1
ATOM 11578 O O . ARG E 1 249 ? -41.941 57.629 58.133 1.00 31.29 246 ARG E O 1
ATOM 11586 N N . PRO E 1 250 ? -43.607 56.087 58.158 1.00 32.81 247 PRO E N 1
ATOM 11587 C CA . PRO E 1 250 ? -44.667 57.086 58.010 1.00 33.44 247 PRO E CA 1
ATOM 11588 C C . PRO E 1 250 ? -44.669 58.149 59.138 1.00 34.02 247 PRO E C 1
ATOM 11589 O O . PRO E 1 250 ? -44.803 59.330 58.900 1.00 34.00 247 PRO E O 1
ATOM 11593 N N . ILE E 1 251 ? -44.381 57.665 60.340 1.00 33.79 248 ILE E N 1
ATOM 11594 C CA . ILE E 1 251 ? -44.279 58.477 61.586 1.00 36.61 248 ILE E CA 1
ATOM 11595 C C . ILE E 1 251 ? -43.078 59.416 61.511 1.00 34.69 248 ILE E C 1
ATOM 11596 O O . ILE E 1 251 ? -43.223 60.593 61.755 1.00 34.67 248 ILE E O 1
ATOM 11601 N N . LEU E 1 252 ? -41.948 58.865 61.118 1.00 32.81 249 LEU E N 1
ATOM 11602 C CA . LEU E 1 252 ? -40.670 59.613 61.106 1.00 33.83 249 LEU E CA 1
ATOM 11603 C C . LEU E 1 252 ? -40.726 60.590 59.923 1.00 34.53 249 LEU E C 1
ATOM 11604 O O . LEU E 1 252 ? -40.097 61.683 60.026 1.00 34.12 249 LEU E O 1
ATOM 11609 N N . GLU E 1 253 ? -41.482 60.267 58.867 1.00 34.17 250 GLU E N 1
ATOM 11610 C CA . GLU E 1 253 ? -41.576 61.184 57.718 1.00 37.09 250 GLU E CA 1
ATOM 11611 C C . GLU E 1 253 ? -42.658 62.245 57.970 1.00 37.42 250 GLU E C 1
ATOM 11612 O O . GLU E 1 253 ? -42.777 63.118 57.126 1.00 36.49 250 GLU E O 1
ATOM 11618 N N . ASN E 1 254 ? -43.270 62.263 59.159 1.00 38.07 251 ASN E N 1
ATOM 11619 C CA . ASN E 1 254 ? -44.328 63.233 59.538 1.00 39.64 251 ASN E CA 1
ATOM 11620 C C . ASN E 1 254 ? -44.118 63.779 60.952 1.00 37.95 251 ASN E C 1
ATOM 11621 O O . ASN E 1 254 ? -45.109 64.027 61.666 1.00 36.95 251 ASN E O 1
ATOM 11626 N N . LEU E 1 255 ? -42.880 63.999 61.373 1.00 34.95 252 LEU E N 1
ATOM 11627 C CA . LEU E 1 255 ? -42.648 64.506 62.740 1.00 35.15 252 LEU E CA 1
ATOM 11628 C C . LEU E 1 255 ? -43.056 65.965 62.819 1.00 34.14 252 LEU E C 1
ATOM 11629 O O . LEU E 1 255 ? -42.712 66.712 61.934 1.00 34.22 252 LEU E O 1
ATOM 11634 N N . LYS E 1 256 ? -43.625 66.334 63.945 1.00 36.06 253 LYS E N 1
ATOM 11635 C CA . LYS E 1 256 ? -44.032 67.708 64.308 1.00 39.20 253 LYS E CA 1
ATOM 11636 C C . LYS E 1 256 ? -43.561 67.948 65.746 1.00 38.94 253 LYS E C 1
ATOM 11637 O O . LYS E 1 256 ? -44.075 67.270 66.647 1.00 43.44 253 LYS E O 1
ATOM 11643 N N . LEU E 1 257 ? -42.644 68.873 65.973 1.00 35.25 254 LEU E N 1
ATOM 11644 C CA . LEU E 1 257 ? -41.986 69.031 67.287 1.00 34.36 254 LEU E CA 1
ATOM 11645 C C . LEU E 1 257 ? -42.078 70.500 67.678 1.00 34.46 254 LEU E C 1
ATOM 11646 O O . LEU E 1 257 ? -42.342 71.308 66.786 1.00 34.99 254 LEU E O 1
ATOM 11651 N N . GLY E 1 258 ? -41.899 70.784 68.968 1.00 35.29 255 GLY E N 1
ATOM 11652 C CA . GLY E 1 258 ? -41.715 72.137 69.525 1.00 37.52 255 GLY E CA 1
ATOM 11653 C C . GLY E 1 258 ? -42.986 72.767 70.060 1.00 38.37 255 GLY E C 1
ATOM 11654 O O . GLY E 1 258 ? -42.865 73.738 70.796 1.00 38.94 255 GLY E O 1
ATOM 11655 N N . GLU E 1 259 ? -44.180 72.294 69.696 1.00 44.66 256 GLU E N 1
ATOM 11656 C CA . GLU E 1 259 ? -45.453 72.996 70.107 1.00 44.26 256 GLU E CA 1
ATOM 11657 C C . GLU E 1 259 ? -45.630 72.869 71.621 1.00 41.91 256 GLU E C 1
ATOM 11658 O O . GLU E 1 259 ? -45.651 71.759 72.159 1.00 39.89 256 GLU E O 1
ATOM 11664 N N . GLY E 1 260 ? -45.685 74.006 72.290 1.00 40.45 257 GLY E N 1
ATOM 11665 C CA . GLY E 1 260 ? -45.752 74.037 73.751 1.00 41.59 257 GLY E CA 1
ATOM 11666 C C . GLY E 1 260 ? -44.415 74.336 74.382 1.00 42.11 257 GLY E C 1
ATOM 11667 O O . GLY E 1 260 ? -44.411 74.618 75.577 1.00 44.94 257 GLY E O 1
ATOM 11668 N N . VAL E 1 261 ? -43.300 74.275 73.648 1.00 42.08 258 VAL E N 1
ATOM 11669 C CA . VAL E 1 261 ? -41.965 74.523 74.268 1.00 41.32 258 VAL E CA 1
ATOM 11670 C C . VAL E 1 261 ? -41.244 75.563 73.425 1.00 41.15 258 VAL E C 1
ATOM 11671 O O . VAL E 1 261 ? -41.883 76.125 72.545 1.00 42.86 258 VAL E O 1
ATOM 11675 N N . LYS E 1 262 ? -39.967 75.819 73.679 1.00 39.74 259 LYS E N 1
ATOM 11676 C CA . LYS E 1 262 ? -39.292 76.988 73.076 1.00 39.82 259 LYS E CA 1
ATOM 11677 C C . LYS E 1 262 ? -38.903 76.657 71.641 1.00 39.61 259 LYS E C 1
ATOM 11678 O O . LYS E 1 262 ? -38.574 77.572 70.888 1.00 39.21 259 LYS E O 1
ATOM 11684 N N . GLY E 1 263 ? -38.857 75.373 71.288 1.00 37.46 260 GLY E N 1
ATOM 11685 C CA . GLY E 1 263 ? -38.586 75.017 69.902 1.00 36.45 260 GLY E CA 1
ATOM 11686 C C . GLY E 1 263 ? -37.936 73.661 69.763 1.00 35.59 260 GLY E C 1
ATOM 11687 O O . GLY E 1 263 ? -38.096 72.822 70.663 1.00 33.59 260 GLY E O 1
ATOM 11688 N N . VAL E 1 264 ? -37.242 73.519 68.625 1.00 34.41 261 VAL E N 1
ATOM 11689 C CA . VAL E 1 264 ? -36.716 72.241 68.079 1.00 32.83 261 VAL E CA 1
ATOM 11690 C C . VAL E 1 264 ? -35.217 72.404 67.813 1.00 30.81 261 VAL E C 1
ATOM 11691 O O . VAL E 1 264 ? -34.804 73.392 67.155 1.00 29.36 261 VAL E O 1
ATOM 11695 N N . TYR E 1 265 ? -34.472 71.444 68.341 1.00 29.09 262 TYR E N 1
ATOM 11696 C CA . TYR E 1 265 ? -33.006 71.316 68.199 1.00 28.44 262 TYR E CA 1
ATOM 11697 C C . TYR E 1 265 ? -32.782 70.020 67.422 1.00 28.30 262 TYR E C 1
ATOM 11698 O O . TYR E 1 265 ? -33.429 68.978 67.795 1.00 29.54 262 TYR E O 1
ATOM 11707 N N . VAL E 1 266 ? -31.988 70.069 66.362 1.00 26.97 263 VAL E N 1
ATOM 11708 C CA . VAL E 1 266 ? -31.693 68.858 65.545 1.00 26.83 263 VAL E CA 1
ATOM 11709 C C . VAL E 1 266 ? -30.214 68.491 65.720 1.00 26.36 263 VAL E C 1
ATOM 11710 O O . VAL E 1 266 ? -29.345 69.307 65.321 1.00 27.10 263 VAL E O 1
ATOM 11714 N N . SER E 1 267 ? -29.940 67.308 66.257 1.00 24.95 264 SER E N 1
ATOM 11715 C CA . SER E 1 267 ? -28.574 66.744 66.445 1.00 25.07 264 SER E CA 1
ATOM 11716 C C . SER E 1 267 ? -28.352 65.654 65.404 1.00 23.45 264 SER E C 1
ATOM 11717 O O . SER E 1 267 ? -29.062 64.650 65.451 1.00 23.86 264 SER E O 1
ATOM 11720 N N . ILE E 1 268 ? -27.389 65.842 64.508 1.00 23.30 265 ILE E N 1
ATOM 11721 C CA . ILE E 1 268 ? -27.010 64.809 63.490 1.00 23.41 265 ILE E CA 1
ATOM 11722 C C . ILE E 1 268 ? -25.620 64.231 63.763 1.00 22.97 265 ILE E C 1
ATOM 11723 O O . ILE E 1 268 ? -24.625 64.926 63.531 1.00 22.05 265 ILE E O 1
ATOM 11728 N N . ASP E 1 269 ? -25.585 62.968 64.214 1.00 22.83 266 ASP E N 1
ATOM 11729 C CA . ASP E 1 269 ? -24.341 62.172 64.379 1.00 22.69 266 ASP E CA 1
ATOM 11730 C C . ASP E 1 269 ? -24.181 61.465 63.045 1.00 22.57 266 ASP E C 1
ATOM 11731 O O . ASP E 1 269 ? -25.112 60.773 62.615 1.00 22.45 266 ASP E O 1
ATOM 11736 N N . VAL E 1 270 ? -23.031 61.641 62.395 1.00 21.86 267 VAL E N 1
ATOM 11737 C CA . VAL E 1 270 ? -22.829 61.113 61.025 1.00 22.47 267 VAL E CA 1
ATOM 11738 C C . VAL E 1 270 ? -22.846 59.574 61.085 1.00 22.21 267 VAL E C 1
ATOM 11739 O O . VAL E 1 270 ? -23.204 58.994 60.021 1.00 21.16 267 VAL E O 1
ATOM 11743 N N . ASP E 1 271 ? -22.601 58.951 62.256 1.00 21.60 268 ASP E N 1
ATOM 11744 C CA . ASP E 1 271 ? -22.540 57.460 62.337 1.00 22.32 268 ASP E CA 1
ATOM 11745 C C . ASP E 1 271 ? -23.959 56.837 62.330 1.00 22.75 268 ASP E C 1
ATOM 11746 O O . ASP E 1 271 ? -24.061 55.570 62.276 1.00 21.89 268 ASP E O 1
ATOM 11751 N N . SER E 1 272 ? -25.030 57.658 62.349 1.00 22.33 269 SER E N 1
ATOM 11752 C CA . SER E 1 272 ? -26.429 57.235 62.038 1.00 23.10 269 SER E CA 1
ATOM 11753 C C . SER E 1 272 ? -26.529 56.583 60.648 1.00 23.45 269 SER E C 1
ATOM 11754 O O . SER E 1 272 ? -27.213 55.519 60.490 1.00 25.27 269 SER E O 1
ATOM 11757 N N . LEU E 1 273 ? -25.761 57.110 59.699 1.00 23.20 270 LEU E N 1
ATOM 11758 C CA . LEU E 1 273 ? -25.628 56.566 58.318 1.00 22.25 270 LEU E CA 1
ATOM 11759 C C . LEU E 1 273 ? -24.836 55.280 58.328 1.00 21.85 270 LEU E C 1
ATOM 11760 O O . LEU E 1 273 ? -23.842 55.142 59.060 1.00 21.54 270 LEU E O 1
ATOM 11765 N N . ASP E 1 274 ? -25.274 54.368 57.490 1.00 22.34 271 ASP E N 1
ATOM 11766 C CA . ASP E 1 274 ? -24.533 53.124 57.220 1.00 23.40 271 ASP E CA 1
ATOM 11767 C C . ASP E 1 274 ? -23.062 53.484 56.924 1.00 23.30 271 ASP E C 1
ATOM 11768 O O . ASP E 1 274 ? -22.775 54.419 56.193 1.00 22.60 271 ASP E O 1
ATOM 11773 N N . PRO E 1 275 ? -22.080 52.728 57.454 1.00 23.92 272 PRO E N 1
ATOM 11774 C CA . PRO E 1 275 ? -20.662 52.964 57.159 1.00 24.47 272 PRO E CA 1
ATOM 11775 C C . PRO E 1 275 ? -20.258 52.859 55.678 1.00 24.82 272 PRO E C 1
ATOM 11776 O O . PRO E 1 275 ? -19.283 53.463 55.247 1.00 25.27 272 PRO E O 1
ATOM 11780 N N . SER E 1 276 ? -21.031 52.126 54.881 1.00 24.86 273 SER E N 1
ATOM 11781 C CA . SER E 1 276 ? -20.871 52.069 53.419 1.00 24.45 273 SER E CA 1
ATOM 11782 C C . SER E 1 276 ? -20.945 53.488 52.839 1.00 25.29 273 SER E C 1
ATOM 11783 O O . SER E 1 276 ? -20.219 53.788 51.879 1.00 25.04 273 SER E O 1
ATOM 11786 N N . ILE E 1 277 ? -21.724 54.386 53.399 1.00 25.65 274 ILE E N 1
ATOM 11787 C CA . ILE E 1 277 ? -21.876 55.742 52.784 1.00 26.86 274 ILE E CA 1
ATOM 11788 C C . ILE E 1 277 ? -21.204 56.825 53.629 1.00 25.60 274 ILE E C 1
ATOM 11789 O O . ILE E 1 277 ? -21.063 57.950 53.139 1.00 26.92 274 ILE E O 1
ATOM 11794 N N . ALA E 1 278 ? -20.859 56.535 54.874 1.00 25.46 275 ALA E N 1
ATOM 11795 C CA . ALA E 1 278 ? -20.215 57.478 55.834 1.00 24.34 275 ALA E CA 1
ATOM 11796 C C . ALA E 1 278 ? -19.145 56.710 56.591 1.00 24.12 275 ALA E C 1
ATOM 11797 O O . ALA E 1 278 ? -19.278 56.482 57.800 1.00 23.10 275 ALA E O 1
ATOM 11799 N N . PRO E 1 279 ? -18.077 56.264 55.879 1.00 23.36 276 PRO E N 1
ATOM 11800 C CA . PRO E 1 279 ? -16.952 55.578 56.510 1.00 23.10 276 PRO E CA 1
ATOM 11801 C C . PRO E 1 279 ? -16.120 56.526 57.400 1.00 22.47 276 PRO E C 1
ATOM 11802 O O . PRO E 1 279 ? -15.463 56.049 58.287 1.00 22.97 276 PRO E O 1
ATOM 11806 N N . GLY E 1 280 ? -16.224 57.841 57.216 1.00 21.97 277 GLY E N 1
ATOM 11807 C CA . GLY E 1 280 ? -15.451 58.846 57.994 1.00 22.10 277 GLY E CA 1
ATOM 11808 C C . GLY E 1 280 ? -16.060 59.133 59.348 1.00 21.89 277 GLY E C 1
ATOM 11809 O O . GLY E 1 280 ? -16.496 60.278 59.538 1.00 21.71 277 GLY E O 1
ATOM 11810 N N . VAL E 1 281 ? -16.131 58.135 60.236 1.00 21.83 278 VAL E N 1
ATOM 11811 C CA . VAL E 1 281 ? -16.594 58.292 61.659 1.00 22.56 278 VAL E CA 1
ATOM 11812 C C . VAL E 1 281 ? -15.741 57.382 62.556 1.00 23.83 278 VAL E C 1
ATOM 11813 O O . VAL E 1 281 ? -15.138 56.471 62.017 1.00 25.42 278 VAL E O 1
ATOM 11817 N N . SER E 1 282 ? -15.752 57.546 63.870 1.00 24.36 279 SER E N 1
ATOM 11818 C CA . SER E 1 282 ? -15.013 56.653 64.795 1.00 25.92 279 SER E CA 1
ATOM 11819 C C . SER E 1 282 ? -15.711 55.292 64.971 1.00 26.51 279 SER E C 1
ATOM 11820 O O . SER E 1 282 ? -15.025 54.259 65.219 1.00 25.96 279 SER E O 1
ATOM 11823 N N . HIS E 1 283 ? -17.040 55.271 64.897 1.00 28.00 280 HIS E N 1
ATOM 11824 C CA . HIS E 1 283 ? -17.824 54.086 65.295 1.00 29.36 280 HIS E CA 1
ATOM 11825 C C . HIS E 1 283 ? -18.622 53.559 64.116 1.00 29.18 280 HIS E C 1
ATOM 11826 O O . HIS E 1 283 ? -19.799 53.941 63.989 1.00 31.65 280 HIS E O 1
ATOM 11833 N N . HIS E 1 284 ? -18.045 52.603 63.401 1.00 28.82 281 HIS E N 1
ATOM 11834 C CA . HIS E 1 284 ? -18.731 51.873 62.316 1.00 29.05 281 HIS E CA 1
ATOM 11835 C C . HIS E 1 284 ? -19.772 50.930 62.946 1.00 29.03 281 HIS E C 1
ATOM 11836 O O . HIS E 1 284 ? -19.409 50.142 63.800 1.00 29.56 281 HIS E O 1
ATOM 11843 N N . GLU E 1 285 ? -21.036 51.076 62.567 1.00 28.47 282 GLU E N 1
ATOM 11844 C CA . GLU E 1 285 ? -22.143 50.198 62.995 1.00 28.67 282 GLU E CA 1
ATOM 11845 C C . GLU E 1 285 ? -22.928 49.775 61.760 1.00 27.12 282 GLU E C 1
ATOM 11846 O O . GLU E 1 285 ? -23.777 50.510 61.247 1.00 25.83 282 GLU E O 1
ATOM 11852 N N . PRO E 1 286 ? -22.634 48.564 61.238 1.00 27.09 283 PRO E N 1
ATOM 11853 C CA . PRO E 1 286 ? -23.263 48.089 60.020 1.00 26.19 283 PRO E CA 1
ATOM 11854 C C . PRO E 1 286 ? -24.783 48.008 60.151 1.00 24.87 283 PRO E C 1
ATOM 11855 O O . PRO E 1 286 ? -25.236 47.824 61.209 1.00 24.34 283 PRO E O 1
ATOM 11859 N N . GLY E 1 287 ? -25.525 48.248 59.069 1.00 24.02 284 GLY E N 1
ATOM 11860 C CA . GLY E 1 287 ? -26.994 48.267 59.119 1.00 23.62 284 GLY E CA 1
ATOM 11861 C C . GLY E 1 287 ? -27.557 49.597 59.551 1.00 23.35 284 GLY E C 1
ATOM 11862 O O . GLY E 1 287 ? -28.530 49.568 60.315 1.00 23.78 284 GLY E O 1
ATOM 11863 N N . GLY E 1 288 ? -27.052 50.726 59.049 1.00 23.03 285 GLY E N 1
ATOM 11864 C CA . GLY E 1 288 ? -27.572 52.057 59.403 1.00 23.30 285 GLY E CA 1
ATOM 11865 C C . GLY E 1 288 ? -28.519 52.685 58.374 1.00 24.84 285 GLY E C 1
ATOM 11866 O O . GLY E 1 288 ? -29.034 52.014 57.523 1.00 25.67 285 GLY E O 1
ATOM 11867 N N . LEU E 1 289 ? -28.766 53.988 58.497 1.00 24.68 286 LEU E N 1
ATOM 11868 C CA . LEU E 1 289 ? -29.608 54.760 57.576 1.00 24.25 286 LEU E CA 1
ATOM 11869 C C . LEU E 1 289 ? -28.920 54.986 56.210 1.00 25.04 286 LEU E C 1
ATOM 11870 O O . LEU E 1 289 ? -27.690 55.113 56.157 1.00 23.47 286 LEU E O 1
ATOM 11875 N N . LEU E 1 290 ? -29.724 55.080 55.153 1.00 25.17 287 LEU E N 1
ATOM 11876 C CA . LEU E 1 290 ? -29.277 55.652 53.864 1.00 26.85 287 LEU E CA 1
ATOM 11877 C C . LEU E 1 290 ? -29.479 57.169 53.918 1.00 28.02 287 LEU E C 1
ATOM 11878 O O . LEU E 1 290 ? -30.102 57.665 54.875 1.00 27.34 287 LEU E O 1
ATOM 11883 N N . PHE E 1 291 ? -28.901 57.877 52.973 1.00 29.57 288 PHE E N 1
ATOM 11884 C CA . PHE E 1 291 ? -28.796 59.356 52.964 1.00 32.24 288 PHE E CA 1
ATOM 11885 C C . PHE E 1 291 ? -30.196 59.952 52.888 1.00 32.81 288 PHE E C 1
ATOM 11886 O O . PHE E 1 291 ? -30.464 60.945 53.554 1.00 33.16 288 PHE E O 1
ATOM 11894 N N . ARG E 1 292 ? -31.070 59.308 52.118 1.00 34.81 289 ARG E N 1
ATOM 11895 C CA . ARG E 1 292 ? -32.479 59.727 51.881 1.00 36.21 289 ARG E CA 1
ATOM 11896 C C . ARG E 1 292 ? -33.264 59.596 53.189 1.00 34.48 289 ARG E C 1
ATOM 11897 O O . ARG E 1 292 ? -34.236 60.429 53.487 1.00 35.07 289 ARG E O 1
ATOM 11905 N N . ASP E 1 293 ? -32.914 58.581 53.983 1.00 33.14 290 ASP E N 1
ATOM 11906 C CA . ASP E 1 293 ? -33.641 58.332 55.249 1.00 31.79 290 ASP E CA 1
ATOM 11907 C C . ASP E 1 293 ? -33.541 59.637 56.029 1.00 31.18 290 ASP E C 1
ATOM 11908 O O . ASP E 1 293 ? -34.555 60.174 56.378 1.00 32.61 290 ASP E O 1
ATOM 11913 N N . ILE E 1 294 ? -32.346 60.147 56.223 1.00 28.52 291 ILE E N 1
ATOM 11914 C CA . ILE E 1 294 ? -32.190 61.380 57.025 1.00 29.33 291 ILE E CA 1
ATOM 11915 C C . ILE E 1 294 ? -32.861 62.542 56.280 1.00 29.59 291 ILE E C 1
ATOM 11916 O O . ILE E 1 294 ? -33.492 63.337 56.941 1.00 30.22 291 ILE E O 1
ATOM 11921 N N . LEU E 1 295 ? -32.603 62.677 54.978 1.00 32.52 292 LEU E N 1
ATOM 11922 C CA . LEU E 1 295 ? -33.098 63.854 54.214 1.00 35.45 292 LEU E CA 1
ATOM 11923 C C . LEU E 1 295 ? -34.625 63.910 54.234 1.00 34.48 292 LEU E C 1
ATOM 11924 O O . LEU E 1 295 ? -35.160 65.000 54.469 1.00 35.19 292 LEU E O 1
ATOM 11929 N N . ASN E 1 296 ? -35.287 62.768 54.058 1.00 34.37 293 ASN E N 1
ATOM 11930 C CA . ASN E 1 296 ? -36.779 62.762 54.039 1.00 34.36 293 ASN E CA 1
ATOM 11931 C C . ASN E 1 296 ? -37.294 63.210 55.399 1.00 34.07 293 ASN E C 1
ATOM 11932 O O . ASN E 1 296 ? -38.275 63.991 55.459 1.00 36.93 293 ASN E O 1
ATOM 11937 N N . ILE E 1 297 ? -36.638 62.749 56.460 1.00 31.67 294 ILE E N 1
ATOM 11938 C CA . ILE E 1 297 ? -37.044 63.045 57.858 1.00 29.95 294 ILE E CA 1
ATOM 11939 C C . ILE E 1 297 ? -36.785 64.520 58.143 1.00 30.54 294 ILE E C 1
ATOM 11940 O O . ILE E 1 297 ? -37.720 65.222 58.537 1.00 31.38 294 ILE E O 1
ATOM 11945 N N . LEU E 1 298 ? -35.598 65.002 57.853 1.00 31.83 295 LEU E N 1
ATOM 11946 C CA . LEU E 1 298 ? -35.240 66.406 58.143 1.00 34.78 295 LEU E CA 1
ATOM 11947 C C . LEU E 1 298 ? -36.138 67.346 57.341 1.00 34.36 295 LEU E C 1
ATOM 11948 O O . LEU E 1 298 ? -36.652 68.313 57.909 1.00 36.32 295 LEU E O 1
ATOM 11953 N N . GLN E 1 299 ? -36.367 67.056 56.064 1.00 34.82 296 GLN E N 1
ATOM 11954 C CA . GLN E 1 299 ? -37.100 67.993 55.158 1.00 37.17 296 GLN E CA 1
ATOM 11955 C C . GLN E 1 299 ? -38.581 68.078 55.530 1.00 37.94 296 GLN E C 1
ATOM 11956 O O . GLN E 1 299 ? -39.165 69.174 55.403 1.00 38.35 296 GLN E O 1
ATOM 11962 N N . ASN E 1 300 ? -39.165 66.992 56.010 1.00 38.54 297 ASN E N 1
ATOM 11963 C CA . ASN E 1 300 ? -40.616 66.966 56.291 1.00 39.18 297 ASN E CA 1
ATOM 11964 C C . ASN E 1 300 ? -40.873 67.486 57.711 1.00 38.65 297 ASN E C 1
ATOM 11965 O O . ASN E 1 300 ? -42.041 67.677 58.040 1.00 40.03 297 ASN E O 1
ATOM 11970 N N . LEU E 1 301 ? -39.835 67.656 58.533 1.00 36.01 298 LEU E N 1
ATOM 11971 C CA . LEU E 1 301 ? -39.979 67.987 59.965 1.00 34.63 298 LEU E CA 1
ATOM 11972 C C . LEU E 1 301 ? -40.729 69.316 60.097 1.00 35.44 298 LEU E C 1
ATOM 11973 O O . LEU E 1 301 ? -40.255 70.315 59.506 1.00 34.30 298 LEU E O 1
ATOM 11978 N N . GLN E 1 302 ? -41.713 69.369 61.003 1.00 37.57 299 GLN E N 1
ATOM 11979 C CA . GLN E 1 302 ? -42.416 70.630 61.398 1.00 40.36 299 GLN E CA 1
ATOM 11980 C C . GLN E 1 302 ? -41.992 71.031 62.818 1.00 38.26 299 GLN E C 1
ATOM 11981 O O . GLN E 1 302 ? -41.924 70.144 63.683 1.00 37.90 299 GLN E O 1
ATOM 11987 N N . GLY E 1 303 ? -41.833 72.348 63.031 1.00 38.30 300 GLY E N 1
ATOM 11988 C CA . GLY E 1 303 ? -41.494 73.041 64.289 1.00 37.38 300 GLY E CA 1
ATOM 11989 C C . GLY E 1 303 ? -40.560 74.221 64.027 1.00 38.10 300 GLY E C 1
ATOM 11990 O O . GLY E 1 303 ? -39.984 74.296 62.931 1.00 37.98 300 GLY E O 1
ATOM 11991 N N . ASP E 1 304 ? -40.437 75.149 64.981 1.00 38.16 301 ASP E N 1
ATOM 11992 C CA . ASP E 1 304 ? -39.468 76.275 64.964 1.00 37.48 301 ASP E CA 1
ATOM 11993 C C . ASP E 1 304 ? -38.076 75.756 65.402 1.00 35.91 301 ASP E C 1
ATOM 11994 O O . ASP E 1 304 ? -37.834 75.556 66.593 1.00 35.29 301 ASP E O 1
ATOM 11999 N N . ILE E 1 305 ? -37.189 75.546 64.437 1.00 35.63 302 ILE E N 1
ATOM 12000 C CA . ILE E 1 305 ? -35.785 75.086 64.629 1.00 34.25 302 ILE E CA 1
ATOM 12001 C C . ILE E 1 305 ? -34.977 76.264 65.172 1.00 32.33 302 ILE E C 1
ATOM 12002 O O . ILE E 1 305 ? -34.810 77.237 64.470 1.00 30.39 302 ILE E O 1
ATOM 12007 N N . VAL E 1 306 ? -34.509 76.138 66.410 1.00 31.86 303 VAL E N 1
ATOM 12008 C CA . VAL E 1 306 ? -33.758 77.210 67.111 1.00 31.49 303 VAL E CA 1
ATOM 12009 C C . VAL E 1 306 ? -32.266 76.879 67.125 1.00 31.45 303 VAL E C 1
ATOM 12010 O O . VAL E 1 306 ? -31.499 77.772 67.446 1.00 32.31 303 VAL E O 1
ATOM 12014 N N . GLY E 1 307 ? -31.874 75.661 66.746 1.00 30.54 304 GLY E N 1
ATOM 12015 C CA . GLY E 1 307 ? -30.489 75.200 66.907 1.00 30.22 304 GLY E CA 1
ATOM 12016 C C . GLY E 1 307 ? -30.268 73.803 66.350 1.00 28.78 304 GLY E C 1
ATOM 12017 O O . GLY E 1 307 ? -31.230 72.986 66.186 1.00 27.43 304 GLY E O 1
ATOM 12018 N N . GLY E 1 308 ? -29.013 73.494 66.087 1.00 28.42 305 GLY E N 1
ATOM 12019 C CA . GLY E 1 308 ? -28.699 72.100 65.734 1.00 28.40 305 GLY E CA 1
ATOM 12020 C C . GLY E 1 308 ? -27.215 71.886 65.647 1.00 27.88 305 GLY E C 1
ATOM 12021 O O . GLY E 1 308 ? -26.473 72.860 65.837 1.00 26.00 305 GLY E O 1
ATOM 12022 N N . ASP E 1 309 ? -26.817 70.634 65.387 1.00 27.81 306 ASP E N 1
ATOM 12023 C CA . ASP E 1 309 ? -25.383 70.242 65.284 1.00 26.17 306 ASP E CA 1
ATOM 12024 C C . ASP E 1 309 ? -25.217 69.128 64.227 1.00 24.66 306 ASP E C 1
ATOM 12025 O O . ASP E 1 309 ? -26.193 68.374 63.961 1.00 24.58 306 ASP E O 1
ATOM 12030 N N . VAL E 1 310 ? -24.056 69.099 63.578 1.00 22.97 307 VAL E N 1
ATOM 12031 C CA . VAL E 1 310 ? -23.545 67.904 62.852 1.00 22.66 307 VAL E CA 1
ATOM 12032 C C . VAL E 1 310 ? -22.215 67.479 63.490 1.00 21.59 307 VAL E C 1
ATOM 12033 O O . VAL E 1 310 ? -21.295 68.322 63.537 1.00 20.15 307 VAL E O 1
ATOM 12037 N N . VAL E 1 311 ? -22.099 66.200 63.900 1.00 20.58 308 VAL E N 1
ATOM 12038 C CA . VAL E 1 311 ? -21.027 65.768 64.841 1.00 20.72 308 VAL E CA 1
ATOM 12039 C C . VAL E 1 311 ? -20.537 64.394 64.407 1.00 20.80 308 VAL E C 1
ATOM 12040 O O . VAL E 1 311 ? -21.294 63.695 63.652 1.00 19.18 308 VAL E O 1
ATOM 12044 N N . GLU E 1 312 ? -19.303 64.088 64.863 1.00 20.32 309 GLU E N 1
ATOM 12045 C CA . GLU E 1 312 ? -18.673 62.757 64.743 1.00 20.88 309 GLU E CA 1
ATOM 12046 C C . GLU E 1 312 ? -18.214 62.490 63.295 1.00 20.94 309 GLU E C 1
ATOM 12047 O O . GLU E 1 312 ? -17.769 61.350 63.046 1.00 21.23 309 GLU E O 1
ATOM 12053 N N . TYR E 1 313 ? -18.157 63.505 62.418 1.00 20.91 310 TYR E N 1
ATOM 12054 C CA . TYR E 1 313 ? -17.351 63.396 61.184 1.00 21.07 310 TYR E CA 1
ATOM 12055 C C . TYR E 1 313 ? -15.886 63.330 61.635 1.00 21.52 310 TYR E C 1
ATOM 12056 O O . TYR E 1 313 ? -15.449 64.195 62.350 1.00 22.19 310 TYR E O 1
ATOM 12065 N N . ASN E 1 314 ? -15.209 62.232 61.273 1.00 21.91 311 ASN E N 1
ATOM 12066 C CA . ASN E 1 314 ? -13.782 61.926 61.548 1.00 21.53 311 ASN E CA 1
ATOM 12067 C C . ASN E 1 314 ? -13.015 61.973 60.232 1.00 21.70 311 ASN E C 1
ATOM 12068 O O . ASN E 1 314 ? -12.973 60.942 59.526 1.00 20.89 311 ASN E O 1
ATOM 12073 N N . PRO E 1 315 ? -12.361 63.112 59.841 1.00 22.03 312 PRO E N 1
ATOM 12074 C CA . PRO E 1 315 ? -11.587 63.153 58.592 1.00 23.03 312 PRO E CA 1
ATOM 12075 C C . PRO E 1 315 ? -10.472 62.113 58.499 1.00 23.53 312 PRO E C 1
ATOM 12076 O O . PRO E 1 315 ? -10.194 61.680 57.407 1.00 25.36 312 PRO E O 1
ATOM 12080 N N . GLN E 1 316 ? -9.883 61.744 59.625 1.00 23.45 313 GLN E N 1
ATOM 12081 C CA . GLN E 1 316 ? -8.789 60.754 59.629 1.00 24.13 313 GLN E CA 1
ATOM 12082 C C . GLN E 1 316 ? -9.286 59.348 59.280 1.00 24.44 313 GLN E C 1
ATOM 12083 O O . GLN E 1 316 ? -8.434 58.528 59.089 1.00 24.31 313 GLN E O 1
ATOM 12089 N N . ARG E 1 317 ? -10.590 59.100 59.192 1.00 23.75 314 ARG E N 1
ATOM 12090 C CA . ARG E 1 317 ? -11.081 57.734 58.867 1.00 25.32 314 ARG E CA 1
ATOM 12091 C C . ARG E 1 317 ? -11.910 57.769 57.585 1.00 24.46 314 ARG E C 1
ATOM 12092 O O . ARG E 1 317 ? -12.498 56.782 57.220 1.00 22.35 314 ARG E O 1
ATOM 12100 N N . ASP E 1 318 ? -11.904 58.909 56.919 1.00 24.65 315 ASP E N 1
ATOM 12101 C CA . ASP E 1 318 ? -12.630 59.060 55.651 1.00 25.31 315 ASP E CA 1
ATOM 12102 C C . ASP E 1 318 ? -11.801 58.383 54.538 1.00 26.92 315 ASP E C 1
ATOM 12103 O O . ASP E 1 318 ? -10.605 58.148 54.694 1.00 25.74 315 ASP E O 1
ATOM 12108 N N . THR E 1 319 ? -12.413 58.184 53.368 1.00 28.37 316 THR E N 1
ATOM 12109 C CA . THR E 1 319 ? -11.745 57.667 52.161 1.00 30.38 316 THR E CA 1
ATOM 12110 C C . THR E 1 319 ? -10.909 58.791 51.570 1.00 30.39 316 THR E C 1
ATOM 12111 O O . THR E 1 319 ? -11.134 59.951 51.907 1.00 28.35 316 THR E O 1
ATOM 12115 N N . TYR E 1 320 ? -10.003 58.453 50.667 1.00 33.56 317 TYR E N 1
ATOM 12116 C CA . TYR E 1 320 ? -9.118 59.466 50.055 1.00 35.38 317 TYR E CA 1
ATOM 12117 C C . TYR E 1 320 ? -9.945 60.544 49.349 1.00 35.95 317 TYR E C 1
ATOM 12118 O O . TYR E 1 320 ? -9.503 61.660 49.329 1.00 34.00 317 TYR E O 1
ATOM 12127 N N . ASP E 1 321 ? -11.134 60.216 48.846 1.00 36.22 318 ASP E N 1
ATOM 12128 C CA . ASP E 1 321 ? -11.940 61.204 48.086 1.00 38.43 318 ASP E CA 1
ATOM 12129 C C . ASP E 1 321 ? -12.673 62.149 49.043 1.00 35.36 318 ASP E C 1
ATOM 12130 O O . ASP E 1 321 ? -13.333 63.030 48.524 1.00 34.76 318 ASP E O 1
ATOM 12135 N N . GLY E 1 322 ? -12.634 61.947 50.372 1.00 32.36 319 GLY E N 1
ATOM 12136 C CA . GLY E 1 322 ? -13.424 62.756 51.324 1.00 28.87 319 GLY E CA 1
ATOM 12137 C C . GLY E 1 322 ? -14.943 62.659 51.107 1.00 26.82 319 GLY E C 1
ATOM 12138 O O . GLY E 1 322 ? -15.611 63.679 51.166 1.00 25.01 319 GLY E O 1
ATOM 12139 N N . ILE E 1 323 ? -15.503 61.467 50.859 1.00 25.64 320 ILE E N 1
ATOM 12140 C CA . ILE E 1 323 ? -16.970 61.297 50.617 1.00 25.64 320 ILE E CA 1
ATOM 12141 C C . ILE E 1 323 ? -17.727 61.728 51.890 1.00 24.42 320 ILE E C 1
ATOM 12142 O O . ILE E 1 323 ? -18.728 62.497 51.823 1.00 23.53 320 ILE E O 1
ATOM 12147 N N . THR E 1 324 ? -17.227 61.325 53.056 1.00 22.94 321 THR E N 1
ATOM 12148 C CA . THR E 1 324 ? -17.905 61.621 54.335 1.00 22.41 321 THR E CA 1
ATOM 12149 C C . THR E 1 324 ? -17.951 63.137 54.626 1.00 21.90 321 THR E C 1
ATOM 12150 O O . THR E 1 324 ? -18.950 63.571 55.165 1.00 21.36 321 THR E O 1
ATOM 12154 N N . ALA E 1 325 ? -16.917 63.897 54.338 1.00 22.63 322 ALA E N 1
ATOM 12155 C CA . ALA E 1 325 ? -16.932 65.384 54.367 1.00 22.83 322 ALA E CA 1
ATOM 12156 C C . ALA E 1 325 ? -18.066 65.885 53.438 1.00 23.78 322 ALA E C 1
ATOM 12157 O O . ALA E 1 325 ? -18.806 66.821 53.784 1.00 24.31 322 ALA E O 1
ATOM 12159 N N . LEU E 1 326 ? -18.280 65.252 52.284 1.00 24.55 323 LEU E N 1
ATOM 12160 C CA . LEU E 1 326 ? -19.317 65.745 51.357 1.00 26.04 323 LEU E CA 1
ATOM 12161 C C . LEU E 1 326 ? -20.717 65.444 51.943 1.00 25.09 323 LEU E C 1
ATOM 12162 O O . LEU E 1 326 ? -21.599 66.297 51.940 1.00 24.39 323 LEU E O 1
ATOM 12167 N N . VAL E 1 327 ? -20.886 64.255 52.454 1.00 23.70 324 VAL E N 1
ATOM 12168 C CA . VAL E 1 327 ? -22.096 63.817 53.164 1.00 24.75 324 VAL E CA 1
ATOM 12169 C C . VAL E 1 327 ? -22.366 64.812 54.295 1.00 24.17 324 VAL E C 1
ATOM 12170 O O . VAL E 1 327 ? -23.533 65.229 54.445 1.00 25.76 324 VAL E O 1
ATOM 12174 N N . ALA E 1 328 ? -21.386 65.059 55.154 1.00 23.15 325 ALA E N 1
ATOM 12175 C CA . ALA E 1 328 ? -21.532 65.964 56.306 1.00 23.30 325 ALA E CA 1
ATOM 12176 C C . ALA E 1 328 ? -21.886 67.380 55.828 1.00 23.26 325 ALA E C 1
ATOM 12177 O O . ALA E 1 328 ? -22.762 67.993 56.447 1.00 21.86 325 ALA E O 1
ATOM 12179 N N . ALA E 1 329 ? -21.234 67.856 54.763 1.00 24.01 326 ALA E N 1
ATOM 12180 C CA . ALA E 1 329 ? -21.574 69.174 54.178 1.00 25.18 326 ALA E CA 1
ATOM 12181 C C . ALA E 1 329 ? -23.031 69.179 53.670 1.00 26.52 326 ALA E C 1
ATOM 12182 O O . ALA E 1 329 ? -23.709 70.211 53.893 1.00 26.41 326 ALA E O 1
ATOM 12184 N N . LYS E 1 330 ? -23.511 68.101 53.067 1.00 26.43 327 LYS E N 1
ATOM 12185 C CA . LYS E 1 330 ? -24.899 68.085 52.531 1.00 29.75 327 LYS E CA 1
ATOM 12186 C C . LYS E 1 330 ? -25.884 68.103 53.699 1.00 28.68 327 LYS E C 1
ATOM 12187 O O . LYS E 1 330 ? -26.885 68.827 53.636 1.00 29.10 327 LYS E O 1
ATOM 12193 N N . LEU E 1 331 ? -25.580 67.356 54.765 1.00 26.91 328 LEU E N 1
ATOM 12194 C CA . LEU E 1 331 ? -26.350 67.357 56.032 1.00 24.98 328 LEU E CA 1
ATOM 12195 C C . LEU E 1 331 ? -26.365 68.791 56.569 1.00 24.30 328 LEU E C 1
ATOM 12196 O O . LEU E 1 331 ? -27.444 69.286 56.840 1.00 24.50 328 LEU E O 1
ATOM 12201 N N . VAL E 1 332 ? -25.239 69.437 56.755 1.00 22.87 329 VAL E N 1
ATOM 12202 C CA . VAL E 1 332 ? -25.231 70.873 57.176 1.00 23.71 329 VAL E CA 1
ATOM 12203 C C . VAL E 1 332 ? -26.107 71.751 56.253 1.00 25.01 329 VAL E C 1
ATOM 12204 O O . VAL E 1 332 ? -26.905 72.555 56.808 1.00 25.62 329 VAL E O 1
ATOM 12208 N N . ARG E 1 333 ? -26.012 71.627 54.932 1.00 27.30 330 ARG E N 1
ATOM 12209 C CA . ARG E 1 333 ? -26.779 72.516 54.011 1.00 30.78 330 ARG E CA 1
ATOM 12210 C C . ARG E 1 333 ? -28.294 72.319 54.185 1.00 31.15 330 ARG E C 1
ATOM 12211 O O . ARG E 1 333 ? -29.026 73.365 54.240 1.00 33.14 330 ARG E O 1
ATOM 12219 N N . GLU E 1 334 ? -28.754 71.071 54.284 1.00 30.19 331 GLU E N 1
ATOM 12220 C CA . GLU E 1 334 ? -30.181 70.733 54.513 1.00 32.30 331 GLU E CA 1
ATOM 12221 C C . GLU E 1 334 ? -30.674 71.259 55.870 1.00 30.87 331 GLU E C 1
ATOM 12222 O O . GLU E 1 334 ? -31.804 71.786 55.921 1.00 28.88 331 GLU E O 1
ATOM 12228 N N . LEU E 1 335 ? -29.860 71.165 56.926 1.00 30.17 332 LEU E N 1
ATOM 12229 C CA . LEU E 1 335 ? -30.253 71.636 58.281 1.00 30.21 332 LEU E CA 1
ATOM 12230 C C . LEU E 1 335 ? -30.312 73.179 58.251 1.00 31.17 332 LEU E C 1
ATOM 12231 O O . LEU E 1 335 ? -31.302 73.737 58.799 1.00 30.17 332 LEU E O 1
ATOM 12236 N N . ALA E 1 336 ? -29.415 73.805 57.485 1.00 32.08 333 ALA E N 1
ATOM 12237 C CA . ALA E 1 336 ? -29.285 75.272 57.374 1.00 34.25 333 ALA E CA 1
ATOM 12238 C C . ALA E 1 336 ? -30.476 75.786 56.558 1.00 35.45 333 ALA E C 1
ATOM 12239 O O . ALA E 1 336 ? -30.988 76.857 56.893 1.00 35.38 333 ALA E O 1
ATOM 12241 N N . ALA E 1 337 ? -30.934 75.012 55.576 1.00 35.96 334 ALA E N 1
ATOM 12242 C CA . ALA E 1 337 ? -32.130 75.379 54.784 1.00 37.80 334 ALA E CA 1
ATOM 12243 C C . ALA E 1 337 ? -33.372 75.291 55.676 1.00 37.59 334 ALA E C 1
ATOM 12244 O O . ALA E 1 337 ? -34.186 76.236 55.612 1.00 35.43 334 ALA E O 1
ATOM 12246 N N . LYS E 1 338 ? -33.512 74.252 56.503 1.00 36.47 335 LYS E N 1
ATOM 12247 C CA . LYS E 1 338 ? -34.668 74.162 57.431 1.00 37.42 335 LYS E CA 1
ATOM 12248 C C . LYS E 1 338 ? -34.645 75.304 58.457 1.00 38.87 335 LYS E C 1
ATOM 12249 O O . LYS E 1 338 ? -35.726 75.803 58.775 1.00 41.58 335 LYS E O 1
ATOM 12255 N N . MET E 1 339 ? -33.485 75.654 59.029 1.00 37.18 336 MET E N 1
ATOM 12256 C CA . MET E 1 339 ? -33.400 76.594 60.175 1.00 35.85 336 MET E CA 1
ATOM 12257 C C . MET E 1 339 ? -33.435 78.070 59.718 1.00 33.83 336 MET E C 1
ATOM 12258 O O . MET E 1 339 ? -34.010 78.879 60.428 1.00 34.41 336 MET E O 1
ATOM 12263 N N . SER E 1 340 ? -32.760 78.422 58.630 1.00 32.91 337 SER E N 1
ATOM 12264 C CA . SER E 1 340 ? -32.749 79.774 58.012 1.00 35.16 337 SER E CA 1
ATOM 12265 C C . SER E 1 340 ? -34.143 80.087 57.416 1.00 38.14 337 SER E C 1
ATOM 12266 O O . SER E 1 340 ? -34.827 79.179 56.884 1.00 36.03 337 SER E O 1
ATOM 12269 N N . LYS E 1 341 ? -34.569 81.337 57.549 1.00 40.02 338 LYS E N 1
ATOM 12270 C CA . LYS E 1 341 ? -35.888 81.822 57.095 1.00 42.70 338 LYS E CA 1
ATOM 12271 C C . LYS E 1 341 ? -35.867 83.355 57.188 1.00 44.61 338 LYS E C 1
ATOM 12272 O O . LYS E 1 341 ? -34.896 84.012 57.612 1.00 46.13 338 LYS E O 1
ATOM 12279 N N . SER F 1 24 ? 1.846 76.279 9.755 1.00 80.92 21 SER F N 1
ATOM 12280 C CA . SER F 1 24 ? 1.387 76.283 8.327 1.00 82.41 21 SER F CA 1
ATOM 12281 C C . SER F 1 24 ? -0.103 75.937 8.243 1.00 85.71 21 SER F C 1
ATOM 12282 O O . SER F 1 24 ? -0.571 75.047 8.956 1.00 87.69 21 SER F O 1
ATOM 12285 N N . PRO F 1 25 ? -0.889 76.600 7.357 1.00 85.26 22 PRO F N 1
ATOM 12286 C CA . PRO F 1 25 ? -2.325 76.330 7.241 1.00 82.31 22 PRO F CA 1
ATOM 12287 C C . PRO F 1 25 ? -2.608 74.926 6.688 1.00 79.78 22 PRO F C 1
ATOM 12288 O O . PRO F 1 25 ? -3.306 74.186 7.374 1.00 83.18 22 PRO F O 1
ATOM 12292 N N . ALA F 1 26 ? -2.051 74.598 5.507 1.00 73.87 23 ALA F N 1
ATOM 12293 C CA . ALA F 1 26 ? -2.218 73.308 4.787 1.00 70.92 23 ALA F CA 1
ATOM 12294 C C . ALA F 1 26 ? -1.795 72.137 5.683 1.00 72.61 23 ALA F C 1
ATOM 12295 O O . ALA F 1 26 ? -2.471 71.053 5.597 1.00 64.54 23 ALA F O 1
ATOM 12297 N N . LEU F 1 27 ? -0.738 72.348 6.483 1.00 71.06 24 LEU F N 1
ATOM 12298 C CA . LEU F 1 27 ? -0.103 71.238 7.244 1.00 70.42 24 LEU F CA 1
ATOM 12299 C C . LEU F 1 27 ? -1.120 70.599 8.173 1.00 68.59 24 LEU F C 1
ATOM 12300 O O . LEU F 1 27 ? -1.168 69.384 8.193 1.00 71.06 24 LEU F O 1
ATOM 12305 N N . LEU F 1 28 ? -1.945 71.403 8.833 1.00 66.38 25 LEU F N 1
ATOM 12306 C CA . LEU F 1 28 ? -2.942 70.864 9.787 1.00 62.23 25 LEU F CA 1
ATOM 12307 C C . LEU F 1 28 ? -4.125 70.312 8.983 1.00 58.65 25 LEU F C 1
ATOM 12308 O O . LEU F 1 28 ? -4.493 69.155 9.229 1.00 57.76 25 LEU F O 1
ATOM 12313 N N . GLU F 1 29 ? -4.662 71.109 8.065 1.00 56.42 26 GLU F N 1
ATOM 12314 C CA . GLU F 1 29 ? -5.849 70.720 7.267 1.00 56.75 26 GLU F CA 1
ATOM 12315 C C . GLU F 1 29 ? -5.621 69.360 6.633 1.00 51.97 26 GLU F C 1
ATOM 12316 O O . GLU F 1 29 ? -6.486 68.525 6.754 1.00 49.00 26 GLU F O 1
ATOM 12322 N N . LYS F 1 30 ? -4.476 69.183 5.991 1.00 52.01 27 LYS F N 1
ATOM 12323 C CA . LYS F 1 30 ? -4.143 67.906 5.314 1.00 53.40 27 LYS F CA 1
ATOM 12324 C C . LYS F 1 30 ? -3.962 66.790 6.335 1.00 49.45 27 LYS F C 1
ATOM 12325 O O . LYS F 1 30 ? -4.477 65.719 6.120 1.00 53.53 27 LYS F O 1
ATOM 12331 N N . ALA F 1 31 ? -3.203 67.042 7.388 1.00 46.41 28 ALA F N 1
ATOM 12332 C CA . ALA F 1 31 ? -2.978 65.994 8.395 1.00 45.45 28 ALA F CA 1
ATOM 12333 C C . ALA F 1 31 ? -4.316 65.594 8.996 1.00 40.76 28 ALA F C 1
ATOM 12334 O O . ALA F 1 31 ? -4.558 64.406 9.072 1.00 40.59 28 ALA F O 1
ATOM 12336 N N . GLN F 1 32 ? -5.105 66.586 9.411 1.00 35.37 29 GLN F N 1
ATOM 12337 C CA . GLN F 1 32 ? -6.414 66.358 10.064 1.00 34.22 29 GLN F CA 1
ATOM 12338 C C . GLN F 1 32 ? -7.222 65.363 9.230 1.00 33.43 29 GLN F C 1
ATOM 12339 O O . GLN F 1 32 ? -7.579 64.339 9.767 1.00 30.34 29 GLN F O 1
ATOM 12345 N N . ASN F 1 33 ? -7.389 65.656 7.943 1.00 32.58 30 ASN F N 1
ATOM 12346 C CA . ASN F 1 33 ? -8.172 64.834 6.993 1.00 33.26 30 ASN F CA 1
ATOM 12347 C C . ASN F 1 33 ? -7.592 63.422 6.855 1.00 32.03 30 ASN F C 1
ATOM 12348 O O . ASN F 1 33 ? -8.345 62.497 6.909 1.00 28.95 30 ASN F O 1
ATOM 12353 N N . ARG F 1 34 ? -6.291 63.309 6.625 1.00 32.33 31 ARG F N 1
ATOM 12354 C CA . ARG F 1 34 ? -5.636 61.992 6.470 1.00 33.94 31 ARG F CA 1
ATOM 12355 C C . ARG F 1 34 ? -5.684 61.216 7.797 1.00 31.70 31 ARG F C 1
ATOM 12356 O O . ARG F 1 34 ? -5.986 60.039 7.773 1.00 31.80 31 ARG F O 1
ATOM 12364 N N . VAL F 1 35 ? -5.400 61.866 8.915 1.00 28.01 32 VAL F N 1
ATOM 12365 C CA . VAL F 1 35 ? -5.439 61.128 10.211 1.00 27.89 32 VAL F CA 1
ATOM 12366 C C . VAL F 1 35 ? -6.869 60.629 10.482 1.00 26.80 32 VAL F C 1
ATOM 12367 O O . VAL F 1 35 ? -7.044 59.442 10.750 1.00 25.16 32 VAL F O 1
ATOM 12371 N N . ILE F 1 36 ? -7.848 61.516 10.347 1.00 26.68 33 ILE F N 1
ATOM 12372 C CA . ILE F 1 36 ? -9.272 61.146 10.587 1.00 27.97 33 ILE F CA 1
ATOM 12373 C C . ILE F 1 36 ? -9.668 60.022 9.631 1.00 28.40 33 ILE F C 1
ATOM 12374 O O . ILE F 1 36 ? -10.286 59.080 10.077 1.00 26.55 33 ILE F O 1
ATOM 12379 N N . ASP F 1 37 ? -9.306 60.149 8.361 1.00 29.52 34 ASP F N 1
ATOM 12380 C CA . ASP F 1 37 ? -9.650 59.104 7.369 1.00 29.60 34 ASP F CA 1
ATOM 12381 C C . ASP F 1 37 ? -9.059 57.756 7.802 1.00 27.83 34 ASP F C 1
ATOM 12382 O O . ASP F 1 37 ? -9.774 56.779 7.730 1.00 26.92 34 ASP F O 1
ATOM 12387 N N . ALA F 1 38 ? -7.784 57.734 8.201 1.00 26.24 35 ALA F N 1
ATOM 12388 C CA . ALA F 1 38 ? -7.144 56.478 8.654 1.00 25.99 35 ALA F CA 1
ATOM 12389 C C . ALA F 1 38 ? -7.839 55.956 9.919 1.00 25.18 35 ALA F C 1
ATOM 12390 O O . ALA F 1 38 ? -8.003 54.734 10.035 1.00 26.18 35 ALA F O 1
ATOM 12392 N N . ALA F 1 39 ? -8.229 56.799 10.842 1.00 24.74 36 ALA F N 1
ATOM 12393 C CA . ALA F 1 39 ? -8.981 56.361 12.064 1.00 25.87 36 ALA F CA 1
ATOM 12394 C C . ALA F 1 39 ? -10.328 55.712 11.695 1.00 25.56 36 ALA F C 1
ATOM 12395 O O . ALA F 1 39 ? -10.655 54.614 12.206 1.00 26.07 36 ALA F O 1
ATOM 12397 N N . LEU F 1 40 ? -11.078 56.335 10.800 1.00 25.59 37 LEU F N 1
ATOM 12398 C CA . LEU F 1 40 ? -12.431 55.856 10.444 1.00 26.13 37 LEU F CA 1
ATOM 12399 C C . LEU F 1 40 ? -12.310 54.560 9.643 1.00 26.40 37 LEU F C 1
ATOM 12400 O O . LEU F 1 40 ? -13.152 53.683 9.904 1.00 26.04 37 LEU F O 1
ATOM 12405 N N . THR F 1 41 ? -11.224 54.416 8.848 1.00 26.20 38 THR F N 1
ATOM 12406 C CA . THR F 1 41 ? -10.897 53.200 8.063 1.00 26.80 38 THR F CA 1
ATOM 12407 C C . THR F 1 41 ? -10.655 52.025 9.012 1.00 26.54 38 THR F C 1
ATOM 12408 O O . THR F 1 41 ? -11.213 50.921 8.761 1.00 24.89 38 THR F O 1
ATOM 12412 N N . PHE F 1 42 ? -9.855 52.246 10.071 1.00 26.65 39 PHE F N 1
ATOM 12413 C CA . PHE F 1 42 ? -9.636 51.233 11.127 1.00 26.67 39 PHE F CA 1
ATOM 12414 C C . PHE F 1 42 ? -10.993 50.834 11.713 1.00 25.58 39 PHE F C 1
ATOM 12415 O O . PHE F 1 42 ? -11.264 49.623 11.834 1.00 26.54 39 PHE F O 1
ATOM 12423 N N . ILE F 1 43 ? -11.835 51.784 12.025 1.00 24.49 40 ILE F N 1
ATOM 12424 C CA . ILE F 1 43 ? -13.124 51.450 12.724 1.00 26.14 40 ILE F CA 1
ATOM 12425 C C . ILE F 1 43 ? -13.977 50.662 11.712 1.00 25.82 40 ILE F C 1
ATOM 12426 O O . ILE F 1 43 ? -14.615 49.695 12.166 1.00 24.56 40 ILE F O 1
ATOM 12431 N N . ARG F 1 44 ? -13.885 51.010 10.408 1.00 26.23 41 ARG F N 1
ATOM 12432 C CA . ARG F 1 44 ? -14.720 50.370 9.357 1.00 26.79 41 ARG F CA 1
ATOM 12433 C C . ARG F 1 44 ? -14.269 48.908 9.271 1.00 27.58 41 ARG F C 1
ATOM 12434 O O . ARG F 1 44 ? -15.126 48.029 9.164 1.00 26.88 41 ARG F O 1
ATOM 12442 N N . GLU F 1 45 ? -12.961 48.660 9.350 1.00 28.34 42 GLU F N 1
ATOM 12443 C CA . GLU F 1 45 ? -12.435 47.311 9.051 1.00 28.64 42 GLU F CA 1
ATOM 12444 C C . GLU F 1 45 ? -12.821 46.429 10.229 1.00 27.75 42 GLU F C 1
ATOM 12445 O O . GLU F 1 45 ? -13.187 45.306 10.020 1.00 28.90 42 GLU F O 1
ATOM 12451 N N . ARG F 1 46 ? -12.785 46.965 11.436 1.00 27.39 43 ARG F N 1
ATOM 12452 C CA . ARG F 1 46 ? -13.133 46.202 12.665 1.00 26.69 43 ARG F CA 1
ATOM 12453 C C . ARG F 1 46 ? -14.635 45.893 12.684 1.00 26.38 43 ARG F C 1
ATOM 12454 O O . ARG F 1 46 ? -15.016 44.721 12.902 1.00 25.66 43 ARG F O 1
ATOM 12462 N N . ALA F 1 47 ? -15.458 46.893 12.412 1.00 27.02 44 ALA F N 1
ATOM 12463 C CA . ALA F 1 47 ? -16.924 46.718 12.206 1.00 27.10 44 ALA F CA 1
ATOM 12464 C C . ALA F 1 47 ? -17.188 45.640 11.154 1.00 27.29 44 ALA F C 1
ATOM 12465 O O . ALA F 1 47 ? -17.914 44.678 11.425 1.00 27.08 44 ALA F O 1
ATOM 12467 N N . LYS F 1 48 ? -16.587 45.766 9.978 1.00 28.87 45 LYS F N 1
ATOM 12468 C CA . LYS F 1 48 ? -16.839 44.802 8.879 1.00 29.09 45 LYS F CA 1
ATOM 12469 C C . LYS F 1 48 ? -16.416 43.376 9.304 1.00 28.94 45 LYS F C 1
ATOM 12470 O O . LYS F 1 48 ? -17.194 42.378 9.084 1.00 28.10 45 LYS F O 1
ATOM 12476 N N . PHE F 1 49 ? -15.255 43.239 9.912 1.00 28.65 46 PHE F N 1
ATOM 12477 C CA . PHE F 1 49 ? -14.796 41.942 10.468 1.00 30.16 46 PHE F CA 1
ATOM 12478 C C . PHE F 1 49 ? -15.862 41.327 11.417 1.00 30.42 46 PHE F C 1
ATOM 12479 O O . PHE F 1 49 ? -16.239 40.138 11.270 1.00 31.22 46 PHE F O 1
ATOM 12487 N N . LYS F 1 50 ? -16.353 42.071 12.414 1.00 29.67 47 LYS F N 1
ATOM 12488 C CA . LYS F 1 50 ? -17.327 41.529 13.396 1.00 30.31 47 LYS F CA 1
ATOM 12489 C C . LYS F 1 50 ? -18.704 41.250 12.739 1.00 31.70 47 LYS F C 1
ATOM 12490 O O . LYS F 1 50 ? -19.323 40.208 13.077 1.00 31.83 47 LYS F O 1
ATOM 12496 N N . GLY F 1 51 ? -19.164 42.083 11.812 1.00 31.37 48 GLY F N 1
ATOM 12497 C CA . GLY F 1 51 ? -20.409 41.792 11.074 1.00 33.25 48 GLY F CA 1
ATOM 12498 C C . GLY F 1 51 ? -20.361 40.462 10.337 1.00 34.87 48 GLY F C 1
ATOM 12499 O O . GLY F 1 51 ? -21.336 39.692 10.382 1.00 36.75 48 GLY F O 1
ATOM 12500 N N . GLU F 1 52 ? -19.277 40.238 9.619 1.00 38.25 49 GLU F N 1
ATOM 12501 C CA . GLU F 1 52 ? -18.972 38.994 8.882 1.00 40.61 49 GLU F CA 1
ATOM 12502 C C . GLU F 1 52 ? -19.010 37.839 9.876 1.00 39.11 49 GLU F C 1
ATOM 12503 O O . GLU F 1 52 ? -19.698 36.885 9.598 1.00 37.88 49 GLU F O 1
ATOM 12509 N N . LEU F 1 53 ? -18.318 37.981 11.003 1.00 39.03 50 LEU F N 1
ATOM 12510 C CA . LEU F 1 53 ? -18.279 36.960 12.073 1.00 38.86 50 LEU F CA 1
ATOM 12511 C C . LEU F 1 53 ? -19.713 36.586 12.456 1.00 38.15 50 LEU F C 1
ATOM 12512 O O . LEU F 1 53 ? -20.083 35.388 12.371 1.00 37.15 50 LEU F O 1
ATOM 12517 N N . MET F 1 54 ? -20.527 37.573 12.765 1.00 35.67 51 MET F N 1
ATOM 12518 C CA . MET F 1 54 ? -21.904 37.308 13.250 1.00 36.44 51 MET F CA 1
ATOM 12519 C C . MET F 1 54 ? -22.708 36.618 12.146 1.00 36.64 51 MET F C 1
ATOM 12520 O O . MET F 1 54 ? -23.349 35.596 12.432 1.00 35.97 51 MET F O 1
ATOM 12525 N N . ARG F 1 55 ? -22.633 37.143 10.927 1.00 38.20 52 ARG F N 1
ATOM 12526 C CA . ARG F 1 55 ? -23.430 36.611 9.788 1.00 39.07 52 ARG F CA 1
ATOM 12527 C C . ARG F 1 55 ? -22.937 35.201 9.471 1.00 40.67 52 ARG F C 1
ATOM 12528 O O . ARG F 1 55 ? -23.766 34.367 9.131 1.00 40.55 52 ARG F O 1
ATOM 12536 N N . SER F 1 56 ? -21.662 34.907 9.693 1.00 43.05 53 SER F N 1
ATOM 12537 C CA . SER F 1 56 ? -21.129 33.556 9.422 1.00 43.64 53 SER F CA 1
ATOM 12538 C C . SER F 1 56 ? -21.673 32.593 10.472 1.00 45.07 53 SER F C 1
ATOM 12539 O O . SER F 1 56 ? -21.877 31.430 10.138 1.00 45.59 53 SER F O 1
ATOM 12542 N N . LEU F 1 57 ? -21.905 33.055 11.702 1.00 44.69 54 LEU F N 1
ATOM 12543 C CA . LEU F 1 57 ? -22.421 32.178 12.778 1.00 43.47 54 LEU F CA 1
ATOM 12544 C C . LEU F 1 57 ? -23.910 31.906 12.555 1.00 42.20 54 LEU F C 1
ATOM 12545 O O . LEU F 1 57 ? -24.288 30.740 12.724 1.00 42.17 54 LEU F O 1
ATOM 12550 N N . GLY F 1 58 ? -24.724 32.922 12.226 1.00 39.33 55 GLY F N 1
ATOM 12551 C CA . GLY F 1 58 ? -26.195 32.781 12.103 1.00 39.52 55 GLY F CA 1
ATOM 12552 C C . GLY F 1 58 ? -26.920 32.768 13.462 1.00 41.44 55 GLY F C 1
ATOM 12553 O O . GLY F 1 58 ? -26.279 32.929 14.528 1.00 37.38 55 GLY F O 1
ATOM 12554 N N . GLY F 1 59 ? -28.251 32.612 13.447 1.00 43.59 56 GLY F N 1
ATOM 12555 C CA . GLY F 1 59 ? -29.100 32.620 14.662 1.00 42.05 56 GLY F CA 1
ATOM 12556 C C . GLY F 1 59 ? -28.968 33.933 15.420 1.00 41.44 56 GLY F C 1
ATOM 12557 O O . GLY F 1 59 ? -28.646 33.870 16.626 1.00 43.01 56 GLY F O 1
ATOM 12558 N N . VAL F 1 60 ? -29.144 35.089 14.760 1.00 39.19 57 VAL F N 1
ATOM 12559 C CA . VAL F 1 60 ? -28.913 36.405 15.421 1.00 37.52 57 VAL F CA 1
ATOM 12560 C C . VAL F 1 60 ? -29.618 37.518 14.649 1.00 35.62 57 VAL F C 1
ATOM 12561 O O . VAL F 1 60 ? -29.471 37.633 13.475 1.00 36.85 57 VAL F O 1
ATOM 12565 N N . ALA F 1 61 ? -30.382 38.323 15.367 1.00 34.43 58 ALA F N 1
ATOM 12566 C CA . ALA F 1 61 ? -31.044 39.539 14.895 1.00 33.66 58 ALA F CA 1
ATOM 12567 C C . ALA F 1 61 ? -30.199 40.757 15.272 1.00 32.27 58 ALA F C 1
ATOM 12568 O O . ALA F 1 61 ? -30.212 41.760 14.535 1.00 30.17 58 ALA F O 1
ATOM 12570 N N . ALA F 1 62 ? -29.534 40.731 16.442 1.00 32.56 59 ALA F N 1
ATOM 12571 C CA . ALA F 1 62 ? -28.817 41.921 16.945 1.00 29.78 59 ALA F CA 1
ATOM 12572 C C . ALA F 1 62 ? -27.678 41.516 17.849 1.00 29.29 59 ALA F C 1
ATOM 12573 O O . ALA F 1 62 ? -27.880 40.647 18.706 1.00 29.44 59 ALA F O 1
ATOM 12575 N N . THR F 1 63 ? -26.526 42.159 17.661 1.00 28.54 60 THR F N 1
ATOM 12576 C CA . THR F 1 63 ? -25.339 41.945 18.506 1.00 27.41 60 THR F CA 1
ATOM 12577 C C . THR F 1 63 ? -24.828 43.284 19.016 1.00 25.89 60 THR F C 1
ATOM 12578 O O . THR F 1 63 ? -24.426 44.119 18.262 1.00 24.48 60 THR F O 1
ATOM 12582 N N . SER F 1 64 ? -24.802 43.370 20.319 1.00 25.17 61 SER F N 1
ATOM 12583 C CA . SER F 1 64 ? -24.255 44.514 21.087 1.00 24.72 61 SER F CA 1
ATOM 12584 C C . SER F 1 64 ? -22.756 44.595 20.806 1.00 24.73 61 SER F C 1
ATOM 12585 O O . SER F 1 64 ? -22.071 43.594 21.090 1.00 24.17 61 SER F O 1
ATOM 12588 N N . SER F 1 65 ? -22.317 45.724 20.213 1.00 24.58 62 SER F N 1
ATOM 12589 C CA . SER F 1 65 ? -20.977 45.941 19.654 1.00 24.18 62 SER F CA 1
ATOM 12590 C C . SER F 1 65 ? -20.287 47.138 20.323 1.00 23.96 62 SER F C 1
ATOM 12591 O O . SER F 1 65 ? -20.741 48.301 20.092 1.00 22.63 62 SER F O 1
ATOM 12594 N N . LEU F 1 66 ? -19.179 46.898 21.055 1.00 23.61 63 LEU F N 1
ATOM 12595 C CA . LEU F 1 66 ? -18.588 47.970 21.892 1.00 23.63 63 LEU F CA 1
ATOM 12596 C C . LEU F 1 66 ? -17.731 48.886 21.028 1.00 23.77 63 LEU F C 1
ATOM 12597 O O . LEU F 1 66 ? -16.833 48.408 20.335 1.00 23.85 63 LEU F O 1
ATOM 12602 N N . LEU F 1 67 ? -18.023 50.180 21.103 1.00 23.27 64 LEU F N 1
ATOM 12603 C CA . LEU F 1 67 ? -17.222 51.229 20.490 1.00 22.62 64 LEU F CA 1
ATOM 12604 C C . LEU F 1 67 ? -16.756 52.131 21.617 1.00 22.05 64 LEU F C 1
ATOM 12605 O O . LEU F 1 67 ? -17.592 52.804 22.200 1.00 20.85 64 LEU F O 1
ATOM 12610 N N . GLY F 1 68 ? -15.470 52.116 21.954 1.00 21.24 65 GLY F N 1
ATOM 12611 C CA . GLY F 1 68 ? -14.991 53.100 22.921 1.00 21.23 65 GLY F CA 1
ATOM 12612 C C . GLY F 1 68 ? -14.874 54.490 22.325 1.00 21.10 65 GLY F C 1
ATOM 12613 O O . GLY F 1 68 ? -14.384 54.651 21.202 1.00 21.60 65 GLY F O 1
ATOM 12614 N N . VAL F 1 69 ? -15.249 55.490 23.081 1.00 21.64 66 VAL F N 1
ATOM 12615 C CA . VAL F 1 69 ? -14.949 56.910 22.767 1.00 22.17 66 VAL F CA 1
ATOM 12616 C C . VAL F 1 69 ? -14.230 57.513 23.967 1.00 22.94 66 VAL F C 1
ATOM 12617 O O . VAL F 1 69 ? -14.870 58.042 24.879 1.00 23.14 66 VAL F O 1
ATOM 12621 N N . PRO F 1 70 ? -12.879 57.385 24.041 1.00 23.94 67 PRO F N 1
ATOM 12622 C CA . PRO F 1 70 ? -12.105 57.842 25.206 1.00 25.63 67 PRO F CA 1
ATOM 12623 C C . PRO F 1 70 ? -11.866 59.369 25.232 1.00 27.10 67 PRO F C 1
ATOM 12624 O O . PRO F 1 70 ? -10.749 59.854 25.100 1.00 26.65 67 PRO F O 1
ATOM 12628 N N . LEU F 1 71 ? -12.937 60.111 25.352 1.00 28.01 68 LEU F N 1
ATOM 12629 C CA . LEU F 1 71 ? -12.901 61.584 25.481 1.00 29.80 68 LEU F CA 1
ATOM 12630 C C . LEU F 1 71 ? -13.265 62.019 26.918 1.00 29.56 68 LEU F C 1
ATOM 12631 O O . LEU F 1 71 ? -14.369 61.640 27.354 1.00 27.85 68 LEU F O 1
ATOM 12636 N N . GLY F 1 72 ? -12.484 62.887 27.575 1.00 29.74 69 GLY F N 1
ATOM 12637 C CA . GLY F 1 72 ? -12.778 63.402 28.933 1.00 33.31 69 GLY F CA 1
ATOM 12638 C C . GLY F 1 72 ? -12.707 64.923 29.046 1.00 36.90 69 GLY F C 1
ATOM 12639 O O . GLY F 1 72 ? -13.012 65.483 30.092 1.00 37.52 69 GLY F O 1
ATOM 12640 N N . HIS F 1 73 ? -12.277 65.635 28.031 1.00 40.88 70 HIS F N 1
ATOM 12641 C CA . HIS F 1 73 ? -11.874 67.047 28.233 1.00 47.31 70 HIS F CA 1
ATOM 12642 C C . HIS F 1 73 ? -13.116 67.939 28.323 1.00 49.59 70 HIS F C 1
ATOM 12643 O O . HIS F 1 73 ? -12.971 69.099 28.702 1.00 54.40 70 HIS F O 1
ATOM 12650 N N . HIS F 1 74 ? -14.285 67.388 28.013 1.00 52.92 71 HIS F N 1
ATOM 12651 C CA . HIS F 1 74 ? -15.612 68.051 28.082 1.00 55.85 71 HIS F CA 1
ATOM 12652 C C . HIS F 1 74 ? -16.180 68.031 29.521 1.00 55.47 71 HIS F C 1
ATOM 12653 O O . HIS F 1 74 ? -17.347 68.482 29.724 1.00 51.86 71 HIS F O 1
ATOM 12660 N N . SER F 1 75 ? -15.339 67.616 30.484 1.00 55.00 72 SER F N 1
ATOM 12661 C CA . SER F 1 75 ? -15.598 67.493 31.938 1.00 51.56 72 SER F CA 1
ATOM 12662 C C . SER F 1 75 ? -15.306 68.826 32.642 1.00 54.06 72 SER F C 1
ATOM 12663 O O . SER F 1 75 ? -14.485 69.584 32.156 1.00 51.75 72 SER F O 1
ATOM 12666 N N . SER F 1 76 ? -15.967 69.087 33.775 1.00 61.74 73 SER F N 1
ATOM 12667 C CA . SER F 1 76 ? -15.877 70.360 34.545 1.00 62.00 73 SER F CA 1
ATOM 12668 C C . SER F 1 76 ? -14.982 70.203 35.788 1.00 62.64 73 SER F C 1
ATOM 12669 O O . SER F 1 76 ? -14.559 71.268 36.311 1.00 61.97 73 SER F O 1
ATOM 12672 N N . PHE F 1 77 ? -14.685 68.965 36.242 1.00 62.94 74 PHE F N 1
ATOM 12673 C CA . PHE F 1 77 ? -13.854 68.682 37.464 1.00 64.75 74 PHE F CA 1
ATOM 12674 C C . PHE F 1 77 ? -12.644 67.783 37.123 1.00 57.16 74 PHE F C 1
ATOM 12675 O O . PHE F 1 77 ? -11.564 68.157 37.574 1.00 56.23 74 PHE F O 1
ATOM 12683 N N . HIS F 1 78 ? -12.848 66.678 36.391 1.00 52.47 75 HIS F N 1
ATOM 12684 C CA . HIS F 1 78 ? -11.823 65.645 36.076 1.00 48.15 75 HIS F CA 1
ATOM 12685 C C . HIS F 1 78 ? -12.055 65.053 34.679 1.00 44.43 75 HIS F C 1
ATOM 12686 O O . HIS F 1 78 ? -13.195 64.855 34.335 1.00 41.06 75 HIS F O 1
ATOM 12693 N N . GLU F 1 79 ? -10.976 64.760 33.941 1.00 40.21 76 GLU F N 1
ATOM 12694 C CA . GLU F 1 79 ? -10.979 64.204 32.562 1.00 37.25 76 GLU F CA 1
ATOM 12695 C C . GLU F 1 79 ? -10.606 62.717 32.500 1.00 33.64 76 GLU F C 1
ATOM 12696 O O . GLU F 1 79 ? -10.277 62.239 31.381 1.00 31.81 76 GLU F O 1
ATOM 12702 N N . GLY F 1 80 ? -10.624 61.988 33.616 1.00 29.21 77 GLY F N 1
ATOM 12703 C CA . GLY F 1 80 ? -10.051 60.630 33.705 1.00 27.09 77 GLY F CA 1
ATOM 12704 C C . GLY F 1 80 ? -10.990 59.566 33.149 1.00 26.20 77 GLY F C 1
ATOM 12705 O O . GLY F 1 80 ? -10.581 58.403 33.045 1.00 24.55 77 GLY F O 1
ATOM 12706 N N . SER F 1 81 ? -12.233 59.921 32.818 1.00 26.03 78 SER F N 1
ATOM 12707 C CA . SER F 1 81 ? -13.139 59.006 32.087 1.00 26.18 78 SER F CA 1
ATOM 12708 C C . SER F 1 81 ? -12.580 58.701 30.700 1.00 25.17 78 SER F C 1
ATOM 12709 O O . SER F 1 81 ? -13.008 57.727 30.106 1.00 23.70 78 SER F O 1
ATOM 12712 N N . ALA F 1 82 ? -11.582 59.439 30.214 1.00 26.25 79 ALA F N 1
ATOM 12713 C CA . ALA F 1 82 ? -10.891 59.034 28.969 1.00 26.62 79 ALA F CA 1
ATOM 12714 C C . ALA F 1 82 ? -10.300 57.618 29.124 1.00 25.65 79 ALA F C 1
ATOM 12715 O O . ALA F 1 82 ? -10.140 56.957 28.075 1.00 26.55 79 ALA F O 1
ATOM 12717 N N . PHE F 1 83 ? -9.979 57.146 30.335 1.00 23.50 80 PHE F N 1
ATOM 12718 C CA . PHE F 1 83 ? -9.241 55.862 30.535 1.00 23.33 80 PHE F CA 1
ATOM 12719 C C . PHE F 1 83 ? -10.236 54.699 30.589 1.00 21.74 80 PHE F C 1
ATOM 12720 O O . PHE F 1 83 ? -9.816 53.555 30.599 1.00 20.98 80 PHE F O 1
ATOM 12728 N N . ALA F 1 84 ? -11.538 54.972 30.594 1.00 21.09 81 ALA F N 1
ATOM 12729 C CA . ALA F 1 84 ? -12.536 53.953 30.941 1.00 20.68 81 ALA F CA 1
ATOM 12730 C C . ALA F 1 84 ? -12.633 52.800 29.964 1.00 20.59 81 ALA F C 1
ATOM 12731 O O . ALA F 1 84 ? -12.667 51.658 30.413 1.00 21.12 81 ALA F O 1
ATOM 12733 N N . PRO F 1 85 ? -12.742 52.977 28.632 1.00 20.70 82 PRO F N 1
ATOM 12734 C CA . PRO F 1 85 ? -13.158 51.842 27.821 1.00 21.19 82 PRO F CA 1
ATOM 12735 C C . PRO F 1 85 ? -12.337 50.561 27.977 1.00 21.73 82 PRO F C 1
ATOM 12736 O O . PRO F 1 85 ? -12.918 49.480 28.172 1.00 21.85 82 PRO F O 1
ATOM 12740 N N . PRO F 1 86 ? -10.984 50.585 27.892 1.00 23.23 83 PRO F N 1
ATOM 12741 C CA . PRO F 1 86 ? -10.204 49.342 27.971 1.00 23.41 83 PRO F CA 1
ATOM 12742 C C . PRO F 1 86 ? -10.398 48.662 29.328 1.00 23.05 83 PRO F C 1
ATOM 12743 O O . PRO F 1 86 ? -10.405 47.399 29.456 1.00 22.50 83 PRO F O 1
ATOM 12747 N N . ARG F 1 87 ? -10.505 49.489 30.365 1.00 23.07 84 ARG F N 1
ATOM 12748 C CA . ARG F 1 87 ? -10.706 49.027 31.762 1.00 24.24 84 ARG F CA 1
ATOM 12749 C C . ARG F 1 87 ? -12.049 48.287 31.859 1.00 22.82 84 ARG F C 1
ATOM 12750 O O . ARG F 1 87 ? -12.094 47.229 32.442 1.00 21.50 84 ARG F O 1
ATOM 12758 N N . ILE F 1 88 ? -13.092 48.885 31.298 1.00 22.71 85 ILE F N 1
ATOM 12759 C CA . ILE F 1 88 ? -14.430 48.228 31.265 1.00 22.06 85 ILE F CA 1
ATOM 12760 C C . ILE F 1 88 ? -14.293 46.897 30.530 1.00 22.89 85 ILE F C 1
ATOM 12761 O O . ILE F 1 88 ? -14.800 45.900 31.094 1.00 21.53 85 ILE F O 1
ATOM 12766 N N . ARG F 1 89 ? -13.671 46.871 29.349 1.00 23.22 86 ARG F N 1
ATOM 12767 C CA . ARG F 1 89 ? -13.573 45.630 28.530 1.00 25.18 86 ARG F CA 1
ATOM 12768 C C . ARG F 1 89 ? -12.882 44.511 29.312 1.00 25.56 86 ARG F C 1
ATOM 12769 O O . ARG F 1 89 ? -13.350 43.394 29.266 1.00 24.99 86 ARG F O 1
ATOM 12777 N N . GLU F 1 90 ? -11.783 44.842 29.979 1.00 27.47 87 GLU F N 1
ATOM 12778 C CA . GLU F 1 90 ? -11.060 43.883 30.835 1.00 29.63 87 GLU F CA 1
ATOM 12779 C C . GLU F 1 90 ? -11.989 43.353 31.922 1.00 29.14 87 GLU F C 1
ATOM 12780 O O . GLU F 1 90 ? -11.979 42.137 32.199 1.00 28.88 87 GLU F O 1
ATOM 12786 N N . ALA F 1 91 ? -12.716 44.236 32.573 1.00 27.51 88 ALA F N 1
ATOM 12787 C CA . ALA F 1 91 ? -13.611 43.797 33.656 1.00 29.58 88 ALA F CA 1
ATOM 12788 C C . ALA F 1 91 ? -14.727 42.892 33.122 1.00 31.26 88 ALA F C 1
ATOM 12789 O O . ALA F 1 91 ? -15.217 42.087 33.888 1.00 31.85 88 ALA F O 1
ATOM 12791 N N . ILE F 1 92 ? -15.127 43.000 31.862 1.00 32.48 89 ILE F N 1
ATOM 12792 C CA . ILE F 1 92 ? -16.249 42.184 31.335 1.00 35.76 89 ILE F CA 1
ATOM 12793 C C . ILE F 1 92 ? -15.825 40.724 31.232 1.00 40.94 89 ILE F C 1
ATOM 12794 O O . ILE F 1 92 ? -16.556 39.893 31.711 1.00 42.03 89 ILE F O 1
ATOM 12799 N N . TRP F 1 93 ? -14.692 40.496 30.587 1.00 49.60 90 TRP F N 1
ATOM 12800 C CA . TRP F 1 93 ? -14.154 39.184 30.155 1.00 55.40 90 TRP F CA 1
ATOM 12801 C C . TRP F 1 93 ? -13.115 38.740 31.179 1.00 58.51 90 TRP F C 1
ATOM 12802 O O . TRP F 1 93 ? -12.070 38.305 30.765 1.00 66.36 90 TRP F O 1
ATOM 12813 N N . CYS F 1 94 ? -13.423 38.887 32.468 1.00 66.97 91 CYS F N 1
ATOM 12814 C CA . CYS F 1 94 ? -12.495 38.705 33.612 1.00 68.93 91 CYS F CA 1
ATOM 12815 C C . CYS F 1 94 ? -12.761 37.379 34.351 1.00 76.35 91 CYS F C 1
ATOM 12816 O O . CYS F 1 94 ? -13.443 36.499 33.746 1.00 78.83 91 CYS F O 1
ATOM 12819 N N . ASP F 1 95 ? -12.286 37.267 35.615 1.00 76.96 92 ASP F N 1
ATOM 12820 C CA . ASP F 1 95 ? -11.877 35.996 36.288 1.00 77.02 92 ASP F CA 1
ATOM 12821 C C . ASP F 1 95 ? -12.603 35.709 37.612 1.00 75.00 92 ASP F C 1
ATOM 12822 O O . ASP F 1 95 ? -12.867 34.517 37.863 1.00 71.80 92 ASP F O 1
ATOM 12827 N N . SER F 1 96 ? -12.840 36.725 38.456 1.00 72.64 93 SER F N 1
ATOM 12828 C CA . SER F 1 96 ? -13.630 36.636 39.723 1.00 71.25 93 SER F CA 1
ATOM 12829 C C . SER F 1 96 ? -15.117 36.365 39.432 1.00 65.39 93 SER F C 1
ATOM 12830 O O . SER F 1 96 ? -15.807 35.908 40.373 1.00 63.44 93 SER F O 1
ATOM 12833 N N . THR F 1 97 ? -15.611 36.708 38.228 1.00 61.20 94 THR F N 1
ATOM 12834 C CA . THR F 1 97 ? -17.048 36.596 37.840 1.00 59.21 94 THR F CA 1
ATOM 12835 C C . THR F 1 97 ? -17.235 35.264 37.112 1.00 56.63 94 THR F C 1
ATOM 12836 O O . THR F 1 97 ? -16.290 34.469 37.073 1.00 58.14 94 THR F O 1
ATOM 12840 N N . ASN F 1 98 ? -18.434 34.992 36.616 1.00 52.94 95 ASN F N 1
ATOM 12841 C CA . ASN F 1 98 ? -18.584 34.010 35.519 1.00 51.55 95 ASN F CA 1
ATOM 12842 C C . ASN F 1 98 ? -19.065 34.845 34.335 1.00 47.42 95 ASN F C 1
ATOM 12843 O O . ASN F 1 98 ? -19.112 36.098 34.490 1.00 45.92 95 ASN F O 1
ATOM 12848 N N . SER F 1 99 ? -19.311 34.176 33.206 1.00 44.09 96 SER F N 1
ATOM 12849 C CA . SER F 1 99 ? -19.573 34.775 31.871 1.00 43.48 96 SER F CA 1
ATOM 12850 C C . SER F 1 99 ? -21.074 34.736 31.557 1.00 39.40 96 SER F C 1
ATOM 12851 O O . SER F 1 99 ? -21.413 34.958 30.390 1.00 37.18 96 SER F O 1
ATOM 12854 N N . THR F 1 100 ? -21.924 34.389 32.521 1.00 35.84 97 THR F N 1
ATOM 12855 C CA . THR F 1 100 ? -23.401 34.351 32.320 1.00 36.02 97 THR F CA 1
ATOM 12856 C C . THR F 1 100 ? -24.029 35.638 32.867 1.00 33.39 97 THR F C 1
ATOM 12857 O O . THR F 1 100 ? -23.681 36.049 33.978 1.00 31.68 97 THR F O 1
ATOM 12861 N N . THR F 1 101 ? -24.934 36.268 32.130 1.00 32.09 98 THR F N 1
ATOM 12862 C CA . THR F 1 101 ? -25.606 37.499 32.626 1.00 32.31 98 THR F CA 1
ATOM 12863 C C . THR F 1 101 ? -26.663 37.045 33.647 1.00 31.83 98 THR F C 1
ATOM 12864 O O . THR F 1 101 ? -26.883 35.782 33.771 1.00 31.47 98 THR F O 1
ATOM 12868 N N . GLU F 1 102 ? -27.313 37.977 34.327 1.00 30.72 99 GLU F N 1
ATOM 12869 C CA . GLU F 1 102 ? -28.217 37.639 35.483 1.00 33.52 99 GLU F CA 1
ATOM 12870 C C . GLU F 1 102 ? -29.425 36.797 35.024 1.00 35.00 99 GLU F C 1
ATOM 12871 O O . GLU F 1 102 ? -29.906 36.010 35.808 1.00 32.85 99 GLU F O 1
ATOM 12877 N N . GLU F 1 103 ? -29.864 36.942 33.770 1.00 36.68 100 GLU F N 1
ATOM 12878 C CA . GLU F 1 103 ? -31.069 36.233 33.256 1.00 39.86 100 GLU F CA 1
ATOM 12879 C C . GLU F 1 103 ? -30.619 35.242 32.187 1.00 39.42 100 GLU F C 1
ATOM 12880 O O . GLU F 1 103 ? -31.438 34.884 31.325 1.00 44.08 100 GLU F O 1
ATOM 12886 N N . GLY F 1 104 ? -29.353 34.852 32.235 1.00 38.07 101 GLY F N 1
ATOM 12887 C CA . GLY F 1 104 ? -28.883 33.575 31.670 1.00 39.06 101 GLY F CA 1
ATOM 12888 C C . GLY F 1 104 ? -28.262 33.698 30.295 1.00 37.89 101 GLY F C 1
ATOM 12889 O O . GLY F 1 104 ? -28.090 32.639 29.693 1.00 40.73 101 GLY F O 1
ATOM 12890 N N . LYS F 1 105 ? -27.901 34.886 29.807 1.00 37.20 102 LYS F N 1
ATOM 12891 C CA . LYS F 1 105 ? -27.214 35.014 28.477 1.00 38.06 102 LYS F CA 1
ATOM 12892 C C . LYS F 1 105 ? -25.675 34.813 28.593 1.00 38.31 102 LYS F C 1
ATOM 12893 O O . LYS F 1 105 ? -25.059 35.270 29.568 1.00 33.94 102 LYS F O 1
ATOM 12899 N N . ASN F 1 106 ? -25.053 34.149 27.620 1.00 40.40 103 ASN F N 1
ATOM 12900 C CA . ASN F 1 106 ? -23.600 33.852 27.723 1.00 42.45 103 ASN F CA 1
ATOM 12901 C C . ASN F 1 106 ? -22.782 34.872 26.937 1.00 40.34 103 ASN F C 1
ATOM 12902 O O . ASN F 1 106 ? -22.937 34.944 25.741 1.00 39.45 103 ASN F O 1
ATOM 12907 N N . LEU F 1 107 ? -21.853 35.525 27.616 1.00 38.27 104 LEU F N 1
ATOM 12908 C CA . LEU F 1 107 ? -21.046 36.621 27.031 1.00 40.37 104 LEU F CA 1
ATOM 12909 C C . LEU F 1 107 ? -19.930 36.027 26.184 1.00 39.68 104 LEU F C 1
ATOM 12910 O O . LEU F 1 107 ? -19.371 36.760 25.386 1.00 41.63 104 LEU F O 1
ATOM 12915 N N . ARG F 1 108 ? -19.654 34.740 26.340 1.00 39.26 105 ARG F N 1
ATOM 12916 C CA . ARG F 1 108 ? -18.608 34.077 25.537 1.00 41.96 105 ARG F CA 1
ATOM 12917 C C . ARG F 1 108 ? -19.110 33.901 24.108 1.00 40.00 105 ARG F C 1
ATOM 12918 O O . ARG F 1 108 ? -18.237 33.781 23.222 1.00 42.07 105 ARG F O 1
ATOM 12926 N N . ASP F 1 109 ? -20.431 33.947 23.875 1.00 37.57 106 ASP F N 1
ATOM 12927 C CA . ASP F 1 109 ? -21.027 33.984 22.516 1.00 36.10 106 ASP F CA 1
ATOM 12928 C C . ASP F 1 109 ? -20.782 35.368 21.940 1.00 33.27 106 ASP F C 1
ATOM 12929 O O . ASP F 1 109 ? -21.281 36.355 22.452 1.00 30.84 106 ASP F O 1
ATOM 12934 N N . PRO F 1 110 ? -20.001 35.467 20.851 1.00 33.93 107 PRO F N 1
ATOM 12935 C CA . PRO F 1 110 ? -19.762 36.753 20.196 1.00 33.43 107 PRO F CA 1
ATOM 12936 C C . PRO F 1 110 ? -21.081 37.404 19.740 1.00 33.01 107 PRO F C 1
ATOM 12937 O O . PRO F 1 110 ? -21.147 38.633 19.642 1.00 29.44 107 PRO F O 1
ATOM 12941 N N . ARG F 1 111 ? -22.129 36.593 19.509 1.00 32.02 108 ARG F N 1
ATOM 12942 C CA . ARG F 1 111 ? -23.429 37.149 19.047 1.00 32.59 108 ARG F CA 1
ATOM 12943 C C . ARG F 1 111 ? -24.125 37.895 20.188 1.00 31.16 108 ARG F C 1
ATOM 12944 O O . ARG F 1 111 ? -25.081 38.670 19.930 1.00 30.67 108 ARG F O 1
ATOM 12952 N N . VAL F 1 112 ? -23.675 37.672 21.407 1.00 28.73 109 VAL F N 1
ATOM 12953 C CA . VAL F 1 112 ? -24.257 38.338 22.589 1.00 28.53 109 VAL F CA 1
ATOM 12954 C C . VAL F 1 112 ? -23.506 39.652 22.800 1.00 28.11 109 VAL F C 1
ATOM 12955 O O . VAL F 1 112 ? -24.163 40.673 23.071 1.00 27.03 109 VAL F O 1
ATOM 12959 N N . ILE F 1 113 ? -22.173 39.624 22.710 1.00 27.39 110 ILE F N 1
ATOM 12960 C CA . ILE F 1 113 ? -21.368 40.871 22.794 1.00 27.37 110 ILE F CA 1
ATOM 12961 C C . ILE F 1 113 ? -20.052 40.685 22.024 1.00 27.06 110 ILE F C 1
ATOM 12962 O O . ILE F 1 113 ? -19.542 39.537 21.883 1.00 26.63 110 ILE F O 1
ATOM 12967 N N . THR F 1 114 ? -19.601 41.785 21.445 1.00 26.35 111 THR F N 1
ATOM 12968 C CA . THR F 1 114 ? -18.371 41.854 20.656 1.00 27.73 111 THR F CA 1
ATOM 12969 C C . THR F 1 114 ? -17.799 43.274 20.758 1.00 27.14 111 THR F C 1
ATOM 12970 O O . THR F 1 114 ? -18.547 44.276 20.918 1.00 24.51 111 THR F O 1
ATOM 12974 N N . ASN F 1 115 ? -16.485 43.334 20.655 1.00 26.50 112 ASN F N 1
ATOM 12975 C CA . ASN F 1 115 ? -15.759 44.619 20.694 1.00 25.98 112 ASN F CA 1
ATOM 12976 C C . ASN F 1 115 ? -15.467 45.030 19.246 1.00 26.11 112 ASN F C 1
ATOM 12977 O O . ASN F 1 115 ? -14.907 44.205 18.492 1.00 25.75 112 ASN F O 1
ATOM 12982 N N . VAL F 1 116 ? -15.692 46.299 18.921 1.00 25.74 113 VAL F N 1
ATOM 12983 C CA . VAL F 1 116 ? -15.206 46.919 17.684 1.00 26.75 113 VAL F CA 1
ATOM 12984 C C . VAL F 1 116 ? -13.839 47.546 17.974 1.00 26.90 113 VAL F C 1
ATOM 12985 O O . VAL F 1 116 ? -12.827 47.156 17.301 1.00 26.83 113 VAL F O 1
ATOM 12989 N N . GLY F 1 117 ? -13.765 48.450 18.937 1.00 26.08 114 GLY F N 1
ATOM 12990 C CA . GLY F 1 117 ? -12.488 49.168 19.180 1.00 26.08 114 GLY F CA 1
ATOM 12991 C C . GLY F 1 117 ? -12.770 50.595 19.580 1.00 24.58 114 GLY F C 1
ATOM 12992 O O . GLY F 1 117 ? -13.924 50.877 19.849 1.00 22.64 114 GLY F O 1
ATOM 12993 N N . ASP F 1 118 ? -11.727 51.389 19.675 1.00 24.46 115 ASP F N 1
ATOM 12994 C CA . ASP F 1 118 ? -11.675 52.695 20.348 1.00 26.11 115 ASP F CA 1
ATOM 12995 C C . ASP F 1 118 ? -11.445 53.722 19.245 1.00 26.39 115 ASP F C 1
ATOM 12996 O O . ASP F 1 118 ? -10.561 53.515 18.378 1.00 27.17 115 ASP F O 1
ATOM 13001 N N . VAL F 1 119 ? -12.278 54.745 19.239 1.00 26.29 116 VAL F N 1
ATOM 13002 C CA . VAL F 1 119 ? -12.032 55.932 18.411 1.00 26.23 116 VAL F CA 1
ATOM 13003 C C . VAL F 1 119 ? -10.784 56.564 19.006 1.00 25.58 116 VAL F C 1
ATOM 13004 O O . VAL F 1 119 ? -10.737 56.745 20.206 1.00 24.39 116 VAL F O 1
ATOM 13008 N N . PRO F 1 120 ? -9.717 56.826 18.215 1.00 25.67 117 PRO F N 1
ATOM 13009 C CA . PRO F 1 120 ? -8.465 57.363 18.767 1.00 26.25 117 PRO F CA 1
ATOM 13010 C C . PRO F 1 120 ? -8.544 58.875 19.004 1.00 26.60 117 PRO F C 1
ATOM 13011 O O . PRO F 1 120 ? -7.929 59.649 18.333 1.00 26.22 117 PRO F O 1
ATOM 13015 N N . ILE F 1 121 ? -9.324 59.254 20.003 1.00 27.72 118 ILE F N 1
ATOM 13016 C CA . ILE F 1 121 ? -9.700 60.664 20.254 1.00 28.88 118 ILE F CA 1
ATOM 13017 C C . ILE F 1 121 ? -8.460 61.519 20.528 1.00 30.13 118 ILE F C 1
ATOM 13018 O O . ILE F 1 121 ? -8.370 62.634 19.976 1.00 32.06 118 ILE F O 1
ATOM 13023 N N . GLU F 1 122 ? -7.600 61.080 21.429 1.00 31.53 119 GLU F N 1
ATOM 13024 C CA . GLU F 1 122 ? -6.404 61.870 21.818 1.00 34.18 119 GLU F CA 1
ATOM 13025 C C . GLU F 1 122 ? -5.589 62.202 20.560 1.00 32.25 119 GLU F C 1
ATOM 13026 O O . GLU F 1 122 ? -5.230 63.339 20.361 1.00 32.40 119 GLU F O 1
ATOM 13032 N N . GLU F 1 123 ? -5.381 61.223 19.707 1.00 29.99 120 GLU F N 1
ATOM 13033 C CA . GLU F 1 123 ? -4.542 61.408 18.506 1.00 30.51 120 GLU F CA 1
ATOM 13034 C C . GLU F 1 123 ? -5.239 62.360 17.513 1.00 29.99 120 GLU F C 1
ATOM 13035 O O . GLU F 1 123 ? -4.492 63.087 16.811 1.00 31.88 120 GLU F O 1
ATOM 13041 N N . ILE F 1 124 ? -6.579 62.314 17.357 1.00 27.31 121 ILE F N 1
ATOM 13042 C CA . ILE F 1 124 ? -7.288 63.208 16.422 1.00 27.47 121 ILE F CA 1
ATOM 13043 C C . ILE F 1 124 ? -7.266 64.625 17.010 1.00 28.95 121 ILE F C 1
ATOM 13044 O O . ILE F 1 124 ? -6.988 65.593 16.274 1.00 29.25 121 ILE F O 1
ATOM 13049 N N . ARG F 1 125 ? -7.507 64.743 18.293 1.00 29.68 122 ARG F N 1
ATOM 13050 C CA . ARG F 1 125 ? -7.487 66.047 18.963 1.00 33.08 122 ARG F CA 1
ATOM 13051 C C . ARG F 1 125 ? -6.099 66.682 18.870 1.00 32.31 122 ARG F C 1
ATOM 13052 O O . ARG F 1 125 ? -6.028 67.887 18.718 1.00 29.18 122 ARG F O 1
ATOM 13060 N N . ASP F 1 126 ? -5.062 65.887 19.069 1.00 32.66 123 ASP F N 1
ATOM 13061 C CA . ASP F 1 126 ? -3.658 66.328 18.953 1.00 34.80 123 ASP F CA 1
ATOM 13062 C C . ASP F 1 126 ? -3.351 66.761 17.507 1.00 35.40 123 ASP F C 1
ATOM 13063 O O . ASP F 1 126 ? -2.249 67.234 17.332 1.00 40.36 123 ASP F O 1
ATOM 13068 N N . CYS F 1 127 ? -4.221 66.598 16.500 1.00 33.27 124 CYS F N 1
ATOM 13069 C CA . CYS F 1 127 ? -4.020 67.219 15.150 1.00 33.61 124 CYS F CA 1
ATOM 13070 C C . CYS F 1 127 ? -4.646 68.625 15.088 1.00 33.94 124 CYS F C 1
ATOM 13071 O O . CYS F 1 127 ? -4.696 69.152 13.978 1.00 33.06 124 CYS F O 1
ATOM 13074 N N . GLY F 1 128 ? -5.113 69.166 16.228 1.00 34.24 125 GLY F N 1
ATOM 13075 C CA . GLY F 1 128 ? -5.740 70.496 16.372 1.00 35.80 125 GLY F CA 1
ATOM 13076 C C . GLY F 1 128 ? -7.185 70.503 15.893 1.00 37.28 125 GLY F C 1
ATOM 13077 O O . GLY F 1 128 ? -7.674 71.570 15.477 1.00 37.54 125 GLY F O 1
ATOM 13078 N N . VAL F 1 129 ? -7.850 69.349 15.916 1.00 38.57 126 VAL F N 1
ATOM 13079 C CA . VAL F 1 129 ? -9.252 69.169 15.423 1.00 40.57 126 VAL F CA 1
ATOM 13080 C C . VAL F 1 129 ? -10.221 69.721 16.488 1.00 40.61 126 VAL F C 1
ATOM 13081 O O . VAL F 1 129 ? -10.054 69.374 17.658 1.00 40.60 126 VAL F O 1
ATOM 13085 N N . ASP F 1 130 ? -11.202 70.551 16.120 1.00 42.37 127 ASP F N 1
ATOM 13086 C CA . ASP F 1 130 ? -12.121 71.177 17.120 1.00 43.51 127 ASP F CA 1
ATOM 13087 C C . ASP F 1 130 ? -13.252 70.223 17.484 1.00 43.38 127 ASP F C 1
ATOM 13088 O O . ASP F 1 130 ? -13.418 69.171 16.851 1.00 39.79 127 ASP F O 1
ATOM 13093 N N . ASP F 1 131 ? -13.984 70.591 18.529 1.00 47.50 128 ASP F N 1
ATOM 13094 C CA . ASP F 1 131 ? -14.975 69.695 19.159 1.00 47.19 128 ASP F CA 1
ATOM 13095 C C . ASP F 1 131 ? -16.073 69.354 18.157 1.00 43.20 128 ASP F C 1
ATOM 13096 O O . ASP F 1 131 ? -16.591 68.222 18.244 1.00 41.67 128 ASP F O 1
ATOM 13101 N N . LYS F 1 132 ? -16.381 70.283 17.253 1.00 39.83 129 LYS F N 1
ATOM 13102 C CA . LYS F 1 132 ? -17.486 70.116 16.292 1.00 41.36 129 LYS F CA 1
ATOM 13103 C C . LYS F 1 132 ? -17.091 68.989 15.337 1.00 39.88 129 LYS F C 1
ATOM 13104 O O . LYS F 1 132 ? -17.892 68.091 15.083 1.00 38.09 129 LYS F O 1
ATOM 13110 N N . ARG F 1 133 ? -15.863 69.022 14.847 1.00 38.47 130 ARG F N 1
ATOM 13111 C CA . ARG F 1 133 ? -15.411 67.958 13.930 1.00 37.64 130 ARG F CA 1
ATOM 13112 C C . ARG F 1 133 ? -15.253 66.657 14.714 1.00 33.67 130 ARG F C 1
ATOM 13113 O O . ARG F 1 133 ? -15.513 65.618 14.150 1.00 32.43 130 ARG F O 1
ATOM 13121 N N . LEU F 1 134 ? -14.829 66.765 15.966 1.00 32.61 131 LEU F N 1
ATOM 13122 C CA . LEU F 1 134 ? -14.669 65.587 16.845 1.00 33.43 131 LEU F CA 1
ATOM 13123 C C . LEU F 1 134 ? -15.991 64.844 17.010 1.00 30.75 131 LEU F C 1
ATOM 13124 O O . LEU F 1 134 ? -15.971 63.599 16.987 1.00 28.17 131 LEU F O 1
ATOM 13129 N N . ALA F 1 135 ? -17.047 65.591 17.312 1.00 30.00 132 ALA F N 1
ATOM 13130 C CA . ALA F 1 135 ? -18.443 65.087 17.379 1.00 30.52 132 ALA F CA 1
ATOM 13131 C C . ALA F 1 135 ? -18.815 64.457 16.041 1.00 29.23 132 ALA F C 1
ATOM 13132 O O . ALA F 1 135 ? -19.427 63.397 16.055 1.00 28.39 132 ALA F O 1
ATOM 13134 N N . ASN F 1 136 ? -18.343 65.008 14.926 1.00 30.89 133 ASN F N 1
ATOM 13135 C CA . ASN F 1 136 ? -18.655 64.423 13.596 1.00 30.72 133 ASN F CA 1
ATOM 13136 C C . ASN F 1 136 ? -17.968 63.070 13.468 1.00 28.91 133 ASN F C 1
ATOM 13137 O O . ASN F 1 136 ? -18.632 62.111 13.032 1.00 26.59 133 ASN F O 1
ATOM 13142 N N . VAL F 1 137 ? -16.702 63.010 13.888 1.00 27.18 134 VAL F N 1
ATOM 13143 C CA . VAL F 1 137 ? -15.942 61.737 13.937 1.00 26.80 134 VAL F CA 1
ATOM 13144 C C . VAL F 1 137 ? -16.664 60.670 14.731 1.00 25.56 134 VAL F C 1
ATOM 13145 O O . VAL F 1 137 ? -16.749 59.504 14.246 1.00 24.41 134 VAL F O 1
ATOM 13149 N N . ILE F 1 138 ? -17.089 61.009 15.951 1.00 26.44 135 ILE F N 1
ATOM 13150 C CA . ILE F 1 138 ? -17.819 60.049 16.839 1.00 25.45 135 ILE F CA 1
ATOM 13151 C C . ILE F 1 138 ? -19.090 59.575 16.097 1.00 24.36 135 ILE F C 1
ATOM 13152 O O . ILE F 1 138 ? -19.380 58.311 15.986 1.00 21.97 135 ILE F O 1
ATOM 13157 N N . SER F 1 139 ? -19.887 60.533 15.627 1.00 24.30 136 SER F N 1
ATOM 13158 C CA . SER F 1 139 ? -21.126 60.217 14.841 1.00 25.04 136 SER F CA 1
ATOM 13159 C C . SER F 1 139 ? -20.811 59.211 13.713 1.00 26.31 136 SER F C 1
ATOM 13160 O O . SER F 1 139 ? -21.480 58.083 13.619 1.00 26.05 136 SER F O 1
ATOM 13163 N N . GLU F 1 140 ? -19.782 59.510 12.909 1.00 27.32 137 GLU F N 1
ATOM 13164 C CA . GLU F 1 140 ? -19.492 58.690 11.727 1.00 28.26 137 GLU F CA 1
ATOM 13165 C C . GLU F 1 140 ? -19.115 57.318 12.240 1.00 28.00 137 GLU F C 1
ATOM 13166 O O . GLU F 1 140 ? -19.446 56.334 11.541 1.00 27.90 137 GLU F O 1
ATOM 13172 N N . SER F 1 141 ? -18.369 57.249 13.356 1.00 26.61 138 SER F N 1
ATOM 13173 C CA . SER F 1 141 ? -17.854 55.972 13.870 1.00 26.61 138 SER F CA 1
ATOM 13174 C C . SER F 1 141 ? -19.027 55.084 14.228 1.00 25.80 138 SER F C 1
ATOM 13175 O O . SER F 1 141 ? -18.967 53.879 13.942 1.00 26.90 138 SER F O 1
ATOM 13178 N N . VAL F 1 142 ? -19.991 55.627 14.941 1.00 25.63 139 VAL F N 1
ATOM 13179 C CA . VAL F 1 142 ? -21.240 54.900 15.294 1.00 25.84 139 VAL F CA 1
ATOM 13180 C C . VAL F 1 142 ? -21.916 54.413 14.006 1.00 26.27 139 VAL F C 1
ATOM 13181 O O . VAL F 1 142 ? -22.214 53.180 13.896 1.00 27.47 139 VAL F O 1
ATOM 13185 N N . LYS F 1 143 ? -22.078 55.289 13.023 1.00 26.15 140 LYS F N 1
ATOM 13186 C CA . LYS F 1 143 ? -22.741 54.914 11.740 1.00 27.07 140 LYS F CA 1
ATOM 13187 C C . LYS F 1 143 ? -22.015 53.748 11.070 1.00 28.02 140 LYS F C 1
ATOM 13188 O O . LYS F 1 143 ? -22.710 52.911 10.509 1.00 27.88 140 LYS F O 1
ATOM 13194 N N . LEU F 1 144 ? -20.679 53.670 11.154 1.00 27.59 141 LEU F N 1
ATOM 13195 C CA . LEU F 1 144 ? -19.899 52.591 10.519 1.00 26.60 141 LEU F CA 1
ATOM 13196 C C . LEU F 1 144 ? -20.234 51.271 11.235 1.00 26.20 141 LEU F C 1
ATOM 13197 O O . LEU F 1 144 ? -20.308 50.211 10.574 1.00 25.78 141 LEU F O 1
ATOM 13202 N N . VAL F 1 145 ? -20.505 51.311 12.549 1.00 26.33 142 VAL F N 1
ATOM 13203 C CA . VAL F 1 145 ? -20.945 50.091 13.315 1.00 27.02 142 VAL F CA 1
ATOM 13204 C C . VAL F 1 145 ? -22.366 49.658 12.868 1.00 27.15 142 VAL F C 1
ATOM 13205 O O . VAL F 1 145 ? -22.598 48.469 12.576 1.00 27.40 142 VAL F O 1
ATOM 13209 N N . MET F 1 146 ? -23.249 50.630 12.716 1.00 27.40 143 MET F N 1
ATOM 13210 C CA . MET F 1 146 ? -24.674 50.442 12.314 1.00 28.84 143 MET F CA 1
ATOM 13211 C C . MET F 1 146 ? -24.759 49.939 10.861 1.00 31.51 143 MET F C 1
ATOM 13212 O O . MET F 1 146 ? -25.673 49.163 10.564 1.00 31.82 143 MET F O 1
ATOM 13217 N N . ASP F 1 147 ? -23.758 50.210 10.020 1.00 32.51 144 ASP F N 1
ATOM 13218 C CA . ASP F 1 147 ? -23.725 49.729 8.616 1.00 34.46 144 ASP F CA 1
ATOM 13219 C C . ASP F 1 147 ? -23.483 48.227 8.551 1.00 35.39 144 ASP F C 1
ATOM 13220 O O . ASP F 1 147 ? -23.574 47.696 7.471 1.00 35.18 144 ASP F O 1
ATOM 13225 N N . GLU F 1 148 ? -23.164 47.625 9.666 1.00 33.71 145 GLU F N 1
ATOM 13226 C CA . GLU F 1 148 ? -22.815 46.193 9.693 1.00 35.33 145 GLU F CA 1
ATOM 13227 C C . GLU F 1 148 ? -23.863 45.362 10.429 1.00 36.39 145 GLU F C 1
ATOM 13228 O O . GLU F 1 148 ? -23.695 45.094 11.577 1.00 36.72 145 GLU F O 1
ATOM 13234 N N . ASP F 1 149 ? -24.972 45.103 9.755 1.00 39.10 146 ASP F N 1
ATOM 13235 C CA . ASP F 1 149 ? -25.993 44.089 10.123 1.00 41.76 146 ASP F CA 1
ATOM 13236 C C . ASP F 1 149 ? -25.288 42.843 10.652 1.00 40.08 146 ASP F C 1
ATOM 13237 O O . ASP F 1 149 ? -24.413 42.306 9.973 1.00 46.84 146 ASP F O 1
ATOM 13242 N N . PRO F 1 150 ? -25.552 42.305 11.864 1.00 35.44 147 PRO F N 1
ATOM 13243 C CA . PRO F 1 150 ? -26.534 42.814 12.836 1.00 32.82 147 PRO F CA 1
ATOM 13244 C C . PRO F 1 150 ? -26.036 43.649 14.038 1.00 30.26 147 PRO F C 1
ATOM 13245 O O . PRO F 1 150 ? -26.677 43.700 15.041 1.00 29.67 147 PRO F O 1
ATOM 13249 N N . LEU F 1 151 ? -24.911 44.312 13.906 1.00 29.60 148 LEU F N 1
ATOM 13250 C CA . LEU F 1 151 ? -24.242 45.051 15.030 1.00 29.40 148 LEU F CA 1
ATOM 13251 C C . LEU F 1 151 ? -25.119 46.232 15.446 1.00 29.10 148 LEU F C 1
ATOM 13252 O O . LEU F 1 151 ? -25.725 46.926 14.541 1.00 28.70 148 LEU F O 1
ATOM 13257 N N . ARG F 1 152 ? -25.260 46.428 16.764 1.00 27.74 149 ARG F N 1
ATOM 13258 C CA . ARG F 1 152 ? -25.852 47.674 17.286 1.00 26.80 149 ARG F CA 1
ATOM 13259 C C . ARG F 1 152 ? -24.828 48.280 18.240 1.00 26.02 149 ARG F C 1
ATOM 13260 O O . ARG F 1 152 ? -24.184 47.546 18.991 1.00 25.58 149 ARG F O 1
ATOM 13268 N N . PRO F 1 153 ? -24.652 49.619 18.190 1.00 24.13 150 PRO F N 1
ATOM 13269 C CA . PRO F 1 153 ? -23.639 50.303 18.984 1.00 24.33 150 PRO F CA 1
ATOM 13270 C C . PRO F 1 153 ? -23.949 50.373 20.495 1.00 23.22 150 PRO F C 1
ATOM 13271 O O . PRO F 1 153 ? -25.007 50.780 20.883 1.00 23.59 150 PRO F O 1
ATOM 13275 N N . LEU F 1 154 ? -23.024 49.867 21.298 1.00 22.49 151 LEU F N 1
ATOM 13276 C CA . LEU F 1 154 ? -22.928 50.013 22.776 1.00 22.13 151 LEU F CA 1
ATOM 13277 C C . LEU F 1 154 ? -21.636 50.773 23.064 1.00 21.40 151 LEU F C 1
ATOM 13278 O O . LEU F 1 154 ? -20.533 50.193 23.027 1.00 21.12 151 LEU F O 1
ATOM 13283 N N . VAL F 1 155 ? -21.785 52.070 23.244 1.00 20.48 152 VAL F N 1
ATOM 13284 C CA . VAL F 1 155 ? -20.635 52.984 23.309 1.00 20.51 152 VAL F CA 1
ATOM 13285 C C . VAL F 1 155 ? -20.116 53.040 24.737 1.00 20.33 152 VAL F C 1
ATOM 13286 O O . VAL F 1 155 ? -20.932 53.299 25.673 1.00 21.18 152 VAL F O 1
ATOM 13290 N N . LEU F 1 156 ? -18.820 52.967 24.914 1.00 20.68 153 LEU F N 1
ATOM 13291 C CA . LEU F 1 156 ? -18.136 53.135 26.232 1.00 20.72 153 LEU F CA 1
ATOM 13292 C C . LEU F 1 156 ? -17.459 54.497 26.252 1.00 20.84 153 LEU F C 1
ATOM 13293 O O . LEU F 1 156 ? -16.533 54.721 25.408 1.00 20.87 153 LEU F O 1
ATOM 13298 N N . GLY F 1 157 ? -17.957 55.378 27.112 1.00 20.27 154 GLY F N 1
ATOM 13299 C CA . GLY F 1 157 ? -17.282 56.638 27.395 1.00 20.71 154 GLY F CA 1
ATOM 13300 C C . GLY F 1 157 ? -16.143 56.405 28.381 1.00 21.06 154 GLY F C 1
ATOM 13301 O O . GLY F 1 157 ? -15.901 55.297 28.888 1.00 21.25 154 GLY F O 1
ATOM 13302 N N . GLY F 1 158 ? -15.438 57.474 28.671 1.00 21.52 155 GLY F N 1
ATOM 13303 C CA . GLY F 1 158 ? -15.715 58.783 28.147 1.00 22.11 155 GLY F CA 1
ATOM 13304 C C . GLY F 1 158 ? -16.621 59.530 29.026 1.00 23.04 155 GLY F C 1
ATOM 13305 O O . GLY F 1 158 ? -17.377 58.871 29.713 1.00 23.00 155 GLY F O 1
ATOM 13306 N N . ASP F 1 159 ? -16.621 60.858 28.901 1.00 23.94 156 ASP F N 1
ATOM 13307 C CA . ASP F 1 159 ? -17.555 61.708 29.634 1.00 24.30 156 ASP F CA 1
ATOM 13308 C C . ASP F 1 159 ? -18.887 61.808 28.868 1.00 25.25 156 ASP F C 1
ATOM 13309 O O . ASP F 1 159 ? -18.995 61.316 27.774 1.00 23.80 156 ASP F O 1
ATOM 13314 N N . HIS F 1 160 ? -19.933 62.345 29.499 1.00 26.45 157 HIS F N 1
ATOM 13315 C CA . HIS F 1 160 ? -21.324 62.303 28.963 1.00 28.79 157 HIS F CA 1
ATOM 13316 C C . HIS F 1 160 ? -21.557 63.102 27.686 1.00 27.74 157 HIS F C 1
ATOM 13317 O O . HIS F 1 160 ? -22.583 62.914 27.085 1.00 28.42 157 HIS F O 1
ATOM 13324 N N . SER F 1 161 ? -20.641 63.975 27.324 1.00 29.41 158 SER F N 1
ATOM 13325 C CA . SER F 1 161 ? -20.807 64.776 26.066 1.00 28.76 158 SER F CA 1
ATOM 13326 C C . SER F 1 161 ? -21.022 63.865 24.865 1.00 28.83 158 SER F C 1
ATOM 13327 O O . SER F 1 161 ? -21.714 64.270 23.946 1.00 29.43 158 SER F O 1
ATOM 13330 N N . ILE F 1 162 ? -20.473 62.656 24.915 1.00 27.93 159 ILE F N 1
ATOM 13331 C CA . ILE F 1 162 ? -20.457 61.732 23.766 1.00 27.78 159 ILE F CA 1
ATOM 13332 C C . ILE F 1 162 ? -21.851 61.265 23.420 1.00 27.02 159 ILE F C 1
ATOM 13333 O O . ILE F 1 162 ? -21.978 60.822 22.280 1.00 27.73 159 ILE F O 1
ATOM 13338 N N . SER F 1 163 ? -22.823 61.325 24.325 1.00 26.72 160 SER F N 1
ATOM 13339 C CA . SER F 1 163 ? -24.202 60.826 24.076 1.00 27.23 160 SER F CA 1
ATOM 13340 C C . SER F 1 163 ? -24.863 61.575 22.917 1.00 28.30 160 SER F C 1
ATOM 13341 O O . SER F 1 163 ? -25.598 60.957 22.119 1.00 29.29 160 SER F O 1
ATOM 13344 N N . PHE F 1 164 ? -24.620 62.878 22.816 1.00 30.05 161 PHE F N 1
ATOM 13345 C CA . PHE F 1 164 ? -25.192 63.739 21.759 1.00 30.61 161 PHE F CA 1
ATOM 13346 C C . PHE F 1 164 ? -24.733 63.222 20.391 1.00 30.39 161 PHE F C 1
ATOM 13347 O O . PHE F 1 164 ? -25.579 62.850 19.561 1.00 28.61 161 PHE F O 1
ATOM 13355 N N . PRO F 1 165 ? -23.416 63.199 20.055 1.00 27.92 162 PRO F N 1
ATOM 13356 C CA . PRO F 1 165 ? -23.013 62.751 18.722 1.00 28.07 162 PRO F CA 1
ATOM 13357 C C . PRO F 1 165 ? -23.483 61.301 18.496 1.00 27.26 162 PRO F C 1
ATOM 13358 O O . PRO F 1 165 ? -23.773 60.929 17.374 1.00 29.42 162 PRO F O 1
ATOM 13362 N N . VAL F 1 166 ? -23.585 60.508 19.540 1.00 25.68 163 VAL F N 1
ATOM 13363 C CA . VAL F 1 166 ? -23.944 59.073 19.375 1.00 24.97 163 VAL F CA 1
ATOM 13364 C C . VAL F 1 166 ? -25.446 58.995 19.028 1.00 25.84 163 VAL F C 1
ATOM 13365 O O . VAL F 1 166 ? -25.851 58.296 18.038 1.00 25.33 163 VAL F O 1
ATOM 13369 N N . VAL F 1 167 ? -26.267 59.650 19.842 1.00 25.82 164 VAL F N 1
ATOM 13370 C CA . VAL F 1 167 ? -27.742 59.615 19.645 1.00 27.21 164 VAL F CA 1
ATOM 13371 C C . VAL F 1 167 ? -28.085 60.287 18.320 1.00 28.95 164 VAL F C 1
ATOM 13372 O O . VAL F 1 167 ? -28.947 59.709 17.615 1.00 28.75 164 VAL F O 1
ATOM 13376 N N . ARG F 1 168 ? -27.419 61.413 17.977 1.00 30.28 165 ARG F N 1
ATOM 13377 C CA . ARG F 1 168 ? -27.573 62.056 16.635 1.00 31.11 165 ARG F CA 1
ATOM 13378 C C . ARG F 1 168 ? -27.366 61.006 15.544 1.00 30.87 165 ARG F C 1
ATOM 13379 O O . ARG F 1 168 ? -28.204 60.911 14.622 1.00 30.80 165 ARG F O 1
ATOM 13387 N N . ALA F 1 169 ? -26.298 60.228 15.615 1.00 30.54 166 ALA F N 1
ATOM 13388 C CA . ALA F 1 169 ? -25.942 59.262 14.543 1.00 31.56 166 ALA F CA 1
ATOM 13389 C C . ALA F 1 169 ? -27.029 58.194 14.451 1.00 32.40 166 ALA F C 1
ATOM 13390 O O . ALA F 1 169 ? -27.447 57.843 13.330 1.00 32.41 166 ALA F O 1
ATOM 13392 N N . VAL F 1 170 ? -27.433 57.662 15.603 1.00 31.58 167 VAL F N 1
ATOM 13393 C CA . VAL F 1 170 ? -28.453 56.586 15.665 1.00 31.10 167 VAL F CA 1
ATOM 13394 C C . VAL F 1 170 ? -29.742 57.129 15.043 1.00 30.92 167 VAL F C 1
ATOM 13395 O O . VAL F 1 170 ? -30.311 56.425 14.202 1.00 30.75 167 VAL F O 1
ATOM 13399 N N . SER F 1 171 ? -30.133 58.352 15.392 1.00 31.11 168 SER F N 1
ATOM 13400 C CA . SER F 1 171 ? -31.384 59.001 14.901 1.00 33.40 168 SER F CA 1
ATOM 13401 C C . SER F 1 171 ? -31.323 59.176 13.373 1.00 33.96 168 SER F C 1
ATOM 13402 O O . SER F 1 171 ? -32.295 58.743 12.684 1.00 32.86 168 SER F O 1
ATOM 13405 N N . GLU F 1 172 ? -30.200 59.695 12.864 1.00 34.01 169 GLU F N 1
ATOM 13406 C CA . GLU F 1 172 ? -29.992 59.990 11.427 1.00 34.86 169 GLU F CA 1
ATOM 13407 C C . GLU F 1 172 ? -29.984 58.656 10.693 1.00 36.81 169 GLU F C 1
ATOM 13408 O O . GLU F 1 172 ? -30.651 58.552 9.633 1.00 36.01 169 GLU F O 1
ATOM 13414 N N . LYS F 1 173 ? -29.262 57.668 11.220 1.00 35.47 170 LYS F N 1
ATOM 13415 C CA . LYS F 1 173 ? -29.144 56.361 10.533 1.00 37.21 170 LYS F CA 1
ATOM 13416 C C . LYS F 1 173 ? -30.518 55.700 10.420 1.00 36.08 170 LYS F C 1
ATOM 13417 O O . LYS F 1 173 ? -30.781 55.132 9.373 1.00 36.16 170 LYS F O 1
ATOM 13423 N N . LEU F 1 174 ? -31.383 55.797 11.436 1.00 35.80 171 LEU F N 1
ATOM 13424 C CA . LEU F 1 174 ? -32.665 55.059 11.463 1.00 34.85 171 LEU F CA 1
ATOM 13425 C C . LEU F 1 174 ? -33.748 55.898 10.774 1.00 36.16 171 LEU F C 1
ATOM 13426 O O . LEU F 1 174 ? -34.784 55.339 10.381 1.00 33.38 171 LEU F O 1
ATOM 13431 N N . GLY F 1 175 ? -33.529 57.210 10.707 1.00 36.96 172 GLY F N 1
ATOM 13432 C CA . GLY F 1 175 ? -34.399 58.132 9.979 1.00 37.19 172 GLY F CA 1
ATOM 13433 C C . GLY F 1 175 ? -35.580 58.513 10.809 1.00 37.75 172 GLY F C 1
ATOM 13434 O O . GLY F 1 175 ? -36.650 58.643 10.231 1.00 38.26 172 GLY F O 1
ATOM 13435 N N . GLY F 1 176 ? -35.385 58.769 12.104 1.00 36.52 173 GLY F N 1
ATOM 13436 C CA . GLY F 1 176 ? -36.442 59.331 12.965 1.00 35.49 173 GLY F CA 1
ATOM 13437 C C . GLY F 1 176 ? -36.042 59.325 14.425 1.00 34.32 173 GLY F C 1
ATOM 13438 O O . GLY F 1 176 ? -34.843 59.059 14.752 1.00 34.16 173 GLY F O 1
ATOM 13439 N N . ALA F 1 177 ? -37.003 59.535 15.304 1.00 32.98 174 ALA F N 1
ATOM 13440 C CA . ALA F 1 177 ? -36.732 59.761 16.746 1.00 32.73 174 ALA F CA 1
ATOM 13441 C C . ALA F 1 177 ? -36.587 58.417 17.469 1.00 31.19 174 ALA F C 1
ATOM 13442 O O . ALA F 1 177 ? -37.037 57.403 16.911 1.00 31.54 174 ALA F O 1
ATOM 13444 N N . VAL F 1 178 ? -35.861 58.418 18.600 1.00 30.36 175 VAL F N 1
ATOM 13445 C CA . VAL F 1 178 ? -35.807 57.300 19.585 1.00 29.12 175 VAL F CA 1
ATOM 13446 C C . VAL F 1 178 ? -36.431 57.801 20.883 1.00 29.26 175 VAL F C 1
ATOM 13447 O O . VAL F 1 178 ? -36.487 59.043 21.123 1.00 30.04 175 VAL F O 1
ATOM 13451 N N . ASP F 1 179 ? -36.894 56.883 21.718 1.00 29.14 176 ASP F N 1
ATOM 13452 C CA . ASP F 1 179 ? -37.089 57.213 23.152 1.00 29.15 176 ASP F CA 1
ATOM 13453 C C . ASP F 1 179 ? -35.770 56.896 23.887 1.00 28.87 176 ASP F C 1
ATOM 13454 O O . ASP F 1 179 ? -35.115 55.890 23.547 1.00 28.44 176 ASP F O 1
ATOM 13459 N N . ILE F 1 180 ? -35.430 57.713 24.886 1.00 28.24 177 ILE F N 1
ATOM 13460 C CA . ILE F 1 180 ? -34.207 57.548 25.716 1.00 27.74 177 ILE F CA 1
ATOM 13461 C C . ILE F 1 180 ? -34.570 57.257 27.176 1.00 27.33 177 ILE F C 1
ATOM 13462 O O . ILE F 1 180 ? -35.381 57.973 27.724 1.00 28.38 177 ILE F O 1
ATOM 13467 N N . LEU F 1 181 ? -34.005 56.184 27.718 1.00 26.48 178 LEU F N 1
ATOM 13468 C CA . LEU F 1 181 ? -33.846 55.967 29.175 1.00 26.08 178 LEU F CA 1
ATOM 13469 C C . LEU F 1 181 ? -32.428 56.416 29.576 1.00 26.37 178 LEU F C 1
ATOM 13470 O O . LEU F 1 181 ? -31.430 55.920 28.991 1.00 24.54 178 LEU F O 1
ATOM 13475 N N . HIS F 1 182 ? -32.402 57.354 30.505 1.00 25.74 179 HIS F N 1
ATOM 13476 C CA . HIS F 1 182 ? -31.166 58.020 30.938 1.00 25.25 179 HIS F CA 1
ATOM 13477 C C . HIS F 1 182 ? -30.973 57.909 32.454 1.00 24.76 179 HIS F C 1
ATOM 13478 O O . HIS F 1 182 ? -31.793 58.330 33.187 1.00 24.99 179 HIS F O 1
ATOM 13485 N N . PHE F 1 183 ? -29.890 57.289 32.879 1.00 24.43 180 PHE F N 1
ATOM 13486 C CA . PHE F 1 183 ? -29.582 57.193 34.318 1.00 24.83 180 PHE F CA 1
ATOM 13487 C C . PHE F 1 183 ? -28.492 58.209 34.611 1.00 25.13 180 PHE F C 1
ATOM 13488 O O . PHE F 1 183 ? -27.470 58.162 33.967 1.00 23.88 180 PHE F O 1
ATOM 13496 N N . ASP F 1 184 ? -28.755 59.113 35.538 1.00 26.69 181 ASP F N 1
ATOM 13497 C CA . ASP F 1 184 ? -27.745 60.136 35.853 1.00 27.48 181 ASP F CA 1
ATOM 13498 C C . ASP F 1 184 ? -28.042 60.783 37.194 1.00 28.13 181 ASP F C 1
ATOM 13499 O O . ASP F 1 184 ? -29.151 60.779 37.571 1.00 28.02 181 ASP F O 1
ATOM 13504 N N . ALA F 1 185 ? -27.030 61.310 37.856 1.00 27.73 182 ALA F N 1
ATOM 13505 C CA . ALA F 1 185 ? -27.266 62.087 39.082 1.00 28.72 182 ALA F CA 1
ATOM 13506 C C . ALA F 1 185 ? -27.657 63.511 38.675 1.00 29.64 182 ALA F C 1
ATOM 13507 O O . ALA F 1 185 ? -28.275 64.186 39.451 1.00 28.51 182 ALA F O 1
ATOM 13509 N N . HIS F 1 186 ? -27.324 63.889 37.446 1.00 31.13 183 HIS F N 1
ATOM 13510 C CA . HIS F 1 186 ? -27.521 65.256 36.911 1.00 33.66 183 HIS F CA 1
ATOM 13511 C C . HIS F 1 186 ? -28.374 65.218 35.646 1.00 34.63 183 HIS F C 1
ATOM 13512 O O . HIS F 1 186 ? -28.185 64.347 34.844 1.00 33.51 183 HIS F O 1
ATOM 13519 N N . PRO F 1 187 ? -29.287 66.181 35.451 1.00 39.68 184 PRO F N 1
ATOM 13520 C CA . PRO F 1 187 ? -30.134 66.215 34.249 1.00 41.79 184 PRO F CA 1
ATOM 13521 C C . PRO F 1 187 ? -29.377 66.370 32.916 1.00 41.97 184 PRO F C 1
ATOM 13522 O O . PRO F 1 187 ? -29.811 65.830 31.951 1.00 42.32 184 PRO F O 1
ATOM 13526 N N . ASP F 1 188 ? -28.236 67.052 32.942 1.00 43.35 185 ASP F N 1
ATOM 13527 C CA . ASP F 1 188 ? -27.402 67.346 31.747 1.00 47.09 185 ASP F CA 1
ATOM 13528 C C . ASP F 1 188 ? -28.265 68.038 30.697 1.00 48.71 185 ASP F C 1
ATOM 13529 O O . ASP F 1 188 ? -28.147 67.705 29.533 1.00 47.72 185 ASP F O 1
ATOM 13534 N N . LEU F 1 189 ? -29.077 68.984 31.142 1.00 52.71 186 LEU F N 1
ATOM 13535 C CA . LEU F 1 189 ? -29.998 69.737 30.245 1.00 55.01 186 LEU F CA 1
ATOM 13536 C C . LEU F 1 189 ? -29.696 71.232 30.288 1.00 55.69 186 LEU F C 1
ATOM 13537 O O . LEU F 1 189 ? -30.590 72.012 29.903 1.00 52.00 186 LEU F O 1
ATOM 13542 N N . TYR F 1 190 ? -28.483 71.593 30.721 1.00 58.79 187 TYR F N 1
ATOM 13543 C CA . TYR F 1 190 ? -27.875 72.936 30.532 1.00 64.98 187 TYR F CA 1
ATOM 13544 C C . TYR F 1 190 ? -27.790 73.290 29.036 1.00 68.55 187 TYR F C 1
ATOM 13545 O O . TYR F 1 190 ? -27.145 72.524 28.257 1.00 65.85 187 TYR F O 1
ATOM 13554 N N . HIS F 1 191 ? -28.394 74.425 28.649 1.00 70.68 188 HIS F N 1
ATOM 13555 C CA . HIS F 1 191 ? -28.260 75.038 27.300 1.00 74.41 188 HIS F CA 1
ATOM 13556 C C . HIS F 1 191 ? -26.814 75.517 27.119 1.00 74.93 188 HIS F C 1
ATOM 13557 O O . HIS F 1 191 ? -26.303 75.488 25.986 1.00 74.47 188 HIS F O 1
ATOM 13564 N N . ASP F 1 192 ? -26.168 75.910 28.214 1.00 80.27 189 ASP F N 1
ATOM 13565 C CA . ASP F 1 192 ? -24.995 76.814 28.179 1.00 83.49 189 ASP F CA 1
ATOM 13566 C C . ASP F 1 192 ? -24.204 76.643 29.487 1.00 81.04 189 ASP F C 1
ATOM 13567 O O . ASP F 1 192 ? -24.412 77.453 30.409 1.00 82.23 189 ASP F O 1
ATOM 13572 N N . PHE F 1 193 ? -23.344 75.622 29.580 1.00 79.76 190 PHE F N 1
ATOM 13573 C CA . PHE F 1 193 ? -22.528 75.346 30.796 1.00 80.72 190 PHE F CA 1
ATOM 13574 C C . PHE F 1 193 ? -21.067 75.750 30.578 1.00 81.25 190 PHE F C 1
ATOM 13575 O O . PHE F 1 193 ? -20.286 74.931 30.034 1.00 78.18 190 PHE F O 1
ATOM 13583 N N . GLU F 1 194 ? -20.726 76.961 31.045 1.00 84.59 191 GLU F N 1
ATOM 13584 C CA . GLU F 1 194 ? -19.366 77.569 31.029 1.00 87.34 191 GLU F CA 1
ATOM 13585 C C . GLU F 1 194 ? -18.943 77.861 29.579 1.00 87.34 191 GLU F C 1
ATOM 13586 O O . GLU F 1 194 ? -17.748 77.646 29.252 1.00 90.22 191 GLU F O 1
ATOM 13592 N N . GLY F 1 195 ? -19.879 78.303 28.729 1.00 83.60 192 GLY F N 1
ATOM 13593 C CA . GLY F 1 195 ? -19.619 78.637 27.312 1.00 82.31 192 GLY F CA 1
ATOM 13594 C C . GLY F 1 195 ? -19.404 77.419 26.421 1.00 78.71 192 GLY F C 1
ATOM 13595 O O . GLY F 1 195 ? -19.521 77.576 25.190 1.00 73.73 192 GLY F O 1
ATOM 13596 N N . ASN F 1 196 ? -19.082 76.253 26.999 1.00 78.54 193 ASN F N 1
ATOM 13597 C CA . ASN F 1 196 ? -18.762 75.014 26.241 1.00 74.65 193 ASN F CA 1
ATOM 13598 C C . ASN F 1 196 ? -20.061 74.401 25.707 1.00 73.81 193 ASN F C 1
ATOM 13599 O O . ASN F 1 196 ? -20.805 73.746 26.485 1.00 69.17 193 ASN F O 1
ATOM 13604 N N . TYR F 1 197 ? -20.296 74.604 24.413 1.00 68.76 194 TYR F N 1
ATOM 13605 C CA . TYR F 1 197 ? -21.410 74.013 23.634 1.00 68.51 194 TYR F CA 1
ATOM 13606 C C . TYR F 1 197 ? -21.396 72.474 23.777 1.00 65.94 194 TYR F C 1
ATOM 13607 O O . TYR F 1 197 ? -22.502 71.878 23.838 1.00 65.86 194 TYR F O 1
ATOM 13616 N N . TYR F 1 198 ? -20.224 71.822 23.856 1.00 61.36 195 TYR F N 1
ATOM 13617 C CA . TYR F 1 198 ? -20.107 70.335 23.882 1.00 58.09 195 TYR F CA 1
ATOM 13618 C C . TYR F 1 198 ? -19.828 69.838 25.319 1.00 57.75 195 TYR F C 1
ATOM 13619 O O . TYR F 1 198 ? -19.236 68.766 25.470 1.00 56.89 195 TYR F O 1
ATOM 13628 N N . SER F 1 199 ? -20.315 70.562 26.341 1.00 57.52 196 SER F N 1
ATOM 13629 C CA . SER F 1 199 ? -20.268 70.252 27.804 1.00 56.10 196 SER F CA 1
ATOM 13630 C C . SER F 1 199 ? -20.890 68.871 28.102 1.00 54.16 196 SER F C 1
ATOM 13631 O O . SER F 1 199 ? -21.949 68.605 27.519 1.00 51.37 196 SER F O 1
ATOM 13634 N N . HIS F 1 200 ? -20.282 68.032 28.977 1.00 52.44 197 HIS F N 1
ATOM 13635 C CA . HIS F 1 200 ? -20.867 66.747 29.481 1.00 51.44 197 HIS F CA 1
ATOM 13636 C C . HIS F 1 200 ? -22.133 67.033 30.293 1.00 50.22 197 HIS F C 1
ATOM 13637 O O . HIS F 1 200 ? -22.752 66.038 30.681 1.00 50.42 197 HIS F O 1
ATOM 13644 N N . ALA F 1 201 ? -22.400 68.330 30.563 1.00 50.08 198 ALA F N 1
ATOM 13645 C CA . ALA F 1 201 ? -23.577 68.942 31.237 1.00 51.81 198 ALA F CA 1
ATOM 13646 C C . ALA F 1 201 ? -24.670 69.379 30.221 1.00 52.17 198 ALA F C 1
ATOM 13647 O O . ALA F 1 201 ? -25.734 69.800 30.704 1.00 51.97 198 ALA F O 1
ATOM 13649 N N . SER F 1 202 ? -24.438 69.300 28.890 1.00 47.41 199 SER F N 1
ATOM 13650 C CA . SER F 1 202 ? -25.366 69.786 27.831 1.00 46.51 199 SER F CA 1
ATOM 13651 C C . SER F 1 202 ? -25.812 68.738 26.810 1.00 43.17 199 SER F C 1
ATOM 13652 O O . SER F 1 202 ? -26.568 69.074 25.887 1.00 43.25 199 SER F O 1
ATOM 13655 N N . PRO F 1 203 ? -25.380 67.458 26.883 1.00 38.64 200 PRO F N 1
ATOM 13656 C CA . PRO F 1 203 ? -25.660 66.527 25.792 1.00 36.62 200 PRO F CA 1
ATOM 13657 C C . PRO F 1 203 ? -27.159 66.372 25.513 1.00 35.37 200 PRO F C 1
ATOM 13658 O O . PRO F 1 203 ? -27.548 66.312 24.330 1.00 35.17 200 PRO F O 1
ATOM 13662 N N . PHE F 1 204 ? -27.991 66.361 26.549 1.00 34.71 201 PHE F N 1
ATOM 13663 C CA . PHE F 1 204 ? -29.425 66.048 26.392 1.00 34.93 201 PHE F CA 1
ATOM 13664 C C . PHE F 1 204 ? -30.158 67.306 25.988 1.00 35.83 201 PHE F C 1
ATOM 13665 O O . PHE F 1 204 ? -31.194 67.114 25.371 1.00 38.79 201 PHE F O 1
ATOM 13673 N N . ALA F 1 205 ? -29.631 68.500 26.244 1.00 37.57 202 ALA F N 1
ATOM 13674 C CA . ALA F 1 205 ? -30.186 69.742 25.643 1.00 39.14 202 ALA F CA 1
ATOM 13675 C C . ALA F 1 205 ? -29.913 69.737 24.118 1.00 42.89 202 ALA F C 1
ATOM 13676 O O . ALA F 1 205 ? -30.801 70.170 23.320 1.00 46.11 202 ALA F O 1
ATOM 13678 N N . ARG F 1 206 ? -28.755 69.254 23.661 1.00 42.15 203 ARG F N 1
ATOM 1367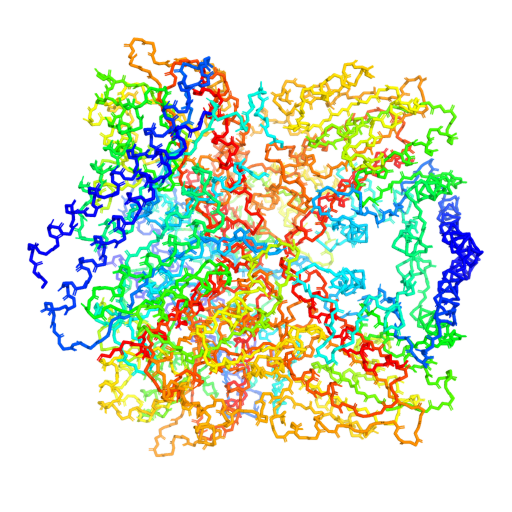9 C CA . ARG F 1 206 ? -28.493 69.153 22.201 1.00 43.25 203 ARG F CA 1
ATOM 13680 C C . ARG F 1 206 ? -29.417 68.091 21.580 1.00 42.23 203 ARG F C 1
ATOM 13681 O O . ARG F 1 206 ? -29.891 68.291 20.429 1.00 41.91 203 ARG F O 1
ATOM 13689 N N . ILE F 1 207 ? -29.704 67.003 22.292 1.00 38.11 204 ILE F N 1
ATOM 13690 C CA . ILE F 1 207 ? -30.494 65.893 21.697 1.00 37.13 204 ILE F CA 1
ATOM 13691 C C . ILE F 1 207 ? -31.935 66.373 21.473 1.00 38.24 204 ILE F C 1
ATOM 13692 O O . ILE F 1 207 ? -32.521 66.112 20.434 1.00 36.04 204 ILE F O 1
ATOM 13697 N N . MET F 1 208 ? -32.480 67.068 22.451 1.00 42.05 205 MET F N 1
ATOM 13698 C CA . MET F 1 208 ? -33.913 67.448 22.485 1.00 43.96 205 MET F CA 1
ATOM 13699 C C . MET F 1 208 ? -34.175 68.617 21.520 1.00 46.33 205 MET F C 1
ATOM 13700 O O . MET F 1 208 ? -35.190 68.538 20.803 1.00 43.49 205 MET F O 1
ATOM 13705 N N . GLU F 1 209 ? -33.318 69.655 21.561 1.00 48.21 206 GLU F N 1
ATOM 13706 C CA . GLU F 1 209 ? -33.213 70.758 20.561 1.00 50.32 206 GLU F CA 1
ATOM 13707 C C . GLU F 1 209 ? -33.346 70.200 19.142 1.00 51.75 206 GLU F C 1
ATOM 13708 O O . GLU F 1 209 ? -34.014 70.848 18.327 1.00 52.73 206 GLU F O 1
ATOM 13714 N N . GLY F 1 210 ? -32.666 69.089 18.831 1.00 50.26 207 GLY F N 1
ATOM 13715 C CA . GLY F 1 210 ? -32.574 68.554 17.452 1.00 49.76 207 GLY F CA 1
ATOM 13716 C C . GLY F 1 210 ? -33.646 67.528 17.131 1.00 46.88 207 GLY F C 1
ATOM 13717 O O . GLY F 1 210 ? -33.635 66.993 16.021 1.00 47.36 207 GLY F O 1
ATOM 13718 N N . GLY F 1 211 ? -34.561 67.248 18.048 1.00 45.88 208 GLY F N 1
ATOM 13719 C CA . GLY F 1 211 ? -35.677 66.319 17.759 1.00 44.72 208 GLY F CA 1
ATOM 13720 C C . GLY F 1 211 ? -35.180 64.886 17.608 1.00 44.22 208 GLY F C 1
ATOM 13721 O O . GLY F 1 211 ? -35.919 64.068 17.018 1.00 43.88 208 GLY F O 1
ATOM 13722 N N . TYR F 1 212 ? -34.015 64.531 18.180 1.00 39.64 209 TYR F N 1
ATOM 13723 C CA . TYR F 1 212 ? -33.454 63.177 17.948 1.00 38.29 209 TYR F CA 1
ATOM 13724 C C . TYR F 1 212 ? -34.193 62.196 18.842 1.00 36.1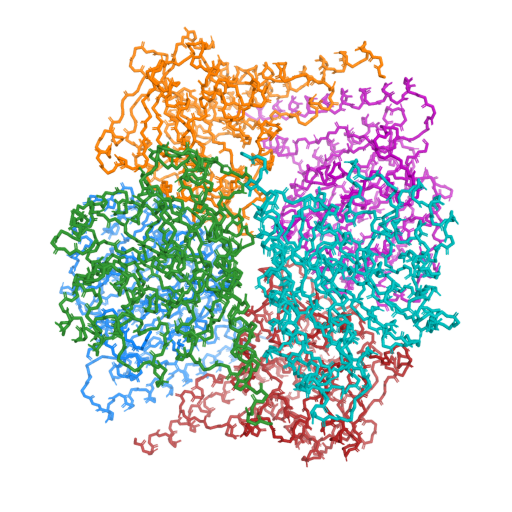6 209 TYR F C 1
ATOM 13725 O O . TYR F 1 212 ? -34.272 61.007 18.513 1.00 35.73 209 TYR F O 1
ATOM 13734 N N . ALA F 1 213 ? -34.760 62.719 19.924 1.00 37.20 210 ALA F N 1
ATOM 13735 C CA . ALA F 1 213 ? -35.494 61.958 20.949 1.00 36.45 210 ALA F CA 1
ATOM 13736 C C . ALA F 1 213 ? -36.927 62.477 21.094 1.00 36.41 210 ALA F C 1
ATOM 13737 O O . ALA F 1 213 ? -37.159 63.695 20.941 1.00 35.43 210 ALA F O 1
ATOM 13739 N N . ARG F 1 214 ? -37.849 61.559 21.384 1.00 36.16 211 ARG F N 1
ATOM 13740 C CA . ARG F 1 214 ? -39.263 61.890 21.728 1.00 35.45 211 ARG F CA 1
ATOM 13741 C C . ARG F 1 214 ? -39.375 61.904 23.250 1.00 34.54 211 ARG F C 1
ATOM 13742 O O . ARG F 1 214 ? -39.427 63.012 23.835 1.00 35.66 211 ARG F O 1
ATOM 13750 N N . ARG F 1 215 ? -39.327 60.728 23.887 1.00 32.87 212 ARG F N 1
ATOM 13751 C CA . ARG F 1 215 ? -39.320 60.643 25.376 1.00 32.79 212 ARG F CA 1
ATOM 13752 C C . ARG F 1 215 ? -37.876 60.652 25.883 1.00 31.67 212 ARG F C 1
ATOM 13753 O O . ARG F 1 215 ? -36.960 60.183 25.180 1.00 32.88 212 ARG F O 1
ATOM 13761 N N . LEU F 1 216 ? -37.652 61.324 26.993 1.00 31.52 213 LEU F N 1
ATOM 13762 C CA . LEU F 1 216 ? -36.391 61.265 27.783 1.00 30.54 213 LEU F CA 1
ATOM 13763 C C . LEU F 1 216 ? -36.767 60.988 29.248 1.00 30.29 213 LEU F C 1
ATOM 13764 O O . LEU F 1 216 ? -37.271 61.941 29.937 1.00 32.89 213 LEU F O 1
ATOM 13769 N N . VAL F 1 217 ? -36.691 59.706 29.640 1.00 28.10 214 VAL F N 1
ATOM 13770 C CA . VAL F 1 217 ? -36.933 59.163 31.003 1.00 28.16 214 VAL F CA 1
ATOM 13771 C C . VAL F 1 217 ? -35.592 59.178 31.742 1.00 28.25 214 VAL F C 1
ATOM 13772 O O . VAL F 1 217 ? -34.736 58.247 31.464 1.00 28.18 214 VAL F O 1
ATOM 13776 N N . GLN F 1 218 ? -35.408 60.192 32.597 1.00 27.11 215 GLN F N 1
ATOM 13777 C CA . GLN F 1 218 ? -34.231 60.363 33.500 1.00 28.34 215 GLN F CA 1
ATOM 13778 C C . GLN F 1 218 ? -34.512 59.786 34.884 1.00 26.26 215 GLN F C 1
ATOM 13779 O O . GLN F 1 218 ? -35.590 59.955 35.443 1.00 26.32 215 GLN F O 1
ATOM 13785 N N . VAL F 1 219 ? -33.545 59.024 35.364 1.00 26.12 216 VAL F N 1
ATOM 13786 C CA . VAL F 1 219 ? -33.644 58.291 36.649 1.00 25.68 216 VAL F CA 1
ATOM 13787 C C . VAL F 1 219 ? -32.366 58.481 37.474 1.00 24.85 216 VAL F C 1
ATOM 13788 O O . VAL F 1 219 ? -31.297 58.333 36.921 1.00 23.94 216 VAL F O 1
ATOM 13792 N N . GLY F 1 220 ? -32.532 58.754 38.762 1.00 24.20 217 GLY F N 1
ATOM 13793 C CA . GLY F 1 220 ? -31.426 58.919 39.718 1.00 25.10 217 GLY F CA 1
ATOM 13794 C C . GLY F 1 220 ? -31.122 60.370 40.012 1.00 25.34 217 GLY F C 1
ATOM 13795 O O . GLY F 1 220 ? -30.222 60.611 40.744 1.00 25.75 217 GLY F O 1
ATOM 13796 N N . ILE F 1 221 ? -31.814 61.292 39.361 1.00 26.04 218 ILE F N 1
ATOM 13797 C CA . ILE F 1 221 ? -31.554 62.751 39.498 1.00 28.34 218 ILE F CA 1
ATOM 13798 C C . ILE F 1 221 ? -31.550 63.194 40.968 1.00 30.36 218 ILE F C 1
ATOM 13799 O O . ILE F 1 221 ? -32.463 62.868 41.689 1.00 30.15 218 ILE F O 1
ATOM 13804 N N . ARG F 1 222 ? -30.528 63.924 41.381 1.00 34.08 219 ARG F N 1
ATOM 13805 C CA . ARG F 1 222 ? -30.518 64.487 42.757 1.00 37.64 219 ARG F CA 1
ATOM 13806 C C . ARG F 1 222 ? -29.763 65.811 42.779 1.00 44.00 219 ARG F C 1
ATOM 13807 O O . ARG F 1 222 ? -29.253 66.177 43.846 1.00 45.05 219 ARG F O 1
ATOM 13815 N N . SER F 1 223 ? -29.582 66.458 41.635 1.00 47.40 220 SER F N 1
ATOM 13816 C CA . SER F 1 223 ? -28.773 67.692 41.573 1.00 53.41 220 SER F CA 1
ATOM 13817 C C . SER F 1 223 ? -29.181 68.472 40.337 1.00 56.27 220 SER F C 1
ATOM 13818 O O . SER F 1 223 ? -28.765 68.064 39.246 1.00 60.59 220 SER F O 1
ATOM 13821 N N . ILE F 1 224 ? -30.208 69.299 40.536 1.00 58.91 221 ILE F N 1
ATOM 13822 C CA . ILE F 1 224 ? -30.814 70.122 39.458 1.00 65.41 221 ILE F CA 1
ATOM 13823 C C . ILE F 1 224 ? -31.203 71.496 40.011 1.00 68.23 221 ILE F C 1
ATOM 13824 O O . ILE F 1 224 ? -32.022 71.559 40.944 1.00 73.75 221 ILE F O 1
ATOM 13829 N N . THR F 1 225 ? -30.621 72.539 39.427 1.00 69.64 222 THR F N 1
ATOM 13830 C CA . THR F 1 225 ? -30.948 73.979 39.680 1.00 68.44 222 THR F CA 1
ATOM 13831 C C . THR F 1 225 ? -32.314 74.301 39.060 1.00 66.66 222 THR F C 1
ATOM 13832 O O . THR F 1 225 ? -32.763 73.533 38.181 1.00 62.77 222 THR F O 1
ATOM 13836 N N . ASN F 1 226 ? -32.985 75.350 39.551 1.00 69.96 223 ASN F N 1
ATOM 13837 C CA . ASN F 1 226 ? -34.345 75.699 39.055 1.00 71.23 223 ASN F CA 1
ATOM 13838 C C . ASN F 1 226 ? -34.276 76.048 37.567 1.00 67.95 223 ASN F C 1
ATOM 13839 O O . ASN F 1 226 ? -35.154 75.595 36.816 1.00 67.33 223 ASN F O 1
ATOM 13844 N N . ASP F 1 227 ? -33.257 76.808 37.166 1.00 66.39 224 ASP F N 1
ATOM 13845 C CA . ASP F 1 227 ? -33.082 77.159 35.736 1.00 66.18 224 ASP F CA 1
ATOM 13846 C C . ASP F 1 227 ? -33.273 75.878 34.922 1.00 62.04 224 ASP F C 1
ATOM 13847 O O . ASP F 1 227 ? -34.051 75.892 33.987 1.00 59.87 224 ASP F O 1
ATOM 13852 N N . VAL F 1 228 ? -32.618 74.789 35.314 1.00 62.50 225 VAL F N 1
ATOM 13853 C CA . VAL F 1 228 ? -32.679 73.487 34.586 1.00 62.12 225 VAL F CA 1
ATOM 13854 C C . VAL F 1 228 ? -34.080 72.863 34.718 1.00 62.81 225 VAL F C 1
ATOM 13855 O O . VAL F 1 228 ? -34.510 72.230 33.720 1.00 62.47 225 VAL F O 1
ATOM 13859 N N . ARG F 1 229 ? -34.780 73.028 35.861 1.00 63.67 226 ARG F N 1
ATOM 13860 C CA . ARG F 1 229 ? -36.203 72.591 36.050 1.00 63.41 226 ARG F CA 1
ATOM 13861 C C . ARG F 1 229 ? -37.081 73.140 34.916 1.00 66.09 226 ARG F C 1
ATOM 13862 O O . ARG F 1 229 ? -37.951 72.395 34.422 1.00 62.74 226 ARG F O 1
ATOM 13870 N N . GLU F 1 230 ? -36.866 74.409 34.548 1.00 70.16 227 GLU F N 1
ATOM 13871 C CA . GLU F 1 230 ? -37.530 75.097 33.413 1.00 73.52 227 GLU F CA 1
ATOM 13872 C C . GLU F 1 230 ? -37.360 74.221 32.172 1.00 72.18 227 GLU F C 1
ATOM 13873 O O . GLU F 1 230 ? -38.383 73.919 31.519 1.00 71.37 227 GLU F O 1
ATOM 13879 N N . GLN F 1 231 ? -36.108 73.828 31.892 1.00 68.86 228 GLN F N 1
ATOM 13880 C CA . GLN F 1 231 ? -35.698 73.068 30.672 1.00 69.68 228 GLN F CA 1
ATOM 13881 C C . GLN F 1 231 ? -36.435 71.710 30.592 1.00 66.88 228 GLN F C 1
ATOM 13882 O O . GLN F 1 231 ? -36.810 71.317 29.451 1.00 66.70 228 GLN F O 1
ATOM 13888 N N . VAL F 1 232 ? -36.629 71.014 31.725 1.00 59.58 229 VAL F N 1
ATOM 13889 C CA . VAL F 1 232 ? -37.412 69.744 31.821 1.00 58.40 229 VAL F CA 1
ATOM 13890 C C . VAL F 1 232 ? -38.816 69.974 31.229 1.00 59.19 229 VAL F C 1
ATOM 13891 O O . VAL F 1 232 ? -39.294 69.166 30.409 1.00 54.61 229 VAL F O 1
ATOM 13895 N N . LYS F 1 233 ? -39.482 71.042 31.659 1.00 63.33 230 LYS F N 1
ATOM 13896 C CA . LYS F 1 233 ? -40.882 71.349 31.260 1.00 65.20 230 LYS F CA 1
ATOM 13897 C C . LYS F 1 233 ? -40.833 71.776 29.782 1.00 65.19 230 LYS F C 1
ATOM 13898 O O . LYS F 1 233 ? -41.569 71.192 28.968 1.00 66.84 230 LYS F O 1
ATOM 13904 N N . LYS F 1 234 ? -39.880 72.645 29.431 1.00 65.39 231 LYS F N 1
ATOM 13905 C CA . LYS F 1 234 ? -39.683 73.199 28.062 1.00 65.00 231 LYS F CA 1
ATOM 13906 C C . LYS F 1 234 ? -39.663 72.074 27.015 1.00 65.43 231 LYS F C 1
ATOM 13907 O O . LYS F 1 234 ? -40.137 72.342 25.880 1.00 62.44 231 LYS F O 1
ATOM 13913 N N . TYR F 1 235 ? -39.128 70.885 27.348 1.00 62.12 232 TYR F N 1
ATOM 13914 C CA . TYR F 1 235 ? -38.908 69.777 26.376 1.00 57.70 232 TYR F CA 1
ATOM 13915 C C . TYR F 1 235 ? -39.750 68.540 26.711 1.00 54.77 232 TYR F C 1
ATOM 13916 O O . TYR F 1 235 ? -39.517 67.537 26.016 1.00 51.25 232 TYR F O 1
ATOM 13925 N N . GLY F 1 236 ? -40.666 68.594 27.699 1.00 53.14 233 GLY F N 1
ATOM 13926 C CA . GLY F 1 236 ? -41.484 67.438 28.126 1.00 50.20 233 GLY F CA 1
ATOM 13927 C C . GLY F 1 236 ? -40.635 66.264 28.624 1.00 47.68 233 GLY F C 1
ATOM 13928 O O . GLY F 1 236 ? -40.944 65.093 28.326 1.00 46.23 233 GLY F O 1
ATOM 13929 N N . VAL F 1 237 ? -39.582 66.532 29.385 1.00 48.33 234 VAL F N 1
ATOM 13930 C CA . VAL F 1 237 ? -38.661 65.479 29.901 1.00 43.84 234 VAL F CA 1
ATOM 13931 C C . VAL F 1 237 ? -39.299 64.851 31.115 1.00 41.48 234 VAL F C 1
ATOM 13932 O O . VAL F 1 237 ? -39.826 65.626 31.949 1.00 42.57 234 VAL F O 1
ATOM 13936 N N . GLU F 1 238 ? -39.264 63.524 31.200 1.00 37.83 235 GLU F N 1
ATOM 13937 C CA . GLU F 1 238 ? -39.786 62.768 32.361 1.00 36.96 235 GLU F CA 1
ATOM 13938 C C . GLU F 1 238 ? -38.625 62.555 33.337 1.00 36.87 235 GLU F C 1
ATOM 13939 O O . GLU F 1 238 ? -37.999 61.484 33.295 1.00 34.80 235 GLU F O 1
ATOM 13945 N N . THR F 1 239 ? -38.369 63.522 34.211 1.00 37.47 236 THR F N 1
ATOM 13946 C CA . THR F 1 239 ? -37.281 63.512 35.240 1.00 38.10 236 THR F CA 1
ATOM 13947 C C . THR F 1 239 ? -37.737 62.890 36.573 1.00 39.15 236 THR F C 1
ATOM 13948 O O . THR F 1 239 ? -38.504 63.523 37.292 1.00 41.96 236 THR F O 1
ATOM 13952 N N . HIS F 1 240 ? -37.266 61.681 36.900 1.00 36.67 237 HIS F N 1
ATOM 13953 C CA . HIS F 1 240 ? -37.459 60.996 38.208 1.00 36.22 237 HIS F CA 1
ATOM 13954 C C . HIS F 1 240 ? -36.270 61.262 39.164 1.00 38.21 237 HIS F C 1
ATOM 13955 O O . HIS F 1 240 ? -35.194 60.604 39.008 1.00 36.66 237 HIS F O 1
ATOM 13962 N N . GLU F 1 241 ? -36.525 62.123 40.158 1.00 39.60 238 GLU F N 1
ATOM 13963 C CA . GLU F 1 241 ? -35.672 62.536 41.310 1.00 38.17 238 GLU F CA 1
ATOM 13964 C C . GLU F 1 241 ? -35.647 61.448 42.384 1.00 36.44 238 GLU F C 1
ATOM 13965 O O . GLU F 1 241 ? -36.649 60.709 42.544 1.00 33.23 238 GLU F O 1
ATOM 13971 N N . MET F 1 242 ? -34.527 61.386 43.110 1.00 33.45 239 MET F N 1
ATOM 13972 C CA . MET F 1 242 ? -34.300 60.388 44.167 1.00 33.72 239 MET F CA 1
ATOM 13973 C C . MET F 1 242 ? -35.362 60.521 45.273 1.00 34.76 239 MET F C 1
ATOM 13974 O O . MET F 1 242 ? -35.727 59.466 45.853 1.00 32.81 239 MET F O 1
ATOM 13979 N N . ARG F 1 243 ? -35.801 61.726 45.624 1.00 35.17 240 ARG F N 1
ATOM 13980 C CA . ARG F 1 243 ? -36.779 61.828 46.740 1.00 40.12 240 ARG F CA 1
ATOM 13981 C C . ARG F 1 243 ? -38.076 61.096 46.392 1.00 40.67 240 ARG F C 1
ATOM 13982 O O . ARG F 1 243 ? -38.715 60.635 47.340 1.00 45.02 240 ARG F O 1
ATOM 13990 N N . THR F 1 244 ? -38.441 60.953 45.111 1.00 38.68 241 THR F N 1
ATOM 13991 C CA . THR F 1 244 ? -39.685 60.252 44.724 1.00 38.26 241 THR F CA 1
ATOM 13992 C C . THR F 1 244 ? -39.441 58.796 44.323 1.00 37.94 241 THR F C 1
ATOM 13993 O O . THR F 1 244 ? -40.406 58.174 43.823 1.00 38.23 241 THR F O 1
ATOM 13997 N N . LEU F 1 245 ? -38.234 58.263 44.463 1.00 35.58 242 LEU F N 1
ATOM 13998 C CA . LEU F 1 245 ? -37.934 56.952 43.854 1.00 37.94 242 LEU F CA 1
ATOM 13999 C C . LEU F 1 245 ? -38.829 55.835 44.424 1.00 38.37 242 LEU F C 1
ATOM 14000 O O . LEU F 1 245 ? -39.199 54.934 43.670 1.00 35.45 242 LEU F O 1
ATOM 14005 N N . SER F 1 246 ? -39.080 55.804 45.726 1.00 39.63 243 SER F N 1
ATOM 14006 C CA . SER F 1 246 ? -39.711 54.608 46.341 1.00 42.14 243 SER F CA 1
ATOM 14007 C C . SER F 1 246 ? -41.184 54.557 45.915 1.00 42.19 243 SER F C 1
ATOM 14008 O O . SER F 1 246 ? -41.629 53.450 45.568 1.00 44.20 243 SER F O 1
ATOM 14011 N N . ARG F 1 247 ? -41.851 55.715 45.833 1.00 39.74 244 ARG F N 1
ATOM 14012 C CA . ARG F 1 247 ? -43.147 55.916 45.129 1.00 43.09 244 ARG F CA 1
ATOM 14013 C C . ARG F 1 247 ? -43.127 55.516 43.620 1.00 42.07 244 ARG F C 1
ATOM 14014 O O . ARG F 1 247 ? -44.116 54.897 43.199 1.00 43.38 244 ARG F O 1
ATOM 14022 N N . ASP F 1 248 ? -42.120 55.888 42.810 1.00 38.00 245 ASP F N 1
ATOM 14023 C CA . ASP F 1 248 ? -42.092 55.676 41.330 1.00 37.64 245 ASP F CA 1
ATOM 14024 C C . ASP F 1 248 ? -41.653 54.267 40.972 1.00 36.74 245 ASP F C 1
ATOM 14025 O O . ASP F 1 248 ? -41.629 53.922 39.803 1.00 34.27 245 ASP F O 1
ATOM 14030 N N . ARG F 1 249 ? -41.265 53.492 41.965 1.00 36.26 246 ARG F N 1
ATOM 14031 C CA . ARG F 1 249 ? -40.708 52.164 41.639 1.00 37.32 246 ARG F CA 1
ATOM 14032 C C . ARG F 1 249 ? -41.569 51.424 40.629 1.00 35.23 246 ARG F C 1
ATOM 14033 O O . ARG F 1 249 ? -41.032 50.870 39.718 1.00 34.81 246 ARG F O 1
ATOM 14041 N N . PRO F 1 250 ? -42.883 51.331 40.853 1.00 36.55 247 PRO F N 1
ATOM 14042 C CA . PRO F 1 250 ? -43.765 50.590 39.957 1.00 34.50 247 PRO F CA 1
ATOM 14043 C C . PRO F 1 250 ? -43.679 51.050 38.503 1.00 32.85 247 PRO F C 1
ATOM 14044 O O . PRO F 1 250 ? -43.714 50.189 37.705 1.00 33.79 247 PRO F O 1
ATOM 14048 N N . ILE F 1 251 ? -43.658 52.360 38.224 1.00 31.26 248 ILE F N 1
ATOM 14049 C CA . ILE F 1 251 ? -43.544 52.911 36.851 1.00 33.53 248 ILE F CA 1
ATOM 14050 C C . ILE F 1 251 ? -42.175 52.509 36.253 1.00 30.81 248 ILE F C 1
ATOM 14051 O O . ILE F 1 251 ? -42.088 52.087 35.100 1.00 27.49 248 ILE F O 1
ATOM 14056 N N . LEU F 1 252 ? -41.124 52.773 37.018 1.00 30.42 249 LEU F N 1
ATOM 14057 C CA . LEU F 1 252 ? -39.728 52.619 36.569 1.00 29.83 249 LEU F CA 1
ATOM 14058 C C . LEU F 1 252 ? -39.410 51.157 36.313 1.00 30.04 249 LEU F C 1
ATOM 14059 O O . LEU F 1 252 ? -38.692 50.932 35.395 1.00 30.83 249 LEU F O 1
ATOM 14064 N N . GLU F 1 253 ? -40.106 50.256 36.977 1.00 30.87 250 GLU F N 1
ATOM 14065 C CA . GLU F 1 253 ? -39.928 48.811 36.758 1.00 31.97 250 GLU F CA 1
ATOM 14066 C C . GLU F 1 253 ? -40.955 48.312 35.729 1.00 33.58 250 GLU F C 1
ATOM 14067 O O . GLU F 1 253 ? -41.070 47.118 35.553 1.00 34.43 250 GLU F O 1
ATOM 14073 N N . ASN F 1 254 ? -41.673 49.213 35.065 1.00 32.61 251 ASN F N 1
ATOM 14074 C CA . ASN F 1 254 ? -42.604 48.757 34.005 1.00 35.11 251 ASN F CA 1
ATOM 14075 C C . ASN F 1 254 ? -42.527 49.656 32.764 1.00 34.45 251 ASN F C 1
ATOM 14076 O O . ASN F 1 254 ? -43.562 49.866 32.103 1.00 30.93 251 ASN F O 1
ATOM 14081 N N . LEU F 1 255 ? -41.322 50.082 32.389 1.00 32.64 252 LEU F N 1
ATOM 14082 C CA . LEU F 1 255 ? -41.182 51.109 31.327 1.00 33.31 252 LEU F CA 1
ATOM 14083 C C . LEU F 1 255 ? -41.423 50.464 29.969 1.00 32.27 252 LEU F C 1
ATOM 14084 O O . LEU F 1 255 ? -41.043 49.327 29.767 1.00 31.38 252 LEU F O 1
ATOM 14089 N N . LYS F 1 256 ? -42.091 51.170 29.086 1.00 34.43 253 LYS F N 1
ATOM 14090 C CA . LYS F 1 256 ? -42.324 50.701 27.696 1.00 36.20 253 LYS F CA 1
ATOM 14091 C C . LYS F 1 256 ? -42.003 51.884 26.813 1.00 34.90 253 LYS F C 1
ATOM 14092 O O . LYS F 1 256 ? -42.740 52.862 26.876 1.00 34.87 253 LYS F O 1
ATOM 14098 N N . LEU F 1 257 ? -40.893 51.808 26.085 1.00 34.10 254 LEU F N 1
ATOM 14099 C CA . LEU F 1 257 ? -40.391 52.927 25.247 1.00 33.38 254 LEU F CA 1
ATOM 14100 C C . LEU F 1 257 ? -40.277 52.489 23.797 1.00 31.88 254 LEU F C 1
ATOM 14101 O O . LEU F 1 257 ? -40.225 51.262 23.495 1.00 32.18 254 LEU F O 1
ATOM 14106 N N . GLY F 1 258 ? -40.196 53.483 22.936 1.00 30.78 255 GLY F N 1
ATOM 14107 C CA . GLY F 1 258 ? -39.899 53.271 21.516 1.00 32.07 255 GLY F CA 1
ATOM 14108 C C . GLY F 1 258 ? -41.134 52.989 20.669 1.00 33.53 255 GLY F C 1
ATOM 14109 O O . GLY F 1 258 ? -40.960 52.894 19.485 1.00 32.43 255 GLY F O 1
ATOM 14110 N N . GLU F 1 259 ? -42.318 52.797 21.244 1.00 35.26 256 GLU F N 1
ATOM 14111 C CA . GLU F 1 259 ? -43.499 52.446 20.406 1.00 39.61 256 GLU F CA 1
ATOM 14112 C C . GLU F 1 259 ? -43.877 53.658 19.573 1.00 37.12 256 GLU F C 1
ATOM 14113 O O . GLU F 1 259 ? -44.124 54.728 20.164 1.00 37.36 256 GLU F O 1
ATOM 14119 N N . GLY F 1 260 ? -43.889 53.470 18.263 1.00 38.00 257 GLY F N 1
ATOM 14120 C CA . GLY F 1 260 ? -44.301 54.461 17.254 1.00 38.16 257 GLY F CA 1
ATOM 14121 C C . GLY F 1 260 ? -43.151 55.363 16.863 1.00 38.17 257 GLY F C 1
ATOM 14122 O O . GLY F 1 260 ? -43.384 56.327 16.076 1.00 37.38 257 GLY F O 1
ATOM 14123 N N . VAL F 1 261 ? -41.941 55.123 17.390 1.00 35.78 258 VAL F N 1
ATOM 14124 C CA . VAL F 1 261 ? -40.738 55.759 16.797 1.00 35.01 258 VAL F CA 1
ATOM 14125 C C . VAL F 1 261 ? -39.725 54.659 16.481 1.00 35.09 258 VAL F C 1
ATOM 14126 O O . VAL F 1 261 ? -40.127 53.470 16.372 1.00 34.09 258 VAL F O 1
ATOM 14130 N N . LYS F 1 262 ? -38.449 54.995 16.330 1.00 35.91 259 LYS F N 1
ATOM 14131 C CA . LYS F 1 262 ? -37.488 54.058 15.707 1.00 35.72 259 LYS F CA 1
ATOM 14132 C C . LYS F 1 262 ? -36.936 53.081 16.745 1.00 34.88 259 LYS F C 1
ATOM 14133 O O . LYS F 1 262 ? -36.269 52.127 16.311 1.00 37.17 259 LYS F O 1
ATOM 14139 N N . GLY F 1 263 ? -37.133 53.317 18.046 1.00 34.13 260 GLY F N 1
ATOM 14140 C CA . GLY F 1 263 ? -36.645 52.384 19.086 1.00 31.66 260 GLY F CA 1
ATOM 14141 C C . GLY F 1 263 ? -36.220 53.102 20.347 1.00 31.25 260 GLY F C 1
ATOM 14142 O O . GLY F 1 263 ? -36.601 54.278 20.542 1.00 29.82 260 GLY F O 1
ATOM 14143 N N . VAL F 1 264 ? -35.381 52.419 21.136 1.00 30.55 261 VAL F N 1
ATOM 14144 C CA . VAL F 1 264 ? -34.976 52.875 22.493 1.00 30.25 261 VAL F CA 1
ATOM 14145 C C . VAL F 1 264 ? -33.464 52.965 22.549 1.00 28.32 261 VAL F C 1
ATOM 14146 O O . VAL F 1 264 ? -32.812 51.988 22.117 1.00 28.39 261 VAL F O 1
ATOM 14150 N N . TYR F 1 265 ? -32.962 54.094 23.048 1.00 26.92 262 TYR F N 1
ATOM 14151 C CA . TYR F 1 265 ? -31.536 54.279 23.393 1.00 26.87 262 TYR F CA 1
ATOM 14152 C C . TYR F 1 265 ? -31.420 54.376 24.931 1.00 27.03 262 TYR F C 1
ATOM 14153 O O . TYR F 1 265 ? -32.184 55.113 25.546 1.00 27.32 262 TYR F O 1
ATOM 14162 N N . VAL F 1 266 ? -30.441 53.688 25.527 1.00 26.55 263 VAL F N 1
ATOM 14163 C CA . VAL F 1 266 ? -30.244 53.614 27.001 1.00 25.58 263 VAL F CA 1
ATOM 14164 C C . VAL F 1 266 ? -28.885 54.211 27.287 1.00 25.22 263 VAL F C 1
ATOM 14165 O O . VAL F 1 266 ? -27.902 53.615 26.827 1.00 24.56 263 VAL F O 1
ATOM 14169 N N . SER F 1 267 ? -28.861 55.386 27.905 1.00 25.26 264 SER F N 1
ATOM 14170 C CA . SER F 1 267 ? -27.636 56.068 28.355 1.00 25.18 264 SER F CA 1
ATOM 14171 C C . SER F 1 267 ? -27.468 55.881 29.874 1.00 25.56 264 SER F C 1
ATOM 14172 O O . SER F 1 267 ? -28.307 56.381 30.664 1.00 24.17 264 SER F O 1
ATOM 14175 N N . ILE F 1 268 ? -26.363 55.258 30.312 1.00 24.91 265 ILE F N 1
ATOM 14176 C CA . ILE F 1 268 ? -26.092 55.048 31.754 1.00 24.32 265 ILE F CA 1
ATOM 14177 C C . ILE F 1 268 ? -24.866 55.874 32.185 1.00 24.60 265 ILE F C 1
ATOM 14178 O O . ILE F 1 268 ? -23.742 55.467 31.935 1.00 22.02 265 ILE F O 1
ATOM 14183 N N . ASP F 1 269 ? -25.154 56.934 32.907 1.00 25.15 266 ASP F N 1
ATOM 14184 C CA . ASP F 1 269 ? -24.086 57.684 33.589 1.00 25.47 266 ASP F CA 1
ATOM 14185 C C . ASP F 1 269 ? -23.823 56.934 34.909 1.00 24.63 266 ASP F C 1
ATOM 14186 O O . ASP F 1 269 ? -24.726 56.841 35.702 1.00 27.65 266 ASP F O 1
ATOM 14191 N N . VAL F 1 270 ? -22.609 56.433 35.138 1.00 23.09 267 VAL F N 1
ATOM 14192 C CA . VAL F 1 270 ? -22.174 55.688 36.369 1.00 23.23 267 VAL F CA 1
ATOM 14193 C C . VAL F 1 270 ? -22.391 56.532 37.639 1.00 22.53 267 VAL F C 1
ATOM 14194 O O . VAL F 1 270 ? -22.665 55.918 38.685 1.00 21.72 267 VAL F O 1
ATOM 14198 N N . ASP F 1 271 ? -22.334 57.872 37.575 1.00 22.98 268 ASP F N 1
ATOM 14199 C CA . ASP F 1 271 ? -22.529 58.751 38.758 1.00 23.48 268 ASP F CA 1
ATOM 14200 C C . ASP F 1 271 ? -23.972 58.719 39.257 1.00 23.11 268 ASP F C 1
ATOM 14201 O O . ASP F 1 271 ? -24.224 59.257 40.314 1.00 22.76 268 ASP F O 1
ATOM 14206 N N . SER F 1 272 ? -24.867 58.120 38.478 1.00 23.02 269 SER F N 1
ATOM 14207 C CA . SER F 1 272 ? -26.261 57.929 38.929 1.00 23.14 269 SER F CA 1
ATOM 14208 C C . SER F 1 272 ? -26.219 57.000 40.153 1.00 24.09 269 SER F C 1
ATOM 14209 O O . SER F 1 272 ? -27.038 57.161 41.049 1.00 24.18 269 SER F O 1
ATOM 14212 N N . LEU F 1 273 ? -25.246 56.088 40.186 1.00 24.35 270 LEU F N 1
ATOM 14213 C CA . LEU F 1 273 ? -25.120 55.193 41.332 1.00 24.21 270 LEU F CA 1
ATOM 14214 C C . LEU F 1 273 ? -24.552 55.993 42.493 1.00 24.60 270 LEU F C 1
ATOM 14215 O O . LEU F 1 273 ? -23.744 56.975 42.247 1.00 24.40 270 LEU F O 1
ATOM 14220 N N . ASP F 1 274 ? -24.901 55.527 43.698 1.00 24.68 271 ASP F N 1
ATOM 14221 C CA . ASP F 1 274 ? -24.320 55.997 44.980 1.00 24.32 271 ASP F CA 1
ATOM 14222 C C . ASP F 1 274 ? -22.826 55.790 44.902 1.00 24.29 271 ASP F C 1
ATOM 14223 O O . ASP F 1 274 ? -22.361 54.702 44.538 1.00 25.51 271 ASP F O 1
ATOM 14228 N N . PRO F 1 275 ? -22.076 56.816 45.293 1.00 24.32 272 PRO F N 1
ATOM 14229 C CA . PRO F 1 275 ? -20.624 56.733 45.426 1.00 25.06 272 PRO F CA 1
ATOM 14230 C C . PRO F 1 275 ? -20.002 55.600 46.248 1.00 26.26 272 PRO F C 1
ATOM 14231 O O . PRO F 1 275 ? -18.837 55.342 46.039 1.00 26.93 272 PRO F O 1
ATOM 14235 N N . SER F 1 276 ? -20.745 55.074 47.206 1.00 26.46 273 SER F N 1
ATOM 14236 C CA . SER F 1 276 ? -20.474 53.846 47.985 1.00 26.75 273 SER F CA 1
ATOM 14237 C C . SER F 1 276 ? -20.328 52.683 47.035 1.00 26.85 273 SER F C 1
ATOM 14238 O O . SER F 1 276 ? -19.607 51.798 47.338 1.00 25.22 273 SER F O 1
ATOM 14241 N N . ILE F 1 277 ? -21.096 52.675 45.953 1.00 27.46 274 ILE F N 1
ATOM 14242 C CA . ILE F 1 277 ? -21.075 51.548 44.970 1.00 27.29 274 ILE F CA 1
ATOM 14243 C C . ILE F 1 277 ? -20.160 51.911 43.786 1.00 25.24 274 ILE F C 1
ATOM 14244 O O . ILE F 1 277 ? -19.513 51.039 43.225 1.00 25.39 274 ILE F O 1
ATOM 14249 N N . ALA F 1 278 ? -20.136 53.174 43.405 1.00 24.33 275 ALA F N 1
ATOM 14250 C CA . ALA F 1 278 ? -19.398 53.688 42.250 1.00 23.90 275 ALA F CA 1
ATOM 14251 C C . ALA F 1 278 ? -18.544 54.881 42.650 1.00 24.11 275 ALA F C 1
ATOM 14252 O O . ALA F 1 278 ? -18.836 56.009 42.254 1.00 23.51 275 ALA F O 1
ATOM 14254 N N . PRO F 1 279 ? -17.412 54.686 43.390 1.00 24.46 276 PRO F N 1
ATOM 14255 C CA . PRO F 1 279 ? -16.562 55.806 43.743 1.00 23.93 276 PRO F CA 1
ATOM 14256 C C . PRO F 1 279 ? -15.777 56.302 42.522 1.00 24.18 276 PRO F C 1
ATOM 14257 O O . PRO F 1 279 ? -15.438 57.508 42.493 1.00 24.43 276 PRO F O 1
ATOM 14261 N N . GLY F 1 280 ? -15.567 55.432 41.525 1.00 23.62 277 GLY F N 1
ATOM 14262 C CA . GLY F 1 280 ? -14.788 55.779 40.324 1.00 24.01 277 GLY F CA 1
ATOM 14263 C C . GLY F 1 280 ? -15.556 56.658 39.372 1.00 23.98 277 GLY F C 1
ATOM 14264 O O . GLY F 1 280 ? -15.878 56.193 38.317 1.00 23.22 277 GLY F O 1
ATOM 14265 N N . VAL F 1 281 ? -15.861 57.889 39.745 1.00 24.25 278 VAL F N 1
ATOM 14266 C CA . VAL F 1 281 ? -16.561 58.868 38.877 1.00 24.55 278 VAL F CA 1
ATOM 14267 C C . VAL F 1 281 ? -15.985 60.242 39.186 1.00 26.48 278 VAL F C 1
ATOM 14268 O O . VAL F 1 281 ? -15.397 60.396 40.239 1.00 27.22 278 VAL F O 1
ATOM 14272 N N . SER F 1 282 ? -16.233 61.246 38.362 1.00 29.06 279 SER F N 1
ATOM 14273 C CA . SER F 1 282 ? -15.580 62.568 38.526 1.00 32.06 279 SER F CA 1
ATOM 14274 C C . SER F 1 282 ? -16.348 63.371 39.558 1.00 33.24 279 SER F C 1
ATOM 14275 O O . SER F 1 282 ? -15.702 64.082 40.295 1.00 32.81 279 SER F O 1
ATOM 14278 N N . HIS F 1 283 ? -17.675 63.250 39.562 1.00 34.60 280 HIS F N 1
ATOM 14279 C CA . HIS F 1 283 ? -18.596 64.057 40.389 1.00 37.45 280 HIS F CA 1
ATOM 14280 C C . HIS F 1 283 ? -19.351 63.151 41.362 1.00 34.71 280 HIS F C 1
ATOM 14281 O O . HIS F 1 283 ? -20.376 62.621 40.964 1.00 33.09 280 HIS F O 1
ATOM 14288 N N . HIS F 1 284 ? -18.918 63.058 42.611 1.00 33.41 281 HIS F N 1
ATOM 14289 C CA . HIS F 1 284 ? -19.639 62.305 43.683 1.00 34.46 281 HIS F CA 1
ATOM 14290 C C . HIS F 1 284 ? -20.888 63.035 44.156 1.00 33.97 281 HIS F C 1
ATOM 14291 O O . HIS F 1 284 ? -20.799 64.214 44.535 1.00 35.07 281 HIS F O 1
ATOM 14298 N N . GLU F 1 285 ? -22.004 62.323 44.250 1.00 35.08 282 GLU F N 1
ATOM 14299 C CA . GLU F 1 285 ? -23.325 62.906 44.616 1.00 34.91 282 GLU F CA 1
ATOM 14300 C C . GLU F 1 285 ? -23.999 61.905 45.523 1.00 34.48 282 GLU F C 1
ATOM 14301 O O . GLU F 1 285 ? -24.413 60.853 45.068 1.00 33.53 282 GLU F O 1
ATOM 14307 N N . PRO F 1 286 ? -23.948 62.132 46.846 1.00 34.44 283 PRO F N 1
ATOM 14308 C CA . PRO F 1 286 ? -24.547 61.214 47.811 1.00 32.57 283 PRO F CA 1
ATOM 14309 C C . PRO F 1 286 ? -26.033 60.969 47.567 1.00 30.55 283 PRO F C 1
ATOM 14310 O O . PRO F 1 286 ? -26.655 61.752 46.922 1.00 30.11 283 PRO F O 1
ATOM 14314 N N . GLY F 1 287 ? -26.534 59.856 48.086 1.00 29.01 284 GLY F N 1
ATOM 14315 C CA . GLY F 1 287 ? -27.948 59.491 48.005 1.00 28.23 284 GLY F CA 1
ATOM 14316 C C . GLY F 1 287 ? -28.304 59.029 46.603 1.00 27.48 284 GLY F C 1
ATOM 14317 O O . GLY F 1 287 ? -29.368 59.365 46.101 1.00 26.36 284 GLY F O 1
ATOM 14318 N N . GLY F 1 288 ? -27.427 58.293 45.940 1.00 26.36 285 GLY F N 1
ATOM 14319 C CA . GLY F 1 288 ? -27.775 57.906 44.566 1.00 25.18 285 GLY F CA 1
ATOM 14320 C C . GLY F 1 288 ? -28.378 56.509 44.526 1.00 24.95 285 GLY F C 1
ATOM 14321 O O . GLY F 1 288 ? -28.725 55.938 45.552 1.00 23.38 285 GLY F O 1
ATOM 14322 N N . LEU F 1 289 ? -28.530 55.973 43.329 1.00 25.10 286 LEU F N 1
ATOM 14323 C CA . LEU F 1 289 ? -29.173 54.657 43.119 1.00 25.22 286 LEU F CA 1
ATOM 14324 C C . LEU F 1 289 ? -28.327 53.527 43.723 1.00 25.97 286 LEU F C 1
ATOM 14325 O O . LEU F 1 289 ? -27.106 53.609 43.721 1.00 26.52 286 LEU F O 1
ATOM 14330 N N . LEU F 1 290 ? -28.981 52.459 44.122 1.00 26.50 287 LEU F N 1
ATOM 14331 C CA . LEU F 1 290 ? -28.333 51.159 44.364 1.00 26.52 287 LEU F CA 1
ATOM 14332 C C . LEU F 1 290 ? -28.155 50.440 43.036 1.00 26.29 287 LEU F C 1
ATOM 14333 O O . LEU F 1 290 ? -28.894 50.735 42.057 1.00 24.79 287 LEU F O 1
ATOM 14338 N N . PHE F 1 291 ? -27.166 49.572 42.949 1.00 26.05 288 PHE F N 1
ATOM 14339 C CA . PHE F 1 291 ? -26.920 48.865 41.671 1.00 26.81 288 PHE F CA 1
ATOM 14340 C C . PHE F 1 291 ? -28.202 48.128 41.249 1.00 26.42 288 PHE F C 1
ATOM 14341 O O . PHE F 1 291 ? -28.534 48.171 40.121 1.00 24.17 288 PHE F O 1
ATOM 14349 N N . ARG F 1 292 ? -28.912 47.527 42.202 1.00 27.37 289 ARG F N 1
ATOM 14350 C CA . ARG F 1 292 ? -30.133 46.708 41.994 1.00 28.15 289 ARG F CA 1
ATOM 14351 C C . ARG F 1 292 ? -31.275 47.586 41.482 1.00 26.81 289 ARG F C 1
ATOM 14352 O O . ARG F 1 292 ? -32.012 47.073 40.708 1.00 25.87 289 ARG F O 1
ATOM 14360 N N . ASP F 1 293 ? -31.285 48.890 41.799 1.00 26.26 290 ASP F N 1
ATOM 14361 C CA . ASP F 1 293 ? -32.245 49.887 41.289 1.00 26.09 290 ASP F CA 1
ATOM 14362 C C . ASP F 1 293 ? -32.107 49.972 39.766 1.00 26.04 290 ASP F C 1
ATOM 14363 O O . ASP F 1 293 ? -33.162 49.867 39.034 1.00 26.11 290 ASP F O 1
ATOM 14368 N N . ILE F 1 294 ? -30.876 50.051 39.254 1.00 25.50 291 ILE F N 1
ATOM 14369 C CA . ILE F 1 294 ? -30.642 50.116 37.780 1.00 25.35 291 ILE F CA 1
ATOM 14370 C C . ILE F 1 294 ? -31.027 48.756 37.183 1.00 25.89 291 ILE F C 1
ATOM 14371 O O . ILE F 1 294 ? -31.707 48.788 36.152 1.00 27.38 291 ILE F O 1
ATOM 14376 N N . LEU F 1 295 ? -30.649 47.618 37.771 1.00 25.94 292 LEU F N 1
ATOM 14377 C CA . LEU F 1 295 ? -30.976 46.292 37.182 1.00 27.36 292 LEU F CA 1
ATOM 14378 C C . LEU F 1 295 ? -32.493 46.088 37.107 1.00 27.98 292 LEU F C 1
ATOM 14379 O O . LEU F 1 295 ? -32.967 45.586 36.059 1.00 29.09 292 LEU F O 1
ATOM 14384 N N . ASN F 1 296 ? -33.231 46.459 38.159 1.00 28.96 293 ASN F N 1
ATOM 14385 C CA . ASN F 1 296 ? -34.706 46.302 38.229 1.00 28.69 293 ASN F CA 1
ATOM 14386 C C . ASN F 1 296 ? -35.344 47.024 37.046 1.00 28.88 293 ASN F C 1
ATOM 14387 O O . ASN F 1 296 ? -36.274 46.479 36.466 1.00 32.09 293 ASN F O 1
ATOM 14392 N N . ILE F 1 297 ? -34.886 48.210 36.723 1.00 26.26 294 ILE F N 1
ATOM 14393 C CA . ILE F 1 297 ? -35.446 49.031 35.622 1.00 26.33 294 ILE F CA 1
ATOM 14394 C C . ILE F 1 297 ? -35.020 48.448 34.285 1.00 26.38 294 ILE F C 1
ATOM 14395 O O . ILE F 1 297 ? -35.844 48.307 33.356 1.00 26.74 294 ILE F O 1
ATOM 14400 N N . LEU F 1 298 ? -33.733 48.189 34.169 1.00 25.71 295 LEU F N 1
ATOM 14401 C CA . LEU F 1 298 ? -33.118 47.746 32.931 1.00 27.05 295 LEU F CA 1
ATOM 14402 C C . LEU F 1 298 ? -33.608 46.334 32.604 1.00 27.62 295 LEU F C 1
ATOM 14403 O O . LEU F 1 298 ? -34.028 46.151 31.451 1.00 29.17 295 LEU F O 1
ATOM 14408 N N . GLN F 1 299 ? -33.626 45.388 33.535 1.00 28.23 296 GLN F N 1
ATOM 14409 C CA . GLN F 1 299 ? -34.041 44.026 33.158 1.00 30.89 296 GLN F CA 1
ATOM 14410 C C . GLN F 1 299 ? -35.536 44.045 32.784 1.00 32.52 296 GLN F C 1
ATOM 14411 O O . GLN F 1 299 ? -35.904 43.215 31.948 1.00 34.26 296 GLN F O 1
ATOM 14417 N N . ASN F 1 300 ? -36.328 45.024 33.245 1.00 32.65 297 ASN F N 1
ATOM 14418 C CA . ASN F 1 300 ? -37.806 45.014 33.033 1.00 33.26 297 ASN F CA 1
ATOM 14419 C C . ASN F 1 300 ? -38.215 45.795 31.770 1.00 33.71 297 ASN F C 1
ATOM 14420 O O . ASN F 1 300 ? -39.314 45.533 31.258 1.00 32.68 297 ASN F O 1
ATOM 14425 N N . LEU F 1 301 ? -37.366 46.716 31.281 1.00 32.99 298 LEU F N 1
ATOM 14426 C CA . LEU F 1 301 ? -37.656 47.655 30.167 1.00 31.39 298 LEU F CA 1
ATOM 14427 C C . LEU F 1 301 ? -38.179 46.881 28.970 1.00 31.49 298 LEU F C 1
ATOM 14428 O O . LEU F 1 301 ? -37.496 45.935 28.562 1.00 30.47 298 LEU F O 1
ATOM 14433 N N . GLN F 1 302 ? -39.321 47.289 28.412 1.00 31.22 299 GLN F N 1
ATOM 14434 C CA . GLN F 1 302 ? -39.775 46.759 27.120 1.00 32.20 299 GLN F CA 1
ATOM 14435 C C . GLN F 1 302 ? -39.501 47.801 26.061 1.00 31.27 299 GLN F C 1
ATOM 14436 O O . GLN F 1 302 ? -39.555 49.000 26.358 1.00 31.31 299 GLN F O 1
ATOM 14442 N N . GLY F 1 303 ? -39.118 47.314 24.895 1.00 31.62 300 GLY F N 1
ATOM 14443 C CA . GLY F 1 303 ? -38.830 48.172 23.744 1.00 31.31 300 GLY F CA 1
ATOM 14444 C C . GLY F 1 303 ? -37.666 47.631 22.951 1.00 31.39 300 GLY F C 1
ATOM 14445 O O . GLY F 1 303 ? -36.944 46.733 23.419 1.00 31.91 300 GLY F O 1
ATOM 14446 N N . ASP F 1 304 ? -37.549 48.154 21.746 1.00 31.55 301 ASP F N 1
ATOM 14447 C CA . ASP F 1 304 ? -36.569 47.791 20.721 1.00 31.93 301 ASP F CA 1
ATOM 14448 C C . ASP F 1 304 ? -35.313 48.613 21.015 1.00 29.62 301 ASP F C 1
ATOM 14449 O O . ASP F 1 304 ? -35.232 49.800 20.628 1.00 28.93 301 ASP F O 1
ATOM 14454 N N . ILE F 1 305 ? -34.362 48.014 21.705 1.00 28.91 302 ILE F N 1
ATOM 14455 C CA . ILE F 1 305 ? -33.123 48.765 22.063 1.00 27.67 302 ILE F CA 1
ATOM 14456 C C . ILE F 1 305 ? -32.246 48.774 20.804 1.00 26.38 302 ILE F C 1
ATOM 14457 O O . ILE F 1 305 ? -31.903 47.709 20.320 1.00 25.85 302 ILE F O 1
ATOM 14462 N N . VAL F 1 306 ? -31.963 49.975 20.307 1.00 25.68 303 VAL F N 1
ATOM 14463 C CA . VAL F 1 306 ? -31.238 50.250 19.042 1.00 26.09 303 VAL F CA 1
ATOM 14464 C C . VAL F 1 306 ? -29.831 50.789 19.340 1.00 25.59 303 VAL F C 1
ATOM 14465 O O . VAL F 1 306 ? -28.998 50.769 18.447 1.00 26.22 303 VAL F O 1
ATOM 14469 N N . GLY F 1 307 ? -29.562 51.272 20.547 1.00 25.19 304 GLY F N 1
ATOM 14470 C CA . GLY F 1 307 ? -28.176 51.583 20.961 1.00 24.68 304 GLY F CA 1
ATOM 14471 C C . GLY F 1 307 ? -28.096 51.991 22.388 1.00 23.67 304 GLY F C 1
ATOM 14472 O O . GLY F 1 307 ? -29.128 52.060 23.036 1.00 22.78 304 GLY F O 1
ATOM 14473 N N . GLY F 1 308 ? -26.902 52.344 22.862 1.00 23.96 305 GLY F N 1
ATOM 14474 C CA . GLY F 1 308 ? -26.794 52.730 24.281 1.00 23.78 305 GLY F CA 1
ATOM 14475 C C . GLY F 1 308 ? -25.381 53.050 24.670 1.00 23.67 305 GLY F C 1
ATOM 14476 O O . GLY F 1 308 ? -24.508 52.895 23.814 1.00 22.92 305 GLY F O 1
ATOM 14477 N N . ASP F 1 309 ? -25.188 53.557 25.874 1.00 23.40 306 ASP F N 1
ATOM 14478 C CA . ASP F 1 309 ? -23.855 54.009 26.320 1.00 23.85 306 ASP F CA 1
ATOM 14479 C C . ASP F 1 309 ? -23.736 53.839 27.834 1.00 22.38 306 ASP F C 1
ATOM 14480 O O . ASP F 1 309 ? -24.710 53.815 28.500 1.00 21.92 306 ASP F O 1
ATOM 14485 N N . VAL F 1 310 ? -22.510 53.631 28.295 1.00 22.03 307 VAL F N 1
ATOM 14486 C CA . VAL F 1 310 ? -22.107 53.574 29.725 1.00 21.40 307 VAL F CA 1
ATOM 14487 C C . VAL F 1 310 ? -20.938 54.548 29.838 1.00 20.97 307 VAL F C 1
ATOM 14488 O O . VAL F 1 310 ? -19.958 54.310 29.168 1.00 20.56 307 VAL F O 1
ATOM 14492 N N . VAL F 1 311 ? -21.146 55.700 30.469 1.00 20.48 308 VAL F N 1
ATOM 14493 C CA . VAL F 1 311 ? -20.222 56.855 30.456 1.00 20.44 308 VAL F CA 1
ATOM 14494 C C . VAL F 1 311 ? -19.806 57.206 31.888 1.00 21.08 308 VAL F C 1
ATOM 14495 O O . VAL F 1 311 ? -20.496 56.792 32.813 1.00 20.26 308 VAL F O 1
ATOM 14499 N N . GLU F 1 312 ? -18.751 58.023 32.023 1.00 22.00 309 GLU F N 1
ATOM 14500 C CA . GLU F 1 312 ? -18.340 58.740 33.260 1.00 23.54 309 GLU F CA 1
ATOM 14501 C C . GLU F 1 312 ? -17.719 57.785 34.285 1.00 23.56 309 GLU F C 1
ATOM 14502 O O . GLU F 1 312 ? -17.375 58.219 35.366 1.00 23.66 309 GLU F O 1
ATOM 14508 N N . TYR F 1 313 ? -17.449 56.523 33.948 1.00 24.07 310 TYR F N 1
ATOM 14509 C CA . TYR F 1 313 ? -16.532 55.743 34.804 1.00 23.78 310 TYR F CA 1
ATOM 14510 C C . TYR F 1 313 ? -15.188 56.483 34.731 1.00 23.85 310 TYR F C 1
ATOM 14511 O O . TYR F 1 313 ? -14.699 56.793 33.616 1.00 23.73 310 TYR F O 1
ATOM 14520 N N . ASN F 1 314 ? -14.548 56.713 35.877 1.00 24.69 311 ASN F N 1
ATOM 14521 C CA . ASN F 1 314 ? -13.225 57.391 35.986 1.00 24.34 311 ASN F CA 1
ATOM 14522 C C . ASN F 1 314 ? -12.297 56.459 36.749 1.00 23.96 311 ASN F C 1
ATOM 14523 O O . ASN F 1 314 ? -12.330 56.385 37.943 1.00 24.06 311 ASN F O 1
ATOM 14528 N N . PRO F 1 315 ? -11.457 55.669 36.072 1.00 24.22 312 PRO F N 1
ATOM 14529 C CA . PRO F 1 315 ? -10.472 54.826 36.752 1.00 24.64 312 PRO F CA 1
ATOM 14530 C C . PRO F 1 315 ? -9.490 55.544 37.693 1.00 25.33 312 PRO F C 1
ATOM 14531 O O . PRO F 1 315 ? -8.937 54.910 38.526 1.00 24.70 312 PRO F O 1
ATOM 14535 N N . GLN F 1 316 ? -9.264 56.850 37.505 1.00 26.43 313 GLN F N 1
ATOM 14536 C CA . GLN F 1 316 ? -8.318 57.624 38.340 1.00 27.02 313 GLN F CA 1
ATOM 14537 C C . GLN F 1 316 ? -8.978 57.893 39.692 1.00 27.08 313 GLN F C 1
ATOM 14538 O O . GLN F 1 316 ? -8.263 58.304 40.571 1.00 26.34 313 GLN F O 1
ATOM 14544 N N . ARG F 1 317 ? -10.282 57.663 39.873 1.00 26.10 314 ARG F N 1
ATOM 14545 C CA . ARG F 1 317 ? -10.936 57.853 41.190 1.00 26.77 314 ARG F CA 1
ATOM 14546 C C . ARG F 1 317 ? -11.481 56.521 41.730 1.00 25.80 314 ARG F C 1
ATOM 14547 O O . ARG F 1 317 ? -12.233 56.534 42.734 1.00 26.21 314 ARG F O 1
ATOM 14555 N N . ASP F 1 318 ? -11.121 55.409 41.123 1.00 25.03 315 ASP F N 1
ATOM 14556 C CA . ASP F 1 318 ? -11.640 54.101 41.525 1.00 26.50 315 ASP F CA 1
ATOM 14557 C C . ASP F 1 318 ? -10.857 53.602 42.731 1.00 28.52 315 ASP F C 1
ATOM 14558 O O . ASP F 1 318 ? -9.762 54.097 42.987 1.00 29.58 315 ASP F O 1
ATOM 14563 N N . THR F 1 319 ? -11.365 52.574 43.383 1.00 30.81 316 THR F N 1
ATOM 14564 C CA . THR F 1 319 ? -10.635 51.973 44.514 1.00 33.32 316 THR F CA 1
ATOM 14565 C C . THR F 1 319 ? -9.549 51.033 43.983 1.00 33.34 316 THR F C 1
ATOM 14566 O O . THR F 1 319 ? -9.556 50.680 42.806 1.00 32.70 316 THR F O 1
ATOM 14570 N N . TYR F 1 320 ? -8.729 50.522 44.891 1.00 34.35 317 TYR F N 1
ATOM 14571 C CA . TYR F 1 320 ? -7.597 49.641 44.525 1.00 35.90 317 TYR F CA 1
ATOM 14572 C C . TYR F 1 320 ? -8.076 48.335 43.873 1.00 35.65 317 TYR F C 1
ATOM 14573 O O . TYR F 1 320 ? -7.387 47.843 43.009 1.00 37.04 317 TYR F O 1
ATOM 14582 N N . ASP F 1 321 ? -9.249 47.837 44.244 1.00 34.41 318 ASP F N 1
ATOM 14583 C CA . ASP F 1 321 ? -9.820 46.588 43.681 1.00 35.31 318 ASP F CA 1
ATOM 14584 C C . ASP F 1 321 ? -10.500 46.845 42.314 1.00 33.19 318 ASP F C 1
ATOM 14585 O O . ASP F 1 321 ? -10.874 45.876 41.645 1.00 33.59 318 ASP F O 1
ATOM 14590 N N . GLY F 1 322 ? -10.625 48.107 41.916 1.00 29.77 319 GLY F N 1
ATOM 14591 C CA . GLY F 1 322 ? -11.293 48.498 40.666 1.00 28.51 319 GLY F CA 1
ATOM 14592 C C . GLY F 1 322 ? -12.740 48.057 40.688 1.00 27.18 319 GLY F C 1
ATOM 14593 O O . GLY F 1 322 ? -13.172 47.452 39.765 1.00 27.81 319 GLY F O 1
ATOM 14594 N N . ILE F 1 323 ? -13.448 48.347 41.762 1.00 25.42 320 ILE F N 1
ATOM 14595 C CA . ILE F 1 323 ? -14.852 47.876 41.851 1.00 25.57 320 ILE F CA 1
ATOM 14596 C C . ILE F 1 323 ? -15.725 48.658 40.872 1.00 25.40 320 ILE F C 1
ATOM 14597 O O . ILE F 1 323 ? -16.636 48.067 40.379 1.00 25.33 320 ILE F O 1
ATOM 14602 N N . THR F 1 324 ? -15.423 49.931 40.603 1.00 24.18 321 THR F N 1
ATOM 14603 C CA . THR F 1 324 ? -16.250 50.700 39.639 1.00 23.60 321 THR F CA 1
ATOM 14604 C C . THR F 1 324 ? -16.068 50.106 38.229 1.00 23.21 321 THR F C 1
ATOM 14605 O O . THR F 1 324 ? -17.004 50.129 37.437 1.00 21.14 321 THR F O 1
ATOM 14609 N N . ALA F 1 325 ? -14.908 49.539 37.931 1.00 23.51 322 ALA F N 1
ATOM 14610 C CA . ALA F 1 325 ? -14.683 48.928 36.603 1.00 23.72 322 ALA F CA 1
ATOM 14611 C C . ALA F 1 325 ? -15.610 47.717 36.464 1.00 23.60 322 ALA F C 1
ATOM 14612 O O . ALA F 1 325 ? -16.219 47.540 35.369 1.00 22.21 322 ALA F O 1
ATOM 14614 N N . LEU F 1 326 ? -15.792 46.983 37.557 1.00 24.62 323 LEU F N 1
ATOM 14615 C CA . LEU F 1 326 ? -16.669 45.788 37.621 1.00 25.24 323 LEU F CA 1
ATOM 14616 C C . LEU F 1 326 ? -18.114 46.264 37.539 1.00 24.39 323 LEU F C 1
ATOM 14617 O O . LEU F 1 326 ? -18.931 45.671 36.920 1.00 23.10 323 LEU F O 1
ATOM 14622 N N . VAL F 1 327 ? -18.408 47.292 38.270 1.00 24.19 324 VAL F N 1
ATOM 14623 C CA . VAL F 1 327 ? -19.765 47.912 38.199 1.00 23.76 324 VAL F CA 1
ATOM 14624 C C . VAL F 1 327 ? -20.012 48.353 36.744 1.00 22.79 324 VAL F C 1
ATOM 14625 O O . VAL F 1 327 ? -21.134 48.039 36.203 1.00 23.04 324 VAL F O 1
ATOM 14629 N N . ALA F 1 328 ? -19.096 49.080 36.115 1.00 21.60 325 ALA F N 1
ATOM 14630 C CA . ALA F 1 328 ? -19.337 49.513 34.724 1.00 21.82 325 ALA F CA 1
ATOM 14631 C C . ALA F 1 328 ? -19.524 48.294 33.810 1.00 21.73 325 ALA F C 1
ATOM 14632 O O . ALA F 1 328 ? -20.421 48.299 32.993 1.00 21.65 325 ALA F O 1
ATOM 14634 N N . ALA F 1 329 ? -18.711 47.272 34.004 1.00 21.62 326 ALA F N 1
ATOM 14635 C CA . ALA F 1 329 ? -18.758 46.043 33.166 1.00 22.10 326 ALA F CA 1
ATOM 14636 C C . ALA F 1 329 ? -20.099 45.313 33.318 1.00 21.82 326 ALA F C 1
ATOM 14637 O O . ALA F 1 329 ? -20.704 44.851 32.283 1.00 21.06 326 ALA F O 1
ATOM 14639 N N . LYS F 1 330 ? -20.632 45.254 34.551 1.00 22.79 327 LYS F N 1
ATOM 14640 C CA . LYS F 1 330 ? -21.907 44.531 34.789 1.00 23.04 327 LYS F CA 1
ATOM 14641 C C . LYS F 1 330 ? -23.065 45.331 34.144 1.00 22.89 327 LYS F C 1
ATOM 14642 O O . LYS F 1 330 ? -23.887 44.670 33.529 1.00 23.60 327 LYS F O 1
ATOM 14648 N N . LEU F 1 331 ? -23.112 46.664 34.232 1.00 21.96 328 LEU F N 1
ATOM 14649 C CA . LEU F 1 331 ? -24.027 47.508 33.448 1.00 22.56 328 LEU F CA 1
ATOM 14650 C C . LEU F 1 331 ? -23.907 47.205 31.928 1.00 22.30 328 LEU F C 1
ATOM 14651 O O . LEU F 1 331 ? -24.941 47.076 31.217 1.00 22.82 328 LEU F O 1
ATOM 14656 N N . VAL F 1 332 ? -22.701 47.228 31.386 1.00 21.49 329 VAL F N 1
ATOM 14657 C CA . VAL F 1 332 ? -22.522 46.937 29.955 1.00 21.67 329 VAL F CA 1
ATOM 14658 C C . VAL F 1 332 ? -23.076 45.520 29.682 1.00 22.37 329 VAL F C 1
ATOM 14659 O O . VAL F 1 332 ? -23.860 45.345 28.728 1.00 21.52 329 VAL F O 1
ATOM 14663 N N . ARG F 1 333 ? -22.710 44.539 30.510 1.00 23.65 330 ARG F N 1
ATOM 14664 C CA . ARG F 1 333 ? -23.170 43.122 30.350 1.00 25.15 330 ARG F CA 1
ATOM 14665 C C . ARG F 1 333 ? -24.702 43.039 30.353 1.00 25.57 330 ARG F C 1
ATOM 14666 O O . ARG F 1 333 ? -25.276 42.355 29.500 1.00 25.39 330 ARG F O 1
ATOM 14674 N N . GLU F 1 334 ? -25.369 43.746 31.261 1.00 25.36 331 GLU F N 1
ATOM 14675 C CA . GLU F 1 334 ? -26.838 43.587 31.424 1.00 26.05 331 GLU F CA 1
ATOM 14676 C C . GLU F 1 334 ? -27.522 44.375 30.311 1.00 26.39 331 GLU F C 1
ATOM 14677 O O . GLU F 1 334 ? -28.596 43.931 29.823 1.00 27.92 331 GLU F O 1
ATOM 14683 N N . LEU F 1 335 ? -26.922 45.484 29.866 1.00 26.94 332 LEU F N 1
ATOM 14684 C CA . LEU F 1 335 ? -27.462 46.242 28.697 1.00 26.28 332 LEU F CA 1
ATOM 14685 C C . LEU F 1 335 ? -27.282 45.440 27.400 1.00 26.35 332 LEU F C 1
ATOM 14686 O O . LEU F 1 335 ? -28.222 45.366 26.582 1.00 25.60 332 LEU F O 1
ATOM 14691 N N . ALA F 1 336 ? -26.161 44.768 27.269 1.00 26.85 333 ALA F N 1
ATOM 14692 C CA . ALA F 1 336 ? -25.943 43.881 26.117 1.00 27.79 333 ALA F CA 1
ATOM 14693 C C . ALA F 1 336 ? -26.977 42.769 26.158 1.00 28.93 333 ALA F C 1
ATOM 14694 O O . ALA F 1 336 ? -27.556 42.492 25.100 1.00 28.80 333 ALA F O 1
ATOM 14696 N N . ALA F 1 337 ? -27.217 42.169 27.319 1.00 28.91 334 ALA F N 1
ATOM 14697 C CA . ALA F 1 337 ? -28.211 41.080 27.413 1.00 30.83 334 ALA F CA 1
ATOM 14698 C C . ALA F 1 337 ? -29.533 41.557 26.776 1.00 30.94 334 ALA F C 1
ATOM 14699 O O . ALA F 1 337 ? -30.216 40.739 26.082 1.00 31.24 334 ALA F O 1
ATOM 14701 N N . LYS F 1 338 ? -29.846 42.846 26.927 1.00 30.68 335 LYS F N 1
ATOM 14702 C CA . LYS F 1 338 ? -31.170 43.400 26.569 1.00 30.92 335 LYS F CA 1
ATOM 14703 C C . LYS F 1 338 ? -31.128 43.854 25.129 1.00 31.45 335 LYS F C 1
ATOM 14704 O O . LYS F 1 338 ? -32.165 43.815 24.523 1.00 32.84 335 LYS F O 1
ATOM 14710 N N . MET F 1 339 ? -29.999 44.338 24.645 1.00 30.26 336 MET F N 1
ATOM 14711 C CA . MET F 1 339 ? -29.932 44.828 23.265 1.00 30.63 336 MET F CA 1
ATOM 14712 C C . MET F 1 339 ? -29.668 43.687 22.279 1.00 29.93 336 MET F C 1
ATOM 14713 O O . MET F 1 339 ? -30.229 43.700 21.217 1.00 30.23 336 MET F O 1
ATOM 14718 N N . SER F 1 340 ? -28.855 42.722 22.623 1.00 29.27 337 SER F N 1
ATOM 14719 C CA . SER F 1 340 ? -28.612 41.553 21.756 1.00 31.43 337 SER F CA 1
ATOM 14720 C C . SER F 1 340 ? -29.910 40.726 21.688 1.00 32.93 337 SER F C 1
ATOM 14721 O O . SER F 1 340 ? -30.671 40.769 22.641 1.00 34.48 337 SER F O 1
ATOM 14724 N N . LYS F 1 341 ? -30.217 40.149 20.535 1.00 35.24 338 LYS F N 1
ATOM 14725 C CA . LYS F 1 341 ? -31.327 39.167 20.366 1.00 37.87 338 LYS F CA 1
ATOM 14726 C C . LYS F 1 341 ? -31.058 38.292 19.142 1.00 39.13 338 LYS F C 1
ATOM 14727 O O . LYS F 1 341 ? -30.101 38.399 18.349 1.00 39.78 338 LYS F O 1
#

Solvent-accessible surface area: 58912 Å² total; per-residue (Å²): 149,56,97,59,11,46,102,89,6,22,78,120,0,13,88,3,2,29,52,15,1,97,13,0,0,61,11,8,0,46,40,0,123,69,88,25,79,36,63,0,0,0,0,0,0,0,0,29,3,3,40,13,18,33,84,59,90,0,0,22,32,0,0,37,29,0,4,68,13,5,109,125,85,19,30,7,44,123,40,70,72,4,169,33,49,77,13,2,5,7,0,0,27,1,29,6,71,11,0,100,62,0,47,14,95,47,137,86,3,5,66,5,3,5,77,0,0,45,36,0,32,85,32,96,10,7,48,0,0,0,0,0,0,0,1,9,0,0,14,4,0,0,32,0,0,8,87,85,63,60,23,28,0,0,0,0,0,0,0,0,30,3,7,0,46,120,97,42,144,71,46,111,37,3,12,12,0,2,0,0,10,0,19,78,41,48,43,7,104,75,0,0,0,1,2,0,10,8,6,24,73,110,3,53,101,21,25,149,148,48,52,13,59,27,36,23,9,88,27,17,90,184,12,91,86,98,1,44,87,9,124,4,10,149,80,36,105,3,0,0,0,0,0,3,0,3,0,1,9,7,22,15,0,15,0,2,1,12,1,11,6,3,10,0,63,12,36,11,0,4,33,5,0,22,63,2,94,40,61,5,10,0,0,0,0,0,3,1,0,10,32,28,10,62,82,40,17,17,0,10,37,4,0,0,41,0,0,21,9,0,0,11,54,0,3,120,114,60,112,58,25,47,97,77,2,26,79,102,0,10,87,7,1,26,38,14,1,109,16,0,0,50,9,10,0,36,41,0,117,74,83,28,81,33,63,0,0,0,0,0,0,0,0,30,4,4,39,13,17,51,81,54,87,0,0,23,35,0,0,36,23,0,4,73,8,4,123,29,96,10,29,34,20,12,1,9,84,15,74,63,5,181,37,46,72,15,4,5,9,0,0,25,1,26,4,72,13,0,100,61,0,47,6,91,41,143,76,1,4,67,4,3,6,79,0,0,45,29,0,29,88,37,93,8,4,52,0,0,0,0,0,0,0,1,7,1,0,14,4,0,0,35,0,0,7,81,82,62,57,25,27,0,0,0,0,0,0,0,0,32,5,8,0,57,122,98,47,148,72,46,111,31,3,13,9,0,2,0,0,7,0,17,73,40,49,45,8,109,70,0,0,0,0,1,0,8,10,4,19,74,98,3,62,111,20,23,180,145,52,56,11,61,27,33,22,8,90,37,18,84,173,6,93,81,112,1,53,87,9,117,2,10,135,82,36,105,2,0,0,0,0,0,3,0,3,0,1,8,8,22,13,0,21,0,2,1,13,5,10,3,1,8,0,52,3,34,14,0,0,36,6,1,32,70,7,97,39,67,6,9,0,0,0,1,0,3,1,0,11,48,50,8,51,53,34,11,16,0,7,20,2,0,2,18,0,0,24,8,0,0,11,55,0,2,119,96,104,46,27,72,101,134,5,27,76,105,1,8,93,4,1,36,31,12,1,116,14,0,0,44,8,8,0,55,43,0,112,73,87,26,81,34,60,0,0,0,0,0,0,0,0,28,4,4,36,11,16,52,139,53,94,1,0,26,26,0,0,36,19,0,4,70,10,4,121,39,130,13,30,42,22,10,1,6,79,16,73,53,5,174,34,47,73,14,4,8,8,0,0,25,1,22,5,68,12,0,106,62,2,58,11,92,38,139,83,1,4,59,4,3,4,79,0,0,37,37,0,30,97,32,99,5,8,51,0,0,0,0,0,0,0,1,6,1,0,13,3,0,0,35,0,0,7,86,77,66,58,28,25,0,0,0,0,0,0,0,0,34,5,6,0,64,130,94,43,133,63,55,113,37,3,12,10,0,2,0,0,8,0,20,82,41,47,44,10,104,75,0,0,0,0,2,0,38,20,23,27,84,121,4,56,114,20,12,129,143,52,55,12,56,31,29,22,14,114,29,18,96,178,10,76,88,102,1,33,89,5,116,1,7,136,80,45,91,3,0,0,0,0,0,3,0,6,0,1,12,8,26,7,0,15,0,2,2,39,16,26,10,10,10,0,48,1,21,9,0,0,28,3,0,16,71,3,106,34,67,5,10,0,0,0,0,1,3,1,0,11,42,32,10,53,79,60,10,17,0,7,18,1,0,0,18,0,0,19,3,0,0,11,61,1,3,121,103,102,50,12,70,108,115,10,22,81,98,1,10,89,5,2,34,38,13,1,92,20,0,0,94,12,10,0,71,26,0,116,76,87,28,83,33,60,0,0,0,0,0,0,0,0,30,5,3,38,12,21,52,89,56,89,0,0,24,30,0,0,36,24,0,4,73,8,4,117,33,130,12,26,42,21,11,1,6,89,15,70,65,6,193,36,46,70,14,4,6,9,0,0,26,1,26,6,70,13,0,106,60,2,57,10,94,42,151,77,2,4,64,1,3,2,58,0,0,46,41,0,33,80,24,96,9,6,50,0,0,0,0,0,0,0,1,10,1,0,14,4,0,0,41,0,0,7,82,82,62,58,26,27,0,0,0,0,0,0,0,0,32,6,7,0,55,110,99,46,149,70,47,115,37,4,12,14,0,2,0,0,6,0,20,70,43,47,45,9,104,75,0,0,0,0,2,0,10,11,8,23,79,105,3,45,123,23,16,146,144,46,54,10,61,29,35,26,6,86,33,21,83,170,6,94,85,102,1,53,85,10,112,0,7,110,80,39,101,2,0,0,0,0,0,3,0,3,0,1,8,9,23,12,0,19,0,2,1,17,5,9,2,1,8,0,53,3,29,17,0,0,38,6,1,30,72,5,95,32,60,6,10,0,0,0,0,1,2,1,0,8,38,28,10,62,77,35,11,17,0,5,19,2,0,2,18,0,0,22,7,0,0,10,60,2,4,122,106,96,55,22,81,106,87,7,24,88,106,0,14,90,5,2,36,59,13,1,112,17,0,0,33,4,5,0,41,14,0,113,78,66,30,83,32,65,0,0,0,0,0,0,0,0,28,4,3,37,10,18,46,88,63,86,0,0,26,32,0,0,40,26,0,4,70,10,3,114,85,72,45,32,32,4,33,124,56,67,74,6,187,33,45,69,13,3,8,9,0,0,26,1,26,5,69,14,0,109,62,0,54,14,90,46,143,80,1,5,65,5,3,6,81,0,0,44,25,0,30,77,25,94,7,8,46,0,0,0,0,0,0,0,1,8,1,0,14,5,0,0,36,0,0,8,84,84,56,61,28,24,0,0,0,0,0,0,0,0,30,5,7,0,53,121,94,44,151,69,45,112,38,3,12,14,0,2,0,0,6,0,17,76,42,47,42,8,100,76,0,1,0,0,2,0,9,7,3,23,67,115,3,57,92,21,25,147,148,49,54,12,58,30,28,19,9,87,27,15,98,171,2,90,86,104,1,38,93,11,119,4,4,145,81,38,99,2,0,0,0,0,0,4,0,3,0,2,10,8,24,16,0,16,0,2,1,14,3,10,5,3,10,0,62,5,30,11,0,0,31,4,0,22,78,4,107,33,62,6,9,0,0,0,0,0,4,0,0,10,35,28,8,61,105,38,12,15,0,5,26,2,0,1,34,0,0,20,4,0,0,12,58,0,1,114,96,108,60,24,78,99,98,7,25,78,92,0,14,90,5,2,35,36,12,0,111,9,0,0,62,8,7,0,49,45,0,120,73,88,28,79,38,63,0,0,0,0,0,0,0,0,28,5,4,39,12,20,58,139,48,87,0,0,25,22,0,0,38,19,0,4,70,12,4,106,63,120,15,26,43,37,18,1,10,82,13,71,58,3,192,36,47,71,16,3,6,9,0,0,29,0,20,4,72,12,0,109,61,1,58,9,95,43,137,74,1,5,63,5,3,6,83,0,0,42,37,0,33,85,28,107,12,7,51,0,0,0,0,0,0,0,0,7,0,0,13,4,0,0,32,0,0,8,84,86,60,57,27,22,0,0,0,0,0,0,0,0,36,5,10,0,72,105,100,51,140,66,48,112,32,5,16,11,1,3,0,0,9,0,19,77,41,47,45,10,103,71,0,0,0,0,0,0,20,17,19,30,99,117,5,77,89,21,22,156,138,48,54,11,60,30,27,29,15,117,25,12,94,175,3,76,86,97,2,38,97,7,120,2,8,140,78,41,96,2,0,0,0,0,0,3,0,6,0,1,10,8,27,10,0,14,0,2,1,31,13,17,9,9,9,0,50,1,20,9,0,0,28,3,0,18,74,3,100,40,61,4,10,0,0,0,0,0,3,0,0,11,47,29,10,56,74,44,12,19,0,6,22,0,0,0,19,0,0,20,5,0,0,16,59,1,4,124

Foldseek 3Di:
DDPVVLVVLLVVVLVVLLVLLLVLLQVLLVVLVVVDDWQEFEEEEEELFQVLEPFDSLFSVQPVLLVCLQPPVQAAPVGDGNVPNLLYPYRYYRPLVSSVVSVDDPVVSLVSLLSSQLSNVVRPPYFYEYEDDAQLNVQSNLVSLLVVLVHAWAEEEQDLAPLCDPQDVNDCSHSSPSVVSCLVVRNYQEYAYAWHDDDDPVVVVSCVVRVYNHDYLVCCVVCVVVLLAAETGVPHSKYEYEAELCQAACVQAQQFRDHDHRHDHLVSLLSSLVNYHMAYRYYYYGRRRPVRADPVRSNSNSSSSSSSSNSNVNID/DPPVVLVVLLVVVLVVLLVLLLVLLQVLLVVDVVVDPWQAFEEEEEELFQPLEPFDSQQSVQPVLLVCLLVDPVDAQAFPVGDGVVPRLLYYYSYYRPLVVNVVSVDDVVVSLVSLLSSQLSNLVSPPYFYAYEDDAQLNVLSNLLSLLVNLVHAEAEEAQDLAPLCDPQDPNDNSHSSRSVVSCLVVNNYQEYAYAFHADYDVVVVVSCVVSVYNHDYLVCVVVCLVVLLAAETGVPISKYEYEYELCQDACVQAQQFRDHDHSHDHLVSVLSSLVNYHMQHRYYYYGGRRQVRADPVRSNSNSSSSVSSSNSNRNID/DVVCLVVVLVVVLVVLLVLLLVLLQVLLVVLVVVDPWQAEAEEEEELFQPLEPFDRQQSVQDVLLVDLLVDDPDAQAFPVGDGNVPRLLYYYRYYRPLVVSVVSVDDVVVSLVSLLSSQVSNVVRPPYFYAYEDDAQLNVQSNLVNLQVNLVAAWAEEAQAQAPLCDPDPPNDCSHSSRSVVNCLVVRRYQEAAYAWHDDYDPVVVVSCVVSVYNHDYLVCCVVCLVVLLAAETQVPHSKYEYEAELLQAACVQQQQFRDHDHRHDDLVSVLSNLVSYHMAHRYYYYGGRRQVRADPVRRNSNSSSSVSSSNSNVNID/DPVQLVVVLVVVLVVLLVLLLVLLQVLLVVDVVVDPWQEFEEEEEELFQPLEDFDSLQSVQPVLLVCLLVDPVDAQAFPVGDGNVPSLLYYYRYYRPLVVSVVSVDDPVVSLQSLLSSQLSNVVRPPYFYAYEDDAQLNVQSNLLSLLVNLVHAWAEEEQALAPLPDCQDPNPNSHSSHSVVSCLVVRNYQEYAYAFHADYDVVVVVSCVVSVYNHDYLVCCVVCLVVLLAAETGVPHRKYEYEYELCQDACVQAQQFRDHDHRHDDLVSVLSNLVNYHIQHRYYYYHGRRQVRADPVRRNSNSSSSVSSSVSNSNID/DVCVLVVLLVVVLVVLLVLLLVLLQVLLVVDVVVDPWQEFAEEEEELFQVLEPFDRLQSVQPVLLVVLLPPPDQAFPVGHGNVPRLLYYYSYYRPLVSSVVSVDDPVVSLVSLLSSQLSNVVRPPYFYAYEDDAQLNVQSNLVSLLVVLVHAWAEEAQDQAPLPDPQDPNRCSHSSNSVVSCLVVRNYQEYAYALHADYDPVSVVSCVVRVYNHDYLVCCVVCQVVLLAAETGVPTSKYEYEAELCQDACVQAQQFRDHDHRHDDLVSVLSNLQNYHMQHRYYYYYRRRQVRADPVRSNSNSSSSVSSSNSNSNID/DVCQLVVCLVVVLVVLLVLLLVLLQVLLCVDVVVDPWQAFEEEEEELFQPLEDFDRQQSVQPVLLVDLQPDDVDAQAFPVGRGNVPVLLYYYSYYRPLVVSVVSVDDVVVSLVSLLSSQLSNVVRPRYFYAYEDDAQLNCQSNLVSLLVNLVAAWAEEEQDQAPLCDCQDPNDNSHSSHSVVNCQVVRNYQEAAYALHADDDVVVVVSCVVRVYNHDYLVCCVVCLVDLLAAETGVPIRKYEYEYELLQAACVQQQQFRDHDHSHDHLVSVLSNLVRYHMQHRYYYYGGRRPVRADPVRRNSNSSNSVSSSNSNVNID

Radius of gyration: 34.71 Å; Cα contacts (8 Å, |Δi|>4): 4650; chains: 6; bounding box: 79×96×86 Å

B-factor: mean 36.69, std 12.15, range [13.65, 102.14]

InterPro domains:
  IPR006035 Ureohydrolase [PF00491] (62-332)
  IPR006035 Ureohydrolase [PIRSF036979] (61-337)
  IPR006035 Ureohydrolase [PS51409] (49-338)
  IPR006035 Ureohydrolase [PTHR11358] (7-338)
  IPR020855 Ureohydrolase, manganese-binding site [PS01053] (264-285)
  IPR023696 Ureohydrolase domain superfamily [SSF52768] (60-336)

Nearest PDB structures (foldseek):
  6vss-assembly1_C  TM=1.003E+00  e=6.578E-62  Medicago truncatula
  6vss-assembly1_E  TM=1.002E+00  e=3.884E-61  Medicago truncatula
  6vss-assembly1_A  TM=1.002E+00  e=4.307E-60  Medicago truncatula
  6vsu-assembly1_A  TM=9.959E-01  e=1.592E-53  Arabidopsis thaliana
  3pzl-assembly1_B  TM=8.224E-01  e=9.581E-19  Thermoplasma volcanium GSS1

Organism: Medicago truncatula (NCBI:txid3880)

Sequence (1905 aa):
VSPALLEKAQNRVIDAALTFIRERAKFKGELMRSLGGVAATSSLLGVPLGHHSSFHEGSAFAPPRIREAIWCNSTTEEGKNLRDPRVITNVGDVPIEEIRDCGVDDKRLANVISESVKLVMDEDPLRPLVLGGDHSISFPVVRAVSEKLGGAVDILHFDAHPDLYHDFEGNYYSHASPFARIMEGGYARRLVQVGIRSITNDVREQVKKYGVETHEMRTLSRDRPILENLKLGEGVKGVYVSIDVDSLDPSIAPGVSHHEPGGLLFRDILNILQNLQGDIVGGDVVEYNPQRDTYDGITALVAAKLVRELAAKMSKVSPALLEKAQNRVIDAALTFIRERAKFKGELMRSLGGVAATSSLLGVPLGHHSSFHEGSAFAPPRRIREAIWCDSTNSTTEEGKNLRDPRVITNVGDVPIEEIRDCGVDDKRLANVISESVKLVMDEDPLRPLVLGGDHSISFPVVRAVSEKLGGAVDILHFDAHPDLYHDFEGNYYSHASPFARIMEGGYARRLVQVGIRSITNDVREQVKKYGVETHEMRTLSRDRPILENLKLGEGVKGVYVSIDVDSLDPSIAPGVSHHEPGGLLFRDILNILQNLQGDIVGGDVVEYNPQRDTYDGITALVAAKLVRELAAKMSKSPALLEKAQNRVIDAALTFIRERAKFKGELMRSLGGVAATSSLLGVPLGHHSSFHEGSAFAPPRIREAIWCDSTNSTTEEGKNLRDPRVITNVGDVPIEEIRDCGVDDKRLANVISESVKLVMDEDPLRPLVLGGDHSISFPVVRAVSEKLGGAVDILHFDAHPDLYHDFEGNYYSHASPFARIMEGGYARRLVQVGIRSITNDVREQVKKYGVETHEMRTLSRDRPILENLKLGEGVKGVYVSIDVDSLDPSIAPGVSHHEPGGLLFRDILNILQNLQGDIVGGDVVEYNPQRDTYDGITALVAAKLVRELAAKMSKSPALLEKAQNRVIDAALTFIRERAKFKGELMRSLGGVAATSSLLGVPLGHHSSFHEGSAFAPPRRIREAIWCDSTNSTTEEGKNLRDPRVITNVGDVPIEEIRDCGVDDKRLANVISESVKLVMDEDPLRPLVLGGDHSISFPVVRAVSEKLGGAVDILHFDAHPDLYHDFEGNYYSHASPFARIMEGGYARRLVQVGIRSITNDVREQVKKYGVETHEMRTLSRDRPILENLKLGEGVKGVYVSIDVDSLDPSIAPGVSHHEPGGLLFRDILNILQNLQGDIVGGDVVEYNPQRDTYDGITALVAAKLVRELAAKMSKSPALLEKAQNRVIDAALTFIRERAKFKGELMRSLGGVAATSSLLGVPLGHHSSFHEGSAFAPPRRIREAIWCTNSTTEEGKNLRDPRVITNVGDVPIEEIRDCGVDDKRLANVISESVKLVMDEDPLRPLVLGGDHSISFPVVRAVSEKLGGAVDILHFDAHPDLYHDFEGNYYSHASPFARIMEGGYARRLVQVGIRSITNDVREQVKKYGVETHEMRTLSRDRPILENLKLGEGVKGVYVSIDVDSLDPSIAPGVSHHEPGGLLFRDILNILQNLQGDIVGGDVVEYNPQRDTYDGITALVAAKLVRELAAKMSKSPALLEKAQNRVIDAALTFIRERAKFKGELMRSLGGVAATSSLLGVPLGHHSSFHEGSAFAPPRIREAIWCDSTNSTTEEGKNLRDPRVITNVGDVPIEEIRDCGVDDKRLANVISESVKLVMDEDPLRPLVLGGDHSISFPVVRAVSEKLGGAVDILHFDAHPDLYHDFEGNYYSHASPFARIMEGGYARRLVQVGIRSITNDVREQVKKYGVETHEMRTLSRDRPILENLKLGEGVKGVYVSIDVDSLDPSIAPGVSHHEPGGLLFRDILNILQNLQGDIVGGDVVEYNPQRDTYDGITALVAAKLVRELAAKMSK

CATH classification: 3.40.800.10

Secondary structure (DSSP, 8-state):
--HHHHHHHHHHHHHHHHHHHHHHHHHHHHHHHHH---S-EEEEEEE---TT-SS--GGGGHHHHHHHHHH---B-TT--BTTSTTTEEEEEE--HHHHHTTT--HHHHHHHHHHHHHHHHTSTTEEEEEEESSGGGHHHHHHHHHHHHTS-EEEEEE-SS----S-STT-TT-TTSHHHHHHHTT-EEEEEEEEE----HHHHHHHHHHT-EEEEGGGHHHHHHHHTT-B--TTSS-EEEEEEGGGB-TTT---SS---SS-B-HHHHHHHHHH-BS-EEEEEEE---GGGS-TT-HHHHHHHHHHHHHHHHH--/--HHHHHHHHHHHHHHHHHHHHHHHHHHHHHHHHH-S-S-EEEEEEE---TT-SS--GGGGHHHHHHHHHT-TTS-SB-TTS-BTTSTTTEEEEEE--HHHHHTTT--HHHHHHHHHHHHHHHHTSTTEEEEEEESSGGGHHHHHHHHHHHHTS-EEEEEE-SS----S-STT-TT-TTSHHHHHHHTT-EEEEEEEEE----HHHHHHHHHTT-EEEEGGGHHHHHHHHTT-B--TTSS-EEEEEEGGGB-TTT---SSS--SS-B-HHHHHHHHHH-BS-EEEEEEE---GGGS-TT-HHHHHHHHHHHHHHHHH--/-HHHHHHHHHHHHHHHHHHHHHHHHHHHHHHHHH---S-EEEEEEE---TT-SS--GGGGHHHHHHHHHT-TTS-SB-TTS-BTTSTTTEEEEEE--HHHHHTTT--HHHHHHHHHHHHHHHHTSTTEEEEEEESSGGGHHHHHHHHHHHHTS-EEEEEE-SS----S-STT-TT-TTSHHHHHHHHT-EEEEEEEEE----HHHHHHHHHHT-EEEEGGGHHHHHHHHTT-B--TTSS-EEEEEEGGGB-TTT---SSS--SS-B-HHHHHHHHHH-BS-EEEEEEE---GGGS-TT-HHHHHHHHHHHHHHHHH--/-HHHHHHHHHHHHHHHHHHHHHHHHHHHHHHHHH---S-EEEEEEE---TT-SS--GGGGHHHHHHHHHT-TTS-SB-TT--BTTSTTTEEEEEE--HHHHHTTT--HHHHHHHHHHHHHHHHHSTTEEEEEEESSGGGHHHHHHHHHHHHTS-EEEEEE-SS----S-BTTBTT-TTSHHHHHHHTT-EEEEEEEEE----HHHHHHHHHHT-EEEEGGGHHHHHHHHTT-B--TTSS-EEEEEEGGGB-TTT---SSS--SS-B-HHHHHHHHHH-BS-EEEEEEE---GGGS-TT-HHHHHHHHHHHHHHHHH--/-HHHHHHHHHHHHHHHHHHHHHHHHHHHHHHHHH-S-S-EEEEEEE---TT-SS--GGGGHHHHHHHHH----SB-TT--BTTSTTTEEEEEE--HHHHHTTT--HHHHHHHHHHHHHHHHTSTTEEEEEEESSGGGHHHHHHHHHHHHTS-EEEEEE-SS----S-STT-TT-TTSHHHHHHHTT-EEEEEEEEE----HHHHHHHHHHT-EEEEGGGHHHHHHHHTT-B--TTSS-EEEEEEGGGB-TTT---SS---SS-B-HHHHHHHHHH-BS-EEEEEEE---GGGS-TT-HHHHHHHHHHHHHHHHH--/-HHHHHHHHHHHHHHHHHHHHHHHHHHHHHHHHH-S-S-EEEEEE----TT-SS--GGGGHHHHHHHHHT-SSS-SB-TTS-BTTSTTTEEEEEE--HHHHHTTT--HHHHHHHHHHHHHHHHTSTTEEEEEE-SSGGGHHHHHHHHHHHHTS-EEEEEE-SS----S-BTTBTT-TTSHHHHHHHTT-EEEEEEEEE----HHHHHHHHHTT-EEEEGGGHHHHHHHHTT-B--TTSS-EEEEEEGGGB-TTT---SSS--SS-B-HHHHHHHHHH-BS-EEEEEEE---GGGS-TT-HHHHHHHHHHHHHHHHH--